Protein 3IS5 (pdb70)

Secondary structure (DSSP, 8-state):
--EESS-HHHHEEEEEEEEE-SS-EEEEEEETTT--EEEEEEEEGGG--S-HHHHHHHHHHHHT---TTBPPEEEEEE-SSEEEEEEPPPS--BHHHHHHHHHHHT-PPPHHHHHHHHHHHHHHHHHHHHTT------SGGGEEESSSSTTPPEEE---------TTGGG--HHHHTT---HHHHHHHHHHHHHHHHHSS-SS--SSHHHHHHHHHHPPPP----PPPHHHHHHHHHHT-S-TTTSPPHHHHHTSGGGG-/-EESS-HHHHEEEEEEEEEETTEEEEEEEETTT--EEEEEEEEGGGB-S-HHHHHHHHHHHHT---TTBPPEEEEEE-SSEEEEEE----S-BHHHHHHHHHHTT----HHHHHHHHHHHHHHHHHHHHTT-------GGGEEESSSSTTPPEEE-----GGGB---SGGG--HHHHTT---THHHHHHHHHHHHHHHHSS-SS--SSHHHHHHHHHHPPP------HHHHHHHHHHT-SSGGGSPPHHHHHTSTHHHH-/-EESS-HHHHEEEEEEEE-----EEEEEETTT--EEEEEEEEGGG--S-HHHHHHHHHHHHH---TTBPPEEEEEE-SSEEEEEE----S-BHHHHHHHHHHTT----HHHHHHHHHHHHHHHHHHHHTT-------GGGEEESSSSTTPPEEE-----GGGT--TTGGGG--GGGGGT---THHHHHHHHHHHHHHHHSS-SS--SSHHHHHHHHHHPPPP------HHHHHHHHHHT-SSTTTS--HHHHHTSGGG-/-EEESS-HHHHEEEEEEEEEETTEEEEEEEETTT--EEEEEEEEGGG--S-HHHHHHHHHHHHT---TTBPPEEEEEE-SSEEEEEEPPPSS-BTHHHHHHHHHSSSPPPHHHHHHHHHHHHHHHHHHHHTT-------GGGEEESSSSTTPPEEE-----TT--HHHHTT---THHHHHHHHHHHHHHHHSS-SS---------HHHHHHHHHHT-S-TTTSPPHHHHTTSGGG-/--S-EEESS-HHHHEEEEEEEEE-SS-EEEEEEETTT--EEEEEEEEGGGBSS-HHHHHHHHHHHHT---TTBPPEEEEEE-SSEEEEEEPPP-S-BHHHHHHHHHHHT----HHHHHHHHHHHHHHHHHHHHTT---S---GGGEEESSSSTT--EEE-----GGGB--TT--GGGGGT---THHHHHHHHHHHHHHHHSS-SS--SSHHHHHHHHH-----HHHHHHHHHHT-SSTTSS--HHHHHTS--/--EEESS-HHHHEEEEEEEEE-SSSEEEEEEETTT--EEEEEEEEGGGBSS-HHHHHHHHHHHHT---TTBPPEEEEEE-SSEEEEEEPPPSS-BHHHHHHHHHHH----HHHHHHHHHHHHHHHHHHHHTT-------GGGEEESSSSTTPPEEE-----TTTB--HHHHTT--HHHHTT---THHHHHHHHHHHHHHHHSS-SS--SSHHHHHHHHHHPPP-HHHHTTTS-HHHHHHHHHHT-SSTTTSPPHHHHTTSHHHHH-

Foldseek 3Di:
DDDDDDDVVVQKPFDDWPAADPQGTKTWIAGPVPRDIWIKDKGFCVLFPDPVVVVVVLVVLLQVLDDPAAWHFDDWDDDPTIIITTTHDAQFAFQVVVLVVCVVVVHADDLVLLLQQLLSLLVSLLRVVVSVAAQQQDDRNQKTFRHDDPNGHIHGHRRDDPSSVVSLLQFALVVVVVDDDSLRVLSSSLQRSVCRQQVDGFFDDDDSVSRSVCLQDNDGDQPDNDDDPQNVVLSCLSSPNDSVRRDHSVVSSPGCSSVD/DDDDDDPCVFKDFDAWPAADPFFGKTFIAGPPPRDIKIKTKGFPVQFDDDPVVVVVLVVLLCVLDAPAAWHFDDWDDDPGIIITITHDAAAAFQVCVLVVCVVVVHADDLLLLLVLLLSVLVSLVRVVVSVAAQQQDDRNQKGFRHNDPNTHIHGHRRDPPVRGNVPSLLLAALVVVVVDDHSLSVLSSSLQRSVCRGPVDGQFDDPDSVRSNVCLQDNGGDPPPDDPQSVVLSCLSSPNDSVSRDHSVVSSVGCSSVPD/DDDDDDVVLQWDFDDWPACDVFTKTFIAGPPPRDIWIKGKAFCVLQQDDCVVVVVLVVLLQVLDAPAAWHFDDWDDDPTIIITITHDAAAAFQVVVLVVQVVVVHADDLLLLLVQLLRVLVSLVRVVVSVAAQQQDDRNQKGFRHNDPNTHIYGHNRDPVVRRDAQVRCLQAALVVVVVDDDNLSVLSSSLQRSVCRGLVDGQAHDPTRVSRNVCLQDPGGDDPNDDDPLSVVLSCLSSPNDSVRRDHSVVSSVGPSSD/DDDDDDDPVVQKDFDDWPDADPFFTKTWIAGPVPRDIWIKTKGFPVPDPDPPVVVVVLVVLLCVQDAPAAWHFDDWDDDPTIIITITHDAAFFFQVCVLVVCLVVPHADDLLLLLVQLLRVLVSLLRVVVSVAAQQDDDRRQKTFRHNDPNTHIYGHRRDVLLFAPCVVVVNDDSLRVLSSSLQRSCCRGPSDGQDPCVGDAVDDPQSVVLSCLSNVNDSVSRDHSVVSSVGPSSD/DPPDDDDDDDPVVQKDFDAWPDQDPFFTKTFIAGPPPRDIWIKTKGFPVFFPDPVVVVVVLVVLLQVQDAPAAWHFDDWDDDDGIIITITHDAAAAFQVCVLVVQVVVPHADDPVLLVVLLLLVLVSLLRVVVSVAAQQDDDRNQKGFRHNDPNTHIHGHRRDDPVRGNALLAALCVVVVDDDNLSVLSSSLQRSCCRGPVDGPQDDDDRVSRSVCLLDHVDDDLSVVLSCLSSPNDSVSRDHSVVSSPRPD/DDDDDPDDVVLQKDFDAWPDADPFGTKTFIFGPVPRDIWIKGKGWCVFFPDDPVVVVVVVVLLCPQDAPAAWHFDDWDDDPTIIITITHDAAQFFQVVVLVVCVVVVHADLVLLLVQLLRVLVSLVRVVVSVAAQLQDDRRQKTFRHNPPNTHIHGHRRDDCNTGPDLRSLLQFALCVVVPPDGNLRVLSSSLQRSL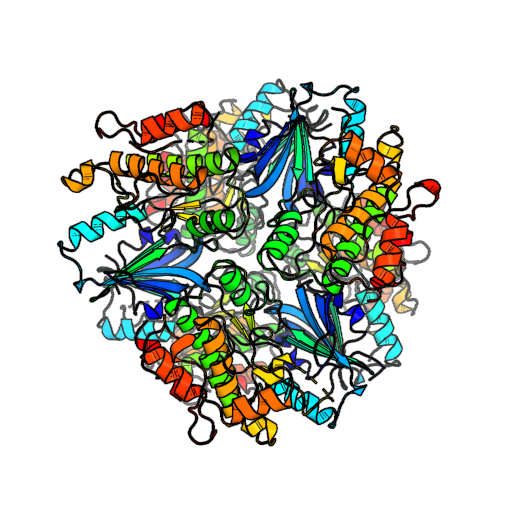CNQQVDGQADDPDSVSRNVCLQDNDGPCVPRVVVDDPQSVVLSCLSSPRDSVSRDHSVVSSVGVSSVPD

Radius of gyration: 37.04 Å; Cα contacts (8 Å, |Δi|>4): 2859; chains: 6; bounding box: 110×99×98 Å

Sequence (1533 aa):
NLYFQGTIDDLFIFKRKLGSGAFGDVHLVEERSSGLERVIKTINKDRSQVPMEQIEAEIEVLKSLDHPNIIKIFEVFEDYHNMYIVMETCEGGELLERIVSAQARGKALSEGYVAELMKQMMNALAYFHSQHVVHKDLKPENILFQQDTSPHHSPIKIIDFGLAELAGTALYMAPEVFKRDVTFKCDIWSAGVVMYFLLTGCLPFTGTSLEEVQQKATYKEPNYAVRPLTPQAVDLLKQMLTKDPERRPSAAQVLHHEWFKQLYFQGTIDDLFIFKRKLGSGAFGDVHLVEERSSGLERVIKTINKDRSQVPMEQIEAEIEVLKSLDHPNIIKIFEVFEDYHNMYIVMETCEGGELLERIVSAQARGKALSEGYVAELMKQMMNALAYFHSQHVVHKDLKPENILFQDTSPHSPIKIIDFGLAELFKAGTALYMAPEVFKRDVTFKCDIWSAGVVMYFLLTGCLPFTGTSLEEVQQKATYKEPNYAPLTPQAVDLLKQMLTKDPERRPSAAQVLHHEWFKQALYFQGTIDDLFIFKRKLGSGFGDVHLVEERSSGLERVIKTINKDRSQVPMEQIEAEIEVLKSLDHPNIIKIFEVFEDYHNMYIVMETCEGGELLERIVSAQARGKALSEGYVAELMKQMMNALAYFHSQHVVHKDLKPENILFQDTSPHSPIKIIDFGLAELFKAAGTALYMAPEVFKRDVTFKCDIWSAGVVMYFLLTGCLPFTGTSLEEVQQKATYKEPNYAVPLTPQAVDLLKQMLTKDPERRPSAAQVLHHEWFKNLYFQGTIDDLFIFKRKLGSGAFGDVHLVEERSSGLERVIKTINKDRSQVPMEQIEAEIEVLKSLDHPNIIKIFEVFEDYHNMYIVMETCEGGELLERIVSAQARGKALSEGYVAELMKQMMNALAYFHSQHVVHHKDLKPENILFQDTSPHSPIKIIDFGALYMAPEVFKRDVTFKCDIWSAGVVMYFLLTGCLPFTGEPNYPLTPQAVDLLKQMLTKDPERRPSAAQVLHHEWFKGRENLYFQGTIDDLFIFKRKLGSGAFGDVHLVEERSSGLERVIKTINKDRSQVPMEQIEAEIEVLKSLDHPNIIKIFEVFEDYHNMYIVMETCEGGELLERIVSAQARGKALSEGYVAELMKQMMNALAYFHSQHVVHKDLKPENILFQDTSPHSPIKIIDFGLAELFKALYMAPEVFKRDVTFKCDIWSAGVVMYFLLTGCLPFTGTSLEEVQQKATYKPLTPQAVDLLKQMLTKDPERRPSAAQVLHHEWENLYFQGTIDDLFIFKRKLGSGAFGDVHLVEERSSGLERVIKTINKDRSQVPMEQIEAEIEVLKSLDHPNIIKIFEVFEDYHNMYIVMETCEGGELLEERIVSAQARGALSEGYVAELMKQMMNALAYFHSQHVVHKDLKPENILFQDTSPHSPIKIIDFGLAELFKAAGTALYMAPEVFKRDVTFKCDIWSAGVVMYFLLTGCLPFTGTSLEEVQQKATYKEPNYAVECRPLTPQAVDLLKQMLTKDPERRPSAAQVLHHEWFKQA

CATH classification: 3.30.200.20 (+1 more: 1.10.510.10)

B-factor: mean 26.73, std 8.3, range [2.0, 94.45]

Solvent-accessible surface area: 66669 Å² total; per-residue (Å²): 104,3,43,7,14,30,64,15,81,70,8,1,39,67,62,12,34,72,33,89,54,83,68,9,54,35,41,8,1,82,13,148,19,35,42,72,77,20,15,0,40,16,5,49,42,112,149,36,130,57,105,61,76,49,8,84,57,66,3,56,61,17,51,65,1,94,26,100,10,2,8,57,16,38,14,13,5,62,44,106,130,27,13,9,11,1,16,37,30,12,70,12,22,72,3,47,103,59,3,50,37,9,86,62,67,54,97,50,19,69,36,41,30,0,9,18,3,2,84,25,3,0,57,0,0,29,60,0,25,76,77,172,15,29,0,78,35,1,28,0,49,12,0,30,18,75,49,46,9,40,19,1,28,2,13,0,19,48,21,14,19,92,25,33,79,46,47,8,36,10,51,0,14,18,32,51,84,91,60,79,49,80,27,4,0,0,0,7,0,0,0,0,0,4,13,5,9,3,18,54,40,6,2,82,26,140,50,106,106,62,2,45,71,60,2,34,171,88,99,7,80,33,89,83,84,134,28,63,110,72,0,24,58,0,0,101,69,1,2,36,53,49,21,159,184,3,15,27,3,55,115,2,38,161,26,111,4,37,78,93,40,40,4,47,20,71,11,82,67,11,1,66,63,87,18,84,67,29,86,47,63,27,7,39,33,33,4,0,51,12,131,31,36,40,77,62,21,18,0,41,16,0,30,39,131,110,30,73,24,95,51,135,87,0,59,56,51,0,76,52,17,49,67,4,107,30,101,12,3,8,89,15,30,6,3,3,38,38,187,129,27,0,13,9,0,18,33,23,11,67,14,14,72,0,50,79,63,5,59,15,11,69,48,88,71,152,62,24,62,38,29,52,0,5,27,1,0,83,26,0,0,56,0,0,30,59,0,27,71,71,171,14,31,0,75,33,0,24,0,55,12,0,33,1,71,51,49,6,59,20,1,30,0,11,0,23,52,20,12,12,74,94,13,8,202,79,41,56,5,38,10,51,1,4,4,31,48,141,88,63,77,49,84,29,5,0,0,1,7,0,0,0,0,0,7,24,0,13,50,38,75,34,16,4,76,31,144,49,79,116,64,2,49,93,73,1,30,170,41,121,9,112,41,128,162,30,54,115,53,0,22,58,0,0,103,70,0,7,38,51,69,22,125,181,3,14,30,2,56,113,3,42,141,20,86,0,31,140,102,68,40,41,4,42,22,65,20,85,83,8,1,65,57,88,18,40,76,31,92,81,46,10,58,32,38,3,0,52,6,135,21,33,40,73,62,17,16,0,30,13,11,50,47,138,53,38,114,22,103,63,82,57,6,51,55,62,2,97,49,15,46,62,5,109,32,99,10,4,10,98,16,37,12,3,2,74,44,115,69,28,17,13,5,0,18,27,15,12,77,11,10,65,0,48,83,54,2,41,46,16,100,49,38,71,66,83,37,73,46,48,53,0,11,15,1,1,67,25,0,0,60,0,0,28,60,0,28,75,75,170,14,31,0,82,55,1,40,0,51,13,0,30,0,42,47,44,3,60,18,1,44,1,26,0,21,60,18,14,18,60,71,41,26,182,101,33,47,86,6,37,18,63,0,3,6,28,61,146,86,68,86,32,81,29,5,1,0,1,8,0,0,0,0,0,9,15,5,9,38,32,70,35,13,4,70,35,102,44,28,114,76,1,45,94,78,2,30,170,41,84,12,93,56,87,107,124,38,64,110,84,0,32,54,0,0,110,71,0,7,43,58,51,19,146,199,3,16,22,4,52,113,1,41,147,17,94,17,25,180,154,2,49,11,44,30,77,13,81,80,10,3,37,65,94,15,72,70,28,78,54,105,113,12,41,38,28,4,0,64,6,143,28,35,45,71,64,17,14,0,45,12,23,60,46,131,59,37,104,79,105,62,78,51,46,40,60,97,13,118,63,25,47,64,3,101,31,101,11,3,10,81,16,44,9,2,4,45,47,92,127,24,4,11,14,0,21,31,21,10,67,22,11,66,3,44,109,56,5,53,66,21,111,67,55,66,78,73,36,74,50,50,45,0,14,23,3,2,78,25,2,1,70,0,0,34,56,0,29,74,79,169,9,33,0,79,62,0,64,0,46,8,0,29,2,64,45,44,3,56,23,0,42,2,16,0,21,57,30,69,114,42,28,71,0,45,12,25,135,82,88,71,69,35,94,35,2,0,0,7,3,0,2,1,0,0,15,20,5,23,60,32,78,53,18,66,127,127,122,24,134,121,182,38,62,114,44,0,49,71,1,5,56,80,0,20,30,112,75,32,86,77,2,24,40,1,61,56,3,47,161,32,75,23,45,126,89,74,182,21,2,44,0,2,15,35,11,77,60,9,2,64,65,84,12,85,70,30,82,49,87,35,10,40,32,33,5,0,53,13,132,27,38,45,74,75,21,14,0,43,9,0,44,34,131,132,31,125,44,93,53,129,88,0,52,59,51,0,106,54,14,53,62,5,111,38,97,9,3,9,84,18,26,10,4,6,17,14,86,62,26,1,13,8,0,20,30,18,12,71,16,11,66,0,48,115,54,4,47,35,12,93,50,91,66,71,84,49,70,58,49,38,0,28,28,1,5,118,29,0,4,48,0,0,29,59,0,30,69,74,168,13,33,0,88,60,0,60,0,50,13,0,32,0,41,51,46,1,63,19,1,38,0,22,0,22,53,19,13,18,70,147,15,4,105,68,68,25,80,1,23,17,31,79,80,93,69,74,33,81,30,5,1,0,2,7,0,0,0,0,0,70,17,5,17,53,24,80,38,31,25,83,37,100,56,72,83,97,6,23,66,35,7,55,85,113,178,38,55,108,90,0,55,71,5,10,150,74,0,32,39,54,53,29,100,75,3,12,29,2,59,111,8,76,166,34,101,60,146,82,0,46,0,21,20,69,17,76,68,9,2,65,64,73,14,80,65,25,82,45,86,45,17,46,29,33,4,0,54,10,136,22,42,44,76,70,20,14,0,20,18,0,70,43,144,32,36,114,39,87,53,154,87,0,36,56,61,0,60,64,17,41,69,3,114,34,100,9,3,10,87,18,26,13,1,2,11,44,190,122,31,0,8,8,0,16,31,16,9,67,9,7,58,1,30,59,52,3,20,51,18,87,48,71,81,72,34,71,35,34,43,0,2,13,2,1,66,25,3,0,64,0,0,32,57,0,29,69,74,170,13,31,0,70,24,1,24,0,46,7,0,30,0,49,56,40,3,62,16,1,46,1,26,0,23,48,17,8,4,68,74,2,2,96,110,86,27,23,8,43,10,51,0,7,13,33,41,116,216,68,70,53,83,28,5,0,0,1,6,0,0,0,0,0,0,13,3,6,23,16,49,31,8,2,72,35,142,58,118,105,62,9,37,69,60,3,17,172,82,110,7,68,21,89,104,43,9,203,117,24,56,106,63,0,23,64,0,0,94,75,0,7,37,57,41,18,149,191,4,14,26,2,56,112,2,47,159,24,108,1,25,85,62,79

Structure (mmCIF, N/CA/C/O backbone):
data_3IS5
#
_entry.id   3IS5
#
_cell.length_a   113.973
_cell.length_b   113.973
_cell.length_c   153.471
_cell.angle_alpha   90.000
_cell.angle_beta   90.000
_cell.angle_gamma   120.000
#
_symmetry.space_group_name_H-M   'P 32'
#
loop_
_entity.id
_entity.type
_entity.pdbx_description
1 polymer 'Calcium-dependent protein kinase'
2 non-polymer 'PHOSPHOAMINOPHOSPHONIC ACID-ADENYLATE ESTER'
3 non-polymer 'CALCIUM ION'
4 non-polymer GLYCEROL
5 non-polymer 'MAGNESIUM ION'
6 water water
#
loop_
_atom_site.group_PDB
_atom_site.id
_atom_site.type_symbol
_atom_site.label_atom_id
_atom_site.label_alt_id
_atom_site.label_comp_id
_atom_site.label_asym_id
_atom_site.label_entity_id
_atom_site.label_seq_id
_atom_site.pdbx_PDB_ins_code
_atom_site.Cartn_x
_atom_site.Cartn_y
_atom_site.Cartn_z
_atom_site.occupancy
_atom_site.B_iso_or_equiv
_atom_site.auth_seq_id
_atom_site.auth_comp_id
_atom_site.auth_asym_id
_atom_site.auth_atom_id
_atom_site.pdbx_PDB_model_num
ATOM 1 N N . ASN A 1 13 ? -4.437 -60.545 31.092 1.00 33.16 124 ASN A N 1
ATOM 2 C CA . ASN A 1 13 ? -4.052 -61.936 30.693 1.00 33.38 124 ASN A CA 1
ATOM 3 C C . ASN A 1 13 ? -2.966 -61.984 29.610 1.00 33.32 124 ASN A C 1
ATOM 4 O O . ASN A 1 13 ? -2.621 -60.961 29.012 1.00 33.34 124 ASN A O 1
ATOM 6 N N . LEU A 1 14 ? -2.433 -63.182 29.373 1.00 33.23 125 LEU A N 1
ATOM 7 C CA . LEU A 1 14 ? -1.381 -63.393 28.383 1.00 33.17 125 LEU A CA 1
ATOM 8 C C . LEU A 1 14 ? -1.880 -63.382 26.945 1.00 33.13 125 LEU A C 1
ATOM 9 O O . LEU A 1 14 ? -2.980 -63.851 26.646 1.00 33.07 125 LEU A O 1
ATOM 14 N N . TYR A 1 15 ? -1.040 -62.853 26.064 1.00 33.10 126 TYR A N 1
ATOM 15 C CA . TYR A 1 15 ? -1.242 -62.947 24.628 1.00 33.08 126 TYR A CA 1
ATOM 16 C C . TYR A 1 15 ? -0.058 -63.695 24.025 1.00 33.08 126 TYR A C 1
ATOM 17 O O . TYR A 1 15 ? 1.058 -63.637 24.550 1.00 33.13 126 TYR A O 1
ATOM 19 N N . PHE A 1 16 ? -0.308 -64.415 22.936 1.00 33.01 127 PHE A N 1
ATOM 20 C CA . PHE A 1 16 ? 0.757 -65.092 22.209 1.00 32.85 127 PHE A CA 1
ATOM 21 C C . PHE A 1 16 ? 1.057 -64.323 20.934 1.00 32.98 127 PHE A C 1
ATOM 22 O O . PHE A 1 16 ? 0.145 -63.826 20.273 1.00 32.93 127 PHE A O 1
ATOM 30 N N . GLN A 1 17 ? 2.338 -64.224 20.595 1.00 33.07 128 GLN A N 1
ATOM 31 C CA . GLN A 1 17 ? 2.750 -63.518 19.388 1.00 33.31 128 GLN A CA 1
ATOM 32 C C . GLN A 1 17 ? 2.645 -64.419 18.158 1.00 33.25 128 GLN A C 1
ATOM 33 O O . GLN A 1 17 ? 3.622 -65.038 17.724 1.00 33.25 128 GLN A O 1
ATOM 39 N N . GLY A 1 18 ? 1.429 -64.486 17.618 1.00 33.23 129 GLY A N 1
ATOM 40 C CA . GLY A 1 18 ? 1.114 -65.285 16.438 1.00 33.14 129 GLY A CA 1
ATOM 41 C C . GLY A 1 18 ? -0.334 -65.726 16.472 1.00 33.08 129 GLY A C 1
ATOM 42 O O . GLY A 1 18 ? -1.177 -65.055 17.068 1.00 33.01 129 GLY A O 1
ATOM 43 N N . THR A 1 19 ? -0.618 -66.859 15.833 1.00 33.15 130 THR A N 1
ATOM 44 C CA . THR A 1 19 ? -1.959 -67.454 15.828 1.00 33.06 130 THR A CA 1
ATOM 45 C C . THR A 1 19 ? -1.893 -68.902 16.304 1.00 33.04 130 THR A C 1
ATOM 46 O O . THR A 1 19 ? -0.804 -69.412 16.594 1.00 33.23 130 THR A O 1
ATOM 50 N N . ILE A 1 20 ? -3.048 -69.565 16.383 1.00 32.85 131 ILE A N 1
ATOM 51 C CA . ILE A 1 20 ? -3.084 -71.001 16.702 1.00 32.70 131 ILE A CA 1
ATOM 52 C C . ILE A 1 20 ? -2.391 -71.845 15.637 1.00 32.48 131 ILE A C 1
ATOM 53 O O . ILE A 1 20 ? -1.960 -72.962 15.913 1.00 32.37 131 ILE A O 1
ATOM 58 N N . ASP A 1 21 ? -2.290 -71.308 14.423 1.00 32.29 132 ASP A N 1
ATOM 59 C CA . ASP A 1 21 ? -1.557 -71.974 13.352 1.00 32.04 132 ASP A CA 1
ATOM 60 C C . ASP A 1 21 ? -0.046 -71.871 13.538 1.00 31.94 132 ASP A C 1
ATOM 61 O O . ASP A 1 21 ? 0.686 -72.802 13.201 1.00 32.09 132 ASP A O 1
ATOM 66 N N . ASP A 1 22 ? 0.416 -70.742 14.075 1.00 31.65 133 ASP A N 1
ATOM 67 C CA . ASP A 1 22 ? 1.824 -70.580 14.434 1.00 31.34 133 ASP A CA 1
ATOM 68 C C . ASP A 1 22 ? 2.164 -71.472 15.618 1.00 31.05 133 ASP A C 1
ATOM 69 O O . ASP A 1 22 ? 3.320 -71.849 15.817 1.00 31.00 133 ASP A O 1
ATOM 74 N N . LEU A 1 23 ? 1.143 -71.808 16.398 1.00 30.76 134 LEU A N 1
ATOM 75 C CA . LEU A 1 23 ? 1.311 -72.627 17.592 1.00 30.40 134 LEU A CA 1
ATOM 76 C C . LEU A 1 23 ? 1.052 -74.113 17.339 1.00 30.01 134 LEU A C 1
ATOM 77 O O . LEU A 1 23 ? 1.702 -74.965 17.940 1.00 30.06 134 LEU A O 1
ATOM 82 N N . PHE A 1 24 ? 0.113 -74.420 16.444 1.00 29.78 135 PHE A N 1
ATOM 83 C CA . PHE A 1 24 ? -0.274 -75.810 16.153 1.00 29.45 135 PHE A CA 1
ATOM 84 C C . PHE A 1 24 ? -0.352 -76.093 14.661 1.00 29.77 135 PHE A C 1
ATOM 85 O O . PHE A 1 24 ? -0.741 -75.224 13.876 1.00 29.86 135 PHE A O 1
ATOM 93 N N . ILE A 1 25 ? 0.018 -77.314 14.281 1.00 30.02 136 ILE A N 1
ATOM 94 C CA . ILE A 1 25 ? -0.186 -77.794 12.920 1.00 30.33 136 ILE A CA 1
ATOM 95 C C . ILE A 1 25 ? -1.416 -78.696 12.913 1.00 30.54 136 ILE A C 1
ATOM 96 O O . ILE A 1 25 ? -1.407 -79.783 13.500 1.00 30.68 136 ILE A O 1
ATOM 98 N N . PHE A 1 26 ? -2.482 -78.224 12.273 1.00 30.78 137 PHE A N 1
ATOM 99 C CA . PHE A 1 26 ? -3.733 -78.976 12.190 1.00 31.05 137 PHE A CA 1
ATOM 100 C C . PHE A 1 26 ? -3.594 -80.123 11.199 1.00 31.32 137 PHE A C 1
ATOM 101 O O . PHE A 1 26 ? -3.449 -79.901 9.997 1.00 31.47 137 PHE A O 1
ATOM 109 N N . LYS A 1 27 ? -3.621 -81.347 11.720 1.00 31.67 138 LYS A N 1
ATOM 110 C CA . LYS A 1 27 ? -3.355 -82.537 10.916 1.00 32.11 138 LYS A CA 1
ATOM 111 C C . LYS A 1 27 ? -4.602 -83.062 10.215 1.00 32.46 138 LYS A C 1
ATOM 112 O O . LYS A 1 27 ? -4.565 -83.356 9.017 1.00 32.66 138 LYS A O 1
ATOM 114 N N . ARG A 1 28 ? -5.700 -83.165 10.961 1.00 32.84 139 ARG A N 1
ATOM 115 C CA . ARG A 1 28 ? -6.898 -83.860 10.499 1.00 33.23 139 ARG A CA 1
ATOM 116 C C . ARG A 1 28 ? -8.111 -83.503 11.348 1.00 33.36 139 ARG A C 1
ATOM 117 O O . ARG A 1 28 ? -8.032 -83.487 12.581 1.00 33.49 139 ARG A O 1
ATOM 125 N N . LYS A 1 29 ? -9.230 -83.227 10.682 1.00 33.49 140 LYS A N 1
ATOM 126 C CA . LYS A 1 29 ? -10.513 -83.030 11.355 1.00 33.65 140 LYS A CA 1
ATOM 127 C C . LYS A 1 29 ? -11.068 -84.372 11.831 1.00 33.73 140 LYS A C 1
ATOM 128 O O . LYS A 1 29 ? -11.210 -85.311 11.043 1.00 33.69 140 LYS A O 1
ATOM 130 N N . LEU A 1 30 ? -11.371 -84.455 13.124 1.00 33.92 141 LEU A N 1
ATOM 131 C CA . LEU A 1 30 ? -11.885 -85.688 13.725 1.00 34.27 141 LEU A CA 1
ATOM 132 C C . LEU A 1 30 ? -13.413 -85.767 13.692 1.00 34.48 141 LEU A C 1
ATOM 133 O O . LEU A 1 30 ? -13.987 -86.856 13.615 1.00 34.38 141 LEU A O 1
ATOM 138 N N . GLY A 1 31 ? -14.056 -84.604 13.755 1.00 34.75 142 GLY A N 1
ATOM 139 C CA . GLY A 1 31 ? -15.510 -84.497 13.697 1.00 35.12 142 GLY A CA 1
ATOM 140 C C . GLY A 1 31 ? -15.942 -83.044 13.708 1.00 35.37 142 GLY A C 1
ATOM 141 O O . GLY A 1 31 ? -15.100 -82.142 13.779 1.00 35.30 142 GLY A O 1
ATOM 142 N N . SER A 1 32 ? -17.253 -82.818 13.633 1.00 35.61 143 SER A N 1
ATOM 143 C CA . SER A 1 32 ? -17.805 -81.462 13.634 1.00 35.94 143 SER A CA 1
ATOM 144 C C . SER A 1 32 ? -19.164 -81.392 14.322 1.00 36.17 143 SER A C 1
ATOM 145 O O . SER A 1 32 ? -20.094 -82.114 13.960 1.00 36.32 143 SER A O 1
ATOM 148 N N . GLY A 1 33 ? -19.264 -80.517 15.320 1.00 36.44 144 GLY A N 1
ATOM 149 C CA . GLY A 1 33 ? -20.511 -80.304 16.049 1.00 36.83 144 GLY A CA 1
ATOM 150 C C . GLY A 1 33 ? -21.181 -78.992 15.687 1.00 37.10 144 GLY A C 1
ATOM 151 O O . GLY A 1 33 ? -20.895 -78.408 14.637 1.00 37.19 144 GLY A O 1
ATOM 152 N N . ALA A 1 34 ? -22.079 -78.535 16.557 1.00 37.25 145 ALA A N 1
ATOM 153 C CA . ALA A 1 34 ? -22.762 -77.257 16.372 1.00 37.36 145 ALA A CA 1
ATOM 154 C C . ALA A 1 34 ? -21.926 -76.085 16.890 1.00 37.45 145 ALA A C 1
ATOM 155 O O . ALA A 1 34 ? -21.977 -74.989 16.326 1.00 37.55 145 ALA A O 1
ATOM 157 N N . PHE A 1 35 ? -21.157 -76.320 17.954 1.00 37.55 146 PHE A N 1
ATOM 158 C CA . PHE A 1 35 ? -20.312 -75.272 18.543 1.00 37.57 146 PHE A CA 1
ATOM 159 C C . PHE A 1 35 ? -19.029 -75.083 17.742 1.00 37.42 146 PHE A C 1
ATOM 160 O O . PHE A 1 35 ? -18.459 -73.994 17.731 1.00 37.42 146 PHE A O 1
ATOM 168 N N . GLY A 1 36 ? -18.575 -76.149 17.089 1.00 37.35 147 GLY A N 1
ATOM 169 C CA . GLY A 1 36 ? -17.357 -76.101 16.284 1.00 37.23 147 GLY A CA 1
ATOM 170 C C . GLY A 1 36 ? -16.817 -77.463 15.894 1.00 37.09 147 GLY A C 1
ATOM 171 O O . GLY A 1 36 ? -17.541 -78.458 15.908 1.00 37.26 147 GLY A O 1
ATOM 172 N N . ASP A 1 37 ? -15.534 -77.501 15.549 1.00 36.92 148 ASP A N 1
ATOM 173 C CA . ASP A 1 37 ? -14.905 -78.708 15.021 1.00 36.75 148 ASP A CA 1
ATOM 174 C C . ASP A 1 37 ? -13.850 -79.283 15.966 1.00 36.43 148 ASP A C 1
ATOM 175 O O . ASP A 1 37 ? -13.331 -78.581 16.836 1.00 36.33 148 ASP A O 1
ATOM 180 N N . VAL A 1 38 ? -13.554 -80.569 15.788 1.00 36.12 149 VAL A N 1
ATOM 181 C CA . VAL A 1 38 ? -12.542 -81.270 16.575 1.00 35.82 149 VAL A CA 1
ATOM 182 C C . VAL A 1 38 ? -11.396 -81.671 15.653 1.00 35.77 149 VAL A C 1
ATOM 183 O O . VAL A 1 38 ? -11.618 -82.290 14.612 1.00 35.79 149 VAL A O 1
ATOM 187 N N . HIS A 1 39 ? -10.174 -81.313 16.034 1.00 35.72 150 HIS A N 1
ATOM 188 C CA . HIS A 1 39 ? -9.005 -81.602 15.207 1.00 35.67 150 HIS A CA 1
ATOM 189 C C . HIS A 1 39 ? -7.910 -82.354 15.943 1.00 35.79 150 HIS A C 1
ATOM 190 O O . HIS A 1 39 ? -7.690 -82.141 17.137 1.00 35.63 150 HIS A O 1
ATOM 197 N N . LEU A 1 40 ? -7.225 -83.231 15.216 1.00 35.90 151 LEU A N 1
ATOM 198 C CA . LEU A 1 40 ? -5.986 -83.809 15.697 1.00 36.01 151 LEU A CA 1
ATOM 199 C C . LEU A 1 40 ? -4.863 -82.869 15.282 1.00 36.09 151 LEU A C 1
ATOM 200 O O . LEU A 1 40 ? -4.697 -82.567 14.099 1.00 36.15 151 LEU A O 1
ATOM 205 N N . VAL A 1 41 ? -4.108 -82.395 16.266 1.00 36.16 152 VAL A N 1
ATOM 206 C CA . VAL A 1 41 ? -3.072 -81.404 16.016 1.00 36.18 152 VAL A CA 1
ATOM 207 C C . VAL A 1 41 ? -1.698 -81.863 16.503 1.00 36.22 152 VAL A C 1
ATOM 208 O O . VAL A 1 41 ? -1.565 -82.885 17.180 1.00 36.15 152 VAL A O 1
ATOM 212 N N . GLU A 1 42 ? -0.685 -81.088 16.136 1.00 36.21 153 GLU A N 1
ATOM 213 C CA . GLU A 1 42 ? 0.677 -81.290 16.587 1.00 36.33 153 GLU A CA 1
ATOM 214 C C . GLU A 1 42 ? 1.178 -79.935 17.069 1.00 36.38 153 GLU A C 1
ATOM 215 O O . GLU A 1 42 ? 1.042 -78.934 16.362 1.00 36.35 153 GLU A O 1
ATOM 221 N N . GLU A 1 43 ? 1.732 -79.899 18.277 1.00 36.51 154 GLU A N 1
ATOM 222 C CA . GLU A 1 43 ? 2.303 -78.671 18.822 1.00 36.80 154 GLU A CA 1
ATOM 223 C C . GLU A 1 43 ? 3.646 -78.394 18.146 1.00 36.87 154 GLU A C 1
ATOM 224 O O . GLU A 1 43 ? 4.515 -79.267 18.103 1.00 36.90 154 GLU A O 1
ATOM 230 N N . ARG A 1 44 ? 3.805 -77.185 17.609 1.00 36.91 155 ARG A N 1
ATOM 231 C CA . ARG A 1 44 ? 5.014 -76.824 16.861 1.00 37.06 155 ARG A CA 1
ATOM 232 C C . ARG A 1 44 ? 6.301 -76.867 17.694 1.00 36.99 155 ARG A C 1
ATOM 233 O O . ARG A 1 44 ? 7.370 -77.189 17.174 1.00 36.96 155 ARG A O 1
ATOM 241 N N . SER A 1 45 ? 6.185 -76.546 18.981 1.00 36.96 156 SER A N 1
ATOM 242 C CA . SER A 1 45 ? 7.341 -76.476 19.879 1.00 36.83 156 SER A CA 1
ATOM 243 C C . SER A 1 45 ? 7.896 -77.850 20.250 1.00 36.70 156 SER A C 1
ATOM 244 O O . SER A 1 45 ? 9.115 -78.043 20.283 1.00 36.86 156 SER A O 1
ATOM 246 N N . SER A 1 46 ? 6.999 -78.796 20.516 1.00 36.45 157 SER A N 1
ATOM 247 C CA . SER A 1 46 ? 7.375 -80.105 21.047 1.00 36.12 157 SER A CA 1
ATOM 248 C C . SER A 1 46 ? 7.272 -81.238 20.025 1.00 35.78 157 SER A C 1
ATOM 249 O O . SER A 1 46 ? 7.930 -82.272 20.167 1.00 35.64 157 SER A O 1
ATOM 251 N N . GLY A 1 47 ? 6.444 -81.040 19.003 1.00 35.42 158 GLY A N 1
ATOM 252 C CA . GLY A 1 47 ? 6.089 -82.115 18.079 1.00 34.92 158 GLY A CA 1
ATOM 253 C C . GLY A 1 47 ? 5.075 -83.053 18.712 1.00 34.53 158 GLY A C 1
ATOM 254 O O . GLY A 1 47 ? 4.748 -84.097 18.152 1.00 34.53 158 GLY A O 1
ATOM 255 N N . LEU A 1 48 ? 4.586 -82.669 19.889 1.00 34.19 159 LEU A N 1
ATOM 256 C CA . LEU A 1 48 ? 3.630 -83.462 20.653 1.00 33.92 159 LEU A CA 1
ATOM 257 C C . LEU A 1 48 ? 2.214 -83.353 20.087 1.00 33.65 159 LEU A C 1
ATOM 258 O O . LEU A 1 48 ? 1.777 -82.274 19.691 1.00 33.48 159 LEU A O 1
ATOM 263 N N . GLU A 1 49 ? 1.511 -84.483 20.049 1.00 33.40 160 GLU A N 1
ATOM 264 C CA . GLU A 1 49 ? 0.141 -84.534 19.546 1.00 33.39 160 GLU A CA 1
ATOM 265 C C . GLU A 1 49 ? -0.866 -84.080 20.594 1.00 33.00 160 GLU A C 1
ATOM 266 O O . GLU A 1 49 ? -0.750 -84.424 21.773 1.00 33.12 160 GLU A O 1
ATOM 272 N N . ARG A 1 50 ? -1.842 -83.297 20.150 1.00 32.43 161 ARG A N 1
ATOM 273 C CA . ARG A 1 50 ? -2.993 -82.930 20.964 1.00 32.12 161 ARG A CA 1
ATOM 274 C C . ARG A 1 50 ? -4.247 -83.019 20.101 1.00 31.84 161 ARG A C 1
ATOM 275 O O . ARG A 1 50 ? -4.171 -83.177 18.879 1.00 31.74 161 ARG A O 1
ATOM 283 N N . VAL A 1 51 ? -5.404 -82.922 20.739 1.00 31.42 162 VAL A N 1
ATOM 284 C CA . VAL A 1 51 ? -6.638 -82.692 20.009 1.00 31.12 162 VAL A CA 1
ATOM 285 C C . VAL A 1 51 ? -7.243 -81.375 20.468 1.00 30.98 162 VAL A C 1
ATOM 286 O O . VAL A 1 51 ? -7.311 -81.091 21.665 1.00 31.00 162 VAL A O 1
ATOM 290 N N . ILE A 1 52 ? -7.643 -80.561 19.500 1.00 30.87 163 ILE A N 1
ATOM 291 C CA . ILE A 1 52 ? -8.245 -79.273 19.790 1.00 30.75 163 ILE A CA 1
ATOM 292 C C . ILE A 1 52 ? -9.733 -79.282 19.458 1.00 30.83 163 ILE A C 1
ATOM 293 O O . ILE A 1 52 ? -10.144 -79.646 18.351 1.00 30.57 163 ILE A O 1
ATOM 298 N N . LYS A 1 53 ? -10.523 -78.909 20.460 1.00 31.08 164 LYS A N 1
ATOM 299 C CA . LYS A 1 53 ? -11.921 -78.576 20.293 1.00 31.23 164 LYS A CA 1
ATOM 300 C C . LYS A 1 53 ? -11.975 -77.084 19.958 1.00 31.41 164 LYS A C 1
ATOM 301 O O . LYS A 1 53 ? -11.590 -76.240 20.776 1.00 31.22 164 LYS A O 1
ATOM 307 N N . THR A 1 54 ? -12.417 -76.763 18.747 1.00 31.70 165 THR A N 1
ATOM 308 C CA . THR A 1 54 ? -12.641 -75.374 18.360 1.00 32.13 165 THR A CA 1
ATOM 309 C C . THR A 1 54 ? -14.071 -74.997 18.735 1.00 32.40 165 THR A C 1
ATOM 310 O O . THR A 1 54 ? -15.010 -75.729 18.428 1.00 32.37 165 THR A O 1
ATOM 314 N N . ILE A 1 55 ? -14.231 -73.867 19.417 1.00 32.79 166 ILE A N 1
ATOM 315 C CA . ILE A 1 55 ? -15.562 -73.365 19.738 1.00 33.22 166 ILE A CA 1
ATOM 316 C C . ILE A 1 55 ? -15.793 -72.035 19.037 1.00 33.61 166 ILE A C 1
ATOM 317 O O . ILE A 1 55 ? -15.133 -71.043 19.339 1.00 33.67 166 ILE A O 1
ATOM 322 N N . ASN A 1 56 ? -16.720 -72.034 18.084 1.00 34.20 167 ASN A N 1
ATOM 323 C CA . ASN A 1 56 ? -17.092 -70.815 17.374 1.00 34.87 167 ASN A CA 1
ATOM 324 C C . ASN A 1 56 ? -17.926 -69.938 18.300 1.00 35.32 167 ASN A C 1
ATOM 325 O O . ASN A 1 56 ? -19.065 -70.275 18.621 1.00 35.29 167 ASN A O 1
ATOM 330 N N . LYS A 1 57 ? -17.342 -68.825 18.741 1.00 36.01 168 LYS A N 1
ATOM 331 C CA . LYS A 1 57 ? -18.001 -67.913 19.680 1.00 36.82 168 LYS A CA 1
ATOM 332 C C . LYS A 1 57 ? -19.285 -67.277 19.123 1.00 37.32 168 LYS A C 1
ATOM 333 O O . LYS A 1 57 ? -20.080 -66.720 19.881 1.00 37.33 168 LYS A O 1
ATOM 335 N N . ASP A 1 58 ? -19.472 -67.369 17.805 1.00 38.06 169 ASP A N 1
ATOM 336 C CA . ASP A 1 58 ? -20.692 -66.911 17.127 1.00 38.74 169 ASP A CA 1
ATOM 337 C C . ASP A 1 58 ? -21.956 -67.562 17.687 1.00 39.12 169 ASP A C 1
ATOM 338 O O . ASP A 1 58 ? -22.990 -66.903 17.825 1.00 38.98 169 ASP A O 1
ATOM 343 N N . ARG A 1 59 ? -21.861 -68.853 18.005 1.00 39.60 170 ARG A N 1
ATOM 344 C CA . ARG A 1 59 ? -23.020 -69.646 18.420 1.00 40.16 170 ARG A CA 1
ATOM 345 C C . ARG A 1 59 ? -23.384 -69.522 19.902 1.00 40.43 170 ARG A C 1
ATOM 346 O O . ARG A 1 59 ? -24.314 -70.181 20.374 1.00 40.50 170 ARG A O 1
ATOM 354 N N . SER A 1 60 ? -22.661 -68.665 20.620 1.00 40.81 171 SER A N 1
ATOM 355 C CA . SER A 1 60 ? -23.000 -68.313 21.996 1.00 41.15 171 SER A CA 1
ATOM 356 C C . SER A 1 60 ? -24.392 -67.694 22.040 1.00 41.30 171 SER A C 1
ATOM 357 O O . SER A 1 60 ? -24.699 -66.788 21.261 1.00 41.39 171 SER A O 1
ATOM 360 N N . GLN A 1 61 ? -25.236 -68.198 22.936 1.00 41.48 172 GLN A N 1
ATOM 361 C CA . GLN A 1 61 ? -26.550 -67.601 23.178 1.00 41.62 172 GLN A CA 1
ATOM 362 C C . GLN A 1 61 ? -26.629 -66.999 24.586 1.00 41.67 172 GLN A C 1
ATOM 363 O O . GLN A 1 61 ? -27.602 -66.323 24.934 1.00 41.77 172 GLN A O 1
ATOM 369 N N . VAL A 1 62 ? -25.586 -67.251 25.376 1.00 41.63 173 VAL A N 1
ATOM 370 C CA . VAL A 1 62 ? -25.413 -66.680 26.711 1.00 41.64 173 VAL A CA 1
ATOM 371 C C . VAL A 1 62 ? -24.205 -65.729 26.644 1.00 41.59 173 VAL A C 1
ATOM 372 O O . VAL A 1 62 ? -23.331 -65.920 25.795 1.00 41.61 173 VAL A O 1
ATOM 376 N N . PRO A 1 63 ? -24.168 -64.684 27.503 1.00 41.55 174 PRO A N 1
ATOM 377 C CA . PRO A 1 63 ? -22.955 -63.878 27.676 1.00 41.49 174 PRO A CA 1
ATOM 378 C C . PRO A 1 63 ? -21.682 -64.723 27.768 1.00 41.34 174 PRO A C 1
ATOM 379 O O . PRO A 1 63 ? -21.655 -65.722 28.491 1.00 41.32 174 PRO A O 1
ATOM 383 N N . MET A 1 64 ? -20.644 -64.310 27.041 1.00 41.23 175 MET A N 1
ATOM 384 C CA . MET A 1 64 ? -19.406 -65.094 26.891 1.00 41.10 175 MET A CA 1
ATOM 385 C C . MET A 1 64 ? -18.563 -65.235 28.170 1.00 40.98 175 MET A C 1
ATOM 386 O O . MET A 1 64 ? -17.565 -65.964 28.180 1.00 41.02 175 MET A O 1
ATOM 388 N N . GLU A 1 65 ? -18.971 -64.546 29.236 1.00 40.78 176 GLU A N 1
ATOM 389 C CA . GLU A 1 65 ? -18.306 -64.640 30.539 1.00 40.49 176 GLU A CA 1
ATOM 390 C C . GLU A 1 65 ? -18.587 -65.976 31.234 1.00 40.30 176 GLU A C 1
ATOM 391 O O . GLU A 1 65 ? -17.697 -66.556 31.863 1.00 40.22 176 GLU A O 1
ATOM 393 N N . GLN A 1 66 ? -19.826 -66.454 31.109 1.00 40.04 177 GLN A N 1
ATOM 394 C CA . GLN A 1 66 ? -20.258 -67.716 31.714 1.00 39.77 177 GLN A CA 1
ATOM 395 C C . GLN A 1 66 ? -19.659 -68.937 31.012 1.00 39.60 177 GLN A C 1
ATOM 396 O O . GLN A 1 66 ? -19.418 -69.968 31.648 1.00 39.57 177 GLN A O 1
ATOM 398 N N . ILE A 1 67 ? -19.428 -68.816 29.704 1.00 39.31 178 ILE A N 1
ATOM 399 C CA . ILE A 1 67 ? -18.802 -69.879 28.915 1.00 39.00 178 ILE A CA 1
ATOM 400 C C . ILE A 1 67 ? -17.328 -70.033 29.304 1.00 38.74 178 ILE A C 1
ATOM 401 O O . ILE A 1 67 ? -16.823 -71.152 29.427 1.00 38.87 178 ILE A O 1
ATOM 406 N N . GLU A 1 68 ? -16.655 -68.905 29.518 1.00 38.30 179 GLU A N 1
ATOM 407 C CA . GLU A 1 68 ? -15.259 -68.898 29.957 1.00 37.91 179 GLU A CA 1
ATOM 408 C C . GLU A 1 68 ? -15.116 -69.484 31.364 1.00 37.52 179 GLU A C 1
ATOM 409 O O . GLU A 1 68 ? -14.117 -70.137 31.672 1.00 37.58 179 GLU A O 1
ATOM 415 N N . ALA A 1 69 ? -16.126 -69.249 32.200 1.00 37.01 180 ALA A N 1
ATOM 416 C CA . ALA A 1 69 ? -16.152 -69.742 33.578 1.00 36.48 180 ALA A CA 1
ATOM 417 C C . ALA A 1 69 ? -16.291 -71.264 33.661 1.00 35.98 180 ALA A C 1
ATOM 418 O O . ALA A 1 69 ? -15.556 -71.908 34.411 1.00 35.99 180 ALA A O 1
ATOM 420 N N . GLU A 1 70 ? -17.231 -71.827 32.898 1.00 35.32 181 GLU A N 1
ATOM 421 C CA . GLU A 1 70 ? -17.438 -73.282 32.851 1.00 34.74 181 GLU A CA 1
ATOM 422 C C . GLU A 1 70 ? -16.223 -74.023 32.295 1.00 34.14 181 GLU A C 1
ATOM 423 O O . GLU A 1 70 ? -15.776 -75.011 32.878 1.00 34.15 181 GLU A O 1
ATOM 429 N N . ILE A 1 71 ? -15.692 -73.530 31.176 1.00 33.40 182 ILE A N 1
ATOM 430 C CA . ILE A 1 71 ? -14.517 -74.121 30.540 1.00 32.66 182 ILE A CA 1
ATOM 431 C C . ILE A 1 71 ? -13.305 -74.087 31.477 1.00 32.10 182 ILE A C 1
ATOM 432 O O . ILE A 1 71 ? -12.525 -75.044 31.522 1.00 31.90 182 ILE A O 1
ATOM 437 N N . GLU A 1 72 ? -13.172 -72.995 32.233 1.00 31.45 183 GLU A N 1
ATOM 438 C CA . GLU A 1 72 ? -12.099 -72.848 33.224 1.00 30.80 183 GLU A CA 1
ATOM 439 C C . GLU A 1 72 ? -12.175 -73.904 34.330 1.00 30.26 183 GLU A C 1
ATOM 440 O O . GLU A 1 72 ? -11.146 -74.437 34.745 1.00 30.24 183 GLU A O 1
ATOM 442 N N . VAL A 1 73 ? -13.387 -74.205 34.796 1.00 29.49 184 VAL A N 1
ATOM 443 C CA . VAL A 1 73 ? -13.584 -75.264 35.793 1.00 28.93 184 VAL A CA 1
ATOM 444 C C . VAL A 1 73 ? -13.248 -76.638 35.193 1.00 28.46 184 VAL A C 1
ATOM 445 O O . VAL A 1 73 ? -12.595 -77.460 35.842 1.00 28.30 184 VAL A O 1
ATOM 449 N N . LEU A 1 74 ? -13.678 -76.864 33.952 1.00 27.88 185 LEU A N 1
ATOM 450 C CA . LEU A 1 74 ? -13.389 -78.109 33.234 1.00 27.55 185 LEU A CA 1
ATOM 451 C C . LEU A 1 74 ? -11.887 -78.377 33.093 1.00 27.42 185 LEU A C 1
ATOM 452 O O . LEU A 1 74 ? -11.451 -79.526 33.186 1.00 27.27 185 LEU A O 1
ATOM 457 N N . LYS A 1 75 ? -11.109 -77.313 32.876 1.00 27.26 186 LYS A N 1
ATOM 458 C CA . LYS A 1 75 ? -9.650 -77.405 32.776 1.00 27.00 186 LYS A CA 1
ATOM 459 C C . LYS A 1 75 ? -9.013 -77.849 34.090 1.00 26.96 186 LYS A C 1
ATOM 460 O O . LYS A 1 75 ? -8.018 -78.575 34.088 1.00 27.10 186 LYS A O 1
ATOM 466 N N . SER A 1 76 ? -9.591 -77.416 35.207 1.00 26.71 187 SER A N 1
ATOM 467 C CA . SER A 1 76 ? -9.054 -77.741 36.525 1.00 26.64 187 SER A CA 1
ATOM 468 C C . SER A 1 76 ? -9.344 -79.183 36.943 1.00 26.49 187 SER A C 1
ATOM 469 O O . SER A 1 76 ? -8.819 -79.655 37.955 1.00 26.78 187 SER A O 1
ATOM 472 N N . LEU A 1 77 ? -10.180 -79.877 36.175 1.00 26.06 188 LEU A N 1
ATOM 473 C CA . LEU A 1 77 ? -10.488 -81.277 36.461 1.00 25.62 188 LEU A CA 1
ATOM 474 C C . LEU A 1 77 ? -9.266 -82.152 36.213 1.00 25.55 188 LEU A C 1
ATOM 475 O O . LEU A 1 77 ? -8.924 -82.459 35.067 1.00 25.63 188 LEU A O 1
ATOM 480 N N . ASP A 1 78 ? -8.600 -82.517 37.302 1.00 25.25 189 ASP A N 1
ATOM 481 C CA . ASP A 1 78 ? -7.430 -83.373 37.253 1.00 25.21 189 ASP A CA 1
ATOM 482 C C . ASP A 1 78 ? -7.733 -84.732 37.888 1.00 24.82 189 ASP A C 1
ATOM 483 O O . ASP A 1 78 ? -7.800 -84.863 39.110 1.00 24.88 189 ASP A O 1
ATOM 488 N N . HIS A 1 79 ? -7.899 -85.738 37.036 1.00 24.28 190 HIS A N 1
ATOM 489 C CA . HIS A 1 79 ? -8.294 -87.081 37.449 1.00 23.68 190 HIS A CA 1
ATOM 490 C C . HIS A 1 79 ? -7.858 -88.036 36.335 1.00 23.39 190 HIS A C 1
ATOM 491 O O . HIS A 1 79 ? -7.884 -87.655 35.164 1.00 23.01 190 HIS A O 1
ATOM 498 N N . PRO A 1 80 ? -7.440 -89.270 36.692 1.00 23.24 191 PRO A N 1
ATOM 499 C CA . PRO A 1 80 ? -6.987 -90.257 35.693 1.00 23.05 191 PRO A CA 1
ATOM 500 C C . PRO A 1 80 ? -8.065 -90.774 34.735 1.00 22.78 191 PRO A C 1
ATOM 501 O O . PRO A 1 80 ? -7.742 -91.481 33.784 1.00 22.93 191 PRO A O 1
ATOM 505 N N . ASN A 1 81 ? -9.326 -90.433 34.978 1.00 22.70 192 ASN A N 1
ATOM 506 C CA . ASN A 1 81 ? -10.424 -90.904 34.124 1.00 22.59 192 ASN A CA 1
ATOM 507 C C . ASN A 1 81 ? -11.225 -89.776 33.478 1.00 22.48 192 ASN A C 1
ATOM 508 O O . ASN A 1 81 ? -12.301 -90.011 32.911 1.00 22.62 192 ASN A O 1
ATOM 513 N N . ILE A 1 82 ? -10.699 -88.557 33.575 1.00 22.16 193 ILE A N 1
ATOM 514 C CA . ILE A 1 82 ? -11.279 -87.394 32.911 1.00 22.29 193 ILE A CA 1
ATOM 515 C C . ILE A 1 82 ? -10.236 -86.840 31.950 1.00 22.28 193 ILE A C 1
ATOM 516 O O . ILE A 1 82 ? -9.072 -86.689 32.327 1.00 22.71 193 ILE A O 1
ATOM 521 N N . ILE A 1 83 ? -10.637 -86.550 30.714 1.00 22.16 194 ILE A N 1
ATOM 522 C CA . ILE A 1 83 ? -9.705 -86.008 29.718 1.00 22.26 194 ILE A CA 1
ATOM 523 C C . ILE A 1 83 ? -8.960 -84.789 30.273 1.00 22.48 194 ILE A C 1
ATOM 524 O O . ILE A 1 83 ? -9.558 -83.924 30.928 1.00 22.42 194 ILE A O 1
ATOM 529 N N . LYS A 1 84 ? -7.654 -84.739 30.032 1.00 22.57 195 LYS A N 1
ATOM 530 C CA . LYS A 1 84 ? -6.836 -83.642 30.537 1.00 22.85 195 LYS A CA 1
ATOM 531 C C . LYS A 1 84 ? -6.857 -82.486 29.545 1.00 22.66 195 LYS A C 1
ATOM 532 O O . LYS A 1 84 ? -6.586 -82.669 28.351 1.00 22.98 195 LYS A O 1
ATOM 538 N N . ILE A 1 85 ? -7.214 -81.305 30.040 1.00 22.13 196 ILE A N 1
ATOM 539 C CA . ILE A 1 85 ? -7.138 -80.088 29.242 1.00 21.64 196 ILE A CA 1
ATOM 540 C C . ILE A 1 85 ? -5.885 -79.340 29.661 1.00 21.66 196 ILE A C 1
ATOM 541 O O . ILE A 1 85 ? -5.725 -78.998 30.829 1.00 21.82 196 ILE A O 1
ATOM 546 N N . PHE A 1 86 ? -4.992 -79.109 28.706 1.00 21.63 197 PHE A N 1
ATOM 547 C CA . PHE A 1 86 ? -3.733 -78.429 28.982 1.00 21.50 197 PHE A CA 1
ATOM 548 C C . PHE A 1 86 ? -3.912 -76.925 29.000 1.00 21.82 197 PHE A C 1
ATOM 549 O O . PHE A 1 86 ? -3.567 -76.279 29.987 1.00 21.76 197 PHE A O 1
ATOM 557 N N . GLU A 1 87 ? -4.453 -76.376 27.910 1.00 22.28 198 GLU A N 1
ATOM 558 C CA . GLU A 1 87 ? -4.606 -74.927 27.753 1.00 22.63 198 GLU A CA 1
ATOM 559 C C . GLU A 1 87 ? -5.867 -74.550 27.006 1.00 22.69 198 GLU A C 1
ATOM 560 O O . GLU A 1 87 ? -6.384 -75.327 26.206 1.00 22.76 198 GLU A O 1
ATOM 566 N N . VAL A 1 88 ? -6.333 -73.329 27.252 1.00 22.82 199 VAL A N 1
ATOM 567 C CA . VAL A 1 88 ? -7.389 -72.728 26.453 1.00 22.98 199 VAL A CA 1
ATOM 568 C C . VAL A 1 88 ? -6.892 -71.421 25.822 1.00 23.24 199 VAL A C 1
ATOM 569 O O . VAL A 1 88 ? -6.486 -70.490 26.529 1.00 23.19 199 VAL A O 1
ATOM 573 N N . PHE A 1 89 ? -6.914 -71.372 24.492 1.00 23.40 200 PHE A N 1
ATOM 574 C CA . PHE A 1 89 ? -6.583 -70.159 23.750 1.00 23.80 200 PHE A CA 1
ATOM 575 C C . PHE A 1 89 ? -7.844 -69.603 23.104 1.00 24.23 200 PHE A C 1
ATOM 576 O O . PHE A 1 89 ? -8.829 -70.328 22.953 1.00 24.44 200 PHE A O 1
ATOM 584 N N . GLU A 1 90 ? -7.831 -68.321 22.739 1.00 24.56 201 GLU A N 1
ATOM 585 C CA . GLU A 1 90 ? -8.943 -67.761 21.971 1.00 25.03 201 GLU A CA 1
ATOM 586 C C . GLU A 1 90 ? -8.588 -66.661 20.978 1.00 25.23 201 GLU A C 1
ATOM 587 O O . GLU A 1 90 ? -7.757 -65.791 21.254 1.00 25.22 201 GLU A O 1
ATOM 593 N N . ASP A 1 91 ? -9.232 -66.739 19.813 1.00 25.53 202 ASP A N 1
ATOM 594 C CA . ASP A 1 91 ? -9.163 -65.726 18.765 1.00 25.77 202 ASP A CA 1
ATOM 595 C C . ASP A 1 91 ? -10.247 -64.687 18.995 1.00 25.87 202 ASP A C 1
ATOM 596 O O . ASP A 1 91 ? -10.908 -64.679 20.037 1.00 25.99 202 ASP A O 1
ATOM 601 N N . TYR A 1 92 ? -10.435 -63.817 18.006 1.00 25.93 203 TYR A N 1
ATOM 602 C CA . TYR A 1 92 ? -11.624 -62.983 17.940 1.00 26.05 203 TYR A CA 1
ATOM 603 C C . TYR A 1 92 ? -12.839 -63.864 17.625 1.00 26.12 203 TYR A C 1
ATOM 604 O O . TYR A 1 92 ? -13.949 -63.588 18.085 1.00 26.15 203 TYR A O 1
ATOM 606 N N . HIS A 1 93 ? -12.613 -64.934 16.861 1.00 26.15 204 HIS A N 1
ATOM 607 C CA . HIS A 1 93 ? -13.688 -65.831 16.427 1.00 26.21 204 HIS A CA 1
ATOM 608 C C . HIS A 1 93 ? -13.919 -67.046 17.326 1.00 26.19 204 HIS A C 1
ATOM 609 O O . HIS A 1 93 ? -15.062 -67.366 17.652 1.00 26.19 204 HIS A O 1
ATOM 616 N N . ASN A 1 94 ? -12.838 -67.719 17.719 1.00 26.21 205 ASN A N 1
ATOM 617 C CA . ASN A 1 94 ? -12.943 -69.036 18.353 1.00 26.07 205 ASN A CA 1
ATOM 618 C C . ASN A 1 94 ? -12.294 -69.157 19.731 1.00 26.06 205 ASN A C 1
ATOM 619 O O . ASN A 1 94 ? -11.430 -68.359 20.089 1.00 26.06 205 ASN A O 1
ATOM 624 N N . MET A 1 95 ? -12.738 -70.156 20.494 1.00 26.05 206 MET A N 1
ATOM 625 C CA . MET A 1 95 ? -12.006 -70.657 21.660 1.00 25.96 206 MET A CA 1
ATOM 626 C C . MET A 1 95 ? -11.355 -71.979 21.287 1.00 25.59 206 MET A C 1
ATOM 627 O O . MET A 1 95 ? -11.931 -72.776 20.545 1.00 25.67 206 MET A O 1
ATOM 632 N N . TYR A 1 96 ? -10.159 -72.213 21.808 1.00 25.21 207 TYR A N 1
ATOM 633 C CA . TYR A 1 96 ? -9.411 -73.420 21.480 1.00 24.86 207 TYR A CA 1
ATOM 634 C C . TYR A 1 96 ? -9.038 -74.184 22.737 1.00 24.75 207 TYR A C 1
ATOM 635 O O . TYR A 1 96 ? -8.145 -73.775 23.483 1.00 24.99 207 TYR A O 1
ATOM 644 N N . ILE A 1 97 ? -9.735 -75.292 22.962 1.00 24.47 208 ILE A N 1
ATOM 645 C CA . ILE A 1 97 ? -9.454 -76.184 24.082 1.00 24.26 208 ILE A CA 1
ATOM 646 C C . ILE A 1 97 ? -8.410 -77.229 23.651 1.00 24.16 208 ILE A C 1
ATOM 647 O O . ILE A 1 97 ? -8.646 -78.009 22.726 1.00 24.32 208 ILE A O 1
ATOM 652 N N . VAL A 1 98 ? -7.256 -77.217 24.317 1.00 23.90 209 VAL A N 1
ATOM 653 C CA . VAL A 1 98 ? -6.129 -78.091 23.982 1.00 23.74 209 VAL A CA 1
ATOM 654 C C . VAL A 1 98 ? -6.096 -79.309 24.918 1.00 23.83 209 VAL A C 1
ATOM 655 O O . VAL A 1 98 ? -5.800 -79.184 26.114 1.00 23.46 209 VAL A O 1
ATOM 659 N N . MET A 1 99 ? -6.397 -80.480 24.351 1.00 24.03 210 MET A N 1
ATOM 660 C CA . MET A 1 99 ? -6.583 -81.729 25.110 1.00 24.15 210 MET A CA 1
ATOM 661 C C . MET A 1 99 ? -5.527 -82.765 24.788 1.00 23.83 210 MET A C 1
ATOM 662 O O . MET A 1 99 ? -4.980 -82.779 23.686 1.00 23.67 210 MET A O 1
ATOM 667 N N . GLU A 1 100 ? -5.282 -83.659 25.744 1.00 23.65 211 GLU A N 1
ATOM 668 C CA . GLU A 1 100 ? -4.521 -84.878 25.482 1.00 23.61 211 GLU A CA 1
ATOM 669 C C . GLU A 1 100 ? -5.295 -85.752 24.491 1.00 23.49 211 GLU A C 1
ATOM 670 O O . GLU A 1 100 ? -6.531 -85.677 24.414 1.00 23.58 211 GLU A O 1
ATOM 676 N N . THR A 1 101 ? -4.565 -86.574 23.747 1.00 23.20 212 THR A N 1
ATOM 677 C CA . THR A 1 101 ? -5.157 -87.459 22.752 1.00 23.36 212 THR A CA 1
ATOM 678 C C . THR A 1 101 ? -5.282 -88.899 23.250 1.00 23.30 212 THR A C 1
ATOM 679 O O . THR A 1 101 ? -4.335 -89.456 23.808 1.00 23.43 212 THR A O 1
ATOM 683 N N . CYS A 1 102 ? -6.462 -89.484 23.052 1.00 23.14 213 CYS A N 1
ATOM 684 C CA . CYS A 1 102 ? -6.701 -90.891 23.367 1.00 23.01 213 CYS A CA 1
ATOM 685 C C . CYS A 1 102 ? -6.585 -91.745 22.109 1.00 23.07 213 CYS A C 1
ATOM 686 O O . CYS A 1 102 ? -7.070 -91.358 21.044 1.00 23.12 213 CYS A O 1
ATOM 689 N N . GLU A 1 103 ? -5.930 -92.899 22.243 1.00 23.17 214 GLU A N 1
ATOM 690 C CA . GLU A 1 103 ? -5.737 -93.853 21.147 1.00 23.19 214 GLU A CA 1
ATOM 691 C C . GLU A 1 103 ? -6.814 -94.939 21.130 1.00 22.96 214 GLU A C 1
ATOM 692 O O . GLU A 1 103 ? -6.823 -95.814 20.266 1.00 23.00 214 GLU A O 1
ATOM 698 N N . GLY A 1 104 ? -7.656 -94.896 22.158 1.00 22.88 215 GLY A N 1
ATOM 699 C CA . GLY A 1 104 ? -9.056 -95.340 22.159 1.00 22.65 215 GLY A CA 1
ATOM 700 C C . GLY A 1 104 ? -9.613 -96.548 21.455 1.00 22.34 215 GLY A C 1
ATOM 701 O O . GLY A 1 104 ? -9.146 -97.658 21.660 1.00 22.78 215 GLY A O 1
ATOM 702 N N . GLY A 1 105 ? -10.682 -96.349 20.686 1.00 22.23 216 GLY A N 1
ATOM 703 C CA . GLY A 1 105 ? -11.398 -95.073 20.606 1.00 21.68 216 GLY A CA 1
ATOM 704 C C . GLY A 1 105 ? -12.548 -95.041 21.594 1.00 21.48 216 GLY A C 1
ATOM 705 O O . GLY A 1 105 ? -12.329 -95.147 22.799 1.00 21.58 216 GLY A O 1
ATOM 706 N N . GLU A 1 106 ? -13.772 -94.908 21.087 1.00 21.33 217 GLU A N 1
ATOM 707 C CA . GLU A 1 106 ? -14.974 -94.809 21.936 1.00 21.19 217 GLU A CA 1
ATOM 708 C C . GLU A 1 106 ? -15.328 -96.131 22.611 1.00 21.01 217 GLU A C 1
ATOM 709 O O . GLU A 1 106 ? -15.043 -97.210 22.079 1.00 20.90 217 GLU A O 1
ATOM 715 N N . LEU A 1 107 ? -15.972 -96.028 23.774 1.00 20.72 218 LEU A N 1
ATOM 716 C CA . LEU A 1 107 ? -16.500 -97.184 24.493 1.00 20.41 218 LEU A CA 1
ATOM 717 C C . LEU A 1 107 ? -17.590 -97.893 23.684 1.00 20.44 218 LEU A C 1
ATOM 718 O O . LEU A 1 107 ? -17.760 -99.110 23.794 1.00 20.12 218 LEU A O 1
ATOM 723 N N . LEU A 1 108 ? -18.309 -97.122 22.868 1.00 20.81 219 LEU A N 1
ATOM 724 C CA . LEU A 1 108 ? -19.355 -97.652 21.983 1.00 21.08 219 LEU A CA 1
ATOM 725 C C . LEU A 1 108 ? -18.859 -98.788 21.089 1.00 21.40 219 LEU A C 1
ATOM 726 O O . LEU A 1 108 ? -19.576 -99.769 20.872 1.00 21.64 219 LEU A O 1
ATOM 731 N N . GLU A 1 109 ? -17.637 -98.647 20.577 1.00 21.74 220 GLU A N 1
ATOM 732 C CA . GLU A 1 109 ? -17.031 -99.663 19.716 1.00 22.02 220 GLU A CA 1
ATOM 733 C C . GLU A 1 109 ? -16.841 -100.997 20.446 1.00 21.81 220 GLU A C 1
ATOM 734 O O . GLU A 1 109 ? -17.062 -102.056 19.854 1.00 21.93 220 GLU A O 1
ATOM 740 N N . ARG A 1 110 ? -16.456 -100.939 21.723 1.00 21.54 221 ARG A N 1
ATOM 741 C CA . ARG A 1 110 ? -16.342 -102.141 22.565 1.00 21.46 221 ARG A CA 1
ATOM 742 C C . ARG A 1 110 ? -17.680 -102.882 22.709 1.00 21.06 221 ARG A C 1
ATOM 743 O O . ARG A 1 110 ? -17.718 -104.118 22.683 1.00 20.88 221 ARG A O 1
ATOM 751 N N . ILE A 1 111 ? -18.766 -102.121 22.852 1.00 20.57 222 ILE A N 1
ATOM 752 C CA . ILE A 1 111 ? -20.110 -102.684 22.927 1.00 20.14 222 ILE A CA 1
ATOM 753 C C . ILE A 1 111 ? -20.522 -103.246 21.569 1.00 20.17 222 ILE A C 1
ATOM 754 O O . ILE A 1 111 ? -20.998 -104.381 21.479 1.00 19.96 222 ILE A O 1
ATOM 759 N N . VAL A 1 112 ? -20.328 -102.449 20.520 1.00 20.28 223 VAL A N 1
ATOM 760 C CA . VAL A 1 112 ? -20.685 -102.850 19.157 1.00 20.42 223 VAL A CA 1
ATOM 761 C C . VAL A 1 112 ? -19.954 -104.137 18.748 1.00 20.52 223 VAL A C 1
ATOM 762 O O . VAL A 1 112 ? -20.575 -105.061 18.219 1.00 20.67 223 VAL A O 1
ATOM 766 N N . SER A 1 113 ? -18.653 -104.201 19.026 1.00 20.65 224 SER A N 1
ATOM 767 C CA . SER A 1 113 ? -17.847 -105.389 18.733 1.00 20.87 224 SER A CA 1
ATOM 768 C C . SER A 1 113 ? -18.307 -106.642 19.471 1.00 21.01 224 SER A C 1
ATOM 769 O O . SER A 1 113 ? -18.140 -107.749 18.967 1.00 21.14 224 SER A O 1
ATOM 772 N N . ALA A 1 114 ? -18.876 -106.465 20.660 1.00 21.25 225 ALA A N 1
ATOM 773 C CA . ALA A 1 114 ? -19.378 -107.582 21.452 1.00 21.50 225 ALA A CA 1
ATOM 774 C C . ALA A 1 114 ? -20.663 -108.162 20.858 1.00 21.79 225 ALA A C 1
ATOM 775 O O . ALA A 1 114 ? -20.885 -109.375 20.916 1.00 21.79 225 ALA A O 1
ATOM 777 N N . GLN A 1 115 ? -21.500 -107.291 20.292 1.00 22.11 226 GLN A N 1
ATOM 778 C CA . GLN A 1 115 ? -22.719 -107.708 19.594 1.00 22.56 226 GLN A CA 1
ATOM 779 C C . GLN A 1 115 ? -22.390 -108.540 18.352 1.00 22.65 226 GLN A C 1
ATOM 780 O O . GLN A 1 115 ? -23.050 -109.548 18.076 1.00 22.65 226 GLN A O 1
ATOM 786 N N . ALA A 1 116 ? -21.365 -108.109 17.617 1.00 22.74 227 ALA A N 1
ATOM 787 C CA . ALA A 1 116 ? -20.916 -108.802 16.410 1.00 22.93 227 ALA A CA 1
ATOM 788 C C . ALA A 1 116 ? -20.340 -110.183 16.722 1.00 22.99 227 ALA A C 1
ATOM 789 O O . ALA A 1 116 ? -20.620 -111.152 16.015 1.00 22.93 227 ALA A O 1
ATOM 791 N N . ARG A 1 117 ? -19.544 -110.259 17.788 1.00 23.11 228 ARG A N 1
ATOM 792 C CA . ARG A 1 117 ? -18.894 -111.501 18.201 1.00 23.26 228 ARG A CA 1
ATOM 793 C C . ARG A 1 117 ? -19.830 -112.396 19.016 1.00 23.23 228 ARG A C 1
ATOM 794 O O . ARG A 1 117 ? -19.519 -113.564 19.269 1.00 23.27 228 ARG A O 1
ATOM 802 N N . GLY A 1 118 ? -20.972 -111.840 19.420 1.00 23.21 229 GLY A N 1
ATOM 803 C CA . GLY A 1 118 ? -21.973 -112.562 20.206 1.00 23.09 229 GLY A CA 1
ATOM 804 C C . GLY A 1 118 ? -21.507 -112.952 21.597 1.00 23.06 229 GLY A C 1
ATOM 805 O O . GLY A 1 118 ? -22.087 -113.845 22.221 1.00 23.12 229 GLY A O 1
ATOM 806 N N . LYS A 1 119 ? -20.462 -112.284 22.084 1.00 22.90 230 LYS A N 1
ATOM 807 C CA . LYS A 1 119 ? -19.878 -112.599 23.387 1.00 22.77 230 LYS A CA 1
ATOM 808 C C . LYS A 1 119 ? -20.106 -111.466 24.384 1.00 22.40 230 LYS A C 1
ATOM 809 O O . LYS A 1 119 ? -19.443 -110.428 24.321 1.00 22.46 230 LYS A O 1
ATOM 815 N N . ALA A 1 120 ? -21.052 -111.689 25.296 1.00 21.96 231 ALA A N 1
ATOM 816 C CA . ALA A 1 120 ? -21.456 -110.710 26.310 1.00 21.45 231 ALA A CA 1
ATOM 817 C C . ALA A 1 120 ? -20.297 -110.248 27.185 1.00 21.05 231 ALA A C 1
ATOM 818 O O . ALA A 1 120 ? -19.463 -111.063 27.595 1.00 21.09 231 ALA A O 1
ATOM 820 N N . LEU A 1 121 ? -20.260 -108.944 27.467 1.00 20.37 232 LEU A N 1
ATOM 821 C CA . LEU A 1 121 ? -19.260 -108.357 28.367 1.00 19.70 232 LEU A CA 1
ATOM 822 C C . LEU A 1 121 ? -19.449 -108.845 29.798 1.00 19.20 232 LEU A C 1
ATOM 823 O O . LEU A 1 121 ? -20.528 -108.693 30.370 1.00 19.28 232 LEU A O 1
ATOM 828 N N . SER A 1 122 ? -18.396 -109.435 30.363 1.00 18.66 233 SER A N 1
ATOM 829 C CA . SER A 1 122 ? -18.415 -109.947 31.735 1.00 18.04 233 SER A CA 1
ATOM 830 C C . SER A 1 122 ? -18.640 -108.830 32.752 1.00 17.73 233 SER A C 1
ATOM 831 O O . SER A 1 122 ? -18.220 -107.686 32.532 1.00 17.68 233 SER A O 1
ATOM 834 N N . GLU A 1 123 ? -19.298 -109.173 33.860 1.00 17.12 234 GLU A N 1
ATOM 835 C CA . GLU A 1 123 ? -19.542 -108.227 34.952 1.00 16.67 234 GLU A CA 1
ATOM 836 C C . GLU A 1 123 ? -18.248 -107.717 35.576 1.00 16.44 234 GLU A C 1
ATOM 837 O O . GLU A 1 123 ? -18.141 -106.536 35.901 1.00 16.22 234 GLU A O 1
ATOM 843 N N . GLY A 1 124 ? -17.276 -108.613 35.733 1.00 16.33 235 GLY A N 1
ATOM 844 C CA . GLY A 1 124 ? -15.955 -108.261 36.252 1.00 16.48 235 GLY A CA 1
ATOM 845 C C . GLY A 1 124 ? -15.301 -107.141 35.462 1.00 16.69 235 GLY A C 1
ATOM 846 O O . GLY A 1 124 ? -14.725 -106.219 36.043 1.00 16.70 235 GLY A O 1
ATOM 847 N N . TYR A 1 125 ? -15.404 -107.220 34.135 1.00 16.82 236 TYR A N 1
ATOM 848 C CA . TYR A 1 125 ? -14.887 -106.187 33.243 1.00 16.99 236 TYR A CA 1
ATOM 849 C C . TYR A 1 125 ? -15.690 -104.879 33.338 1.00 17.42 236 TYR A C 1
ATOM 850 O O . TYR A 1 125 ? -15.105 -103.797 33.400 1.00 17.10 236 TYR A O 1
ATOM 859 N N . VAL A 1 126 ? -17.020 -104.986 33.359 1.00 18.15 237 VAL A N 1
ATOM 860 C CA . VAL A 1 126 ? -17.889 -103.804 33.444 1.00 18.86 237 VAL A CA 1
ATOM 861 C C . VAL A 1 126 ? -17.761 -103.137 34.819 1.00 19.66 237 VAL A C 1
ATOM 862 O O . VAL A 1 126 ? -17.767 -101.904 34.920 1.00 19.94 237 VAL A O 1
ATOM 866 N N . ALA A 1 127 ? -17.607 -103.946 35.865 1.00 20.40 238 ALA A N 1
ATOM 867 C CA . ALA A 1 127 ? -17.337 -103.418 37.203 1.00 21.26 238 ALA A CA 1
ATOM 868 C C . ALA A 1 127 ? -16.162 -102.443 37.186 1.00 21.84 238 ALA A C 1
ATOM 869 O O . ALA A 1 127 ? -16.279 -101.327 37.695 1.00 22.15 238 ALA A O 1
ATOM 871 N N . GLU A 1 128 ? -15.051 -102.852 36.571 1.00 22.35 239 GLU A N 1
ATOM 872 C CA . GLU A 1 128 ? -13.858 -102.005 36.489 1.00 22.96 239 GLU A CA 1
ATOM 873 C C . GLU A 1 128 ? -14.107 -100.689 35.761 1.00 22.95 239 GLU A C 1
ATOM 874 O O . GLU A 1 128 ? -13.721 -99.625 36.259 1.00 23.04 239 GLU A O 1
ATOM 880 N N . LEU A 1 129 ? -14.763 -100.763 34.604 1.00 22.82 240 LEU A N 1
ATOM 881 C CA . LEU A 1 129 ? -15.162 -99.569 33.867 1.00 23.03 240 LEU A CA 1
ATOM 882 C C . LEU A 1 129 ? -16.043 -98.660 34.720 1.00 23.00 240 LEU A C 1
ATOM 883 O O . LEU A 1 129 ? -15.796 -97.457 34.798 1.00 22.88 240 LEU A O 1
ATOM 888 N N . MET A 1 130 ? -17.060 -99.240 35.359 1.00 23.02 241 MET A N 1
ATOM 889 C CA . MET A 1 130 ? -17.986 -98.465 36.185 1.00 23.20 241 MET A CA 1
ATOM 890 C C . MET A 1 130 ? -17.282 -97.861 37.400 1.00 23.29 241 MET A C 1
ATOM 891 O O . MET A 1 130 ? -17.608 -96.753 37.815 1.00 23.24 241 MET A O 1
ATOM 896 N N . LYS A 1 131 ? -16.302 -98.583 37.941 1.00 23.52 242 LYS A N 1
ATOM 897 C CA . LYS A 1 131 ? -15.460 -98.089 39.036 1.00 23.82 242 LYS A CA 1
ATOM 898 C C . LYS A 1 131 ? -14.705 -96.812 38.637 1.00 23.66 242 LYS A C 1
ATOM 899 O O . LYS A 1 131 ? -14.654 -95.859 39.410 1.00 23.72 242 LYS A O 1
ATOM 905 N N . GLN A 1 132 ? -14.143 -96.794 37.427 1.00 23.47 243 GLN A N 1
ATOM 906 C CA . GLN A 1 132 ? -13.422 -95.622 36.909 1.00 23.44 243 GLN A CA 1
ATOM 907 C C . GLN A 1 132 ? -14.379 -94.480 36.580 1.00 23.47 243 GLN A C 1
ATOM 908 O O . GLN A 1 132 ? -14.140 -93.322 36.943 1.00 23.49 243 GLN A O 1
ATOM 914 N N . MET A 1 133 ? -15.467 -94.822 35.898 1.00 23.44 244 MET A N 1
ATOM 915 C CA . MET A 1 133 ? -16.507 -93.866 35.563 1.00 23.48 244 MET A CA 1
ATOM 916 C C . MET A 1 133 ? -17.076 -93.161 36.801 1.00 23.31 244 MET A C 1
ATOM 917 O O . MET A 1 133 ? -17.143 -91.932 36.836 1.00 23.19 244 MET A O 1
ATOM 922 N N . MET A 1 134 ? -17.470 -93.938 37.809 1.00 23.06 245 MET A N 1
ATOM 923 C CA . MET A 1 134 ? -18.090 -93.380 39.010 1.00 22.95 245 MET A CA 1
ATOM 924 C C . MET A 1 134 ? -17.110 -92.580 39.861 1.00 22.96 245 MET A C 1
ATOM 925 O O . MET A 1 134 ? -17.481 -91.561 40.452 1.00 22.84 245 MET A O 1
ATOM 930 N N . ASN A 1 135 ? -15.859 -93.032 39.908 1.00 22.93 246 ASN A N 1
ATOM 931 C CA . ASN A 1 135 ? -14.791 -92.245 40.517 1.00 22.90 246 ASN A CA 1
ATOM 932 C C . ASN A 1 135 ? -14.654 -90.870 39.863 1.00 22.77 246 ASN A C 1
ATOM 933 O O . ASN A 1 135 ? -14.616 -89.852 40.555 1.00 22.80 246 ASN A O 1
ATOM 938 N N . ALA A 1 136 ? -14.605 -90.847 38.532 1.00 22.54 247 ALA A N 1
ATOM 939 C CA . ALA A 1 136 ? -14.545 -89.592 37.784 1.00 22.52 247 ALA A CA 1
ATOM 940 C C . ALA A 1 136 ? -15.732 -88.693 38.125 1.00 22.56 247 ALA A C 1
ATOM 941 O O . ALA A 1 136 ? -15.558 -87.503 38.406 1.00 22.49 247 ALA A O 1
ATOM 943 N N . LEU A 1 137 ? -16.932 -89.276 38.121 1.00 22.69 248 LEU A N 1
ATOM 944 C CA . LEU A 1 137 ? -18.145 -88.549 38.485 1.00 22.78 248 LEU A CA 1
ATOM 945 C C . LEU A 1 137 ? -18.101 -88.024 39.922 1.00 22.98 248 LEU A C 1
ATOM 946 O O . LEU A 1 137 ? -18.438 -86.865 40.167 1.00 23.01 248 LEU A O 1
ATOM 951 N N . ALA A 1 138 ? -17.667 -88.864 40.861 1.00 23.05 249 ALA A N 1
ATOM 952 C CA . ALA A 1 138 ? -17.534 -88.438 42.254 1.00 23.30 249 ALA A CA 1
ATOM 953 C C . ALA A 1 138 ? -16.623 -87.214 42.353 1.00 23.49 249 ALA A C 1
ATOM 954 O O . ALA A 1 138 ? -16.909 -86.273 43.097 1.00 23.56 249 ALA A O 1
ATOM 956 N N . TYR A 1 139 ? -15.549 -87.225 41.568 1.00 23.69 250 TYR A N 1
ATOM 957 C CA . TYR A 1 139 ? -14.593 -86.130 41.546 1.00 23.94 250 TYR A CA 1
ATOM 958 C C . TYR A 1 139 ? -15.163 -84.850 40.929 1.00 24.16 250 TYR A C 1
ATOM 959 O O . TYR A 1 139 ? -15.124 -83.792 41.562 1.00 24.15 250 TYR A O 1
ATOM 968 N N . PHE A 1 140 ? -15.680 -84.922 39.701 1.00 24.30 251 PHE A N 1
ATOM 969 C CA . PHE A 1 140 ? -16.139 -83.686 39.062 1.00 24.42 251 PHE A CA 1
ATOM 970 C C . PHE A 1 140 ? -17.474 -83.144 39.590 1.00 24.70 251 PHE A C 1
ATOM 971 O O . PHE A 1 140 ? -17.747 -81.943 39.461 1.00 24.75 251 PHE A O 1
ATOM 979 N N . HIS A 1 141 ? -18.281 -84.012 40.207 1.00 24.72 252 HIS A N 1
ATOM 980 C CA . HIS A 1 141 ? -19.449 -83.548 40.964 1.00 24.82 252 HIS A CA 1
ATOM 981 C C . HIS A 1 141 ? -18.996 -82.832 42.232 1.00 25.00 252 HIS A C 1
ATOM 982 O O . HIS A 1 141 ? -19.632 -81.877 42.675 1.00 24.94 252 HIS A O 1
ATOM 989 N N . SER A 1 142 ? -17.888 -83.307 42.800 1.00 25.40 253 SER A N 1
ATOM 990 C CA . SER A 1 142 ? -17.252 -82.691 43.968 1.00 25.65 253 SER A CA 1
ATOM 991 C C . SER A 1 142 ? -16.859 -81.246 43.657 1.00 25.76 253 SER A C 1
ATOM 992 O O . SER A 1 142 ? -16.751 -80.410 44.551 1.00 25.77 253 SER A O 1
ATOM 995 N N . GLN A 1 143 ? -16.650 -80.977 42.371 1.00 26.00 254 GLN A N 1
ATOM 996 C CA . GLN A 1 143 ? -16.231 -79.672 41.882 1.00 26.20 254 GLN A CA 1
ATOM 997 C C . GLN A 1 143 ? -17.401 -78.901 41.267 1.00 26.31 254 GLN A C 1
ATOM 998 O O . GLN A 1 143 ? -17.198 -77.888 40.602 1.00 26.56 254 GLN A O 1
ATOM 1004 N N . HIS A 1 144 ? -18.620 -79.392 41.484 1.00 26.40 255 HIS A N 1
ATOM 1005 C CA . HIS A 1 144 ? -19.847 -78.728 41.022 1.00 26.48 255 HIS A CA 1
ATOM 1006 C C . HIS A 1 144 ? -19.980 -78.685 39.496 1.00 26.16 255 HIS A C 1
ATOM 1007 O O . HIS A 1 144 ? -20.500 -77.718 38.929 1.00 26.37 255 HIS A O 1
ATOM 1014 N N . VAL A 1 145 ? -19.511 -79.745 38.845 1.00 25.75 256 VAL A N 1
ATOM 1015 C CA . VAL A 1 145 ? -19.695 -79.923 37.410 1.00 25.16 256 VAL A CA 1
ATOM 1016 C C . VAL A 1 145 ? -20.747 -81.004 37.176 1.00 24.85 256 VAL A C 1
ATOM 1017 O O . VAL A 1 145 ? -20.724 -82.055 37.826 1.00 24.74 256 VAL A O 1
ATOM 1021 N N . VAL A 1 146 ? -21.675 -80.721 36.263 1.00 24.28 257 VAL A N 1
ATOM 1022 C CA . VAL A 1 146 ? -22.609 -81.720 35.755 1.00 23.82 257 VAL A CA 1
ATOM 1023 C C . VAL A 1 146 ? -22.251 -81.945 34.292 1.00 23.73 257 VAL A C 1
ATOM 1024 O O . VAL A 1 146 ? -22.345 -81.029 33.472 1.00 24.03 257 VAL A O 1
ATOM 1028 N N . HIS A 1 147 ? -21.825 -83.156 33.962 1.00 23.60 258 HIS A N 1
ATOM 1029 C CA . HIS A 1 147 ? -21.443 -83.475 32.585 1.00 23.65 258 HIS A CA 1
ATOM 1030 C C . HIS A 1 147 ? -22.615 -83.263 31.617 1.00 23.73 258 HIS A C 1
ATOM 1031 O O . HIS A 1 147 ? -22.458 -82.595 30.593 1.00 23.77 258 HIS A O 1
ATOM 1038 N N . LYS A 1 148 ? -23.776 -83.829 31.953 1.00 23.68 259 LYS A N 1
ATOM 1039 C CA . LYS A 1 148 ? -25.046 -83.603 31.222 1.00 23.98 259 LYS A CA 1
ATOM 1040 C C . LYS A 1 148 ? -25.218 -84.435 29.943 1.00 23.92 259 LYS A C 1
ATOM 1041 O O . LYS A 1 148 ? -26.294 -84.417 29.340 1.00 23.91 259 LYS A O 1
ATOM 1047 N N . ASP A 1 149 ? -24.176 -85.163 29.541 1.00 23.89 260 ASP A N 1
ATOM 1048 C CA . ASP A 1 149 ? -24.185 -85.874 28.259 1.00 23.77 260 ASP A CA 1
ATOM 1049 C C . ASP A 1 149 ? -23.340 -87.161 28.269 1.00 23.56 260 ASP A C 1
ATOM 1050 O O . ASP A 1 149 ? -22.668 -87.482 27.285 1.00 23.66 260 ASP A O 1
ATOM 1055 N N . LEU A 1 150 ? -23.375 -87.896 29.381 1.00 23.32 261 LEU A N 1
ATOM 1056 C CA . LEU A 1 150 ? -22.667 -89.174 29.478 1.00 22.86 261 LEU A CA 1
ATOM 1057 C C . LEU A 1 150 ? -23.303 -90.215 28.570 1.00 22.62 261 LEU A C 1
ATOM 1058 O O . LEU A 1 150 ? -24.525 -90.371 28.555 1.00 22.47 261 LEU A O 1
ATOM 1063 N N . LYS A 1 151 ? -22.453 -90.903 27.810 1.00 22.42 262 LYS A N 1
ATOM 1064 C CA . LYS A 1 151 ? -22.843 -91.981 26.891 1.00 22.17 262 LYS A CA 1
ATOM 1065 C C . LYS A 1 151 ? -21.568 -92.593 26.299 1.00 22.01 262 LYS A C 1
ATOM 1066 O O . LYS A 1 151 ? -20.513 -91.963 26.349 1.00 21.93 262 LYS A O 1
ATOM 1072 N N . PRO A 1 152 ? -21.660 -93.819 25.743 1.00 21.83 263 PRO A N 1
ATOM 1073 C CA . PRO A 1 152 ? -20.496 -94.543 25.224 1.00 21.79 263 PRO A CA 1
ATOM 1074 C C . PRO A 1 152 ? -19.673 -93.818 24.153 1.00 21.63 263 PRO A C 1
ATOM 1075 O O . PRO A 1 152 ? -18.485 -94.102 24.012 1.00 21.71 263 PRO A O 1
ATOM 1079 N N . GLU A 1 153 ? -20.278 -92.899 23.410 1.00 21.36 264 GLU A N 1
ATOM 1080 C CA . GLU A 1 153 ? -19.511 -92.126 22.432 1.00 21.34 264 GLU A CA 1
ATOM 1081 C C . GLU A 1 153 ? -18.671 -91.035 23.106 1.00 21.23 264 GLU A C 1
ATOM 1082 O O . GLU A 1 153 ? -17.683 -90.554 22.535 1.00 21.12 264 GLU A O 1
ATOM 1088 N N . ASN A 1 154 ? -19.050 -90.679 24.333 1.00 20.85 265 ASN A N 1
ATOM 1089 C CA . ASN A 1 154 ? -18.323 -89.682 25.112 1.00 20.65 265 ASN A CA 1
ATOM 1090 C C . ASN A 1 154 ? -17.386 -90.251 26.196 1.00 20.60 265 ASN A C 1
ATOM 1091 O O . ASN A 1 154 ? -17.010 -89.552 27.132 1.00 20.63 265 ASN A O 1
ATOM 1096 N N . ILE A 1 155 ? -17.019 -91.521 26.052 1.00 20.47 266 ILE A N 1
ATOM 1097 C CA . ILE A 1 155 ? -16.025 -92.157 26.901 1.00 20.35 266 ILE A CA 1
ATOM 1098 C C . ILE A 1 155 ? -15.010 -92.852 25.993 1.00 20.47 266 ILE A C 1
ATOM 1099 O O . ILE A 1 155 ? -15.365 -93.707 25.182 1.00 20.54 266 ILE A O 1
ATOM 1104 N N . LEU A 1 156 ? -13.747 -92.467 26.126 1.00 20.59 267 LEU A N 1
ATOM 1105 C CA . LEU A 1 156 ? -12.690 -92.995 25.273 1.00 20.41 267 LEU A CA 1
ATOM 1106 C C . LEU A 1 156 ? -11.737 -93.879 26.064 1.00 20.28 267 LEU A C 1
ATOM 1107 O O . LEU A 1 156 ? -11.564 -93.695 27.270 1.00 20.23 267 LEU A O 1
ATOM 1112 N N . PHE A 1 157 ? -11.124 -94.840 25.380 1.00 20.00 268 PHE A N 1
ATOM 1113 C CA . PHE A 1 157 ? -10.017 -95.584 25.958 1.00 19.81 268 PHE A CA 1
ATOM 1114 C C . PHE A 1 157 ? -8.725 -94.832 25.687 1.00 19.93 268 PHE A C 1
ATOM 1115 O O . PHE A 1 157 ? -8.517 -94.342 24.579 1.00 19.73 268 PHE A O 1
ATOM 1123 N N . GLN A 1 158 ? -7.885 -94.711 26.712 1.00 19.98 269 GLN A N 1
ATOM 1124 C CA A GLN A 1 158 ? -6.559 -94.109 26.611 0.50 20.22 269 GLN A CA 1
ATOM 1125 C CA B GLN A 1 158 ? -6.592 -94.056 26.539 0.50 20.02 269 GLN A CA 1
ATOM 1126 C C . GLN A 1 158 ? -5.742 -94.792 25.500 1.00 20.23 269 GLN A C 1
ATOM 1127 O O . GLN A 1 158 ? -5.171 -94.147 24.621 1.00 20.25 269 GLN A O 1
ATOM 1138 N N . ASP A 1 159 ? -5.687 -96.122 25.563 1.00 20.31 270 ASP A N 1
ATOM 1139 C CA . ASP A 1 159 ? -4.918 -96.910 24.588 1.00 20.57 270 ASP A CA 1
ATOM 1140 C C . ASP A 1 159 ? -5.718 -98.106 24.064 1.00 20.13 270 ASP A C 1
ATOM 1141 O O . ASP A 1 159 ? -6.900 -98.246 24.373 1.00 20.35 270 ASP A O 1
ATOM 1146 N N . THR A 1 160 ? -5.062 -98.957 23.278 1.00 19.79 271 THR A N 1
ATOM 1147 C CA . THR A 1 160 ? -5.716 -100.065 22.568 1.00 19.42 271 THR A CA 1
ATOM 1148 C C . THR A 1 160 ? -5.733 -101.391 23.334 1.00 19.16 271 THR A C 1
ATOM 1149 O O . THR A 1 160 ? -6.312 -102.377 22.860 1.00 19.18 271 THR A O 1
ATOM 1153 N N . SER A 1 161 ? -5.114 -101.413 24.512 1.00 18.77 272 SER A N 1
ATOM 1154 C CA . SER A 1 161 ? -5.031 -102.632 25.315 1.00 18.63 272 SER A CA 1
ATOM 1155 C C . SER A 1 161 ? -6.396 -103.069 25.855 1.00 18.43 272 SER A C 1
ATOM 1156 O O . SER A 1 161 ? -7.259 -102.229 26.101 1.00 18.42 272 SER A O 1
ATOM 1159 N N . PRO A 1 162 ? -6.598 -104.389 26.043 1.00 18.45 273 PRO A N 1
ATOM 1160 C CA . PRO A 1 162 ? -7.875 -104.877 26.584 1.00 18.24 273 PRO A CA 1
ATOM 1161 C C . PRO A 1 162 ? -8.232 -104.190 27.903 1.00 18.23 273 PRO A C 1
ATOM 1162 O O . PRO A 1 162 ? -9.407 -103.982 28.197 1.00 18.53 273 PRO A O 1
ATOM 1166 N N . HIS A 1 163 ? -7.198 -103.830 28.659 1.00 18.11 274 HIS A N 1
ATOM 1167 C CA A HIS A 1 163 ? -7.341 -103.293 30.008 0.50 18.06 274 HIS A CA 1
ATOM 1168 C CA B HIS A 1 163 ? -7.339 -103.294 30.008 0.50 18.07 274 HIS A CA 1
ATOM 1169 C C . HIS A 1 163 ? -7.074 -101.789 30.061 1.00 18.05 274 HIS A C 1
ATOM 1170 O O . HIS A 1 163 ? -6.721 -101.255 31.114 1.00 18.36 274 HIS A O 1
ATOM 1183 N N . SER A 1 164 ? -7.238 -101.108 28.930 1.00 17.98 275 SER A N 1
ATOM 1184 C CA . SER A 1 164 ? -7.024 -99.663 28.865 1.00 17.97 275 SER A CA 1
ATOM 1185 C C . SER A 1 164 ? -7.964 -98.909 29.806 1.00 17.87 275 SER A C 1
ATOM 1186 O O . SER A 1 164 ? -9.134 -99.264 29.912 1.00 18.09 275 SER A O 1
ATOM 1189 N N . PRO A 1 165 ? -7.453 -97.869 30.494 1.00 17.92 276 PRO A N 1
ATOM 1190 C CA . PRO A 1 165 ? -8.319 -97.036 31.325 1.00 17.94 276 PRO A CA 1
ATOM 1191 C C . PRO A 1 165 ? -9.212 -96.183 30.443 1.00 18.21 276 PRO A C 1
ATOM 1192 O O . PRO A 1 165 ? -8.937 -96.045 29.250 1.00 18.40 276 PRO A O 1
ATOM 1196 N N . ILE A 1 166 ? -10.271 -95.627 31.020 1.00 18.60 277 ILE A N 1
ATOM 1197 C CA . ILE A 1 166 ? -11.178 -94.764 30.275 1.00 19.01 277 ILE A CA 1
ATOM 1198 C C . ILE A 1 166 ? -10.958 -93.299 30.600 1.00 19.16 277 ILE A C 1
ATOM 1199 O O . ILE A 1 166 ? -10.388 -92.954 31.634 1.00 19.08 277 ILE A O 1
ATOM 1204 N N . LYS A 1 167 ? -11.423 -92.452 29.688 1.00 19.48 278 LYS A N 1
ATOM 1205 C CA . LYS A 1 167 ? -11.324 -91.002 29.802 1.00 19.65 278 LYS A CA 1
ATOM 1206 C C . LYS A 1 167 ? -12.657 -90.422 29.376 1.00 19.49 278 LYS A C 1
ATOM 1207 O O . LYS A 1 167 ? -13.095 -90.627 28.237 1.00 19.45 278 LYS A O 1
ATOM 1213 N N . ILE A 1 168 ? -13.328 -89.734 30.295 1.00 19.22 279 ILE A N 1
ATOM 1214 C CA . ILE A 1 168 ? -14.604 -89.109 29.963 1.00 19.01 279 ILE A CA 1
ATOM 1215 C C . ILE A 1 168 ? -14.315 -87.823 29.198 1.00 18.95 279 ILE A C 1
ATOM 1216 O O . ILE A 1 168 ? -13.533 -86.986 29.648 1.00 18.76 279 ILE A O 1
ATOM 1221 N N . ILE A 1 169 ? -14.913 -87.692 28.020 1.00 19.10 280 ILE A N 1
ATOM 1222 C CA . ILE A 1 169 ? -14.722 -86.493 27.211 1.00 19.34 280 ILE A CA 1
ATOM 1223 C C . ILE A 1 169 ? -16.032 -85.740 27.042 1.00 19.92 280 ILE A C 1
ATOM 1224 O O . ILE A 1 169 ? -17.076 -86.181 27.522 1.00 19.71 280 ILE A O 1
ATOM 1229 N N . ASP A 1 170 ? -15.955 -84.594 26.366 1.00 20.73 281 ASP A N 1
ATOM 1230 C CA . ASP A 1 170 ? -17.128 -83.890 25.864 1.00 21.59 281 ASP A CA 1
ATOM 1231 C C . ASP A 1 170 ? -18.157 -83.511 26.928 1.00 21.78 281 ASP A C 1
ATOM 1232 O O . ASP A 1 170 ? -19.361 -83.703 26.735 1.00 22.02 281 ASP A O 1
ATOM 1237 N N . PHE A 1 171 ? -17.682 -82.963 28.041 1.00 21.99 282 PHE A N 1
ATOM 1238 C CA . PHE A 1 171 ? -18.568 -82.366 29.036 1.00 22.21 282 PHE A CA 1
ATOM 1239 C C . PHE A 1 171 ? -19.522 -81.398 28.341 1.00 22.46 282 PHE A C 1
ATOM 1240 O O . PHE A 1 171 ? -19.118 -80.654 27.443 1.00 22.28 282 PHE A O 1
ATOM 1248 N N . GLY A 1 172 ? -20.791 -81.443 28.741 1.00 22.66 283 GLY A N 1
ATOM 1249 C CA . GLY A 1 172 ? -21.856 -80.732 28.043 1.00 23.05 283 GLY A CA 1
ATOM 1250 C C . GLY A 1 172 ? -21.778 -79.230 28.167 1.00 23.38 283 GLY A C 1
ATOM 1251 O O . GLY A 1 172 ? -21.447 -78.707 29.226 1.00 23.46 283 GLY A O 1
ATOM 1252 N N . LEU A 1 173 ? -22.071 -78.541 27.068 1.00 23.87 284 LEU A N 1
ATOM 1253 C CA . LEU A 1 173 ? -22.115 -77.080 27.044 1.00 24.37 284 LEU A CA 1
ATOM 1254 C C . LEU A 1 173 ? -23.321 -76.612 26.227 1.00 24.76 284 LEU A C 1
ATOM 1255 O O . LEU A 1 173 ? -23.171 -76.015 25.162 1.00 25.00 284 LEU A O 1
ATOM 1260 N N . ALA A 1 174 ? -24.516 -76.892 26.739 1.00 25.30 285 ALA A N 1
ATOM 1261 C CA . ALA A 1 174 ? -25.774 -76.561 26.056 1.00 25.82 285 ALA A CA 1
ATOM 1262 C C . ALA A 1 174 ? -26.082 -75.056 26.043 1.00 25.99 285 ALA A C 1
ATOM 1263 O O . ALA A 1 174 ? -27.190 -74.643 25.693 1.00 26.04 285 ALA A O 1
ATOM 1265 N N . GLU A 1 175 ? -25.091 -74.251 26.425 1.00 26.24 286 GLU A N 1
ATOM 1266 C CA . GLU A 1 175 ? -25.201 -72.794 26.439 1.00 26.35 286 GLU A CA 1
ATOM 1267 C C . GLU A 1 175 ? -24.774 -72.177 25.099 1.00 26.45 286 GLU A C 1
ATOM 1268 O O . GLU A 1 175 ? -24.396 -71.001 25.034 1.00 26.44 286 GLU A O 1
ATOM 1270 N N . LEU A 1 176 ? -24.837 -72.981 24.038 1.00 26.52 287 LEU A N 1
ATOM 1271 C CA . LEU A 1 176 ? -24.528 -72.530 22.681 1.00 26.55 287 LEU A CA 1
ATOM 1272 C C . LEU A 1 176 ? -25.554 -73.058 21.679 1.00 26.57 287 LEU A C 1
ATOM 1273 O O . LEU A 1 176 ? -26.674 -72.553 21.592 1.00 26.56 287 LEU A O 1
ATOM 1278 N N . ALA A 1 187 ? -33.875 -89.191 19.555 1.00 30.10 298 ALA A N 1
ATOM 1279 C CA . ALA A 1 187 ? -33.016 -90.187 20.199 1.00 30.04 298 ALA A CA 1
ATOM 1280 C C . ALA A 1 187 ? -31.557 -89.707 20.332 1.00 29.89 298 ALA A C 1
ATOM 1281 O O . ALA A 1 187 ? -31.307 -88.534 20.632 1.00 29.99 298 ALA A O 1
ATOM 1283 N N . GLY A 1 188 ? -30.604 -90.616 20.121 1.00 29.60 299 GLY A N 1
ATOM 1284 C CA . GLY A 1 188 ? -29.175 -90.298 20.200 1.00 28.99 299 GLY A CA 1
ATOM 1285 C C . GLY A 1 188 ? -28.716 -90.060 21.626 1.00 28.59 299 GLY A C 1
ATOM 1286 O O . GLY A 1 188 ? -28.425 -91.005 22.363 1.00 28.75 299 GLY A O 1
ATOM 1287 N N . THR A 1 189 ? -28.649 -88.785 22.004 1.00 28.05 300 THR A N 1
ATOM 1288 C CA . THR A 1 189 ? -28.344 -88.371 23.377 1.00 27.14 300 THR A CA 1
ATOM 1289 C C . THR A 1 189 ? -29.557 -88.645 24.273 1.00 26.53 300 THR A C 1
ATOM 1290 O O . THR A 1 189 ? -29.405 -88.984 25.456 1.00 26.52 300 THR A O 1
ATOM 1294 N N . ALA A 1 190 ? -30.754 -88.514 23.690 1.00 25.44 301 ALA A N 1
ATOM 1295 C CA . ALA A 1 190 ? -32.025 -88.723 24.394 1.00 24.25 301 ALA A CA 1
ATOM 1296 C C . ALA A 1 190 ? -32.184 -90.102 25.040 1.00 23.35 301 ALA A C 1
ATOM 1297 O O . ALA A 1 190 ? -32.935 -90.249 26.003 1.00 23.28 301 ALA A O 1
ATOM 1299 N N . LEU A 1 191 ? -31.477 -91.100 24.515 1.00 22.35 302 LEU A N 1
ATOM 1300 C CA . LEU A 1 191 ? -31.517 -92.464 25.052 1.00 21.56 302 LEU A CA 1
ATOM 1301 C C . LEU A 1 191 ? -30.858 -92.588 26.436 1.00 21.13 302 LEU A C 1
ATOM 1302 O O . LEU A 1 191 ? -31.037 -93.590 27.135 1.00 20.91 302 LEU A O 1
ATOM 1307 N N . TYR A 1 192 ? -30.113 -91.555 26.825 1.00 20.64 303 TYR A N 1
ATOM 1308 C CA . TYR A 1 192 ? -29.344 -91.558 28.065 1.00 20.24 303 TYR A CA 1
ATOM 1309 C C . TYR A 1 192 ? -29.843 -90.503 29.038 1.00 20.35 303 TYR A C 1
ATOM 1310 O O . TYR A 1 192 ? -29.270 -90.317 30.113 1.00 20.54 303 TYR A O 1
ATOM 1319 N N . MET A 1 193 ? -30.927 -89.835 28.662 1.00 20.38 304 MET A N 1
ATOM 1320 C CA . MET A 1 193 ? -31.433 -88.687 29.398 1.00 20.53 304 MET A CA 1
ATOM 1321 C C . MET A 1 193 ? -32.322 -89.076 30.574 1.00 20.61 304 MET A C 1
ATOM 1322 O O . MET A 1 193 ? -33.257 -89.867 30.431 1.00 20.73 304 MET A O 1
ATOM 1327 N N . ALA A 1 194 ? -32.008 -88.513 31.738 1.00 20.76 305 ALA A N 1
ATOM 1328 C CA . ALA A 1 194 ? -32.831 -88.644 32.933 1.00 20.85 305 ALA A CA 1
ATOM 1329 C C . ALA A 1 194 ? -34.189 -87.985 32.705 1.00 20.97 305 ALA A C 1
ATOM 1330 O O . ALA A 1 194 ? -34.269 -86.960 32.025 1.00 21.02 305 ALA A O 1
ATOM 1332 N N . PRO A 1 195 ? -35.263 -88.577 33.265 1.00 21.09 306 PRO A N 1
ATOM 1333 C CA . PRO A 1 195 ? -36.622 -88.053 33.104 1.00 21.17 306 PRO A CA 1
ATOM 1334 C C . PRO A 1 195 ? -36.755 -86.580 33.497 1.00 21.35 306 PRO A C 1
ATOM 1335 O O . PRO A 1 195 ? -37.399 -85.810 32.779 1.00 21.55 306 PRO A O 1
ATOM 1339 N N . GLU A 1 196 ? -36.140 -86.195 34.615 1.00 21.37 307 GLU A N 1
ATOM 1340 C CA . GLU A 1 196 ? -36.235 -84.824 35.123 1.00 21.42 307 GLU A CA 1
ATOM 1341 C C . GLU A 1 196 ? -35.487 -83.795 34.261 1.00 21.66 307 GLU A C 1
ATOM 1342 O O . GLU A 1 196 ? -35.701 -82.588 34.411 1.00 21.76 307 GLU A O 1
ATOM 1348 N N . VAL A 1 197 ? -34.616 -84.270 33.369 1.00 21.73 308 VAL A N 1
ATOM 1349 C CA . VAL A 1 197 ? -33.937 -83.386 32.411 1.00 21.98 308 VAL A CA 1
ATOM 1350 C C . VAL A 1 197 ? -34.925 -82.856 31.368 1.00 22.23 308 VAL A C 1
ATOM 1351 O O . VAL A 1 197 ? -34.831 -81.700 30.956 1.00 22.14 308 VAL A O 1
ATOM 1355 N N . PHE A 1 198 ? -35.873 -83.701 30.962 1.00 22.70 309 PHE A N 1
ATOM 1356 C CA . PHE A 1 198 ? -36.935 -83.301 30.033 1.00 23.23 309 PHE A CA 1
ATOM 1357 C C . PHE A 1 198 ? -37.770 -82.148 30.585 1.00 23.47 309 PHE A C 1
ATOM 1358 O O . PHE A 1 198 ? -38.340 -81.371 29.819 1.00 23.52 309 PHE A O 1
ATOM 1366 N N . LYS A 1 199 ? -37.833 -82.046 31.913 1.00 23.84 310 LYS A N 1
ATOM 1367 C CA . LYS A 1 199 ? -38.542 -80.956 32.593 1.00 24.29 310 LYS A CA 1
ATOM 1368 C C . LYS A 1 199 ? -37.596 -79.819 33.001 1.00 24.52 310 LYS A C 1
ATOM 1369 O O . LYS A 1 199 ? -37.941 -78.981 33.840 1.00 24.50 310 LYS A O 1
ATOM 1371 N N . ARG A 1 200 ? -36.407 -79.807 32.395 1.00 24.93 311 ARG A N 1
ATOM 1372 C CA . ARG A 1 200 ? -35.380 -78.776 32.614 1.00 25.14 311 ARG A CA 1
ATOM 1373 C C . ARG A 1 200 ? -34.841 -78.717 34.053 1.00 25.27 311 ARG A C 1
ATOM 1374 O O . ARG A 1 200 ? -34.445 -77.656 34.535 1.00 25.27 311 ARG A O 1
ATOM 1376 N N . ASP A 1 201 ? -34.826 -79.865 34.728 1.00 25.50 312 ASP A N 1
ATOM 1377 C CA . ASP A 1 201 ? -34.210 -79.983 36.048 1.00 25.75 312 ASP A CA 1
ATOM 1378 C C . ASP A 1 201 ? -32.867 -80.705 35.915 1.00 25.61 312 ASP A C 1
ATOM 1379 O O . ASP A 1 201 ? -32.805 -81.934 35.965 1.00 25.79 312 ASP A O 1
ATOM 1384 N N . VAL A 1 202 ? -31.798 -79.934 35.728 1.00 25.49 313 VAL A N 1
ATOM 1385 C CA . VAL A 1 202 ? -30.453 -80.508 35.585 1.00 25.28 313 VAL A CA 1
ATOM 1386 C C . VAL A 1 202 ? -29.652 -80.438 36.891 1.00 24.89 313 VAL A C 1
ATOM 1387 O O . VAL A 1 202 ? -29.324 -79.356 37.381 1.00 24.92 313 VAL A O 1
ATOM 1391 N N . THR A 1 203 ? -29.379 -81.609 37.460 1.00 24.47 314 THR A N 1
ATOM 1392 C CA . THR A 1 203 ? -28.586 -81.738 38.685 1.00 23.94 314 THR A CA 1
ATOM 1393 C C . THR A 1 203 ? -27.584 -82.863 38.477 1.00 23.46 314 THR A C 1
ATOM 1394 O O . THR A 1 203 ? -27.671 -83.589 37.487 1.00 23.52 314 THR A O 1
ATOM 1398 N N . PHE A 1 204 ? -26.645 -83.021 39.409 1.00 22.91 315 PHE A N 1
ATOM 1399 C CA . PHE A 1 204 ? -25.637 -84.085 39.314 1.00 22.30 315 PHE A CA 1
ATOM 1400 C C . PHE A 1 204 ? -26.261 -85.484 39.184 1.00 21.91 315 PHE A C 1
ATOM 1401 O O . PHE A 1 204 ? -25.631 -86.405 38.659 1.00 21.99 315 PHE A O 1
ATOM 1409 N N . LYS A 1 205 ? -27.503 -85.624 39.646 1.00 21.22 316 LYS A N 1
ATOM 1410 C CA . LYS A 1 205 ? -28.230 -86.893 39.591 1.00 20.61 316 LYS A CA 1
ATOM 1411 C C . LYS A 1 205 ? -28.448 -87.404 38.170 1.00 20.25 316 LYS A C 1
ATOM 1412 O O . LYS A 1 205 ? -28.417 -88.616 37.937 1.00 20.31 316 LYS A O 1
ATOM 1418 N N . CYS A 1 206 ? -28.663 -86.484 37.228 1.00 19.43 317 CYS A N 1
ATOM 1419 C CA . CYS A 1 206 ? -28.873 -86.851 35.832 1.00 18.73 317 CYS A CA 1
ATOM 1420 C C . CYS A 1 206 ? -27.660 -87.605 35.263 1.00 18.28 317 CYS A C 1
ATOM 1421 O O . CYS A 1 206 ? -27.816 -88.512 34.437 1.00 18.30 317 CYS A O 1
ATOM 1424 N N . ASP A 1 207 ? -26.463 -87.229 35.717 1.00 17.42 318 ASP A N 1
ATOM 1425 C CA . ASP A 1 207 ? -25.240 -87.955 35.379 1.00 16.70 318 ASP A CA 1
ATOM 1426 C C . ASP A 1 207 ? -25.276 -89.392 35.915 1.00 16.14 318 ASP A C 1
ATOM 1427 O O . ASP A 1 207 ? -24.806 -90.310 35.244 1.00 16.00 318 ASP A O 1
ATOM 1432 N N . ILE A 1 208 ? -25.839 -89.582 37.110 1.00 15.51 319 ILE A N 1
ATOM 1433 C CA . ILE A 1 208 ? -25.971 -90.925 37.707 1.00 15.00 319 ILE A CA 1
ATOM 1434 C C . ILE A 1 208 ? -26.878 -91.811 36.843 1.00 14.76 319 ILE A C 1
ATOM 1435 O O . ILE A 1 208 ? -26.555 -92.978 36.577 1.00 14.54 319 ILE A O 1
ATOM 1440 N N . TRP A 1 209 ? -27.998 -91.234 36.405 1.00 14.33 320 TRP A N 1
ATOM 1441 C CA . TRP A 1 209 ? -28.927 -91.882 35.485 1.00 14.12 320 TRP A CA 1
ATOM 1442 C C . TRP A 1 209 ? -28.226 -92.317 34.202 1.00 13.96 320 TRP A C 1
ATOM 1443 O O . TRP A 1 209 ? -28.265 -93.497 33.836 1.00 14.02 320 TRP A O 1
ATOM 1454 N N . SER A 1 210 ? -27.585 -91.362 33.529 1.00 13.62 321 SER A N 1
ATOM 1455 C CA . SER A 1 210 ? -26.840 -91.634 32.300 1.00 13.28 321 SER A CA 1
ATOM 1456 C C . SER A 1 210 ? -25.848 -92.775 32.485 1.00 12.94 321 SER A C 1
ATOM 1457 O O . SER A 1 210 ? -25.754 -93.664 31.642 1.00 13.08 321 SER A O 1
ATOM 1460 N N . ALA A 1 211 ? -25.123 -92.746 33.598 1.00 12.70 322 ALA A N 1
ATOM 1461 C CA . ALA A 1 211 ? -24.152 -93.791 33.929 1.00 12.52 322 ALA A CA 1
ATOM 1462 C C . ALA A 1 211 ? -24.827 -95.147 34.090 1.00 12.22 322 ALA A C 1
ATOM 1463 O O . ALA A 1 211 ? -24.298 -96.166 33.635 1.00 12.15 322 ALA A O 1
ATOM 1465 N N . GLY A 1 212 ? -25.999 -95.144 34.725 1.00 11.97 323 GLY A N 1
ATOM 1466 C CA . GLY A 1 212 ? -26.828 -96.339 34.852 1.00 11.94 323 GLY A CA 1
ATOM 1467 C C . GLY A 1 212 ? -27.231 -96.914 33.504 1.00 12.01 323 GLY A C 1
ATOM 1468 O O . GLY A 1 212 ? -27.179 -98.132 33.302 1.00 11.95 323 GLY A O 1
ATOM 1469 N N . VAL A 1 213 ? -27.627 -96.036 32.581 1.00 12.02 324 VAL A N 1
ATOM 1470 C CA . VAL A 1 213 ? -27.995 -96.446 31.227 1.00 12.22 324 VAL A CA 1
ATOM 1471 C C . VAL A 1 213 ? -26.782 -97.057 30.531 1.00 12.62 324 VAL A C 1
ATOM 1472 O O . VAL A 1 213 ? -26.900 -98.104 29.889 1.00 12.75 324 VAL A O 1
ATOM 1476 N N . VAL A 1 214 ? -25.621 -96.412 30.678 1.00 12.91 325 VAL A N 1
ATOM 1477 C CA . VAL A 1 214 ? -24.360 -96.957 30.178 1.00 13.29 325 VAL A CA 1
ATOM 1478 C C . VAL A 1 214 ? -24.124 -98.359 30.745 1.00 13.53 325 VAL A C 1
ATOM 1479 O O . VAL A 1 214 ? -23.903 -99.307 29.991 1.00 13.61 325 VAL A O 1
ATOM 1483 N N . MET A 1 215 ? -24.197 -98.487 32.068 1.00 13.90 326 MET A N 1
ATOM 1484 C CA . MET A 1 215 ? -24.044 -99.784 32.721 1.00 14.33 326 MET A CA 1
ATOM 1485 C C . MET A 1 215 ? -24.994 -100.834 32.134 1.00 14.47 326 MET A C 1
ATOM 1486 O O . MET A 1 215 ? -24.552 -101.910 31.732 1.00 14.41 326 MET A O 1
ATOM 1491 N N . TYR A 1 216 ? -26.285 -100.511 32.077 1.00 14.77 327 TYR A N 1
ATOM 1492 C CA . TYR A 1 216 ? -27.284 -101.399 31.477 1.00 15.47 327 TYR A CA 1
ATOM 1493 C C . TYR A 1 216 ? -26.889 -101.815 30.057 1.00 15.68 327 TYR A C 1
ATOM 1494 O O . TYR A 1 216 ? -26.957 -103.000 29.705 1.00 15.76 327 TYR A O 1
ATOM 1503 N N . PHE A 1 217 ? -26.481 -100.832 29.257 1.00 15.72 328 PHE A N 1
ATOM 1504 C CA . PHE A 1 217 ? -26.065 -101.061 27.880 1.00 15.86 328 PHE A CA 1
ATOM 1505 C C . PHE A 1 217 ? -24.853 -101.984 27.842 1.00 16.09 328 PHE A C 1
ATOM 1506 O O . PHE A 1 217 ? -24.842 -102.955 27.089 1.00 16.31 328 PHE A O 1
ATOM 1514 N N . LEU A 1 218 ? -23.845 -101.688 28.663 1.00 16.21 329 LEU A N 1
ATOM 1515 C CA . LEU A 1 218 ? -22.635 -102.514 28.743 1.00 16.19 329 LEU A CA 1
ATOM 1516 C C . LEU A 1 218 ? -22.945 -103.992 28.998 1.00 16.38 329 LEU A C 1
ATOM 1517 O O . LEU A 1 218 ? -22.434 -104.872 28.304 1.00 16.24 329 LEU A O 1
ATOM 1522 N N . LEU A 1 219 ? -23.807 -104.245 29.979 1.00 16.69 330 LEU A N 1
ATOM 1523 C CA . LEU A 1 219 ? -24.089 -105.599 30.443 1.00 17.10 330 LEU A CA 1
ATOM 1524 C C . LEU A 1 219 ? -25.081 -106.394 29.588 1.00 17.46 330 LEU A C 1
ATOM 1525 O O . LEU A 1 219 ? -25.043 -107.624 29.598 1.00 17.54 330 LEU A O 1
ATOM 1530 N N . THR A 1 220 ? -25.964 -105.705 28.863 1.00 17.79 331 THR A N 1
ATOM 1531 C CA . THR A 1 220 ? -27.035 -106.379 28.120 1.00 18.23 331 THR A CA 1
ATOM 1532 C C . THR A 1 220 ? -26.896 -106.296 26.601 1.00 18.31 331 THR A C 1
ATOM 1533 O O . THR A 1 220 ? -27.443 -107.129 25.877 1.00 18.28 331 THR A O 1
ATOM 1537 N N . GLY A 1 221 ? -26.176 -105.285 26.124 1.00 18.48 332 GLY A N 1
ATOM 1538 C CA . GLY A 1 221 ? -26.089 -105.008 24.691 1.00 18.79 332 GLY A CA 1
ATOM 1539 C C . GLY A 1 221 ? -27.359 -104.359 24.169 1.00 19.09 332 GLY A C 1
ATOM 1540 O O . GLY A 1 221 ? -27.568 -104.276 22.960 1.00 19.09 332 GLY A O 1
ATOM 1541 N N . CYS A 1 222 ? -28.211 -103.912 25.090 1.00 19.44 333 CYS A N 1
ATOM 1542 C CA . CYS A 1 222 ? -29.461 -103.229 24.757 1.00 19.89 333 CYS A CA 1
ATOM 1543 C C . CYS A 1 222 ? -29.566 -101.927 25.539 1.00 19.85 333 CYS A C 1
ATOM 1544 O O . CYS A 1 222 ? -29.075 -101.834 26.664 1.00 19.87 333 CYS A O 1
ATOM 1547 N N . LEU A 1 223 ? -30.202 -100.926 24.938 1.00 19.89 334 LEU A N 1
ATOM 1548 C CA . LEU A 1 223 ? -30.611 -99.736 25.668 1.00 20.01 334 LEU A CA 1
ATOM 1549 C C . LEU A 1 223 ? -31.889 -100.068 26.443 1.00 20.23 334 LEU A C 1
ATOM 1550 O O . LEU A 1 223 ? -32.680 -100.897 25.992 1.00 20.43 334 LEU A O 1
ATOM 1555 N N . PRO A 1 224 ? -32.100 -99.434 27.613 1.00 20.45 335 PRO A N 1
ATOM 1556 C CA . PRO A 1 224 ? -33.274 -99.797 28.413 1.00 20.61 335 PRO A CA 1
ATOM 1557 C C . PRO A 1 224 ? -34.590 -99.195 27.904 1.00 20.98 335 PRO A C 1
ATOM 1558 O O . PRO A 1 224 ? -35.657 -99.787 28.105 1.00 20.99 335 PRO A O 1
ATOM 1562 N N . PHE A 1 225 ? -34.506 -98.038 27.249 1.00 21.34 336 PHE A N 1
ATOM 1563 C CA . PHE A 1 225 ? -35.681 -97.289 26.816 1.00 21.73 336 PHE A CA 1
ATOM 1564 C C . PHE A 1 225 ? -35.601 -96.995 25.322 1.00 22.19 336 PHE A C 1
ATOM 1565 O O . PHE A 1 225 ? -34.875 -96.097 24.888 1.00 22.35 336 PHE A O 1
ATOM 1573 N N . THR A 1 226 ? -36.354 -97.765 24.543 1.00 22.81 337 THR A N 1
ATOM 1574 C CA . THR A 1 226 ? -36.238 -97.757 23.085 1.00 23.25 337 THR A CA 1
ATOM 1575 C C . THR A 1 226 ? -37.548 -97.360 22.421 1.00 23.54 337 THR A C 1
ATOM 1576 O O . THR A 1 226 ? -38.617 -97.825 22.816 1.00 23.58 337 THR A O 1
ATOM 1580 N N . GLY A 1 227 ? -37.456 -96.499 21.410 1.00 23.88 338 GLY A N 1
ATOM 1581 C CA . GLY A 1 227 ? -38.632 -96.063 20.665 1.00 24.16 338 GLY A CA 1
ATOM 1582 C C . GLY A 1 227 ? -38.372 -95.541 19.266 1.00 24.41 338 GLY A C 1
ATOM 1583 O O . GLY A 1 227 ? -37.227 -95.468 18.817 1.00 24.34 338 GLY A O 1
ATOM 1584 N N . THR A 1 228 ? -39.452 -95.175 18.579 1.00 24.72 339 THR A N 1
ATOM 1585 C CA . THR A 1 228 ? -39.377 -94.638 17.219 1.00 25.10 339 THR A CA 1
ATOM 1586 C C . THR A 1 228 ? -39.526 -93.113 17.193 1.00 25.27 339 THR A C 1
ATOM 1587 O O . THR A 1 228 ? -39.449 -92.490 16.129 1.00 25.35 339 THR A O 1
ATOM 1591 N N . SER A 1 229 ? -39.735 -92.521 18.369 1.00 25.41 340 SER A N 1
ATOM 1592 C CA . SER A 1 229 ? -39.867 -91.071 18.509 1.00 25.47 340 SER A CA 1
ATOM 1593 C C . SER A 1 229 ? -39.228 -90.575 19.808 1.00 25.45 340 SER A C 1
ATOM 1594 O O . SER A 1 229 ? -39.058 -91.344 20.754 1.00 25.46 340 SER A O 1
ATOM 1596 N N . LEU A 1 230 ? -38.877 -89.289 19.840 1.00 25.53 341 LEU A N 1
ATOM 1597 C CA . LEU A 1 230 ? -38.367 -88.632 21.050 1.00 25.58 341 LEU A CA 1
ATOM 1598 C C . LEU A 1 230 ? -39.392 -88.656 22.187 1.00 25.46 341 LEU A C 1
ATOM 1599 O O . LEU A 1 230 ? -39.025 -88.735 23.364 1.00 25.54 341 LEU A O 1
ATOM 1604 N N . GLU A 1 231 ? -40.671 -88.584 21.826 1.00 25.25 342 GLU A N 1
ATOM 1605 C CA . GLU A 1 231 ? -41.754 -88.663 22.799 1.00 25.03 342 GLU A CA 1
ATOM 1606 C C . GLU A 1 231 ? -41.850 -90.067 23.395 1.00 24.82 342 GLU A C 1
ATOM 1607 O O . GLU A 1 231 ? -41.948 -90.219 24.612 1.00 24.65 342 GLU A O 1
ATOM 1613 N N . GLU A 1 232 ? -41.804 -91.083 22.533 1.00 24.71 343 GLU A N 1
ATOM 1614 C CA . GLU A 1 232 ? -41.901 -92.479 22.958 1.00 24.61 343 GLU A CA 1
ATOM 1615 C C . GLU A 1 232 ? -40.793 -92.832 23.939 1.00 24.72 343 GLU A C 1
ATOM 1616 O O . GLU A 1 232 ? -41.049 -93.469 24.967 1.00 24.71 343 GLU A O 1
ATOM 1622 N N . VAL A 1 233 ? -39.571 -92.405 23.614 1.00 24.62 344 VAL A N 1
ATOM 1623 C CA . VAL A 1 233 ? -38.405 -92.617 24.463 1.00 24.51 344 VAL A CA 1
ATOM 1624 C C . VAL A 1 233 ? -38.565 -91.905 25.809 1.00 24.72 344 VAL A C 1
ATOM 1625 O O . VAL A 1 233 ? -38.359 -92.517 26.860 1.00 24.92 344 VAL A O 1
ATOM 1629 N N . GLN A 1 234 ? -38.938 -90.625 25.773 1.00 24.69 345 GLN A N 1
ATOM 1630 C CA . GLN A 1 234 ? -39.082 -89.826 26.993 1.00 24.85 345 GLN A CA 1
ATOM 1631 C C . GLN A 1 234 ? -40.088 -90.434 27.969 1.00 24.72 345 GLN A C 1
ATOM 1632 O O . GLN A 1 234 ? -39.831 -90.502 29.173 1.00 24.89 345 GLN A O 1
ATOM 1638 N N . GLN A 1 235 ? -41.226 -90.874 27.442 1.00 24.49 346 GLN A N 1
ATOM 1639 C CA . GLN A 1 235 ? -42.295 -91.412 28.278 1.00 24.17 346 GLN A CA 1
ATOM 1640 C C . GLN A 1 235 ? -41.931 -92.775 28.852 1.00 24.17 346 GLN A C 1
ATOM 1641 O O . GLN A 1 235 ? -42.293 -93.086 29.985 1.00 24.30 346 GLN A O 1
ATOM 1647 N N . LYS A 1 236 ? -41.208 -93.577 28.074 1.00 24.10 347 LYS A N 1
ATOM 1648 C CA . LYS A 1 236 ? -40.679 -94.850 28.567 1.00 24.05 347 LYS A CA 1
ATOM 1649 C C . LYS A 1 236 ? -39.648 -94.628 29.679 1.00 23.89 347 LYS A C 1
ATOM 1650 O O . LYS A 1 236 ? -39.688 -95.295 30.710 1.00 23.85 347 LYS A O 1
ATOM 1656 N N . ALA A 1 237 ? -38.744 -93.674 29.472 1.00 23.73 348 ALA A N 1
ATOM 1657 C CA . ALA A 1 237 ? -37.755 -93.313 30.488 1.00 23.68 348 ALA A CA 1
ATOM 1658 C C . ALA A 1 237 ? -38.434 -92.867 31.780 1.00 23.61 348 ALA A C 1
ATOM 1659 O O . ALA A 1 237 ? -37.985 -93.206 32.877 1.00 23.53 348 ALA A O 1
ATOM 1661 N N . THR A 1 238 ? -39.528 -92.123 31.634 1.00 23.64 349 THR A N 1
ATOM 1662 C CA . THR A 1 238 ? -40.266 -91.573 32.769 1.00 23.56 349 THR A CA 1
ATOM 1663 C C . THR A 1 238 ? -41.107 -92.623 33.507 1.00 23.66 349 THR A C 1
ATOM 1664 O O . THR A 1 238 ? -41.185 -92.589 34.736 1.00 23.75 349 THR A O 1
ATOM 1668 N N . TYR A 1 239 ? -41.712 -93.560 32.773 1.00 23.58 350 TYR A N 1
ATOM 1669 C CA . TYR A 1 239 ? -42.669 -94.500 33.380 1.00 23.67 350 TYR A CA 1
ATOM 1670 C C . TYR A 1 239 ? -42.339 -95.988 33.278 1.00 23.86 350 TYR A C 1
ATOM 1671 O O . TYR A 1 239 ? -42.706 -96.762 34.169 1.00 23.71 350 TYR A O 1
ATOM 1680 N N . LYS A 1 240 ? -41.667 -96.393 32.203 1.00 24.24 351 LYS A N 1
ATOM 1681 C CA . LYS A 1 240 ? -41.379 -97.808 31.978 1.00 24.73 351 LYS A CA 1
ATOM 1682 C C . LYS A 1 240 ? -40.266 -98.315 32.884 1.00 25.11 351 LYS A C 1
ATOM 1683 O O . LYS A 1 240 ? -39.280 -97.616 33.129 1.00 24.85 351 LYS A O 1
ATOM 1689 N N . GLU A 1 241 ? -40.442 -99.535 33.385 1.00 25.63 352 GLU A N 1
ATOM 1690 C CA . GLU A 1 241 ? -39.363 -100.247 34.049 1.00 26.15 352 GLU A CA 1
ATOM 1691 C C . GLU A 1 241 ? -38.655 -101.102 32.997 1.00 26.35 352 GLU A C 1
ATOM 1692 O O . GLU A 1 241 ? -39.309 -101.833 32.251 1.00 26.29 352 GLU A O 1
ATOM 1698 N N . PRO A 1 242 ? -37.318 -100.986 32.908 1.00 26.68 353 PRO A N 1
ATOM 1699 C CA . PRO A 1 242 ? -36.569 -101.740 31.902 1.00 26.93 353 PRO A CA 1
ATOM 1700 C C . PRO A 1 242 ? -36.651 -103.255 32.093 1.00 27.30 353 PRO A C 1
ATOM 1701 O O . PRO A 1 242 ? -36.918 -103.732 33.199 1.00 27.26 353 PRO A O 1
ATOM 1705 N N . ASN A 1 243 ? -36.440 -103.992 31.005 1.00 27.76 354 ASN A N 1
ATOM 1706 C CA . ASN A 1 243 ? -36.342 -105.443 31.052 1.00 28.28 354 ASN A CA 1
ATOM 1707 C C . ASN A 1 243 ? -35.003 -105.864 31.658 1.00 28.70 354 ASN A C 1
ATOM 1708 O O . ASN A 1 243 ? -33.936 -105.547 31.122 1.00 28.86 354 ASN A O 1
ATOM 1713 N N . TYR A 1 244 ? -35.059 -106.567 32.783 1.00 29.01 355 TYR A N 1
ATOM 1714 C CA . TYR A 1 244 ? -33.840 -106.974 33.474 1.00 29.41 355 TYR A CA 1
ATOM 1715 C C . TYR A 1 244 ? -33.463 -108.431 33.210 1.00 29.73 355 TYR A C 1
ATOM 1716 O O . TYR A 1 244 ? -32.412 -108.897 33.660 1.00 29.83 355 TYR A O 1
ATOM 1725 N N . ALA A 1 245 ? -34.316 -109.138 32.469 1.00 30.00 356 ALA A N 1
ATOM 1726 C CA . ALA A 1 245 ? -34.064 -110.532 32.109 1.00 30.22 356 ALA A CA 1
ATOM 1727 C C . ALA A 1 245 ? -34.024 -110.733 30.590 1.00 30.37 356 ALA A C 1
ATOM 1728 O O . ALA A 1 245 ? -35.043 -111.031 29.960 1.00 30.45 356 ALA A O 1
ATOM 1730 N N . VAL A 1 246 ? -32.836 -110.567 30.011 1.00 30.52 357 VAL A N 1
ATOM 1731 C CA . VAL A 1 246 ? -32.639 -110.724 28.567 1.00 30.63 357 VAL A CA 1
ATOM 1732 C C . VAL A 1 246 ? -31.840 -111.996 28.276 1.00 30.58 357 VAL A C 1
ATOM 1733 O O . VAL A 1 246 ? -32.069 -112.680 27.275 1.00 30.53 357 VAL A O 1
ATOM 1737 N N . ARG A 1 249 ? -28.721 -112.704 28.402 1.00 35.63 360 ARG A N 1
ATOM 1738 C CA . ARG A 1 249 ? -27.928 -111.747 29.176 1.00 35.65 360 ARG A CA 1
ATOM 1739 C C . ARG A 1 249 ? -28.308 -111.757 30.665 1.00 35.39 360 ARG A C 1
ATOM 1740 O O . ARG A 1 249 ? -28.875 -110.783 31.170 1.00 35.45 360 ARG A O 1
ATOM 1748 N N . PRO A 1 250 ? -27.987 -112.860 31.373 1.00 35.15 361 PRO A N 1
ATOM 1749 C CA . PRO A 1 250 ? -28.372 -112.964 32.780 1.00 34.87 361 PRO A CA 1
ATOM 1750 C C . PRO A 1 250 ? -27.516 -112.076 33.686 1.00 34.53 361 PRO A C 1
ATOM 1751 O O . PRO A 1 250 ? -26.285 -112.156 33.653 1.00 34.56 361 PRO A O 1
ATOM 1755 N N . LEU A 1 251 ? -28.177 -111.229 34.473 1.00 34.04 362 LEU A N 1
ATOM 1756 C CA . LEU A 1 251 ? -27.501 -110.330 35.409 1.00 33.59 362 LEU A CA 1
ATOM 1757 C C . LEU A 1 251 ? -27.567 -110.879 36.835 1.00 33.17 362 LEU A C 1
ATOM 1758 O O . LEU A 1 251 ? -28.552 -111.515 37.215 1.00 33.24 362 LEU A O 1
ATOM 1763 N N . THR A 1 252 ? -26.521 -110.630 37.619 1.00 32.61 363 THR A N 1
ATOM 1764 C CA . THR A 1 252 ? -26.530 -110.970 39.043 1.00 32.19 363 THR A CA 1
ATOM 1765 C C . THR A 1 252 ? -27.505 -110.056 39.788 1.00 32.03 363 THR A C 1
ATOM 1766 O O . THR A 1 252 ? -27.718 -108.911 39.373 1.00 32.01 363 THR A O 1
ATOM 1770 N N . PRO A 1 253 ? -28.101 -110.551 40.892 1.00 31.81 364 PRO A N 1
ATOM 1771 C CA . PRO A 1 253 ? -29.058 -109.740 41.657 1.00 31.60 364 PRO A CA 1
ATOM 1772 C C . PRO A 1 253 ? -28.485 -108.421 42.195 1.00 31.35 364 PRO A C 1
ATOM 1773 O O . PRO A 1 253 ? -29.242 -107.468 42.400 1.00 31.44 364 PRO A O 1
ATOM 1777 N N . GLN A 1 254 ? -27.172 -108.361 42.414 1.00 30.97 365 GLN A N 1
ATOM 1778 C CA . GLN A 1 254 ? -26.535 -107.138 42.916 1.00 30.68 365 GLN A CA 1
ATOM 1779 C C . GLN A 1 254 ? -26.365 -106.090 41.819 1.00 30.25 365 GLN A C 1
ATOM 1780 O O . GLN A 1 254 ? -26.462 -104.886 42.076 1.00 30.05 365 GLN A O 1
ATOM 1786 N N . ALA A 1 255 ? -26.111 -106.559 40.601 1.00 29.82 366 ALA A N 1
ATOM 1787 C CA . ALA A 1 255 ? -26.060 -105.699 39.430 1.00 29.36 366 ALA A CA 1
ATOM 1788 C C . ALA A 1 255 ? -27.444 -105.120 39.154 1.00 29.19 366 ALA A C 1
ATOM 1789 O O . ALA A 1 255 ? -27.589 -103.912 38.941 1.00 29.27 366 ALA A O 1
ATOM 1791 N N . VAL A 1 256 ? -28.455 -105.989 39.170 1.00 28.85 367 VAL A N 1
ATOM 1792 C CA . VAL A 1 256 ? -29.846 -105.581 38.989 1.00 28.60 367 VAL A CA 1
ATOM 1793 C C . VAL A 1 256 ? -30.220 -104.518 40.026 1.00 28.51 367 VAL A C 1
ATOM 1794 O O . VAL A 1 256 ? -30.781 -103.477 39.675 1.00 28.62 367 VAL A O 1
ATOM 1798 N N . ASP A 1 257 ? -29.883 -104.777 41.291 1.00 28.11 368 ASP A N 1
ATOM 1799 C CA . ASP A 1 257 ? -30.147 -103.839 42.380 1.00 27.87 368 ASP A CA 1
ATOM 1800 C C . ASP A 1 257 ? -29.570 -102.451 42.093 1.00 27.73 368 ASP A C 1
ATOM 1801 O O . ASP A 1 257 ? -30.286 -101.448 42.160 1.00 27.89 368 ASP A O 1
ATOM 1806 N N . LEU A 1 258 ? -28.283 -102.404 41.762 1.00 27.42 369 LEU A N 1
ATOM 1807 C CA . LEU A 1 258 ? -27.602 -101.145 41.473 1.00 27.26 369 LEU A CA 1
ATOM 1808 C C . LEU A 1 258 ? -28.224 -100.415 40.283 1.00 27.15 369 LEU A C 1
ATOM 1809 O O . LEU A 1 258 ? -28.417 -99.197 40.333 1.00 27.03 369 LEU A O 1
ATOM 1814 N N . LEU A 1 259 ? -28.540 -101.165 39.227 1.00 26.93 370 LEU A N 1
ATOM 1815 C CA . LEU A 1 259 ? -29.204 -100.604 38.054 1.00 26.76 370 LEU A CA 1
ATOM 1816 C C . LEU A 1 259 ? -30.502 -99.892 38.433 1.00 26.76 370 LEU A C 1
ATOM 1817 O O . LEU A 1 259 ? -30.704 -98.734 38.069 1.00 26.87 370 LEU A O 1
ATOM 1822 N N . LYS A 1 260 ? -31.357 -100.580 39.190 1.00 26.69 371 LYS A N 1
ATOM 1823 C CA . LYS A 1 260 ? -32.619 -100.014 39.675 1.00 26.50 371 LYS A CA 1
ATOM 1824 C C . LYS A 1 260 ? -32.383 -98.740 40.490 1.00 26.43 371 LYS A C 1
ATOM 1825 O O . LYS A 1 260 ? -33.103 -97.756 40.322 1.00 26.57 371 LYS A O 1
ATOM 1831 N N . GLN A 1 261 ? -31.371 -98.766 41.358 1.00 26.23 372 GLN A N 1
ATOM 1832 C CA . GLN A 1 261 ? -30.994 -97.603 42.163 1.00 26.08 372 GLN A CA 1
ATOM 1833 C C . GLN A 1 261 ? -30.564 -96.422 41.285 1.00 26.08 372 GLN A C 1
ATOM 1834 O O . GLN A 1 261 ? -31.064 -95.303 41.445 1.00 26.08 372 GLN A O 1
ATOM 1840 N N . MET A 1 262 ? -29.649 -96.685 40.353 1.00 25.82 373 MET A N 1
ATOM 1841 C CA . MET A 1 262 ? -29.149 -95.665 39.427 1.00 25.63 373 MET A CA 1
ATOM 1842 C C . MET A 1 262 ? -30.225 -95.162 38.463 1.00 25.29 373 MET A C 1
ATOM 1843 O O . MET A 1 262 ? -30.186 -94.008 38.028 1.00 25.10 373 MET A O 1
ATOM 1848 N N . LEU A 1 263 ? -31.173 -96.034 38.126 1.00 24.87 374 LEU A N 1
ATOM 1849 C CA . LEU A 1 263 ? -32.243 -95.682 37.195 1.00 24.68 374 LEU A CA 1
ATOM 1850 C C . LEU A 1 263 ? -33.569 -95.365 37.897 1.00 24.49 374 LEU A C 1
ATOM 1851 O O . LEU A 1 263 ? -34.633 -95.499 37.297 1.00 24.57 374 LEU A O 1
ATOM 1856 N N . THR A 1 264 ? -33.498 -94.949 39.162 1.00 24.29 375 THR A N 1
ATOM 1857 C CA . THR A 1 264 ? -34.683 -94.519 39.909 1.00 24.27 375 THR A CA 1
ATOM 1858 C C . THR A 1 264 ? -35.241 -93.237 39.290 1.00 24.25 375 THR A C 1
ATOM 1859 O O . THR A 1 264 ? -34.501 -92.276 39.073 1.00 24.35 375 THR A O 1
ATOM 1863 N N . LYS A 1 265 ? -36.540 -93.240 39.003 1.00 24.25 376 LYS A N 1
ATOM 1864 C CA . LYS A 1 265 ? -37.214 -92.123 38.327 1.00 24.46 376 LYS A CA 1
ATOM 1865 C C . LYS A 1 265 ? -37.044 -90.784 39.046 1.00 24.68 376 LYS A C 1
ATOM 1866 O O . LYS A 1 265 ? -36.928 -89.741 38.403 1.00 24.57 376 LYS A O 1
ATOM 1872 N N . ASP A 1 266 ? -37.036 -90.830 40.377 1.00 25.18 377 ASP A N 1
ATOM 1873 C CA . ASP A 1 266 ? -36.933 -89.636 41.208 1.00 25.62 377 ASP A CA 1
ATOM 1874 C C . ASP A 1 266 ? -35.467 -89.308 41.484 1.00 26.05 377 ASP A C 1
ATOM 1875 O O . ASP A 1 266 ? -34.766 -90.090 42.136 1.00 26.03 377 ASP A O 1
ATOM 1880 N N . PRO A 1 267 ? -34.995 -88.149 40.983 1.00 26.49 378 PRO A N 1
ATOM 1881 C CA . PRO A 1 267 ? -33.621 -87.711 41.242 1.00 26.77 378 PRO A CA 1
ATOM 1882 C C . PRO A 1 267 ? -33.314 -87.583 42.737 1.00 27.26 378 PRO A C 1
ATOM 1883 O O . PRO A 1 267 ? -32.205 -87.924 43.163 1.00 27.42 378 PRO A O 1
ATOM 1887 N N . GLU A 1 268 ? -34.293 -87.116 43.518 1.00 27.65 379 GLU A N 1
ATOM 1888 C CA . GLU A 1 268 ? -34.114 -86.900 44.960 1.00 28.14 379 GLU A CA 1
ATOM 1889 C C . GLU A 1 268 ? -33.785 -88.207 45.691 1.00 28.25 379 GLU A C 1
ATOM 1890 O O . GLU A 1 268 ? -33.170 -88.185 46.759 1.00 28.40 379 GLU A O 1
ATOM 1896 N N . ARG A 1 269 ? -34.184 -89.336 45.103 1.00 28.28 380 ARG A N 1
ATOM 1897 C CA . ARG A 1 269 ? -33.997 -90.655 45.720 1.00 28.30 380 ARG A CA 1
ATOM 1898 C C . ARG A 1 269 ? -32.956 -91.523 45.011 1.00 28.12 380 ARG A C 1
ATOM 1899 O O . ARG A 1 269 ? -32.577 -92.586 45.509 1.00 28.09 380 ARG A O 1
ATOM 1907 N N . ARG A 1 270 ? -32.513 -91.059 43.844 1.00 27.96 381 ARG A N 1
ATOM 1908 C CA . ARG A 1 270 ? -31.396 -91.648 43.113 1.00 27.73 381 ARG A CA 1
ATOM 1909 C C . ARG A 1 270 ? -30.119 -91.393 43.923 1.00 27.66 381 ARG A C 1
ATOM 1910 O O . ARG A 1 270 ? -29.961 -90.306 44.470 1.00 27.62 381 ARG A O 1
ATOM 1918 N N . PRO A 1 271 ? -29.219 -92.395 44.020 1.00 27.62 382 PRO A N 1
ATOM 1919 C CA . PRO A 1 271 ? -27.988 -92.250 44.814 1.00 27.62 382 PRO A CA 1
ATOM 1920 C C . PRO A 1 271 ? -26.951 -91.308 44.201 1.00 27.61 382 PRO A C 1
ATOM 1921 O O . PRO A 1 271 ? -26.996 -91.033 43.000 1.00 27.66 382 PRO A O 1
ATOM 1925 N N . SER A 1 272 ? -26.030 -90.824 45.033 1.00 27.51 383 SER A N 1
ATOM 1926 C CA . SER A 1 272 ? -24.876 -90.056 44.563 1.00 27.42 383 SER A CA 1
ATOM 1927 C C . SER A 1 272 ? -23.798 -90.996 44.025 1.00 27.44 383 SER A C 1
ATOM 1928 O O . SER A 1 272 ? -23.824 -92.201 44.302 1.00 27.65 383 SER A O 1
ATOM 1931 N N . ALA A 1 273 ? -22.854 -90.442 43.265 1.00 27.19 384 ALA A N 1
ATOM 1932 C CA . ALA A 1 273 ? -21.711 -91.206 42.765 1.00 26.97 384 ALA A CA 1
ATOM 1933 C C . ALA A 1 273 ? -20.936 -91.862 43.910 1.00 26.91 384 ALA A C 1
ATOM 1934 O O . ALA A 1 273 ? -20.631 -93.053 43.851 1.00 26.94 384 ALA A O 1
ATOM 1936 N N . ALA A 1 274 ? -20.644 -91.088 44.955 1.00 26.82 385 ALA A N 1
ATOM 1937 C CA . ALA A 1 274 ? -19.992 -91.611 46.156 1.00 26.98 385 ALA A CA 1
ATOM 1938 C C . ALA A 1 274 ? -20.736 -92.819 46.737 1.00 27.11 385 ALA A C 1
ATOM 1939 O O . ALA A 1 274 ? -20.106 -93.796 47.152 1.00 27.17 385 ALA A O 1
ATOM 1941 N N . GLN A 1 275 ? -22.068 -92.746 46.750 1.00 27.23 386 GLN A N 1
ATOM 1942 C CA . GLN A 1 275 ? -22.911 -93.824 47.265 1.00 27.47 386 GLN A CA 1
ATOM 1943 C C . GLN A 1 275 ? -22.879 -95.057 46.374 1.00 27.68 386 GLN A C 1
ATOM 1944 O O . GLN A 1 275 ? -22.791 -96.180 46.873 1.00 27.81 386 GLN A O 1
ATOM 1950 N N . VAL A 1 276 ? -22.947 -94.840 45.061 1.00 27.89 387 VAL A N 1
ATOM 1951 C CA . VAL A 1 276 ? -22.894 -95.926 44.078 1.00 28.09 387 VAL A CA 1
ATOM 1952 C C . VAL A 1 276 ? -21.612 -96.745 44.244 1.00 28.18 387 VAL A C 1
ATOM 1953 O O . VAL A 1 276 ? -21.650 -97.978 44.235 1.00 28.30 387 VAL A O 1
ATOM 1957 N N . LEU A 1 277 ? -20.491 -96.046 44.411 1.00 28.03 388 LEU A N 1
ATOM 1958 C CA . LEU A 1 277 ? -19.182 -96.662 44.625 1.00 27.87 388 LEU A CA 1
ATOM 1959 C C . LEU A 1 277 ? -19.141 -97.627 45.813 1.00 27.94 388 LEU A C 1
ATOM 1960 O O . LEU A 1 277 ? -18.326 -98.555 45.836 1.00 27.89 388 LEU A O 1
ATOM 1965 N N . HIS A 1 278 ? -20.016 -97.405 46.794 1.00 27.87 389 HIS A N 1
ATOM 1966 C CA . HIS A 1 278 ? -20.036 -98.225 48.006 1.00 27.74 389 HIS A CA 1
ATOM 1967 C C . HIS A 1 278 ? -21.010 -99.396 47.914 1.00 27.67 389 HIS A C 1
ATOM 1968 O O . HIS A 1 278 ? -21.198 -100.125 48.890 1.00 27.61 389 HIS A O 1
ATOM 1975 N N . HIS A 1 279 ? -21.609 -99.578 46.737 1.00 27.58 390 HIS A N 1
ATOM 1976 C CA . HIS A 1 279 ? -22.494 -100.711 46.475 1.00 27.64 390 HIS A CA 1
ATOM 1977 C C . HIS A 1 279 ? -21.740 -102.034 46.586 1.00 27.71 390 HIS A C 1
ATOM 1978 O O . HIS A 1 279 ? -20.522 -102.088 46.380 1.00 27.76 390 HIS A O 1
ATOM 1985 N N . GLU A 1 280 ? -22.478 -103.093 46.906 1.00 27.75 391 GLU A N 1
ATOM 1986 C CA . GLU A 1 280 ? -21.912 -104.424 47.101 1.00 27.89 391 GLU A CA 1
ATOM 1987 C C . GLU A 1 280 ? -21.512 -105.078 45.766 1.00 27.82 391 GLU A C 1
ATOM 1988 O O . GLU A 1 280 ? -20.762 -106.059 45.749 1.00 27.65 391 GLU A O 1
ATOM 1994 N N . TRP A 1 281 ? -22.007 -104.524 44.655 1.00 27.68 392 TRP A N 1
ATOM 1995 C CA . TRP A 1 281 ? -21.676 -105.027 43.318 1.00 27.58 392 TRP A CA 1
ATOM 1996 C C . TRP A 1 281 ? -20.196 -104.847 42.977 1.00 28.04 392 TRP A C 1
ATOM 1997 O O . TRP A 1 281 ? -19.598 -105.710 42.328 1.00 28.18 392 TRP A O 1
ATOM 2008 N N . PHE A 1 282 ? -19.614 -103.736 43.430 1.00 28.51 393 PHE A N 1
ATOM 2009 C CA . PHE A 1 282 ? -18.190 -103.451 43.229 1.00 28.82 393 PHE A CA 1
ATOM 2010 C C . PHE A 1 282 ? -17.272 -104.282 44.129 1.00 29.39 393 PHE A C 1
ATOM 2011 O O . PHE A 1 282 ? -16.064 -104.037 44.185 1.00 29.66 393 PHE A O 1
ATOM 2019 N N . LYS A 1 283 ? -17.848 -105.252 44.837 1.00 30.04 394 LYS A N 1
ATOM 2020 C CA . LYS A 1 283 ? -17.071 -106.235 45.597 1.00 30.60 394 LYS A CA 1
ATOM 2021 C C . LYS A 1 283 ? -16.961 -107.558 44.827 1.00 31.02 394 LYS A C 1
ATOM 2022 O O . LYS A 1 283 ? -16.220 -108.456 45.228 1.00 31.13 394 LYS A O 1
ATOM 2024 N N . GLN A 1 284 ? -17.705 -107.662 43.722 1.00 31.55 395 GLN A N 1
ATOM 2025 C CA . GLN A 1 284 ? -17.595 -108.783 42.776 1.00 31.88 395 GLN A CA 1
ATOM 2026 C C . GLN A 1 284 ? -18.123 -108.395 41.385 1.00 32.11 395 GLN A C 1
ATOM 2027 O O . GLN A 1 284 ? -17.359 -108.024 40.482 1.00 32.10 395 GLN A O 1
ATOM 2029 N N . LEU B 1 14 ? -3.789 -63.618 19.528 1.00 24.15 125 LEU B N 1
ATOM 2030 C CA . LEU B 1 14 ? -4.172 -64.885 20.218 1.00 24.23 125 LEU B CA 1
ATOM 2031 C C . LEU B 1 14 ? -4.013 -64.731 21.729 1.00 24.27 125 LEU B C 1
ATOM 2032 O O . LEU B 1 14 ? -2.949 -64.344 22.208 1.00 24.26 125 LEU B O 1
ATOM 2037 N N . TYR B 1 15 ? -5.070 -65.045 22.471 1.00 24.42 126 TYR B N 1
ATOM 2038 C CA . TYR B 1 15 ? -5.068 -64.891 23.924 1.00 24.52 126 TYR B CA 1
ATOM 2039 C C . TYR B 1 15 ? -5.074 -66.236 24.659 1.00 24.56 126 TYR B C 1
ATOM 2040 O O . TYR B 1 15 ? -5.736 -67.184 24.241 1.00 24.57 126 TYR B O 1
ATOM 2042 N N . PHE B 1 16 ? -4.319 -66.304 25.750 1.00 24.66 127 PHE B N 1
ATOM 2043 C CA . PHE B 1 16 ? -4.286 -67.474 26.622 1.00 24.68 127 PHE B CA 1
ATOM 2044 C C . PHE B 1 16 ? -5.180 -67.205 27.823 1.00 24.71 127 PHE B C 1
ATOM 2045 O O . PHE B 1 16 ? -5.266 -66.068 28.291 1.00 24.70 127 PHE B O 1
ATOM 2053 N N . GLN B 1 17 ? -5.839 -68.250 28.319 1.00 24.87 128 GLN B N 1
ATOM 2054 C CA . GLN B 1 17 ? -6.811 -68.108 29.408 1.00 24.97 128 GLN B CA 1
ATOM 2055 C C . GLN B 1 17 ? -6.222 -67.465 30.668 1.00 25.03 128 GLN B C 1
ATOM 2056 O O . GLN B 1 17 ? -6.622 -66.356 31.046 1.00 25.23 128 GLN B O 1
ATOM 2058 N N . GLY B 1 18 ? -5.273 -68.146 31.304 1.00 24.82 129 GLY B N 1
ATOM 2059 C CA . GLY B 1 18 ? -4.662 -67.643 32.533 1.00 24.74 129 GLY B CA 1
ATOM 2060 C C . GLY B 1 18 ? -3.523 -66.657 32.320 1.00 24.70 129 GLY B C 1
ATOM 2061 O O . GLY B 1 18 ? -3.587 -65.795 31.438 1.00 24.67 129 GLY B O 1
ATOM 2062 N N . THR B 1 19 ? -2.482 -66.790 33.143 1.00 24.57 130 THR B N 1
ATOM 2063 C CA . THR B 1 19 ? -1.299 -65.928 33.083 1.00 24.32 130 THR B CA 1
ATOM 2064 C C . THR B 1 19 ? -0.041 -66.739 32.755 1.00 24.14 130 THR B C 1
ATOM 2065 O O . THR B 1 19 ? -0.117 -67.942 32.505 1.00 24.20 130 THR B O 1
ATOM 2069 N N . ILE B 1 20 ? 1.112 -66.077 32.767 1.00 23.92 131 ILE B N 1
ATOM 2070 C CA . ILE B 1 20 ? 2.382 -66.714 32.423 1.00 23.70 131 ILE B CA 1
ATOM 2071 C C . ILE B 1 20 ? 2.762 -67.826 33.413 1.00 23.56 131 ILE B C 1
ATOM 2072 O O . ILE B 1 20 ? 3.418 -68.804 33.042 1.00 23.59 131 ILE B O 1
ATOM 2077 N N . ASP B 1 21 ? 2.317 -67.681 34.659 1.00 23.36 132 ASP B N 1
ATOM 2078 C CA . ASP B 1 21 ? 2.568 -68.674 35.703 1.00 23.12 132 ASP B CA 1
ATOM 2079 C C . ASP B 1 21 ? 1.638 -69.879 35.601 1.00 22.94 132 ASP B C 1
ATOM 2080 O O . ASP B 1 21 ? 1.855 -70.886 36.273 1.00 23.06 132 ASP B O 1
ATOM 2085 N N . ASP B 1 22 ? 0.605 -69.778 34.768 1.00 22.65 133 ASP B N 1
ATOM 2086 C CA . ASP B 1 22 ? -0.288 -70.912 34.532 1.00 22.40 133 ASP B CA 1
ATOM 2087 C C . ASP B 1 22 ? 0.291 -71.918 33.533 1.00 22.37 133 ASP B C 1
ATOM 2088 O O . ASP B 1 22 ? -0.107 -73.084 33.527 1.00 22.31 133 ASP B O 1
ATOM 2093 N N . LEU B 1 23 ? 1.224 -71.481 32.689 1.00 22.32 134 LEU B N 1
ATOM 2094 C CA . LEU B 1 23 ? 1.853 -72.416 31.753 1.00 22.36 134 LEU B CA 1
ATOM 2095 C C . LEU B 1 23 ? 3.318 -72.751 32.043 1.00 22.03 134 LEU B C 1
ATOM 2096 O O . LEU B 1 23 ? 3.824 -73.777 31.582 1.00 22.07 134 LEU B O 1
ATOM 2101 N N . PHE B 1 24 ? 3.985 -71.909 32.827 1.00 21.62 135 PHE B N 1
ATOM 2102 C CA . PHE B 1 24 ? 5.363 -72.189 33.224 1.00 21.24 135 PHE B CA 1
ATOM 2103 C C . PHE B 1 24 ? 5.568 -72.140 34.732 1.00 21.32 135 PHE B C 1
ATOM 2104 O O . PHE B 1 24 ? 5.053 -71.246 35.410 1.00 21.30 135 PHE B O 1
ATOM 2112 N N . ILE B 1 25 ? 6.315 -73.116 35.246 1.00 21.31 136 ILE B N 1
ATOM 2113 C CA . ILE B 1 25 ? 6.849 -73.051 36.601 1.00 21.48 136 ILE B CA 1
ATOM 2114 C C . ILE B 1 25 ? 8.225 -72.386 36.529 1.00 21.58 136 ILE B C 1
ATOM 2115 O O . ILE B 1 25 ? 9.127 -72.884 35.850 1.00 21.47 136 ILE B O 1
ATOM 2120 N N . PHE B 1 26 ? 8.376 -71.260 37.220 1.00 21.77 137 PHE B N 1
ATOM 2121 C CA . PHE B 1 26 ? 9.659 -70.565 37.288 1.00 22.13 137 PHE B CA 1
ATOM 2122 C C . PHE B 1 26 ? 10.550 -71.200 38.352 1.00 22.30 137 PHE B C 1
ATOM 2123 O O . PHE B 1 26 ? 10.328 -71.023 39.547 1.00 22.28 137 PHE B O 1
ATOM 2131 N N . LYS B 1 27 ? 11.553 -71.950 37.902 1.00 22.79 138 LYS B N 1
ATOM 2132 C CA . LYS B 1 27 ? 12.355 -72.801 38.789 1.00 23.21 138 LYS B CA 1
ATOM 2133 C C . LYS B 1 27 ? 13.500 -72.082 39.490 1.00 23.25 138 LYS B C 1
ATOM 2134 O O . LYS B 1 27 ? 13.656 -72.207 40.705 1.00 23.26 138 LYS B O 1
ATOM 2140 N N . ARG B 1 28 ? 14.287 -71.335 38.716 1.00 23.40 139 ARG B N 1
ATOM 2141 C CA . ARG B 1 28 ? 15.546 -70.748 39.178 1.00 23.50 139 ARG B CA 1
ATOM 2142 C C . ARG B 1 28 ? 15.876 -69.492 38.374 1.00 23.76 139 ARG B C 1
ATOM 2143 O O . ARG B 1 28 ? 15.721 -69.472 37.151 1.00 23.87 139 ARG B O 1
ATOM 2151 N N . LYS B 1 29 ? 16.338 -68.455 39.065 1.00 23.92 140 LYS B N 1
ATOM 2152 C CA . LYS B 1 29 ? 16.804 -67.235 38.418 1.00 24.20 140 LYS B CA 1
ATOM 2153 C C . LYS B 1 29 ? 18.266 -67.406 38.014 1.00 24.28 140 LYS B C 1
ATOM 2154 O O . LYS B 1 29 ? 19.131 -67.628 38.864 1.00 24.29 140 LYS B O 1
ATOM 2160 N N . LEU B 1 30 ? 18.530 -67.309 36.713 1.00 24.39 141 LEU B N 1
ATOM 2161 C CA . LEU B 1 30 ? 19.867 -67.549 36.172 1.00 24.62 141 LEU B CA 1
ATOM 2162 C C . LEU B 1 30 ? 20.679 -66.264 36.088 1.00 25.00 141 LEU B C 1
ATOM 2163 O O . LEU B 1 30 ? 21.908 -66.287 36.179 1.00 24.91 141 LEU B O 1
ATOM 2168 N N . GLY B 1 31 ? 19.981 -65.147 35.912 1.00 25.49 142 GLY B N 1
ATOM 2169 C CA . GLY B 1 31 ? 20.626 -63.846 35.807 1.00 26.10 142 GLY B CA 1
ATOM 2170 C C . GLY B 1 31 ? 19.662 -62.685 35.686 1.00 26.54 142 GLY B C 1
ATOM 2171 O O . GLY B 1 31 ? 18.441 -62.849 35.801 1.00 26.57 142 GLY B O 1
ATOM 2172 N N . SER B 1 32 ? 20.229 -61.508 35.439 1.00 26.99 143 SER B N 1
ATOM 2173 C CA . SER B 1 32 ? 19.490 -60.255 35.449 1.00 27.40 143 SER B CA 1
ATOM 2174 C C . SER B 1 32 ? 20.129 -59.284 34.463 1.00 27.58 143 SER B C 1
ATOM 2175 O O . SER B 1 32 ? 21.358 -59.189 34.381 1.00 27.65 143 SER B O 1
ATOM 2178 N N . GLY B 1 33 ? 19.291 -58.566 33.716 1.00 27.81 144 GLY B N 1
ATOM 2179 C CA . GLY B 1 33 ? 19.768 -57.627 32.703 1.00 27.90 144 GLY B CA 1
ATOM 2180 C C . GLY B 1 33 ? 19.272 -56.205 32.886 1.00 28.07 144 GLY B C 1
ATOM 2181 O O . GLY B 1 33 ? 18.628 -55.878 33.890 1.00 28.15 144 GLY B O 1
ATOM 2182 N N . ALA B 1 34 ? 19.576 -55.363 31.902 1.00 28.09 145 ALA B N 1
ATOM 2183 C CA . ALA B 1 34 ? 19.177 -53.956 31.913 1.00 28.09 145 ALA B CA 1
ATOM 2184 C C . ALA B 1 34 ? 17.675 -53.772 31.694 1.00 28.06 145 ALA B C 1
ATOM 2185 O O . ALA B 1 34 ? 17.094 -52.779 32.135 1.00 28.08 145 ALA B O 1
ATOM 2187 N N . PHE B 1 35 ? 17.055 -54.730 31.010 1.00 28.02 146 PHE B N 1
ATOM 2188 C CA . PHE B 1 35 ? 15.631 -54.650 30.701 1.00 27.94 146 PHE B CA 1
ATOM 2189 C C . PHE B 1 35 ? 14.885 -55.960 30.960 1.00 27.87 146 PHE B C 1
ATOM 2190 O O . PHE B 1 35 ? 13.946 -56.298 30.244 1.00 27.88 146 PHE B O 1
ATOM 2198 N N . GLY B 1 36 ? 15.303 -56.683 31.997 1.00 27.90 147 GLY B N 1
ATOM 2199 C CA . GLY B 1 36 ? 14.602 -57.889 32.431 1.00 27.89 147 GLY B CA 1
ATOM 2200 C C . GLY B 1 36 ? 15.463 -58.940 33.104 1.00 27.96 147 GLY B C 1
ATOM 2201 O O . GLY B 1 36 ? 16.562 -58.646 33.579 1.00 28.02 147 GLY B O 1
ATOM 2202 N N . ASP B 1 37 ? 14.949 -60.169 33.137 1.00 28.04 148 ASP B N 1
ATOM 2203 C CA . ASP B 1 37 ? 15.597 -61.300 33.806 1.00 28.07 148 ASP B CA 1
ATOM 2204 C C . ASP B 1 37 ? 15.676 -62.538 32.910 1.00 27.99 148 ASP B C 1
ATOM 2205 O O . ASP B 1 37 ? 15.064 -62.594 31.842 1.00 27.76 148 ASP B O 1
ATOM 2210 N N . VAL B 1 38 ? 16.431 -63.530 33.374 1.00 28.17 149 VAL B N 1
ATOM 2211 C CA . VAL B 1 38 ? 16.513 -64.846 32.742 1.00 28.26 149 VAL B CA 1
ATOM 2212 C C . VAL B 1 38 ? 16.188 -65.922 33.786 1.00 28.43 149 VAL B C 1
ATOM 2213 O O . VAL B 1 38 ? 16.753 -65.917 34.881 1.00 28.57 149 VAL B O 1
ATOM 2217 N N . HIS B 1 39 ? 15.274 -66.834 33.459 1.00 28.65 150 HIS B N 1
ATOM 2218 C CA . HIS B 1 39 ? 14.936 -67.930 34.370 1.00 28.90 150 HIS B CA 1
ATOM 2219 C C . HIS B 1 39 ? 15.024 -69.301 33.706 1.00 29.11 150 HIS B C 1
ATOM 2220 O O . HIS B 1 39 ? 14.719 -69.443 32.519 1.00 29.14 150 HIS B O 1
ATOM 2227 N N . LEU B 1 40 ? 15.453 -70.301 34.478 1.00 29.37 151 LEU B N 1
ATOM 2228 C CA . LEU B 1 40 ? 15.256 -71.699 34.100 1.00 29.56 151 LEU B CA 1
ATOM 2229 C C . LEU B 1 40 ? 13.841 -72.078 34.494 1.00 29.73 151 LEU B C 1
ATOM 2230 O O . LEU B 1 40 ? 13.402 -71.820 35.619 1.00 29.81 151 LEU B O 1
ATOM 2235 N N . VAL B 1 41 ? 13.137 -72.697 33.557 1.00 29.89 152 VAL B N 1
ATOM 2236 C CA . VAL B 1 41 ? 11.699 -72.855 33.656 1.00 30.10 152 VAL B CA 1
ATOM 2237 C C . VAL B 1 41 ? 11.241 -74.267 33.277 1.00 30.21 152 VAL B C 1
ATOM 2238 O O . VAL B 1 41 ? 11.836 -74.915 32.415 1.00 30.03 152 VAL B O 1
ATOM 2242 N N . GLU B 1 42 ? 10.200 -74.745 33.952 1.00 30.45 153 GLU B N 1
ATOM 2243 C CA . GLU B 1 42 ? 9.529 -75.970 33.540 1.00 30.86 153 GLU B CA 1
ATOM 2244 C C . GLU B 1 42 ? 8.161 -75.643 32.943 1.00 31.00 153 GLU B C 1
ATOM 2245 O O . GLU B 1 42 ? 7.388 -74.869 33.512 1.00 30.97 153 GLU B O 1
ATOM 2251 N N . GLU B 1 43 ? 7.883 -76.232 31.785 1.00 31.26 154 GLU B N 1
ATOM 2252 C CA . GLU B 1 43 ? 6.599 -76.078 31.120 1.00 31.62 154 GLU B CA 1
ATOM 2253 C C . GLU B 1 43 ? 5.588 -76.998 31.795 1.00 31.71 154 GLU B C 1
ATOM 2254 O O . GLU B 1 43 ? 5.844 -78.191 31.961 1.00 31.66 154 GLU B O 1
ATOM 2260 N N . ARG B 1 44 ? 4.443 -76.439 32.182 1.00 31.87 155 ARG B N 1
ATOM 2261 C CA . ARG B 1 44 ? 3.462 -77.160 33.001 1.00 31.91 155 ARG B CA 1
ATOM 2262 C C . ARG B 1 44 ? 2.791 -78.338 32.300 1.00 31.92 155 ARG B C 1
ATOM 2263 O O . ARG B 1 44 ? 2.558 -79.375 32.921 1.00 31.94 155 ARG B O 1
ATOM 2271 N N . SER B 1 45 ? 2.490 -78.178 31.014 1.00 31.94 156 SER B N 1
ATOM 2272 C CA . SER B 1 45 ? 1.814 -79.222 30.242 1.00 31.89 156 SER B CA 1
ATOM 2273 C C . SER B 1 45 ? 2.718 -80.428 29.985 1.00 31.67 156 SER B C 1
ATOM 2274 O O . SER B 1 45 ? 2.317 -81.568 30.210 1.00 31.89 156 SER B O 1
ATOM 2277 N N . SER B 1 46 ? 3.943 -80.162 29.540 1.00 31.52 157 SER B N 1
ATOM 2278 C CA . SER B 1 46 ? 4.873 -81.203 29.092 1.00 31.22 157 SER B CA 1
ATOM 2279 C C . SER B 1 46 ? 5.893 -81.637 30.147 1.00 31.06 157 SER B C 1
ATOM 2280 O O . SER B 1 46 ? 6.412 -82.749 30.089 1.00 31.04 157 SER B O 1
ATOM 2283 N N . GLY B 1 47 ? 6.190 -80.753 31.094 1.00 30.97 158 GLY B N 1
ATOM 2284 C CA . GLY B 1 47 ? 7.240 -80.998 32.080 1.00 30.68 158 GLY B CA 1
ATOM 2285 C C . GLY B 1 47 ? 8.630 -80.731 31.526 1.00 30.54 158 GLY B C 1
ATOM 2286 O O . GLY B 1 47 ? 9.627 -81.008 32.190 1.00 30.53 158 GLY B O 1
ATOM 2287 N N . LEU B 1 48 ? 8.697 -80.188 30.312 1.00 30.33 159 LEU B N 1
ATOM 2288 C CA . LEU B 1 48 ? 9.975 -79.928 29.648 1.00 30.17 159 LEU B CA 1
ATOM 2289 C C . LEU B 1 48 ? 10.642 -78.659 30.169 1.00 29.96 159 LEU B C 1
ATOM 2290 O O . LEU B 1 48 ? 9.979 -77.639 30.384 1.00 29.79 159 LEU B O 1
ATOM 2295 N N . GLU B 1 49 ? 11.956 -78.739 30.382 1.00 29.74 160 GLU B N 1
ATOM 2296 C CA . GLU B 1 49 ? 12.754 -77.579 30.768 1.00 29.42 160 GLU B CA 1
ATOM 2297 C C . GLU B 1 49 ? 12.864 -76.574 29.623 1.00 29.05 160 GLU B C 1
ATOM 2298 O O . GLU B 1 49 ? 13.068 -76.951 28.465 1.00 28.86 160 GLU B O 1
ATOM 2304 N N . ARG B 1 5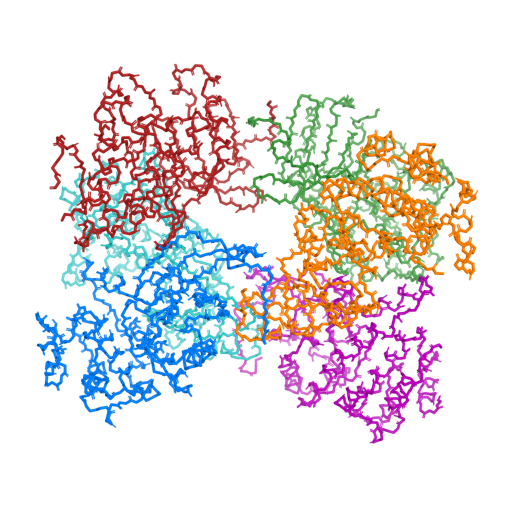0 ? 12.705 -75.298 29.962 1.00 28.63 161 ARG B N 1
ATOM 2305 C CA . ARG B 1 50 ? 12.942 -74.192 29.037 1.00 28.22 161 ARG B CA 1
ATOM 2306 C C . ARG B 1 50 ? 13.662 -73.054 29.758 1.00 27.82 161 ARG B C 1
ATOM 2307 O O . ARG B 1 50 ? 13.806 -73.077 30.976 1.00 27.58 161 ARG B O 1
ATOM 2315 N N . VAL B 1 51 ? 14.124 -72.065 29.003 1.00 27.53 162 VAL B N 1
ATOM 2316 C CA . VAL B 1 51 ? 14.667 -70.851 29.600 1.00 27.33 162 VAL B CA 1
ATOM 2317 C C . VAL B 1 51 ? 13.839 -69.661 29.139 1.00 27.52 162 VAL B C 1
ATOM 2318 O O . VAL B 1 51 ? 13.597 -69.493 27.938 1.00 27.63 162 VAL B O 1
ATOM 2322 N N . ILE B 1 52 ? 13.386 -68.849 30.091 1.00 27.62 163 ILE B N 1
ATOM 2323 C CA . ILE B 1 52 ? 12.599 -67.665 29.752 1.00 27.89 163 ILE B CA 1
ATOM 2324 C C . ILE B 1 52 ? 13.359 -66.361 29.986 1.00 28.32 163 ILE B C 1
ATOM 2325 O O . ILE B 1 52 ? 13.793 -66.068 31.103 1.00 28.39 163 ILE B O 1
ATOM 2330 N N . LYS B 1 53 ? 13.517 -65.593 28.911 1.00 28.86 164 LYS B N 1
ATOM 2331 C CA . LYS B 1 53 ? 14.013 -64.230 29.000 1.00 29.74 164 LYS B CA 1
ATOM 2332 C C . LYS B 1 53 ? 12.830 -63.270 29.135 1.00 30.03 164 LYS B C 1
ATOM 2333 O O . LYS B 1 53 ? 11.996 -63.159 28.227 1.00 30.10 164 LYS B O 1
ATOM 2339 N N . THR B 1 54 ? 12.749 -62.602 30.282 1.00 30.47 165 THR B N 1
ATOM 2340 C CA . THR B 1 54 ? 11.715 -61.602 30.525 1.00 31.07 165 THR B CA 1
ATOM 2341 C C . THR B 1 54 ? 12.209 -60.223 30.092 1.00 31.39 165 THR B C 1
ATOM 2342 O O . THR B 1 54 ? 13.243 -59.756 30.561 1.00 31.66 165 THR B O 1
ATOM 2346 N N . ILE B 1 55 ? 11.475 -59.596 29.176 1.00 31.83 166 ILE B N 1
ATOM 2347 C CA . ILE B 1 55 ? 11.728 -58.211 28.770 1.00 32.09 166 ILE B CA 1
ATOM 2348 C C . ILE B 1 55 ? 10.713 -57.298 29.448 1.00 32.25 166 ILE B C 1
ATOM 2349 O O . ILE B 1 55 ? 9.506 -57.479 29.286 1.00 32.36 166 ILE B O 1
ATOM 2354 N N . ASN B 1 56 ? 11.206 -56.334 30.223 1.00 32.55 167 ASN B N 1
ATOM 2355 C CA . ASN B 1 56 ? 10.344 -55.309 30.809 1.00 32.89 167 ASN B CA 1
ATOM 2356 C C . ASN B 1 56 ? 9.993 -54.266 29.754 1.00 33.06 167 ASN B C 1
ATOM 2357 O O . ASN B 1 56 ? 10.882 -53.625 29.189 1.00 33.17 167 ASN B O 1
ATOM 2362 N N . LYS B 1 57 ? 8.697 -54.110 29.485 1.00 33.27 168 LYS B N 1
ATOM 2363 C CA . LYS B 1 57 ? 8.212 -53.190 28.447 1.00 33.34 168 LYS B CA 1
ATOM 2364 C C . LYS B 1 57 ? 8.421 -51.712 28.770 1.00 33.59 168 LYS B C 1
ATOM 2365 O O . LYS B 1 57 ? 8.637 -50.905 27.864 1.00 33.48 168 LYS B O 1
ATOM 2371 N N . ASP B 1 58 ? 8.348 -51.364 30.055 1.00 33.92 169 ASP B N 1
ATOM 2372 C CA . ASP B 1 58 ? 8.449 -49.969 30.494 1.00 34.24 169 ASP B CA 1
ATOM 2373 C C . ASP B 1 58 ? 9.850 -49.382 30.309 1.00 34.35 169 ASP B C 1
ATOM 2374 O O . ASP B 1 58 ? 10.020 -48.163 30.322 1.00 34.29 169 ASP B O 1
ATOM 2379 N N . ARG B 1 59 ? 10.839 -50.255 30.131 1.00 34.62 170 ARG B N 1
ATOM 2380 C CA . ARG B 1 59 ? 12.219 -49.825 29.914 1.00 34.92 170 ARG B CA 1
ATOM 2381 C C . ARG B 1 59 ? 12.564 -49.659 28.426 1.00 34.89 170 ARG B C 1
ATOM 2382 O O . ARG B 1 59 ? 13.733 -49.538 28.071 1.00 34.97 170 ARG B O 1
ATOM 2390 N N . SER B 1 60 ? 11.546 -49.641 27.568 1.00 34.92 171 SER B N 1
ATOM 2391 C CA . SER B 1 60 ? 11.733 -49.433 26.129 1.00 34.89 171 SER B CA 1
ATOM 2392 C C . SER B 1 60 ? 11.993 -47.966 25.790 1.00 34.91 171 SER B C 1
ATOM 2393 O O . SER B 1 60 ? 11.472 -47.065 26.453 1.00 34.84 171 SER B O 1
ATOM 2395 N N . GLN B 1 61 ? 12.795 -47.742 24.750 1.00 34.94 172 GLN B N 1
ATOM 2396 C CA . GLN B 1 61 ? 13.106 -46.392 24.264 1.00 34.94 172 GLN B CA 1
ATOM 2397 C C . GLN B 1 61 ? 12.521 -46.142 22.871 1.00 34.96 172 GLN B C 1
ATOM 2398 O O . GLN B 1 61 ? 12.207 -45.005 22.514 1.00 34.97 172 GLN B O 1
ATOM 2400 N N . VAL B 1 62 ? 12.392 -47.211 22.090 1.00 34.98 173 VAL B N 1
ATOM 2401 C CA . VAL B 1 62 ? 11.789 -47.155 20.763 1.00 35.00 173 VAL B CA 1
ATOM 2402 C C . VAL B 1 62 ? 10.354 -47.699 20.824 1.00 35.03 173 VAL B C 1
ATOM 2403 O O . VAL B 1 62 ? 10.013 -48.417 21.767 1.00 34.98 173 VAL B O 1
ATOM 2405 N N . PRO B 1 63 ? 9.500 -47.335 19.841 1.00 35.18 174 PRO B N 1
ATOM 2406 C CA . PRO B 1 63 ? 8.136 -47.874 19.754 1.00 35.25 174 PRO B CA 1
ATOM 2407 C C . PRO B 1 63 ? 8.078 -49.395 19.894 1.00 35.31 174 PRO B C 1
ATOM 2408 O O . PRO B 1 63 ? 8.923 -50.108 19.338 1.00 35.42 174 PRO B O 1
ATOM 2412 N N . MET B 1 64 ? 7.074 -49.873 20.627 1.00 35.18 175 MET B N 1
ATOM 2413 C CA . MET B 1 64 ? 6.931 -51.290 20.967 1.00 35.04 175 MET B CA 1
ATOM 2414 C C . MET B 1 64 ? 6.905 -52.212 19.747 1.00 34.72 175 MET B C 1
ATOM 2415 O O . MET B 1 64 ? 7.277 -53.386 19.837 1.00 34.73 175 MET B O 1
ATOM 2420 N N . GLU B 1 65 ? 6.471 -51.662 18.615 1.00 34.24 176 GLU B N 1
ATOM 2421 C CA . GLU B 1 65 ? 6.311 -52.407 17.366 1.00 33.83 176 GLU B CA 1
ATOM 2422 C C . GLU B 1 65 ? 7.653 -52.874 16.805 1.00 33.26 176 GLU B C 1
ATOM 2423 O O . GLU B 1 65 ? 7.756 -53.977 16.259 1.00 33.03 176 GLU B O 1
ATOM 2429 N N . GLN B 1 66 ? 8.667 -52.019 16.947 1.00 32.55 177 GLN B N 1
ATOM 2430 C CA . GLN B 1 66 ? 10.030 -52.293 16.491 1.00 32.03 177 GLN B CA 1
ATOM 2431 C C . GLN B 1 66 ? 10.690 -53.443 17.269 1.00 31.63 177 GLN B C 1
ATOM 2432 O O . GLN B 1 66 ? 11.442 -54.239 16.698 1.00 31.42 177 GLN B O 1
ATOM 2438 N N . ILE B 1 67 ? 10.403 -53.517 18.569 1.00 31.19 178 ILE B N 1
ATOM 2439 C CA . ILE B 1 67 ? 10.900 -54.594 19.425 1.00 30.81 178 ILE B CA 1
ATOM 2440 C C . ILE B 1 67 ? 10.181 -55.902 19.091 1.00 30.60 178 ILE B C 1
ATOM 2441 O O . ILE B 1 67 ? 10.817 -56.952 18.958 1.00 30.44 178 ILE B O 1
ATOM 2446 N N . GLU B 1 68 ? 8.859 -55.818 18.943 1.00 30.35 179 GLU B N 1
ATOM 2447 C CA . GLU B 1 68 ? 8.024 -56.949 18.545 1.00 30.17 179 GLU B CA 1
ATOM 2448 C C . GLU B 1 68 ? 8.574 -57.572 17.260 1.00 29.69 179 GLU B C 1
ATOM 2449 O O . GLU B 1 68 ? 8.699 -58.792 17.158 1.00 29.62 179 GLU B O 1
ATOM 2455 N N . ALA B 1 69 ? 8.930 -56.716 16.301 1.00 29.26 180 ALA B N 1
ATOM 2456 C CA . ALA B 1 69 ? 9.413 -57.138 14.980 1.00 28.77 180 ALA B CA 1
ATOM 2457 C C . ALA B 1 69 ? 10.830 -57.729 14.970 1.00 28.38 180 ALA B C 1
ATOM 2458 O O . ALA B 1 69 ? 11.083 -58.701 14.259 1.00 28.36 180 ALA B O 1
ATOM 2460 N N . GLU B 1 70 ? 11.747 -57.138 15.736 1.00 27.86 181 GLU B N 1
ATOM 2461 C CA . GLU B 1 70 ? 13.118 -57.650 15.823 1.00 27.42 181 GLU B CA 1
ATOM 2462 C C . GLU B 1 70 ? 13.144 -59.015 16.503 1.00 27.18 181 GLU B C 1
ATOM 2463 O O . GLU B 1 70 ? 13.935 -59.886 16.138 1.00 27.21 181 GLU B O 1
ATOM 2469 N N . ILE B 1 71 ? 12.263 -59.189 17.486 1.00 26.64 182 ILE B N 1
ATOM 2470 C CA . ILE B 1 71 ? 12.127 -60.447 18.209 1.00 26.16 182 ILE B CA 1
ATOM 2471 C C . ILE B 1 71 ? 11.508 -61.529 17.316 1.00 25.92 182 ILE B C 1
ATOM 2472 O O . ILE B 1 71 ? 11.893 -62.701 17.393 1.00 25.70 182 ILE B O 1
ATOM 2477 N N . GLU B 1 72 ? 10.584 -61.121 16.447 1.00 25.77 183 GLU B N 1
ATOM 2478 C CA . GLU B 1 72 ? 9.932 -62.043 15.513 1.00 25.65 183 GLU B CA 1
ATOM 2479 C C . GLU B 1 72 ? 10.942 -62.702 14.569 1.00 25.53 183 GLU B C 1
ATOM 2480 O O . GLU B 1 72 ? 10.950 -63.925 14.427 1.00 25.61 183 GLU B O 1
ATOM 2486 N N . VAL B 1 73 ? 11.800 -61.898 13.945 1.00 25.22 184 VAL B N 1
ATOM 2487 C CA . VAL B 1 73 ? 12.826 -62.429 13.037 1.00 25.23 184 VAL B CA 1
ATOM 2488 C C . VAL B 1 73 ? 13.911 -63.242 13.770 1.00 25.07 184 VAL B C 1
ATOM 2489 O O . VAL B 1 73 ? 14.485 -64.174 13.200 1.00 25.07 184 VAL B O 1
ATOM 2493 N N . LEU B 1 74 ? 14.166 -62.907 15.035 1.00 24.88 185 LEU B N 1
ATOM 2494 C CA . LEU B 1 74 ? 15.060 -63.708 15.864 1.00 24.54 185 LEU B CA 1
ATOM 2495 C C . LEU B 1 74 ? 14.486 -65.103 16.070 1.00 24.41 185 LEU B C 1
ATOM 2496 O O . LEU B 1 74 ? 15.213 -66.092 15.994 1.00 24.22 185 LEU B O 1
ATOM 2501 N N . LYS B 1 75 ? 13.177 -65.176 16.313 1.00 24.26 186 LYS B N 1
ATOM 2502 C CA . LYS B 1 75 ? 12.491 -66.460 16.453 1.00 24.10 186 LYS B CA 1
ATOM 2503 C C . LYS B 1 75 ? 12.541 -67.268 15.155 1.00 23.95 186 LYS B C 1
ATOM 2504 O O . LYS B 1 75 ? 12.542 -68.500 15.193 1.00 24.17 186 LYS B O 1
ATOM 2510 N N . SER B 1 76 ? 12.595 -66.585 14.012 1.00 23.60 187 SER B N 1
ATOM 2511 C CA . SER B 1 76 ? 12.668 -67.286 12.727 1.00 23.57 187 SER B CA 1
ATOM 2512 C C . SER B 1 76 ? 14.048 -67.903 12.491 1.00 23.42 187 SER B C 1
ATOM 2513 O O . SER B 1 76 ? 14.218 -68.728 11.596 1.00 23.53 187 SER B O 1
ATOM 2516 N N . LEU B 1 77 ? 15.024 -67.504 13.302 1.00 23.45 188 LEU B N 1
ATOM 2517 C CA . LEU B 1 77 ? 16.381 -68.049 13.202 1.00 23.54 188 LEU B CA 1
ATOM 2518 C C . LEU B 1 77 ? 16.418 -69.528 13.578 1.00 23.38 188 LEU B C 1
ATOM 2519 O O . LEU B 1 77 ? 16.356 -69.889 14.753 1.00 23.30 188 LEU B O 1
ATOM 2524 N N . ASP B 1 78 ? 16.508 -70.371 12.556 1.00 23.42 189 ASP B N 1
ATOM 2525 C CA . ASP B 1 78 ? 16.534 -71.821 12.725 1.00 23.39 189 ASP B CA 1
ATOM 2526 C C . ASP B 1 78 ? 17.863 -72.357 12.203 1.00 22.86 189 ASP B C 1
ATOM 2527 O O . ASP B 1 78 ? 18.053 -72.513 11.000 1.00 22.82 189 ASP B O 1
ATOM 2532 N N . HIS B 1 79 ? 18.777 -72.629 13.127 1.00 22.39 190 HIS B N 1
ATOM 2533 C CA . HIS B 1 79 ? 20.141 -73.021 12.794 1.00 22.01 190 HIS B CA 1
ATOM 2534 C C . HIS B 1 79 ? 20.709 -73.851 13.943 1.00 21.80 190 HIS B C 1
ATOM 2535 O O . HIS B 1 79 ? 20.440 -73.546 15.106 1.00 21.80 190 HIS B O 1
ATOM 2542 N N . PRO B 1 80 ? 21.493 -74.904 13.628 1.00 21.65 191 PRO B N 1
ATOM 2543 C CA . PRO B 1 80 ? 22.063 -75.773 14.668 1.00 21.58 191 PRO B CA 1
ATOM 2544 C C . PRO B 1 80 ? 22.961 -75.052 15.677 1.00 21.61 191 PRO B C 1
ATOM 2545 O O . PRO B 1 80 ? 23.256 -75.601 16.739 1.00 21.78 191 PRO B O 1
ATOM 2549 N N . ASN B 1 81 ? 23.377 -73.834 15.348 1.00 21.62 192 ASN B N 1
ATOM 2550 C CA . ASN B 1 81 ? 24.308 -73.080 16.182 1.00 21.56 192 ASN B CA 1
ATOM 2551 C C . ASN B 1 81 ? 23.759 -71.738 16.645 1.00 21.61 192 ASN B C 1
ATOM 2552 O O . ASN B 1 81 ? 24.513 -70.864 17.091 1.00 21.36 192 ASN B O 1
ATOM 2557 N N . ILE B 1 82 ? 22.442 -71.585 16.530 1.00 21.64 193 ILE B N 1
ATOM 2558 C CA . ILE B 1 82 ? 21.739 -70.435 17.083 1.00 21.74 193 ILE B CA 1
ATOM 2559 C C . ILE B 1 82 ? 20.691 -70.959 18.052 1.00 21.93 193 ILE B C 1
ATOM 2560 O O . ILE B 1 82 ? 20.008 -71.938 17.760 1.00 22.00 193 ILE B O 1
ATOM 2565 N N . ILE B 1 83 ? 20.591 -70.326 19.218 1.00 22.26 194 ILE B N 1
ATOM 2566 C CA . ILE B 1 83 ? 19.595 -70.712 20.216 1.00 22.45 194 ILE B CA 1
ATOM 2567 C C . ILE B 1 83 ? 18.207 -70.738 19.593 1.00 22.66 194 ILE B C 1
ATOM 2568 O O . ILE B 1 83 ? 17.801 -69.778 18.938 1.00 22.54 194 ILE B O 1
ATOM 2573 N N . LYS B 1 84 ? 17.494 -71.844 19.782 1.00 23.10 195 LYS B N 1
ATOM 2574 C CA . LYS B 1 84 ? 16.128 -71.958 19.275 1.00 23.31 195 LYS B CA 1
ATOM 2575 C C . LYS B 1 84 ? 15.151 -71.257 20.216 1.00 23.30 195 LYS B C 1
ATOM 2576 O O . LYS B 1 84 ? 15.108 -71.559 21.411 1.00 23.61 195 LYS B O 1
ATOM 2582 N N . ILE B 1 85 ? 14.394 -70.310 19.664 1.00 23.20 196 ILE B N 1
ATOM 2583 C CA . ILE B 1 85 ? 13.286 -69.659 20.360 1.00 23.11 196 ILE B CA 1
ATOM 2584 C C . ILE B 1 85 ? 11.995 -70.368 19.961 1.00 23.25 196 ILE B C 1
ATOM 2585 O O . ILE B 1 85 ? 11.638 -70.408 18.780 1.00 23.24 196 ILE B O 1
ATOM 2590 N N . PHE B 1 86 ? 11.292 -70.916 20.944 1.00 23.29 197 PHE B N 1
ATOM 2591 C CA . PHE B 1 86 ? 10.069 -71.665 20.670 1.00 23.26 197 PHE B CA 1
ATOM 2592 C C . PHE B 1 86 ? 8.865 -70.765 20.422 1.00 23.45 197 PHE B C 1
ATOM 2593 O O . PHE B 1 86 ? 8.111 -70.976 19.470 1.00 23.35 197 PHE B O 1
ATOM 2601 N N . GLU B 1 87 ? 8.706 -69.753 21.270 1.00 23.72 198 GLU B N 1
ATOM 2602 C CA . GLU B 1 87 ? 7.541 -68.879 21.237 1.00 24.02 198 GLU B CA 1
ATOM 2603 C C . GLU B 1 87 ? 7.792 -67.635 22.075 1.00 24.07 198 GLU B C 1
ATOM 2604 O O . GLU B 1 87 ? 8.652 -67.636 22.959 1.00 24.20 198 GLU B O 1
ATOM 2610 N N . VAL B 1 88 ? 7.036 -66.577 21.797 1.00 24.21 199 VAL B N 1
ATOM 2611 C CA . VAL B 1 88 ? 7.103 -65.360 22.594 1.00 24.43 199 VAL B CA 1
ATOM 2612 C C . VAL B 1 88 ? 5.716 -65.010 23.124 1.00 24.59 199 VAL B C 1
ATOM 2613 O O . VAL B 1 88 ? 4.74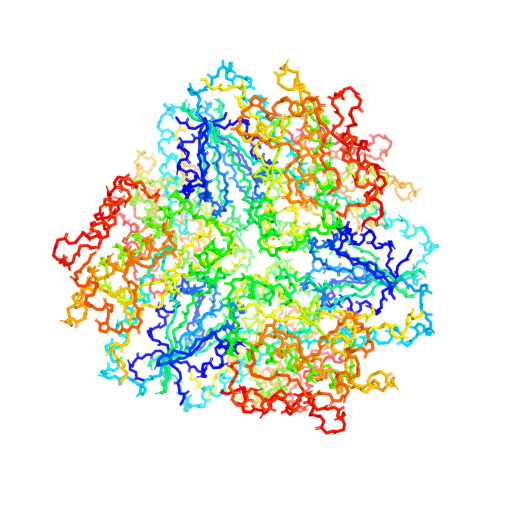9 -64.973 22.367 1.00 24.82 199 VAL B O 1
ATOM 2617 N N . PHE B 1 89 ? 5.627 -64.779 24.430 1.00 24.87 200 PHE B N 1
ATOM 2618 C CA . PHE B 1 89 ? 4.368 -64.400 25.073 1.00 25.20 200 PHE B CA 1
ATOM 2619 C C . PHE B 1 89 ? 4.454 -62.975 25.590 1.00 25.47 200 PHE B C 1
ATOM 2620 O O . PHE B 1 89 ? 5.536 -62.396 25.648 1.00 25.55 200 PHE B O 1
ATOM 2628 N N . GLU B 1 90 ? 3.310 -62.414 25.970 1.00 25.86 201 GLU B N 1
ATOM 2629 C CA . GLU B 1 90 ? 3.238 -61.009 26.344 1.00 26.15 201 GLU B CA 1
ATOM 2630 C C . GLU B 1 90 ? 2.047 -60.722 27.244 1.00 26.33 201 GLU B C 1
ATOM 2631 O O . GLU B 1 90 ? 0.913 -61.065 26.909 1.00 26.28 201 GLU B O 1
ATOM 2637 N N . ASP B 1 91 ? 2.312 -60.112 28.394 1.00 26.74 202 ASP B N 1
ATOM 2638 C CA . ASP B 1 91 ? 1.249 -59.507 29.198 1.00 27.30 202 ASP B CA 1
ATOM 2639 C C . ASP B 1 91 ? 1.340 -57.977 29.122 1.00 27.59 202 ASP B C 1
ATOM 2640 O O . ASP B 1 91 ? 1.912 -57.444 28.171 1.00 27.72 202 ASP B O 1
ATOM 2645 N N . TYR B 1 92 ? 0.774 -57.273 30.101 1.00 28.01 203 TYR B N 1
ATOM 2646 C CA . TYR B 1 92 ? 0.823 -55.811 30.113 1.00 28.31 203 TYR B CA 1
ATOM 2647 C C . TYR B 1 92 ? 2.227 -55.290 30.437 1.00 28.23 203 TYR B C 1
ATOM 2648 O O . TYR B 1 92 ? 2.708 -54.359 29.789 1.00 28.35 203 TYR B O 1
ATOM 2657 N N . HIS B 1 93 ? 2.883 -55.904 31.418 1.00 28.14 204 HIS B N 1
ATOM 2658 C CA . HIS B 1 93 ? 4.202 -55.454 31.868 1.00 28.08 204 HIS B CA 1
ATOM 2659 C C . HIS B 1 93 ? 5.373 -55.996 31.041 1.00 28.01 204 HIS B C 1
ATOM 2660 O O . HIS B 1 93 ? 6.347 -55.279 30.802 1.00 28.05 204 HIS B O 1
ATOM 2667 N N . ASN B 1 94 ? 5.280 -57.253 30.610 1.00 27.92 205 ASN B N 1
ATOM 2668 C CA . ASN B 1 94 ? 6.440 -57.966 30.066 1.00 27.75 205 ASN B CA 1
ATOM 2669 C C . ASN B 1 94 ? 6.224 -58.706 28.748 1.00 27.68 205 ASN B C 1
ATOM 2670 O O . ASN B 1 94 ? 5.094 -59.043 28.379 1.00 27.77 205 ASN B O 1
ATOM 2675 N N . MET B 1 95 ? 7.334 -58.942 28.050 1.00 27.45 206 MET B N 1
ATOM 2676 C CA . MET B 1 95 ? 7.410 -59.923 26.972 1.00 27.18 206 MET B CA 1
ATOM 2677 C C . MET B 1 95 ? 8.196 -61.122 27.481 1.00 26.72 206 MET B C 1
ATOM 2678 O O . MET B 1 95 ? 9.126 -60.966 28.275 1.00 26.76 206 MET B O 1
ATOM 2683 N N . TYR B 1 96 ? 7.824 -62.314 27.027 1.00 26.27 207 TYR B N 1
ATOM 2684 C CA . TYR B 1 96 ? 8.457 -63.549 27.490 1.00 25.67 207 TYR B CA 1
ATOM 2685 C C . TYR B 1 96 ? 8.980 -64.385 26.335 1.00 25.48 207 TYR B C 1
ATOM 2686 O O . TYR B 1 96 ? 8.214 -65.053 25.641 1.00 25.47 207 TYR B O 1
ATOM 2695 N N . ILE B 1 97 ? 10.293 -64.336 26.137 1.00 25.21 208 ILE B N 1
ATOM 2696 C CA . ILE B 1 97 ? 10.950 -65.130 25.108 1.00 24.96 208 ILE B CA 1
ATOM 2697 C C . ILE B 1 97 ? 11.238 -66.517 25.672 1.00 24.74 208 ILE B C 1
ATOM 2698 O O . ILE B 1 97 ? 11.986 -66.649 26.642 1.00 24.63 208 ILE B O 1
ATOM 2703 N N . VAL B 1 98 ? 10.636 -67.538 25.061 1.00 24.55 209 VAL B N 1
ATOM 2704 C CA . VAL B 1 98 ? 10.791 -68.929 25.514 1.00 24.30 209 VAL B CA 1
ATOM 2705 C C . VAL B 1 98 ? 11.789 -69.704 24.643 1.00 24.20 209 VAL B C 1
ATOM 2706 O O . VAL B 1 98 ? 11.554 -69.931 23.455 1.00 24.23 209 VAL B O 1
ATOM 2710 N N . MET B 1 99 ? 12.895 -70.106 25.264 1.00 24.28 210 MET B N 1
ATOM 2711 C CA . MET B 1 99 ? 14.047 -70.698 24.579 1.00 24.22 210 MET B CA 1
ATOM 2712 C C . MET B 1 99 ? 14.290 -72.143 24.962 1.00 24.00 210 MET B C 1
ATOM 2713 O O . MET B 1 99 ? 13.868 -72.590 26.026 1.00 23.84 210 MET B O 1
ATOM 2718 N N . GLU B 1 100 ? 15.034 -72.847 24.112 1.00 24.03 211 GLU B N 1
ATOM 2719 C CA . GLU B 1 100 ? 15.605 -74.138 24.477 1.00 24.01 211 GLU B CA 1
ATOM 2720 C C . GLU B 1 100 ? 16.702 -73.923 25.522 1.00 24.14 211 GLU B C 1
ATOM 2721 O O . GLU B 1 100 ? 17.280 -72.834 25.619 1.00 23.82 211 GLU B O 1
ATOM 2727 N N . THR B 1 101 ? 16.971 -74.967 26.298 1.00 24.30 212 THR B N 1
ATOM 2728 C CA . THR B 1 101 ? 17.966 -74.921 27.359 1.00 24.49 212 THR B CA 1
ATOM 2729 C C . THR B 1 101 ? 19.296 -75.445 26.832 1.00 24.83 212 THR B C 1
ATOM 2730 O O . THR B 1 101 ? 19.333 -76.426 26.089 1.00 25.10 212 THR B O 1
ATOM 2734 N N . CYS B 1 102 ? 20.383 -74.777 27.203 1.00 24.99 213 CYS B N 1
ATOM 2735 C CA . CYS B 1 102 ? 21.720 -75.318 26.997 1.00 25.25 213 CYS B CA 1
ATOM 2736 C C . CYS B 1 102 ? 22.262 -75.806 28.332 1.00 25.05 213 CYS B C 1
ATOM 2737 O O . CYS B 1 102 ? 21.975 -75.217 29.375 1.00 25.10 213 CYS B O 1
ATOM 2740 N N . GLU B 1 103 ? 23.034 -76.888 28.302 1.00 24.97 214 GLU B N 1
ATOM 2741 C CA . GLU B 1 103 ? 23.528 -77.516 29.532 1.00 24.99 214 GLU B CA 1
ATOM 2742 C C . GLU B 1 103 ? 25.026 -77.380 29.771 1.00 24.62 214 GLU B C 1
ATOM 2743 O O . GLU B 1 103 ? 25.512 -77.731 30.847 1.00 24.79 214 GLU B O 1
ATOM 2749 N N . GLY B 1 104 ? 25.750 -76.877 28.777 1.00 24.13 215 GLY B N 1
ATOM 2750 C CA . GLY B 1 104 ? 27.205 -76.914 28.799 1.00 23.89 215 GLY B CA 1
ATOM 2751 C C . GLY B 1 104 ? 27.936 -75.727 29.391 1.00 23.71 215 GLY B C 1
ATOM 2752 O O . GLY B 1 104 ? 29.167 -75.752 29.493 1.00 23.56 215 GLY B O 1
ATOM 2753 N N . GLY B 1 105 ? 27.187 -74.697 29.780 1.00 23.66 216 GLY B N 1
ATOM 2754 C CA . GLY B 1 105 ? 27.762 -73.467 30.310 1.00 23.66 216 GLY B CA 1
ATOM 2755 C C . GLY B 1 105 ? 28.257 -72.542 29.215 1.00 23.94 216 GLY B C 1
ATOM 2756 O O . GLY B 1 105 ? 28.112 -72.840 28.027 1.00 23.98 216 GLY B O 1
ATOM 2757 N N . GLU B 1 106 ? 28.847 -71.420 29.621 1.00 24.26 217 GLU B N 1
ATOM 2758 C CA . GLU B 1 106 ? 29.354 -70.408 28.688 1.00 24.41 217 GLU B CA 1
ATOM 2759 C C . GLU B 1 106 ? 30.700 -70.808 28.095 1.00 24.34 217 GLU B C 1
ATOM 2760 O O . GLU B 1 106 ? 31.460 -71.559 28.711 1.00 24.56 217 GLU B O 1
ATOM 2766 N N . LEU B 1 107 ? 30.993 -70.293 26.904 1.00 24.21 218 LEU B N 1
ATOM 2767 C CA . LEU B 1 107 ? 32.278 -70.530 26.250 1.00 24.09 218 LEU B CA 1
ATOM 2768 C C . LEU B 1 107 ? 33.439 -69.917 27.029 1.00 24.15 218 LEU B C 1
ATOM 2769 O O . LEU B 1 107 ? 34.551 -70.445 26.997 1.00 24.14 218 LEU B O 1
ATOM 2774 N N . LEU B 1 108 ? 33.171 -68.809 27.725 1.00 24.42 219 LEU B N 1
ATOM 2775 C CA . LEU B 1 108 ? 34.165 -68.138 28.566 1.00 24.45 219 LEU B CA 1
ATOM 2776 C C . LEU B 1 108 ? 34.784 -69.107 29.563 1.00 24.76 219 LEU B C 1
ATOM 2777 O O . LEU B 1 108 ? 35.991 -69.059 29.801 1.00 24.84 219 LEU B O 1
ATOM 2782 N N . GLU B 1 109 ? 33.948 -69.984 30.124 1.00 25.03 220 GLU B N 1
ATOM 2783 C CA . GLU B 1 109 ? 34.381 -71.011 31.077 1.00 25.39 220 GLU B CA 1
ATOM 2784 C C . GLU B 1 109 ? 35.460 -71.929 30.492 1.00 25.36 220 GLU B C 1
ATOM 2785 O O . GLU B 1 109 ? 36.407 -72.288 31.184 1.00 25.48 220 GLU B O 1
ATOM 2791 N N . ARG B 1 110 ? 35.321 -72.287 29.219 1.00 25.42 221 ARG B N 1
ATOM 2792 C CA . ARG B 1 110 ? 36.319 -73.106 28.531 1.00 25.64 221 ARG B CA 1
ATOM 2793 C C . ARG B 1 110 ? 37.661 -72.367 28.416 1.00 25.73 221 ARG B C 1
ATOM 2794 O O . ARG B 1 110 ? 38.726 -72.976 28.534 1.00 25.82 221 ARG B O 1
ATOM 2802 N N . ILE B 1 111 ? 37.597 -71.051 28.207 1.00 25.79 222 ILE B N 1
ATOM 2803 C CA . ILE B 1 111 ? 38.788 -70.197 28.124 1.00 25.75 222 ILE B CA 1
ATOM 2804 C C . ILE B 1 111 ? 39.416 -69.943 29.508 1.00 25.92 222 ILE B C 1
ATOM 2805 O O . ILE B 1 111 ? 40.638 -70.019 29.664 1.00 25.97 222 ILE B O 1
ATOM 2810 N N . VAL B 1 112 ? 38.578 -69.645 30.500 1.00 26.10 223 VAL B N 1
ATOM 2811 C CA . VAL B 1 112 ? 39.031 -69.419 31.879 1.00 26.28 223 VAL B CA 1
ATOM 2812 C C . VAL B 1 112 ? 39.685 -70.682 32.449 1.00 26.49 223 VAL B C 1
ATOM 2813 O O . VAL B 1 112 ? 40.709 -70.609 33.133 1.00 26.46 223 VAL B O 1
ATOM 2817 N N . SER B 1 113 ? 39.093 -71.830 32.138 1.00 26.78 224 SER B N 1
ATOM 2818 C CA . SER B 1 113 ? 39.598 -73.128 32.571 1.00 27.24 224 SER B CA 1
ATOM 2819 C C . SER B 1 113 ? 40.978 -73.439 31.986 1.00 27.60 224 SER B C 1
ATOM 2820 O O . SER B 1 113 ? 41.829 -74.014 32.669 1.00 27.78 224 SER B O 1
ATOM 2823 N N . ALA B 1 114 ? 41.194 -73.052 30.730 1.00 28.08 225 ALA B N 1
ATOM 2824 C CA . ALA B 1 114 ? 42.467 -73.296 30.045 1.00 28.53 225 ALA B CA 1
ATOM 2825 C C . ALA B 1 114 ? 43.607 -72.458 30.627 1.00 28.85 225 ALA B C 1
ATOM 2826 O O . ALA B 1 114 ? 44.719 -72.961 30.809 1.00 29.07 225 ALA B O 1
ATOM 2828 N N . GLN B 1 115 ? 43.320 -71.190 30.922 1.00 29.15 226 GLN B N 1
ATOM 2829 C CA . GLN B 1 115 ? 44.287 -70.292 31.559 1.00 29.43 226 GLN B CA 1
ATOM 2830 C C . GLN B 1 115 ? 44.679 -70.779 32.953 1.00 29.61 226 GLN B C 1
ATOM 2831 O O . GLN B 1 115 ? 45.810 -70.569 33.395 1.00 29.69 226 GLN B O 1
ATOM 2833 N N . ALA B 1 116 ? 43.736 -71.429 33.633 1.00 29.86 227 ALA B N 1
ATOM 2834 C CA . ALA B 1 116 ? 43.962 -71.998 34.960 1.00 30.12 227 ALA B CA 1
ATOM 2835 C C . ALA B 1 116 ? 44.898 -73.208 34.911 1.00 30.36 227 ALA B C 1
ATOM 2836 O O . ALA B 1 116 ? 45.668 -73.441 35.845 1.00 30.33 227 ALA B O 1
ATOM 2838 N N . ARG B 1 117 ? 44.825 -73.971 33.821 1.00 30.65 228 ARG B N 1
ATOM 2839 C CA . ARG B 1 117 ? 45.695 -75.132 33.621 1.00 30.93 228 ARG B CA 1
ATOM 2840 C C . ARG B 1 117 ? 47.009 -74.750 32.933 1.00 31.06 228 ARG B C 1
ATOM 2841 O O . ARG B 1 117 ? 47.847 -75.615 32.663 1.00 31.16 228 ARG B O 1
ATOM 2849 N N . GLY B 1 118 ? 47.178 -73.459 32.641 1.00 31.15 229 GLY B N 1
ATOM 2850 C CA . GLY B 1 118 ? 48.377 -72.950 31.964 1.00 31.17 229 GLY B CA 1
ATOM 2851 C C . GLY B 1 118 ? 48.531 -73.412 30.522 1.00 31.19 229 GLY B C 1
ATOM 2852 O O . GLY B 1 118 ? 49.404 -72.932 29.794 1.00 31.15 229 GLY B O 1
ATOM 2853 N N . LYS B 1 119 ? 47.676 -74.349 30.118 1.00 31.18 230 LYS B N 1
ATOM 2854 C CA . LYS B 1 119 ? 47.699 -74.932 28.783 1.00 31.13 230 LYS B CA 1
ATOM 2855 C C . LYS B 1 119 ? 46.990 -74.001 27.795 1.00 31.03 230 LYS B C 1
ATOM 2856 O O . LYS B 1 119 ? 46.441 -72.966 28.188 1.00 31.00 230 LYS B O 1
ATOM 2862 N N . ALA B 1 120 ? 47.015 -74.365 26.514 1.00 30.90 231 ALA B N 1
ATOM 2863 C CA . ALA B 1 120 ? 46.382 -73.573 25.461 1.00 30.79 231 ALA B CA 1
ATOM 2864 C C . ALA B 1 120 ? 45.370 -74.396 24.662 1.00 30.67 231 ALA B C 1
ATOM 2865 O O . ALA B 1 120 ? 45.590 -75.585 24.406 1.00 30.61 231 ALA B O 1
ATOM 2867 N N . LEU B 1 121 ? 44.264 -73.760 24.281 1.00 30.43 232 LEU B N 1
ATOM 2868 C CA . LEU B 1 121 ? 43.282 -74.379 23.394 1.00 30.36 232 LEU B CA 1
ATOM 2869 C C . LEU B 1 121 ? 43.909 -74.562 22.018 1.00 30.25 232 LEU B C 1
ATOM 2870 O O . LEU B 1 121 ? 44.394 -73.597 21.422 1.00 30.33 232 LEU B O 1
ATOM 2875 N N . SER B 1 122 ? 43.907 -75.798 21.524 1.00 30.05 233 SER B N 1
ATOM 2876 C CA . SER B 1 122 ? 44.520 -76.118 20.233 1.00 29.90 233 SER B CA 1
ATOM 2877 C C . SER B 1 122 ? 43.841 -75.374 19.083 1.00 29.91 233 SER B C 1
ATOM 2878 O O . SER B 1 122 ? 42.672 -74.989 19.182 1.00 30.01 233 SER B O 1
ATOM 2881 N N . GLU B 1 123 ? 44.576 -75.171 17.994 1.00 29.79 234 GLU B N 1
ATOM 2882 C CA . GLU B 1 123 ? 44.013 -74.525 16.814 1.00 29.64 234 GLU B CA 1
ATOM 2883 C C . GLU B 1 123 ? 42.912 -75.366 16.176 1.00 29.48 234 GLU B C 1
ATOM 2884 O O . GLU B 1 123 ? 41.921 -74.819 15.688 1.00 29.70 234 GLU B O 1
ATOM 2890 N N . GLY B 1 124 ? 43.092 -76.688 16.197 1.00 29.08 235 GLY B N 1
ATOM 2891 C CA . GLY B 1 124 ? 42.101 -77.631 15.679 1.00 28.58 235 GLY B CA 1
ATOM 2892 C C . GLY B 1 124 ? 40.763 -77.546 16.394 1.00 28.27 235 GLY B C 1
ATOM 2893 O O . GLY B 1 124 ? 39.705 -77.616 15.760 1.00 28.29 235 GLY B O 1
ATOM 2894 N N . TYR B 1 125 ? 40.808 -77.386 17.715 1.00 27.89 236 TYR B N 1
ATOM 2895 C CA . TYR B 1 125 ? 39.591 -77.230 18.506 1.00 27.51 236 TYR B CA 1
ATOM 2896 C C . TYR B 1 125 ? 38.928 -75.874 18.248 1.00 27.25 236 TYR B C 1
ATOM 2897 O O . TYR B 1 125 ? 37.700 -75.793 18.138 1.00 27.15 236 TYR B O 1
ATOM 2906 N N . VAL B 1 126 ? 39.741 -74.823 18.143 1.00 26.86 237 VAL B N 1
ATOM 2907 C CA . VAL B 1 126 ? 39.236 -73.471 17.873 1.00 26.64 237 VAL B CA 1
ATOM 2908 C C . VAL B 1 126 ? 38.689 -73.334 16.444 1.00 26.58 237 VAL B C 1
ATOM 2909 O O . VAL B 1 126 ? 37.674 -72.668 16.233 1.00 26.55 237 VAL B O 1
ATOM 2913 N N . ALA B 1 127 ? 39.345 -73.976 15.478 1.00 26.47 238 ALA B N 1
ATOM 2914 C CA . ALA B 1 127 ? 38.861 -73.981 14.091 1.00 26.50 238 ALA B CA 1
ATOM 2915 C C . ALA B 1 127 ? 37.417 -74.486 13.970 1.00 26.58 238 ALA B C 1
ATOM 2916 O O . ALA B 1 127 ? 36.583 -73.833 13.338 1.00 26.42 238 ALA B O 1
ATOM 2918 N N . GLU B 1 128 ? 37.137 -75.636 14.591 1.00 26.71 239 GLU B N 1
ATOM 2919 C CA . GLU B 1 128 ? 35.799 -76.233 14.601 1.00 26.95 239 GLU B CA 1
ATOM 2920 C C . GLU B 1 128 ? 34.783 -75.303 15.248 1.00 26.81 239 GLU B C 1
ATOM 2921 O O . GLU B 1 128 ? 33.700 -75.081 14.710 1.00 26.94 239 GLU B O 1
ATOM 2927 N N . LEU B 1 129 ? 35.151 -74.769 16.404 1.00 26.73 240 LEU B N 1
ATOM 2928 C CA . LEU B 1 129 ? 34.349 -73.792 17.122 1.00 26.89 240 LEU B CA 1
ATOM 2929 C C . LEU B 1 129 ? 34.043 -72.582 16.217 1.00 26.73 240 LEU B C 1
ATOM 2930 O O . LEU B 1 129 ? 32.883 -72.170 16.084 1.00 26.65 240 LEU B O 1
ATOM 2935 N N . MET B 1 130 ? 35.084 -72.038 15.584 1.00 26.36 241 MET B N 1
ATOM 2936 C CA . MET B 1 130 ? 34.938 -70.898 14.678 1.00 26.05 241 MET B CA 1
ATOM 2937 C C . MET B 1 130 ? 34.119 -71.237 13.437 1.00 26.11 241 MET B C 1
ATOM 2938 O O . MET B 1 130 ? 33.395 -70.386 12.920 1.00 26.14 241 MET B O 1
ATOM 2943 N N . LYS B 1 131 ? 34.228 -72.478 12.969 1.00 26.15 242 LYS B N 1
ATOM 2944 C CA . LYS B 1 131 ? 33.442 -72.937 11.826 1.00 26.33 242 LYS B CA 1
ATOM 2945 C C . LYS B 1 131 ? 31.945 -72.839 12.126 1.00 26.13 242 LYS B C 1
ATOM 2946 O O . LYS B 1 131 ? 31.179 -72.290 11.330 1.00 25.95 242 LYS B O 1
ATOM 2952 N N . GLN B 1 132 ? 31.551 -73.356 13.289 1.00 26.00 243 GLN B N 1
ATOM 2953 C CA . GLN B 1 132 ? 30.159 -73.342 13.733 1.00 25.91 243 GLN B CA 1
ATOM 2954 C C . GLN B 1 132 ? 29.647 -71.919 13.898 1.00 25.80 243 GLN B C 1
ATOM 2955 O O . GLN B 1 132 ? 28.534 -71.596 13.486 1.00 25.94 243 GLN B O 1
ATOM 2961 N N . MET B 1 133 ? 30.481 -71.076 14.496 1.00 25.57 244 MET B N 1
ATOM 2962 C CA . MET B 1 133 ? 30.142 -69.691 14.772 1.00 25.33 244 MET B CA 1
ATOM 2963 C C . MET B 1 133 ? 29.931 -68.879 13.498 1.00 25.15 244 MET B C 1
ATOM 2964 O O . MET B 1 133 ? 28.895 -68.225 13.338 1.00 25.35 244 MET B O 1
ATOM 2969 N N . MET B 1 134 ? 30.913 -68.922 12.598 1.00 24.64 245 MET B N 1
ATOM 2970 C CA . MET B 1 134 ? 30.829 -68.195 11.332 1.00 23.90 245 MET B CA 1
ATOM 2971 C C . MET B 1 134 ? 29.682 -68.704 10.456 1.00 23.97 245 MET B C 1
ATOM 2972 O O . MET B 1 134 ? 29.070 -67.924 9.720 1.00 24.05 245 MET B O 1
ATOM 2977 N N . ASN B 1 135 ? 29.388 -70.004 10.541 1.00 23.77 246 ASN B N 1
ATOM 2978 C CA . ASN B 1 135 ? 28.234 -70.573 9.841 1.00 23.66 246 ASN B CA 1
ATOM 2979 C C . ASN B 1 135 ? 26.933 -69.962 10.332 1.00 23.40 246 ASN B C 1
ATOM 2980 O O . ASN B 1 135 ? 26.040 -69.669 9.531 1.00 23.41 246 ASN B O 1
ATOM 2985 N N . ALA B 1 136 ? 26.841 -69.770 11.648 1.00 23.03 247 ALA B N 1
ATOM 2986 C CA . ALA B 1 136 ? 25.679 -69.137 12.267 1.00 22.87 247 ALA B CA 1
ATOM 2987 C C . ALA B 1 136 ? 25.584 -67.673 11.847 1.00 22.75 247 ALA B C 1
ATOM 2988 O O . ALA B 1 136 ? 24.494 -67.158 11.603 1.00 22.90 247 ALA B O 1
ATOM 2990 N N . LEU B 1 137 ? 26.738 -67.018 11.751 1.00 22.49 248 LEU B N 1
ATOM 2991 C CA . LEU B 1 137 ? 26.815 -65.627 11.331 1.00 22.06 248 LEU B CA 1
ATOM 2992 C C . LEU B 1 137 ? 26.388 -65.460 9.877 1.00 22.01 248 LEU B C 1
ATOM 2993 O O . LEU B 1 137 ? 25.613 -64.560 9.555 1.00 21.90 248 LEU B O 1
ATOM 2998 N N . ALA B 1 138 ? 26.883 -66.336 9.007 1.00 21.93 249 ALA B N 1
ATOM 2999 C CA . ALA B 1 138 ? 26.484 -66.326 7.605 1.00 21.99 249 ALA B CA 1
ATOM 3000 C C . ALA B 1 138 ? 24.967 -66.461 7.493 1.00 21.95 249 ALA B C 1
ATOM 3001 O O . ALA B 1 138 ? 24.323 -65.709 6.761 1.00 21.91 249 ALA B O 1
ATOM 3003 N N . TYR B 1 139 ? 24.403 -67.394 8.255 1.00 22.11 250 TYR B N 1
ATOM 3004 C CA . TYR B 1 139 ? 22.966 -67.638 8.233 1.00 22.44 250 TYR B CA 1
ATOM 3005 C C . TYR B 1 139 ? 22.156 -66.425 8.681 1.00 22.45 250 TYR B C 1
ATOM 3006 O O . TYR B 1 139 ? 21.322 -65.933 7.916 1.00 22.65 250 TYR B O 1
ATOM 3015 N N . PHE B 1 140 ? 22.396 -65.933 9.898 1.00 22.36 251 PHE B N 1
ATOM 3016 C CA . PHE B 1 140 ? 21.582 -64.821 10.398 1.00 22.30 251 PHE B CA 1
ATOM 3017 C C . PHE B 1 140 ? 21.856 -63.467 9.727 1.00 22.34 251 PHE B C 1
ATOM 3018 O O . PHE B 1 140 ? 20.997 -62.587 9.739 1.00 22.09 251 PHE B O 1
ATOM 3026 N N . HIS B 1 141 ? 23.031 -63.321 9.117 1.00 22.51 252 HIS B N 1
ATOM 3027 C CA . HIS B 1 141 ? 23.327 -62.126 8.332 1.00 22.66 252 HIS B CA 1
ATOM 3028 C C . HIS B 1 141 ? 22.513 -62.118 7.044 1.00 23.02 252 HIS B C 1
ATOM 3029 O O . HIS B 1 141 ? 22.047 -61.057 6.603 1.00 23.13 252 HIS B O 1
ATOM 3036 N N . SER B 1 142 ? 22.330 -63.301 6.455 1.00 23.15 253 SER B N 1
ATOM 3037 C CA . SER B 1 142 ? 21.490 -63.442 5.271 1.00 23.26 253 SER B CA 1
ATOM 3038 C C . SER B 1 142 ? 20.022 -63.172 5.615 1.00 23.50 253 SER B C 1
ATOM 3039 O O . SER B 1 142 ? 19.236 -62.798 4.743 1.00 23.79 253 SER B O 1
ATOM 3042 N N . GLN B 1 143 ? 19.670 -63.346 6.889 1.00 23.68 254 GLN B N 1
ATOM 3043 C CA . GLN B 1 143 ? 18.329 -63.025 7.395 1.00 23.91 254 GLN B CA 1
ATOM 3044 C C . GLN B 1 143 ? 18.251 -61.591 7.935 1.00 24.04 254 GLN B C 1
ATOM 3045 O O . GLN B 1 143 ? 17.323 -61.252 8.676 1.00 23.90 254 GLN B O 1
ATOM 3051 N N . HIS B 1 144 ? 19.238 -60.770 7.563 1.00 24.26 255 HIS B N 1
ATOM 3052 C CA . HIS B 1 144 ? 19.313 -59.338 7.908 1.00 24.48 255 HIS B CA 1
ATOM 3053 C C . HIS B 1 144 ? 19.320 -59.045 9.416 1.00 24.33 255 HIS B C 1
ATOM 3054 O O . HIS B 1 144 ? 18.740 -58.051 9.873 1.00 24.60 255 HIS B O 1
ATOM 3061 N N . VAL B 1 145 ? 19.985 -59.912 10.173 1.00 23.87 256 VAL B N 1
ATOM 3062 C CA . VAL B 1 145 ? 20.149 -59.730 11.610 1.00 23.46 256 VAL B CA 1
ATOM 3063 C C . VAL B 1 145 ? 21.607 -59.406 11.917 1.00 23.42 256 VAL B C 1
ATOM 3064 O O . VAL B 1 145 ? 22.515 -60.119 11.472 1.00 23.47 256 VAL B O 1
ATOM 3068 N N . VAL B 1 146 ? 21.823 -58.319 12.657 1.00 23.11 257 VAL B N 1
ATOM 3069 C CA . VAL B 1 146 ? 23.125 -58.027 13.256 1.00 22.61 257 VAL B CA 1
ATOM 3070 C C . VAL B 1 146 ? 23.018 -58.332 14.751 1.00 22.45 257 VAL B C 1
ATOM 3071 O O . VAL B 1 146 ? 22.148 -57.784 15.436 1.00 22.52 257 VAL B O 1
ATOM 3075 N N . HIS B 1 147 ? 23.885 -59.214 15.246 1.00 22.22 258 HIS B N 1
ATOM 3076 C CA . HIS B 1 147 ? 23.875 -59.612 16.661 1.00 22.05 258 HIS B CA 1
ATOM 3077 C C . HIS B 1 147 ? 24.274 -58.462 17.586 1.00 21.98 258 HIS B C 1
ATOM 3078 O O . HIS B 1 147 ? 23.597 -58.208 18.586 1.00 21.59 258 HIS B O 1
ATOM 3085 N N . LYS B 1 148 ? 25.376 -57.786 17.245 1.00 21.98 259 LYS B N 1
ATOM 3086 C CA . LYS B 1 148 ? 25.828 -56.555 17.920 1.00 22.09 259 LYS B CA 1
ATOM 3087 C C . LYS B 1 148 ? 26.517 -56.755 19.279 1.00 22.13 259 LYS B C 1
ATOM 3088 O O . LYS B 1 148 ? 27.022 -55.793 19.864 1.00 22.08 259 LYS B O 1
ATOM 3094 N N . ASP B 1 149 ? 26.545 -57.992 19.775 1.00 22.18 260 ASP B N 1
ATOM 3095 C CA . ASP B 1 149 ? 27.033 -58.263 21.132 1.00 22.23 260 ASP B CA 1
ATOM 3096 C C . ASP B 1 149 ? 27.652 -59.664 21.294 1.00 22.04 260 ASP B C 1
ATOM 3097 O O . ASP B 1 149 ? 27.534 -60.295 22.349 1.00 21.85 260 ASP B O 1
ATOM 3102 N N . LEU B 1 150 ? 28.307 -60.140 20.239 1.00 21.90 261 LEU B N 1
ATOM 3103 C CA . LEU B 1 150 ? 29.058 -61.389 20.283 1.00 22.12 261 LEU B CA 1
ATOM 3104 C C . LEU B 1 150 ? 30.188 -61.319 21.307 1.00 22.42 261 LEU B C 1
ATOM 3105 O O . LEU B 1 150 ? 30.921 -60.329 21.375 1.00 22.22 261 LEU B O 1
ATOM 3110 N N . LYS B 1 151 ? 30.299 -62.380 22.105 1.00 22.88 262 LYS B N 1
ATOM 3111 C CA . LYS B 1 151 ? 31.327 -62.540 23.133 1.00 23.12 262 LYS B CA 1
ATOM 3112 C C . LYS B 1 151 ? 31.127 -63.917 23.780 1.00 23.42 262 LYS B C 1
ATOM 3113 O O . LYS B 1 151 ? 30.022 -64.473 23.705 1.00 23.42 262 LYS B O 1
ATOM 3119 N N . PRO B 1 152 ? 32.183 -64.470 24.420 1.00 23.45 263 PRO B N 1
ATOM 3120 C CA . PRO B 1 152 ? 32.164 -65.839 24.963 1.00 23.49 263 PRO B CA 1
ATOM 3121 C C . PRO B 1 152 ? 31.079 -66.119 26.014 1.00 23.69 263 PRO B C 1
ATOM 3122 O O . PRO B 1 152 ? 30.738 -67.284 26.240 1.00 23.76 263 PRO B O 1
ATOM 3126 N N . GLU B 1 153 ? 30.546 -65.080 26.654 1.00 23.61 264 GLU B N 1
ATOM 3127 C CA . GLU B 1 153 ? 29.438 -65.283 27.592 1.00 23.90 264 GLU B CA 1
ATOM 3128 C C . GLU B 1 153 ? 28.084 -65.331 26.884 1.00 23.90 264 GLU B C 1
ATOM 3129 O O . GLU B 1 153 ? 27.087 -65.774 27.458 1.00 23.89 264 GLU B O 1
ATOM 3135 N N . ASN B 1 154 ? 28.071 -64.909 25.621 1.00 23.89 265 ASN B N 1
ATOM 3136 C CA . ASN B 1 154 ? 26.894 -65.029 24.770 1.00 23.65 265 ASN B CA 1
ATOM 3137 C C . ASN B 1 154 ? 27.003 -66.205 23.789 1.00 23.76 265 ASN B C 1
ATOM 3138 O O . ASN B 1 154 ? 26.307 -66.248 22.776 1.00 23.82 265 ASN B O 1
ATOM 3143 N N . ILE B 1 155 ? 27.884 -67.153 24.104 1.00 23.88 266 ILE B N 1
ATOM 3144 C CA . ILE B 1 155 ? 28.001 -68.413 23.365 1.00 23.87 266 ILE B CA 1
ATOM 3145 C C . ILE B 1 155 ? 27.974 -69.577 24.364 1.00 24.19 266 ILE B C 1
ATOM 3146 O O . ILE B 1 155 ? 28.867 -69.701 25.213 1.00 24.13 266 ILE B O 1
ATOM 3151 N N . LEU B 1 156 ? 26.949 -70.420 24.261 1.00 24.47 267 LEU B N 1
ATOM 3152 C CA . LEU B 1 156 ? 26.766 -71.544 25.182 1.00 24.81 267 LEU B CA 1
ATOM 3153 C C . LEU B 1 156 ? 27.047 -72.885 24.513 1.00 25.07 267 LEU B C 1
ATOM 3154 O O . LEU B 1 156 ? 26.949 -73.006 23.296 1.00 25.29 267 LEU B O 1
ATOM 3159 N N . PHE B 1 157 ? 27.399 -73.886 25.314 1.00 25.37 268 PHE B N 1
ATOM 3160 C CA . PHE B 1 157 ? 27.511 -75.258 24.829 1.00 25.56 268 PHE B CA 1
ATOM 3161 C C . PHE B 1 157 ? 26.193 -75.979 25.045 1.00 25.82 268 PHE B C 1
ATOM 3162 O O . PHE B 1 157 ? 25.561 -75.812 26.090 1.00 25.95 268 PHE B O 1
ATOM 3170 N N . GLN B 1 158 ? 25.775 -76.770 24.058 1.00 26.04 269 GLN B N 1
ATOM 3171 C CA . GLN B 1 158 ? 24.534 -77.532 24.154 1.00 26.30 269 GLN B CA 1
ATOM 3172 C C . GLN B 1 158 ? 24.612 -78.498 25.339 1.00 26.16 269 GLN B C 1
ATOM 3173 O O . GLN B 1 158 ? 23.726 -78.511 26.196 1.00 25.86 269 GLN B O 1
ATOM 3179 N N . ASP B 1 159 ? 25.689 -79.279 25.393 1.00 26.04 270 ASP B N 1
ATOM 3180 C CA . ASP B 1 159 ? 25.902 -80.235 26.479 1.00 26.20 270 ASP B CA 1
ATOM 3181 C C . ASP B 1 159 ? 27.301 -80.097 27.094 1.00 25.89 270 ASP B C 1
ATOM 3182 O O . ASP B 1 159 ? 28.086 -79.242 26.681 1.00 25.93 270 ASP B O 1
ATOM 3187 N N . THR B 1 160 ? 27.600 -80.937 28.079 1.00 25.56 271 THR B N 1
ATOM 3188 C CA . THR B 1 160 ? 28.857 -80.859 28.830 1.00 25.33 271 THR B CA 1
ATOM 3189 C C . THR B 1 160 ? 29.964 -81.760 28.258 1.00 24.79 271 THR B C 1
ATOM 3190 O O . THR B 1 160 ? 31.046 -81.858 28.838 1.00 24.62 271 THR B O 1
ATOM 3194 N N . SER B 1 161 ? 29.692 -82.419 27.133 1.00 24.25 272 SER B N 1
ATOM 3195 C CA . SER B 1 161 ? 30.688 -83.269 26.488 1.00 23.86 272 SER B CA 1
ATOM 3196 C C . SER B 1 161 ? 31.760 -82.404 25.817 1.00 23.63 272 SER B C 1
ATOM 3197 O O . SER B 1 161 ? 31.477 -81.263 25.429 1.00 23.57 272 SER B O 1
ATOM 3200 N N . PRO B 1 162 ? 32.992 -82.937 25.678 1.00 23.37 273 PRO B N 1
ATOM 3201 C CA . PRO B 1 162 ? 34.090 -82.143 25.120 1.00 23.27 273 PRO B CA 1
ATOM 3202 C C . PRO B 1 162 ? 33.779 -81.608 23.723 1.00 23.16 273 PRO B C 1
ATOM 3203 O O . PRO B 1 162 ? 34.179 -80.492 23.386 1.00 23.37 273 PRO B O 1
ATOM 3207 N N . HIS B 1 163 ? 33.054 -82.398 22.937 1.00 22.93 274 HIS B N 1
ATOM 3208 C CA . HIS B 1 163 ? 32.776 -82.085 21.538 1.00 22.85 274 HIS B CA 1
ATOM 3209 C C . HIS B 1 163 ? 31.402 -81.424 21.313 1.00 22.70 274 HIS B C 1
ATOM 3210 O O . HIS B 1 163 ? 30.896 -81.406 20.189 1.00 22.59 274 HIS B O 1
ATOM 3217 N N . SER B 1 164 ? 30.811 -80.886 22.378 1.00 22.55 275 SER B N 1
ATOM 3218 C CA . SER B 1 164 ? 29.494 -80.253 22.311 1.00 22.51 275 SER B CA 1
ATOM 3219 C C . SER B 1 164 ? 29.421 -79.131 21.277 1.00 22.52 275 SER B C 1
ATOM 3220 O O . SER B 1 164 ? 30.353 -78.330 21.157 1.00 22.87 275 SER B O 1
ATOM 3223 N N . PRO B 1 165 ? 28.312 -79.073 20.520 1.00 22.49 276 PRO B N 1
ATOM 3224 C CA . PRO B 1 165 ? 28.088 -77.945 19.616 1.00 22.35 276 PRO B CA 1
ATOM 3225 C C . PRO B 1 165 ? 27.884 -76.663 20.415 1.00 22.29 276 PRO B C 1
ATOM 3226 O O . PRO B 1 165 ? 27.585 -76.727 21.614 1.00 22.46 276 PRO B O 1
ATOM 3230 N N . ILE B 1 166 ? 28.046 -75.517 19.759 1.00 22.14 277 ILE B N 1
ATOM 3231 C CA . ILE B 1 166 ? 27.781 -74.229 20.390 1.00 22.10 277 ILE B CA 1
ATOM 3232 C C . ILE B 1 166 ? 26.448 -73.647 19.938 1.00 22.23 277 ILE B C 1
ATOM 3233 O O . ILE B 1 166 ? 25.989 -73.916 18.827 1.00 22.30 277 ILE B O 1
ATOM 3238 N N . LYS B 1 167 ? 25.831 -72.863 20.819 1.00 22.26 278 LYS B N 1
ATOM 3239 C CA . LYS B 1 167 ? 24.634 -72.103 20.495 1.00 22.47 278 LYS B CA 1
ATOM 3240 C C . LYS B 1 167 ? 24.872 -70.648 20.883 1.00 22.50 278 LYS B C 1
ATOM 3241 O O . LYS B 1 167 ? 25.181 -70.355 22.040 1.00 22.37 278 LYS B O 1
ATOM 3247 N N . ILE B 1 168 ? 24.733 -69.742 19.917 1.00 22.51 279 ILE B N 1
ATOM 3248 C CA . ILE B 1 168 ? 24.802 -68.311 20.200 1.00 22.69 279 ILE B CA 1
ATOM 3249 C C . ILE B 1 168 ? 23.482 -67.844 20.805 1.00 22.83 279 ILE B C 1
ATOM 3250 O O . ILE B 1 168 ? 22.400 -68.177 20.314 1.00 23.07 279 ILE B O 1
ATOM 3255 N N . ILE B 1 169 ? 23.584 -67.073 21.878 1.00 22.98 280 ILE B N 1
ATOM 3256 C CA . ILE B 1 169 ? 22.418 -66.549 22.576 1.00 23.10 280 ILE B CA 1
ATOM 3257 C C . ILE B 1 169 ? 22.519 -65.036 22.673 1.00 23.42 280 ILE B C 1
ATOM 3258 O O . ILE B 1 169 ? 23.526 -64.446 22.271 1.00 23.44 280 ILE B O 1
ATOM 3263 N N . ASP B 1 170 ? 21.472 -64.415 23.208 1.00 23.96 281 ASP B N 1
ATOM 3264 C CA . ASP B 1 170 ? 21.525 -63.013 23.633 1.00 24.66 281 ASP B CA 1
ATOM 3265 C C . ASP B 1 170 ? 21.809 -62.030 22.504 1.00 24.45 281 ASP B C 1
ATOM 3266 O O . ASP B 1 170 ? 22.663 -61.148 22.634 1.00 24.53 281 ASP B O 1
ATOM 3271 N N . PHE B 1 171 ? 21.095 -62.196 21.396 1.00 24.40 282 PHE B N 1
ATOM 3272 C CA . PHE B 1 171 ? 21.165 -61.248 20.298 1.00 24.23 282 PHE B CA 1
ATOM 3273 C C . PHE B 1 171 ? 20.846 -59.871 20.860 1.00 24.38 282 PHE B C 1
ATOM 3274 O O . PHE B 1 171 ? 19.886 -59.708 21.620 1.00 24.35 282 PHE B O 1
ATOM 3282 N N . GLY B 1 172 ? 21.699 -58.904 20.533 1.00 24.55 283 GLY B N 1
ATOM 3283 C CA . GLY B 1 172 ? 21.630 -57.572 21.119 1.00 24.92 283 GLY B CA 1
ATOM 3284 C C . GLY B 1 172 ? 20.383 -56.802 20.740 1.00 25.24 283 GLY B C 1
ATOM 3285 O O . GLY B 1 172 ? 19.963 -56.805 19.583 1.00 25.18 283 GLY B O 1
ATOM 3286 N N . LEU B 1 173 ? 19.790 -56.154 21.735 1.00 25.65 284 LEU B N 1
ATOM 3287 C CA . LEU B 1 173 ? 18.628 -55.294 21.544 1.00 26.12 284 LEU B CA 1
ATOM 3288 C C . LEU B 1 173 ? 18.801 -54.008 22.361 1.00 26.57 284 LEU B C 1
ATOM 3289 O O . LEU B 1 173 ? 17.900 -53.164 22.406 1.00 26.77 284 LEU B O 1
ATOM 3294 N N . ALA B 1 174 ? 19.972 -53.870 22.987 1.00 26.92 285 ALA B N 1
ATOM 3295 C CA . ALA B 1 174 ? 20.250 -52.821 23.981 1.00 27.36 285 ALA B CA 1
ATOM 3296 C C . ALA B 1 174 ? 19.840 -51.404 23.568 1.00 27.53 285 ALA B C 1
ATOM 3297 O O . ALA B 1 174 ? 19.353 -50.636 24.398 1.00 27.61 285 ALA B O 1
ATOM 3299 N N . GLU B 1 175 ? 20.024 -51.075 22.291 1.00 27.89 286 GLU B N 1
ATOM 3300 C CA . GLU B 1 175 ? 19.685 -49.745 21.767 1.00 28.30 286 GLU B CA 1
ATOM 3301 C C . GLU B 1 175 ? 18.181 -49.529 21.542 1.00 28.48 286 GLU B C 1
ATOM 3302 O O . GLU B 1 175 ? 17.762 -48.455 21.102 1.00 28.67 286 GLU B O 1
ATOM 3304 N N . LEU B 1 176 ? 17.377 -50.543 21.851 1.00 28.62 287 LEU B N 1
ATOM 3305 C CA . LEU B 1 176 ? 15.920 -50.429 21.789 1.00 28.85 287 LEU B CA 1
ATOM 3306 C C . LEU B 1 176 ? 15.337 -50.120 23.175 1.00 28.95 287 LEU B C 1
ATOM 3307 O O . LEU B 1 176 ? 14.119 -50.006 23.335 1.00 28.89 287 LEU B O 1
ATOM 3312 N N . PHE B 1 177 ? 16.216 -49.980 24.168 1.00 29.13 288 PHE B N 1
ATOM 3313 C CA . PHE B 1 177 ? 15.807 -49.857 25.568 1.00 29.31 288 PHE B CA 1
ATOM 3314 C C . PHE B 1 177 ? 16.538 -48.731 26.310 1.00 29.66 288 PHE B C 1
ATOM 3315 O O . PHE B 1 177 ? 17.249 -47.938 25.697 1.00 29.82 288 PHE B O 1
ATOM 3323 N N . LYS B 1 178 ? 16.357 -48.693 27.633 1.00 30.04 289 LYS B N 1
ATOM 3324 C CA . LYS B 1 178 ? 16.824 -47.618 28.519 1.00 30.33 289 LYS B CA 1
ATOM 3325 C C . LYS B 1 178 ? 15.930 -46.386 28.443 1.00 30.29 289 LYS B C 1
ATOM 3326 O O . LYS B 1 178 ? 15.105 -46.155 29.327 1.00 30.22 289 LYS B O 1
ATOM 3332 N N . ALA B 1 187 ? 34.868 -50.535 30.378 1.00 30.07 298 ALA B N 1
ATOM 3333 C CA . ALA B 1 187 ? 33.696 -51.309 29.970 1.00 30.21 298 ALA B CA 1
ATOM 3334 C C . ALA B 1 187 ? 34.077 -52.658 29.339 1.00 30.12 298 ALA B C 1
ATOM 3335 O O . ALA B 1 187 ? 35.191 -52.817 28.827 1.00 30.22 298 ALA B O 1
ATOM 3337 N N . GLY B 1 188 ? 33.139 -53.610 29.369 1.00 29.80 299 GLY B N 1
ATOM 3338 C CA . GLY B 1 188 ? 33.413 -55.010 29.021 1.00 29.43 299 GLY B CA 1
ATOM 3339 C C . GLY B 1 188 ? 32.753 -55.562 27.765 1.00 29.22 299 GLY B C 1
ATOM 3340 O O . GLY B 1 188 ? 33.220 -56.560 27.198 1.00 29.23 299 GLY B O 1
ATOM 3341 N N . THR B 1 189 ? 31.647 -54.943 27.348 1.00 28.82 300 THR B N 1
ATOM 3342 C CA . THR B 1 189 ? 31.063 -55.203 26.028 1.00 28.05 300 THR B CA 1
ATOM 3343 C C . THR B 1 189 ? 31.908 -54.434 25.009 1.00 27.21 300 THR B C 1
ATOM 3344 O O . THR B 1 189 ? 32.086 -54.881 23.867 1.00 27.05 300 THR B O 1
ATOM 3348 N N . ALA B 1 190 ? 32.456 -53.302 25.460 1.00 26.09 301 ALA B N 1
ATOM 3349 C CA . ALA B 1 190 ? 33.406 -52.495 24.687 1.00 25.11 301 ALA B CA 1
ATOM 3350 C C . ALA B 1 190 ? 34.663 -53.258 24.246 1.00 24.33 301 ALA B C 1
ATOM 3351 O O . ALA B 1 190 ? 35.306 -52.875 23.273 1.00 24.13 301 ALA B O 1
ATOM 3353 N N . LEU B 1 191 ? 34.997 -54.331 24.964 1.00 23.47 302 LEU B N 1
ATOM 3354 C CA . LEU B 1 191 ? 36.141 -55.192 24.641 1.00 22.59 302 LEU B CA 1
ATOM 3355 C C . LEU B 1 191 ? 35.989 -55.953 23.322 1.00 22.10 302 LEU B C 1
ATOM 3356 O O . LEU B 1 191 ? 36.976 -56.431 22.763 1.00 22.13 302 LEU B O 1
ATOM 3361 N N . TYR B 1 192 ? 34.753 -56.063 22.837 1.00 21.44 303 TYR B N 1
ATOM 3362 C CA . TYR B 1 192 ? 34.451 -56.788 21.600 1.00 20.67 303 TYR B CA 1
ATOM 3363 C C . TYR B 1 192 ? 33.847 -55.860 20.544 1.00 20.38 303 TYR B C 1
ATOM 3364 O O . TYR B 1 192 ? 33.427 -56.306 19.472 1.00 20.36 303 TYR B O 1
ATOM 3373 N N . MET B 1 193 ? 33.824 -54.567 20.850 1.00 20.07 304 MET B N 1
ATOM 3374 C CA . MET B 1 193 ? 33.155 -53.570 20.014 1.00 19.81 304 MET B CA 1
ATOM 3375 C C . MET B 1 193 ? 34.028 -53.086 18.861 1.00 19.46 304 MET B C 1
ATOM 3376 O O . MET B 1 193 ? 35.133 -52.576 19.073 1.00 19.27 304 MET B O 1
ATOM 3381 N N . ALA B 1 194 ? 33.515 -53.256 17.643 1.00 19.24 305 ALA B N 1
ATOM 3382 C CA . ALA B 1 194 ? 34.165 -52.753 16.431 1.00 18.98 305 ALA B CA 1
ATOM 3383 C C . ALA B 1 194 ? 34.334 -51.229 16.468 1.00 18.82 305 ALA B C 1
ATOM 3384 O O . ALA B 1 194 ? 33.472 -50.524 16.998 1.00 18.66 305 ALA B O 1
ATOM 3386 N N . PRO B 1 195 ? 35.446 -50.717 15.900 1.00 18.72 306 PRO B N 1
ATOM 3387 C CA . PRO B 1 195 ? 35.754 -49.287 15.921 1.00 18.68 306 PRO B CA 1
ATOM 3388 C C . PRO B 1 195 ? 34.617 -48.396 15.410 1.00 18.73 306 PRO B C 1
ATOM 3389 O O . PRO B 1 195 ? 34.355 -47.345 15.992 1.00 18.73 306 PRO B O 1
ATOM 3393 N N . GLU B 1 196 ? 33.941 -48.828 14.348 1.00 18.89 307 GLU B N 1
ATOM 3394 C CA . GLU B 1 196 ? 32.870 -48.043 13.736 1.00 19.01 307 GLU B CA 1
ATOM 3395 C C . GLU B 1 196 ? 31.584 -47.990 14.574 1.00 19.08 307 GLU B C 1
ATOM 3396 O O . GLU B 1 196 ? 30.783 -47.065 14.418 1.00 18.96 307 GLU B O 1
ATOM 3402 N N . VAL B 1 197 ? 31.399 -48.977 15.455 1.00 19.21 308 VAL B N 1
ATOM 3403 C CA . VAL B 1 197 ? 30.234 -49.030 16.350 1.00 19.37 308 VAL B CA 1
ATOM 3404 C C . VAL B 1 197 ? 30.285 -47.864 17.337 1.00 19.61 308 VAL B C 1
ATOM 3405 O O . VAL B 1 197 ? 29.247 -47.309 17.712 1.00 19.46 308 VAL B O 1
ATOM 3409 N N . PHE B 1 198 ? 31.502 -47.494 17.734 1.00 20.03 309 PHE B N 1
ATOM 3410 C CA . PHE B 1 198 ? 31.738 -46.317 18.572 1.00 20.45 309 PHE B CA 1
ATOM 3411 C C . PHE B 1 198 ? 31.265 -45.029 17.897 1.00 20.63 309 PHE B C 1
ATOM 3412 O O . PHE B 1 198 ? 30.804 -44.104 18.568 1.00 20.53 309 PHE B O 1
ATOM 3420 N N . LYS B 1 199 ? 31.377 -44.986 16.570 1.00 20.94 310 LYS B N 1
ATOM 3421 C CA . LYS B 1 199 ? 30.912 -43.847 15.778 1.00 21.40 310 LYS B CA 1
ATOM 3422 C C . LYS B 1 199 ? 29.470 -44.057 15.290 1.00 21.51 310 LYS B C 1
ATOM 3423 O O . LYS B 1 199 ? 29.026 -43.406 14.338 1.00 21.41 310 LYS B O 1
ATOM 3429 N N . ARG B 1 200 ? 28.760 -44.981 15.946 1.00 21.66 311 ARG B N 1
ATOM 3430 C CA . ARG B 1 200 ? 27.334 -45.268 15.703 1.00 21.71 311 ARG B CA 1
ATOM 3431 C C . ARG B 1 200 ? 27.006 -45.918 14.344 1.00 21.68 311 ARG B C 1
ATOM 3432 O O . ARG B 1 200 ? 25.854 -45.907 13.904 1.00 21.72 311 ARG B O 1
ATOM 3434 N N . ASP B 1 201 ? 28.016 -46.488 13.692 1.00 21.69 312 ASP B N 1
ATOM 3435 C CA . ASP B 1 201 ? 27.826 -47.196 12.426 1.00 21.74 312 ASP B CA 1
ATOM 3436 C C . ASP B 1 201 ? 27.721 -48.699 12.678 1.00 21.39 312 ASP B C 1
ATOM 3437 O O . ASP B 1 201 ? 28.735 -49.384 12.824 1.00 21.52 312 ASP B O 1
ATOM 3442 N N . VAL B 1 202 ? 26.492 -49.206 12.740 1.00 20.89 313 VAL B N 1
ATOM 3443 C CA . VAL B 1 202 ? 26.267 -50.614 13.077 1.00 20.39 313 VAL B CA 1
ATOM 3444 C C . VAL B 1 202 ? 25.798 -51.442 11.877 1.00 19.75 313 VAL B C 1
ATOM 3445 O O . VAL B 1 202 ? 24.679 -51.281 11.391 1.00 19.71 313 VAL B O 1
ATOM 3449 N N . THR B 1 203 ? 26.683 -52.310 11.395 1.00 19.04 314 THR B N 1
ATOM 3450 C CA . THR B 1 203 ? 26.381 -53.211 10.280 1.00 18.43 314 THR B CA 1
ATOM 3451 C C . THR B 1 203 ? 26.772 -54.634 10.662 1.00 18.02 314 THR B C 1
ATOM 3452 O O . THR B 1 203 ? 27.336 -54.853 11.736 1.00 17.95 314 THR B O 1
ATOM 3456 N N . PHE B 1 204 ? 26.488 -55.590 9.777 1.00 17.43 315 PHE B N 1
ATOM 3457 C CA . PHE B 1 204 ? 26.879 -56.988 9.982 1.00 16.86 315 PHE B CA 1
ATOM 3458 C C . PHE B 1 204 ? 28.393 -57.168 10.165 1.00 16.42 315 PHE B C 1
ATOM 3459 O O . PHE B 1 204 ? 28.838 -58.134 10.782 1.00 16.39 315 PHE B O 1
ATOM 3467 N N . LYS B 1 205 ? 29.170 -56.216 9.651 1.00 15.97 316 LYS B N 1
ATOM 3468 C CA . LYS B 1 205 ? 30.631 -56.237 9.766 1.00 15.37 316 LYS B CA 1
ATOM 3469 C C . LYS B 1 205 ? 31.144 -56.243 11.214 1.00 15.26 316 LYS B C 1
ATOM 3470 O O . LYS B 1 205 ? 32.171 -56.859 11.507 1.00 15.36 316 LYS B O 1
ATOM 3476 N N . CYS B 1 206 ? 30.424 -55.580 12.117 1.00 14.90 317 CYS B N 1
ATOM 3477 C CA . CYS B 1 206 ? 30.851 -55.492 13.511 1.00 14.48 317 CYS B CA 1
ATOM 3478 C C . CYS B 1 206 ? 30.827 -56.852 14.200 1.00 14.62 317 CYS B C 1
ATOM 3479 O O . CYS B 1 206 ? 31.614 -57.100 15.124 1.00 14.77 317 CYS B O 1
ATOM 3482 N N . ASP B 1 207 ? 29.928 -57.726 13.740 1.00 14.27 318 ASP B N 1
ATOM 3483 C CA . ASP B 1 207 ? 29.885 -59.118 14.185 1.00 13.90 318 ASP B CA 1
ATOM 3484 C C . ASP B 1 207 ? 31.164 -59.862 13.813 1.00 13.73 318 ASP B C 1
ATOM 3485 O O . ASP B 1 207 ? 31.648 -60.689 14.585 1.00 13.73 318 ASP B O 1
ATOM 3490 N N . ILE B 1 208 ? 31.700 -59.562 12.629 1.00 13.62 319 ILE B N 1
ATOM 3491 C CA . ILE B 1 208 ? 32.929 -60.194 12.141 1.00 13.45 319 ILE B CA 1
ATOM 3492 C C . ILE B 1 208 ? 34.095 -59.817 13.056 1.00 13.43 319 ILE B C 1
ATOM 3493 O O . ILE B 1 208 ? 34.875 -60.680 13.479 1.00 13.17 319 ILE B O 1
ATOM 3498 N N . TRP B 1 209 ? 34.172 -58.526 13.378 1.00 13.46 320 TRP B N 1
ATOM 3499 C CA . TRP B 1 209 ? 35.138 -57.995 14.337 1.00 13.43 320 TRP B CA 1
ATOM 3500 C C . TRP B 1 209 ? 35.052 -58.719 15.678 1.00 13.66 320 TRP B C 1
ATOM 3501 O O . TRP B 1 209 ? 36.066 -59.211 16.193 1.00 13.70 320 TRP B O 1
ATOM 3512 N N . SER B 1 210 ? 33.842 -58.774 16.239 1.00 13.59 321 SER B N 1
ATOM 3513 C CA . SER B 1 210 ? 33.609 -59.419 17.527 1.00 13.30 321 SER B CA 1
ATOM 3514 C C . SER B 1 210 ? 33.975 -60.891 17.453 1.00 13.19 321 SER B C 1
ATOM 3515 O O . SER B 1 210 ? 34.574 -61.430 18.386 1.00 13.22 321 SER B O 1
ATOM 3518 N N . ALA B 1 211 ? 33.635 -61.535 16.337 1.00 12.93 322 ALA B N 1
ATOM 3519 C CA . ALA B 1 211 ? 34.014 -62.935 16.127 1.00 12.72 322 ALA B CA 1
ATOM 3520 C C . ALA B 1 211 ? 35.537 -63.052 16.117 1.00 12.56 322 ALA B C 1
ATOM 3521 O O . ALA B 1 211 ? 36.098 -63.987 16.691 1.00 12.60 322 ALA B O 1
ATOM 3523 N N . GLY B 1 212 ? 36.195 -62.079 15.486 1.00 12.39 323 GLY B N 1
ATOM 3524 C CA . GLY B 1 212 ? 37.654 -61.991 15.495 1.00 12.28 323 GLY B CA 1
ATOM 3525 C C . GLY B 1 212 ? 38.244 -61.849 16.889 1.00 12.20 323 GLY B C 1
ATOM 3526 O O . GLY B 1 212 ? 39.243 -62.497 17.205 1.00 12.31 323 GLY B O 1
ATOM 3527 N N . VAL B 1 213 ? 37.623 -61.013 17.721 1.00 12.25 324 VAL B N 1
ATOM 3528 C CA . VAL B 1 213 ? 38.061 -60.809 19.112 1.00 12.36 324 VAL B CA 1
ATOM 3529 C C . VAL B 1 213 ? 37.920 -62.093 19.931 1.00 12.95 324 VAL B C 1
ATOM 3530 O O . VAL B 1 213 ? 38.794 -62.412 20.746 1.00 13.01 324 VAL B O 1
ATOM 3534 N N . VAL B 1 214 ? 36.823 -62.821 19.709 1.00 13.32 325 VAL B N 1
ATOM 3535 C CA . VAL B 1 214 ? 36.610 -64.106 20.366 1.00 13.95 325 VAL B CA 1
ATOM 3536 C C . VAL B 1 214 ? 37.693 -65.101 19.938 1.00 14.61 325 VAL B C 1
ATOM 3537 O O . VAL B 1 214 ? 38.286 -65.777 20.784 1.00 14.65 325 VAL B O 1
ATOM 3541 N N . MET B 1 215 ? 37.955 -65.179 18.632 1.00 15.27 326 MET B N 1
ATOM 3542 C CA . MET B 1 215 ? 39.012 -66.058 18.118 1.00 15.82 326 MET B CA 1
ATOM 3543 C C . MET B 1 215 ? 40.365 -65.714 18.724 1.00 15.93 326 MET B C 1
ATOM 3544 O O . MET B 1 215 ? 41.135 -66.604 19.070 1.00 16.12 326 MET B O 1
ATOM 3549 N N . TYR B 1 216 ? 40.645 -64.419 18.842 1.00 16.15 327 TYR B N 1
ATOM 3550 C CA . TYR B 1 216 ? 41.869 -63.945 19.468 1.00 16.43 327 TYR B CA 1
ATOM 3551 C C . TYR B 1 216 ? 41.928 -64.436 20.915 1.00 16.48 327 TYR B C 1
ATOM 3552 O O . TYR B 1 216 ? 42.948 -64.979 21.355 1.00 16.45 327 TYR B O 1
ATOM 3561 N N . PHE B 1 217 ? 40.819 -64.253 21.634 1.00 16.51 328 PHE B N 1
ATOM 3562 C CA . PHE B 1 217 ? 40.691 -64.689 23.022 1.00 16.56 328 PHE B CA 1
ATOM 3563 C C . PHE B 1 217 ? 40.895 -66.200 23.154 1.00 16.52 328 PHE B C 1
ATOM 3564 O O . PHE B 1 217 ? 41.660 -66.647 24.008 1.00 16.48 328 PHE B O 1
ATOM 3572 N N . LEU B 1 218 ? 40.229 -66.968 22.290 1.00 16.56 329 LEU B N 1
ATOM 3573 C CA . LEU B 1 218 ? 40.326 -68.428 22.288 1.00 16.71 329 LEU B CA 1
ATOM 3574 C C . LEU B 1 218 ? 41.743 -68.931 22.019 1.00 16.99 329 LEU B C 1
ATOM 3575 O O . LEU B 1 218 ? 42.183 -69.906 22.624 1.00 17.02 329 LEU B O 1
ATOM 3580 N N . LEU B 1 219 ? 42.456 -68.259 21.118 1.00 17.23 330 LEU B N 1
ATOM 3581 C CA . LEU B 1 219 ? 43.770 -68.730 20.684 1.00 17.43 330 LEU B CA 1
ATOM 3582 C C . LEU B 1 219 ? 44.934 -68.340 21.599 1.00 17.64 330 LEU B C 1
ATOM 3583 O O . LEU B 1 219 ? 45.870 -69.124 21.778 1.00 17.53 330 LEU B O 1
ATOM 3588 N N . THR B 1 220 ? 44.864 -67.147 22.184 1.00 18.04 331 THR B N 1
ATOM 3589 C CA . THR B 1 220 ? 45.975 -66.604 22.972 1.00 18.40 331 THR B CA 1
ATOM 3590 C C . THR B 1 220 ? 45.744 -66.606 24.485 1.00 18.77 331 THR B C 1
ATOM 3591 O O . THR B 1 220 ? 46.702 -66.606 25.257 1.00 18.84 331 THR B O 1
ATOM 3595 N N . GLY B 1 221 ? 44.479 -66.590 24.901 1.00 19.22 332 GLY B N 1
ATOM 3596 C CA . GLY B 1 221 ? 44.133 -66.440 26.311 1.00 19.61 332 GLY B CA 1
ATOM 3597 C C . GLY B 1 221 ? 44.155 -64.985 26.745 1.00 20.15 332 GLY B C 1
ATOM 3598 O O . GLY B 1 221 ? 44.029 -64.683 27.933 1.00 20.41 332 GLY B O 1
ATOM 3599 N N . CYS B 1 222 ? 44.324 -64.086 25.778 1.00 20.54 333 CYS B N 1
ATOM 3600 C CA . CYS B 1 222 ? 44.319 -62.643 26.019 1.00 20.96 333 CYS B CA 1
ATOM 3601 C C . CYS B 1 222 ? 43.257 -61.985 25.159 1.00 20.90 333 CYS B C 1
ATOM 3602 O O . CYS B 1 222 ? 42.855 -62.532 24.138 1.00 20.86 333 CYS B O 1
ATOM 3605 N N . LEU B 1 223 ? 42.817 -60.804 25.575 1.00 21.07 334 LEU B N 1
ATOM 3606 C CA . LEU B 1 223 ? 41.973 -59.969 24.739 1.00 21.21 334 LEU B CA 1
ATOM 3607 C C . LEU B 1 223 ? 42.874 -59.016 23.959 1.00 21.39 334 LEU B C 1
ATOM 3608 O O . LEU B 1 223 ? 43.875 -58.540 24.498 1.00 21.68 334 LEU B O 1
ATOM 3613 N N . PRO B 1 224 ? 42.532 -58.735 22.688 1.00 21.48 335 PRO B N 1
ATOM 3614 C CA . PRO B 1 224 ? 43.456 -57.947 21.865 1.00 21.64 335 PRO B CA 1
ATOM 3615 C C . PRO B 1 224 ? 43.656 -56.512 22.359 1.00 21.81 335 PRO B C 1
ATOM 3616 O O . PRO B 1 224 ? 44.753 -55.975 22.229 1.00 22.01 335 PRO B O 1
ATOM 3620 N N . PHE B 1 225 ? 42.613 -55.913 22.930 1.00 22.10 336 PHE B N 1
ATOM 3621 C CA . PHE B 1 225 ? 42.672 -54.533 23.425 1.00 22.47 336 PHE B CA 1
ATOM 3622 C C . PHE B 1 225 ? 42.165 -54.444 24.860 1.00 22.73 336 PHE B C 1
ATOM 3623 O O . PHE B 1 225 ? 40.971 -54.602 25.119 1.00 22.90 336 PHE B O 1
ATOM 3631 N N . THR B 1 226 ? 43.081 -54.197 25.788 1.00 22.99 337 THR B N 1
ATOM 3632 C CA . THR B 1 226 ? 42.734 -54.059 27.196 1.00 23.31 337 THR B CA 1
ATOM 3633 C C . THR B 1 226 ? 42.856 -52.601 27.623 1.00 23.80 337 THR B C 1
ATOM 3634 O O . THR B 1 226 ? 43.723 -51.868 27.138 1.00 23.84 337 THR B O 1
ATOM 3638 N N . GLY B 1 227 ? 41.994 -52.183 28.541 1.00 24.18 338 GLY B N 1
ATOM 3639 C CA . GLY B 1 227 ? 42.027 -50.812 29.020 1.00 24.41 338 GLY B CA 1
ATOM 3640 C C . GLY B 1 227 ? 41.501 -50.649 30.423 1.00 24.59 338 GLY B C 1
ATOM 3641 O O . GLY B 1 227 ? 40.544 -51.315 30.819 1.00 24.53 338 GLY B O 1
ATOM 3642 N N . THR B 1 228 ? 42.128 -49.747 31.173 1.00 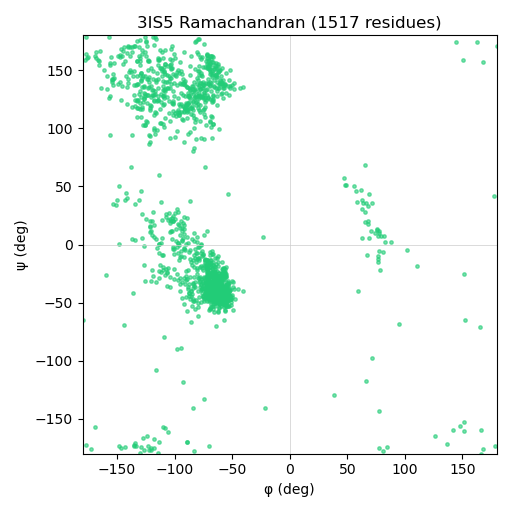24.80 339 THR B N 1
ATOM 3643 C CA . THR B 1 228 ? 41.673 -49.427 32.521 1.00 25.07 339 THR B CA 1
ATOM 3644 C C . THR B 1 228 ? 40.364 -48.618 32.493 1.00 25.12 339 THR B C 1
ATOM 3645 O O . THR B 1 228 ? 39.686 -48.489 33.516 1.00 25.18 339 THR B O 1
ATOM 3649 N N . SER B 1 229 ? 40.013 -48.101 31.311 1.00 25.06 340 SER B N 1
ATOM 3650 C CA . SER B 1 229 ? 38.774 -47.343 31.098 1.00 24.97 340 SER B CA 1
ATOM 3651 C C . SER B 1 229 ? 38.219 -47.568 29.692 1.00 24.97 340 SER B C 1
ATOM 3652 O O . SER B 1 229 ? 38.911 -48.113 28.826 1.00 24.92 340 SER B O 1
ATOM 3655 N N . LEU B 1 230 ? 36.976 -47.132 29.473 1.00 24.97 341 LEU B N 1
ATOM 3656 C CA . LEU B 1 230 ? 36.321 -47.219 28.159 1.00 24.93 341 LEU B CA 1
ATOM 3657 C C . LEU B 1 230 ? 37.095 -46.481 27.064 1.00 24.59 341 LEU B C 1
ATOM 3658 O O . LEU B 1 230 ? 37.262 -46.999 25.954 1.00 24.62 341 LEU B O 1
ATOM 3663 N N . GLU B 1 231 ? 37.563 -45.277 27.385 1.00 24.05 342 GLU B N 1
ATOM 3664 C CA . GLU B 1 231 ? 38.314 -44.456 26.437 1.00 23.67 342 GLU B CA 1
ATOM 3665 C C . GLU B 1 231 ? 39.563 -45.158 25.907 1.00 23.28 342 GLU B C 1
ATOM 3666 O O . GLU B 1 231 ? 39.851 -45.073 24.718 1.00 23.24 342 GLU B O 1
ATOM 3672 N N . GLU B 1 232 ? 40.291 -45.849 26.783 1.00 23.05 343 GLU B N 1
ATOM 3673 C CA . GLU B 1 232 ? 41.517 -46.563 26.391 1.00 22.81 343 GLU B CA 1
ATOM 3674 C C . GLU B 1 232 ? 41.244 -47.718 25.428 1.00 22.69 343 GLU B C 1
ATOM 3675 O O . GLU B 1 232 ? 41.970 -47.887 24.441 1.00 22.46 343 GLU B O 1
ATOM 3681 N N . VAL B 1 233 ? 40.207 -48.503 25.734 1.00 22.56 344 VAL B N 1
ATOM 3682 C CA . VAL B 1 233 ? 39.781 -49.633 24.906 1.00 22.40 344 VAL B CA 1
ATOM 3683 C C . VAL B 1 233 ? 39.370 -49.160 23.506 1.00 22.50 344 VAL B C 1
ATOM 3684 O O . VAL B 1 233 ? 39.793 -49.740 22.503 1.00 22.37 344 VAL B O 1
ATOM 3688 N N . GLN B 1 234 ? 38.567 -48.098 23.450 1.00 22.66 345 GLN B N 1
ATOM 3689 C CA . GLN B 1 234 ? 38.132 -47.507 22.181 1.00 23.05 345 GLN B CA 1
ATOM 3690 C C . GLN B 1 234 ? 39.316 -47.056 21.313 1.00 22.99 345 GLN B C 1
ATOM 3691 O O . GLN B 1 234 ? 39.392 -47.420 20.135 1.00 23.22 345 GLN B O 1
ATOM 3697 N N . GLN B 1 235 ? 40.231 -46.280 21.894 1.00 22.61 346 GLN B N 1
ATOM 3698 C CA . GLN B 1 235 ? 41.383 -45.762 21.149 1.00 22.48 346 GLN B CA 1
ATOM 3699 C C . GLN B 1 235 ? 42.319 -46.872 20.675 1.00 22.36 346 GLN B C 1
ATOM 3700 O O . GLN B 1 235 ? 42.822 -46.823 19.547 1.00 22.41 346 GLN B O 1
ATOM 3706 N N . LYS B 1 236 ? 42.564 -47.856 21.538 1.00 22.27 347 LYS B N 1
ATOM 3707 C CA . LYS B 1 236 ? 43.382 -49.013 21.170 1.00 22.36 347 LYS B CA 1
ATOM 3708 C C . LYS B 1 236 ? 42.752 -49.766 19.998 1.00 22.36 347 LYS B C 1
ATOM 3709 O O . LYS B 1 236 ? 43.425 -50.051 19.005 1.00 22.47 347 LYS B O 1
ATOM 3715 N N . ALA B 1 237 ? 41.459 -50.067 20.115 1.00 22.12 348 ALA B N 1
ATOM 3716 C CA . ALA B 1 237 ? 40.737 -50.783 19.066 1.00 22.17 348 ALA B CA 1
ATOM 3717 C C . ALA B 1 237 ? 40.718 -50.001 17.755 1.00 22.11 348 ALA B C 1
ATOM 3718 O O . ALA B 1 237 ? 40.756 -50.593 16.676 1.00 22.19 348 ALA B O 1
ATOM 3720 N N . THR B 1 238 ? 40.658 -48.675 17.856 1.00 22.02 349 THR B N 1
ATOM 3721 C CA . THR B 1 238 ? 40.556 -47.822 16.674 1.00 21.95 349 THR B CA 1
ATOM 3722 C C . THR B 1 238 ? 41.890 -47.693 15.933 1.00 21.88 349 THR B C 1
ATOM 3723 O O . THR B 1 238 ? 41.920 -47.760 14.706 1.00 21.68 349 THR B O 1
ATOM 3727 N N . TYR B 1 239 ? 42.983 -47.543 16.678 1.00 22.14 350 TYR B N 1
ATOM 3728 C CA . TYR B 1 239 ? 44.270 -47.159 16.079 1.00 22.63 350 TYR B CA 1
ATOM 3729 C C . TYR B 1 239 ? 45.427 -48.143 16.259 1.00 22.99 350 TYR B C 1
ATOM 3730 O O . TYR B 1 239 ? 46.388 -48.101 15.486 1.00 23.05 350 TYR B O 1
ATOM 3739 N N . LYS B 1 240 ? 45.346 -49.010 17.268 1.00 23.36 351 LYS B N 1
ATOM 3740 C CA . LYS B 1 240 ? 46.477 -49.870 17.617 1.00 23.90 351 LYS B CA 1
ATOM 3741 C C . LYS B 1 240 ? 46.307 -51.310 17.149 1.00 24.39 351 LYS B C 1
ATOM 3742 O O . LYS B 1 240 ? 45.203 -51.862 17.171 1.00 24.39 351 LYS B O 1
ATOM 3744 N N . GLU B 1 241 ? 47.417 -51.905 16.724 1.00 24.97 352 GLU B N 1
ATOM 3745 C CA . GLU B 1 241 ? 47.449 -53.306 16.322 1.00 25.64 352 GLU B CA 1
ATOM 3746 C C . GLU B 1 241 ? 47.606 -54.204 17.553 1.00 25.94 352 GLU B C 1
ATOM 3747 O O . GLU B 1 241 ? 48.353 -53.862 18.475 1.00 25.85 352 GLU B O 1
ATOM 3753 N N . PRO B 1 242 ? 46.893 -55.351 17.578 1.00 26.24 353 PRO B N 1
ATOM 3754 C CA . PRO B 1 242 ? 47.072 -56.316 18.663 1.00 26.50 353 PRO B CA 1
ATOM 3755 C C . PRO B 1 242 ? 48.480 -56.892 18.662 1.00 26.82 353 PRO B C 1
ATOM 3756 O O . PRO B 1 242 ? 49.122 -56.964 17.615 1.00 26.87 353 PRO B O 1
ATOM 3760 N N . ASN B 1 243 ? 48.953 -57.290 19.837 1.00 27.31 354 ASN B N 1
ATOM 3761 C CA . ASN B 1 243 ? 50.189 -58.047 19.954 1.00 27.85 354 ASN B CA 1
ATOM 3762 C C . ASN B 1 243 ? 49.994 -59.451 19.381 1.00 28.13 354 ASN B C 1
ATOM 3763 O O . ASN B 1 243 ? 49.338 -60.296 19.999 1.00 28.41 354 ASN B O 1
ATOM 3768 N N . TYR B 1 244 ? 50.555 -59.697 18.200 1.00 28.27 355 TYR B N 1
ATOM 3769 C CA . TYR B 1 244 ? 50.396 -61.000 17.548 1.00 28.41 355 TYR B CA 1
ATOM 3770 C C . TYR B 1 244 ? 51.450 -62.038 17.973 1.00 28.63 355 TYR B C 1
ATOM 3771 O O . TYR B 1 244 ? 51.356 -63.212 17.603 1.00 28.84 355 TYR B O 1
ATOM 3780 N N . ALA B 1 245 ? 52.432 -61.603 18.763 1.00 28.80 356 ALA B N 1
ATOM 3781 C CA . ALA B 1 245 ? 53.492 -62.485 19.271 1.00 28.86 356 ALA B CA 1
ATOM 3782 C C . ALA B 1 245 ? 53.535 -62.516 20.801 1.00 28.83 356 ALA B C 1
ATOM 3783 O O . ALA B 1 245 ? 52.901 -63.361 21.438 1.00 28.81 356 ALA B O 1
ATOM 3785 N N . PRO B 1 250 ? 52.075 -68.193 20.081 1.00 33.34 361 PRO B N 1
ATOM 3786 C CA . PRO B 1 250 ? 52.548 -69.254 19.197 1.00 33.31 361 PRO B CA 1
ATOM 3787 C C . PRO B 1 250 ? 51.472 -69.686 18.190 1.00 33.23 361 PRO B C 1
ATOM 3788 O O . PRO B 1 250 ? 51.068 -70.854 18.162 1.00 33.25 361 PRO B O 1
ATOM 3792 N N . LEU B 1 251 ? 51.029 -68.735 17.370 1.00 33.05 362 LEU B N 1
ATOM 3793 C CA . LEU B 1 251 ? 49.985 -68.963 16.370 1.00 32.84 362 LEU B CA 1
ATOM 3794 C C . LEU B 1 251 ? 50.594 -69.222 14.999 1.00 32.57 362 LEU B C 1
ATOM 3795 O O . LEU B 1 251 ? 51.653 -68.681 14.674 1.00 32.67 362 LEU B O 1
ATOM 3800 N N . THR B 1 252 ? 49.919 -70.040 14.194 1.00 32.19 363 THR B N 1
ATOM 3801 C CA . THR B 1 252 ? 50.333 -70.278 12.809 1.00 31.85 363 THR B CA 1
ATOM 3802 C C . THR B 1 252 ? 50.123 -69.020 11.957 1.00 31.71 363 THR B C 1
ATOM 3803 O O . THR B 1 252 ? 49.184 -68.258 12.205 1.00 31.66 363 THR B O 1
ATOM 3807 N N . PRO B 1 253 ? 51.001 -68.790 10.958 1.00 31.56 364 PRO B N 1
ATOM 3808 C CA . PRO B 1 253 ? 50.839 -67.658 10.036 1.00 31.40 364 PRO B CA 1
ATOM 3809 C C . PRO B 1 253 ? 49.402 -67.467 9.521 1.00 31.25 364 PRO B C 1
ATOM 3810 O O . PRO B 1 253 ? 48.936 -66.330 9.387 1.00 31.25 364 PRO B O 1
ATOM 3814 N N . GLN B 1 254 ? 48.707 -68.569 9.251 1.00 31.03 365 GLN B N 1
ATOM 3815 C CA . GLN B 1 254 ? 47.370 -68.504 8.673 1.00 30.82 365 GLN B CA 1
ATOM 3816 C C . GLN B 1 254 ? 46.309 -68.055 9.683 1.00 30.56 365 GLN B C 1
ATOM 3817 O O . GLN B 1 254 ? 45.322 -67.414 9.307 1.00 30.49 365 GLN B O 1
ATOM 3823 N N . ALA B 1 255 ? 46.521 -68.385 10.956 1.00 30.13 366 ALA B N 1
ATOM 3824 C CA . ALA B 1 255 ? 45.668 -67.890 12.032 1.00 29.84 366 ALA B CA 1
ATOM 3825 C C . ALA B 1 255 ? 45.800 -66.375 12.161 1.00 29.72 366 ALA B C 1
ATOM 3826 O O . ALA B 1 255 ? 44.797 -65.662 12.188 1.00 29.76 366 ALA B O 1
ATOM 3828 N N . VAL B 1 256 ? 47.043 -65.896 12.224 1.00 29.62 367 VAL B N 1
ATOM 3829 C CA . VAL B 1 256 ? 47.345 -64.461 12.262 1.00 29.59 367 VAL B CA 1
ATOM 3830 C C . VAL B 1 256 ? 46.765 -63.730 11.042 1.00 29.66 367 VAL B C 1
ATOM 3831 O O . VAL B 1 256 ? 46.216 -62.633 11.175 1.00 29.79 367 VAL B O 1
ATOM 3835 N N . ASP B 1 257 ? 46.871 -64.348 9.867 1.00 29.60 368 ASP B N 1
ATOM 3836 C CA . ASP B 1 257 ? 46.293 -63.786 8.648 1.00 29.63 368 ASP B CA 1
ATOM 3837 C C . ASP B 1 257 ? 44.780 -63.586 8.751 1.00 29.53 368 ASP B C 1
ATOM 3838 O O . ASP B 1 257 ? 44.266 -62.541 8.349 1.00 29.64 368 ASP B O 1
ATOM 3843 N N . LEU B 1 258 ? 44.074 -64.587 9.279 1.00 29.33 369 LEU B N 1
ATOM 3844 C CA . LEU B 1 258 ? 42.624 -64.495 9.457 1.00 29.14 369 LEU B CA 1
ATOM 3845 C C . LEU B 1 258 ? 42.256 -63.459 10.525 1.00 29.29 369 LEU B C 1
ATOM 3846 O O . LEU B 1 258 ? 41.325 -62.668 10.340 1.00 29.33 369 LEU B O 1
ATOM 3851 N N . LEU B 1 259 ? 42.996 -63.459 11.630 1.00 29.36 370 LEU B N 1
ATOM 3852 C CA . LEU B 1 259 ? 42.788 -62.472 12.686 1.00 29.39 370 LEU B CA 1
ATOM 3853 C C . LEU B 1 259 ? 42.949 -61.050 12.150 1.00 29.56 370 LEU B C 1
ATOM 3854 O O . LEU B 1 259 ? 42.065 -60.215 12.342 1.00 29.74 370 LEU B O 1
ATOM 3859 N N . LYS B 1 260 ? 44.057 -60.795 11.451 1.00 29.61 371 LYS B N 1
ATOM 3860 C CA . LYS B 1 260 ? 44.323 -59.487 10.839 1.00 29.51 371 LYS B CA 1
ATOM 3861 C C . LYS B 1 260 ? 43.190 -59.025 9.929 1.00 29.50 371 LYS B C 1
ATOM 3862 O O . LYS B 1 260 ? 42.818 -57.850 9.946 1.00 29.71 371 LYS B O 1
ATOM 3868 N N . GLN B 1 261 ? 42.650 -59.955 9.142 1.00 29.36 372 GLN B N 1
ATOM 3869 C CA . GLN B 1 261 ? 41.520 -59.676 8.258 1.00 29.07 372 GLN B CA 1
ATOM 3870 C C . GLN B 1 261 ? 40.250 -59.352 9.057 1.00 28.92 372 GLN B C 1
ATOM 3871 O O . GLN B 1 261 ? 39.626 -58.309 8.840 1.00 29.00 372 GLN B O 1
ATOM 3877 N N . MET B 1 262 ? 39.881 -60.239 9.983 1.00 28.43 373 MET B N 1
ATOM 3878 C CA . MET B 1 262 ? 38.689 -60.052 10.811 1.00 28.23 373 MET B CA 1
ATOM 3879 C C . MET B 1 262 ? 38.783 -58.805 11.693 1.00 28.09 373 MET B C 1
ATOM 3880 O O . MET B 1 262 ? 37.762 -58.208 12.052 1.00 28.11 373 MET B O 1
ATOM 3885 N N . LEU B 1 263 ? 40.010 -58.416 12.031 1.00 27.66 374 LEU B N 1
ATOM 3886 C CA . LEU B 1 263 ? 40.241 -57.246 12.870 1.00 27.19 374 LEU B CA 1
ATOM 3887 C C . LEU B 1 263 ? 40.715 -56.025 12.083 1.00 26.77 374 LEU B C 1
ATOM 3888 O O . LEU B 1 263 ? 41.281 -55.099 12.661 1.00 26.73 374 LEU B O 1
ATOM 3893 N N . THR B 1 264 ? 40.466 -56.029 10.772 1.00 26.38 375 THR B N 1
ATOM 3894 C CA . THR B 1 264 ? 40.685 -54.857 9.917 1.00 26.15 375 THR B CA 1
ATOM 3895 C C . THR B 1 264 ? 39.856 -53.679 10.432 1.00 25.97 375 THR B C 1
ATOM 3896 O O . THR B 1 264 ? 38.644 -53.808 10.620 1.00 26.13 375 THR B O 1
ATOM 3900 N N . LYS B 1 265 ? 40.519 -52.546 10.667 1.00 25.77 376 LYS B N 1
ATOM 3901 C CA . LYS B 1 265 ? 39.874 -51.347 11.218 1.00 25.57 376 LYS B CA 1
ATOM 3902 C C . LYS B 1 265 ? 38.692 -50.874 10.370 1.00 25.46 376 LYS B C 1
ATOM 3903 O O . LYS B 1 265 ? 37.626 -50.563 10.902 1.00 25.32 376 LYS B O 1
ATOM 3909 N N . ASP B 1 266 ? 38.896 -50.812 9.056 1.00 25.45 377 ASP B N 1
ATOM 3910 C CA . ASP B 1 266 ? 37.854 -50.397 8.121 1.00 25.37 377 ASP B CA 1
ATOM 3911 C C . ASP B 1 266 ? 36.873 -51.550 7.887 1.00 25.41 377 ASP B C 1
ATOM 3912 O O . ASP B 1 266 ? 37.253 -52.584 7.325 1.00 25.21 377 ASP B O 1
ATOM 3917 N N . PRO B 1 267 ? 35.608 -51.376 8.320 1.00 25.49 378 PRO B N 1
ATOM 3918 C CA . PRO B 1 267 ? 34.570 -52.379 8.086 1.00 25.67 378 PRO B CA 1
ATOM 3919 C C . PRO B 1 267 ? 34.417 -52.712 6.601 1.00 25.97 378 PRO B C 1
ATOM 3920 O O . PRO B 1 267 ? 34.178 -53.867 6.254 1.00 25.91 378 PRO B O 1
ATOM 3924 N N . GLU B 1 268 ? 34.574 -51.704 5.743 1.00 26.42 379 GLU B N 1
ATOM 3925 C CA . GLU B 1 268 ? 34.475 -51.872 4.291 1.00 26.86 379 GLU B CA 1
ATOM 3926 C C . GLU B 1 268 ? 35.412 -52.956 3.768 1.00 26.87 379 GLU B C 1
ATOM 3927 O O . GLU B 1 268 ? 35.053 -53.706 2.859 1.00 26.94 379 GLU B O 1
ATOM 3933 N N . ARG B 1 269 ? 36.603 -53.031 4.359 1.00 26.87 380 ARG B N 1
ATOM 3934 C CA . ARG B 1 269 ? 37.649 -53.954 3.924 1.00 26.91 380 ARG B CA 1
ATOM 3935 C C . ARG B 1 269 ? 37.681 -55.239 4.753 1.00 26.64 380 ARG B C 1
ATOM 3936 O O . ARG B 1 269 ? 38.407 -56.180 4.428 1.00 26.68 380 ARG B O 1
ATOM 3944 N N . ARG B 1 270 ? 36.883 -55.266 5.819 1.00 26.27 381 ARG B N 1
ATOM 3945 C CA . ARG B 1 270 ? 36.699 -56.447 6.655 1.00 25.88 381 ARG B CA 1
ATOM 3946 C C . ARG B 1 270 ? 35.854 -57.470 5.887 1.00 25.73 381 ARG B C 1
ATOM 3947 O O . ARG B 1 270 ? 34.834 -57.102 5.308 1.00 25.57 381 ARG B O 1
ATOM 3955 N N . PRO B 1 271 ? 36.278 -58.751 5.870 1.00 25.68 382 PRO B N 1
ATOM 3956 C CA . PRO B 1 271 ? 35.554 -59.779 5.112 1.00 25.83 382 PRO B CA 1
ATOM 3957 C C . PRO B 1 271 ? 34.184 -60.125 5.716 1.00 26.11 382 PRO B C 1
ATOM 3958 O O . PRO B 1 271 ? 33.973 -59.933 6.918 1.00 26.11 382 PRO B O 1
ATOM 3962 N N . SER B 1 272 ? 33.267 -60.626 4.887 1.00 26.10 383 SER B N 1
ATOM 3963 C CA . SER B 1 272 ? 31.981 -61.130 5.379 1.00 26.33 383 SER B CA 1
ATOM 3964 C C . SER B 1 272 ? 32.189 -62.483 6.063 1.00 26.59 383 SER B C 1
ATOM 3965 O O . SER B 1 272 ? 33.291 -63.039 6.015 1.00 26.77 383 SER B O 1
ATOM 3968 N N . ALA B 1 273 ? 31.140 -63.001 6.700 1.00 26.61 384 ALA B N 1
ATOM 3969 C CA . ALA B 1 273 ? 31.201 -64.314 7.344 1.00 26.82 384 ALA B CA 1
ATOM 3970 C C . ALA B 1 273 ? 31.409 -65.426 6.317 1.00 26.91 384 ALA B C 1
ATOM 3971 O O . ALA B 1 273 ? 32.226 -66.323 6.526 1.00 27.09 384 ALA B O 1
ATOM 3973 N N . ALA B 1 274 ? 30.679 -65.349 5.206 1.00 26.85 385 ALA B N 1
ATOM 3974 C CA . ALA B 1 274 ? 30.846 -66.292 4.103 1.00 26.99 385 ALA B CA 1
ATOM 3975 C C . ALA B 1 274 ? 32.275 -66.275 3.548 1.00 26.95 385 ALA B C 1
ATOM 3976 O O . ALA B 1 274 ? 32.835 -67.328 3.233 1.00 27.11 385 ALA B O 1
ATOM 3978 N N . GLN B 1 275 ? 32.865 -65.086 3.442 1.00 26.71 386 GLN B N 1
ATOM 3979 C CA . GLN B 1 275 ? 34.247 -64.974 2.984 1.00 26.59 386 GLN B CA 1
ATOM 3980 C C . GLN B 1 275 ? 35.197 -65.673 3.950 1.00 26.36 386 GLN B C 1
ATOM 3981 O O . GLN B 1 275 ? 36.047 -66.460 3.533 1.00 26.33 386 GLN B O 1
ATOM 3987 N N . VAL B 1 276 ? 35.011 -65.406 5.238 1.00 26.09 387 VAL B N 1
ATOM 3988 C CA . VAL B 1 276 ? 35.848 -65.967 6.294 1.00 25.84 387 VAL B CA 1
ATOM 3989 C C . VAL B 1 276 ? 35.877 -67.502 6.277 1.00 25.77 387 VAL B C 1
ATOM 3990 O O . VAL B 1 276 ? 36.937 -68.100 6.461 1.00 25.60 387 VAL B O 1
ATOM 3994 N N . LEU B 1 277 ? 34.720 -68.126 6.034 1.00 25.63 388 LEU B N 1
ATOM 3995 C CA . LEU B 1 277 ? 34.617 -69.587 5.910 1.00 25.32 388 LEU B CA 1
ATOM 3996 C C . LEU B 1 277 ? 35.560 -70.176 4.855 1.00 25.15 388 LEU B C 1
ATOM 3997 O O . LEU B 1 277 ? 35.977 -71.329 4.969 1.00 24.98 388 LEU B O 1
ATOM 4002 N N . HIS B 1 278 ? 35.891 -69.387 3.835 1.00 25.11 389 HIS B N 1
ATOM 4003 C CA . HIS B 1 278 ? 36.732 -69.873 2.738 1.00 25.17 389 HIS B CA 1
ATOM 4004 C C . HIS B 1 278 ? 38.231 -69.813 3.035 1.00 25.29 389 HIS B C 1
ATOM 4005 O O . HIS B 1 278 ? 39.034 -70.359 2.278 1.00 25.20 389 HIS B O 1
ATOM 4012 N N . HIS B 1 279 ? 38.593 -69.172 4.148 1.00 25.63 390 HIS B N 1
ATOM 4013 C CA . HIS B 1 279 ? 39.990 -69.001 4.554 1.00 26.04 390 HIS B CA 1
ATOM 4014 C C . HIS B 1 279 ? 40.758 -70.321 4.661 1.00 26.41 390 HIS B C 1
ATOM 4015 O O . HIS B 1 279 ? 40.191 -71.364 5.015 1.00 26.56 390 HIS B O 1
ATOM 4022 N N . GLU B 1 280 ? 42.054 -70.250 4.361 1.00 26.70 391 GLU B N 1
ATOM 4023 C CA . GLU B 1 280 ? 42.962 -71.399 4.404 1.00 27.15 391 GLU B CA 1
ATOM 4024 C C . GLU B 1 280 ? 43.097 -72.026 5.804 1.00 27.16 391 GLU B C 1
ATOM 4025 O O . GLU B 1 280 ? 43.309 -73.233 5.922 1.00 27.11 391 GLU B O 1
ATOM 4031 N N . TRP B 1 281 ? 42.968 -71.208 6.849 1.00 27.47 392 TRP B N 1
ATOM 4032 C CA . TRP B 1 281 ? 43.104 -71.673 8.241 1.00 27.88 392 TRP B CA 1
ATOM 4033 C C . TRP B 1 281 ? 42.137 -72.805 8.607 1.00 28.22 392 TRP B C 1
ATOM 4034 O O . TRP B 1 281 ? 42.498 -73.708 9.366 1.00 28.11 392 TRP B O 1
ATOM 4045 N N . PHE B 1 282 ? 40.922 -72.747 8.056 1.00 28.68 393 PHE B N 1
ATOM 4046 C CA . PHE B 1 282 ? 39.904 -73.775 8.271 1.00 29.18 393 PHE B CA 1
ATOM 4047 C C . PHE B 1 282 ? 40.201 -75.061 7.502 1.00 30.00 393 PHE B C 1
ATOM 4048 O O . PHE B 1 282 ? 39.637 -76.114 7.812 1.00 30.16 393 PHE B O 1
ATOM 4056 N N . LYS B 1 283 ? 41.077 -74.970 6.503 1.00 30.91 394 LYS B N 1
ATOM 4057 C CA . LYS B 1 283 ? 41.409 -76.112 5.649 1.00 31.89 394 LYS B CA 1
ATOM 4058 C C . LYS B 1 283 ? 42.493 -77.019 6.236 1.00 32.57 394 LYS B C 1
ATOM 4059 O O . LYS B 1 283 ? 42.459 -78.240 6.033 1.00 32.68 394 LYS B O 1
ATOM 4065 N N . GLN B 1 284 ? 43.443 -76.424 6.959 1.00 33.27 395 GLN B N 1
ATOM 4066 C CA . GLN B 1 284 ? 44.613 -77.159 7.468 1.00 33.96 395 GLN B CA 1
ATOM 4067 C C . GLN B 1 284 ? 44.450 -77.772 8.867 1.00 34.09 395 GLN B C 1
ATOM 4068 O O . GLN B 1 284 ? 44.991 -78.847 9.142 1.00 34.12 395 GLN B O 1
ATOM 4074 N N . ALA B 1 285 ? 43.706 -77.090 9.736 1.00 34.37 396 ALA B N 1
ATOM 4075 C CA . ALA B 1 285 ? 43.541 -77.511 11.129 1.00 34.46 396 ALA B CA 1
ATOM 4076 C C . ALA B 1 285 ? 42.659 -78.752 11.255 1.00 34.56 396 ALA B C 1
ATOM 4077 O O . ALA B 1 285 ? 42.988 -79.689 11.987 1.00 34.62 396 ALA B O 1
ATOM 4079 N N . LEU C 1 14 ? 28.208 -107.997 1.260 1.00 37.89 125 LEU C N 1
ATOM 4080 C CA . LEU C 1 14 ? 27.010 -107.111 1.282 1.00 37.85 125 LEU C CA 1
ATOM 4081 C C . LEU C 1 14 ? 27.360 -105.683 0.877 1.00 37.90 125 LEU C C 1
ATOM 4082 O O . LEU C 1 14 ? 28.109 -104.993 1.572 1.00 37.79 125 LEU C O 1
ATOM 4087 N N . TYR C 1 15 ? 26.810 -105.254 -0.256 1.00 37.98 126 TYR C N 1
ATOM 4088 C CA . TYR C 1 15 ? 26.993 -103.891 -0.747 1.00 38.02 126 TYR C CA 1
ATOM 4089 C C . TYR C 1 15 ? 25.791 -103.013 -0.390 1.00 38.00 126 TYR C C 1
ATOM 4090 O O . TYR C 1 15 ? 24.652 -103.476 -0.376 1.00 37.95 126 TYR C O 1
ATOM 4092 N N . PHE C 1 16 ? 26.067 -101.748 -0.097 1.00 38.06 127 PHE C N 1
ATOM 4093 C CA . PHE C 1 16 ? 25.042 -100.756 0.202 1.00 38.15 127 PHE C CA 1
ATOM 4094 C C . PHE C 1 16 ? 24.891 -99.809 -0.983 1.00 38.24 127 PHE C C 1
ATOM 4095 O O . PHE C 1 16 ? 25.889 -99.348 -1.545 1.00 38.26 127 PHE C O 1
ATOM 4103 N N . GLN C 1 17 ? 23.648 -99.523 -1.363 1.00 38.29 128 GLN C N 1
ATOM 4104 C CA . GLN C 1 17 ? 23.385 -98.606 -2.471 1.00 38.41 128 GLN C CA 1
ATOM 4105 C C . GLN C 1 17 ? 23.641 -97.156 -2.050 1.00 38.46 128 GLN C C 1
ATOM 4106 O O . GLN C 1 17 ? 22.747 -96.476 -1.536 1.00 38.42 128 GLN C O 1
ATOM 4108 N N . GLY C 1 18 ? 24.880 -96.707 -2.263 1.00 38.51 129 GLY C N 1
ATOM 4109 C CA . GLY C 1 18 ? 25.304 -95.335 -1.957 1.00 38.51 129 GLY C CA 1
ATOM 4110 C C . GLY C 1 18 ? 26.713 -95.243 -1.390 1.00 38.48 129 GLY C C 1
ATOM 4111 O O . GLY C 1 18 ? 27.522 -96.156 -1.567 1.00 38.50 129 GLY C O 1
ATOM 4112 N N . THR C 1 19 ? 27.004 -94.130 -0.715 1.00 38.42 130 THR C N 1
ATOM 4113 C CA . THR C 1 19 ? 28.296 -93.914 -0.049 1.00 38.42 130 THR C CA 1
ATOM 4114 C C . THR C 1 19 ? 28.073 -93.588 1.427 1.00 38.40 130 THR C C 1
ATOM 4115 O O . THR C 1 19 ? 26.926 -93.429 1.857 1.00 38.48 130 THR C O 1
ATOM 4119 N N . ILE C 1 20 ? 29.159 -93.478 2.196 1.00 38.23 131 ILE C N 1
ATOM 4120 C CA . ILE C 1 20 ? 29.066 -93.162 3.629 1.00 38.13 131 ILE C CA 1
ATOM 4121 C C . ILE C 1 20 ? 28.282 -91.887 3.911 1.00 38.05 131 ILE C C 1
ATOM 4122 O O . ILE C 1 20 ? 27.592 -91.793 4.931 1.00 38.07 131 ILE C O 1
ATOM 4127 N N . ASP C 1 21 ? 28.396 -90.915 3.006 1.00 37.78 132 ASP C N 1
ATOM 4128 C CA . ASP C 1 21 ? 27.683 -89.640 3.119 1.00 37.62 132 ASP C CA 1
ATOM 4129 C C . ASP C 1 21 ? 26.162 -89.808 3.098 1.00 37.39 132 ASP C C 1
ATOM 4130 O O . ASP C 1 21 ? 25.438 -89.003 3.685 1.00 37.33 132 ASP C O 1
ATOM 4135 N N . ASP C 1 22 ? 25.687 -90.849 2.416 1.00 37.13 133 ASP C N 1
ATOM 4136 C CA . ASP C 1 22 ? 24.259 -91.167 2.375 1.00 36.93 133 ASP C CA 1
ATOM 4137 C C . ASP C 1 22 ? 23.827 -91.917 3.631 1.00 36.76 133 ASP C C 1
ATOM 4138 O O . ASP C 1 22 ? 22.642 -91.960 3.966 1.00 36.85 133 ASP C O 1
ATOM 4143 N N . LEU C 1 23 ? 24.800 -92.507 4.318 1.00 36.52 134 LEU C N 1
ATOM 4144 C CA . LEU C 1 23 ? 24.547 -93.267 5.535 1.00 36.33 134 LEU C CA 1
ATOM 4145 C C . LEU C 1 23 ? 24.750 -92.392 6.774 1.00 36.13 134 LEU C C 1
ATOM 4146 O O . LEU C 1 23 ? 23.981 -92.467 7.730 1.00 36.03 134 LEU C O 1
ATOM 4151 N N . PHE C 1 24 ? 25.780 -91.549 6.736 1.00 35.99 135 PHE C N 1
ATOM 4152 C CA . PHE C 1 24 ? 26.133 -90.702 7.873 1.00 35.75 135 PHE C CA 1
ATOM 4153 C C . PHE C 1 24 ? 26.270 -89.234 7.478 1.00 35.84 135 PHE C C 1
ATOM 4154 O O . PHE C 1 24 ? 26.730 -88.917 6.382 1.00 35.84 135 PHE C O 1
ATOM 4162 N N . ILE C 1 25 ? 25.851 -88.350 8.378 1.00 36.00 136 ILE C N 1
ATOM 4163 C CA . ILE C 1 25 ? 26.202 -86.939 8.299 1.00 36.24 136 ILE C CA 1
ATOM 4164 C C . ILE C 1 25 ? 27.478 -86.764 9.114 1.00 36.46 136 ILE C C 1
ATOM 4165 O O . ILE C 1 25 ? 27.477 -86.959 10.336 1.00 36.60 136 ILE C O 1
ATOM 4170 N N . PHE C 1 26 ? 28.568 -86.418 8.440 1.00 36.63 137 PHE C N 1
ATOM 4171 C CA . PHE C 1 26 ? 29.822 -86.132 9.122 1.00 36.81 137 PHE C CA 1
ATOM 4172 C C . PHE C 1 26 ? 29.756 -84.733 9.721 1.00 37.11 137 PHE C C 1
ATOM 4173 O O . PHE C 1 26 ? 29.806 -83.736 9.001 1.00 37.14 137 PHE C O 1
ATOM 4181 N N . LYS C 1 27 ? 29.617 -84.671 11.044 1.00 37.49 138 LYS C N 1
ATOM 4182 C CA . LYS C 1 27 ? 29.370 -83.402 11.730 1.00 37.90 138 LYS C CA 1
ATOM 4183 C C . LYS C 1 27 ? 30.632 -82.602 12.036 1.00 38.08 138 LYS C C 1
ATOM 4184 O O . LYS C 1 27 ? 30.668 -81.397 11.790 1.00 38.09 138 LYS C O 1
ATOM 4190 N N . ARG C 1 28 ? 31.657 -83.263 12.574 1.00 38.45 139 ARG C N 1
ATOM 4191 C CA . ARG C 1 28 ? 32.931 -82.593 12.863 1.00 38.73 139 ARG C CA 1
ATOM 4192 C C . ARG C 1 28 ? 34.108 -83.554 13.050 1.00 38.84 139 ARG C C 1
ATOM 4193 O O . ARG C 1 28 ? 33.934 -84.695 13.499 1.00 38.90 139 ARG C O 1
ATOM 4201 N N . LYS C 1 29 ? 35.299 -83.064 12.705 1.00 38.80 140 LYS C N 1
ATOM 4202 C CA . LYS C 1 29 ? 36.549 -83.787 12.904 1.00 38.76 140 LYS C CA 1
ATOM 4203 C C . LYS C 1 29 ? 37.003 -83.668 14.354 1.00 38.79 140 LYS C C 1
ATOM 4204 O O . LYS C 1 29 ? 37.205 -82.564 14.865 1.00 38.85 140 LYS C O 1
ATOM 4206 N N . LEU C 1 30 ? 37.149 -84.814 15.009 1.00 38.72 141 LEU C N 1
ATOM 4207 C CA . LEU C 1 30 ? 37.643 -84.873 16.378 1.00 38.67 141 LEU C CA 1
ATOM 4208 C C . LEU C 1 30 ? 39.167 -84.943 16.395 1.00 38.82 141 LEU C C 1
ATOM 4209 O O . LEU C 1 30 ? 39.804 -84.397 17.297 1.00 38.73 141 LEU C O 1
ATOM 4214 N N . GLY C 1 31 ? 39.737 -85.609 15.389 1.00 39.01 142 GLY C N 1
ATOM 4215 C CA . GLY C 1 31 ? 41.192 -85.723 15.228 1.00 39.14 142 GLY C CA 1
ATOM 4216 C C . GLY C 1 31 ? 41.626 -86.370 13.921 1.00 39.20 142 GLY C C 1
ATOM 4217 O O . GLY C 1 31 ? 40.796 -86.671 13.054 1.00 39.22 142 GLY C O 1
ATOM 4218 N N . SER C 1 32 ? 42.935 -86.571 13.781 1.00 39.26 143 SER C N 1
ATOM 4219 C CA . SER C 1 32 ? 43.527 -87.216 12.603 1.00 39.37 143 SER C CA 1
ATOM 4220 C C . SER C 1 32 ? 44.885 -87.836 12.932 1.00 39.49 143 SER C C 1
ATOM 4221 O O . SER C 1 32 ? 45.553 -87.415 13.880 1.00 39.50 143 SER C O 1
ATOM 4224 N N . GLY C 1 33 ? 45.283 -88.835 12.143 1.00 39.61 144 GLY C N 1
ATOM 4225 C CA . GLY C 1 33 ? 46.553 -89.535 12.346 1.00 39.70 144 GLY C CA 1
ATOM 4226 C C . GLY C 1 33 ? 47.523 -89.359 11.192 1.00 39.72 144 GLY C C 1
ATOM 4227 O O . GLY C 1 33 ? 47.271 -89.823 10.078 1.00 39.75 144 GLY C O 1
ATOM 4228 N N . PHE C 1 35 ? 46.450 -94.500 10.039 1.00 43.21 146 PHE C N 1
ATOM 4229 C CA . PHE C 1 35 ? 46.352 -93.117 9.580 1.00 43.15 146 PHE C CA 1
ATOM 4230 C C . PHE C 1 35 ? 44.966 -92.796 9.000 1.00 43.07 146 PHE C C 1
ATOM 4231 O O . PHE C 1 35 ? 44.462 -93.518 8.135 1.00 42.89 146 PHE C O 1
ATOM 4233 N N . GLY C 1 36 ? 44.365 -91.712 9.489 1.00 43.01 147 GLY C N 1
ATOM 4234 C CA . GLY C 1 36 ? 43.046 -91.270 9.040 1.00 43.01 147 GLY C CA 1
ATOM 4235 C C . GLY C 1 36 ? 42.262 -90.526 10.109 1.00 43.01 147 GLY C C 1
ATOM 4236 O O . GLY C 1 36 ? 42.527 -90.675 11.304 1.00 43.19 147 GLY C O 1
ATOM 4237 N N . ASP C 1 37 ? 41.284 -89.734 9.675 1.00 42.85 148 ASP C N 1
ATOM 4238 C CA . ASP C 1 37 ? 40.534 -88.852 10.571 1.00 42.70 148 ASP C CA 1
ATOM 4239 C C . ASP C 1 37 ? 39.563 -89.585 11.505 1.00 42.41 148 ASP C C 1
ATOM 4240 O O . ASP C 1 37 ? 39.187 -90.734 11.262 1.00 42.29 148 ASP C O 1
ATOM 4245 N N . VAL C 1 38 ? 39.176 -88.898 12.578 1.00 42.01 149 VAL C N 1
ATOM 4246 C CA . VAL C 1 38 ? 38.131 -89.345 13.493 1.00 41.57 149 VAL C CA 1
ATOM 4247 C C . VAL C 1 38 ? 37.012 -88.296 13.473 1.00 41.47 149 VAL C C 1
ATOM 4248 O O . VAL C 1 38 ? 37.277 -87.101 13.637 1.00 41.44 149 VAL C O 1
ATOM 4252 N N . HIS C 1 39 ? 35.772 -88.744 13.269 1.00 41.20 150 HIS C N 1
ATOM 4253 C CA . HIS C 1 39 ? 34.632 -87.836 13.133 1.00 41.05 150 HIS C CA 1
ATOM 4254 C C . HIS C 1 39 ? 33.468 -88.140 14.073 1.00 40.86 150 HIS C C 1
ATOM 4255 O O . HIS C 1 39 ? 33.074 -89.296 14.230 1.00 40.86 150 HIS C O 1
ATOM 4262 N N . LEU C 1 40 ? 32.915 -87.092 14.681 1.00 40.64 151 LEU C N 1
ATOM 4263 C CA . LEU C 1 40 ? 31.591 -87.179 15.288 1.00 40.41 151 LEU C CA 1
ATOM 4264 C C . LEU C 1 40 ? 30.567 -87.243 14.156 1.00 40.35 151 LEU C C 1
ATOM 4265 O O . LEU C 1 40 ? 30.634 -86.473 13.198 1.00 40.24 151 LEU C O 1
ATOM 4270 N N . VAL C 1 41 ? 29.621 -88.165 14.280 1.00 40.44 152 VAL C N 1
ATOM 4271 C CA . VAL C 1 41 ? 28.749 -88.536 13.171 1.00 40.49 152 VAL C CA 1
ATOM 4272 C C . VAL C 1 41 ? 27.294 -88.715 13.612 1.00 40.67 152 VAL C C 1
ATOM 4273 O O . VAL C 1 41 ? 27.024 -89.094 14.754 1.00 40.54 152 VAL C O 1
ATOM 4277 N N . GLU C 1 42 ? 26.366 -88.415 12.706 1.00 40.85 153 GLU C N 1
ATOM 4278 C CA . GLU C 1 42 ? 24.963 -88.753 12.906 1.00 41.04 153 GLU C CA 1
ATOM 4279 C C . GLU C 1 42 ? 24.523 -89.726 11.819 1.00 41.27 153 GLU C C 1
ATOM 4280 O O . GLU C 1 42 ? 24.746 -89.484 10.631 1.00 41.32 153 GLU C O 1
ATOM 4286 N N . GLU C 1 43 ? 23.909 -90.828 12.236 1.00 41.50 154 GLU C N 1
ATOM 4287 C CA . GLU C 1 43 ? 23.356 -91.813 11.310 1.00 41.80 154 GLU C CA 1
ATOM 4288 C C . GLU C 1 43 ? 22.043 -91.280 10.736 1.00 41.77 154 GLU C C 1
ATOM 4289 O O . GLU C 1 43 ? 21.150 -90.891 11.487 1.00 41.73 154 GLU C O 1
ATOM 4295 N N . ARG C 1 44 ? 21.932 -91.258 9.409 1.00 41.83 155 ARG C N 1
ATOM 4296 C CA . ARG C 1 44 ? 20.771 -90.651 8.746 1.00 41.94 155 ARG C CA 1
ATOM 4297 C C . ARG C 1 44 ? 19.437 -91.352 9.016 1.00 41.96 155 ARG C C 1
ATOM 4298 O O . ARG C 1 44 ? 18.400 -90.693 9.094 1.00 42.04 155 ARG C O 1
ATOM 4306 N N . SER C 1 45 ? 19.467 -92.674 9.170 1.00 42.02 156 SER C N 1
ATOM 4307 C CA . SER C 1 45 ? 18.240 -93.458 9.338 1.00 42.09 156 SER C CA 1
ATOM 4308 C C . SER C 1 45 ? 17.629 -93.330 10.738 1.00 41.97 156 SER C C 1
ATOM 4309 O O . SER C 1 45 ? 16.419 -93.141 10.875 1.00 42.09 156 SER C O 1
ATOM 4312 N N . SER C 1 46 ? 18.470 -93.429 11.765 1.00 41.78 157 SER C N 1
ATOM 4313 C CA . SER C 1 46 ? 18.012 -93.409 13.153 1.00 41.44 157 SER C CA 1
ATOM 4314 C C . SER C 1 46 ? 18.210 -92.055 13.823 1.00 41.21 157 SER C C 1
ATOM 4315 O O . SER C 1 46 ? 17.560 -91.754 14.824 1.00 41.25 157 SER C O 1
ATOM 4318 N N . GLY C 1 47 ? 19.114 -91.247 13.274 1.00 40.94 158 GLY C N 1
ATOM 4319 C CA . GLY C 1 47 ? 19.463 -89.960 13.870 1.00 40.61 158 GLY C CA 1
ATOM 4320 C C . GLY C 1 47 ? 20.348 -90.133 15.091 1.00 40.36 158 GLY C C 1
ATOM 4321 O O . GLY C 1 47 ? 20.534 -89.197 15.870 1.00 40.24 158 GLY C O 1
ATOM 4322 N N . LEU C 1 48 ? 20.886 -91.339 15.256 1.00 40.13 159 LEU C N 1
ATOM 4323 C CA . LEU C 1 48 ? 21.743 -91.658 16.388 1.00 39.91 159 LEU C CA 1
ATOM 4324 C C . LEU C 1 48 ? 23.172 -91.193 16.139 1.00 39.79 159 LEU C C 1
ATOM 4325 O O . LEU C 1 48 ? 23.738 -91.409 15.059 1.00 39.65 159 LEU C O 1
ATOM 4330 N N . GLU C 1 49 ? 23.733 -90.545 17.153 1.00 39.45 160 GLU C N 1
ATOM 4331 C CA . GLU C 1 49 ? 25.109 -90.088 17.139 1.00 39.34 160 GLU C CA 1
ATOM 4332 C C . GLU C 1 49 ? 26.061 -91.282 17.205 1.00 38.85 160 GLU C C 1
ATOM 4333 O O . GLU C 1 49 ? 25.831 -92.227 17.967 1.00 38.80 160 GLU C O 1
ATOM 4339 N N . ARG C 1 50 ? 27.115 -91.235 16.394 1.00 38.23 161 ARG C N 1
ATOM 4340 C CA . ARG C 1 50 ? 28.190 -92.226 16.427 1.00 37.86 161 ARG C CA 1
ATOM 4341 C C . ARG C 1 50 ? 29.549 -91.550 16.241 1.00 37.52 161 ARG C C 1
ATOM 4342 O O . ARG C 1 50 ? 29.621 -90.360 15.921 1.00 37.34 161 ARG C O 1
ATOM 4350 N N . VAL C 1 51 ? 30.622 -92.309 16.442 1.00 37.09 162 VAL C N 1
ATOM 4351 C CA . VAL C 1 51 ? 31.960 -91.853 16.072 1.00 36.87 162 VAL C CA 1
ATOM 4352 C C . VAL C 1 51 ? 32.549 -92.761 14.986 1.00 36.80 162 VAL C C 1
ATOM 4353 O O . VAL C 1 51 ? 32.489 -93.985 15.094 1.00 36.66 162 VAL C O 1
ATOM 4357 N N . ILE C 1 52 ? 33.096 -92.156 13.933 1.00 36.78 163 ILE C N 1
ATOM 4358 C CA . ILE C 1 52 ? 33.732 -92.918 12.860 1.00 36.77 163 ILE C CA 1
ATOM 4359 C C . ILE C 1 52 ? 35.234 -92.647 12.769 1.00 36.99 163 ILE C C 1
ATOM 4360 O O . ILE C 1 52 ? 35.664 -91.503 12.633 1.00 36.81 163 ILE C O 1
ATOM 4365 N N . LYS C 1 53 ? 36.014 -93.720 12.866 1.00 37.39 164 LYS C N 1
ATOM 4366 C CA . LYS C 1 53 ? 37.444 -93.687 12.599 1.00 37.84 164 LYS C CA 1
ATOM 4367 C C . LYS C 1 53 ? 37.675 -94.131 11.156 1.00 38.07 164 LYS C C 1
ATOM 4368 O O . LYS C 1 53 ? 37.409 -95.282 10.799 1.00 37.97 164 LYS C O 1
ATOM 4374 N N . THR C 1 54 ? 38.160 -93.205 10.333 1.00 38.56 165 THR C N 1
ATOM 4375 C CA . THR C 1 54 ? 38.478 -93.485 8.933 1.00 38.99 165 THR C CA 1
ATOM 4376 C C . THR C 1 54 ? 39.914 -93.998 8.790 1.00 39.26 165 THR C C 1
ATOM 4377 O O . THR C 1 54 ? 40.867 -93.328 9.190 1.00 39.24 165 THR C O 1
ATOM 4381 N N . ILE C 1 55 ? 40.048 -95.197 8.231 1.00 39.63 166 ILE C N 1
ATOM 4382 C CA . ILE C 1 55 ? 41.348 -95.808 7.972 1.00 39.98 166 ILE C CA 1
ATOM 4383 C C . ILE C 1 55 ? 41.678 -95.707 6.485 1.00 40.33 166 ILE C C 1
ATOM 4384 O O . ILE C 1 55 ? 41.092 -96.420 5.668 1.00 40.31 166 ILE C O 1
ATOM 4389 N N . ASN C 1 56 ? 42.611 -94.821 6.138 1.00 40.86 167 ASN C N 1
ATOM 4390 C CA . ASN C 1 56 ? 43.096 -94.710 4.759 1.00 41.31 167 ASN C CA 1
ATOM 4391 C C . ASN C 1 56 ? 43.895 -95.954 4.387 1.00 41.48 167 ASN C C 1
ATOM 4392 O O . ASN C 1 56 ? 44.982 -96.182 4.916 1.00 41.45 167 ASN C O 1
ATOM 4397 N N . LYS C 1 57 ? 43.340 -96.765 3.488 1.00 41.95 168 LYS C N 1
ATOM 4398 C CA . LYS C 1 57 ? 43.981 -98.012 3.058 1.00 42.30 168 LYS C CA 1
ATOM 4399 C C . LYS C 1 57 ? 45.270 -97.772 2.265 1.00 42.57 168 LYS C C 1
ATOM 4400 O O . LYS C 1 57 ? 46.005 -98.718 1.970 1.00 42.58 168 LYS C O 1
ATOM 4402 N N . ASP C 1 58 ? 45.527 -96.505 1.930 1.00 42.96 169 ASP C N 1
ATOM 4403 C CA . ASP C 1 58 ? 46.781 -96.066 1.305 1.00 43.32 169 ASP C CA 1
ATOM 4404 C C . ASP C 1 58 ? 48.006 -96.558 2.065 1.00 43.46 169 ASP C C 1
ATOM 4405 O O . ASP C 1 58 ? 48.903 -97.172 1.485 1.00 43.55 169 ASP C O 1
ATOM 4410 N N . ARG C 1 59 ? 48.021 -96.290 3.369 1.00 43.63 170 ARG C N 1
ATOM 4411 C CA . ARG C 1 59 ? 49.198 -96.509 4.207 1.00 43.81 170 ARG C CA 1
ATOM 4412 C C . ARG C 1 59 ? 49.389 -97.967 4.642 1.00 43.94 170 ARG C C 1
ATOM 4413 O O . ARG C 1 59 ? 50.279 -98.266 5.442 1.00 43.96 170 ARG C O 1
ATOM 4416 N N . SER C 1 60 ? 48.565 -98.867 4.106 1.00 44.09 171 SER C N 1
ATOM 4417 C CA . SER C 1 60 ? 48.623 -100.290 4.449 1.00 44.26 171 SER C CA 1
ATOM 4418 C C . SER C 1 60 ? 49.910 -100.953 3.955 1.00 44.44 171 SER C C 1
ATOM 4419 O O . SER C 1 60 ? 49.975 -101.434 2.821 1.00 44.50 171 SER C O 1
ATOM 4421 N N . GLN C 1 61 ? 50.930 -100.970 4.813 1.00 44.69 172 GLN C N 1
ATOM 4422 C CA . GLN C 1 61 ? 52.214 -101.602 4.486 1.00 44.87 172 GLN C CA 1
ATOM 4423 C C . GLN C 1 61 ? 52.210 -103.110 4.775 1.00 44.96 172 GLN C C 1
ATOM 4424 O O . GLN C 1 61 ? 53.235 -103.785 4.649 1.00 44.98 172 GLN C O 1
ATOM 4430 N N . VAL C 1 62 ? 51.044 -103.613 5.171 1.00 45.07 173 VAL C N 1
ATOM 4431 C CA . VAL C 1 62 ? 50.782 -105.041 5.300 1.00 45.18 173 VAL C CA 1
ATOM 4432 C C . VAL C 1 62 ? 49.475 -105.331 4.559 1.00 45.27 173 VAL C C 1
ATOM 4433 O O . VAL C 1 62 ? 48.581 -104.481 4.552 1.00 45.31 173 VAL C O 1
ATOM 4435 N N . PRO C 1 63 ? 49.358 -106.518 3.923 1.00 45.37 174 PRO C N 1
ATOM 4436 C CA . PRO C 1 63 ? 48.161 -106.867 3.142 1.00 45.41 174 PRO C CA 1
ATOM 4437 C C . PRO C 1 63 ? 46.860 -106.697 3.925 1.00 45.46 174 PRO C C 1
ATOM 4438 O O . PRO C 1 63 ? 46.809 -107.011 5.117 1.00 45.50 174 PRO C O 1
ATOM 4442 N N . MET C 1 64 ? 45.822 -106.211 3.243 1.00 45.36 175 MET C N 1
ATOM 4443 C CA . MET C 1 64 ? 44.547 -105.863 3.875 1.00 45.28 175 MET C CA 1
ATOM 4444 C C . MET C 1 64 ? 43.827 -107.047 4.529 1.00 45.19 175 MET C C 1
ATOM 4445 O O . MET C 1 64 ? 42.944 -106.852 5.367 1.00 45.19 175 MET C O 1
ATOM 4447 N N . GLU C 1 65 ? 44.212 -108.264 4.144 1.00 45.01 176 GLU C N 1
ATOM 4448 C CA . GLU C 1 65 ? 43.637 -109.493 4.696 1.00 44.81 176 GLU C CA 1
ATOM 4449 C C . GLU C 1 65 ? 43.903 -109.642 6.197 1.00 44.61 176 GLU C C 1
ATOM 4450 O O . GLU C 1 65 ? 43.018 -110.060 6.947 1.00 44.64 176 GLU C O 1
ATOM 4452 N N . GLN C 1 66 ? 45.119 -109.292 6.621 1.00 44.28 177 GLN C N 1
ATOM 4453 C CA . GLN C 1 66 ? 45.512 -109.346 8.033 1.00 43.97 177 GLN C CA 1
ATOM 4454 C C . GLN C 1 66 ? 44.964 -108.160 8.835 1.00 43.74 177 GLN C C 1
ATOM 4455 O O . GLN C 1 66 ? 44.891 -108.215 10.065 1.00 43.72 177 GLN C O 1
ATOM 4457 N N . ILE C 1 67 ? 44.586 -107.095 8.128 1.00 43.39 178 ILE C N 1
ATOM 4458 C CA . ILE C 1 67 ? 43.994 -105.903 8.739 1.00 43.05 178 ILE C CA 1
ATOM 4459 C C . ILE C 1 67 ? 42.474 -106.056 8.864 1.00 42.75 178 ILE C C 1
ATOM 4460 O O . ILE C 1 67 ? 41.890 -105.697 9.892 1.00 42.75 178 ILE C O 1
ATOM 4465 N N . GLU C 1 68 ? 41.845 -106.598 7.820 1.00 42.31 179 GLU C N 1
ATOM 4466 C CA . GLU C 1 68 ? 40.408 -106.883 7.831 1.00 41.81 179 GLU C CA 1
ATOM 4467 C C . GLU C 1 68 ? 40.060 -107.857 8.953 1.00 41.43 179 GLU C C 1
ATOM 4468 O O . GLU C 1 68 ? 39.021 -107.720 9.603 1.00 41.28 179 GLU C O 1
ATOM 4470 N N . ALA C 1 69 ? 40.947 -108.828 9.173 1.00 40.89 180 ALA C N 1
ATOM 4471 C CA . ALA C 1 69 ? 40.799 -109.809 10.243 1.00 40.32 180 ALA C CA 1
ATOM 4472 C C . ALA C 1 69 ? 41.027 -109.196 11.622 1.00 39.92 180 ALA C C 1
ATOM 4473 O O . ALA C 1 69 ? 40.251 -109.451 12.543 1.00 39.87 180 ALA C O 1
ATOM 4475 N N . GLU C 1 70 ? 42.082 -108.391 11.759 1.00 39.34 181 GLU C N 1
ATOM 4476 C CA . GLU C 1 70 ? 42.429 -107.788 13.052 1.00 38.79 181 GLU C CA 1
ATOM 4477 C C . GLU C 1 70 ? 41.342 -106.823 13.551 1.00 38.23 181 GLU C C 1
ATOM 4478 O O . GLU C 1 70 ? 41.059 -106.771 14.749 1.00 38.13 181 GLU C O 1
ATOM 4484 N N . ILE C 1 71 ? 40.731 -106.083 12.625 1.00 37.56 182 ILE C N 1
ATOM 4485 C CA . ILE C 1 71 ? 39.595 -105.211 12.939 1.00 36.94 182 ILE C CA 1
ATOM 4486 C C . ILE C 1 71 ? 38.341 -106.042 13.233 1.00 36.57 182 ILE C C 1
ATOM 4487 O O . ILE C 1 71 ? 37.566 -105.713 14.138 1.00 36.69 182 ILE C O 1
ATOM 4492 N N . GLU C 1 72 ? 38.155 -107.119 12.469 1.00 35.93 183 GLU C N 1
ATOM 4493 C CA . GLU C 1 72 ? 37.054 -108.062 12.683 1.00 35.23 183 GLU C CA 1
ATOM 4494 C C . GLU C 1 72 ? 37.000 -108.537 14.136 1.00 34.61 183 GLU C C 1
ATOM 4495 O O . GLU C 1 72 ? 35.926 -108.595 14.731 1.00 34.60 183 GLU C O 1
ATOM 4501 N N . VAL C 1 73 ? 38.161 -108.851 14.705 1.00 33.95 184 VAL C N 1
ATOM 4502 C CA . VAL C 1 73 ? 38.228 -109.309 16.095 1.00 33.28 184 VAL C CA 1
ATOM 4503 C C . VAL C 1 73 ? 38.046 -108.190 17.133 1.00 32.76 184 VAL C C 1
ATOM 4504 O O . VAL C 1 73 ? 37.493 -108.427 18.211 1.00 32.54 184 VAL C O 1
ATOM 4508 N N . LEU C 1 74 ? 38.476 -106.973 16.796 1.00 32.15 185 LEU C N 1
ATOM 4509 C CA . LEU C 1 74 ? 38.260 -105.810 17.673 1.00 31.77 185 LEU C CA 1
ATOM 4510 C C . LEU C 1 74 ? 36.774 -105.477 17.793 1.00 31.50 185 LEU C C 1
ATOM 4511 O O . LEU C 1 74 ? 36.319 -104.995 18.830 1.00 31.46 185 LEU C O 1
ATOM 4516 N N . LYS C 1 75 ? 36.039 -105.736 16.715 1.00 31.16 186 LYS C N 1
ATOM 4517 C CA . LYS C 1 75 ? 34.593 -105.564 16.658 1.00 30.83 186 LYS C CA 1
ATOM 4518 C C . LYS C 1 75 ? 33.885 -106.559 17.576 1.00 30.53 186 LYS C C 1
ATOM 4519 O O . LYS C 1 75 ? 32.881 -106.225 18.203 1.00 30.41 186 LYS C O 1
ATOM 4525 N N . SER C 1 76 ? 34.426 -107.774 17.658 1.00 30.30 187 SER C N 1
ATOM 4526 C CA . SER C 1 76 ? 33.852 -108.844 18.481 1.00 30.10 187 SER C CA 1
ATOM 4527 C C . SER C 1 76 ? 34.011 -108.588 19.982 1.00 29.82 187 SER C C 1
ATOM 4528 O O . SER C 1 76 ? 33.342 -109.226 20.802 1.00 29.85 187 SER C O 1
ATOM 4531 N N . LEU C 1 77 ? 34.908 -107.666 20.327 1.00 29.57 188 LEU C N 1
ATOM 4532 C CA . LEU C 1 77 ? 35.148 -107.267 21.711 1.00 29.16 188 LEU C CA 1
ATOM 4533 C C . LEU C 1 77 ? 33.892 -106.670 22.335 1.00 29.02 188 LEU C C 1
ATOM 4534 O O . LEU C 1 77 ? 33.556 -105.504 22.108 1.00 28.92 188 LEU C O 1
ATOM 4539 N N . ASP C 1 78 ? 33.198 -107.507 23.100 1.00 28.80 189 ASP C N 1
ATOM 4540 C CA . ASP C 1 78 ? 32.009 -107.120 23.830 1.00 28.50 189 ASP C CA 1
ATOM 4541 C C . ASP C 1 78 ? 32.345 -107.081 25.318 1.00 28.18 189 ASP C C 1
ATOM 4542 O O . ASP C 1 78 ? 32.421 -108.127 25.972 1.00 28.27 189 ASP C O 1
ATOM 4547 N N . HIS C 1 79 ? 32.555 -105.872 25.839 1.00 27.48 190 HIS C N 1
ATOM 4548 C CA . HIS C 1 79 ? 32.898 -105.667 27.245 1.00 27.04 190 HIS C CA 1
ATOM 4549 C C . HIS C 1 79 ? 32.457 -104.264 27.686 1.00 26.91 190 HIS C C 1
ATOM 4550 O O . HIS C 1 79 ? 32.562 -103.312 26.909 1.00 26.76 190 HIS C O 1
ATOM 4557 N N . PRO C 1 80 ? 31.956 -104.128 28.933 1.00 26.79 191 PRO C N 1
ATOM 4558 C CA . PRO C 1 80 ? 31.485 -102.817 29.403 1.00 26.54 191 PRO C CA 1
ATOM 4559 C C . PRO C 1 80 ? 32.564 -101.735 29.488 1.00 26.37 191 PRO C C 1
ATOM 4560 O O . PRO C 1 80 ? 32.234 -100.559 29.662 1.00 26.56 191 PRO C O 1
ATOM 4564 N N . ASN C 1 81 ? 33.831 -102.119 29.372 1.00 26.06 192 ASN C N 1
ATOM 4565 C CA . ASN C 1 81 ? 34.929 -101.151 29.435 1.00 25.87 192 ASN C CA 1
ATOM 4566 C C . ASN C 1 81 ? 35.798 -101.140 28.175 1.00 26.04 192 ASN C C 1
ATOM 4567 O O . ASN C 1 81 ? 36.915 -100.612 28.172 1.00 26.36 192 ASN C O 1
ATOM 4572 N N . ILE C 1 82 ? 35.282 -101.738 27.108 1.00 25.88 193 ILE C N 1
ATOM 4573 C CA . ILE C 1 82 ? 35.897 -101.609 25.803 1.00 25.78 193 ILE C CA 1
ATOM 4574 C C . ILE C 1 82 ? 34.900 -100.878 24.919 1.00 26.00 193 ILE C C 1
ATOM 4575 O O . ILE C 1 82 ? 33.696 -101.093 25.034 1.00 26.27 193 ILE C O 1
ATOM 4580 N N . ILE C 1 83 ? 35.409 -100.000 24.059 1.00 26.09 194 ILE C N 1
ATOM 4581 C CA . ILE C 1 83 ? 34.580 -99.260 23.125 1.00 26.07 194 ILE C CA 1
ATOM 4582 C C . ILE C 1 83 ? 33.815 -100.228 22.234 1.00 26.22 194 ILE C C 1
ATOM 4583 O O . ILE C 1 83 ? 34.359 -101.248 21.801 1.00 26.06 194 ILE C O 1
ATOM 4588 N N . LYS C 1 84 ? 32.541 -99.922 22.004 1.00 26.57 195 LYS C N 1
ATOM 4589 C CA . LYS C 1 84 ? 31.692 -100.736 21.143 1.00 26.92 195 LYS C CA 1
ATOM 4590 C C . LYS C 1 84 ? 31.812 -100.260 19.697 1.00 27.15 195 LYS C C 1
ATOM 4591 O O . LYS C 1 84 ? 31.551 -99.090 19.385 1.00 27.21 195 LYS C O 1
ATOM 4597 N N . ILE C 1 85 ? 32.236 -101.176 18.831 1.00 27.23 196 ILE C N 1
ATOM 4598 C CA . ILE C 1 85 ? 32.201 -100.976 17.389 1.00 27.23 196 ILE C CA 1
ATOM 4599 C C . ILE C 1 85 ? 30.928 -101.651 16.884 1.00 27.25 196 ILE C C 1
ATOM 4600 O O . ILE C 1 85 ? 30.685 -102.823 17.170 1.00 27.30 196 ILE C O 1
ATOM 4605 N N . PHE C 1 86 ? 30.110 -100.900 16.154 1.00 27.39 197 PHE C N 1
ATOM 4606 C CA . PHE C 1 86 ? 28.859 -101.428 15.620 1.00 27.59 197 PHE C CA 1
ATOM 4607 C C . PHE C 1 86 ? 29.064 -102.065 14.249 1.00 27.82 197 PHE C C 1
ATOM 4608 O O . PHE C 1 86 ? 28.748 -103.235 14.037 1.00 27.60 197 PHE C O 1
ATOM 4616 N N . GLU C 1 87 ? 29.594 -101.274 13.321 1.00 28.31 198 GLU C N 1
ATOM 4617 C CA . GLU C 1 87 ? 29.700 -101.664 11.923 1.00 28.71 198 GLU C CA 1
ATOM 4618 C C . GLU C 1 87 ? 31.041 -101.197 11.376 1.00 28.83 198 GLU C C 1
ATOM 4619 O O . GLU C 1 87 ? 31.565 -100.175 11.814 1.00 28.90 198 GLU C O 1
ATOM 4625 N N . VAL C 1 88 ? 31.594 -101.954 10.430 1.00 29.07 199 VAL C N 1
ATOM 4626 C CA . VAL C 1 88 ? 32.776 -101.525 9.676 1.00 29.29 199 VAL C CA 1
ATOM 4627 C C . VAL C 1 88 ? 32.444 -101.479 8.181 1.00 29.51 199 VAL C C 1
ATOM 4628 O O . VAL C 1 88 ? 32.076 -102.494 7.583 1.00 29.59 199 VAL C O 1
ATOM 4632 N N . PHE C 1 89 ? 32.560 -100.290 7.594 1.00 29.74 200 PHE C N 1
ATOM 4633 C CA . PHE C 1 89 ? 32.265 -100.088 6.177 1.00 29.99 200 PHE C CA 1
ATOM 4634 C C . PHE C 1 89 ? 33.527 -99.824 5.356 1.00 30.23 200 PHE C C 1
ATOM 4635 O O . PHE C 1 89 ? 34.514 -99.302 5.871 1.00 30.25 200 PHE C O 1
ATOM 4643 N N . GLU C 1 90 ? 33.481 -100.181 4.074 1.00 30.53 201 GLU C N 1
ATOM 4644 C CA . GLU C 1 90 ? 34.644 -100.074 3.201 1.00 30.84 201 GLU C CA 1
ATOM 4645 C C . GLU C 1 90 ? 34.267 -99.610 1.796 1.00 30.95 201 GLU C C 1
ATOM 4646 O O . GLU C 1 90 ? 33.288 -100.084 1.216 1.00 31.01 201 GLU C O 1
ATOM 4652 N N . ASP C 1 91 ? 35.043 -98.668 1.267 1.00 31.10 202 ASP C N 1
ATOM 4653 C CA . ASP C 1 91 ? 35.012 -98.346 -0.157 1.00 31.17 202 ASP C CA 1
ATOM 4654 C C . ASP C 1 91 ? 36.383 -98.633 -0.773 1.00 31.32 202 ASP C C 1
ATOM 4655 O O . ASP C 1 91 ? 37.224 -99.280 -0.144 1.00 31.20 202 ASP C O 1
ATOM 4660 N N . TYR C 1 92 ? 36.602 -98.157 -1.998 1.00 31.60 203 TYR C N 1
ATOM 4661 C CA . TYR C 1 92 ? 37.854 -98.401 -2.716 1.00 31.81 203 TYR C CA 1
ATOM 4662 C C . TYR C 1 92 ? 39.076 -97.827 -1.995 1.00 31.89 203 TYR C C 1
ATOM 4663 O O . TYR C 1 92 ? 40.124 -98.472 -1.940 1.00 31.98 203 TYR C O 1
ATOM 4665 N N . HIS C 1 93 ? 38.927 -96.630 -1.429 1.00 31.98 204 HIS C N 1
ATOM 4666 C CA . HIS C 1 93 ? 40.049 -95.907 -0.829 1.00 32.06 204 HIS C CA 1
ATOM 4667 C C . HIS C 1 93 ? 40.282 -96.191 0.661 1.00 32.16 204 HIS C C 1
ATOM 4668 O O . HIS C 1 93 ? 41.426 -96.391 1.079 1.00 32.21 204 HIS C O 1
ATOM 4670 N N . ASN C 1 94 ? 39.214 -96.207 1.458 1.00 32.15 205 ASN C N 1
ATOM 4671 C CA . ASN C 1 94 ? 39.362 -96.304 2.915 1.00 32.17 205 ASN C CA 1
ATOM 4672 C C . ASN C 1 94 ? 38.262 -97.060 3.673 1.00 32.09 205 ASN C C 1
ATOM 4673 O O . ASN C 1 94 ? 37.177 -97.296 3.139 1.00 32.17 205 ASN C O 1
ATOM 4678 N N . MET C 1 95 ? 38.571 -97.449 4.913 1.00 31.96 206 MET C N 1
ATOM 4679 C CA . MET C 1 95 ? 37.637 -98.167 5.796 1.00 31.73 206 MET C CA 1
ATOM 4680 C C . MET C 1 95 ? 37.036 -97.240 6.850 1.00 31.34 206 MET C C 1
ATOM 4681 O O . MET C 1 95 ? 37.665 -96.258 7.258 1.00 31.34 206 MET C O 1
ATOM 4686 N N . TYR C 1 96 ? 35.828 -97.569 7.303 1.00 30.86 207 TYR C N 1
ATOM 4687 C CA . TYR C 1 96 ? 35.114 -96.749 8.282 1.00 30.22 207 TYR C CA 1
ATOM 4688 C C . TYR C 1 96 ? 34.637 -97.556 9.483 1.00 29.84 207 TYR C C 1
ATOM 4689 O O . TYR C 1 96 ? 33.644 -98.281 9.397 1.00 29.76 207 TYR C O 1
ATOM 4698 N N . ILE C 1 97 ? 35.353 -97.419 10.597 1.00 29.36 208 ILE C N 1
ATOM 4699 C CA . ILE C 1 97 ? 34.994 -98.073 11.857 1.00 28.81 208 ILE C CA 1
ATOM 4700 C C . ILE C 1 97 ? 33.947 -97.225 12.579 1.00 28.40 208 ILE C C 1
ATOM 4701 O O . ILE C 1 97 ? 34.255 -96.139 13.080 1.00 28.46 208 ILE C O 1
ATOM 4706 N N . VAL C 1 98 ? 32.713 -97.722 12.618 1.00 27.78 209 VAL C N 1
ATOM 4707 C CA . VAL C 1 98 ? 31.608 -97.009 13.255 1.00 27.18 209 VAL C CA 1
ATOM 4708 C C . VAL C 1 98 ? 31.488 -97.456 14.708 1.00 26.91 209 VAL C C 1
ATOM 4709 O O . VAL C 1 98 ? 31.264 -98.639 14.987 1.00 26.80 209 VAL C O 1
ATOM 4713 N N . MET C 1 99 ? 31.646 -96.504 15.626 1.00 26.55 210 MET C N 1
ATOM 4714 C CA . MET C 1 99 ? 31.640 -96.805 17.058 1.00 26.15 210 MET C CA 1
ATOM 4715 C C . MET C 1 99 ? 30.676 -95.938 17.877 1.00 25.76 210 MET C C 1
ATOM 4716 O O . MET C 1 99 ? 30.206 -94.896 17.409 1.00 25.61 210 MET C O 1
ATOM 4721 N N . GLU C 1 100 ? 30.384 -96.390 19.096 1.00 25.29 211 GLU C N 1
ATOM 4722 C CA . GLU C 1 100 ? 29.579 -95.628 20.052 1.00 24.93 211 GLU C CA 1
ATOM 4723 C C . GLU C 1 100 ? 30.311 -94.351 20.466 1.00 24.55 211 GLU C C 1
ATOM 4724 O O . GLU C 1 100 ? 31.543 -94.282 20.411 1.00 24.44 211 GLU C O 1
ATOM 4730 N N . THR C 1 101 ? 29.543 -93.349 20.880 1.00 24.10 212 THR C N 1
ATOM 4731 C CA . THR C 1 101 ? 30.098 -92.074 21.311 1.00 23.67 212 THR C CA 1
ATOM 4732 C C . THR C 1 101 ? 30.339 -92.066 22.822 1.00 23.18 212 THR C C 1
ATOM 4733 O O . THR C 1 101 ? 29.517 -92.563 23.591 1.00 23.30 212 THR C O 1
ATOM 4737 N N . CYS C 1 102 ? 31.476 -91.518 23.238 1.00 22.42 213 CYS C N 1
ATOM 4738 C CA . CYS C 1 102 ? 31.736 -91.271 24.653 1.00 21.82 213 CYS C CA 1
ATOM 4739 C C . CYS C 1 102 ? 31.640 -89.784 24.914 1.00 21.38 213 CYS C C 1
ATOM 4740 O O . CYS C 1 102 ? 32.091 -88.974 24.101 1.00 21.40 213 CYS C O 1
ATOM 4743 N N . GLU C 1 103 ? 31.046 -89.424 26.046 1.00 20.85 214 GLU C N 1
ATOM 4744 C CA . GLU C 1 103 ? 30.715 -88.028 26.303 1.00 20.49 214 GLU C CA 1
ATOM 4745 C C . GLU C 1 103 ? 31.476 -87.429 27.473 1.00 19.89 214 GLU C C 1
ATOM 4746 O O . GLU C 1 103 ? 31.338 -86.243 27.751 1.00 19.85 214 GLU C O 1
ATOM 4752 N N . GLY C 1 104 ? 32.289 -88.241 28.142 1.00 19.27 215 GLY C N 1
ATOM 4753 C CA . GLY C 1 104 ? 32.955 -87.807 29.364 1.00 18.62 215 GLY C CA 1
ATOM 4754 C C . GLY C 1 104 ? 34.413 -87.426 29.251 1.00 18.27 215 GLY C C 1
ATOM 4755 O O . GLY C 1 104 ? 35.055 -87.144 30.263 1.00 18.26 215 GLY C O 1
ATOM 4756 N N . GLY C 1 105 ? 34.938 -87.430 28.027 1.00 18.10 216 GLY C N 1
ATOM 4757 C CA . GLY C 1 105 ? 36.325 -87.038 27.766 1.00 17.71 216 GLY C CA 1
ATOM 4758 C C . GLY C 1 105 ? 37.361 -88.090 28.122 1.00 17.59 216 GLY C C 1
ATOM 4759 O O . GLY C 1 105 ? 37.020 -89.208 28.525 1.00 17.68 216 GLY C O 1
ATOM 4760 N N . GLU C 1 106 ? 38.631 -87.715 27.988 1.00 17.30 217 GLU C N 1
ATOM 4761 C CA . GLU C 1 106 ? 39.760 -88.618 28.215 1.00 16.92 217 GLU C CA 1
ATOM 4762 C C . GLU C 1 106 ? 40.103 -88.722 29.685 1.00 16.26 217 GLU C C 1
ATOM 4763 O O . GLU C 1 106 ? 39.886 -87.777 30.435 1.00 16.60 217 GLU C O 1
ATOM 4769 N N . LEU C 1 107 ? 40.646 -89.868 30.089 1.00 15.50 218 LEU C N 1
ATOM 4770 C CA . LEU C 1 107 ? 41.131 -90.072 31.455 1.00 14.65 218 LEU C CA 1
ATOM 4771 C C . LEU C 1 107 ? 42.195 -89.036 31.831 1.00 14.40 218 LEU C C 1
ATOM 4772 O O . LEU C 1 107 ? 42.334 -88.674 33.005 1.00 14.26 218 LEU C O 1
ATOM 4777 N N . LEU C 1 108 ? 42.934 -88.563 30.826 1.00 13.96 219 LEU C N 1
ATOM 4778 C CA . LEU C 1 108 ? 43.950 -87.530 31.008 1.00 13.68 219 LEU C CA 1
ATOM 4779 C C . LEU C 1 108 ? 43.390 -86.275 31.677 1.00 13.62 219 LEU C C 1
ATOM 4780 O O . LEU C 1 108 ? 44.021 -85.724 32.575 1.00 13.56 219 LEU C O 1
ATOM 4785 N N . GLU C 1 109 ? 42.205 -85.843 31.252 1.00 13.56 220 GLU C N 1
ATOM 4786 C CA . GLU C 1 109 ? 41.565 -84.661 31.829 1.00 13.75 220 GLU C CA 1
ATOM 4787 C C . GLU C 1 109 ? 41.344 -84.753 33.341 1.00 13.67 220 GLU C C 1
ATOM 4788 O O . GLU C 1 109 ? 41.509 -83.755 34.048 1.00 13.85 220 GLU C O 1
ATOM 4794 N N . ARG C 1 110 ? 40.989 -85.941 33.831 1.00 13.42 221 ARG C N 1
ATOM 4795 C CA . ARG C 1 110 ? 40.814 -86.164 35.270 1.00 13.33 221 ARG C CA 1
ATOM 4796 C C . ARG C 1 110 ? 42.134 -86.112 36.040 1.00 13.27 221 ARG C C 1
ATOM 4797 O O . ARG C 1 110 ? 42.168 -85.655 37.183 1.00 13.15 221 ARG C O 1
ATOM 4805 N N . ILE C 1 111 ? 43.212 -86.575 35.407 1.00 13.35 222 ILE C N 1
ATOM 4806 C CA . ILE C 1 111 ? 44.554 -86.511 35.995 1.00 13.33 222 ILE C CA 1
ATOM 4807 C C . ILE C 1 111 ? 45.074 -85.074 35.989 1.00 13.47 222 ILE C C 1
ATOM 4808 O O . ILE C 1 111 ? 45.612 -84.602 36.987 1.00 13.46 222 ILE C O 1
ATOM 4813 N N . VAL C 1 112 ? 44.899 -84.385 34.865 1.00 13.64 223 VAL C N 1
ATOM 4814 C CA . VAL C 1 112 ? 45.333 -82.997 34.735 1.00 13.99 223 VAL C CA 1
ATOM 4815 C C . VAL C 1 112 ? 44.561 -82.073 35.687 1.00 14.35 223 VAL C C 1
ATOM 4816 O O . VAL C 1 112 ? 45.153 -81.193 36.310 1.00 14.40 223 VAL C O 1
ATOM 4820 N N . SER C 1 113 ? 43.252 -82.291 35.813 1.00 14.83 224 SER C N 1
ATOM 4821 C CA . SER C 1 113 ? 42.423 -81.495 36.722 1.00 15.26 224 SER C CA 1
ATOM 4822 C C . SER C 1 113 ? 42.779 -81.737 38.187 1.00 15.61 224 SER C C 1
ATOM 4823 O O . SER C 1 113 ? 42.535 -80.881 39.034 1.00 15.78 224 SER C O 1
ATOM 4826 N N . ALA C 1 114 ? 43.361 -82.900 38.475 1.00 16.03 225 ALA C N 1
ATOM 4827 C CA . ALA C 1 114 ? 43.775 -83.248 39.833 1.00 16.55 225 ALA C CA 1
ATOM 4828 C C . ALA C 1 114 ? 45.001 -82.452 40.284 1.00 16.90 225 ALA C C 1
ATOM 4829 O O . ALA C 1 114 ? 45.010 -81.885 41.380 1.00 16.98 225 ALA C O 1
ATOM 4831 N N . GLN C 1 115 ? 46.026 -82.407 39.437 1.00 17.38 226 GLN C N 1
ATOM 4832 C CA . GLN C 1 115 ? 47.241 -81.642 39.734 1.00 17.98 226 GLN C CA 1
ATOM 4833 C C . GLN C 1 115 ? 47.003 -80.129 39.701 1.00 18.26 226 GLN C C 1
ATOM 4834 O O . GLN C 1 115 ? 47.596 -79.386 40.493 1.00 18.19 226 GLN C O 1
ATOM 4840 N N . ALA C 1 116 ? 46.129 -79.686 38.797 1.00 18.51 227 ALA C N 1
ATOM 4841 C CA . ALA C 1 116 ? 45.754 -78.273 38.699 1.00 18.82 227 ALA C CA 1
ATOM 4842 C C . ALA C 1 116 ? 44.956 -77.788 39.915 1.00 19.00 227 ALA C C 1
ATOM 4843 O O . ALA C 1 116 ? 45.154 -76.665 40.381 1.00 18.98 227 ALA C O 1
ATOM 4845 N N . ARG C 1 117 ? 44.062 -78.637 40.421 1.00 19.31 228 ARG C N 1
ATOM 4846 C CA . ARG C 1 117 ? 43.274 -78.315 41.617 1.00 19.60 228 ARG C CA 1
ATOM 4847 C C . ARG C 1 117 ? 44.100 -78.452 42.900 1.00 19.80 228 ARG C C 1
ATOM 4848 O O . ARG C 1 117 ? 43.625 -78.122 43.991 1.00 19.74 228 ARG C O 1
ATOM 4850 N N . GLY C 1 118 ? 45.333 -78.937 42.755 1.00 20.10 229 GLY C N 1
ATOM 4851 C CA . GLY C 1 118 ? 46.269 -79.074 43.871 1.00 20.45 229 GLY C CA 1
ATOM 4852 C C . GLY C 1 118 ? 45.883 -80.181 44.831 1.00 20.70 229 GLY C C 1
ATOM 4853 O O . GLY C 1 118 ? 46.075 -80.061 46.044 1.00 20.75 229 GLY C O 1
ATOM 4854 N N . LYS C 1 119 ? 45.336 -81.261 44.280 1.00 20.89 230 LYS C N 1
ATOM 4855 C CA . LYS C 1 119 ? 44.871 -82.390 45.074 1.00 21.04 230 LYS C CA 1
ATOM 4856 C C . LYS C 1 119 ? 45.315 -83.714 44.458 1.00 21.10 230 LYS C C 1
ATOM 4857 O O . LYS C 1 119 ? 46.095 -83.738 43.501 1.00 21.08 230 LYS C O 1
ATOM 4859 N N . ALA C 1 120 ? 44.816 -84.811 45.018 1.00 21.09 231 ALA C N 1
ATOM 4860 C CA . ALA C 1 120 ? 45.163 -86.144 44.557 1.00 21.12 231 ALA C CA 1
ATOM 4861 C C . ALA C 1 120 ? 43.908 -86.939 44.216 1.00 21.18 231 ALA C C 1
ATOM 4862 O O . ALA C 1 120 ? 42.798 -86.578 44.623 1.00 21.20 231 ALA C O 1
ATOM 4864 N N . LEU C 1 121 ? 44.093 -88.011 43.452 1.00 21.17 232 LEU C N 1
ATOM 4865 C CA . LEU C 1 121 ? 43.042 -88.997 43.250 1.00 21.15 232 LEU C CA 1
ATOM 4866 C C . LEU C 1 121 ? 43.140 -90.052 44.342 1.00 21.11 232 LEU C C 1
ATOM 4867 O O . LEU C 1 121 ? 44.238 -90.517 44.673 1.00 21.22 232 LEU C O 1
ATOM 4872 N N . SER C 1 122 ? 41.988 -90.405 44.909 1.00 20.92 233 SER C N 1
ATOM 4873 C CA . SER C 1 122 ? 41.897 -91.404 45.972 1.00 20.72 233 SER C CA 1
ATOM 4874 C C . SER C 1 122 ? 42.369 -92.762 45.484 1.00 20.54 233 SER C C 1
ATOM 4875 O O . SER C 1 122 ? 42.201 -93.090 44.309 1.00 20.60 233 SER C O 1
ATOM 4878 N N . GLU C 1 123 ? 42.953 -93.546 46.389 1.00 20.30 234 GLU C N 1
ATOM 4879 C CA . GLU C 1 123 ? 43.305 -94.932 46.088 1.00 20.09 234 GLU C CA 1
ATOM 4880 C C . GLU C 1 123 ? 42.058 -95.758 45.796 1.00 19.93 234 GLU C C 1
ATOM 4881 O O . GLU C 1 123 ? 42.095 -96.663 44.969 1.00 19.90 234 GLU C O 1
ATOM 4887 N N . GLY C 1 124 ? 40.960 -95.428 46.473 1.00 19.84 235 GLY C N 1
ATOM 4888 C CA . GLY C 1 124 ? 39.690 -96.123 46.296 1.00 19.95 235 GLY C CA 1
ATOM 4889 C C . GLY C 1 124 ? 39.109 -95.917 44.911 1.00 20.08 235 GLY C C 1
ATOM 4890 O O . GLY C 1 124 ? 38.707 -96.877 44.247 1.00 19.95 235 GLY C O 1
ATOM 4891 N N . TYR C 1 125 ? 39.074 -94.659 44.481 1.00 20.25 236 TYR C N 1
ATOM 4892 C CA . TYR C 1 125 ? 38.575 -94.303 43.160 1.00 20.62 236 TYR C CA 1
ATOM 4893 C C . TYR C 1 125 ? 39.471 -94.879 42.063 1.00 20.85 236 TYR C C 1
ATOM 4894 O O . TYR C 1 125 ? 38.975 -95.381 41.049 1.00 20.59 236 TYR C O 1
ATOM 4903 N N . VAL C 1 126 ? 40.784 -94.798 42.270 1.00 21.26 237 VAL C N 1
ATOM 4904 C CA . VAL C 1 126 ? 41.745 -95.312 41.300 1.00 21.89 237 VAL C CA 1
ATOM 4905 C C . VAL C 1 126 ? 41.702 -96.837 41.234 1.00 22.58 237 VAL C C 1
ATOM 4906 O O . VAL C 1 126 ? 41.769 -97.412 40.146 1.00 22.87 237 VAL C O 1
ATOM 4910 N N . ALA C 1 127 ? 41.567 -97.486 42.388 1.00 23.30 238 ALA C N 1
ATOM 4911 C CA . ALA C 1 127 ? 41.423 -98.939 42.429 1.00 24.20 238 ALA C CA 1
ATOM 4912 C C . ALA C 1 127 ? 40.242 -99.382 41.578 1.00 24.77 238 ALA C C 1
ATOM 4913 O O . ALA C 1 127 ? 40.355 -100.316 40.784 1.00 25.28 238 ALA C O 1
ATOM 4915 N N . GLU C 1 128 ? 39.120 -98.689 41.738 1.00 25.28 239 GLU C N 1
ATOM 4916 C CA . GLU C 1 128 ? 37.895 -98.994 41.015 1.00 26.00 239 GLU C CA 1
ATOM 4917 C C . GLU C 1 128 ? 38.077 -98.801 39.514 1.00 26.14 239 GLU C C 1
ATOM 4918 O O . GLU C 1 128 ? 37.572 -99.582 38.710 1.00 26.29 239 GLU C O 1
ATOM 4924 N N . LEU C 1 129 ? 38.813 -97.759 39.149 1.00 26.42 240 LEU C N 1
ATOM 4925 C CA . LEU C 1 129 ? 39.127 -97.475 37.759 1.00 26.67 240 LEU C CA 1
ATOM 4926 C C . LEU C 1 129 ? 40.072 -98.538 37.186 1.00 26.91 240 LEU C C 1
ATOM 4927 O O . LEU C 1 129 ? 39.910 -98.975 36.042 1.00 26.95 240 LEU C O 1
ATOM 4932 N N . MET C 1 130 ? 41.049 -98.957 37.987 1.00 27.05 241 MET C N 1
ATOM 4933 C CA . MET C 1 130 ? 41.989 -99.998 37.572 1.00 27.34 241 MET C CA 1
ATOM 4934 C C . MET C 1 130 ? 41.294 -101.349 37.477 1.00 27.70 241 MET C C 1
ATOM 4935 O O . MET C 1 130 ? 41.687 -102.199 36.678 1.00 27.90 241 MET C O 1
ATOM 4940 N N . LYS C 1 131 ? 40.260 -101.531 38.296 1.00 27.98 242 LYS C N 1
ATOM 4941 C CA . LYS C 1 131 ? 39.450 -102.747 38.292 1.00 28.20 242 LYS C CA 1
ATOM 4942 C C . LYS C 1 131 ? 38.772 -102.932 36.936 1.00 28.06 242 LYS C C 1
ATOM 4943 O O . LYS C 1 131 ? 38.818 -104.016 36.354 1.00 28.07 242 LYS C O 1
ATOM 4949 N N . GLN C 1 132 ? 38.155 -101.863 36.438 1.00 28.01 243 GLN C N 1
ATOM 4950 C CA . GLN C 1 132 ? 37.511 -101.864 35.124 1.00 28.03 243 GLN C CA 1
ATOM 4951 C C . GLN C 1 132 ? 38.538 -102.079 34.017 1.00 28.12 243 GLN C C 1
ATOM 4952 O O . GLN C 1 132 ? 38.320 -102.874 33.099 1.00 28.11 243 GLN C O 1
ATOM 4958 N N . MET C 1 133 ? 39.664 -101.377 34.127 1.00 28.15 244 MET C N 1
ATOM 4959 C CA . MET C 1 133 ? 40.722 -101.432 33.128 1.00 28.28 244 MET C CA 1
ATOM 4960 C C . MET C 1 133 ? 41.316 -102.832 32.978 1.00 28.16 244 MET C C 1
ATOM 4961 O O . MET C 1 133 ? 41.425 -103.350 31.865 1.00 28.26 244 MET C O 1
ATOM 4966 N N . MET C 1 134 ? 41.691 -103.443 34.098 1.00 27.90 245 MET C N 1
ATOM 4967 C CA . MET C 1 134 ? 42.318 -104.760 34.067 1.00 27.64 245 MET C CA 1
ATOM 4968 C C . MET C 1 134 ? 41.338 -105.861 33.667 1.00 27.51 245 MET C C 1
ATOM 4969 O O . MET C 1 134 ? 41.738 -106.848 33.041 1.00 27.49 245 MET C O 1
ATOM 4974 N N . ASN C 1 135 ? 40.064 -105.686 34.019 1.00 27.15 246 ASN C N 1
ATOM 4975 C CA . ASN C 1 135 ? 39.008 -106.581 33.547 1.00 26.91 246 ASN C CA 1
ATOM 4976 C C . ASN C 1 135 ? 38.895 -106.545 32.028 1.00 26.70 246 ASN C C 1
ATOM 4977 O O . ASN C 1 135 ? 38.733 -107.586 31.388 1.00 26.82 246 ASN C O 1
ATOM 4982 N N . ALA C 1 136 ? 38.989 -105.346 31.459 1.00 26.37 247 ALA C N 1
ATOM 4983 C CA . ALA C 1 136 ? 38.980 -105.190 30.010 1.00 26.19 247 ALA C CA 1
ATOM 4984 C C . ALA C 1 136 ? 40.188 -105.899 29.393 1.00 26.06 247 ALA C C 1
ATOM 4985 O O . ALA C 1 136 ? 40.043 -106.665 28.432 1.00 26.07 247 ALA C O 1
ATOM 4987 N N . LEU C 1 137 ? 41.366 -105.661 29.975 1.00 25.68 248 LEU C N 1
ATOM 4988 C CA . LEU C 1 137 ? 42.611 -106.267 29.518 1.00 25.19 248 LEU C CA 1
ATOM 4989 C C . LEU C 1 137 ? 42.566 -107.786 29.607 1.00 25.27 248 LEU C C 1
ATOM 4990 O O . LEU C 1 137 ? 43.023 -108.472 28.695 1.00 25.34 248 LEU C O 1
ATOM 4995 N N . ALA C 1 138 ? 42.003 -108.305 30.696 1.00 25.16 249 ALA C N 1
ATOM 4996 C CA . ALA C 1 138 ? 41.821 -109.746 30.855 1.00 25.07 249 ALA C CA 1
ATOM 4997 C C . ALA C 1 138 ? 40.961 -110.307 29.727 1.00 25.01 249 ALA C C 1
ATOM 4998 O O . ALA C 1 138 ? 41.254 -111.378 29.188 1.00 24.91 249 ALA C O 1
ATOM 5000 N N . TYR C 1 139 ? 39.918 -109.562 29.365 1.00 24.93 250 TYR C N 1
ATOM 5001 C CA . TYR C 1 139 ? 38.977 -109.990 28.340 1.00 25.03 250 TYR C CA 1
ATOM 5002 C C . TYR C 1 139 ? 39.577 -110.015 26.935 1.00 25.11 250 TYR C C 1
ATOM 5003 O O . TYR C 1 139 ? 39.504 -111.042 26.255 1.00 25.08 250 TYR C O 1
ATOM 5012 N N . PHE C 1 140 ? 40.152 -108.898 26.488 1.00 25.17 251 PHE C N 1
ATOM 5013 C CA . PHE C 1 140 ? 40.694 -108.872 25.127 1.00 25.22 251 PHE C CA 1
ATOM 5014 C C . PHE C 1 140 ? 41.994 -109.677 24.962 1.00 25.41 251 PHE C C 1
ATOM 5015 O O . PHE C 1 140 ? 42.340 -110.075 23.848 1.00 25.42 251 PHE C O 1
ATOM 5023 N N . HIS C 1 141 ? 42.688 -109.928 26.071 1.00 25.64 252 HIS C N 1
ATOM 5024 C CA . HIS C 1 141 ? 43.846 -110.823 26.056 1.00 25.91 252 HIS C CA 1
ATOM 5025 C C . HIS C 1 141 ? 43.407 -112.271 25.850 1.00 26.04 252 HIS C C 1
ATOM 5026 O O . HIS C 1 141 ? 44.125 -113.048 25.229 1.00 26.21 252 HIS C O 1
ATOM 5033 N N . SER C 1 142 ? 42.231 -112.619 26.372 1.00 26.29 253 SER C N 1
ATOM 5034 C CA . SER C 1 142 ? 41.588 -113.905 26.096 1.00 26.62 253 SER C CA 1
ATOM 5035 C C . SER C 1 142 ? 41.266 -114.036 24.617 1.00 26.89 253 SER C C 1
ATOM 5036 O O . SER C 1 142 ? 41.383 -115.118 24.039 1.00 27.00 253 SER C O 1
ATOM 5039 N N . GLN C 1 143 ? 40.863 -112.921 24.013 1.00 27.22 254 GLN C N 1
ATOM 5040 C CA . GLN C 1 143 ? 40.553 -112.873 22.591 1.00 27.46 254 GLN C CA 1
ATOM 5041 C C . GLN C 1 143 ? 41.821 -112.683 21.757 1.00 27.65 254 GLN C C 1
ATOM 5042 O O . GLN C 1 143 ? 41.749 -112.435 20.549 1.00 27.78 254 GLN C O 1
ATOM 5048 N N . HIS C 1 144 ? 42.974 -112.807 22.420 1.00 27.79 255 HIS C N 1
ATOM 5049 C CA . HIS C 1 144 ? 44.302 -112.766 21.785 1.00 27.88 255 HIS C CA 1
ATOM 5050 C C . HIS C 1 144 ? 44.624 -111.421 21.126 1.00 27.68 255 HIS C C 1
ATOM 5051 O O . HIS C 1 144 ? 45.281 -111.368 20.084 1.00 27.62 255 HIS C O 1
ATOM 5058 N N . VAL C 1 145 ? 44.153 -110.345 21.751 1.00 27.57 256 VAL C N 1
ATOM 5059 C CA . VAL C 1 145 ? 44.421 -108.984 21.295 1.00 27.48 256 VAL C CA 1
ATOM 5060 C C . VAL C 1 145 ? 45.481 -108.357 22.189 1.00 27.40 256 VAL C C 1
ATOM 5061 O O . VAL C 1 145 ? 45.470 -108.546 23.405 1.00 27.54 256 VAL C O 1
ATOM 5065 N N . VAL C 1 146 ? 46.409 -107.635 21.572 1.00 27.23 257 VAL C N 1
ATOM 5066 C CA . VAL C 1 146 ? 47.322 -106.770 22.303 1.00 26.97 257 VAL C CA 1
ATOM 5067 C C . VAL C 1 146 ? 47.006 -105.333 21.898 1.00 26.84 257 VAL C C 1
ATOM 5068 O O . VAL C 1 146 ? 47.013 -105.002 20.704 1.00 26.88 257 VAL C O 1
ATOM 5072 N N . HIS C 1 147 ? 46.716 -104.492 22.888 1.00 26.39 258 HIS C N 1
ATOM 5073 C CA . HIS C 1 147 ? 46.368 -103.099 22.625 1.00 26.11 258 HIS C CA 1
ATOM 5074 C C . HIS C 1 147 ? 47.548 -102.279 22.098 1.00 25.92 258 HIS C C 1
ATOM 5075 O O . HIS C 1 147 ? 47.394 -101.516 21.144 1.00 26.06 258 HIS C O 1
ATOM 5082 N N . LYS C 1 148 ? 48.711 -102.422 22.731 1.00 25.48 259 LYS C N 1
ATOM 5083 C CA . LYS C 1 148 ? 49.964 -101.841 22.226 1.00 25.23 259 LYS C CA 1
ATOM 5084 C C . LYS C 1 148 ? 50.131 -100.330 22.443 1.00 24.93 259 LYS C C 1
ATOM 5085 O O . LYS C 1 148 ? 51.228 -99.807 22.250 1.00 24.87 259 LYS C O 1
ATOM 5091 N N . ASP C 1 149 ? 49.058 -99.636 22.823 1.00 24.62 260 ASP C N 1
ATOM 5092 C CA . ASP C 1 149 ? 49.102 -98.180 23.003 1.00 24.46 260 ASP C CA 1
ATOM 5093 C C . ASP C 1 149 ? 48.150 -97.688 24.111 1.00 24.30 260 ASP C C 1
ATOM 5094 O O . ASP C 1 149 ? 47.359 -96.759 23.910 1.00 24.00 260 ASP C O 1
ATOM 5099 N N . LEU C 1 150 ? 48.234 -98.315 25.283 1.00 24.20 261 LEU C N 1
ATOM 5100 C CA . LEU C 1 150 ? 47.418 -97.923 26.428 1.00 24.15 261 LEU C CA 1
ATOM 5101 C C . LEU C 1 150 ? 47.997 -96.683 27.094 1.00 24.15 261 LEU C C 1
ATOM 5102 O O . LEU C 1 150 ? 49.206 -96.598 27.307 1.00 24.03 261 LEU C O 1
ATOM 5107 N N . LYS C 1 151 ? 47.119 -95.732 27.419 1.00 24.31 262 LYS C N 1
ATOM 5108 C CA . LYS C 1 151 ? 47.486 -94.438 28.002 1.00 24.36 262 LYS C CA 1
ATOM 5109 C C . LYS C 1 151 ? 46.211 -93.643 28.322 1.00 24.52 262 LYS C C 1
ATOM 5110 O O . LYS C 1 151 ? 45.150 -93.932 27.761 1.00 24.80 262 LYS C O 1
ATOM 5116 N N . PRO C 1 152 ? 46.306 -92.633 29.213 1.00 24.45 263 PRO C N 1
ATOM 5117 C CA . PRO C 1 152 ? 45.150 -91.841 29.639 1.00 24.26 263 PRO C CA 1
ATOM 5118 C C . PRO C 1 152 ? 44.329 -91.234 28.499 1.00 24.34 263 PRO C C 1
ATOM 5119 O O . PRO C 1 152 ? 43.103 -91.175 28.597 1.00 24.38 263 PRO C O 1
ATOM 5123 N N . GLU C 1 153 ? 44.984 -90.786 27.431 1.00 24.31 264 GLU C N 1
ATOM 5124 C CA . GLU C 1 153 ? 44.254 -90.211 26.299 1.00 24.37 264 GLU C CA 1
ATOM 5125 C C . GLU C 1 153 ? 43.523 -91.259 25.442 1.00 24.26 264 GLU C C 1
ATOM 5126 O O . GLU C 1 153 ? 42.663 -90.906 24.629 1.00 24.47 264 GLU C O 1
ATOM 5132 N N . ASN C 1 154 ? 43.845 -92.536 25.647 1.00 23.87 265 ASN C N 1
ATOM 5133 C CA . ASN C 1 154 ? 43.158 -93.632 24.965 1.00 23.80 265 ASN C CA 1
ATOM 5134 C C . ASN C 1 154 ? 42.162 -94.356 25.872 1.00 23.88 265 ASN C C 1
ATOM 5135 O O . ASN C 1 154 ? 41.657 -95.431 25.535 1.00 23.93 265 ASN C O 1
ATOM 5140 N N . ILE C 1 155 ? 41.885 -93.753 27.023 1.00 23.79 266 ILE C N 1
ATOM 5141 C CA . ILE C 1 155 ? 40.867 -94.248 27.934 1.00 23.69 266 ILE C CA 1
ATOM 5142 C C . ILE C 1 155 ? 39.838 -93.143 28.128 1.00 23.82 266 ILE C C 1
ATOM 5143 O O . ILE C 1 155 ? 40.173 -92.065 28.625 1.00 23.91 266 ILE C O 1
ATOM 5148 N N . LEU C 1 156 ? 38.592 -93.411 27.730 1.00 23.85 267 LEU C N 1
ATOM 5149 C CA . LEU C 1 156 ? 37.514 -92.414 27.817 1.00 23.77 267 LEU C CA 1
ATOM 5150 C C . LEU C 1 156 ? 36.446 -92.737 28.861 1.00 23.60 267 LEU C C 1
ATOM 5151 O O . LEU C 1 156 ? 36.156 -93.903 29.128 1.00 23.48 267 LEU C O 1
ATOM 5156 N N . PHE C 1 157 ? 35.861 -91.685 29.432 1.00 23.45 268 PHE C N 1
ATOM 5157 C CA . PHE C 1 157 ? 34.647 -91.802 30.235 1.00 23.41 268 PHE C CA 1
ATOM 5158 C C . PHE C 1 157 ? 33.422 -91.772 29.334 1.00 23.35 268 PHE C C 1
ATOM 5159 O O . PHE C 1 157 ? 33.348 -90.959 28.413 1.00 23.38 268 PHE C O 1
ATOM 5167 N N . GLN C 1 158 ? 32.470 -92.659 29.601 1.00 23.50 269 GLN C N 1
ATOM 5168 C CA . GLN C 1 158 ? 31.219 -92.708 28.841 1.00 23.89 269 GLN C CA 1
ATOM 5169 C C . GLN C 1 158 ? 30.388 -91.435 29.043 1.00 24.01 269 GLN C C 1
ATOM 5170 O O . GLN C 1 158 ? 29.830 -90.896 28.083 1.00 23.96 269 GLN C O 1
ATOM 5176 N N . ASP C 1 159 ? 30.321 -90.954 30.285 1.00 24.21 270 ASP C N 1
ATOM 5177 C CA . ASP C 1 159 ? 29.633 -89.696 30.592 1.00 24.57 270 ASP C CA 1
ATOM 5178 C C . ASP C 1 159 ? 30.436 -88.808 31.546 1.00 24.52 270 ASP C C 1
ATOM 5179 O O . ASP C 1 159 ? 31.576 -89.124 31.886 1.00 24.51 270 ASP C O 1
ATOM 5184 N N . THR C 1 160 ? 29.822 -87.711 31.982 1.00 24.56 271 THR C N 1
ATOM 5185 C CA . THR C 1 160 ? 30.510 -86.678 32.757 1.00 24.61 271 THR C CA 1
ATOM 5186 C C . THR C 1 160 ? 30.331 -86.783 34.268 1.00 24.50 271 THR C C 1
ATOM 5187 O O . THR C 1 160 ? 30.844 -85.942 35.008 1.00 24.63 271 THR C O 1
ATOM 5191 N N . SER C 1 161 ? 29.609 -87.807 34.720 1.00 24.34 272 SER C N 1
ATOM 5192 C CA . SER C 1 161 ? 29.410 -88.054 36.149 1.00 24.25 272 SER C CA 1
ATOM 5193 C C . SER C 1 161 ? 30.715 -88.503 36.808 1.00 24.28 272 SER C C 1
ATOM 5194 O O . SER C 1 161 ? 31.536 -89.145 36.157 1.00 24.35 272 SER C O 1
ATOM 5197 N N . PRO C 1 162 ? 30.909 -88.181 38.106 1.00 24.36 273 PRO C N 1
ATOM 5198 C CA . PRO C 1 162 ? 32.137 -88.580 38.812 1.00 24.23 273 PRO C CA 1
ATOM 5199 C C . PRO C 1 162 ? 32.410 -90.076 38.699 1.00 24.17 273 PRO C C 1
ATOM 5200 O O . PRO C 1 162 ? 33.550 -90.483 38.512 1.00 24.56 273 PRO C O 1
ATOM 5204 N N . HIS C 1 163 ? 31.353 -90.874 38.798 1.00 24.25 274 HIS C N 1
ATOM 5205 C CA . HIS C 1 163 ? 31.438 -92.332 38.799 1.00 24.20 274 HIS C CA 1
ATOM 5206 C C . HIS C 1 163 ? 31.304 -92.943 37.400 1.00 24.05 274 HIS C C 1
ATOM 5207 O O . HIS C 1 163 ? 30.930 -94.109 37.261 1.00 23.98 274 HIS C O 1
ATOM 5214 N N . SER C 1 164 ? 31.608 -92.167 36.364 1.00 24.08 275 SER C N 1
ATOM 5215 C CA . SER C 1 164 ? 31.485 -92.663 34.996 1.00 24.07 275 SER C CA 1
ATOM 5216 C C . SER C 1 164 ? 32.343 -93.906 34.777 1.00 24.13 275 SER C C 1
ATOM 5217 O O . SER C 1 164 ? 33.501 -93.948 35.204 1.00 24.16 275 SER C O 1
ATOM 5220 N N . PRO C 1 165 ? 31.771 -94.936 34.131 1.00 24.30 276 PRO C N 1
ATOM 5221 C CA . PRO C 1 165 ? 32.603 -96.084 33.776 1.00 24.37 276 PRO C CA 1
ATOM 5222 C C . PRO C 1 165 ? 33.620 -95.721 32.703 1.00 24.60 276 PRO C C 1
ATOM 5223 O O . PRO C 1 165 ? 33.479 -94.706 32.014 1.00 24.68 276 PRO C O 1
ATOM 5227 N N . ILE C 1 166 ? 34.636 -96.564 32.579 1.00 25.08 277 ILE C N 1
ATOM 5228 C CA . ILE C 1 166 ? 35.774 -96.345 31.699 1.00 25.27 277 ILE C CA 1
ATOM 5229 C C . ILE C 1 166 ? 35.574 -97.088 30.382 1.00 25.17 277 ILE C C 1
ATOM 5230 O O . ILE C 1 166 ? 34.894 -98.112 30.350 1.00 25.26 277 ILE C O 1
ATOM 5235 N N . LYS C 1 167 ? 36.135 -96.556 29.296 1.00 24.95 278 LYS C N 1
ATOM 5236 C CA . LYS C 1 167 ? 36.126 -97.249 28.008 1.00 24.56 278 LYS C CA 1
ATOM 5237 C C . LYS C 1 167 ? 37.421 -97.085 27.223 1.00 24.57 278 LYS C C 1
ATOM 5238 O O . LYS C 1 167 ? 37.837 -95.966 26.911 1.00 24.68 278 LYS C O 1
ATOM 5244 N N . ILE C 1 168 ? 38.056 -98.211 26.915 1.00 24.39 279 ILE C N 1
ATOM 5245 C CA . ILE C 1 168 ? 39.333 -98.216 26.215 1.00 24.28 279 ILE C CA 1
ATOM 5246 C C . ILE C 1 168 ? 39.121 -98.064 24.713 1.00 24.52 279 ILE C C 1
ATOM 5247 O O . ILE C 1 168 ? 38.357 -98.821 24.108 1.00 24.77 279 ILE C O 1
ATOM 5252 N N . ILE C 1 169 ? 39.794 -97.081 24.120 1.00 24.68 280 ILE C N 1
ATOM 5253 C CA . ILE C 1 169 ? 39.691 -96.823 22.683 1.00 24.92 280 ILE C CA 1
ATOM 5254 C C . ILE C 1 169 ? 41.042 -96.945 21.981 1.00 25.55 280 ILE C C 1
ATOM 5255 O O . ILE C 1 169 ? 42.044 -97.323 22.595 1.00 25.52 280 ILE C O 1
ATOM 5260 N N . ASP C 1 170 ? 41.052 -96.622 20.689 1.00 26.25 281 ASP C N 1
ATOM 5261 C CA . ASP C 1 170 ? 42.284 -96.479 19.914 1.00 27.15 281 ASP C CA 1
ATOM 5262 C C . ASP C 1 170 ? 43.255 -97.649 20.077 1.00 27.43 281 ASP C C 1
ATOM 5263 O O . ASP C 1 170 ? 44.434 -97.452 20.379 1.00 27.66 281 ASP C O 1
ATOM 5268 N N . PHE C 1 171 ? 42.748 -98.864 19.882 1.00 27.90 282 PHE C N 1
ATOM 5269 C CA . PHE C 1 171 ? 43.591 -100.058 19.845 1.00 28.37 282 PHE C CA 1
ATOM 5270 C C . PHE C 1 171 ? 44.646 -99.904 18.750 1.00 29.00 282 PHE C C 1
ATOM 5271 O O . PHE C 1 171 ? 44.349 -99.433 17.648 1.00 28.68 282 PHE C O 1
ATOM 5279 N N . GLY C 1 172 ? 45.877 -100.288 19.078 1.00 29.89 283 GLY C N 1
ATOM 5280 C CA . GLY C 1 172 ? 47.033 -100.014 18.237 1.00 31.11 283 GLY C CA 1
ATOM 5281 C C . GLY C 1 172 ? 47.099 -100.851 16.982 1.00 32.04 283 GLY C C 1
ATOM 5282 O O . GLY C 1 172 ? 47.066 -102.081 17.043 1.00 32.13 283 GLY C O 1
ATOM 5283 N N . LEU C 1 173 ? 47.186 -100.166 15.844 1.00 33.00 284 LEU C N 1
ATOM 5284 C CA . LEU C 1 173 ? 47.352 -100.805 14.541 1.00 34.10 284 LEU C CA 1
ATOM 5285 C C . LEU C 1 173 ? 48.543 -100.189 13.794 1.00 34.94 284 LEU C C 1
ATOM 5286 O O . LEU C 1 173 ? 48.812 -100.539 12.638 1.00 35.08 284 LEU C O 1
ATOM 5291 N N . ALA C 1 174 ? 49.260 -99.295 14.479 1.00 35.94 285 ALA C N 1
ATOM 5292 C CA . ALA C 1 174 ? 50.313 -98.461 13.881 1.00 36.88 285 ALA C CA 1
ATOM 5293 C C . ALA C 1 174 ? 51.431 -99.232 13.172 1.00 37.60 285 ALA C C 1
ATOM 5294 O O . ALA C 1 174 ? 51.887 -98.821 12.096 1.00 37.61 285 ALA C O 1
ATOM 5296 N N . GLU C 1 175 ? 51.860 -100.344 13.771 1.00 38.46 286 GLU C N 1
ATOM 5297 C CA . GLU C 1 175 ? 52.927 -101.181 13.210 1.00 39.31 286 GLU C CA 1
ATOM 5298 C C . GLU C 1 175 ? 52.619 -101.633 11.781 1.00 39.89 286 GLU C C 1
ATOM 5299 O O . GLU C 1 175 ? 53.524 -102.012 11.032 1.00 39.88 286 GLU C O 1
ATOM 5301 N N . LEU C 1 176 ? 51.341 -101.572 11.411 1.00 40.59 287 LEU C N 1
ATOM 5302 C CA . LEU C 1 176 ? 50.886 -101.993 10.089 1.00 41.27 287 LEU C CA 1
ATOM 5303 C C . LEU C 1 176 ? 50.692 -100.811 9.123 1.00 41.64 287 LEU C C 1
ATOM 5304 O O . LEU C 1 176 ? 50.098 -100.973 8.053 1.00 41.66 287 LEU C O 1
ATOM 5309 N N . PHE C 1 177 ? 51.202 -99.635 9.499 1.00 42.13 288 PHE C N 1
ATOM 5310 C CA . PHE C 1 177 ? 51.057 -98.418 8.684 1.00 42.57 288 PHE C CA 1
ATOM 5311 C C . PHE C 1 177 ? 52.344 -97.586 8.522 1.00 42.83 288 PHE C C 1
ATOM 5312 O O . PHE C 1 177 ? 52.321 -96.513 7.906 1.00 42.83 288 PHE C O 1
ATOM 5320 N N . LYS C 1 178 ? 53.457 -98.087 9.055 1.00 43.11 289 LYS C N 1
ATOM 5321 C CA . LYS C 1 178 ? 54.709 -97.324 9.111 1.00 43.38 289 LYS C CA 1
ATOM 5322 C C . LYS C 1 178 ? 55.244 -96.948 7.730 1.00 43.46 289 LYS C C 1
ATOM 5323 O O . LYS C 1 178 ? 55.342 -95.767 7.393 1.00 43.56 289 LYS C O 1
ATOM 5329 N N . ALA C 1 186 ? 57.915 -88.303 19.283 1.00 40.99 297 ALA C N 1
ATOM 5330 C CA . ALA C 1 186 ? 59.007 -89.204 19.643 1.00 40.90 297 ALA C CA 1
ATOM 5331 C C . ALA C 1 186 ? 59.147 -89.363 21.163 1.00 40.76 297 ALA C C 1
ATOM 5332 O O . ALA C 1 186 ? 58.856 -90.432 21.706 1.00 40.75 297 ALA C O 1
ATOM 5334 N N . ALA C 1 187 ? 59.584 -88.298 21.837 1.00 40.48 298 ALA C N 1
ATOM 5335 C CA . ALA C 1 187 ? 59.816 -88.315 23.286 1.00 40.11 298 ALA C CA 1
ATOM 5336 C C . ALA C 1 187 ? 58.549 -88.648 24.077 1.00 39.86 298 ALA C C 1
ATOM 5337 O O . ALA C 1 187 ? 58.587 -89.448 25.018 1.00 39.83 298 ALA C O 1
ATOM 5339 N N . GLY C 1 188 ? 57.433 -88.039 23.676 1.00 39.46 299 GLY C N 1
ATOM 5340 C CA . GLY C 1 188 ? 56.142 -88.257 24.320 1.00 38.71 299 GLY C CA 1
ATOM 5341 C C . GLY C 1 188 ? 55.533 -89.618 24.035 1.00 38.22 299 GLY C C 1
ATOM 5342 O O . GLY C 1 188 ? 54.742 -90.126 24.835 1.00 38.34 299 GLY C O 1
ATOM 5343 N N . THR C 1 189 ? 55.902 -90.210 22.899 1.00 37.61 300 THR C N 1
ATOM 5344 C CA . THR C 1 189 ? 55.338 -91.497 22.471 1.00 37.06 300 THR C CA 1
ATOM 5345 C C . THR C 1 189 ? 55.779 -92.685 23.347 1.00 36.45 300 THR C C 1
ATOM 5346 O O . THR C 1 189 ? 54.988 -93.600 23.612 1.00 36.57 300 THR C O 1
ATOM 5350 N N . ALA C 1 190 ? 57.023 -92.649 23.818 1.00 35.43 301 ALA C N 1
ATOM 5351 C CA . ALA C 1 190 ? 57.614 -93.771 24.555 1.00 34.53 301 ALA C CA 1
ATOM 5352 C C . ALA C 1 190 ? 57.261 -93.835 26.049 1.00 33.80 301 ALA C C 1
ATOM 5353 O O . ALA C 1 190 ? 57.631 -94.791 26.734 1.00 33.67 301 ALA C O 1
ATOM 5355 N N . LEU C 1 191 ? 56.536 -92.832 26.540 1.00 32.95 302 LEU C N 1
ATOM 5356 C CA . LEU C 1 191 ? 56.236 -92.685 27.971 1.00 32.12 302 LEU C CA 1
ATOM 5357 C C . LEU C 1 191 ? 55.501 -93.859 28.618 1.00 31.66 302 LEU C C 1
ATOM 5358 O O . LEU C 1 191 ? 55.562 -94.039 29.834 1.00 31.62 302 LEU C O 1
ATOM 5363 N N . TYR C 1 192 ? 54.815 -94.655 27.805 1.00 31.26 303 TYR C N 1
ATOM 5364 C CA . TYR C 1 192 ? 53.994 -95.763 28.299 1.00 30.84 303 TYR C CA 1
ATOM 5365 C C . TYR C 1 192 ? 54.477 -97.100 27.745 1.00 30.77 303 TYR C C 1
ATOM 5366 O O . TYR C 1 192 ? 53.841 -98.139 27.935 1.00 30.70 303 TYR C O 1
ATOM 5375 N N . MET C 1 193 ? 55.625 -97.056 27.080 1.00 30.65 304 MET C N 1
ATOM 5376 C CA . MET C 1 193 ? 56.155 -98.193 26.356 1.00 30.70 304 MET C CA 1
ATOM 5377 C C . MET C 1 193 ? 57.006 -99.074 27.265 1.00 30.60 304 MET C C 1
ATOM 5378 O O . MET C 1 193 ? 57.912 -98.592 27.948 1.00 30.80 304 MET C O 1
ATOM 5383 N N . ALA C 1 194 ? 56.698 -100.366 27.271 1.00 30.53 305 ALA C N 1
ATOM 5384 C CA . ALA C 1 194 ? 57.488 -101.362 27.988 1.00 30.50 305 ALA C CA 1
ATOM 5385 C C . ALA C 1 194 ? 58.898 -101.476 27.394 1.00 30.51 305 ALA C C 1
ATOM 5386 O O . ALA C 1 194 ? 59.069 -101.329 26.183 1.00 30.58 305 ALA C O 1
ATOM 5388 N N . PRO C 1 195 ? 59.915 -101.736 28.243 1.00 30.50 306 PRO C N 1
ATOM 5389 C CA . PRO C 1 195 ? 61.301 -101.787 27.768 1.00 30.50 306 PRO C CA 1
ATOM 5390 C C . PRO C 1 195 ? 61.522 -102.776 26.621 1.00 30.56 306 PRO C C 1
ATOM 5391 O O . PRO C 1 195 ? 62.280 -102.476 25.695 1.00 30.65 306 PRO C O 1
ATOM 5395 N N . GLU C 1 196 ? 60.853 -103.927 26.679 1.00 30.60 307 GLU C N 1
ATOM 5396 C CA . GLU C 1 196 ? 60.991 -104.965 25.656 1.00 30.71 307 GLU C CA 1
ATOM 5397 C C . GLU C 1 196 ? 60.432 -104.547 24.290 1.00 30.94 307 GLU C C 1
ATOM 5398 O O . GLU C 1 196 ? 60.861 -105.073 23.261 1.00 30.91 307 GLU C O 1
ATOM 5404 N N . VAL C 1 197 ? 59.490 -103.600 24.289 1.00 31.28 308 VAL C N 1
ATOM 5405 C CA . VAL C 1 197 ? 58.877 -103.095 23.052 1.00 31.58 308 VAL C CA 1
ATOM 5406 C C . VAL C 1 197 ? 59.904 -102.373 22.177 1.00 31.89 308 VAL C C 1
ATOM 5407 O O . VAL C 1 197 ? 59.845 -102.459 20.947 1.00 31.94 308 VAL C O 1
ATOM 5411 N N . PHE C 1 198 ? 60.846 -101.678 22.816 1.00 32.24 309 PHE C N 1
ATOM 5412 C CA . PHE C 1 198 ? 61.932 -100.991 22.106 1.00 32.52 309 PHE C CA 1
ATOM 5413 C C . PHE C 1 198 ? 62.773 -101.957 21.271 1.00 32.80 309 PHE C C 1
ATOM 5414 O O . PHE C 1 198 ? 63.366 -101.559 20.265 1.00 32.79 309 PHE C O 1
ATOM 5422 N N . LYS C 1 199 ? 62.809 -103.221 21.694 1.00 33.17 310 LYS C N 1
ATOM 5423 C CA . LYS C 1 199 ? 63.493 -104.291 20.960 1.00 33.58 310 LYS C CA 1
ATOM 5424 C C . LYS C 1 199 ? 62.530 -105.036 20.025 1.00 33.57 310 LYS C C 1
ATOM 5425 O O . LYS C 1 199 ? 62.846 -106.126 19.538 1.00 33.60 310 LYS C O 1
ATOM 5431 N N . ARG C 1 200 ? 61.357 -104.439 19.793 1.00 33.60 311 ARG C N 1
ATOM 5432 C CA . ARG C 1 200 ? 60.324 -104.970 18.885 1.00 33.55 311 ARG C CA 1
ATOM 5433 C C . ARG C 1 200 ? 59.664 -106.270 19.366 1.00 33.44 311 ARG C C 1
ATOM 5434 O O . ARG C 1 200 ? 59.072 -107.006 18.572 1.00 33.41 311 ARG C O 1
ATOM 5436 N N . ASP C 1 201 ? 59.765 -106.541 20.666 1.00 33.41 312 ASP C N 1
ATOM 5437 C CA . ASP C 1 201 ? 59.109 -107.697 21.275 1.00 33.52 312 ASP C CA 1
ATOM 5438 C C . ASP C 1 201 ? 57.725 -107.291 21.780 1.00 33.37 312 ASP C C 1
ATOM 5439 O O . ASP C 1 201 ? 57.568 -106.879 22.934 1.00 33.54 312 ASP C O 1
ATOM 5444 N N . VAL C 1 202 ? 56.731 -107.391 20.901 1.00 33.08 313 VAL C N 1
ATOM 5445 C CA . VAL C 1 202 ? 55.360 -107.003 21.236 1.00 32.81 313 VAL C CA 1
ATOM 5446 C C . VAL C 1 202 ? 54.520 -108.185 21.728 1.00 32.49 313 VAL C C 1
ATOM 5447 O O . VAL C 1 202 ? 54.143 -109.074 20.960 1.00 32.33 313 VAL C O 1
ATOM 5451 N N . THR C 1 203 ? 54.250 -108.177 23.029 1.00 32.16 314 THR C N 1
ATOM 5452 C CA . THR C 1 203 ? 53.451 -109.205 23.689 1.00 31.88 314 THR C CA 1
ATOM 5453 C C . THR C 1 203 ? 52.372 -108.549 24.558 1.00 31.54 314 THR C C 1
ATOM 5454 O O . THR C 1 203 ? 52.474 -107.364 24.886 1.00 31.49 314 THR C O 1
ATOM 5458 N N . PHE C 1 204 ? 51.348 -109.314 24.935 1.00 31.13 315 PHE C N 1
ATOM 5459 C CA . PHE C 1 204 ? 50.259 -108.794 25.780 1.00 30.63 315 PHE C CA 1
ATOM 5460 C C . PHE C 1 204 ? 50.765 -108.215 27.104 1.00 30.20 315 PHE C C 1
ATOM 5461 O O . PHE C 1 204 ? 50.087 -107.412 27.744 1.00 30.30 315 PHE C O 1
ATOM 5469 N N . LYS C 1 205 ? 51.972 -108.613 27.491 1.00 29.64 316 LYS C N 1
ATOM 5470 C CA . LYS C 1 205 ? 52.584 -108.170 28.738 1.00 29.06 316 LYS C CA 1
ATOM 5471 C C . LYS C 1 205 ? 52.979 -106.693 28.721 1.00 28.69 316 LYS C C 1
ATOM 5472 O O . LYS C 1 205 ? 53.171 -106.084 29.779 1.00 28.72 316 LYS C O 1
ATOM 5478 N N . CYS C 1 206 ? 53.094 -106.120 27.524 1.00 28.07 317 CYS C N 1
ATOM 5479 C CA . CYS C 1 206 ? 53.352 -104.689 27.389 1.00 27.47 317 CYS C CA 1
ATOM 5480 C C . CYS C 1 206 ? 52.124 -103.870 27.796 1.00 27.26 317 CYS C C 1
ATOM 5481 O O . CYS C 1 206 ? 52.267 -102.749 28.284 1.00 27.15 317 CYS C O 1
ATOM 5484 N N . ASP C 1 207 ? 50.931 -104.442 27.594 1.00 26.92 318 ASP C N 1
ATOM 5485 C CA . ASP C 1 207 ? 49.671 -103.847 28.062 1.00 26.63 318 ASP C CA 1
ATOM 5486 C C . ASP C 1 207 ? 49.643 -103.711 29.583 1.00 26.37 318 ASP C C 1
ATOM 5487 O O . ASP C 1 207 ? 49.159 -102.708 30.108 1.00 26.43 318 ASP C O 1
ATOM 5492 N N . ILE C 1 208 ? 50.156 -104.729 30.274 1.00 26.01 319 ILE C N 1
ATOM 5493 C CA . ILE C 1 208 ? 50.263 -104.730 31.732 1.00 25.86 319 ILE C CA 1
ATOM 5494 C C . ILE C 1 208 ? 51.194 -103.611 32.217 1.00 25.88 319 ILE C C 1
ATOM 5495 O O . ILE C 1 208 ? 50.865 -102.894 33.174 1.00 25.93 319 ILE C O 1
ATOM 5500 N N . TRP C 1 209 ? 52.341 -103.468 31.548 1.00 25.42 320 TRP C N 1
ATOM 5501 C CA . TRP C 1 209 ? 53.282 -102.383 31.819 1.00 25.20 320 TRP C CA 1
ATOM 5502 C C . TRP C 1 209 ? 52.590 -101.033 31.674 1.00 25.22 320 TRP C C 1
ATOM 5503 O O . TRP C 1 209 ? 52.570 -100.238 32.611 1.00 25.17 320 TRP C O 1
ATOM 5514 N N . SER C 1 210 ? 52.014 -100.790 30.499 1.00 25.33 321 SER C N 1
ATOM 5515 C CA . SER C 1 210 ? 51.320 -99.538 30.204 1.00 25.49 321 SER C CA 1
ATOM 5516 C C . SER C 1 210 ? 50.193 -99.247 31.199 1.00 25.63 321 SER C C 1
ATOM 5517 O O . SER C 1 210 ? 50.000 -98.096 31.610 1.00 25.69 321 SER C O 1
ATOM 5520 N N . ALA C 1 211 ? 49.458 -100.291 31.585 1.00 25.46 322 ALA C N 1
ATOM 5521 C CA . ALA C 1 211 ? 48.429 -100.168 32.615 1.00 25.37 322 ALA C CA 1
ATOM 5522 C C . ALA C 1 211 ? 49.033 -99.693 33.936 1.00 25.23 322 ALA C C 1
ATOM 5523 O O . ALA C 1 211 ? 48.475 -98.818 34.603 1.00 25.05 322 ALA C O 1
ATOM 5525 N N . GLY C 1 212 ? 50.183 -100.271 34.287 1.00 25.12 323 GLY C N 1
ATOM 5526 C CA . GLY C 1 212 ? 50.915 -99.922 35.501 1.00 25.00 323 GLY C CA 1
ATOM 5527 C C . GLY C 1 212 ? 51.439 -98.500 35.499 1.00 25.05 323 GLY C C 1
ATOM 5528 O O . GLY C 1 212 ? 51.487 -97.855 36.547 1.00 25.23 323 GLY C O 1
ATOM 5529 N N . VAL C 1 213 ? 51.831 -98.004 34.327 1.00 25.01 324 VAL C N 1
ATOM 5530 C CA . VAL C 1 213 ? 52.267 -96.613 34.204 1.00 25.08 324 VAL C CA 1
ATOM 5531 C C . VAL C 1 213 ? 51.073 -95.676 34.409 1.00 25.12 324 VAL C C 1
ATOM 5532 O O . VAL C 1 213 ? 51.188 -94.669 35.111 1.00 25.27 324 VAL C O 1
ATOM 5536 N N . VAL C 1 214 ? 49.931 -96.026 33.814 1.00 25.02 325 VAL C N 1
ATOM 5537 C CA . VAL C 1 214 ? 48.673 -95.308 34.044 1.00 24.85 325 VAL C CA 1
ATOM 5538 C C . VAL C 1 214 ? 48.375 -95.252 35.539 1.00 25.01 325 VAL C C 1
ATOM 5539 O O . VAL C 1 214 ? 48.067 -94.184 36.074 1.00 25.22 325 VAL C O 1
ATOM 5543 N N . MET C 1 215 ? 48.482 -96.403 36.203 1.00 25.06 326 MET C N 1
ATOM 5544 C CA . MET C 1 215 ? 48.208 -96.520 37.632 1.00 25.04 326 MET C CA 1
ATOM 5545 C C . MET C 1 215 ? 49.109 -95.595 38.459 1.00 25.02 326 MET C C 1
ATOM 5546 O O . MET C 1 215 ? 48.625 -94.867 39.335 1.00 25.03 326 MET C O 1
ATOM 5551 N N . TYR C 1 216 ? 50.409 -95.629 38.165 1.00 24.79 327 TYR C N 1
ATOM 5552 C CA . TYR C 1 216 ? 51.402 -94.774 38.819 1.00 24.76 327 TYR C CA 1
ATOM 5553 C C . TYR C 1 216 ? 51.034 -93.303 38.633 1.00 24.58 327 TYR C C 1
ATOM 5554 O O . TYR C 1 216 ? 51.076 -92.510 39.584 1.00 24.40 327 TYR C O 1
ATOM 5563 N N . PHE C 1 217 ? 50.663 -92.966 37.399 1.00 24.31 328 PHE C N 1
ATOM 5564 C CA . PHE C 1 217 ? 50.281 -91.612 37.007 1.00 24.23 328 PHE C CA 1
ATOM 5565 C C . PHE C 1 217 ? 49.025 -91.140 37.746 1.00 24.28 328 PHE C C 1
ATOM 5566 O O . PHE C 1 217 ? 48.963 -89.991 38.194 1.00 24.66 328 PHE C O 1
ATOM 5574 N N . LEU C 1 218 ? 48.042 -92.029 37.884 1.00 23.97 329 LEU C N 1
ATOM 5575 C CA . LEU C 1 218 ? 46.800 -91.727 38.599 1.00 23.80 329 LEU C CA 1
ATOM 5576 C C . LEU C 1 218 ? 47.054 -91.452 40.076 1.00 23.93 329 LEU C C 1
ATOM 5577 O O . LEU C 1 218 ? 46.453 -90.545 40.660 1.00 23.96 329 LEU C O 1
ATOM 5582 N N . LEU C 1 219 ? 47.960 -92.233 40.664 1.00 23.94 330 LEU C N 1
ATOM 5583 C CA . LEU C 1 219 ? 48.176 -92.232 42.112 1.00 23.75 330 LEU C CA 1
ATOM 5584 C C . LEU C 1 219 ? 49.158 -91.175 42.606 1.00 23.66 330 LEU C C 1
ATOM 5585 O O . LEU C 1 219 ? 49.046 -90.709 43.742 1.00 23.58 330 LEU C O 1
ATOM 5590 N N . THR C 1 220 ? 50.109 -90.793 41.756 1.00 23.58 331 THR C N 1
ATOM 5591 C CA . THR C 1 220 ? 51.147 -89.834 42.152 1.00 23.37 331 THR C CA 1
ATOM 5592 C C . THR C 1 220 ? 50.990 -88.459 41.504 1.00 23.37 331 THR C C 1
ATOM 5593 O O . THR C 1 220 ? 51.450 -87.455 42.053 1.00 23.37 331 THR C O 1
ATOM 5597 N N . GLY C 1 221 ? 50.357 -88.421 40.334 1.00 23.33 332 GLY C N 1
ATOM 5598 C CA . GLY C 1 221 ? 50.308 -87.205 39.525 1.00 23.35 332 GLY C CA 1
ATOM 5599 C C . GLY C 1 221 ? 51.555 -87.023 38.670 1.00 23.42 332 GLY C C 1
ATOM 5600 O O . GLY C 1 221 ? 51.682 -86.024 37.960 1.00 23.48 332 GLY C O 1
ATOM 5601 N N . CYS C 1 222 ? 52.470 -87.992 38.741 1.00 23.37 333 CYS C N 1
ATOM 5602 C CA . CYS C 1 222 ? 53.723 -87.970 37.985 1.00 23.40 333 CYS C CA 1
ATOM 5603 C C . CYS C 1 222 ? 53.843 -89.208 37.110 1.00 23.37 333 CYS C C 1
ATOM 5604 O O . CYS C 1 222 ? 53.223 -90.231 37.389 1.00 23.42 333 CYS C O 1
ATOM 5607 N N . LEU C 1 223 ? 54.658 -89.114 36.064 1.00 23.42 334 LEU C N 1
ATOM 5608 C CA . LEU C 1 223 ? 55.007 -90.275 35.247 1.00 23.33 334 LEU C CA 1
ATOM 5609 C C . LEU C 1 223 ? 56.303 -90.897 35.772 1.00 23.58 334 LEU C C 1
ATOM 5610 O O . LEU C 1 223 ? 57.230 -90.174 36.136 1.00 23.72 334 LEU C O 1
ATOM 5615 N N . PRO C 1 224 ? 56.371 -92.241 35.815 1.00 23.78 335 PRO C N 1
ATOM 5616 C CA . PRO C 1 224 ? 57.499 -92.941 36.438 1.00 23.98 335 PRO C CA 1
ATOM 5617 C C . PRO C 1 224 ? 58.847 -92.741 35.734 1.00 24.24 335 PRO C C 1
ATOM 5618 O O . PRO C 1 224 ? 59.897 -92.836 36.375 1.00 24.53 335 PRO C O 1
ATOM 5622 N N . PHE C 1 225 ? 58.815 -92.471 34.434 1.00 24.41 336 PHE C N 1
ATOM 5623 C CA . PHE C 1 225 ? 60.033 -92.303 33.654 1.00 24.46 336 PHE C CA 1
ATOM 5624 C C . PHE C 1 225 ? 59.894 -91.102 32.718 1.00 24.69 336 PHE C C 1
ATOM 5625 O O . PHE C 1 225 ? 59.362 -91.223 31.613 1.00 24.88 336 PHE C O 1
ATOM 5633 N N . THR C 1 226 ? 60.365 -89.943 33.169 1.00 24.85 337 THR C N 1
ATOM 5634 C CA . THR C 1 226 ? 60.251 -88.705 32.392 1.00 25.08 337 THR C CA 1
ATOM 5635 C C . THR C 1 226 ? 61.581 -88.337 31.746 1.00 25.15 337 THR C C 1
ATOM 5636 O O . THR C 1 226 ? 62.641 -88.728 32.238 1.00 25.27 337 THR C O 1
ATOM 5640 N N . GLY C 1 227 ? 61.518 -87.574 30.656 1.00 25.17 338 GLY C N 1
ATOM 5641 C CA . GLY C 1 227 ? 62.724 -87.119 29.973 1.00 25.23 338 GLY C CA 1
ATOM 5642 C C . GLY C 1 227 ? 62.549 -86.044 28.913 1.00 25.21 338 GLY C C 1
ATOM 5643 O O . GLY C 1 227 ? 61.438 -85.771 28.458 1.00 25.12 338 GLY C O 1
ATOM 5644 N N . THR C 1 228 ? 63.673 -85.444 28.523 1.00 25.22 339 THR C N 1
ATOM 5645 C CA . THR C 1 228 ? 63.717 -84.416 27.484 1.00 25.15 339 THR C CA 1
ATOM 5646 C C . THR C 1 228 ? 63.800 -85.029 26.083 1.00 25.11 339 THR C C 1
ATOM 5647 O O . THR C 1 228 ? 63.524 -84.356 25.086 1.00 25.07 339 THR C O 1
ATOM 5649 N N . SER C 1 229 ? 64.177 -86.306 26.021 1.00 24.99 340 SER C N 1
ATOM 5650 C CA . SER C 1 229 ? 64.355 -87.019 24.756 1.00 24.94 340 SER C CA 1
ATOM 5651 C C . SER C 1 229 ? 63.761 -88.424 24.816 1.00 24.90 340 SER C C 1
ATOM 5652 O O . SER C 1 229 ? 63.458 -88.930 25.897 1.00 24.86 340 SER C O 1
ATOM 5654 N N . LEU C 1 230 ? 63.600 -89.045 23.646 1.00 24.95 341 LEU C N 1
ATOM 5655 C CA . LEU C 1 230 ? 63.160 -90.438 23.539 1.00 24.91 341 LEU C CA 1
ATOM 5656 C C . LEU C 1 230 ? 64.144 -91.398 24.214 1.00 24.93 341 LEU C C 1
ATOM 5657 O O . LEU C 1 230 ? 63.733 -92.307 24.943 1.00 24.89 341 LEU C O 1
ATOM 5659 N N . GLU C 1 231 ? 65.439 -91.179 23.975 1.00 24.78 342 GLU C N 1
ATOM 5660 C CA . GLU C 1 231 ? 66.490 -92.035 24.524 1.00 24.62 342 GLU C CA 1
ATOM 5661 C C . GLU C 1 231 ? 66.531 -91.990 26.050 1.00 24.40 342 GLU C C 1
ATOM 5662 O O . GLU C 1 231 ? 66.675 -93.032 26.698 1.00 24.17 342 GLU C O 1
ATOM 5668 N N . GLU C 1 232 ? 66.398 -90.788 26.616 1.00 24.13 343 GLU C N 1
ATOM 5669 C CA . GLU C 1 232 ? 66.389 -90.624 28.070 1.00 23.86 343 GLU C CA 1
ATOM 5670 C C . GLU C 1 232 ? 65.280 -91.459 28.683 1.00 23.76 343 GLU C C 1
ATOM 5671 O O . GLU C 1 232 ? 65.522 -92.207 29.634 1.00 23.79 343 GLU C O 1
ATOM 5677 N N . VAL C 1 233 ? 64.076 -91.337 28.122 1.00 23.38 344 VAL C N 1
ATOM 5678 C CA . VAL C 1 233 ? 62.922 -92.096 28.587 1.00 23.18 344 VAL C CA 1
ATOM 5679 C C . VAL C 1 233 ? 63.198 -93.601 28.549 1.00 23.13 344 VAL C C 1
ATOM 5680 O O . VAL C 1 233 ? 63.019 -94.284 29.559 1.00 23.11 344 VAL C O 1
ATOM 5684 N N . GLN C 1 234 ? 63.652 -94.109 27.403 1.00 23.02 345 GLN C N 1
ATOM 5685 C CA . GLN C 1 234 ? 63.820 -95.557 27.239 1.00 23.01 345 GLN C CA 1
ATOM 5686 C C . GLN C 1 234 ? 64.955 -96.158 28.059 1.00 22.88 345 GLN C C 1
ATOM 5687 O O . GLN C 1 234 ? 64.827 -97.276 28.549 1.00 22.91 345 GLN C O 1
ATOM 5693 N N . GLN C 1 235 ? 66.050 -95.417 28.219 1.00 22.67 346 GLN C N 1
ATOM 5694 C CA . GLN C 1 235 ? 67.153 -95.883 29.054 1.00 22.49 346 GLN C CA 1
ATOM 5695 C C . GLN C 1 235 ? 66.757 -95.839 30.524 1.00 22.55 346 GLN C C 1
ATOM 5696 O O . GLN C 1 235 ? 67.119 -96.730 31.299 1.00 22.71 346 GLN C O 1
ATOM 5702 N N . LYS C 1 236 ? 66.005 -94.806 30.894 1.00 22.57 347 LYS C N 1
ATOM 5703 C CA . LYS C 1 236 ? 65.477 -94.665 32.248 1.00 22.86 347 LYS C CA 1
ATOM 5704 C C . LYS C 1 236 ? 64.498 -95.803 32.574 1.00 22.89 347 LYS C C 1
ATOM 5705 O O . LYS C 1 236 ? 64.588 -96.422 33.637 1.00 23.04 347 LYS C O 1
ATOM 5711 N N . ALA C 1 237 ? 63.574 -96.077 31.653 1.00 22.79 348 ALA C N 1
ATOM 5712 C CA . ALA C 1 237 ? 62.576 -97.133 31.843 1.00 22.98 348 ALA C CA 1
ATOM 5713 C C . ALA C 1 237 ? 63.194 -98.531 31.832 1.00 23.04 348 ALA C C 1
ATOM 5714 O O . ALA C 1 237 ? 62.656 -99.459 32.439 1.00 22.83 348 ALA C O 1
ATOM 5716 N N . THR C 1 238 ? 64.324 -98.671 31.141 1.00 23.29 349 THR C N 1
ATOM 5717 C CA . THR C 1 238 ? 65.013 -99.953 31.041 1.00 23.39 349 THR C CA 1
ATOM 5718 C C . THR C 1 238 ? 65.783 -100.293 32.317 1.00 23.50 349 THR C C 1
ATOM 5719 O O . THR C 1 238 ? 65.773 -101.447 32.753 1.00 23.61 349 THR C O 1
ATOM 5723 N N . TYR C 1 239 ? 66.419 -99.294 32.928 1.00 23.57 350 TYR C N 1
ATOM 5724 C CA . TYR C 1 239 ? 67.376 -99.560 34.010 1.00 23.84 350 TYR C CA 1
ATOM 5725 C C . TYR C 1 239 ? 67.059 -98.977 35.391 1.00 23.85 350 TYR C C 1
ATOM 5726 O O . TYR C 1 239 ? 67.499 -99.523 36.407 1.00 24.02 350 TYR C O 1
ATOM 5735 N N . LYS C 1 240 ? 66.314 -97.875 35.431 1.00 23.79 351 LYS C N 1
ATOM 5736 C CA . LYS C 1 240 ? 66.021 -97.199 36.694 1.00 23.78 351 LYS C CA 1
ATOM 5737 C C . LYS C 1 240 ? 64.683 -97.616 37.296 1.00 23.79 351 LYS C C 1
ATOM 5738 O O . LYS C 1 240 ? 63.691 -97.784 36.581 1.00 23.79 351 LYS C O 1
ATOM 5740 N N . GLU C 1 241 ? 64.674 -97.793 38.614 1.00 23.84 352 GLU C N 1
ATOM 5741 C CA . GLU C 1 241 ? 63.437 -97.970 39.364 1.00 23.91 352 GLU C CA 1
ATOM 5742 C C . GLU C 1 241 ? 62.794 -96.594 39.543 1.00 23.98 352 GLU C C 1
ATOM 5743 O O . GLU C 1 241 ? 63.500 -95.610 39.781 1.00 23.90 352 GLU C O 1
ATOM 5745 N N . PRO C 1 242 ? 61.458 -96.510 39.404 1.00 24.16 353 PRO C N 1
ATOM 5746 C CA . PRO C 1 242 ? 60.794 -95.213 39.551 1.00 24.30 353 PRO C CA 1
ATOM 5747 C C . PRO C 1 242 ? 60.802 -94.708 40.993 1.00 24.52 353 PRO C C 1
ATOM 5748 O O . PRO C 1 242 ? 60.830 -95.508 41.929 1.00 24.58 353 PRO C O 1
ATOM 5752 N N . ASN C 1 243 ? 60.789 -93.389 41.156 1.00 24.72 354 ASN C N 1
ATOM 5753 C CA . ASN C 1 243 ? 60.649 -92.768 42.464 1.00 24.99 354 ASN C CA 1
ATOM 5754 C C . ASN C 1 243 ? 59.289 -93.120 43.067 1.00 25.23 354 ASN C C 1
ATOM 5755 O O . ASN C 1 243 ? 58.263 -93.017 42.394 1.00 25.40 354 ASN C O 1
ATOM 5760 N N . TYR C 1 244 ? 59.279 -93.543 44.326 1.00 25.45 355 TYR C N 1
ATOM 5761 C CA . TYR C 1 244 ? 58.020 -93.826 45.019 1.00 25.68 355 TYR C CA 1
ATOM 5762 C C . TYR C 1 244 ? 57.721 -92.806 46.120 1.00 25.79 355 TYR C C 1
ATOM 5763 O O . TYR C 1 244 ? 56.563 -92.623 46.512 1.00 25.79 355 TYR C O 1
ATOM 5772 N N . ALA C 1 245 ? 58.771 -92.136 46.593 1.00 25.91 356 ALA C N 1
ATOM 5773 C CA . ALA C 1 245 ? 58.674 -91.177 47.692 1.00 26.00 356 ALA C CA 1
ATOM 5774 C C . ALA C 1 245 ? 57.808 -89.952 47.372 1.00 26.09 356 ALA C C 1
ATOM 5775 O O . ALA C 1 245 ? 56.706 -89.821 47.908 1.00 26.20 356 ALA C O 1
ATOM 5777 N N . VAL C 1 246 ? 58.303 -89.078 46.493 1.00 26.15 357 VAL C N 1
ATOM 5778 C CA . VAL C 1 246 ? 57.671 -87.781 46.205 1.00 26.15 357 VAL C CA 1
ATOM 5779 C C . VAL C 1 246 ? 56.197 -87.884 45.806 1.00 26.18 357 VAL C C 1
ATOM 5780 O O . VAL C 1 246 ? 55.330 -87.274 46.438 1.00 26.14 357 VAL C O 1
ATOM 5782 N N . PRO C 1 250 ? 53.199 -90.705 48.134 1.00 19.79 361 PRO C N 1
ATOM 5783 C CA . PRO C 1 250 ? 52.521 -90.897 49.413 1.00 19.80 361 PRO C CA 1
ATOM 5784 C C . PRO C 1 250 ? 51.580 -92.109 49.395 1.00 19.82 361 PRO C C 1
ATOM 5785 O O . PRO C 1 250 ? 50.474 -92.045 49.944 1.00 19.79 361 PRO C O 1
ATOM 5789 N N . LEU C 1 251 ? 52.034 -93.205 48.787 1.00 19.75 362 LEU C N 1
ATOM 5790 C CA . LEU C 1 251 ? 51.185 -94.377 48.557 1.00 19.71 362 LEU C CA 1
ATOM 5791 C C . LEU C 1 251 ? 51.289 -95.470 49.618 1.00 19.72 362 LEU C C 1
ATOM 5792 O O . LEU C 1 251 ? 52.294 -95.574 50.325 1.00 19.77 362 LEU C O 1
ATOM 5797 N N . THR C 1 252 ? 50.234 -96.280 49.708 1.00 19.67 363 THR C N 1
ATOM 5798 C CA . THR C 1 252 ? 50.173 -97.426 50.618 1.00 19.64 363 THR C CA 1
ATOM 5799 C C . THR C 1 252 ? 51.114 -98.551 50.162 1.00 19.72 363 THR C C 1
ATOM 5800 O O . THR C 1 252 ? 51.490 -98.601 48.987 1.00 19.77 363 THR C O 1
ATOM 5804 N N . PRO C 1 253 ? 51.504 -99.454 51.088 1.00 19.73 364 PRO C N 1
ATOM 5805 C CA . PRO C 1 253 ? 52.443 -100.522 50.725 1.00 19.70 364 PRO C CA 1
ATOM 5806 C C . PRO C 1 253 ? 51.898 -101.476 49.659 1.00 19.63 364 PRO C C 1
ATOM 5807 O O . PRO C 1 253 ? 52.621 -101.819 48.722 1.00 19.70 364 PRO C O 1
ATOM 5811 N N . GLN C 1 254 ? 50.639 -101.886 49.795 1.00 19.58 365 GLN C N 1
ATOM 5812 C CA . GLN C 1 254 ? 50.025 -102.811 48.840 1.00 19.66 365 GLN C CA 1
ATOM 5813 C C . GLN C 1 254 ? 49.908 -102.200 47.441 1.00 19.59 365 GLN C C 1
ATOM 5814 O O . GLN C 1 254 ? 49.942 -102.920 46.442 1.00 19.56 365 GLN C O 1
ATOM 5820 N N . ALA C 1 255 ? 49.773 -100.874 47.384 1.00 19.54 366 ALA C N 1
ATOM 5821 C CA . ALA C 1 255 ? 49.743 -100.133 46.122 1.00 19.48 366 ALA C CA 1
ATOM 5822 C C . ALA C 1 255 ? 51.103 -100.163 45.428 1.00 19.51 366 ALA C C 1
ATOM 5823 O O . ALA C 1 255 ? 51.188 -100.381 44.214 1.00 19.45 366 ALA C O 1
ATOM 5825 N N . VAL C 1 256 ? 52.155 -99.940 46.213 1.00 19.45 367 VAL C N 1
ATOM 5826 C CA . VAL C 1 256 ? 53.529 -99.959 45.728 1.00 19.44 367 VAL C CA 1
ATOM 5827 C C . VAL C 1 256 ? 53.905 -101.364 45.251 1.00 19.47 367 VAL C C 1
ATOM 5828 O O . VAL C 1 256 ? 54.528 -101.519 44.198 1.00 19.53 367 VAL C O 1
ATOM 5832 N N . ASP C 1 257 ? 53.507 -102.379 46.019 1.00 19.42 368 ASP C N 1
ATOM 5833 C CA . ASP C 1 257 ? 53.794 -103.778 45.684 1.00 19.45 368 ASP C CA 1
ATOM 5834 C C . ASP C 1 257 ? 53.272 -104.147 44.295 1.00 19.47 368 ASP C C 1
ATOM 5835 O O . ASP C 1 257 ? 54.003 -104.732 43.488 1.00 19.48 368 ASP C O 1
ATOM 5840 N N . LEU C 1 258 ? 52.014 -103.793 44.029 1.00 19.40 369 LEU C N 1
ATOM 5841 C CA . LEU C 1 258 ? 51.383 -104.061 42.742 1.00 19.36 369 LEU C CA 1
ATOM 5842 C C . LEU C 1 258 ? 52.051 -103.270 41.624 1.00 19.47 369 LEU C C 1
ATOM 5843 O O . LEU C 1 258 ? 52.245 -103.796 40.529 1.00 19.71 369 LEU C O 1
ATOM 5848 N N . LEU C 1 259 ? 52.411 -102.016 41.904 1.00 19.44 370 LEU C N 1
ATOM 5849 C CA . LEU C 1 259 ? 53.139 -101.196 40.935 1.00 19.26 370 LEU C CA 1
ATOM 5850 C C . LEU C 1 259 ? 54.483 -101.827 40.577 1.00 19.24 370 LEU C C 1
ATOM 5851 O O . LEU C 1 259 ? 54.803 -101.978 39.400 1.00 19.23 370 LEU C O 1
ATOM 5856 N N . LYS C 1 260 ? 55.250 -102.212 41.595 1.00 19.28 371 LYS C N 1
ATOM 5857 C CA . LYS C 1 260 ? 56.539 -102.883 41.397 1.00 19.29 371 LYS C CA 1
ATOM 5858 C C . LYS C 1 260 ? 56.397 -104.182 40.602 1.00 19.14 371 LYS C C 1
ATOM 5859 O O . LYS C 1 260 ? 57.318 -104.573 39.883 1.00 19.09 371 LYS C O 1
ATOM 5865 N N . GLN C 1 261 ? 55.239 -104.832 40.726 1.00 18.91 372 GLN C N 1
ATOM 5866 C CA . GLN C 1 261 ? 54.942 -106.041 39.960 1.00 18.58 372 GLN C CA 1
ATOM 5867 C C . GLN C 1 261 ? 54.636 -105.725 38.499 1.00 18.43 372 GLN C C 1
ATOM 5868 O O . GLN C 1 261 ? 55.201 -106.345 37.597 1.00 18.36 372 GLN C O 1
ATOM 5874 N N . MET C 1 262 ? 53.755 -104.752 38.275 1.00 18.30 373 MET C N 1
ATOM 5875 C CA . MET C 1 262 ? 53.330 -104.369 36.926 1.00 18.26 373 MET C CA 1
ATOM 5876 C C . MET C 1 262 ? 54.438 -103.685 36.132 1.00 18.39 373 MET C C 1
ATOM 5877 O O . MET C 1 262 ? 54.402 -103.661 34.900 1.00 18.32 373 MET C O 1
ATOM 5882 N N . LEU C 1 263 ? 55.414 -103.125 36.843 1.00 18.52 374 LEU C N 1
ATOM 5883 C CA . LEU C 1 263 ? 56.506 -102.389 36.212 1.00 18.70 374 LEU C CA 1
ATOM 5884 C C . LEU C 1 263 ? 57.824 -103.161 36.250 1.00 18.76 374 LEU C C 1
ATOM 5885 O O . LEU C 1 263 ? 58.903 -102.568 36.181 1.00 18.68 374 LEU C O 1
ATOM 5890 N N . THR C 1 264 ? 57.728 -104.484 36.360 1.00 19.04 375 THR C N 1
ATOM 5891 C CA . THR C 1 264 ? 58.902 -105.345 36.287 1.00 19.43 375 THR C CA 1
ATOM 5892 C C . THR C 1 264 ? 59.460 -105.252 34.869 1.00 19.68 375 THR C C 1
ATOM 5893 O O . THR C 1 264 ? 58.731 -105.461 33.894 1.00 19.76 375 THR C O 1
ATOM 5897 N N . LYS C 1 265 ? 60.744 -104.911 34.770 1.00 19.85 376 LYS C N 1
ATOM 5898 C CA . LYS C 1 265 ? 61.398 -104.655 33.488 1.00 20.16 376 LYS C CA 1
ATOM 5899 C C . LYS C 1 265 ? 61.359 -105.882 32.587 1.00 20.31 376 LYS C C 1
ATOM 5900 O O . LYS C 1 265 ? 61.283 -105.761 31.365 1.00 20.39 376 LYS C O 1
ATOM 5906 N N . ASP C 1 266 ? 61.413 -107.058 33.206 1.00 20.50 377 ASP C N 1
ATOM 5907 C CA . ASP C 1 266 ? 61.417 -108.327 32.494 1.00 20.63 377 ASP C CA 1
ATOM 5908 C C . ASP C 1 266 ? 59.989 -108.824 32.258 1.00 20.57 377 ASP C C 1
ATOM 5909 O O . ASP C 1 266 ? 59.285 -109.153 33.215 1.00 20.52 377 ASP C O 1
ATOM 5914 N N . PRO C 1 267 ? 59.561 -108.887 30.980 1.00 20.57 378 PRO C N 1
ATOM 5915 C CA . PRO C 1 267 ? 58.194 -109.284 30.614 1.00 20.60 378 PRO C CA 1
ATOM 5916 C C . PRO C 1 267 ? 57.806 -110.687 31.089 1.00 20.74 378 PRO C C 1
ATOM 5917 O O . PRO C 1 267 ? 56.644 -110.920 31.417 1.00 20.78 378 PRO C O 1
ATOM 5921 N N . GLU C 1 268 ? 58.776 -111.599 31.135 1.00 20.86 379 GLU C N 1
ATOM 5922 C CA . GLU C 1 268 ? 58.545 -112.987 31.542 1.00 20.92 379 GLU C CA 1
ATOM 5923 C C . GLU C 1 268 ? 57.999 -113.074 32.966 1.00 20.89 379 GLU C C 1
ATOM 5924 O O . GLU C 1 268 ? 57.151 -113.917 33.256 1.00 20.92 379 GLU C O 1
ATOM 5930 N N . ARG C 1 269 ? 58.488 -112.200 33.843 1.00 20.88 380 ARG C N 1
ATOM 5931 C CA . ARG C 1 269 ? 58.115 -112.217 35.262 1.00 20.89 380 ARG C CA 1
ATOM 5932 C C . ARG C 1 269 ? 56.986 -111.246 35.616 1.00 20.81 380 ARG C C 1
ATOM 5933 O O . ARG C 1 269 ? 56.410 -111.322 36.703 1.00 20.86 380 ARG C O 1
ATOM 5941 N N . ARG C 1 270 ? 56.677 -110.338 34.694 1.00 20.67 381 ARG C N 1
ATOM 5942 C CA . ARG C 1 270 ? 55.531 -109.446 34.828 1.00 20.65 381 ARG C CA 1
ATOM 5943 C C . ARG C 1 270 ? 54.246 -110.286 34.850 1.00 20.75 381 ARG C C 1
ATOM 5944 O O . ARG C 1 270 ? 54.150 -111.269 34.118 1.00 20.84 381 ARG C O 1
ATOM 5952 N N . PRO C 1 271 ? 53.270 -109.926 35.708 1.00 20.74 382 PRO C N 1
ATOM 5953 C CA . PRO C 1 271 ? 52.056 -110.742 35.786 1.00 20.85 382 PRO C CA 1
ATOM 5954 C C . PRO C 1 271 ? 51.077 -110.500 34.637 1.00 21.02 382 PRO C C 1
ATOM 5955 O O . PRO C 1 271 ? 51.155 -109.480 33.948 1.00 21.04 382 PRO C O 1
ATOM 5959 N N . SER C 1 272 ? 50.165 -111.447 34.440 1.00 21.15 383 SER C N 1
ATOM 5960 C CA . SER C 1 272 ? 49.095 -111.305 33.462 1.00 21.16 383 SER C CA 1
ATOM 5961 C C . SER C 1 272 ? 47.985 -110.436 34.049 1.00 21.29 383 SER C C 1
ATOM 5962 O O . SER C 1 272 ? 48.057 -110.031 35.214 1.00 21.24 383 SER C O 1
ATOM 5965 N N . ALA C 1 273 ? 46.963 -110.155 33.246 1.00 21.36 384 ALA C N 1
ATOM 5966 C CA . ALA C 1 273 ? 45.839 -109.333 33.690 1.00 21.55 384 ALA C CA 1
ATOM 5967 C C . ALA C 1 273 ? 45.030 -110.007 34.798 1.00 21.74 384 ALA C C 1
ATOM 5968 O O . ALA C 1 273 ? 44.576 -109.338 35.731 1.00 21.65 384 ALA C O 1
ATOM 5970 N N . ALA C 1 274 ? 44.868 -111.326 34.697 1.00 22.00 385 ALA C N 1
ATOM 5971 C CA . ALA C 1 274 ? 44.109 -112.098 35.685 1.00 22.33 385 ALA C CA 1
ATOM 5972 C C . ALA C 1 274 ? 44.769 -112.098 37.064 1.00 22.60 385 ALA C C 1
ATOM 5973 O O . ALA C 1 274 ? 44.084 -112.054 38.085 1.00 22.56 385 ALA C O 1
ATOM 5975 N N . GLN C 1 275 ? 46.099 -112.134 37.083 1.00 23.09 386 GLN C N 1
ATOM 5976 C CA . GLN C 1 275 ? 46.864 -112.173 38.331 1.00 23.61 386 GLN C CA 1
ATOM 5977 C C . GLN C 1 275 ? 46.936 -110.816 39.018 1.00 23.75 386 GLN C C 1
ATOM 5978 O O . GLN C 1 275 ? 47.036 -110.741 40.245 1.00 23.82 386 GLN C O 1
ATOM 5984 N N . VAL C 1 276 ? 46.892 -109.751 38.219 1.00 23.95 387 VAL C N 1
ATOM 5985 C CA . VAL C 1 276 ? 46.827 -108.383 38.732 1.00 24.10 387 VAL C CA 1
ATOM 5986 C C . VAL C 1 276 ? 45.528 -108.192 39.512 1.00 24.28 387 VAL C C 1
ATOM 5987 O O . VAL C 1 276 ? 45.538 -107.647 40.616 1.00 24.39 387 VAL C O 1
ATOM 5991 N N . LEU C 1 277 ? 44.425 -108.666 38.934 1.00 24.52 388 LEU C N 1
ATOM 5992 C CA . LEU C 1 277 ? 43.099 -108.645 39.560 1.00 24.63 388 LEU C CA 1
ATOM 5993 C C . LEU C 1 277 ? 43.039 -109.349 40.919 1.00 24.86 388 LEU C C 1
ATOM 5994 O O . LEU C 1 277 ? 42.218 -108.992 41.769 1.00 24.82 388 LEU C O 1
ATOM 5999 N N . HIS C 1 278 ? 43.908 -110.342 41.115 1.00 25.08 389 HIS C N 1
ATOM 6000 C CA . HIS C 1 278 ? 43.948 -111.115 42.359 1.00 25.36 389 HIS C CA 1
ATOM 6001 C C . HIS C 1 278 ? 44.865 -110.521 43.431 1.00 25.49 389 HIS C C 1
ATOM 6002 O O . HIS C 1 278 ? 45.070 -111.131 44.485 1.00 25.43 389 HIS C O 1
ATOM 6009 N N . HIS C 1 279 ? 45.403 -109.332 43.161 1.00 25.64 390 HIS C N 1
ATOM 6010 C CA . HIS C 1 279 ? 46.268 -108.637 44.112 1.00 25.78 390 HIS C CA 1
ATOM 6011 C C . HIS C 1 279 ? 45.477 -108.109 45.311 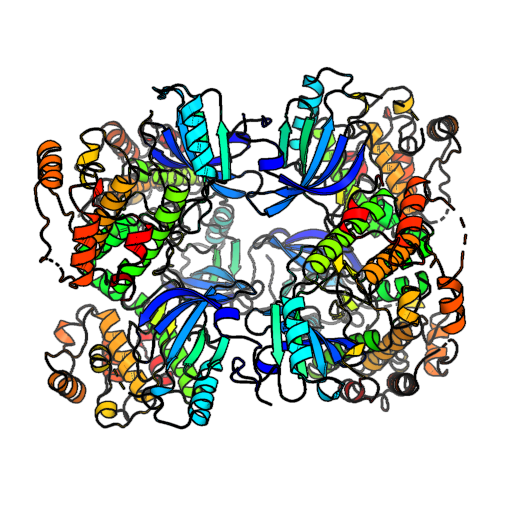1.00 25.82 390 HIS C C 1
ATOM 6012 O O . HIS C 1 279 ? 44.280 -107.825 45.205 1.00 25.88 390 HIS C O 1
ATOM 6019 N N . GLU C 1 280 ? 46.165 -107.989 46.446 1.00 25.88 391 GLU C N 1
ATOM 6020 C CA . GLU C 1 280 ? 45.595 -107.497 47.706 1.00 25.92 391 GLU C CA 1
ATOM 6021 C C . GLU C 1 280 ? 45.039 -106.068 47.603 1.00 25.95 391 GLU C C 1
ATOM 6022 O O . GLU C 1 280 ? 44.072 -105.723 48.286 1.00 25.91 391 GLU C O 1
ATOM 6028 N N . TRP C 1 281 ? 45.643 -105.255 46.737 1.00 25.97 392 TRP C N 1
ATOM 6029 C CA . TRP C 1 281 ? 45.289 -103.840 46.601 1.00 26.00 392 TRP C CA 1
ATOM 6030 C C . TRP C 1 281 ? 43.825 -103.588 46.213 1.00 26.28 392 TRP C C 1
ATOM 6031 O O . TRP C 1 281 ? 43.273 -102.526 46.519 1.00 26.32 392 TRP C O 1
ATOM 6042 N N . PHE C 1 282 ? 43.200 -104.562 45.554 1.00 26.50 393 PHE C N 1
ATOM 6043 C CA . PHE C 1 282 ? 41.783 -104.463 45.204 1.00 26.73 393 PHE C CA 1
ATOM 6044 C C . PHE C 1 282 ? 40.896 -104.969 46.345 1.00 27.09 393 PHE C C 1
ATOM 6045 O O . PHE C 1 282 ? 39.860 -105.602 46.111 1.00 27.25 393 PHE C O 1
ATOM 6053 N N . LYS C 1 283 ? 41.310 -104.687 47.581 1.00 27.38 394 LYS C N 1
ATOM 6054 C CA . LYS C 1 283 ? 40.588 -105.130 48.778 1.00 27.57 394 LYS C CA 1
ATOM 6055 C C . LYS C 1 283 ? 40.667 -104.109 49.914 1.00 27.65 394 LYS C C 1
ATOM 6056 O O . LYS C 1 283 ? 41.307 -103.063 49.787 1.00 27.72 394 LYS C O 1
ATOM 6062 N N . ASN D 1 13 ? 29.148 -97.193 -4.758 1.00 39.29 124 ASN D N 1
ATOM 6063 C CA . ASN D 1 13 ? 28.862 -98.425 -3.959 1.00 39.23 124 ASN D CA 1
ATOM 6064 C C . ASN D 1 13 ? 29.783 -98.581 -2.746 1.00 39.11 124 ASN D C 1
ATOM 6065 O O . ASN D 1 13 ? 30.972 -98.250 -2.805 1.00 39.16 124 ASN D O 1
ATOM 6070 N N . LEU D 1 14 ? 29.213 -99.078 -1.650 1.00 38.89 125 LEU D N 1
ATOM 6071 C CA . LEU D 1 14 ? 29.915 -99.210 -0.376 1.00 38.62 125 LEU D CA 1
ATOM 6072 C C . LEU D 1 14 ? 29.803 -100.641 0.144 1.00 38.48 125 LEU D C 1
ATOM 6073 O O . LEU D 1 14 ? 28.712 -101.206 0.192 1.00 38.35 125 LEU D O 1
ATOM 6078 N N . TYR D 1 15 ? 30.936 -101.222 0.526 1.00 38.35 126 TYR D N 1
ATOM 6079 C CA . TYR D 1 15 ? 30.963 -102.577 1.070 1.00 38.22 126 TYR D CA 1
ATOM 6080 C C . TYR D 1 15 ? 30.844 -102.578 2.594 1.00 38.12 126 TYR D C 1
ATOM 6081 O O . TYR D 1 15 ? 31.416 -101.729 3.277 1.00 38.07 126 TYR D O 1
ATOM 6083 N N . PHE D 1 16 ? 30.084 -103.537 3.112 1.00 38.03 127 PHE D N 1
ATOM 6084 C CA . PHE D 1 16 ? 29.965 -103.760 4.548 1.00 37.95 127 PHE D CA 1
ATOM 6085 C C . PHE D 1 16 ? 30.710 -105.046 4.900 1.00 37.91 127 PHE D C 1
ATOM 6086 O O . PHE D 1 16 ? 30.653 -106.023 4.151 1.00 37.88 127 PHE D O 1
ATOM 6094 N N . GLN D 1 17 ? 31.421 -105.036 6.026 1.00 37.86 128 GLN D N 1
ATOM 6095 C CA . GLN D 1 17 ? 32.124 -106.231 6.492 1.00 37.91 128 GLN D CA 1
ATOM 6096 C C . GLN D 1 17 ? 31.157 -107.173 7.217 1.00 37.85 128 GLN D C 1
ATOM 6097 O O . GLN D 1 17 ? 30.947 -107.062 8.430 1.00 37.91 128 GLN D O 1
ATOM 6099 N N . GLY D 1 18 ? 30.565 -108.091 6.454 1.00 37.71 129 GLY D N 1
ATOM 6100 C CA . GLY D 1 18 ? 29.571 -109.027 6.975 1.00 37.59 129 GLY D CA 1
ATOM 6101 C C . GLY D 1 18 ? 28.380 -109.193 6.046 1.00 37.51 129 GLY D C 1
ATOM 6102 O O . GLY D 1 18 ? 28.395 -108.699 4.916 1.00 37.52 129 GLY D O 1
ATOM 6103 N N . THR D 1 19 ? 27.347 -109.886 6.526 1.00 37.39 130 THR D N 1
ATOM 6104 C CA . THR D 1 19 ? 26.167 -110.201 5.711 1.00 37.30 130 THR D CA 1
ATOM 6105 C C . THR D 1 19 ? 24.904 -109.508 6.220 1.00 37.18 130 THR D C 1
ATOM 6106 O O . THR D 1 19 ? 24.950 -108.774 7.205 1.00 37.11 130 THR D O 1
ATOM 6110 N N . ILE D 1 20 ? 23.782 -109.752 5.542 1.00 37.13 131 ILE D N 1
ATOM 6111 C CA . ILE D 1 20 ? 22.489 -109.168 5.911 1.00 37.02 131 ILE D CA 1
ATOM 6112 C C . ILE D 1 20 ? 22.045 -109.622 7.306 1.00 37.12 131 ILE D C 1
ATOM 6113 O O . ILE D 1 20 ? 21.325 -108.905 8.007 1.00 37.15 131 ILE D O 1
ATOM 6118 N N . ASP D 1 21 ? 22.500 -110.809 7.700 1.00 37.11 132 ASP D N 1
ATOM 6119 C CA . ASP D 1 21 ? 22.204 -111.368 9.011 1.00 37.03 132 ASP D CA 1
ATOM 6120 C C . ASP D 1 21 ? 23.125 -110.798 10.089 1.00 37.06 132 ASP D C 1
ATOM 6121 O O . ASP D 1 21 ? 22.853 -110.942 11.281 1.00 37.16 132 ASP D O 1
ATOM 6126 N N . ASP D 1 22 ? 24.210 -110.151 9.665 1.00 36.99 133 ASP D N 1
ATOM 6127 C CA . ASP D 1 22 ? 25.104 -109.452 10.589 1.00 36.94 133 ASP D CA 1
ATOM 6128 C C . ASP D 1 22 ? 24.592 -108.048 10.914 1.00 36.91 133 ASP D C 1
ATOM 6129 O O . ASP D 1 22 ? 24.993 -107.453 11.915 1.00 37.02 133 ASP D O 1
ATOM 6134 N N . LEU D 1 23 ? 23.702 -107.529 10.070 1.00 36.76 134 LEU D N 1
ATOM 6135 C CA . LEU D 1 23 ? 23.092 -106.222 10.301 1.00 36.59 134 LEU D CA 1
ATOM 6136 C C . LEU D 1 23 ? 21.684 -106.325 10.878 1.00 36.53 134 LEU D C 1
ATOM 6137 O O . LEU D 1 23 ? 21.246 -105.437 11.617 1.00 36.56 134 LEU D O 1
ATOM 6142 N N . PHE D 1 24 ? 20.980 -107.403 10.537 1.00 36.30 135 PHE D N 1
ATOM 6143 C CA . PHE D 1 24 ? 19.576 -107.556 10.912 1.00 36.03 135 PHE D CA 1
ATOM 6144 C C . PHE D 1 24 ? 19.241 -108.921 11.503 1.00 36.10 135 PHE D C 1
ATOM 6145 O O . PHE D 1 24 ? 19.708 -109.955 11.020 1.00 36.11 135 PHE D O 1
ATOM 6153 N N . ILE D 1 25 ? 18.432 -108.904 12.560 1.00 36.19 136 ILE D N 1
ATOM 6154 C CA . ILE D 1 25 ? 17.772 -110.104 13.059 1.00 36.28 136 ILE D CA 1
ATOM 6155 C C . ILE D 1 25 ? 16.415 -110.210 12.372 1.00 36.27 136 ILE D C 1
ATOM 6156 O O . ILE D 1 25 ? 15.567 -109.321 12.507 1.00 36.19 136 ILE D O 1
ATOM 6158 N N . PHE D 1 26 ? 16.234 -111.282 11.603 1.00 36.29 137 PHE D N 1
ATOM 6159 C CA . PHE D 1 26 ? 14.976 -111.543 10.912 1.00 36.28 137 PHE D CA 1
ATOM 6160 C C . PHE D 1 26 ? 14.015 -112.231 11.868 1.00 36.37 137 PHE D C 1
ATOM 6161 O O . PHE D 1 26 ? 14.228 -113.382 12.256 1.00 36.28 137 PHE D O 1
ATOM 6169 N N . LYS D 1 27 ? 12.964 -111.515 12.252 1.00 36.65 138 LYS D N 1
ATOM 6170 C CA . LYS D 1 27 ? 12.042 -112.004 13.273 1.00 37.05 138 LYS D CA 1
ATOM 6171 C C . LYS D 1 27 ? 10.950 -112.905 12.704 1.00 37.36 138 LYS D C 1
ATOM 6172 O O . LYS D 1 27 ? 10.921 -114.100 13.013 1.00 37.61 138 LYS D O 1
ATOM 6178 N N . ARG D 1 28 ? 10.058 -112.350 11.885 1.00 37.50 139 ARG D N 1
ATOM 6179 C CA . ARG D 1 28 ? 8.968 -113.141 11.310 1.00 37.68 139 ARG D CA 1
ATOM 6180 C C . ARG D 1 28 ? 8.631 -112.769 9.869 1.00 37.76 139 ARG D C 1
ATOM 6181 O O . ARG D 1 28 ? 8.714 -111.603 9.482 1.00 37.85 139 ARG D O 1
ATOM 6189 N N . LYS D 1 29 ? 8.250 -113.782 9.092 1.00 37.82 140 LYS D N 1
ATOM 6190 C CA . LYS D 1 29 ? 7.849 -113.612 7.706 1.00 37.80 140 LYS D CA 1
ATOM 6191 C C . LYS D 1 29 ? 6.420 -113.089 7.653 1.00 37.66 140 LYS D C 1
ATOM 6192 O O . LYS D 1 29 ? 5.481 -113.764 8.080 1.00 37.56 140 LYS D O 1
ATOM 6198 N N . LEU D 1 30 ? 6.268 -111.877 7.135 1.00 37.60 141 LEU D N 1
ATOM 6199 C CA . LEU D 1 30 ? 4.960 -111.255 6.996 1.00 37.68 141 LEU D CA 1
ATOM 6200 C C . LEU D 1 30 ? 4.256 -111.720 5.725 1.00 37.89 141 LEU D C 1
ATOM 6201 O O . LEU D 1 30 ? 3.024 -111.746 5.665 1.00 37.80 141 LEU D O 1
ATOM 6206 N N . GLY D 1 31 ? 5.043 -112.082 4.714 1.00 38.14 142 GLY D N 1
ATOM 6207 C CA . GLY D 1 31 ? 4.498 -112.580 3.457 1.00 38.49 142 GLY D CA 1
ATOM 6208 C C . GLY D 1 31 ? 5.538 -112.939 2.415 1.00 38.68 142 GLY D C 1
ATOM 6209 O O . GLY D 1 31 ? 6.725 -112.654 2.579 1.00 38.60 142 GLY D O 1
ATOM 6210 N N . SER D 1 32 ? 5.071 -113.573 1.341 1.00 38.96 143 SER D N 1
ATOM 6211 C CA . SER D 1 32 ? 5.914 -113.962 0.217 1.00 39.11 143 SER D CA 1
ATOM 6212 C C . SER D 1 32 ? 5.246 -113.533 -1.080 1.00 39.16 143 SER D C 1
ATOM 6213 O O . SER D 1 32 ? 4.146 -113.987 -1.400 1.00 39.20 143 SER D O 1
ATOM 6216 N N . GLY D 1 33 ? 5.911 -112.645 -1.813 1.00 39.29 144 GLY D N 1
ATOM 6217 C CA . GLY D 1 33 ? 5.426 -112.191 -3.115 1.00 39.43 144 GLY D CA 1
ATOM 6218 C C . GLY D 1 33 ? 5.921 -113.070 -4.251 1.00 39.55 144 GLY D C 1
ATOM 6219 O O . GLY D 1 33 ? 6.496 -114.140 -4.018 1.00 39.67 144 GLY D O 1
ATOM 6220 N N . ALA D 1 34 ? 5.696 -112.618 -5.483 1.00 39.48 145 ALA D N 1
ATOM 6221 C CA . ALA D 1 34 ? 6.170 -113.332 -6.669 1.00 39.38 145 ALA D CA 1
ATOM 6222 C C . ALA D 1 34 ? 7.691 -113.235 -6.823 1.00 39.27 145 ALA D C 1
ATOM 6223 O O . ALA D 1 34 ? 8.316 -114.123 -7.411 1.00 39.33 145 ALA D O 1
ATOM 6225 N N . PHE D 1 35 ? 8.277 -112.164 -6.287 1.00 39.03 146 PHE D N 1
ATOM 6226 C CA . PHE D 1 35 ? 9.722 -111.942 -6.399 1.00 38.86 146 PHE D CA 1
ATOM 6227 C C . PHE D 1 35 ? 10.430 -111.589 -5.082 1.00 38.41 146 PHE D C 1
ATOM 6228 O O . PHE D 1 35 ? 11.347 -110.767 -5.064 1.00 38.37 146 PHE D O 1
ATOM 6236 N N . GLY D 1 36 ? 10.012 -112.231 -3.991 1.00 37.96 147 GLY D N 1
ATOM 6237 C CA . GLY D 1 36 ? 10.695 -112.093 -2.704 1.00 37.37 147 GLY D CA 1
ATOM 6238 C C . GLY D 1 36 ? 9.813 -112.103 -1.470 1.00 36.95 147 GLY D C 1
ATOM 6239 O O . GLY D 1 36 ? 8.586 -112.115 -1.571 1.00 37.02 147 GLY D O 1
ATOM 6240 N N . ASP D 1 37 ? 10.451 -112.093 -0.300 1.00 36.52 148 ASP D N 1
ATOM 6241 C CA . ASP D 1 37 ? 9.751 -112.135 0.987 1.00 35.97 148 ASP D CA 1
ATOM 6242 C C . ASP D 1 37 ? 9.641 -110.758 1.632 1.00 35.48 148 ASP D C 1
ATOM 6243 O O . ASP D 1 37 ? 10.349 -109.821 1.252 1.00 35.48 148 ASP D O 1
ATOM 6248 N N . VAL D 1 38 ? 8.749 -110.654 2.615 1.00 34.81 149 VAL D N 1
ATOM 6249 C CA . VAL D 1 38 ? 8.621 -109.466 3.452 1.00 34.26 149 VAL D CA 1
ATOM 6250 C C . VAL D 1 38 ? 8.782 -109.906 4.909 1.00 34.11 149 VAL D C 1
ATOM 6251 O O . VAL D 1 38 ? 8.027 -110.754 5.392 1.00 34.09 149 VAL D O 1
ATOM 6255 N N . HIS D 1 39 ? 9.766 -109.340 5.605 1.00 33.75 150 HIS D N 1
ATOM 6256 C CA . HIS D 1 39 ? 10.054 -109.762 6.978 1.00 33.61 150 HIS D CA 1
ATOM 6257 C C . HIS D 1 39 ? 9.988 -108.646 8.000 1.00 33.43 150 HIS D C 1
ATOM 6258 O O . HIS D 1 39 ? 10.371 -107.512 7.720 1.00 33.33 150 HIS D O 1
ATOM 6265 N N . LEU D 1 40 ? 9.512 -108.985 9.194 1.00 33.23 151 LEU D N 1
ATOM 6266 C CA . LEU D 1 40 ? 9.705 -108.131 10.355 1.00 33.21 151 LEU D CA 1
ATOM 6267 C C . LEU D 1 40 ? 11.137 -108.338 10.848 1.00 33.18 151 LEU D C 1
ATOM 6268 O O . LEU D 1 40 ? 11.572 -109.468 11.073 1.00 33.00 151 LEU D O 1
ATOM 6273 N N . VAL D 1 41 ? 11.876 -107.248 10.991 1.00 33.32 152 VAL D N 1
ATOM 6274 C CA . VAL D 1 41 ? 13.275 -107.352 11.375 1.00 33.65 152 VAL D CA 1
ATOM 6275 C C . VAL D 1 41 ? 13.650 -106.435 12.536 1.00 33.96 152 VAL D C 1
ATOM 6276 O O . VAL D 1 41 ? 12.945 -105.468 12.849 1.00 33.73 152 VAL D O 1
ATOM 6280 N N . GLU D 1 42 ? 14.766 -106.774 13.172 1.00 34.45 153 GLU D N 1
ATOM 6281 C CA . GLU D 1 42 ? 15.387 -105.928 14.175 1.00 34.93 153 GLU D CA 1
ATOM 6282 C C . GLU D 1 42 ? 16.799 -105.596 13.721 1.00 35.06 153 GLU D C 1
ATOM 6283 O O . GLU D 1 42 ? 17.578 -106.490 13.390 1.00 35.15 153 GLU D O 1
ATOM 6289 N N . GLU D 1 43 ? 17.106 -104.304 13.686 1.00 35.30 154 GLU D N 1
ATOM 6290 C CA . GLU D 1 43 ? 18.454 -103.817 13.428 1.00 35.34 154 GLU D CA 1
ATOM 6291 C C . GLU D 1 43 ? 19.289 -104.081 14.680 1.00 35.48 154 GLU D C 1
ATOM 6292 O O . GLU D 1 43 ? 18.929 -103.635 15.771 1.00 35.51 154 GLU D O 1
ATOM 6298 N N . ARG D 1 44 ? 20.387 -104.820 14.527 1.00 35.71 155 ARG D N 1
ATOM 6299 C CA . ARG D 1 44 ? 21.211 -105.238 15.678 1.00 36.05 155 ARG D CA 1
ATOM 6300 C C . ARG D 1 44 ? 21.934 -104.075 16.371 1.00 35.92 155 ARG D C 1
ATOM 6301 O O . ARG D 1 44 ? 22.135 -104.097 17.587 1.00 35.80 155 ARG D O 1
ATOM 6309 N N . SER D 1 45 ? 22.320 -103.068 15.589 1.00 35.86 156 SER D N 1
ATOM 6310 C CA . SER D 1 45 ? 23.040 -101.904 16.102 1.00 35.83 156 SER D CA 1
ATOM 6311 C C . SER D 1 45 ? 22.204 -101.083 17.086 1.00 35.78 156 SER D C 1
ATOM 6312 O O . SER D 1 45 ? 22.678 -100.720 18.164 1.00 35.74 156 SER D O 1
ATOM 6314 N N . SER D 1 46 ? 20.958 -100.810 16.712 1.00 35.73 157 SER D N 1
ATOM 6315 C CA . SER D 1 46 ? 20.100 -99.908 17.476 1.00 35.56 157 SER D CA 1
ATOM 6316 C C . SER D 1 46 ? 19.013 -100.623 18.268 1.00 35.43 157 SER D C 1
ATOM 6317 O O . SER D 1 46 ? 18.468 -100.064 19.217 1.00 35.60 157 SER D O 1
ATOM 6320 N N . GLY D 1 47 ? 18.700 -101.855 17.877 1.00 35.31 158 GLY D N 1
ATOM 6321 C CA . GLY D 1 47 ? 17.553 -102.569 18.441 1.00 35.04 158 GLY D CA 1
ATOM 6322 C C . GLY D 1 47 ? 16.243 -102.078 17.847 1.00 34.77 158 GLY D C 1
ATOM 6323 O O . GLY D 1 47 ? 15.168 -102.430 18.325 1.00 34.73 158 GLY D O 1
ATOM 6324 N N . LEU D 1 48 ? 16.337 -101.266 16.796 1.00 34.59 159 LEU D N 1
ATOM 6325 C CA . LEU D 1 48 ? 15.159 -100.694 16.155 1.00 34.34 159 LEU D CA 1
ATOM 6326 C C . LEU D 1 48 ? 14.478 -101.676 15.203 1.00 34.22 159 LEU D C 1
ATOM 6327 O O . LEU D 1 48 ? 15.129 -102.472 14.518 1.00 33.95 159 LEU D O 1
ATOM 6332 N N . GLU D 1 49 ? 13.153 -101.600 15.183 1.00 34.07 160 GLU D N 1
ATOM 6333 C CA . GLU D 1 49 ? 12.327 -102.475 14.376 1.00 33.96 160 GLU D CA 1
ATOM 6334 C C . GLU D 1 49 ? 12.151 -101.892 12.975 1.00 33.83 160 GLU D C 1
ATOM 6335 O O . GLU D 1 49 ? 11.797 -100.719 12.809 1.00 33.75 160 GLU D O 1
ATOM 6341 N N . ARG D 1 50 ? 12.436 -102.716 11.973 1.00 33.64 161 ARG D N 1
ATOM 6342 C CA . ARG D 1 50 ? 12.230 -102.354 10.576 1.00 33.64 161 ARG D CA 1
ATOM 6343 C C . ARG D 1 50 ? 11.523 -103.508 9.883 1.00 33.58 161 ARG D C 1
ATOM 6344 O O . ARG D 1 50 ? 11.290 -104.556 10.489 1.00 33.66 161 ARG D O 1
ATOM 6352 N N . VAL D 1 51 ? 11.168 -103.305 8.620 1.00 33.41 162 VAL D N 1
ATOM 6353 C CA . VAL D 1 51 ? 10.691 -104.394 7.776 1.00 33.41 162 VAL D CA 1
ATOM 6354 C C . VAL D 1 51 ? 11.475 -104.431 6.470 1.00 33.46 162 VAL D C 1
ATOM 6355 O O . VAL D 1 51 ? 11.748 -103.389 5.865 1.00 33.59 162 VAL D O 1
ATOM 6359 N N . ILE D 1 52 ? 11.866 -105.631 6.062 1.00 33.58 163 ILE D N 1
ATOM 6360 C CA . ILE D 1 52 ? 12.673 -105.789 4.862 1.00 33.77 163 ILE D CA 1
ATOM 6361 C C . ILE D 1 52 ? 11.915 -106.531 3.767 1.00 34.10 163 ILE D C 1
ATOM 6362 O O . ILE D 1 52 ? 11.400 -107.630 3.981 1.00 34.22 163 ILE D O 1
ATOM 6367 N N . LYS D 1 53 ? 11.832 -105.897 2.602 1.00 34.53 164 LYS D N 1
ATOM 6368 C CA . LYS D 1 53 ? 11.360 -106.549 1.395 1.00 35.00 164 LYS D CA 1
ATOM 6369 C C . LYS D 1 53 ? 12.581 -107.098 0.665 1.00 35.27 164 LYS D C 1
ATOM 6370 O O . LYS D 1 53 ? 13.383 -106.342 0.111 1.00 35.23 164 LYS D O 1
ATOM 6376 N N . THR D 1 54 ? 12.732 -108.419 0.711 1.00 35.68 165 THR D N 1
ATOM 6377 C CA . THR D 1 54 ? 13.796 -109.108 -0.002 1.00 36.00 165 THR D CA 1
ATOM 6378 C C . THR D 1 54 ? 13.365 -109.283 -1.449 1.00 36.44 165 THR D C 1
ATOM 6379 O O . THR D 1 54 ? 12.270 -109.780 -1.721 1.00 36.54 165 THR D O 1
ATOM 6383 N N . ILE D 1 55 ? 14.217 -108.847 -2.371 1.00 36.89 166 ILE D N 1
ATOM 6384 C CA . ILE D 1 55 ? 13.969 -109.037 -3.792 1.00 37.30 166 ILE D CA 1
ATOM 6385 C C . ILE D 1 55 ? 14.951 -110.057 -4.354 1.00 37.66 166 ILE D C 1
ATOM 6386 O O . ILE D 1 55 ? 16.166 -109.865 -4.280 1.00 37.65 166 ILE D O 1
ATOM 6391 N N . ASN D 1 56 ? 14.409 -111.146 -4.896 1.00 38.16 167 ASN D N 1
ATOM 6392 C CA . ASN D 1 56 ? 15.201 -112.176 -5.567 1.00 38.67 167 ASN D CA 1
ATOM 6393 C C . ASN D 1 56 ? 15.647 -111.711 -6.953 1.00 38.92 167 ASN D C 1
ATOM 6394 O O . ASN D 1 56 ? 14.813 -111.477 -7.832 1.00 38.87 167 ASN D O 1
ATOM 6399 N N . LYS D 1 57 ? 16.961 -111.574 -7.135 1.00 39.31 168 LYS D N 1
ATOM 6400 C CA . LYS D 1 57 ? 17.542 -111.109 -8.401 1.00 39.72 168 LYS D CA 1
ATOM 6401 C C . LYS D 1 57 ? 17.305 -112.073 -9.563 1.00 40.10 168 LYS D C 1
ATOM 6402 O O . LYS D 1 57 ? 17.318 -111.662 -10.724 1.00 40.15 168 LYS D O 1
ATOM 6408 N N . ASP D 1 58 ? 17.100 -113.351 -9.243 1.00 40.61 169 ASP D N 1
ATOM 6409 C CA . ASP D 1 58 ? 16.756 -114.374 -10.233 1.00 41.06 169 ASP D CA 1
ATOM 6410 C C . ASP D 1 58 ? 15.527 -113.983 -11.047 1.00 41.31 169 ASP D C 1
ATOM 6411 O O . ASP D 1 58 ? 15.505 -114.149 -12.266 1.00 41.31 169 ASP D O 1
ATOM 6416 N N . ARG D 1 59 ? 14.515 -113.454 -10.361 1.00 41.68 170 ARG D N 1
ATOM 6417 C CA . ARG D 1 59 ? 13.224 -113.136 -10.970 1.00 42.05 170 ARG D CA 1
ATOM 6418 C C . ARG D 1 59 ? 13.229 -111.856 -11.815 1.00 42.36 170 ARG D C 1
ATOM 6419 O O . ARG D 1 59 ? 12.203 -111.494 -12.396 1.00 42.39 170 ARG D O 1
ATOM 6421 N N . SER D 1 60 ? 14.377 -111.183 -11.885 1.00 42.80 171 SER D N 1
ATOM 6422 C CA . SER D 1 60 ? 14.522 -109.958 -12.680 1.00 43.22 171 SER D CA 1
ATOM 6423 C C . SER D 1 60 ? 14.468 -110.250 -14.176 1.00 43.53 171 SER D C 1
ATOM 6424 O O . SER D 1 60 ? 15.236 -111.072 -14.682 1.00 43.57 171 SER D O 1
ATOM 6426 N N . GLN D 1 61 ? 13.555 -109.572 -14.871 1.00 44.06 172 GLN D N 1
ATOM 6427 C CA . GLN D 1 61 ? 13.393 -109.726 -16.326 1.00 44.27 172 GLN D CA 1
ATOM 6428 C C . GLN D 1 61 ? 14.042 -108.566 -17.089 1.00 44.11 172 GLN D C 1
ATOM 6429 O O . GLN D 1 61 ? 14.062 -108.555 -18.326 1.00 44.64 172 GLN D O 1
ATOM 6431 N N . VAL D 1 62 ? 14.565 -107.595 -16.343 1.00 43.32 173 VAL D N 1
ATOM 6432 C CA . VAL D 1 62 ? 15.214 -106.411 -16.904 1.00 42.50 173 VAL D CA 1
ATOM 6433 C C . VAL D 1 62 ? 16.581 -106.246 -16.230 1.00 41.86 173 VAL D C 1
ATOM 6434 O O . VAL D 1 62 ? 16.701 -106.500 -15.028 1.00 41.88 173 VAL D O 1
ATOM 6438 N N . PRO D 1 63 ? 17.620 -105.850 -16.999 1.00 41.15 174 PRO D N 1
ATOM 6439 C CA . PRO D 1 63 ? 18.933 -105.520 -16.441 1.00 40.56 174 PRO D CA 1
ATOM 6440 C C . PRO D 1 63 ? 18.860 -104.730 -15.130 1.00 39.92 174 PRO D C 1
ATOM 6441 O O . PRO D 1 63 ? 18.070 -103.788 -15.014 1.00 39.92 174 PRO D O 1
ATOM 6445 N N . MET D 1 64 ? 19.689 -105.126 -14.163 1.00 39.09 175 MET D N 1
ATOM 6446 C CA . MET D 1 64 ? 19.687 -104.572 -12.800 1.00 38.22 175 MET D CA 1
ATOM 6447 C C . MET D 1 64 ? 19.694 -103.050 -12.700 1.00 37.57 175 MET D C 1
ATOM 6448 O O . MET D 1 64 ? 19.120 -102.492 -11.765 1.00 37.51 175 MET D O 1
ATOM 6453 N N . GLU D 1 65 ? 20.340 -102.390 -13.660 1.00 36.74 176 GLU D N 1
ATOM 6454 C CA . GLU D 1 65 ? 20.445 -100.928 -13.687 1.00 35.91 176 GLU D CA 1
ATOM 6455 C C . GLU D 1 65 ? 19.084 -100.227 -13.617 1.00 35.29 176 GLU D C 1
ATOM 6456 O O . GLU D 1 65 ? 18.920 -99.253 -12.879 1.00 35.21 176 GLU D O 1
ATOM 6458 N N . GLN D 1 66 ? 18.117 -100.736 -14.380 1.00 34.48 177 GLN D N 1
ATOM 6459 C CA . GLN D 1 66 ? 16.777 -100.151 -14.447 1.00 33.68 177 GLN D CA 1
ATOM 6460 C C . GLN D 1 66 ? 16.004 -100.343 -13.146 1.00 33.10 177 GLN D C 1
ATOM 6461 O O . GLN D 1 66 ? 15.308 -99.433 -12.692 1.00 33.08 177 GLN D O 1
ATOM 6463 N N . ILE D 1 67 ? 16.136 -101.529 -12.554 1.00 32.30 178 ILE D N 1
ATOM 6464 C CA . ILE D 1 67 ? 15.476 -101.856 -11.289 1.00 31.48 178 ILE D CA 1
ATOM 6465 C C . ILE D 1 67 ? 16.136 -101.129 -10.109 1.00 30.94 178 ILE D C 1
ATOM 6466 O O . ILE D 1 67 ? 15.459 -100.751 -9.149 1.00 30.90 178 ILE D O 1
ATOM 6471 N N . GLU D 1 68 ? 17.449 -100.920 -10.199 1.00 30.22 179 GLU D N 1
ATOM 6472 C CA . GLU D 1 68 ? 18.194 -100.179 -9.179 1.00 29.55 179 GLU D CA 1
ATOM 6473 C C . GLU D 1 68 ? 17.826 -98.695 -9.168 1.00 29.10 179 GLU D C 1
ATOM 6474 O O . GLU D 1 68 ? 17.635 -98.109 -8.100 1.00 29.03 179 GLU D O 1
ATOM 6476 N N . ALA D 1 69 ? 17.725 -98.101 -10.357 1.00 28.53 180 ALA D N 1
ATOM 6477 C CA . ALA D 1 69 ? 17.371 -96.687 -10.507 1.00 27.97 180 ALA D CA 1
ATOM 6478 C C . ALA D 1 69 ? 15.927 -96.402 -10.087 1.00 27.58 180 ALA D C 1
ATOM 6479 O O . ALA D 1 69 ? 15.627 -95.328 -9.562 1.00 27.46 180 ALA D O 1
ATOM 6481 N N . GLU D 1 70 ? 15.046 -97.372 -10.325 1.00 27.13 181 GLU D N 1
ATOM 6482 C CA . GLU D 1 70 ? 13.637 -97.275 -9.947 1.00 26.74 181 GLU D CA 1
ATOM 6483 C C . GLU D 1 70 ? 13.476 -97.239 -8.424 1.00 26.52 181 GLU D C 1
ATOM 6484 O O . GLU D 1 70 ? 12.610 -96.534 -7.900 1.00 26.47 181 GLU D O 1
ATOM 6490 N N . ILE D 1 71 ? 14.319 -98.001 -7.728 1.00 26.22 182 ILE D N 1
ATOM 6491 C CA . ILE D 1 71 ? 14.283 -98.099 -6.269 1.00 25.99 182 ILE D CA 1
ATOM 6492 C C . ILE D 1 71 ? 14.870 -96.861 -5.587 1.00 25.97 182 ILE D C 1
ATOM 6493 O O . ILE D 1 71 ? 14.288 -96.346 -4.630 1.00 25.99 182 ILE D O 1
ATOM 6498 N N . GLU D 1 72 ? 16.009 -96.386 -6.090 1.00 25.98 183 GLU D N 1
ATOM 6499 C CA . GLU D 1 72 ? 16.701 -95.220 -5.532 1.00 26.02 183 GLU D CA 1
ATOM 6500 C C . GLU D 1 72 ? 15.798 -93.986 -5.491 1.00 26.10 183 GLU D C 1
ATOM 6501 O O . GLU D 1 72 ? 15.867 -93.185 -4.555 1.00 26.02 183 GLU D O 1
ATOM 6507 N N . VAL D 1 73 ? 14.955 -93.850 -6.511 1.00 26.29 184 VAL D N 1
ATOM 6508 C CA . VAL D 1 73 ? 13.987 -92.756 -6.599 1.00 26.59 184 VAL D CA 1
ATOM 6509 C C . VAL D 1 73 ? 12.866 -92.938 -5.570 1.00 26.82 184 VAL D C 1
ATOM 6510 O O . VAL D 1 73 ? 12.457 -91.971 -4.920 1.00 26.96 184 VAL D O 1
ATOM 6514 N N . LEU D 1 74 ? 12.387 -94.174 -5.417 1.00 26.89 185 LEU D N 1
ATOM 6515 C CA . LEU D 1 74 ? 11.415 -94.497 -4.371 1.00 27.07 185 LEU D CA 1
ATOM 6516 C C . LEU D 1 74 ? 11.983 -94.206 -2.981 1.00 27.15 185 LEU D C 1
ATOM 6517 O O . LEU D 1 74 ? 11.283 -93.651 -2.135 1.00 27.47 185 LEU D O 1
ATOM 6522 N N . LYS D 1 75 ? 13.248 -94.566 -2.755 1.00 27.08 186 LYS D N 1
ATOM 6523 C CA . LYS D 1 75 ? 13.937 -94.248 -1.495 1.00 26.95 186 LYS D CA 1
ATOM 6524 C C . LYS D 1 75 ? 13.845 -92.751 -1.185 1.00 26.95 186 LYS D C 1
ATOM 6525 O O . LYS D 1 75 ? 13.768 -92.351 -0.027 1.00 26.98 186 LYS D O 1
ATOM 6531 N N . SER D 1 76 ? 13.835 -91.939 -2.238 1.00 27.17 187 SER D N 1
ATOM 6532 C CA . SER D 1 76 ? 13.776 -90.484 -2.121 1.00 27.42 187 SER D CA 1
ATOM 6533 C C . SER D 1 76 ? 12.388 -89.939 -1.758 1.00 27.58 187 SER D C 1
ATOM 6534 O O . SER D 1 76 ? 12.244 -88.747 -1.466 1.00 27.71 187 SER D O 1
ATOM 6537 N N . LEU D 1 77 ? 11.372 -90.797 -1.784 1.00 27.78 188 LEU D N 1
ATOM 6538 C CA . LEU D 1 77 ? 10.016 -90.366 -1.439 1.00 28.01 188 LEU D CA 1
ATOM 6539 C C . LEU D 1 77 ? 9.910 -90.053 0.050 1.00 28.10 188 LEU D C 1
ATOM 6540 O O . LEU D 1 77 ? 9.904 -90.955 0.892 1.00 28.37 188 LEU D O 1
ATOM 6545 N N . ASP D 1 78 ? 9.857 -88.758 0.352 1.00 28.16 189 ASP D N 1
ATOM 6546 C CA . ASP D 1 78 ? 9.777 -88.254 1.716 1.00 28.27 189 ASP D CA 1
ATOM 6547 C C . ASP D 1 78 ? 8.464 -87.498 1.890 1.00 28.29 189 ASP D C 1
ATOM 6548 O O . ASP D 1 78 ? 8.363 -86.312 1.567 1.00 28.40 189 ASP D O 1
ATOM 6553 N N . HIS D 1 79 ? 7.463 -88.209 2.397 1.00 28.30 190 HIS D N 1
ATOM 6554 C CA . HIS D 1 79 ? 6.108 -87.699 2.552 1.00 28.23 190 HIS D CA 1
ATOM 6555 C C . HIS D 1 79 ? 5.445 -88.475 3.690 1.00 28.33 190 HIS D C 1
ATOM 6556 O O . HIS D 1 79 ? 5.643 -89.688 3.803 1.00 28.36 190 HIS D O 1
ATOM 6563 N N . PRO D 1 80 ? 4.660 -87.785 4.541 1.00 28.42 191 PRO D N 1
ATOM 6564 C CA . PRO D 1 80 ? 4.038 -88.426 5.712 1.00 28.52 191 PRO D CA 1
ATOM 6565 C C . PRO D 1 80 ? 3.045 -89.556 5.402 1.00 28.59 191 PRO D C 1
ATOM 6566 O O . PRO D 1 80 ? 2.619 -90.264 6.317 1.00 28.69 191 PRO D O 1
ATOM 6570 N N . ASN D 1 81 ? 2.678 -89.720 4.137 1.00 28.69 192 ASN D N 1
ATOM 6571 C CA . ASN D 1 81 ? 1.701 -90.732 3.748 1.00 28.88 192 ASN D CA 1
ATOM 6572 C C . ASN D 1 81 ? 2.271 -91.726 2.744 1.00 29.00 192 ASN D C 1
ATOM 6573 O O . ASN D 1 81 ? 1.540 -92.522 2.151 1.00 29.12 192 ASN D O 1
ATOM 6578 N N . ILE D 1 82 ? 3.586 -91.665 2.564 1.00 29.11 193 ILE D N 1
ATOM 6579 C CA . ILE D 1 82 ? 4.314 -92.671 1.805 1.00 29.31 193 ILE D CA 1
ATOM 6580 C C . ILE D 1 82 ? 5.248 -93.402 2.765 1.00 29.52 193 ILE D C 1
ATOM 6581 O O . ILE D 1 82 ? 5.814 -92.791 3.675 1.00 29.47 193 ILE D O 1
ATOM 6586 N N . ILE D 1 83 ? 5.391 -94.712 2.573 1.00 29.81 194 ILE D N 1
ATOM 6587 C CA . ILE D 1 83 ? 6.307 -95.506 3.383 1.00 30.18 194 ILE D CA 1
ATOM 6588 C C . ILE D 1 83 ? 7.731 -94.940 3.310 1.00 30.58 194 ILE D C 1
ATOM 6589 O O . ILE D 1 83 ? 8.190 -94.520 2.247 1.00 30.59 194 ILE D O 1
ATOM 6594 N N . LYS D 1 84 ? 8.411 -94.888 4.450 1.00 31.08 195 LYS D N 1
ATOM 6595 C CA . LYS D 1 84 ? 9.791 -94.424 4.461 1.00 31.82 195 LYS D CA 1
ATOM 6596 C C . LYS D 1 84 ? 10.738 -95.585 4.171 1.00 32.03 195 LYS D C 1
ATOM 6597 O O . LYS D 1 84 ? 10.783 -96.564 4.922 1.00 32.29 195 LYS D O 1
ATOM 6603 N N . ILE D 1 85 ? 11.467 -95.481 3.063 1.00 32.15 196 ILE D N 1
ATOM 6604 C CA . ILE D 1 85 ? 12.541 -96.421 2.766 1.00 32.23 196 ILE D CA 1
ATOM 6605 C C . ILE D 1 85 ? 13.812 -95.835 3.364 1.00 32.23 196 ILE D C 1
ATOM 6606 O O . ILE D 1 85 ? 14.255 -94.757 2.963 1.00 32.33 196 ILE D O 1
ATOM 6611 N N . PHE D 1 86 ? 14.381 -96.539 4.338 1.00 32.21 197 PHE D N 1
ATOM 6612 C CA . PHE D 1 86 ? 15.563 -96.056 5.044 1.00 32.11 197 PHE D CA 1
ATOM 6613 C C . PHE D 1 86 ? 16.837 -96.283 4.246 1.00 32.16 197 PHE D C 1
ATOM 6614 O O . PHE D 1 86 ? 17.623 -95.359 4.068 1.00 32.29 197 PHE D O 1
ATOM 6622 N N . GLU D 1 87 ? 17.033 -97.515 3.775 1.00 32.13 198 GLU D N 1
ATOM 6623 C CA . GLU D 1 87 ? 18.271 -97.924 3.103 1.00 31.96 198 GLU D CA 1
ATOM 6624 C C . GLU D 1 87 ? 17.985 -99.108 2.183 1.00 31.84 198 GLU D C 1
ATOM 6625 O O . GLU D 1 87 ? 16.964 -99.780 2.341 1.00 31.77 198 GLU D O 1
ATOM 6631 N N . VAL D 1 88 ? 18.889 -99.360 1.233 1.00 31.72 199 VAL D N 1
ATOM 6632 C CA . VAL D 1 88 ? 18.818 -100.542 0.364 1.00 31.68 199 VAL D CA 1
ATOM 6633 C C . VAL D 1 88 ? 20.176 -101.260 0.267 1.00 31.86 199 VAL D C 1
ATOM 6634 O O . VAL D 1 88 ? 21.187 -100.649 -0.102 1.00 31.69 199 VAL D O 1
ATOM 6638 N N . PHE D 1 89 ? 20.180 -102.555 0.595 1.00 32.07 200 PHE D N 1
ATOM 6639 C CA . PHE D 1 89 ? 21.390 -103.387 0.560 1.00 32.33 200 PHE D CA 1
ATOM 6640 C C . PHE D 1 89 ? 21.311 -104.500 -0.491 1.00 32.62 200 PHE D C 1
ATOM 6641 O O . PHE D 1 89 ? 20.217 -104.890 -0.903 1.00 32.57 200 PHE D O 1
ATOM 6649 N N . GLU D 1 90 ? 22.474 -105.014 -0.898 1.00 32.94 201 GLU D N 1
ATOM 6650 C CA . GLU D 1 90 ? 22.571 -106.034 -1.947 1.00 33.35 201 GLU D CA 1
ATOM 6651 C C . GLU D 1 90 ? 23.613 -107.112 -1.666 1.00 33.53 201 GLU D C 1
ATOM 6652 O O . GLU D 1 90 ? 24.713 -106.813 -1.200 1.00 33.64 201 GLU D O 1
ATOM 6658 N N . ASP D 1 91 ? 23.266 -108.359 -1.977 1.00 33.79 202 ASP D N 1
ATOM 6659 C CA . ASP D 1 91 ? 24.262 -109.426 -2.133 1.00 34.10 202 ASP D CA 1
ATOM 6660 C C . ASP D 1 91 ? 24.139 -110.072 -3.521 1.00 34.20 202 ASP D C 1
ATOM 6661 O O . ASP D 1 91 ? 23.494 -109.508 -4.411 1.00 34.29 202 ASP D O 1
ATOM 6666 N N . TYR D 1 92 ? 24.753 -111.240 -3.708 1.00 34.24 203 TYR D N 1
ATOM 6667 C CA . TYR D 1 92 ? 24.753 -111.916 -5.011 1.00 34.31 203 TYR D CA 1
ATOM 6668 C C . TYR D 1 92 ? 23.357 -112.355 -5.468 1.00 34.33 203 TYR D C 1
ATOM 6669 O O . TYR D 1 92 ? 23.077 -112.401 -6.669 1.00 34.30 203 TYR D O 1
ATOM 6671 N N . HIS D 1 93 ? 22.491 -112.665 -4.504 1.00 34.33 204 HIS D N 1
ATOM 6672 C CA . HIS D 1 93 ? 21.175 -113.239 -4.784 1.00 34.32 204 HIS D CA 1
ATOM 6673 C C . HIS D 1 93 ? 20.034 -112.245 -4.636 1.00 34.12 204 HIS D C 1
ATOM 6674 O O . HIS D 1 93 ? 19.067 -112.289 -5.398 1.00 34.14 204 HIS D O 1
ATOM 6681 N N . ASN D 1 94 ? 20.144 -111.357 -3.651 1.00 33.94 205 ASN D N 1
ATOM 6682 C CA . ASN D 1 94 ? 19.017 -110.516 -3.255 1.00 33.67 205 ASN D CA 1
ATOM 6683 C C . ASN D 1 94 ? 19.323 -109.026 -3.161 1.00 33.47 205 ASN D C 1
ATOM 6684 O O . ASN D 1 94 ? 20.480 -108.620 -3.023 1.00 33.42 205 ASN D O 1
ATOM 6689 N N . MET D 1 95 ? 18.264 -108.226 -3.254 1.00 33.21 206 MET D N 1
ATOM 6690 C CA . MET D 1 95 ? 18.270 -106.844 -2.792 1.00 33.11 206 MET D CA 1
ATOM 6691 C C . MET D 1 95 ? 17.454 -106.796 -1.497 1.00 32.70 206 MET D C 1
ATOM 6692 O O . MET D 1 95 ? 16.584 -107.637 -1.274 1.00 32.53 206 MET D O 1
ATOM 6697 N N . TYR D 1 96 ? 17.747 -105.824 -0.641 1.00 32.35 207 TYR D N 1
ATOM 6698 C CA . TYR D 1 96 ? 17.061 -105.705 0.638 1.00 31.93 207 TYR D CA 1
ATOM 6699 C C . TYR D 1 96 ? 16.603 -104.275 0.879 1.00 31.87 207 TYR D C 1
ATOM 6700 O O . TYR D 1 96 ? 17.421 -103.380 1.099 1.00 31.93 207 TYR D O 1
ATOM 6709 N N . ILE D 1 97 ? 15.292 -104.068 0.825 1.00 31.68 208 ILE D N 1
ATOM 6710 C CA . ILE D 1 97 ? 14.713 -102.749 1.064 1.00 31.45 208 ILE D CA 1
ATOM 6711 C C . ILE D 1 97 ? 14.294 -102.628 2.530 1.00 31.45 208 ILE D C 1
ATOM 6712 O O . ILE D 1 97 ? 13.383 -103.325 2.989 1.00 31.43 208 ILE D O 1
ATOM 6717 N N . VAL D 1 98 ? 14.973 -101.742 3.252 1.00 31.26 209 VAL D N 1
ATOM 6718 C CA . VAL D 1 98 ? 14.736 -101.550 4.675 1.00 31.26 209 VAL D CA 1
ATOM 6719 C C . VAL D 1 98 ? 13.792 -100.374 4.873 1.00 31.36 209 VAL D C 1
ATOM 6720 O O . VAL D 1 98 ? 14.150 -99.232 4.596 1.00 31.49 209 VAL D O 1
ATOM 6724 N N . MET D 1 99 ? 12.586 -100.661 5.355 1.00 31.54 210 MET D N 1
ATOM 6725 C CA . MET D 1 99 ? 11.569 -99.629 5.532 1.00 31.69 210 MET D CA 1
ATOM 6726 C C . MET D 1 99 ? 11.003 -99.578 6.955 1.00 31.82 210 MET D C 1
ATOM 6727 O O . MET D 1 99 ? 11.206 -100.500 7.754 1.00 31.85 210 MET D O 1
ATOM 6732 N N . GLU D 1 100 ? 10.299 -98.488 7.259 1.00 31.87 211 GLU D N 1
ATOM 6733 C CA . GLU D 1 100 ? 9.657 -98.306 8.559 1.00 31.97 211 GLU D CA 1
ATOM 6734 C C . GLU D 1 100 ? 8.519 -99.316 8.772 1.00 32.20 211 GLU D C 1
ATOM 6735 O O . GLU D 1 100 ? 7.943 -99.849 7.814 1.00 32.15 211 GLU D O 1
ATOM 6741 N N . THR D 1 101 ? 8.195 -99.567 10.033 1.00 32.35 212 THR D N 1
ATOM 6742 C CA . THR D 1 101 ? 7.145 -100.509 10.374 1.00 32.57 212 THR D CA 1
ATOM 6743 C C . THR D 1 101 ? 5.823 -99.783 10.564 1.00 32.69 212 THR D C 1
ATOM 6744 O O . THR D 1 101 ? 5.751 -98.788 11.283 1.00 32.95 212 THR D O 1
ATOM 6748 N N . CYS D 1 102 ? 4.782 -100.286 9.910 1.00 32.76 213 CYS D N 1
ATOM 6749 C CA . CYS D 1 102 ? 3.418 -99.863 10.197 1.00 32.85 213 CYS D CA 1
ATOM 6750 C C . CYS D 1 102 ? 2.734 -100.893 11.077 1.00 32.77 213 CYS D C 1
ATOM 6751 O O . CYS D 1 102 ? 2.887 -102.100 10.868 1.00 32.58 213 CYS D O 1
ATOM 6754 N N . GLU D 1 103 ? 1.979 -100.407 12.057 1.00 32.86 214 GLU D N 1
ATOM 6755 C CA . GLU D 1 103 ? 1.331 -101.263 13.044 1.00 33.05 214 GLU D CA 1
ATOM 6756 C C . GLU D 1 103 ? -0.199 -101.305 12.906 1.00 32.86 214 GLU D C 1
ATOM 6757 O O . GLU D 1 103 ? -0.896 -101.714 13.833 1.00 32.90 214 GLU D O 1
ATOM 6763 N N . GLY D 1 104 ? -0.693 -100.947 11.719 1.00 32.83 215 GLY D N 1
ATOM 6764 C CA . GLY D 1 104 ? -2.107 -100.622 11.475 1.00 32.41 215 GLY D CA 1
ATOM 6765 C C . GLY D 1 104 ? -3.187 -101.675 11.292 1.00 32.18 215 GLY D C 1
ATOM 6766 O O . GLY D 1 104 ? -4.241 -101.557 11.911 1.00 32.59 215 GLY D O 1
ATOM 6767 N N . GLY D 1 105 ? -3.033 -102.631 10.377 1.00 31.94 216 GLY D N 1
ATOM 6768 C CA . GLY D 1 105 ? -2.147 -102.554 9.232 1.00 31.64 216 GLY D CA 1
ATOM 6769 C C . GLY D 1 105 ? -2.946 -102.132 8.006 1.00 31.34 216 GLY D C 1
ATOM 6770 O O . GLY D 1 105 ? -3.102 -100.940 7.747 1.00 31.19 216 GLY D O 1
ATOM 6771 N N . GLU D 1 106 ? -3.479 -103.106 7.270 1.00 31.29 217 GLU D N 1
ATOM 6772 C CA . GLU D 1 106 ? -4.099 -102.850 5.954 1.00 31.37 217 GLU D CA 1
ATOM 6773 C C . GLU D 1 106 ? -5.429 -102.101 6.016 1.00 31.22 217 GLU D C 1
ATOM 6774 O O . GLU D 1 106 ? -6.272 -102.394 6.865 1.00 31.10 217 GLU D O 1
ATOM 6780 N N . LEU D 1 107 ? -5.609 -101.146 5.101 1.00 31.34 218 LEU D N 1
ATOM 6781 C CA . LEU D 1 107 ? -6.870 -100.402 4.961 1.00 31.44 218 LEU D CA 1
ATOM 6782 C C . LEU D 1 107 ? -8.053 -101.324 4.651 1.00 31.75 218 LEU D C 1
ATOM 6783 O O . LEU D 1 107 ? -9.172 -101.070 5.094 1.00 31.80 218 LEU D O 1
ATOM 6788 N N . LEU D 1 108 ? -7.793 -102.391 3.896 1.00 32.10 219 LEU D N 1
ATOM 6789 C CA . LEU D 1 108 ? -8.791 -103.421 3.611 1.00 32.61 219 LEU D CA 1
ATOM 6790 C C . LEU D 1 108 ? -9.522 -103.869 4.876 1.00 33.01 219 LEU D C 1
ATOM 6791 O O . LEU D 1 108 ? -10.755 -103.954 4.886 1.00 33.19 219 LEU D O 1
ATOM 6796 N N . GLU D 1 109 ? -8.757 -104.134 5.936 1.00 33.43 220 GLU D N 1
ATOM 6797 C CA . GLU D 1 109 ? -9.302 -104.576 7.220 1.00 33.77 220 GLU D CA 1
ATOM 6798 C C . GLU D 1 109 ? -10.308 -103.605 7.836 1.00 34.08 220 GLU D C 1
ATOM 6799 O O . GLU D 1 109 ? -11.101 -103.998 8.685 1.00 34.30 220 GLU D O 1
ATOM 6805 N N . ARG D 1 110 ? -10.276 -102.346 7.403 1.00 34.43 221 ARG D N 1
ATOM 6806 C CA . ARG D 1 110 ? -11.241 -101.347 7.855 1.00 34.80 221 ARG D CA 1
ATOM 6807 C C . ARG D 1 110 ? -12.565 -101.490 7.106 1.00 34.88 221 ARG D C 1
ATOM 6808 O O . ARG D 1 110 ? -13.635 -101.351 7.702 1.00 34.96 221 ARG D O 1
ATOM 6816 N N . ILE D 1 111 ? -12.481 -101.762 5.802 1.00 34.88 222 ILE D N 1
ATOM 6817 C CA . ILE D 1 111 ? -13.659 -102.000 4.963 1.00 34.78 222 ILE D CA 1
ATOM 6818 C C . ILE D 1 111 ? -14.362 -103.284 5.393 1.00 34.71 222 ILE D C 1
ATOM 6819 O O . ILE D 1 111 ? -15.537 -103.257 5.754 1.00 34.83 222 ILE D O 1
ATOM 6824 N N . VAL D 1 112 ? -13.626 -104.393 5.366 1.00 34.68 223 VAL D N 1
ATOM 6825 C CA . VAL D 1 112 ? -14.122 -105.702 5.801 1.00 34.76 223 VAL D CA 1
ATOM 6826 C C . VAL D 1 112 ? -14.772 -105.630 7.193 1.00 34.89 223 VAL D C 1
ATOM 6827 O O . VAL D 1 112 ? -15.717 -106.369 7.486 1.00 34.91 223 VAL D O 1
ATOM 6831 N N . SER D 1 113 ? -14.273 -104.724 8.031 1.00 35.05 224 SER D N 1
ATOM 6832 C CA . SER D 1 113 ? -14.793 -104.536 9.383 1.00 35.26 224 SER D CA 1
ATOM 6833 C C . SER D 1 113 ? -16.202 -103.941 9.369 1.00 35.41 224 SER D C 1
ATOM 6834 O O . SER D 1 113 ? -17.122 -104.507 9.962 1.00 35.40 224 SER D O 1
ATOM 6837 N N . ALA D 1 114 ? -16.361 -102.810 8.683 1.00 35.68 225 ALA D N 1
ATOM 6838 C CA . ALA D 1 114 ? -17.658 -102.146 8.546 1.00 36.03 225 ALA D CA 1
ATOM 6839 C C . ALA D 1 114 ? -18.633 -102.990 7.726 1.00 36.29 225 ALA D C 1
ATOM 6840 O O . ALA D 1 114 ? -19.841 -102.980 7.979 1.00 36.39 225 ALA D O 1
ATOM 6842 N N . GLN D 1 115 ? -18.090 -103.717 6.752 1.00 36.56 226 GLN D N 1
ATOM 6843 C CA . GLN D 1 115 ? -18.841 -104.673 5.933 1.00 36.85 226 GLN D CA 1
ATOM 6844 C C . GLN D 1 115 ? -19.614 -105.692 6.783 1.00 36.96 226 GLN D C 1
ATOM 6845 O O . GLN D 1 115 ? -20.792 -105.958 6.529 1.00 36.99 226 GLN D O 1
ATOM 6851 N N . ALA D 1 116 ? -18.943 -106.246 7.792 1.00 37.09 227 ALA D N 1
ATOM 6852 C CA . ALA D 1 116 ? -19.545 -107.229 8.690 1.00 37.17 227 ALA D CA 1
ATOM 6853 C C . ALA D 1 116 ? -20.370 -106.581 9.803 1.00 37.26 227 ALA D C 1
ATOM 6854 O O . ALA D 1 116 ? -21.367 -107.151 10.254 1.00 37.25 227 ALA D O 1
ATOM 6856 N N . ARG D 1 117 ? -19.954 -105.390 10.234 1.00 37.38 228 ARG D N 1
ATOM 6857 C CA . ARG D 1 117 ? -20.605 -104.679 11.339 1.00 37.47 228 ARG D CA 1
ATOM 6858 C C . ARG D 1 117 ? -21.880 -103.933 10.923 1.00 37.56 228 ARG D C 1
ATOM 6859 O O . ARG D 1 117 ? -22.501 -103.252 11.745 1.00 37.56 228 ARG D O 1
ATOM 6861 N N . GLY D 1 118 ? -22.260 -104.060 9.653 1.00 37.65 229 GLY D N 1
ATOM 6862 C CA . GLY D 1 118 ? -23.514 -103.494 9.151 1.00 37.76 229 GLY D CA 1
ATOM 6863 C C . GLY D 1 118 ? -23.383 -102.121 8.518 1.00 37.83 229 GLY D C 1
ATOM 6864 O O . GLY D 1 118 ? -23.547 -101.972 7.305 1.00 37.80 229 GLY D O 1
ATOM 6865 N N . LYS D 1 119 ? -23.089 -101.120 9.348 1.00 37.89 230 LYS D N 1
ATOM 6866 C CA . LYS D 1 119 ? -22.989 -99.724 8.910 1.00 37.89 230 LYS D CA 1
ATOM 6867 C C . LYS D 1 119 ? -21.784 -99.473 8.002 1.00 37.85 230 LYS D C 1
ATOM 6868 O O . LYS D 1 119 ? -20.828 -100.249 7.998 1.00 37.88 230 LYS D O 1
ATOM 6870 N N . ALA D 1 120 ? -21.846 -98.385 7.236 1.00 37.81 231 ALA D N 1
ATOM 6871 C CA . ALA D 1 120 ? -20.773 -98.010 6.312 1.00 37.71 231 ALA D CA 1
ATOM 6872 C C . ALA D 1 120 ? -19.913 -96.874 6.869 1.00 37.57 231 ALA D C 1
ATOM 6873 O O . ALA D 1 120 ? -20.257 -96.265 7.886 1.00 37.47 231 ALA D O 1
ATOM 6875 N N . LEU D 1 121 ? -18.800 -96.597 6.191 1.00 37.42 232 LEU D N 1
ATOM 6876 C CA . LEU D 1 121 ? -17.845 -95.576 6.628 1.00 37.25 232 LEU D CA 1
ATOM 6877 C C . LEU D 1 121 ? -18.334 -94.154 6.368 1.00 37.19 232 LEU D C 1
ATOM 6878 O O . LEU D 1 121 ? -18.898 -93.866 5.310 1.00 37.16 232 LEU D O 1
ATOM 6883 N N . SER D 1 122 ? -18.106 -93.275 7.344 1.00 37.13 233 SER D N 1
ATOM 6884 C CA . SER D 1 122 ? -18.484 -91.863 7.249 1.00 37.02 233 SER D CA 1
ATOM 6885 C C . SER D 1 122 ? -17.837 -91.184 6.052 1.00 36.94 233 SER D C 1
ATOM 6886 O O . SER D 1 122 ? -16.682 -91.455 5.720 1.00 36.98 233 SER D O 1
ATOM 6889 N N . GLU D 1 123 ? -18.593 -90.300 5.411 1.00 36.82 234 GLU D N 1
ATOM 6890 C CA . GLU D 1 123 ? -18.097 -89.534 4.277 1.00 36.69 234 GLU D CA 1
ATOM 6891 C C . GLU D 1 123 ? -16.983 -88.590 4.724 1.00 36.51 234 GLU D C 1
ATOM 6892 O O . GLU D 1 123 ? -16.019 -88.368 3.990 1.00 36.53 234 GLU D O 1
ATOM 6898 N N . GLY D 1 124 ? -17.121 -88.055 5.937 1.00 36.31 235 GLY D N 1
ATOM 6899 C CA . GLY D 1 124 ? -16.098 -87.210 6.555 1.00 35.99 235 GLY D CA 1
ATOM 6900 C C . GLY D 1 124 ? -14.818 -87.958 6.899 1.00 35.73 235 GLY D C 1
ATOM 6901 O O . GLY D 1 124 ? -13.721 -87.403 6.790 1.00 35.71 235 GLY D O 1
ATOM 6902 N N . TYR D 1 125 ? -14.958 -89.215 7.319 1.00 35.40 236 TYR D N 1
ATOM 6903 C CA . TYR D 1 125 ? -13.803 -90.058 7.620 1.00 35.03 236 TYR D CA 1
ATOM 6904 C C . TYR D 1 125 ? -13.041 -90.442 6.355 1.00 34.87 236 TYR D C 1
ATOM 6905 O O . TYR D 1 125 ? -11.807 -90.405 6.332 1.00 34.95 236 TYR D O 1
ATOM 6914 N N . VAL D 1 126 ? -13.781 -90.816 5.313 1.00 34.58 237 VAL D N 1
ATOM 6915 C CA . VAL D 1 126 ? -13.177 -91.228 4.045 1.00 34.31 237 VAL D CA 1
ATOM 6916 C C . VAL D 1 126 ? -12.539 -90.036 3.329 1.00 34.18 237 VAL D C 1
ATOM 6917 O O . VAL D 1 126 ? -11.504 -90.182 2.674 1.00 34.12 237 VAL D O 1
ATOM 6921 N N . ALA D 1 127 ? -13.151 -88.862 3.475 1.00 34.09 238 ALA D N 1
ATOM 6922 C CA . ALA D 1 127 ? -12.619 -87.625 2.901 1.00 34.00 238 ALA D CA 1
ATOM 6923 C C . ALA D 1 127 ? -11.216 -87.326 3.418 1.00 33.91 238 ALA D C 1
ATOM 6924 O O . ALA D 1 127 ? -10.341 -86.917 2.652 1.00 33.74 238 ALA D O 1
ATOM 6926 N N . GLU D 1 128 ? -11.009 -87.542 4.716 1.00 33.88 239 GLU D N 1
ATOM 6927 C CA . GLU D 1 128 ? -9.702 -87.330 5.327 1.00 33.98 239 GLU D CA 1
ATOM 6928 C C . GLU D 1 128 ? -8.670 -88.335 4.815 1.00 33.92 239 GLU D C 1
ATOM 6929 O O . GLU D 1 128 ? -7.509 -87.977 4.616 1.00 33.89 239 GLU D O 1
ATOM 6935 N N . LEU D 1 129 ? -9.099 -89.580 4.591 1.00 33.85 240 LEU D N 1
ATOM 6936 C CA . LEU D 1 129 ? -8.201 -90.632 4.101 1.00 33.89 240 LEU D CA 1
ATOM 6937 C C . LEU D 1 129 ? -7.835 -90.432 2.639 1.00 33.79 240 LEU D C 1
ATOM 6938 O O . LEU D 1 129 ? -6.689 -90.658 2.239 1.00 33.74 240 LEU D O 1
ATOM 6943 N N . MET D 1 130 ? -8.817 -90.006 1.850 1.00 33.69 241 MET D N 1
ATOM 6944 C CA . MET D 1 130 ? -8.587 -89.652 0.456 1.00 33.56 241 MET D CA 1
ATOM 6945 C C . MET D 1 130 ? -7.676 -88.431 0.334 1.00 33.45 241 MET D C 1
ATOM 6946 O O . MET D 1 130 ? -6.806 -88.392 -0.536 1.00 33.48 241 MET D O 1
ATOM 6951 N N . LYS D 1 131 ? -7.869 -87.449 1.214 1.00 33.30 242 LYS D N 1
ATOM 6952 C CA . LYS D 1 131 ? -7.025 -86.254 1.240 1.00 33.26 242 LYS D CA 1
ATOM 6953 C C . LYS D 1 131 ? -5.549 -86.627 1.414 1.00 33.11 242 LYS D C 1
ATOM 6954 O O . LYS D 1 131 ? -4.689 -86.125 0.687 1.00 33.04 242 LYS D O 1
ATOM 6960 N N . GLN D 1 132 ? -5.273 -87.523 2.360 1.00 32.81 243 GLN D N 1
ATOM 6961 C CA . GLN D 1 132 ? -3.914 -88.007 2.606 1.00 32.64 243 GLN D CA 1
ATOM 6962 C C . GLN D 1 132 ? -3.364 -88.787 1.411 1.00 32.41 243 GLN D C 1
ATOM 6963 O O . GLN D 1 132 ? -2.217 -88.589 0.999 1.00 32.20 243 GLN D O 1
ATOM 6969 N N . MET D 1 133 ? -4.199 -89.662 0.858 1.00 32.20 244 MET D N 1
ATOM 6970 C CA . MET D 1 133 ? -3.844 -90.455 -0.313 1.00 32.05 244 MET D CA 1
ATOM 6971 C C . MET D 1 133 ? -3.504 -89.582 -1.528 1.00 31.85 244 MET D C 1
ATOM 6972 O O . MET D 1 133 ? -2.492 -89.809 -2.194 1.00 31.79 244 MET D O 1
ATOM 6977 N N . MET D 1 134 ? -4.345 -88.587 -1.806 1.00 31.52 245 MET D N 1
ATOM 6978 C CA . MET D 1 134 ? -4.135 -87.700 -2.950 1.00 31.22 245 MET D CA 1
ATOM 6979 C C . MET D 1 134 ? -2.918 -86.791 -2.768 1.00 30.99 245 MET D C 1
ATOM 6980 O O . MET D 1 134 ? -2.158 -86.576 -3.717 1.00 31.01 245 MET D O 1
ATOM 6985 N N . ASN D 1 135 ? -2.738 -86.262 -1.557 1.00 30.63 246 ASN D N 1
ATOM 6986 C CA . ASN D 1 135 ? -1.544 -85.479 -1.230 1.00 30.37 246 ASN D CA 1
ATOM 6987 C C . ASN D 1 135 ? -0.279 -86.290 -1.486 1.00 30.20 246 ASN D C 1
ATOM 6988 O O . ASN D 1 135 ? 0.699 -85.772 -2.029 1.00 30.27 246 ASN D O 1
ATOM 6993 N N . ALA D 1 136 ? -0.322 -87.565 -1.106 1.00 29.98 247 ALA D N 1
ATOM 6994 C CA . ALA D 1 136 ? 0.761 -88.503 -1.379 1.00 29.73 247 ALA D CA 1
ATOM 6995 C C . ALA D 1 136 ? 0.936 -88.728 -2.884 1.00 29.56 247 ALA D C 1
ATOM 6996 O O . ALA D 1 136 ? 2.060 -88.689 -3.392 1.00 29.61 247 ALA D O 1
ATOM 6998 N N . LEU D 1 137 ? -0.176 -88.945 -3.587 1.00 29.36 248 LEU D N 1
ATOM 6999 C CA . LEU D 1 137 ? -0.163 -89.154 -5.040 1.00 29.19 248 LEU D CA 1
ATOM 7000 C C . LEU D 1 137 ? 0.417 -87.968 -5.804 1.00 29.08 248 LEU D C 1
ATOM 7001 O O . LEU D 1 137 ? 1.298 -88.143 -6.650 1.00 29.12 248 LEU D O 1
ATOM 7006 N N . ALA D 1 138 ? -0.068 -86.766 -5.492 1.00 28.89 249 ALA D N 1
ATOM 7007 C CA . ALA D 1 138 ? 0.437 -85.535 -6.108 1.00 28.72 249 ALA D CA 1
ATOM 7008 C C . ALA D 1 138 ? 1.940 -85.366 -5.884 1.00 28.59 249 ALA D C 1
ATOM 7009 O O . ALA D 1 138 ? 2.653 -84.891 -6.773 1.00 28.62 249 ALA D O 1
ATOM 7011 N N . TYR D 1 139 ? 2.413 -85.768 -4.705 1.00 28.47 250 TYR D N 1
ATOM 7012 C CA . TYR D 1 139 ? 3.836 -85.693 -4.376 1.00 28.45 250 TYR D CA 1
ATOM 7013 C C . TYR D 1 139 ? 4.701 -86.632 -5.217 1.00 28.48 250 TYR D C 1
ATOM 7014 O O . TYR D 1 139 ? 5.649 -86.172 -5.856 1.00 28.49 250 TYR D O 1
ATOM 7023 N N . PHE D 1 140 ? 4.395 -87.932 -5.218 1.00 28.47 251 PHE D N 1
ATOM 7024 C CA . PHE D 1 140 ? 5.232 -88.871 -5.981 1.00 28.47 251 PHE D CA 1
ATOM 7025 C C . PHE D 1 140 ? 5.082 -88.755 -7.501 1.00 28.46 251 PHE D C 1
ATOM 7026 O O . PHE D 1 140 ? 5.970 -89.180 -8.240 1.00 28.56 251 PHE D O 1
ATOM 7034 N N . HIS D 1 141 ? 3.977 -88.168 -7.957 1.00 28.48 252 HIS D N 1
ATOM 7035 C CA . HIS D 1 141 ? 3.809 -87.870 -9.379 1.00 28.52 252 HIS D CA 1
ATOM 7036 C C . HIS D 1 141 ? 4.781 -86.783 -9.814 1.00 28.66 252 HIS D C 1
ATOM 7037 O O . HIS D 1 141 ? 5.381 -86.881 -10.882 1.00 28.70 252 HIS D O 1
ATOM 7044 N N . SER D 1 142 ? 4.937 -85.759 -8.974 1.00 28.87 253 SER D N 1
ATOM 7045 C CA . SER D 1 142 ? 5.861 -84.655 -9.241 1.00 29.04 253 SER D CA 1
ATOM 7046 C C . SER D 1 142 ? 7.317 -85.121 -9.212 1.00 29.17 253 SER D C 1
ATOM 7047 O O . SER D 1 142 ? 8.198 -84.470 -9.778 1.00 29.21 253 SER D O 1
ATOM 7050 N N . GLN D 1 143 ? 7.560 -86.250 -8.551 1.00 29.32 254 GLN D N 1
ATOM 7051 C CA . GLN D 1 143 ? 8.878 -86.875 -8.550 1.00 29.57 254 GLN D CA 1
ATOM 7052 C C . GLN D 1 143 ? 9.004 -87.907 -9.676 1.00 29.64 254 GLN D C 1
ATOM 7053 O O . GLN D 1 143 ? 9.982 -88.659 -9.737 1.00 29.71 254 GLN D O 1
ATOM 7059 N N . HIS D 1 144 ? 8.006 -87.922 -10.561 1.00 29.69 255 HIS D N 1
ATOM 7060 C CA . HIS D 1 144 ? 8.004 -88.731 -11.789 1.00 29.73 255 HIS D CA 1
ATOM 7061 C C . HIS D 1 144 ? 7.896 -90.235 -11.520 1.00 29.67 255 HIS D C 1
ATOM 7062 O O . HIS D 1 144 ? 8.586 -91.046 -12.145 1.00 29.72 255 HIS D O 1
ATOM 7069 N N . VAL D 1 145 ? 7.012 -90.595 -10.592 1.00 29.58 256 VAL D N 1
ATOM 7070 C CA . VAL D 1 145 ? 6.776 -91.990 -10.226 1.00 29.46 256 VAL D CA 1
ATOM 7071 C C . VAL D 1 145 ? 5.303 -92.357 -10.400 1.00 29.49 256 VAL D C 1
ATOM 7072 O O . VAL D 1 145 ? 4.413 -91.599 -10.007 1.00 29.44 256 VAL D O 1
ATOM 7076 N N . VAL D 1 146 ? 5.060 -93.517 -11.006 1.00 29.48 257 VAL D N 1
ATOM 7077 C CA . VAL D 1 146 ? 3.724 -94.100 -11.073 1.00 29.45 257 VAL D CA 1
ATOM 7078 C C . VAL D 1 146 ? 3.710 -95.335 -10.172 1.00 29.44 257 VAL D C 1
ATOM 7079 O O . VAL D 1 146 ? 4.633 -96.156 -10.233 1.00 29.43 257 VAL D O 1
ATOM 7083 N N . HIS D 1 147 ? 2.674 -95.455 -9.340 1.00 29.40 258 HIS D N 1
ATOM 7084 C CA A HIS D 1 147 ? 2.562 -96.566 -8.397 0.50 29.42 258 HIS D CA 1
ATOM 7085 C CA B HIS D 1 147 ? 2.562 -96.568 -8.395 0.50 29.42 258 HIS D CA 1
ATOM 7086 C C . HIS D 1 147 ? 2.170 -97.869 -9.092 1.00 29.42 258 HIS D C 1
ATOM 7087 O O . HIS D 1 147 ? 2.746 -98.922 -8.809 1.00 29.30 258 HIS D O 1
ATOM 7100 N N . LYS D 1 148 ? 1.185 -97.785 -9.991 1.00 29.58 259 LYS D N 1
ATOM 7101 C CA . LYS D 1 148 ? 0.691 -98.919 -10.806 1.00 29.77 259 LYS D CA 1
ATOM 7102 C C . LYS D 1 148 ? -0.247 -99.905 -10.108 1.00 29.85 259 LYS D C 1
ATOM 7103 O O . LYS D 1 148 ? -1.004 -100.611 -10.779 1.00 30.03 259 LYS D O 1
ATOM 7109 N N . ASP D 1 149 ? -0.205 -99.959 -8.779 1.00 29.97 260 ASP D N 1
ATOM 7110 C CA . ASP D 1 149 ? -0.851 -101.048 -8.044 1.00 29.96 260 ASP D CA 1
ATOM 7111 C C . ASP D 1 149 ? -1.511 -100.606 -6.732 1.00 29.81 260 ASP D C 1
ATOM 7112 O O . ASP D 1 149 ? -1.373 -101.265 -5.699 1.00 29.73 260 ASP D O 1
ATOM 7117 N N . LEU D 1 150 ? -2.234 -99.491 -6.782 1.00 29.72 261 LEU D N 1
ATOM 7118 C CA . LEU D 1 150 ? -2.958 -98.996 -5.614 1.00 29.55 261 LEU D CA 1
ATOM 7119 C C . LEU D 1 150 ? -4.208 -99.827 -5.347 1.00 29.63 261 LEU D C 1
ATOM 7120 O O . LEU D 1 150 ? -5.002 -100.089 -6.255 1.00 29.58 261 LEU D O 1
ATOM 7125 N N . LYS D 1 151 ? -4.351 -100.247 -4.093 1.00 29.79 262 LYS D N 1
ATOM 7126 C CA . LYS D 1 151 ? -5.496 -101.025 -3.609 1.00 29.98 262 LYS D CA 1
ATOM 7127 C C . LYS D 1 151 ? -5.482 -101.008 -2.074 1.00 30.07 262 LYS D C 1
ATOM 7128 O O . LYS D 1 151 ? -4.433 -100.759 -1.476 1.00 30.18 262 LYS D O 1
ATOM 7134 N N . PRO D 1 152 ? -6.639 -101.259 -1.425 1.00 30.14 263 PRO D N 1
ATOM 7135 C CA . PRO D 1 152 ? -6.698 -101.127 0.036 1.00 30.17 263 PRO D CA 1
ATOM 7136 C C . PRO D 1 152 ? -5.665 -101.964 0.797 1.00 30.32 263 PRO D C 1
ATOM 7137 O O . PRO D 1 152 ? -5.296 -101.610 1.922 1.00 30.15 263 PRO D O 1
ATOM 7141 N N . GLU D 1 153 ? -5.203 -103.056 0.190 1.00 30.45 264 GLU D N 1
ATOM 7142 C CA . GLU D 1 153 ? -4.186 -103.905 0.819 1.00 30.68 264 GLU D CA 1
ATOM 7143 C C . GLU D 1 153 ? -2.767 -103.353 0.666 1.00 30.56 264 GLU D C 1
ATOM 7144 O O . GLU D 1 153 ? -1.838 -103.820 1.332 1.00 30.57 264 GLU D O 1
ATOM 7150 N N . ASN D 1 154 ? -2.613 -102.355 -0.202 1.00 30.52 265 ASN D N 1
ATOM 7151 C CA . ASN D 1 154 ? -1.338 -101.656 -0.383 1.00 30.49 265 ASN D CA 1
ATOM 7152 C C . ASN D 1 154 ? -1.318 -100.271 0.271 1.00 30.33 265 ASN D C 1
ATOM 7153 O O . ASN D 1 154 ? -0.481 -99.424 -0.053 1.00 30.39 265 ASN D O 1
ATOM 7158 N N . ILE D 1 155 ? -2.256 -100.062 1.193 1.00 30.02 266 ILE D N 1
ATOM 7159 C CA . ILE D 1 155 ? -2.317 -98.858 2.012 1.00 29.78 266 ILE D CA 1
ATOM 7160 C C . ILE D 1 155 ? -2.417 -99.295 3.474 1.00 29.65 266 ILE D C 1
ATOM 7161 O O . ILE D 1 155 ? -3.374 -99.974 3.868 1.00 29.59 266 ILE D O 1
ATOM 7166 N N . LEU D 1 156 ? -1.419 -98.910 4.268 1.00 29.23 267 LEU D N 1
ATOM 7167 C CA . LEU D 1 156 ? -1.355 -99.315 5.663 1.00 28.78 267 LEU D CA 1
ATOM 7168 C C . LEU D 1 156 ? -1.621 -98.160 6.609 1.00 28.57 267 LEU D C 1
ATOM 7169 O O . LEU D 1 156 ? -1.317 -97.008 6.300 1.00 28.56 267 LEU D O 1
ATOM 7174 N N . PHE D 1 157 ? -2.199 -98.478 7.765 1.00 28.22 268 PHE D N 1
ATOM 7175 C CA . PHE D 1 157 ? -2.286 -97.523 8.859 1.00 27.72 268 PHE D CA 1
ATOM 7176 C C . PHE D 1 157 ? -0.984 -97.556 9.641 1.00 27.63 268 PHE D C 1
ATOM 7177 O O . PHE D 1 157 ? -0.441 -98.628 9.913 1.00 27.27 268 PHE D O 1
ATOM 7185 N N . GLN D 1 158 ? -0.481 -96.374 9.986 1.00 27.66 269 GLN D N 1
ATOM 7186 C CA . GLN D 1 158 ? 0.780 -96.256 10.703 1.00 27.96 269 GLN D CA 1
ATOM 7187 C C . GLN D 1 158 ? 0.674 -96.847 12.113 1.00 27.81 269 GLN D C 1
ATOM 7188 O O . GLN D 1 158 ? 1.625 -97.443 12.619 1.00 27.82 269 GLN D O 1
ATOM 7194 N N . ASP D 1 159 ? -0.487 -96.684 12.740 1.00 27.72 270 ASP D N 1
ATOM 7195 C CA . ASP D 1 159 ? -0.736 -97.293 14.047 1.00 27.59 270 ASP D CA 1
ATOM 7196 C C . ASP D 1 159 ? -2.171 -97.794 14.210 1.00 27.27 270 ASP D C 1
ATOM 7197 O O . ASP D 1 159 ? -2.965 -97.766 13.269 1.00 27.30 270 ASP D O 1
ATOM 7202 N N . THR D 1 160 ? -2.481 -98.245 15.421 1.00 27.04 271 THR D N 1
ATOM 7203 C CA . THR D 1 160 ? -3.739 -98.916 15.745 1.00 26.57 271 THR D CA 1
ATOM 7204 C C . THR D 1 160 ? -4.807 -97.922 16.189 1.00 26.49 271 THR D C 1
ATOM 7205 O O . THR D 1 160 ? -5.939 -98.300 16.518 1.00 26.33 271 THR D O 1
ATOM 7209 N N . SER D 1 161 ? -4.422 -96.650 16.202 1.00 26.43 272 SER D N 1
ATOM 7210 C CA . SER D 1 161 ? -5.288 -95.550 16.603 1.00 26.42 272 SER D CA 1
ATOM 7211 C C . SER D 1 161 ? -6.420 -95.365 15.592 1.00 26.29 272 SER D C 1
ATOM 7212 O O . SER D 1 161 ? -6.215 -95.571 14.397 1.00 26.57 272 SER D O 1
ATOM 7215 N N . PRO D 1 162 ? -7.625 -94.998 16.067 1.00 26.21 273 PRO D N 1
ATOM 7216 C CA . PRO D 1 162 ? -8.752 -94.821 15.144 1.00 25.99 273 PRO D CA 1
ATOM 7217 C C . PRO D 1 162 ? -8.505 -93.690 14.152 1.00 25.82 273 PRO D C 1
ATOM 7218 O O . PRO D 1 162 ? -9.046 -93.704 13.047 1.00 26.05 273 PRO D O 1
ATOM 7222 N N . HIS D 1 163 ? -7.686 -92.724 14.550 1.00 25.45 274 HIS D N 1
ATOM 7223 C CA . HIS D 1 163 ? -7.403 -91.557 13.726 1.00 25.17 274 HIS D CA 1
ATOM 7224 C C . HIS D 1 163 ? -6.010 -91.637 13.091 1.00 25.20 274 HIS D C 1
ATOM 7225 O O . HIS D 1 163 ? -5.389 -90.609 12.797 1.00 25.24 274 HIS D O 1
ATOM 7232 N N . SER D 1 164 ? -5.528 -92.863 12.884 1.00 25.02 275 SER D N 1
ATOM 7233 C CA . SER D 1 164 ? -4.185 -93.102 12.365 1.00 24.83 275 SER D CA 1
ATOM 7234 C C . SER D 1 164 ? -4.019 -92.602 10.936 1.00 24.83 275 SER D C 1
ATOM 7235 O O . SER D 1 164 ? -4.938 -92.730 10.125 1.00 24.72 275 SER D O 1
ATOM 7238 N N . PRO D 1 165 ? -2.841 -92.033 10.625 1.00 24.79 276 PRO D N 1
ATOM 7239 C CA . PRO D 1 165 ? -2.552 -91.704 9.239 1.00 24.93 276 PRO D CA 1
ATOM 7240 C C . PRO D 1 165 ? -2.398 -92.977 8.421 1.00 25.14 276 PRO D C 1
ATOM 7241 O O . PRO D 1 165 ? -2.210 -94.064 8.987 1.00 25.19 276 PRO D O 1
ATOM 7245 N N . ILE D 1 166 ? -2.492 -92.835 7.102 1.00 25.34 277 ILE D N 1
ATOM 7246 C CA . ILE D 1 166 ? -2.257 -93.937 6.183 1.00 25.53 277 ILE D CA 1
ATOM 7247 C C . ILE D 1 166 ? -0.891 -93.796 5.533 1.00 25.64 277 ILE D C 1
ATOM 7248 O O . ILE D 1 166 ? -0.368 -92.688 5.391 1.00 25.72 277 ILE D O 1
ATOM 7253 N N . LYS D 1 167 ? -0.310 -94.927 5.151 1.00 25.73 278 LYS D N 1
ATOM 7254 C CA . LYS D 1 167 ? 0.965 -94.939 4.447 1.00 25.67 278 LYS D CA 1
ATOM 7255 C C . LYS D 1 167 ? 0.885 -95.901 3.280 1.00 25.71 278 LYS D C 1
ATOM 7256 O O . LYS D 1 167 ? 0.538 -97.074 3.444 1.00 25.68 278 LYS D O 1
ATOM 7262 N N . ILE D 1 168 ? 1.186 -95.383 2.094 1.00 25.73 279 ILE D N 1
ATOM 7263 C CA . ILE D 1 168 ? 1.112 -96.164 0.867 1.00 25.64 279 ILE D CA 1
ATOM 7264 C C . ILE D 1 168 ? 2.359 -97.029 0.745 1.00 25.67 279 ILE D C 1
ATOM 7265 O O . ILE D 1 168 ? 3.477 -96.530 0.875 1.00 25.81 279 ILE D O 1
ATOM 7270 N N . ILE D 1 169 ? 2.153 -98.328 0.531 1.00 25.79 280 ILE D N 1
ATOM 7271 C CA . ILE D 1 169 ? 3.254 -99.292 0.407 1.00 25.83 280 ILE D CA 1
ATOM 7272 C C . ILE D 1 169 ? 3.231 -100.001 -0.946 1.00 26.05 280 ILE D C 1
ATOM 7273 O O . ILE D 1 169 ? 2.397 -99.690 -1.800 1.00 26.00 280 ILE D O 1
ATOM 7278 N N . ASP D 1 170 ? 4.161 -100.943 -1.125 1.00 26.23 281 ASP D N 1
ATOM 7279 C CA . ASP D 1 170 ? 4.222 -101.809 -2.305 1.00 26.37 281 ASP D CA 1
ATOM 7280 C C . ASP D 1 170 ? 4.073 -101.059 -3.628 1.00 25.99 281 ASP D C 1
ATOM 7281 O O . ASP D 1 170 ? 3.170 -101.348 -4.415 1.00 25.86 281 ASP D O 1
ATOM 7286 N N . PHE D 1 171 ? 4.956 -100.091 -3.857 1.00 25.81 282 PHE D N 1
ATOM 7287 C CA . PHE D 1 171 ? 5.062 -99.434 -5.163 1.00 25.46 282 PHE D CA 1
ATOM 7288 C C . PHE D 1 171 ? 5.485 -100.470 -6.190 1.00 25.33 282 PHE D C 1
ATOM 7289 O O . PHE D 1 171 ? 6.536 -101.096 -6.042 1.00 25.35 282 PHE D O 1
ATOM 7297 N N . GLY D 1 172 ? 4.649 -100.668 -7.207 1.00 25.29 283 GLY D N 1
ATOM 7298 C CA . GLY D 1 172 ? 4.932 -101.624 -8.279 1.00 25.19 283 GLY D CA 1
ATOM 7299 C C . GLY D 1 172 ? 5.995 -101.131 -9.247 1.00 25.07 283 GLY D C 1
ATOM 7300 O O . GLY D 1 172 ? 7.057 -101.741 -9.378 1.00 24.99 283 GLY D O 1
ATOM 7301 N N . ALA D 1 190 ? -6.424 -106.953 -10.931 1.00 30.96 301 ALA D N 1
ATOM 7302 C CA . ALA D 1 190 ? -7.115 -106.540 -12.149 1.00 31.05 301 ALA D CA 1
ATOM 7303 C C . ALA D 1 190 ? -8.359 -105.700 -11.853 1.00 31.09 301 ALA D C 1
ATOM 7304 O O . ALA D 1 190 ? -8.871 -105.005 -12.734 1.00 31.06 301 ALA D O 1
ATOM 7306 N N . LEU D 1 191 ? -8.829 -105.764 -10.608 1.00 31.13 302 LEU D N 1
ATOM 7307 C CA . LEU D 1 191 ? -10.030 -105.045 -10.178 1.00 31.11 302 LEU D CA 1
ATOM 7308 C C . LEU D 1 191 ? -9.813 -103.534 -10.029 1.00 31.09 302 LEU D C 1
ATOM 7309 O O . LEU D 1 191 ? -10.777 -102.762 -10.015 1.00 31.23 302 LEU D O 1
ATOM 7311 N N . TYR D 1 192 ? -8.550 -103.120 -9.928 1.00 30.92 303 TYR D N 1
ATOM 7312 C CA . TYR D 1 192 ? -8.198 -101.712 -9.709 1.00 30.80 303 TYR D CA 1
ATOM 7313 C C . TYR D 1 192 ? -7.503 -101.104 -10.930 1.00 31.05 303 TYR D C 1
ATOM 7314 O O . TYR D 1 192 ? -7.123 -99.928 -10.929 1.00 31.07 303 TYR D O 1
ATOM 7323 N N . MET D 1 193 ? -7.366 -101.916 -11.973 1.00 31.24 304 MET D N 1
ATOM 7324 C CA . MET D 1 193 ? -6.668 -101.527 -13.190 1.00 31.41 304 MET D CA 1
ATOM 7325 C C . MET D 1 193 ? -7.520 -100.621 -14.078 1.00 31.47 304 MET D C 1
ATOM 7326 O O . MET D 1 193 ? -8.702 -100.890 -14.312 1.00 31.38 304 MET D O 1
ATOM 7331 N N . ALA D 1 194 ? -6.898 -99.547 -14.560 1.00 31.56 305 ALA D N 1
ATOM 7332 C CA . ALA D 1 194 ? -7.512 -98.626 -15.512 1.00 31.63 305 ALA D CA 1
ATOM 7333 C C . ALA D 1 194 ? -7.601 -99.284 -16.890 1.00 31.70 305 ALA D C 1
ATOM 7334 O O . ALA D 1 194 ? -6.847 -100.221 -17.168 1.00 31.77 305 ALA D O 1
ATOM 7336 N N . PRO D 1 195 ? -8.518 -98.800 -17.759 1.00 31.69 306 PRO D N 1
ATOM 7337 C CA . PRO D 1 195 ? -8.705 -99.399 -19.088 1.00 31.75 306 PRO D CA 1
ATOM 7338 C C . PRO D 1 195 ? -7.479 -99.236 -19.983 1.00 31.77 306 PRO D C 1
ATOM 7339 O O . PRO D 1 195 ? -7.215 -100.087 -20.834 1.00 31.72 306 PRO D O 1
ATOM 7343 N N . GLU D 1 196 ? -6.744 -98.148 -19.768 1.00 31.86 307 GLU D N 1
ATOM 7344 C CA . GLU D 1 196 ? -5.547 -97.809 -20.535 1.00 31.98 307 GLU D CA 1
ATOM 7345 C C . GLU D 1 196 ? -4.444 -98.850 -20.341 1.00 32.05 307 GLU D C 1
ATOM 7346 O O . GLU D 1 196 ? -3.723 -99.186 -21.286 1.00 31.98 307 GLU D O 1
ATOM 7352 N N . VAL D 1 197 ? -4.329 -99.351 -19.109 1.00 32.16 308 VAL D N 1
ATOM 7353 C CA . VAL D 1 197 ? -3.254 -100.265 -18.699 1.00 32.28 308 VAL D CA 1
ATOM 7354 C C . VAL D 1 197 ? -3.326 -101.617 -19.417 1.00 32.37 308 VAL D C 1
ATOM 7355 O O . VAL D 1 197 ? -2.296 -102.256 -19.647 1.00 32.42 308 VAL D O 1
ATOM 7359 N N . PHE D 1 198 ? -4.538 -102.039 -19.776 1.00 32.45 309 PHE D N 1
ATOM 7360 C CA . PHE D 1 198 ? -4.732 -103.260 -20.564 1.00 32.53 309 PHE D CA 1
ATOM 7361 C C . PHE D 1 198 ? -4.128 -103.124 -21.964 1.00 32.48 309 PHE D C 1
ATOM 7362 O O . PHE D 1 198 ? -3.704 -104.114 -22.564 1.00 32.46 309 PHE D O 1
ATOM 7370 N N . LYS D 1 199 ? -4.092 -101.890 -22.467 1.00 32.43 310 LYS D N 1
ATOM 7371 C CA . LYS D 1 199 ? -3.476 -101.578 -23.757 1.00 32.39 310 LYS D CA 1
ATOM 7372 C C . LYS D 1 199 ? -2.022 -101.120 -23.586 1.00 32.37 310 LYS D C 1
ATOM 7373 O O . LYS D 1 199 ? -1.456 -100.475 -24.474 1.00 32.32 310 LYS D O 1
ATOM 7375 N N . ARG D 1 200 ? -1.436 -101.460 -22.434 1.00 32.31 311 ARG D N 1
ATOM 7376 C CA . ARG D 1 200 ? -0.035 -101.154 -22.092 1.00 32.29 311 ARG D CA 1
ATOM 7377 C C . ARG D 1 200 ? 0.265 -99.665 -21.854 1.00 32.22 311 ARG D C 1
ATOM 7378 O O . ARG D 1 200 ? 1.422 -99.288 -21.641 1.00 32.23 311 ARG D O 1
ATOM 7380 N N . ASP D 1 201 ? -0.774 -98.831 -21.874 1.00 32.13 312 ASP D N 1
ATOM 7381 C CA . ASP D 1 201 ? -0.621 -97.390 -21.669 1.00 32.04 312 ASP D CA 1
ATOM 7382 C C . ASP D 1 201 ? -0.582 -97.037 -20.182 1.00 31.91 312 ASP D C 1
ATOM 7383 O O . ASP D 1 201 ? -1.585 -96.606 -19.605 1.00 31.99 312 ASP D O 1
ATOM 7388 N N . VAL D 1 202 ? 0.586 -97.227 -19.570 1.00 31.75 313 VAL D N 1
ATOM 7389 C CA . VAL D 1 202 ? 0.791 -96.942 -18.147 1.00 31.43 313 VAL D CA 1
ATOM 7390 C C . VAL D 1 202 ? 1.306 -95.513 -17.964 1.00 31.30 313 VAL D C 1
ATOM 7391 O O . VAL D 1 202 ? 2.378 -95.160 -18.459 1.00 31.28 313 VAL D O 1
ATOM 7395 N N . THR D 1 203 ? 0.531 -94.700 -17.253 1.00 31.13 314 THR D N 1
ATOM 7396 C CA . THR D 1 203 ? 0.840 -93.281 -17.077 1.00 31.01 314 THR D CA 1
ATOM 7397 C C . THR D 1 203 ? 0.446 -92.807 -15.674 1.00 30.87 314 THR D C 1
ATOM 7398 O O . THR D 1 203 ? -0.226 -93.533 -14.940 1.00 30.91 314 THR D O 1
ATOM 7402 N N . PHE D 1 204 ? 0.861 -91.595 -15.303 1.00 30.62 315 PHE D N 1
ATOM 7403 C CA . PHE D 1 204 ? 0.533 -91.041 -13.979 1.00 30.30 315 PHE D CA 1
ATOM 7404 C C . PHE D 1 204 ? -0.973 -90.987 -13.687 1.00 29.90 315 PHE D C 1
ATOM 7405 O O . PHE D 1 204 ? -1.377 -90.940 -12.525 1.00 29.99 315 PHE D O 1
ATOM 7413 N N . LYS D 1 205 ? -1.789 -91.011 -14.742 1.00 29.44 316 LYS D N 1
ATOM 7414 C CA . LYS D 1 205 ? -3.253 -91.014 -14.617 1.00 28.97 316 LYS D CA 1
ATOM 7415 C C . LYS D 1 205 ? -3.779 -92.352 -14.096 1.00 28.59 316 LYS D C 1
ATOM 7416 O O . LYS D 1 205 ? -4.868 -92.417 -13.524 1.00 28.51 316 LYS D O 1
ATOM 7422 N N . CYS D 1 206 ? -2.999 -93.412 -14.302 1.00 28.09 317 CYS D N 1
ATOM 7423 C CA . CYS D 1 206 ? -3.372 -94.764 -13.885 1.00 27.76 317 CYS D CA 1
ATOM 7424 C C . CYS D 1 206 ? -3.697 -94.872 -12.392 1.00 27.19 317 CYS D C 1
ATOM 7425 O O . CYS D 1 206 ? -4.629 -95.581 -12.002 1.00 27.15 317 CYS D O 1
ATOM 7428 N N . ASP D 1 207 ? -2.922 -94.167 -11.572 1.00 26.51 318 ASP D N 1
ATOM 7429 C CA . ASP D 1 207 ? -3.104 -94.170 -10.122 1.00 25.98 318 ASP D CA 1
ATOM 7430 C C . ASP D 1 207 ? -4.415 -93.505 -9.698 1.00 25.65 318 ASP D C 1
ATOM 7431 O O . ASP D 1 207 ? -5.053 -93.937 -8.734 1.00 25.68 318 ASP D O 1
ATOM 7436 N N . ILE D 1 208 ? -4.804 -92.458 -10.426 1.00 25.11 319 ILE D N 1
ATOM 7437 C CA . ILE D 1 208 ? -6.023 -91.701 -10.144 1.00 24.56 319 ILE D CA 1
ATOM 7438 C C . ILE D 1 208 ? -7.244 -92.612 -10.254 1.00 24.26 319 ILE D C 1
ATOM 7439 O O . ILE D 1 208 ? -8.109 -92.609 -9.373 1.00 24.14 319 ILE D O 1
ATOM 7444 N N . TRP D 1 209 ? -7.292 -93.396 -11.332 1.00 23.86 320 TRP D N 1
ATOM 7445 C CA . TRP D 1 209 ? -8.330 -94.404 -11.522 1.00 23.57 320 TRP D CA 1
ATOM 7446 C C . TRP D 1 209 ? -8.363 -95.353 -10.330 1.00 23.27 320 TRP D C 1
ATOM 7447 O O . TRP D 1 209 ? -9.418 -95.556 -9.725 1.00 23.36 320 TRP D O 1
ATOM 7458 N N . SER D 1 210 ? -7.203 -95.920 -9.997 1.00 22.67 321 SER D N 1
ATOM 7459 C CA . SER D 1 210 ? -7.093 -96.885 -8.909 1.00 22.16 321 SER D CA 1
ATOM 7460 C C . SER D 1 210 ? -7.575 -96.302 -7.584 1.00 21.74 321 SER D C 1
ATOM 7461 O O . SER D 1 210 ? -8.299 -96.963 -6.839 1.00 21.72 321 SER D O 1
ATOM 7464 N N . ALA D 1 211 ? -7.186 -95.056 -7.318 1.00 21.20 322 ALA D N 1
ATOM 7465 C CA . ALA D 1 211 ? -7.623 -94.322 -6.133 1.00 20.71 322 ALA D CA 1
ATOM 7466 C C . ALA D 1 211 ? -9.125 -94.053 -6.159 1.00 20.38 322 ALA D C 1
ATOM 7467 O O . ALA D 1 211 ? -9.779 -94.074 -5.115 1.00 20.42 322 ALA D O 1
ATOM 7469 N N . GLY D 1 212 ? -9.660 -93.801 -7.353 1.00 20.00 323 GLY D N 1
ATOM 7470 C CA . GLY D 1 212 ? -11.102 -93.629 -7.547 1.00 19.58 323 GLY D CA 1
ATOM 7471 C C . GLY D 1 212 ? -11.872 -94.902 -7.244 1.00 19.29 323 GLY D C 1
ATOM 7472 O O . GLY D 1 212 ? -12.981 -94.857 -6.706 1.00 19.11 323 GLY D O 1
ATOM 7473 N N . VAL D 1 213 ? -11.272 -96.039 -7.591 1.00 19.12 324 VAL D N 1
ATOM 7474 C CA . VAL D 1 213 ? -11.829 -97.353 -7.275 1.00 19.08 324 VAL D CA 1
ATOM 7475 C C . VAL D 1 213 ? -11.778 -97.619 -5.759 1.00 19.06 324 VAL D C 1
ATOM 7476 O O . VAL D 1 213 ? -12.727 -98.171 -5.188 1.00 19.08 324 VAL D O 1
ATOM 7480 N N . VAL D 1 214 ? -10.675 -97.215 -5.125 1.00 18.77 325 VAL D N 1
ATOM 7481 C CA . VAL D 1 214 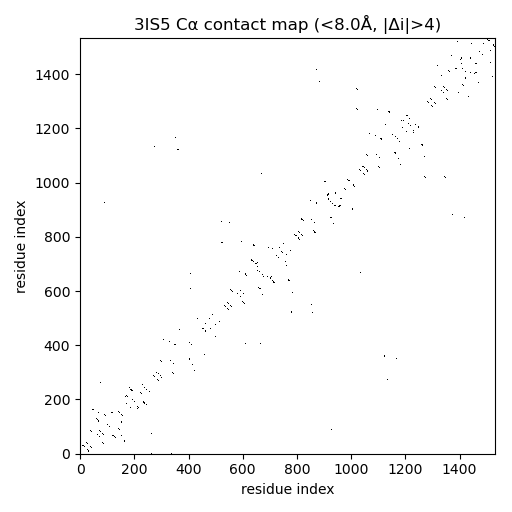? -10.519 -97.310 -3.671 1.00 18.60 325 VAL D CA 1
ATOM 7482 C C . VAL D 1 214 ? -11.590 -96.468 -2.970 1.00 18.53 325 VAL D C 1
ATOM 7483 O O . VAL D 1 214 ? -12.236 -96.935 -2.026 1.00 18.41 325 VAL D O 1
ATOM 7487 N N . MET D 1 215 ? -11.781 -95.240 -3.454 1.00 18.42 326 MET D N 1
ATOM 7488 C CA . MET D 1 215 ? -12.789 -94.325 -2.911 1.00 18.28 326 MET D CA 1
ATOM 7489 C C . MET D 1 215 ? -14.204 -94.885 -3.043 1.00 18.30 326 MET D C 1
ATOM 7490 O O . MET D 1 215 ? -15.036 -94.684 -2.161 1.00 18.40 326 MET D O 1
ATOM 7495 N N . TYR D 1 216 ? -14.467 -95.585 -4.142 1.00 18.34 327 TYR D N 1
ATOM 7496 C CA . TYR D 1 216 ? -15.764 -96.220 -4.365 1.00 18.52 327 TYR D CA 1
ATOM 7497 C C . TYR D 1 216 ? -15.993 -97.340 -3.353 1.00 18.52 327 TYR D C 1
ATOM 7498 O O . TYR D 1 216 ? -17.061 -97.431 -2.737 1.00 18.47 327 TYR D O 1
ATOM 7507 N N . PHE D 1 217 ? -14.973 -98.178 -3.189 1.00 18.53 328 PHE D N 1
ATOM 7508 C CA . PHE D 1 217 ? -15.002 -99.298 -2.260 1.00 18.58 328 PHE D CA 1
ATOM 7509 C C . PHE D 1 217 ? -15.216 -98.815 -0.821 1.00 18.68 328 PHE D C 1
ATOM 7510 O O . PHE D 1 217 ? -16.031 -99.384 -0.087 1.00 18.74 328 PHE D O 1
ATOM 7518 N N . LEU D 1 218 ? -14.508 -97.753 -0.437 1.00 18.71 329 LEU D N 1
ATOM 7519 C CA . LEU D 1 218 ? -14.602 -97.196 0.917 1.00 18.72 329 LEU D CA 1
ATOM 7520 C C . LEU D 1 218 ? -15.982 -96.623 1.255 1.00 18.82 329 LEU D C 1
ATOM 7521 O O . LEU D 1 218 ? -16.438 -96.738 2.394 1.00 18.84 329 LEU D O 1
ATOM 7526 N N . LEU D 1 219 ? -16.642 -96.013 0.271 1.00 18.90 330 LEU D N 1
ATOM 7527 C CA . LEU D 1 219 ? -17.936 -95.367 0.503 1.00 19.07 330 LEU D CA 1
ATOM 7528 C C . LEU D 1 219 ? -19.148 -96.284 0.350 1.00 19.17 330 LEU D C 1
ATOM 7529 O O . LEU D 1 219 ? -20.108 -96.168 1.114 1.00 19.18 330 LEU D O 1
ATOM 7534 N N . THR D 1 220 ? -19.111 -97.182 -0.633 1.00 19.33 331 THR D N 1
ATOM 7535 C CA . THR D 1 220 ? -20.277 -98.016 -0.954 1.00 19.49 331 THR D CA 1
ATOM 7536 C C . THR D 1 220 ? -20.272 -99.371 -0.247 1.00 19.58 331 THR D C 1
ATOM 7537 O O . THR D 1 220 ? -21.332 -99.910 0.081 1.00 19.59 331 THR D O 1
ATOM 7541 N N . GLY D 1 221 ? -19.080 -99.917 -0.022 1.00 19.67 332 GLY D N 1
ATOM 7542 C CA . GLY D 1 221 ? -18.937 -101.221 0.615 1.00 19.88 332 GLY D CA 1
ATOM 7543 C C . GLY D 1 221 ? -18.635 -102.341 -0.364 1.00 20.07 332 GLY D C 1
ATOM 7544 O O . GLY D 1 221 ? -18.414 -103.481 0.044 1.00 20.06 332 GLY D O 1
ATOM 7545 N N . CYS D 1 222 ? -18.629 -102.017 -1.655 1.00 20.31 333 CYS D N 1
ATOM 7546 C CA . CYS D 1 222 ? -18.299 -102.986 -2.704 1.00 20.71 333 CYS D CA 1
ATOM 7547 C C . CYS D 1 222 ? -17.557 -102.347 -3.884 1.00 20.83 333 CYS D C 1
ATOM 7548 O O . CYS D 1 222 ? -17.567 -101.126 -4.049 1.00 20.88 333 CYS D O 1
ATOM 7551 N N . LEU D 1 223 ? -16.903 -103.184 -4.688 1.00 20.97 334 LEU D N 1
ATOM 7552 C CA . LEU D 1 223 ? -16.135 -102.731 -5.851 1.00 21.06 334 LEU D CA 1
ATOM 7553 C C . LEU D 1 223 ? -17.032 -102.250 -7.002 1.00 21.12 334 LEU D C 1
ATOM 7554 O O . LEU D 1 223 ? -18.163 -102.722 -7.137 1.00 21.13 334 LEU D O 1
ATOM 7559 N N . PRO D 1 224 ? -16.532 -101.309 -7.833 1.00 21.19 335 PRO D N 1
ATOM 7560 C CA . PRO D 1 224 ? -17.363 -100.727 -8.894 1.00 21.23 335 PRO D CA 1
ATOM 7561 C C . PRO D 1 224 ? -17.536 -101.623 -10.120 1.00 21.32 335 PRO D C 1
ATOM 7562 O O . PRO D 1 224 ? -18.614 -101.642 -10.715 1.00 21.37 335 PRO D O 1
ATOM 7566 N N . PHE D 1 225 ? -16.484 -102.350 -10.488 1.00 21.47 336 PHE D N 1
ATOM 7567 C CA . PHE D 1 225 ? -16.511 -103.209 -11.667 1.00 21.63 336 PHE D CA 1
ATOM 7568 C C . PHE D 1 225 ? -16.213 -104.658 -11.287 1.00 21.69 336 PHE D C 1
ATOM 7569 O O . PHE D 1 225 ? -15.054 -105.073 -11.217 1.00 21.62 336 PHE D O 1
ATOM 7577 N N . THR D 1 226 ? -17.281 -105.415 -11.042 1.00 21.85 337 THR D N 1
ATOM 7578 C CA . THR D 1 226 ? -17.182 -106.784 -10.540 1.00 21.92 337 THR D CA 1
ATOM 7579 C C . THR D 1 226 ? -17.610 -107.828 -11.576 1.00 21.92 337 THR D C 1
ATOM 7580 O O . THR D 1 226 ? -18.521 -107.591 -12.375 1.00 21.86 337 THR D O 1
ATOM 7584 N N . GLY D 1 227 ? -16.938 -108.978 -11.547 1.00 21.95 338 GLY D N 1
ATOM 7585 C CA . GLY D 1 227 ? -17.216 -110.080 -12.467 1.00 21.97 338 GLY D CA 1
ATOM 7586 C C . GLY D 1 227 ? -16.108 -111.117 -12.486 1.00 21.94 338 GLY D C 1
ATOM 7587 O O . GLY D 1 227 ? -15.520 -111.433 -11.451 1.00 21.87 338 GLY D O 1
ATOM 7588 N N . GLU D 1 241 ? -21.147 -96.573 -16.189 1.00 50.80 352 GLU D N 1
ATOM 7589 C CA . GLU D 1 241 ? -21.016 -98.029 -16.139 1.00 50.87 352 GLU D CA 1
ATOM 7590 C C . GLU D 1 241 ? -21.198 -98.635 -14.734 1.00 50.89 352 GLU D C 1
ATOM 7591 O O . GLU D 1 241 ? -21.822 -99.692 -14.607 1.00 50.87 352 GLU D O 1
ATOM 7593 N N . PRO D 1 242 ? -20.654 -97.982 -13.679 1.00 50.88 353 PRO D N 1
ATOM 7594 C CA . PRO D 1 242 ? -20.897 -98.528 -12.340 1.00 50.90 353 PRO D CA 1
ATOM 7595 C C . PRO D 1 242 ? -22.205 -98.033 -11.715 1.00 50.90 353 PRO D C 1
ATOM 7596 O O . PRO D 1 242 ? -22.609 -96.889 -11.940 1.00 50.86 353 PRO D O 1
ATOM 7600 N N . ASN D 1 243 ? -22.852 -98.899 -10.937 1.00 50.93 354 ASN D N 1
ATOM 7601 C CA . ASN D 1 243 ? -24.118 -98.579 -10.279 1.00 50.97 354 ASN D CA 1
ATOM 7602 C C . ASN D 1 243 ? -23.906 -97.781 -8.996 1.00 51.03 354 ASN D C 1
ATOM 7603 O O . ASN D 1 243 ? -23.118 -98.177 -8.138 1.00 51.09 354 ASN D O 1
ATOM 7608 N N . TYR D 1 244 ? -24.616 -96.663 -8.868 1.00 51.09 355 TYR D N 1
ATOM 7609 C CA . TYR D 1 244 ? -24.495 -95.805 -7.689 1.00 51.13 355 TYR D CA 1
ATOM 7610 C C . TYR D 1 244 ? -25.736 -95.880 -6.800 1.00 51.15 355 TYR D C 1
ATOM 7611 O O . TYR D 1 244 ? -26.867 -95.767 -7.277 1.00 51.11 355 TYR D O 1
ATOM 7620 N N . PRO D 1 250 ? -27.315 -93.764 -0.218 1.00 43.22 361 PRO D N 1
ATOM 7621 C CA . PRO D 1 250 ? -26.355 -93.497 -1.286 1.00 43.18 361 PRO D CA 1
ATOM 7622 C C . PRO D 1 250 ? -25.373 -92.384 -0.913 1.00 43.14 361 PRO D C 1
ATOM 7623 O O . PRO D 1 250 ? -25.378 -91.911 0.226 1.00 43.14 361 PRO D O 1
ATOM 7627 N N . LEU D 1 251 ? -24.542 -91.982 -1.872 1.00 43.07 362 LEU D N 1
ATOM 7628 C CA . LEU D 1 251 ? -23.561 -90.917 -1.668 1.00 42.99 362 LEU D CA 1
ATOM 7629 C C . LEU D 1 251 ? -24.164 -89.533 -1.917 1.00 42.92 362 LEU D C 1
ATOM 7630 O O . LEU D 1 251 ? -25.219 -89.409 -2.545 1.00 42.90 362 LEU D O 1
ATOM 7632 N N . THR D 1 252 ? -23.490 -88.500 -1.415 1.00 42.81 363 THR D N 1
ATOM 7633 C CA . THR D 1 252 ? -23.891 -87.113 -1.651 1.00 42.67 363 THR D CA 1
ATOM 7634 C C . THR D 1 252 ? -23.611 -86.730 -3.107 1.00 42.61 363 THR D C 1
ATOM 7635 O O . THR D 1 252 ? -22.740 -87.329 -3.741 1.00 42.61 363 THR D O 1
ATOM 7639 N N . PRO D 1 253 ? -24.355 -85.742 -3.647 1.00 42.52 364 PRO D N 1
ATOM 7640 C CA . PRO D 1 253 ? -24.114 -85.281 -5.018 1.00 42.45 364 PRO D CA 1
ATOM 7641 C C . PRO D 1 253 ? -22.661 -84.866 -5.276 1.00 42.34 364 PRO D C 1
ATOM 7642 O O . PRO D 1 253 ? -22.098 -85.213 -6.316 1.00 42.37 364 PRO D O 1
ATOM 7646 N N . GLN D 1 254 ? -22.063 -84.142 -4.332 1.00 42.16 365 GLN D N 1
ATOM 7647 C CA . GLN D 1 254 ? -20.695 -83.644 -4.485 1.00 42.04 365 GLN D CA 1
ATOM 7648 C C . GLN D 1 254 ? -19.648 -84.767 -4.494 1.00 41.93 365 GLN D C 1
ATOM 7649 O O . GLN D 1 254 ? -18.533 -84.579 -4.982 1.00 41.87 365 GLN D O 1
ATOM 7651 N N . ALA D 1 255 ? -20.022 -85.929 -3.962 1.00 41.80 366 ALA D N 1
ATOM 7652 C CA . ALA D 1 255 ? -19.138 -87.095 -3.901 1.00 41.59 366 ALA D CA 1
ATOM 7653 C C . ALA D 1 255 ? -19.207 -87.944 -5.164 1.00 41.43 366 ALA D C 1
ATOM 7654 O O . ALA D 1 255 ? -18.181 -88.417 -5.657 1.00 41.36 366 ALA D O 1
ATOM 7656 N N . VAL D 1 256 ? -20.422 -88.143 -5.672 1.00 41.33 367 VAL D N 1
ATOM 7657 C CA . VAL D 1 256 ? -20.643 -88.944 -6.875 1.00 41.21 367 VAL D CA 1
ATOM 7658 C C . VAL D 1 256 ? -20.041 -88.253 -8.105 1.00 41.06 367 VAL D C 1
ATOM 7659 O O . VAL D 1 256 ? -19.640 -88.915 -9.065 1.00 41.09 367 VAL D O 1
ATOM 7663 N N . ASP D 1 257 ? -19.962 -86.923 -8.041 1.00 40.86 368 ASP D N 1
ATOM 7664 C CA . ASP D 1 257 ? -19.315 -86.106 -9.065 1.00 40.66 368 ASP D CA 1
ATOM 7665 C C . ASP D 1 257 ? -17.814 -86.410 -9.167 1.00 40.60 368 ASP D C 1
ATOM 7666 O O . ASP D 1 257 ? -17.264 -86.461 -10.270 1.00 40.69 368 ASP D O 1
ATOM 7671 N N . LEU D 1 258 ? -17.162 -86.612 -8.022 1.00 40.46 369 LEU D N 1
ATOM 7672 C CA . LEU D 1 258 ? -15.725 -86.893 -7.988 1.00 40.26 369 LEU D CA 1
ATOM 7673 C C . LEU D 1 258 ? -15.401 -88.289 -8.524 1.00 40.20 369 LEU D C 1
ATOM 7674 O O . LEU D 1 258 ? -14.430 -88.463 -9.261 1.00 40.13 369 LEU D O 1
ATOM 7679 N N . LEU D 1 259 ? -16.224 -89.270 -8.156 1.00 40.15 370 LEU D N 1
ATOM 7680 C CA . LEU D 1 259 ? -16.044 -90.651 -8.609 1.00 40.11 370 LEU D CA 1
ATOM 7681 C C . LEU D 1 259 ? -16.169 -90.779 -10.129 1.00 40.19 370 LEU D C 1
ATOM 7682 O O . LEU D 1 259 ? -15.462 -91.577 -10.747 1.00 40.20 370 LEU D O 1
ATOM 7687 N N . LYS D 1 260 ? -17.064 -89.989 -10.720 1.00 40.21 371 LYS D N 1
ATOM 7688 C CA . LYS D 1 260 ? -17.213 -89.934 -12.174 1.00 40.25 371 LYS D CA 1
ATOM 7689 C C . LYS D 1 260 ? -15.995 -89.278 -12.827 1.00 40.24 371 LYS D C 1
ATOM 7690 O O . LYS D 1 260 ? -15.552 -89.707 -13.895 1.00 40.27 371 LYS D O 1
ATOM 7692 N N . GLN D 1 261 ? -15.462 -88.246 -12.174 1.00 40.25 372 GLN D N 1
ATOM 7693 C CA . GLN D 1 261 ? -14.256 -87.558 -12.637 1.00 40.29 372 GLN D CA 1
ATOM 7694 C C . GLN D 1 261 ? -13.019 -88.453 -12.559 1.00 40.22 372 GLN D C 1
ATOM 7695 O O . GLN D 1 261 ? -12.282 -88.585 -13.539 1.00 40.21 372 GLN D O 1
ATOM 7701 N N . MET D 1 262 ? -12.805 -89.062 -11.393 1.00 40.09 373 MET D N 1
ATOM 7702 C CA . MET D 1 262 ? -11.649 -89.929 -11.153 1.00 39.96 373 MET D CA 1
ATOM 7703 C C . MET D 1 262 ? -11.704 -91.214 -11.978 1.00 39.91 373 MET D C 1
ATOM 7704 O O . MET D 1 262 ? -10.677 -91.678 -12.482 1.00 39.77 373 MET D O 1
ATOM 7709 N N . LEU D 1 263 ? -12.904 -91.778 -12.112 1.00 39.92 374 LEU D N 1
ATOM 7710 C CA . LEU D 1 263 ? -13.112 -92.988 -12.907 1.00 39.98 374 LEU D CA 1
ATOM 7711 C C . LEU D 1 263 ? -13.630 -92.690 -14.323 1.00 39.96 374 LEU D C 1
ATOM 7712 O O . LEU D 1 263 ? -14.363 -93.495 -14.906 1.00 39.94 374 LEU D O 1
ATOM 7714 N N . THR D 1 264 ? -13.245 -91.534 -14.867 1.00 40.00 375 THR D N 1
ATOM 7715 C CA . THR D 1 264 ? -13.535 -91.192 -16.260 1.00 40.08 375 THR D CA 1
ATOM 7716 C C . THR D 1 264 ? -12.680 -92.068 -17.170 1.00 40.10 375 THR D C 1
ATOM 7717 O O . THR D 1 264 ? -11.456 -92.115 -17.028 1.00 40.10 375 THR D O 1
ATOM 7719 N N . LYS D 1 265 ? -13.341 -92.754 -18.100 1.00 40.11 376 LYS D N 1
ATOM 7720 C CA . LYS D 1 265 ? -12.737 -93.849 -18.870 1.00 40.10 376 LYS D CA 1
ATOM 7721 C C . LYS D 1 265 ? -11.581 -93.437 -19.792 1.00 40.15 376 LYS D C 1
ATOM 7722 O O . LYS D 1 265 ? -10.712 -94.257 -20.106 1.00 40.03 376 LYS D O 1
ATOM 7728 N N . ASP D 1 266 ? -11.572 -92.174 -20.215 1.00 40.26 377 ASP D N 1
ATOM 7729 C CA . ASP D 1 266 ? -10.478 -91.641 -21.024 1.00 40.38 377 ASP D CA 1
ATOM 7730 C C . ASP D 1 266 ? -9.377 -91.052 -20.143 1.00 40.45 377 ASP D C 1
ATOM 7731 O O . ASP D 1 266 ? -9.630 -90.114 -19.383 1.00 40.44 377 ASP D O 1
ATOM 7736 N N . PRO D 1 267 ? -8.150 -91.601 -20.248 1.00 40.54 378 PRO D N 1
ATOM 7737 C CA . PRO D 1 267 ? -6.979 -91.157 -19.482 1.00 40.61 378 PRO D CA 1
ATOM 7738 C C . PRO D 1 267 ? -6.623 -89.683 -19.680 1.00 40.68 378 PRO D C 1
ATOM 7739 O O . PRO D 1 267 ? -6.193 -89.026 -18.731 1.00 40.64 378 PRO D O 1
ATOM 7743 N N . GLU D 1 268 ? -6.801 -89.179 -20.899 1.00 40.84 379 GLU D N 1
ATOM 7744 C CA . GLU D 1 268 ? -6.467 -87.793 -21.236 1.00 41.02 379 GLU D CA 1
ATOM 7745 C C . GLU D 1 268 ? -7.381 -86.780 -20.543 1.00 41.11 379 GLU D C 1
ATOM 7746 O O . GLU D 1 268 ? -6.933 -85.699 -20.154 1.00 41.12 379 GLU D O 1
ATOM 7748 N N . ARG D 1 269 ? -8.655 -87.137 -20.394 1.00 41.23 380 ARG D N 1
ATOM 7749 C CA . ARG D 1 269 ? -9.642 -86.260 -19.764 1.00 41.32 380 ARG D CA 1
ATOM 7750 C C . ARG D 1 269 ? -9.661 -86.407 -18.240 1.00 41.36 380 ARG D C 1
ATOM 7751 O O . ARG D 1 269 ? -10.213 -85.558 -17.536 1.00 41.41 380 ARG D O 1
ATOM 7753 N N . ARG D 1 270 ? -9.051 -87.484 -17.744 1.00 41.42 381 ARG D N 1
ATOM 7754 C CA . ARG D 1 270 ? -8.951 -87.755 -16.308 1.00 41.44 381 ARG D CA 1
ATOM 7755 C C . ARG D 1 270 ? -8.117 -86.673 -15.611 1.00 41.34 381 ARG D C 1
ATOM 7756 O O . ARG D 1 270 ? -7.055 -86.299 -16.114 1.00 41.35 381 ARG D O 1
ATOM 7764 N N . PRO D 1 271 ? -8.596 -86.162 -14.457 1.00 41.22 382 PRO D N 1
ATOM 7765 C CA . PRO D 1 271 ? -7.866 -85.094 -13.771 1.00 41.12 382 PRO D CA 1
ATOM 7766 C C . PRO D 1 271 ? -6.627 -85.600 -13.037 1.00 41.08 382 PRO D C 1
ATOM 7767 O O . PRO D 1 271 ? -6.579 -86.762 -12.627 1.00 41.07 382 PRO D O 1
ATOM 7771 N N . SER D 1 272 ? -5.635 -84.727 -12.885 1.00 41.05 383 SER D N 1
ATOM 7772 C CA . SER D 1 272 ? -4.443 -85.039 -12.102 1.00 40.92 383 SER D CA 1
ATOM 7773 C C . SER D 1 272 ? -4.779 -84.963 -10.617 1.00 40.88 383 SER D C 1
ATOM 7774 O O . SER D 1 272 ? -5.778 -84.345 -10.235 1.00 40.82 383 SER D O 1
ATOM 7777 N N . ALA D 1 273 ? -3.938 -85.585 -9.791 1.00 40.80 384 ALA D N 1
ATOM 7778 C CA . ALA D 1 273 ? -4.115 -85.589 -8.336 1.00 40.72 384 ALA D CA 1
ATOM 7779 C C . ALA D 1 273 ? -4.187 -84.179 -7.747 1.00 40.64 384 ALA D C 1
ATOM 7780 O O . ALA D 1 273 ? -4.985 -83.921 -6.842 1.00 40.61 384 ALA D O 1
ATOM 7782 N N . ALA D 1 274 ? -3.360 -83.275 -8.273 1.00 40.55 385 ALA D N 1
ATOM 7783 C CA . ALA D 1 274 ? -3.341 -81.875 -7.841 1.00 40.62 385 ALA D CA 1
ATOM 7784 C C . ALA D 1 274 ? -4.699 -81.179 -8.002 1.00 40.60 385 ALA D C 1
ATOM 7785 O O . ALA D 1 274 ? -5.117 -80.417 -7.125 1.00 40.55 385 ALA D O 1
ATOM 7787 N N . GLN D 1 275 ? -5.378 -81.448 -9.116 1.00 40.57 386 GLN D N 1
ATOM 7788 C CA . GLN D 1 275 ? -6.695 -80.866 -9.390 1.00 40.59 386 GLN D CA 1
ATOM 7789 C C . GLN D 1 275 ? -7.809 -81.585 -8.628 1.00 40.55 386 GLN D C 1
ATOM 7790 O O . GLN D 1 275 ? -8.807 -80.966 -8.250 1.00 40.56 386 GLN D O 1
ATOM 7792 N N . VAL D 1 276 ? -7.632 -82.888 -8.410 1.00 40.49 387 VAL D N 1
ATOM 7793 C CA . VAL D 1 276 ? -8.566 -83.692 -7.613 1.00 40.47 387 VAL D CA 1
ATOM 7794 C C . VAL D 1 276 ? -8.694 -83.125 -6.195 1.00 40.47 387 VAL D C 1
ATOM 7795 O O . VAL D 1 276 ? -9.796 -83.045 -5.649 1.00 40.47 387 VAL D O 1
ATOM 7799 N N . LEU D 1 277 ? -7.566 -82.712 -5.619 1.00 40.46 388 LEU D N 1
ATOM 7800 C CA . LEU D 1 277 ? -7.537 -82.130 -4.274 1.00 40.54 388 LEU D CA 1
ATOM 7801 C C . LEU D 1 277 ? -8.190 -80.743 -4.183 1.00 40.58 388 LEU D C 1
ATOM 7802 O O . LEU D 1 277 ? -8.374 -80.215 -3.083 1.00 40.63 388 LEU D O 1
ATOM 7804 N N . HIS D 1 278 ? -8.534 -80.158 -5.332 1.00 40.53 389 HIS D N 1
ATOM 7805 C CA . HIS D 1 278 ? -9.227 -78.866 -5.373 1.00 40.56 389 HIS D CA 1
ATOM 7806 C C . HIS D 1 278 ? -10.752 -79.011 -5.383 1.00 40.42 389 HIS D C 1
ATOM 7807 O O . HIS D 1 278 ? -11.472 -78.011 -5.330 1.00 40.36 389 HIS D O 1
ATOM 7814 N N . HIS D 1 279 ? -11.230 -80.255 -5.445 1.00 40.26 390 HIS D N 1
ATOM 7815 C CA . HIS D 1 279 ? -12.664 -80.557 -5.494 1.00 40.12 390 HIS D CA 1
ATOM 7816 C C . HIS D 1 279 ? -13.405 -80.062 -4.248 1.00 40.03 390 HIS D C 1
ATOM 7817 O O . HIS D 1 279 ? -12.838 -80.023 -3.154 1.00 40.10 390 HIS D O 1
ATOM 7824 N N . GLU D 1 280 ? -14.673 -79.695 -4.430 1.00 39.89 391 GLU D N 1
ATOM 7825 C CA . GLU D 1 280 ? -15.513 -79.153 -3.354 1.00 39.76 391 GLU D CA 1
ATOM 7826 C C . GLU D 1 280 ? -15.927 -80.180 -2.291 1.00 39.65 391 GLU D C 1
ATOM 7827 O O . GLU D 1 280 ? -16.335 -79.803 -1.189 1.00 39.63 391 GLU D O 1
ATOM 7829 N N . TRP D 1 281 ? -15.818 -81.467 -2.625 1.00 39.47 392 TRP D N 1
ATOM 7830 C CA . TRP D 1 281 ? -16.172 -82.558 -1.709 1.00 39.33 392 TRP D CA 1
ATOM 7831 C C . TRP D 1 281 ? -15.272 -82.608 -0.465 1.00 39.34 392 TRP D C 1
ATOM 7832 O O . TRP D 1 281 ? -15.671 -83.130 0.581 1.00 39.38 392 TRP D O 1
ATOM 7843 N N . PHE D 1 282 ? -14.065 -82.058 -0.586 1.00 39.23 393 PHE D N 1
ATOM 7844 C CA . PHE D 1 282 ? -13.152 -81.925 0.548 1.00 39.09 393 PHE D CA 1
ATOM 7845 C C . PHE D 1 282 ? -13.511 -80.724 1.432 1.00 39.06 393 PHE D C 1
ATOM 7846 O O . PHE D 1 282 ? -12.998 -80.588 2.545 1.00 39.03 393 PHE D O 1
ATOM 7854 N N . LYS D 1 283 ? -14.398 -79.865 0.930 1.00 39.06 394 LYS D N 1
ATOM 7855 C CA . LYS D 1 283 ? -14.837 -78.672 1.653 1.00 39.07 394 LYS D CA 1
ATOM 7856 C C . LYS D 1 283 ? -16.353 -78.656 1.827 1.00 39.06 394 LYS D C 1
ATOM 7857 O O . LYS D 1 283 ? -16.894 -79.316 2.714 1.00 39.09 394 LYS D O 1
ATOM 7859 N N . GLY E 1 10 ? 13.715 -110.689 59.599 1.00 26.73 121 GLY E N 1
ATOM 7860 C CA . GLY E 1 10 ? 12.294 -111.119 59.731 1.00 26.67 121 GLY E CA 1
ATOM 7861 C C . GLY E 1 10 ? 11.573 -110.377 60.841 1.00 26.64 121 GLY E C 1
ATOM 7862 O O . GLY E 1 10 ? 11.571 -110.819 61.998 1.00 26.78 121 GLY E O 1
ATOM 7863 N N . ARG E 1 11 ? 10.971 -109.241 60.488 1.00 26.30 122 ARG E N 1
ATOM 7864 C CA . ARG E 1 11 ? 10.183 -108.438 61.432 1.00 25.89 122 ARG E CA 1
ATOM 7865 C C . ARG E 1 11 ? 8.804 -108.109 60.836 1.00 25.45 122 ARG E C 1
ATOM 7866 O O . ARG E 1 11 ? 8.328 -106.969 60.905 1.00 25.43 122 ARG E O 1
ATOM 7868 N N . GLU E 1 12 ? 8.177 -109.140 60.265 1.00 24.82 123 GLU E N 1
ATOM 7869 C CA . GLU E 1 12 ? 6.903 -109.048 59.529 1.00 23.98 123 GLU E CA 1
ATOM 7870 C C . GLU E 1 12 ? 6.989 -108.224 58.241 1.00 23.21 123 GLU E C 1
ATOM 7871 O O . GLU E 1 12 ? 5.998 -107.643 57.787 1.00 23.38 123 GLU E O 1
ATOM 7877 N N . ASN E 1 13 ? 8.183 -108.197 57.655 1.00 22.07 124 ASN E N 1
ATOM 7878 C CA . ASN E 1 13 ? 8.422 -107.531 56.386 1.00 20.91 124 ASN E CA 1
ATOM 7879 C C . ASN E 1 13 ? 8.022 -108.402 55.197 1.00 20.22 124 ASN E C 1
ATOM 7880 O O . ASN E 1 13 ? 7.662 -109.570 55.368 1.00 20.07 124 ASN E O 1
ATOM 7885 N N . LEU E 1 14 ? 8.092 -107.827 53.995 1.00 19.14 125 LEU E N 1
ATOM 7886 C CA . LEU E 1 14 ? 7.732 -108.541 52.775 1.00 18.03 125 LEU E CA 1
ATOM 7887 C C . LEU E 1 14 ? 8.878 -109.430 52.291 1.00 17.66 125 LEU E C 1
ATOM 7888 O O . LEU E 1 14 ? 9.991 -108.961 52.047 1.00 17.60 125 LEU E O 1
ATOM 7893 N N . TYR E 1 15 ? 8.591 -110.718 52.162 1.00 16.94 126 TYR E N 1
ATOM 7894 C CA . TYR E 1 15 ? 9.583 -111.697 51.740 1.00 16.40 126 TYR E CA 1
ATOM 7895 C C . TYR E 1 15 ? 9.848 -111.616 50.229 1.00 16.08 126 TYR E C 1
ATOM 7896 O O . TYR E 1 15 ? 8.920 -111.505 49.433 1.00 16.09 126 TYR E O 1
ATOM 7905 N N . PHE E 1 16 ? 11.122 -111.648 49.851 1.00 15.59 127 PHE E N 1
ATOM 7906 C CA . PHE E 1 16 ? 11.519 -111.711 48.450 1.00 15.15 127 PHE E CA 1
ATOM 7907 C C . PHE E 1 16 ? 12.117 -113.085 48.156 1.00 15.19 127 PHE E C 1
ATOM 7908 O O . PHE E 1 16 ? 12.895 -113.607 48.946 1.00 15.31 127 PHE E O 1
ATOM 7916 N N . GLN E 1 17 ? 11.748 -113.671 47.024 1.00 15.25 128 GLN E N 1
ATOM 7917 C CA . GLN E 1 17 ? 12.293 -114.964 46.635 1.00 15.51 128 GLN E CA 1
ATOM 7918 C C . GLN E 1 17 ? 13.643 -114.726 45.967 1.00 15.56 128 GLN E C 1
ATOM 7919 O O . GLN E 1 17 ? 13.698 -114.331 44.806 1.00 15.56 128 GLN E O 1
ATOM 7925 N N . GLY E 1 18 ? 14.722 -114.936 46.718 1.00 15.79 129 GLY E N 1
ATOM 7926 C CA . GLY E 1 18 ? 16.083 -114.679 46.230 1.00 16.48 129 GLY E CA 1
ATOM 7927 C C . GLY E 1 18 ? 16.905 -113.762 47.128 1.00 17.01 129 GLY E C 1
ATOM 7928 O O . GLY E 1 18 ? 16.544 -113.525 48.285 1.00 16.95 129 GLY E O 1
ATOM 7929 N N . THR E 1 19 ? 18.012 -113.244 46.594 1.00 17.44 130 THR E N 1
ATOM 7930 C CA . THR E 1 19 ? 18.932 -112.386 47.364 1.00 17.99 130 THR E CA 1
ATOM 7931 C C . THR E 1 19 ? 19.026 -110.960 46.798 1.00 18.41 130 THR E C 1
ATOM 7932 O O . THR E 1 19 ? 18.403 -110.643 45.781 1.00 18.60 130 THR E O 1
ATOM 7936 N N . ILE E 1 20 ? 19.818 -110.107 47.447 1.00 18.92 131 ILE E N 1
ATOM 7937 C CA . ILE E 1 20 ? 20.069 -108.748 46.943 1.00 19.32 131 ILE E CA 1
ATOM 7938 C C . ILE E 1 20 ? 20.752 -108.766 45.561 1.00 19.68 131 ILE E C 1
ATOM 7939 O O . ILE E 1 20 ? 20.543 -107.865 44.746 1.00 19.84 131 ILE E O 1
ATOM 7944 N N . ASP E 1 21 ? 21.530 -109.816 45.296 1.00 20.00 132 ASP E N 1
ATOM 7945 C CA . ASP E 1 21 ? 22.175 -110.012 43.990 1.00 20.38 132 ASP E CA 1
ATOM 7946 C C . ASP E 1 21 ? 21.192 -110.383 42.866 1.00 20.46 132 ASP E C 1
ATOM 7947 O O . ASP E 1 21 ? 21.499 -110.206 41.681 1.00 20.44 132 ASP E O 1
ATOM 7952 N N . ASP E 1 22 ? 20.021 -110.902 43.236 1.00 20.44 133 ASP E N 1
ATOM 7953 C CA . ASP E 1 22 ? 18.981 -111.230 42.254 1.00 20.25 133 ASP E CA 1
ATOM 7954 C C . ASP E 1 22 ? 18.243 -109.976 41.832 1.00 20.22 133 ASP E C 1
ATOM 7955 O O . ASP E 1 22 ? 17.731 -109.883 40.717 1.00 20.39 133 ASP E O 1
ATOM 7960 N N . LEU E 1 23 ? 18.200 -109.012 42.743 1.00 20.14 134 LEU E N 1
ATOM 7961 C CA . LEU E 1 23 ? 17.567 -107.726 42.501 1.00 19.83 134 LEU E CA 1
ATOM 7962 C C . LEU E 1 23 ? 18.510 -106.737 41.834 1.00 19.55 134 LEU E C 1
ATOM 7963 O O . LEU E 1 23 ? 18.095 -105.987 40.949 1.00 19.81 134 LEU E O 1
ATOM 7968 N N . PHE E 1 24 ? 19.774 -106.731 42.258 1.00 19.11 135 PHE E N 1
ATOM 7969 C CA . PHE E 1 24 ? 20.712 -105.688 41.841 1.00 18.70 135 PHE E CA 1
ATOM 7970 C C . PHE E 1 24 ? 22.053 -106.207 41.351 1.00 19.08 135 PHE E C 1
ATOM 7971 O O . PHE E 1 24 ? 22.633 -107.129 41.929 1.00 19.10 135 PHE E O 1
ATOM 7979 N N . ILE E 1 25 ? 22.534 -105.599 40.274 1.00 19.62 136 ILE E N 1
ATOM 7980 C CA . ILE E 1 25 ? 23.912 -105.769 39.853 1.00 20.28 136 ILE E CA 1
ATOM 7981 C C . ILE E 1 25 ? 24.742 -104.687 40.544 1.00 20.72 136 ILE E C 1
ATOM 7982 O O . ILE E 1 25 ? 24.531 -103.494 40.318 1.00 20.80 136 ILE E O 1
ATOM 7987 N N . PHE E 1 26 ? 25.668 -105.108 41.399 1.00 21.18 137 PHE E N 1
ATOM 7988 C CA . PHE E 1 26 ? 26.583 -104.176 42.052 1.00 21.61 137 PHE E CA 1
ATOM 7989 C C . PHE E 1 26 ? 27.735 -103.850 41.106 1.00 21.83 137 PHE E C 1
ATOM 7990 O O . PHE E 1 26 ? 28.601 -104.688 40.837 1.00 21.80 137 PHE E O 1
ATOM 7998 N N . LYS E 1 27 ? 27.714 -102.624 40.591 1.00 22.21 138 LYS E N 1
ATOM 7999 C CA . LYS E 1 27 ? 28.608 -102.207 39.515 1.00 22.53 138 LYS E CA 1
ATOM 8000 C C . LYS E 1 27 ? 29.904 -101.581 40.011 1.00 22.56 138 LYS E C 1
ATOM 8001 O O . LYS E 1 27 ? 30.988 -101.972 39.578 1.00 22.77 138 LYS E O 1
ATOM 8007 N N . ARG E 1 28 ? 29.788 -100.605 40.907 1.00 22.57 139 ARG E N 1
ATOM 8008 C CA . ARG E 1 28 ? 30.931 -99.810 41.332 1.00 22.64 139 ARG E CA 1
ATOM 8009 C C . ARG E 1 28 ? 30.810 -99.409 42.798 1.00 22.79 139 ARG E C 1
ATOM 8010 O O . ARG E 1 28 ? 29.741 -99.003 43.247 1.00 22.61 139 ARG E O 1
ATOM 8018 N N . LYS E 1 29 ? 31.917 -99.526 43.531 1.00 22.93 140 LYS E N 1
ATOM 8019 C CA . LYS E 1 29 ? 31.996 -99.057 44.910 1.00 23.01 140 LYS E CA 1
ATOM 8020 C C . LYS E 1 29 ? 32.357 -97.571 44.915 1.00 23.03 140 LYS E C 1
ATOM 8021 O O . LYS E 1 29 ? 33.423 -97.184 44.436 1.00 22.98 140 LYS E O 1
ATOM 8027 N N . LEU E 1 30 ? 31.461 -96.743 45.445 1.00 23.06 141 LEU E N 1
ATOM 8028 C CA . LEU E 1 30 ? 31.659 -95.293 45.448 1.00 22.98 141 LEU E CA 1
ATOM 8029 C C . LEU E 1 30 ? 32.383 -94.820 46.705 1.00 23.27 141 LEU E C 1
ATOM 8030 O O . LEU E 1 30 ? 33.058 -93.791 46.686 1.00 23.33 141 LEU E O 1
ATOM 8035 N N . GLY E 1 31 ? 32.238 -95.574 47.792 1.00 23.56 142 GLY E N 1
ATOM 8036 C CA . GLY E 1 31 ? 32.886 -95.243 49.057 1.00 23.95 142 GLY E CA 1
ATOM 8037 C C . GLY E 1 31 ? 32.660 -96.259 50.160 1.00 24.18 142 GLY E C 1
ATOM 8038 O O . GLY E 1 31 ? 31.771 -97.110 50.067 1.00 23.99 142 GLY E O 1
ATOM 8039 N N . SER E 1 32 ? 33.485 -96.166 51.200 1.00 24.44 143 SER E N 1
ATOM 8040 C CA . SER E 1 32 ? 33.367 -97.015 52.381 1.00 24.71 143 SER E CA 1
ATOM 8041 C C . SER E 1 32 ? 33.075 -96.141 53.595 1.00 24.86 143 SER E C 1
ATOM 8042 O O . SER E 1 32 ? 33.923 -95.363 54.031 1.00 24.87 143 SER E O 1
ATOM 8044 N N . GLY E 1 33 ? 31.860 -96.265 54.122 1.00 25.14 144 GLY E N 1
ATOM 8045 C CA . GLY E 1 33 ? 31.421 -95.473 55.268 1.00 25.13 144 GLY E CA 1
ATOM 8046 C C . GLY E 1 33 ? 31.851 -96.053 56.599 1.00 25.07 144 GLY E C 1
ATOM 8047 O O . GLY E 1 33 ? 32.538 -97.077 56.652 1.00 25.19 144 GLY E O 1
ATOM 8048 N N . ALA E 1 34 ? 31.431 -95.397 57.677 1.00 24.97 145 ALA E N 1
ATOM 8049 C CA . ALA E 1 34 ? 31.798 -95.807 59.033 1.00 24.71 145 ALA E CA 1
ATOM 8050 C C . ALA E 1 34 ? 31.097 -97.097 59.466 1.00 24.43 145 ALA E C 1
ATOM 8051 O O . ALA E 1 34 ? 31.515 -97.739 60.435 1.00 24.55 145 ALA E O 1
ATOM 8053 N N . PHE E 1 35 ? 30.041 -97.467 58.744 1.00 23.92 146 PHE E N 1
ATOM 8054 C CA . PHE E 1 35 ? 29.265 -98.674 59.042 1.00 23.46 146 PHE E CA 1
ATOM 8055 C C . PHE E 1 35 ? 28.551 -99.253 57.809 1.00 22.92 146 PHE E C 1
ATOM 8056 O O . PHE E 1 35 ? 27.449 -99.795 57.915 1.00 22.64 146 PHE E O 1
ATOM 8064 N N . GLY E 1 36 ? 29.197 -99.145 56.650 1.00 22.41 147 GLY E N 1
ATOM 8065 C CA . GLY E 1 36 ? 28.687 -99.739 55.418 1.00 21.95 147 GLY E CA 1
ATOM 8066 C C . GLY E 1 36 ? 29.315 -99.169 54.160 1.00 21.67 147 GLY E C 1
ATOM 8067 O O . GLY E 1 36 ? 30.095 -98.225 54.222 1.00 21.91 147 GLY E O 1
ATOM 8068 N N . ASP E 1 37 ? 28.977 -99.750 53.014 1.00 21.33 148 ASP E N 1
ATOM 8069 C CA . ASP E 1 37 ? 29.500 -99.288 51.727 1.00 21.02 148 ASP E CA 1
ATOM 8070 C C . ASP E 1 37 ? 28.454 -98.480 50.953 1.00 20.50 148 ASP E C 1
ATOM 8071 O O . ASP E 1 37 ? 27.279 -98.456 51.316 1.00 20.31 148 ASP E O 1
ATOM 8076 N N . VAL E 1 38 ? 28.901 -97.812 49.893 1.00 20.06 149 VAL E N 1
ATOM 8077 C CA . VAL E 1 38 ? 28.015 -97.127 48.958 1.00 19.64 149 VAL E CA 1
ATOM 8078 C C . VAL E 1 38 ? 28.345 -97.616 47.548 1.00 19.63 149 VAL E C 1
ATOM 8079 O O . VAL E 1 38 ? 29.500 -97.565 47.124 1.00 19.43 149 VAL E O 1
ATOM 8083 N N . HIS E 1 39 ? 27.332 -98.113 46.836 1.00 19.56 150 HIS E N 1
ATOM 8084 C CA . HIS E 1 39 ? 27.543 -98.688 45.514 1.00 19.62 150 HIS E CA 1
ATOM 8085 C C . HIS E 1 39 ? 26.717 -98.035 44.421 1.00 19.80 150 HIS E C 1
ATOM 8086 O O . HIS E 1 39 ? 25.560 -97.663 44.642 1.00 20.03 150 HIS E O 1
ATOM 8093 N N . LEU E 1 40 ? 27.322 -97.906 43.241 1.00 19.75 151 LEU E N 1
ATOM 8094 C CA . LEU E 1 40 ? 26.574 -97.672 42.016 1.00 19.77 151 LEU E CA 1
ATOM 8095 C C . LEU E 1 40 ? 25.999 -99.009 41.579 1.00 19.91 151 LEU E C 1
ATOM 8096 O O . LEU E 1 40 ? 26.706 -100.019 41.489 1.00 19.83 151 LEU E O 1
ATOM 8101 N N . VAL E 1 41 ? 24.708 -99.001 41.301 1.00 20.16 152 VAL E N 1
ATOM 8102 C CA . VAL E 1 41 ? 23.953 -100.228 41.185 1.00 20.43 152 VAL E CA 1
ATOM 8103 C C . VAL E 1 41 ? 23.049 -100.197 39.956 1.00 20.71 152 VAL E C 1
ATOM 8104 O O . VAL E 1 41 ? 22.604 -99.129 39.530 1.00 20.77 152 VAL E O 1
ATOM 8108 N N . GLU E 1 42 ? 22.815 -101.368 39.374 1.00 21.09 153 GLU E N 1
ATOM 8109 C CA . GLU E 1 42 ? 21.832 -101.516 38.310 1.00 21.58 153 GLU E CA 1
ATOM 8110 C C . GLU E 1 42 ? 20.733 -102.467 38.765 1.00 21.73 153 GLU E C 1
ATOM 8111 O O . GLU E 1 42 ? 21.005 -103.599 39.164 1.00 21.76 153 GLU E O 1
ATOM 8117 N N . GLU E 1 43 ? 19.496 -101.989 38.715 1.00 22.11 154 GLU E N 1
ATOM 8118 C CA . GLU E 1 43 ? 18.333 -102.818 38.991 1.00 22.65 154 GLU E CA 1
ATOM 8119 C C . GLU E 1 43 ? 18.095 -103.735 37.792 1.00 22.67 154 GLU E C 1
ATOM 8120 O O . GLU E 1 43 ? 17.833 -103.257 36.689 1.00 22.76 154 GLU E O 1
ATOM 8126 N N . ARG E 1 44 ? 18.202 -105.045 38.010 1.00 22.78 155 ARG E N 1
ATOM 8127 C CA . ARG E 1 44 ? 18.052 -106.041 36.936 1.00 23.12 155 ARG E CA 1
ATOM 8128 C C . ARG E 1 44 ? 16.754 -105.943 36.111 1.00 23.21 155 ARG E C 1
ATOM 8129 O O . ARG E 1 44 ? 16.778 -106.106 34.889 1.00 23.20 155 ARG E O 1
ATOM 8137 N N . SER E 1 45 ? 15.631 -105.687 36.781 1.00 23.30 156 SER E N 1
ATOM 8138 C CA . SER E 1 45 ? 14.319 -105.721 36.132 1.00 23.59 156 SER E CA 1
ATOM 8139 C C . SER E 1 45 ? 14.101 -104.574 35.140 1.00 23.63 156 SER E C 1
ATOM 8140 O O . SER E 1 45 ? 13.604 -104.788 34.036 1.00 23.62 156 SER E O 1
ATOM 8143 N N . SER E 1 46 ? 14.481 -103.367 35.546 1.00 23.67 157 SER E N 1
ATOM 8144 C CA . SER E 1 46 ? 14.293 -102.167 34.736 1.00 23.66 157 SER E CA 1
ATOM 8145 C C . SER E 1 46 ? 15.538 -101.817 33.931 1.00 23.76 157 SER E C 1
ATOM 8146 O O . SER E 1 46 ? 15.447 -101.211 32.859 1.00 23.83 157 SER E O 1
ATOM 8149 N N . GLY E 1 47 ? 16.701 -102.194 34.456 1.00 23.75 158 GLY E N 1
ATOM 8150 C CA . GLY E 1 47 ? 17.976 -101.748 33.904 1.00 23.63 158 GLY E CA 1
ATOM 8151 C C . GLY E 1 47 ? 18.257 -100.316 34.325 1.00 23.53 158 GLY E C 1
ATOM 8152 O O . GLY E 1 47 ? 19.158 -99.670 33.790 1.00 23.45 158 GLY E O 1
ATOM 8153 N N . LEU E 1 48 ? 17.471 -99.818 35.279 1.00 23.42 159 LEU E N 1
ATOM 8154 C CA . LEU E 1 48 ? 17.648 -98.465 35.789 1.00 23.32 159 LEU E CA 1
ATOM 8155 C C . LEU E 1 48 ? 18.795 -98.423 36.790 1.00 23.18 159 LEU E C 1
ATOM 8156 O O . LEU E 1 48 ? 19.068 -99.399 37.495 1.00 22.91 159 LEU E O 1
ATOM 8161 N N . GLU E 1 49 ? 19.459 -97.274 36.829 1.00 23.10 160 GLU E N 1
ATOM 8162 C CA . GLU E 1 49 ? 20.600 -97.053 37.689 1.00 23.12 160 GLU E CA 1
ATOM 8163 C C . GLU E 1 49 ? 20.135 -96.490 39.021 1.00 22.78 160 GLU E C 1
ATOM 8164 O O . GLU E 1 49 ? 19.258 -95.624 39.071 1.00 22.76 160 GLU E O 1
ATOM 8170 N N . ARG E 1 50 ? 20.722 -97.001 40.096 1.00 22.37 161 ARG E N 1
ATOM 8171 C CA . ARG E 1 50 ? 20.438 -96.538 41.447 1.00 21.93 161 ARG E CA 1
ATOM 8172 C C . ARG E 1 50 ? 21.723 -96.497 42.264 1.00 21.55 161 ARG E C 1
ATOM 8173 O O . ARG E 1 50 ? 22.759 -96.995 41.828 1.00 21.42 161 ARG E O 1
ATOM 8181 N N . VAL E 1 51 ? 21.651 -95.893 43.444 1.00 21.39 162 VAL E N 1
ATOM 8182 C CA . VAL E 1 51 ? 22.751 -95.941 44.399 1.00 21.30 162 VAL E CA 1
ATOM 8183 C C . VAL E 1 51 ? 22.272 -96.644 45.661 1.00 21.38 162 VAL E C 1
ATOM 8184 O O . VAL E 1 51 ? 21.223 -96.306 46.203 1.00 21.69 162 VAL E O 1
ATOM 8188 N N . ILE E 1 52 ? 23.030 -97.637 46.110 1.00 21.57 163 ILE E N 1
ATOM 8189 C CA . ILE E 1 52 ? 22.712 -98.342 47.350 1.00 21.71 163 ILE E CA 1
ATOM 8190 C C . ILE E 1 52 ? 23.708 -98.036 48.474 1.00 21.98 163 ILE E C 1
ATOM 8191 O O . ILE E 1 52 ? 24.925 -98.146 48.305 1.00 21.78 163 ILE E O 1
ATOM 8196 N N . LYS E 1 53 ? 23.158 -97.630 49.613 1.00 22.56 164 LYS E N 1
ATOM 8197 C CA . LYS E 1 53 ? 23.898 -97.524 50.858 1.00 23.17 164 LYS E CA 1
ATOM 8198 C C . LYS E 1 53 ? 23.660 -98.815 51.644 1.00 23.38 164 LYS E C 1
ATOM 8199 O O . LYS E 1 53 ? 22.539 -99.083 52.081 1.00 23.43 164 LYS E O 1
ATOM 8205 N N . THR E 1 54 ? 24.704 -99.624 51.789 1.00 23.91 165 THR E N 1
ATOM 8206 C CA . THR E 1 54 ? 24.651 -100.810 52.644 1.00 24.47 165 THR E CA 1
ATOM 8207 C C . THR E 1 54 ? 24.930 -100.398 54.085 1.00 24.89 165 THR E C 1
ATOM 8208 O O . THR E 1 54 ? 25.860 -99.632 54.350 1.00 25.24 165 THR E O 1
ATOM 8212 N N . ILE E 1 55 ? 24.108 -100.887 55.005 1.00 25.19 166 ILE E N 1
ATOM 8213 C CA . ILE E 1 55 ? 24.316 -10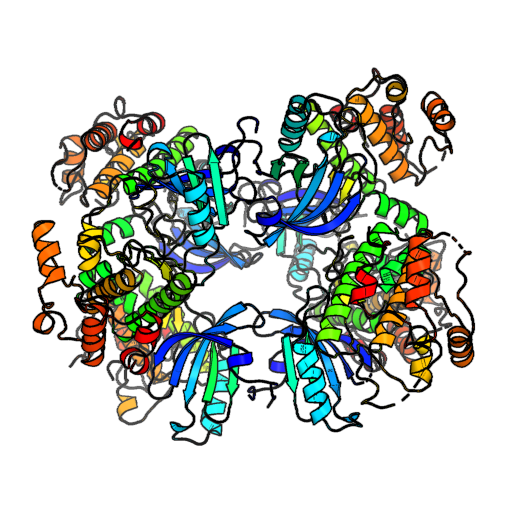0.645 56.419 1.00 25.69 166 ILE E CA 1
ATOM 8214 C C . ILE E 1 55 ? 24.537 -101.976 57.108 1.00 26.10 166 ILE E C 1
ATOM 8215 O O . ILE E 1 55 ? 23.709 -102.878 57.007 1.00 26.64 166 ILE E O 1
ATOM 8220 N N . ASN E 1 56 ? 25.667 -102.097 57.794 1.00 26.41 167 ASN E N 1
ATOM 8221 C CA . ASN E 1 56 ? 26.001 -103.316 58.512 1.00 26.47 167 ASN E CA 1
ATOM 8222 C C . ASN E 1 56 ? 25.343 -103.296 59.884 1.00 26.74 167 ASN E C 1
ATOM 8223 O O . ASN E 1 56 ? 25.647 -102.444 60.722 1.00 26.64 167 ASN E O 1
ATOM 8228 N N . LYS E 1 57 ? 24.431 -104.239 60.096 1.00 26.91 168 LYS E N 1
ATOM 8229 C CA . LYS E 1 57 ? 23.616 -104.275 61.304 1.00 27.01 168 LYS E CA 1
ATOM 8230 C C . LYS E 1 57 ? 24.407 -104.638 62.564 1.00 27.15 168 LYS E C 1
ATOM 8231 O O . LYS E 1 57 ? 24.037 -104.225 63.666 1.00 27.13 168 LYS E O 1
ATOM 8237 N N . ASP E 1 58 ? 25.502 -105.384 62.398 1.00 27.28 169 ASP E N 1
ATOM 8238 C CA . ASP E 1 58 ? 26.367 -105.755 63.529 1.00 27.46 169 ASP E CA 1
ATOM 8239 C C . ASP E 1 58 ? 27.132 -104.558 64.110 1.00 27.52 169 ASP E C 1
ATOM 8240 O O . ASP E 1 58 ? 27.803 -104.673 65.141 1.00 27.39 169 ASP E O 1
ATOM 8245 N N . ARG E 1 59 ? 27.012 -103.413 63.442 1.00 27.65 170 ARG E N 1
ATOM 8246 C CA . ARG E 1 59 ? 27.665 -102.179 63.870 1.00 27.96 170 ARG E CA 1
ATOM 8247 C C . ARG E 1 59 ? 26.764 -101.275 64.721 1.00 27.78 170 ARG E C 1
ATOM 8248 O O . ARG E 1 59 ? 27.240 -100.314 65.328 1.00 27.53 170 ARG E O 1
ATOM 8256 N N . SER E 1 60 ? 25.473 -101.603 64.776 1.00 27.81 171 SER E N 1
ATOM 8257 C CA . SER E 1 60 ? 24.497 -100.823 65.540 1.00 27.86 171 SER E CA 1
ATOM 8258 C C . SER E 1 60 ? 24.711 -100.909 67.053 1.00 27.83 171 SER E C 1
ATOM 8259 O O . SER E 1 60 ? 25.121 -101.950 67.577 1.00 27.81 171 SER E O 1
ATOM 8262 N N . GLN E 1 61 ? 24.421 -99.802 67.738 1.00 27.71 172 GLN E N 1
ATOM 8263 C CA . GLN E 1 61 ? 24.534 -99.699 69.194 1.00 27.44 172 GLN E CA 1
ATOM 8264 C C . GLN E 1 61 ? 23.156 -99.401 69.806 1.00 27.24 172 GLN E C 1
ATOM 8265 O O . GLN E 1 61 ? 23.046 -98.801 70.879 1.00 27.21 172 GLN E O 1
ATOM 8271 N N . VAL E 1 62 ? 22.114 -99.848 69.106 1.00 26.99 173 VAL E N 1
ATOM 8272 C CA . VAL E 1 62 ? 20.715 -99.555 69.424 1.00 26.73 173 VAL E CA 1
ATOM 8273 C C . VAL E 1 62 ? 19.863 -100.683 68.815 1.00 26.56 173 VAL E C 1
ATOM 8274 O O . VAL E 1 62 ? 20.302 -101.321 67.854 1.00 26.59 173 VAL E O 1
ATOM 8278 N N . PRO E 1 63 ? 18.662 -100.954 69.379 1.00 26.39 174 PRO E N 1
ATOM 8279 C CA . PRO E 1 63 ? 17.769 -101.954 68.775 1.00 26.27 174 PRO E CA 1
ATOM 8280 C C . PRO E 1 63 ? 17.388 -101.623 67.330 1.00 26.14 174 PRO E C 1
ATOM 8281 O O . PRO E 1 63 ? 17.104 -100.467 67.011 1.00 26.17 174 PRO E O 1
ATOM 8285 N N . MET E 1 64 ? 17.373 -102.646 66.479 1.00 25.93 175 MET E N 1
ATOM 8286 C CA . MET E 1 64 ? 17.184 -102.487 65.032 1.00 25.73 175 MET E CA 1
ATOM 8287 C C . MET E 1 64 ? 15.878 -101.796 64.627 1.00 25.51 175 MET E C 1
ATOM 8288 O O . MET E 1 64 ? 15.770 -101.262 63.517 1.00 25.55 175 MET E O 1
ATOM 8293 N N . GLU E 1 65 ? 14.901 -101.814 65.532 1.00 25.13 176 GLU E N 1
ATOM 8294 C CA . GLU E 1 65 ? 13.619 -101.146 65.325 1.00 24.66 176 GLU E CA 1
ATOM 8295 C C . GLU E 1 65 ? 13.794 -99.644 65.132 1.00 24.35 176 GLU E C 1
ATOM 8296 O O . GLU E 1 65 ? 13.242 -99.077 64.186 1.00 24.42 176 GLU E O 1
ATOM 8302 N N . GLN E 1 66 ? 14.565 -99.011 66.020 1.00 23.86 177 GLN E N 1
ATOM 8303 C CA . GLN E 1 66 ? 14.798 -97.564 65.960 1.00 23.51 177 GLN E CA 1
ATOM 8304 C C . GLN E 1 66 ? 15.487 -97.169 64.655 1.00 23.08 177 GLN E C 1
ATOM 8305 O O . GLN E 1 66 ? 15.159 -96.141 64.061 1.00 23.12 177 GLN E O 1
ATOM 8311 N N . ILE E 1 67 ? 16.428 -98.002 64.218 1.00 22.54 178 ILE E N 1
ATOM 8312 C CA . ILE E 1 67 ? 17.115 -97.812 62.945 1.00 21.98 178 ILE E CA 1
ATOM 8313 C C . ILE E 1 67 ? 16.116 -97.871 61.784 1.00 21.51 178 ILE E C 1
ATOM 8314 O O . ILE E 1 67 ? 16.086 -96.964 60.950 1.00 21.44 178 ILE E O 1
ATOM 8319 N N . GLU E 1 68 ? 15.287 -98.918 61.749 1.00 20.89 179 GLU E N 1
ATOM 8320 C CA . GLU E 1 68 ? 14.289 -99.059 60.683 1.00 20.34 179 GLU E CA 1
ATOM 8321 C C . GLU E 1 68 ? 13.279 -97.907 60.690 1.00 19.92 179 GLU E C 1
ATOM 8322 O O . GLU E 1 68 ? 12.912 -97.399 59.629 1.00 19.87 179 GLU E O 1
ATOM 8328 N N . ALA E 1 69 ? 12.844 -97.506 61.885 1.00 19.31 180 ALA E N 1
ATOM 8329 C CA . ALA E 1 69 ? 11.880 -96.417 62.053 1.00 18.68 180 ALA E CA 1
ATOM 8330 C C . ALA E 1 69 ? 12.441 -95.060 61.625 1.00 18.24 180 ALA E C 1
ATOM 8331 O O . ALA E 1 69 ? 11.714 -94.226 61.086 1.00 18.06 180 ALA E O 1
ATOM 8333 N N . GLU E 1 70 ? 13.732 -94.850 61.869 1.00 17.76 181 GLU E N 1
ATOM 8334 C CA . GLU E 1 70 ? 14.404 -93.610 61.493 1.00 17.37 181 GLU E CA 1
ATOM 8335 C C . GLU E 1 70 ? 14.625 -93.522 59.979 1.00 16.96 181 GLU E C 1
ATOM 8336 O O . GLU E 1 70 ? 14.465 -92.454 59.384 1.00 16.82 181 GLU E O 1
ATOM 8342 N N . ILE E 1 71 ? 14.981 -94.651 59.369 1.00 16.55 182 ILE E N 1
ATOM 8343 C CA . ILE E 1 71 ? 15.140 -94.750 57.916 1.00 16.28 182 ILE E CA 1
ATOM 8344 C C . ILE E 1 71 ? 13.785 -94.618 57.207 1.00 16.37 182 ILE E C 1
ATOM 8345 O O . ILE E 1 71 ? 13.699 -94.053 56.112 1.00 16.16 182 ILE E O 1
ATOM 8350 N N . GLU E 1 72 ? 12.740 -95.134 57.854 1.00 16.50 183 GLU E N 1
ATOM 8351 C CA . GLU E 1 72 ? 11.362 -95.021 57.384 1.00 16.73 183 GLU E CA 1
ATOM 8352 C C . GLU E 1 72 ? 10.956 -93.570 57.126 1.00 16.77 183 GLU E C 1
ATOM 8353 O O . GLU E 1 72 ? 10.427 -93.264 56.057 1.00 16.55 183 GLU E O 1
ATOM 8359 N N . VAL E 1 73 ? 11.207 -92.678 58.087 1.00 17.00 184 VAL E N 1
ATOM 8360 C CA . VAL E 1 73 ? 10.860 -91.269 57.881 1.00 17.47 184 VAL E CA 1
ATOM 8361 C C . VAL E 1 73 ? 11.798 -90.579 56.891 1.00 17.81 184 VAL E C 1
ATOM 8362 O O . VAL E 1 73 ? 11.363 -89.698 56.138 1.00 18.04 184 VAL E O 1
ATOM 8366 N N . LEU E 1 74 ? 13.062 -91.004 56.860 1.00 17.91 185 LEU E N 1
ATOM 8367 C CA . LEU E 1 74 ? 13.997 -90.510 55.849 1.00 18.11 185 LEU E CA 1
ATOM 8368 C C . LEU E 1 74 ? 13.491 -90.864 54.455 1.00 18.18 185 LEU E C 1
ATOM 8369 O O . LEU E 1 74 ? 13.538 -90.039 53.552 1.00 17.97 185 LEU E O 1
ATOM 8374 N N . LYS E 1 75 ? 12.998 -92.092 54.304 1.00 18.46 186 LYS E N 1
ATOM 8375 C CA . LYS E 1 75 ? 12.378 -92.553 53.062 1.00 18.61 186 LYS E CA 1
ATOM 8376 C C . LYS E 1 75 ? 11.128 -91.744 52.718 1.00 18.59 186 LYS E C 1
ATOM 8377 O O . LYS E 1 75 ? 10.777 -91.616 51.551 1.00 18.78 186 LYS E O 1
ATOM 8383 N N . SER E 1 76 ? 10.462 -91.193 53.727 1.00 18.67 187 SER E N 1
ATOM 8384 C CA . SER E 1 76 ? 9.239 -90.420 53.485 1.00 18.59 187 SER E CA 1
ATOM 8385 C C . SER E 1 76 ? 9.542 -88.987 53.028 1.00 18.69 187 SER E C 1
ATOM 8386 O O . SER E 1 76 ? 8.625 -88.243 52.649 1.00 18.80 187 SER E O 1
ATOM 8389 N N . LEU E 1 77 ? 10.820 -88.606 53.062 1.00 18.46 188 LEU E N 1
ATOM 8390 C CA . LEU E 1 77 ? 11.230 -87.269 52.640 1.00 18.26 188 LEU E CA 1
ATOM 8391 C C . LEU E 1 77 ? 11.145 -87.112 51.122 1.00 18.34 188 LEU E C 1
ATOM 8392 O O . LEU E 1 77 ? 12.002 -87.599 50.379 1.00 18.23 188 LEU E O 1
ATOM 8397 N N . ASP E 1 78 ? 10.089 -86.429 50.685 1.00 18.40 189 ASP E N 1
ATOM 8398 C CA . ASP E 1 78 ? 9.799 -86.202 49.277 1.00 18.53 189 ASP E CA 1
ATOM 8399 C C . ASP E 1 78 ? 9.888 -84.703 49.001 1.00 18.55 189 ASP E C 1
ATOM 8400 O O . ASP E 1 78 ? 8.939 -83.960 49.262 1.00 18.43 189 ASP E O 1
ATOM 8405 N N . HIS E 1 79 ? 11.036 -84.275 48.475 1.00 18.51 190 HIS E N 1
ATOM 8406 C CA . HIS E 1 79 ? 11.331 -82.858 48.233 1.00 18.51 190 HIS E CA 1
ATOM 8407 C C . HIS E 1 79 ? 12.349 -82.743 47.091 1.00 18.53 190 HIS E C 1
ATOM 8408 O O . HIS E 1 79 ? 13.200 -83.625 46.944 1.00 18.55 190 HIS E O 1
ATOM 8415 N N . PRO E 1 80 ? 12.265 -81.668 46.273 1.00 18.54 191 PRO E N 1
ATOM 8416 C CA . PRO E 1 80 ? 13.152 -81.533 45.104 1.00 18.48 191 PRO E CA 1
ATOM 8417 C C . PRO E 1 80 ? 14.639 -81.405 45.432 1.00 18.44 191 PRO E C 1
ATOM 8418 O O . PRO E 1 80 ? 15.482 -81.584 44.547 1.00 18.47 191 PRO E O 1
ATOM 8422 N N . ASN E 1 81 ? 14.954 -81.091 46.683 1.00 18.42 192 ASN E N 1
ATOM 8423 C CA . ASN E 1 81 ? 16.343 -80.904 47.096 1.00 18.45 192 ASN E CA 1
ATOM 8424 C C . ASN E 1 81 ? 16.787 -81.843 48.215 1.00 18.60 192 ASN E C 1
ATOM 8425 O O . ASN E 1 81 ? 17.763 -81.568 48.917 1.00 18.59 192 ASN E O 1
ATOM 8430 N N . ILE E 1 82 ? 16.058 -82.946 48.371 1.00 18.65 193 ILE E N 1
ATOM 8431 C CA . ILE E 1 82 ? 16.481 -84.055 49.219 1.00 18.97 193 ILE E CA 1
ATOM 8432 C C . ILE E 1 82 ? 16.617 -85.291 48.331 1.00 19.12 193 ILE E C 1
ATOM 8433 O O . ILE E 1 82 ? 15.825 -85.481 47.409 1.00 19.44 193 ILE E O 1
ATOM 8438 N N . ILE E 1 83 ? 17.624 -86.116 48.606 1.00 19.25 194 ILE E N 1
ATOM 8439 C CA . ILE E 1 83 ? 17.819 -87.377 47.889 1.00 19.41 194 ILE E CA 1
ATOM 8440 C C . ILE E 1 83 ? 16.597 -88.284 48.035 1.00 19.59 194 ILE E C 1
ATOM 8441 O O . ILE E 1 83 ? 16.097 -88.494 49.142 1.00 19.85 194 ILE E O 1
ATOM 8446 N N . LYS E 1 84 ? 16.111 -88.802 46.913 1.00 19.53 195 LYS E N 1
ATOM 8447 C CA . LYS E 1 84 ? 14.959 -89.689 46.935 1.00 19.82 195 LYS E CA 1
ATOM 8448 C C . LYS E 1 84 ? 15.387 -91.116 47.247 1.00 19.59 195 LYS E C 1
ATOM 8449 O O . LYS E 1 84 ? 16.256 -91.675 46.576 1.00 19.56 195 LYS E O 1
ATOM 8455 N N . ILE E 1 85 ? 14.759 -91.684 48.270 1.00 19.35 196 ILE E N 1
ATOM 8456 C CA . ILE E 1 85 ? 14.907 -93.089 48.628 1.00 18.87 196 ILE E CA 1
ATOM 8457 C C . ILE E 1 85 ? 13.684 -93.838 48.107 1.00 18.66 196 ILE E C 1
ATOM 8458 O O . ILE E 1 85 ? 12.557 -93.494 48.436 1.00 18.53 196 ILE E O 1
ATOM 8463 N N . PHE E 1 86 ? 13.916 -94.861 47.295 1.00 18.59 197 PHE E N 1
ATOM 8464 C CA . PHE E 1 86 ? 12.829 -95.621 46.691 1.00 18.56 197 PHE E CA 1
ATOM 8465 C C . PHE E 1 86 ? 12.322 -96.709 47.626 1.00 18.54 197 PHE E C 1
ATOM 8466 O O . PHE E 1 86 ? 11.132 -96.794 47.897 1.00 18.54 197 PHE E O 1
ATOM 8474 N N . GLU E 1 87 ? 13.244 -97.535 48.113 1.00 18.80 198 GLU E N 1
ATOM 8475 C CA . GLU E 1 87 ? 12.927 -98.739 48.884 1.00 18.60 198 GLU E CA 1
ATOM 8476 C C . GLU E 1 87 ? 14.055 -99.004 49.879 1.00 18.39 198 GLU E C 1
ATOM 8477 O O . GLU E 1 87 ? 15.170 -98.484 49.725 1.00 18.36 198 GLU E O 1
ATOM 8483 N N . VAL E 1 88 ? 13.765 -99.818 50.893 1.00 17.99 199 VAL E N 1
ATOM 8484 C CA . VAL E 1 88 ? 14.803 -100.351 51.773 1.00 17.52 199 VAL E CA 1
ATOM 8485 C C . VAL E 1 88 ? 14.643 -101.861 51.883 1.00 17.72 199 VAL E C 1
ATOM 8486 O O . VAL E 1 88 ? 13.560 -102.364 52.184 1.00 17.73 199 VAL E O 1
ATOM 8490 N N . PHE E 1 89 ? 15.725 -102.581 51.616 1.00 17.96 200 PHE E N 1
ATOM 8491 C CA . PHE E 1 89 ? 15.729 -104.034 51.735 1.00 18.09 200 PHE E CA 1
ATOM 8492 C C . PHE E 1 89 ? 16.606 -104.420 52.908 1.00 18.33 200 PHE E C 1
ATOM 8493 O O . PHE E 1 89 ? 17.366 -103.593 53.404 1.00 18.00 200 PHE E O 1
ATOM 8501 N N . GLU E 1 90 ? 16.489 -105.669 53.350 1.00 18.90 201 GLU E N 1
ATOM 8502 C CA . GLU E 1 90 ? 17.205 -106.144 54.532 1.00 19.46 201 GLU E CA 1
ATOM 8503 C C . GLU E 1 90 ? 17.394 -107.659 54.511 1.00 19.65 201 GLU E C 1
ATOM 8504 O O . GLU E 1 90 ? 16.427 -108.407 54.317 1.00 19.74 201 GLU E O 1
ATOM 8510 N N . ASP E 1 91 ? 18.637 -108.102 54.699 1.00 19.77 202 ASP E N 1
ATOM 8511 C CA . ASP E 1 91 ? 18.906 -109.510 55.006 1.00 19.84 202 ASP E CA 1
ATOM 8512 C C . ASP E 1 91 ? 19.391 -109.694 56.451 1.00 20.01 202 ASP E C 1
ATOM 8513 O O . ASP E 1 91 ? 19.102 -108.862 57.311 1.00 20.02 202 ASP E O 1
ATOM 8518 N N . TYR E 1 92 ? 20.104 -110.786 56.716 1.00 20.40 203 TYR E N 1
ATOM 8519 C CA . TYR E 1 92 ? 20.537 -111.118 58.074 1.00 20.60 203 TYR E CA 1
ATOM 8520 C C . TYR E 1 92 ? 21.647 -110.200 58.573 1.00 20.63 203 TYR E C 1
ATOM 8521 O O . TYR E 1 92 ? 21.680 -109.850 59.751 1.00 20.80 203 TYR E O 1
ATOM 8523 N N . HIS E 1 93 ? 22.543 -109.810 57.670 1.00 20.67 204 HIS E N 1
ATOM 8524 C CA . HIS E 1 93 ? 23.691 -108.979 58.018 1.00 20.82 204 HIS E CA 1
ATOM 8525 C C . HIS E 1 93 ? 23.477 -107.486 57.749 1.00 20.91 204 HIS E C 1
ATOM 8526 O O . HIS E 1 93 ? 24.033 -106.645 58.456 1.00 20.98 204 HIS E O 1
ATOM 8528 N N . ASN E 1 94 ? 22.664 -107.164 56.741 1.00 21.01 205 ASN E N 1
ATOM 8529 C CA . ASN E 1 94 ? 22.605 -105.806 56.191 1.00 20.89 205 ASN E CA 1
ATOM 8530 C C . ASN E 1 94 ? 21.212 -105.217 55.980 1.00 20.89 205 ASN E C 1
ATOM 8531 O O . ASN E 1 94 ? 20.223 -105.944 55.863 1.00 20.93 205 ASN E O 1
ATOM 8536 N N . MET E 1 95 ? 21.162 -103.888 55.931 1.00 20.68 206 MET E N 1
ATOM 8537 C CA . MET E 1 95 ? 20.064 -103.153 55.299 1.00 20.59 206 MET E CA 1
ATOM 8538 C C . MET E 1 95 ? 20.582 -102.511 54.009 1.00 20.28 206 MET E C 1
ATOM 8539 O O . MET E 1 95 ? 21.751 -102.142 53.917 1.00 20.53 206 MET E O 1
ATOM 8544 N N . TYR E 1 96 ? 19.720 -102.375 53.014 1.00 20.02 207 TYR E N 1
ATOM 8545 C CA . TYR E 1 96 ? 20.120 -101.770 51.751 1.00 19.83 207 TYR E CA 1
ATOM 8546 C C . TYR E 1 96 ? 19.203 -100.607 51.415 1.00 19.97 207 TYR E C 1
ATOM 8547 O O . TYR E 1 96 ? 18.048 -100.817 51.047 1.00 20.08 207 TYR E O 1
ATOM 8556 N N . ILE E 1 97 ? 19.718 -99.386 51.557 1.00 20.13 208 ILE E N 1
ATOM 8557 C CA . ILE E 1 97 ? 18.963 -98.182 51.221 1.00 20.28 208 ILE E CA 1
ATOM 8558 C C . ILE E 1 97 ? 19.129 -97.873 49.736 1.00 20.40 208 ILE E C 1
ATOM 8559 O O . ILE E 1 97 ? 20.217 -97.508 49.285 1.00 20.16 208 ILE E O 1
ATOM 8564 N N . VAL E 1 98 ? 18.035 -98.017 48.992 1.00 20.50 209 VAL E N 1
ATOM 8565 C CA . VAL E 1 98 ? 18.039 -97.837 47.547 1.00 20.65 209 VAL E CA 1
ATOM 8566 C C . VAL E 1 98 ? 17.575 -96.424 47.211 1.00 21.00 209 VAL E C 1
ATOM 8567 O O . VAL E 1 98 ? 16.423 -96.047 47.473 1.00 21.14 209 VAL E O 1
ATOM 8571 N N . MET E 1 99 ? 18.480 -95.643 46.630 1.00 21.18 210 MET E N 1
ATOM 8572 C CA . MET E 1 99 ? 18.198 -94.243 46.345 1.00 21.32 210 MET E CA 1
ATOM 8573 C C . MET E 1 99 ? 18.490 -93.865 44.888 1.00 21.26 210 MET E C 1
ATOM 8574 O O . MET E 1 99 ? 19.121 -94.629 44.150 1.00 21.26 210 MET E O 1
ATOM 8579 N N . GLU E 1 100 ? 18.016 -92.690 44.478 1.00 21.28 211 GLU E N 1
ATOM 8580 C CA . GLU E 1 100 ? 18.273 -92.183 43.131 1.00 21.33 211 GLU E CA 1
ATOM 8581 C C . GLU E 1 100 ? 19.750 -91.840 42.947 1.00 21.36 211 GLU E C 1
ATOM 8582 O O . GLU E 1 100 ? 20.478 -91.608 43.917 1.00 21.43 211 GLU E O 1
ATOM 8588 N N . THR E 1 101 ? 20.183 -91.825 41.694 1.00 21.49 212 THR E N 1
ATOM 8589 C CA . THR E 1 101 ? 21.550 -91.473 41.353 1.00 21.77 212 THR E CA 1
ATOM 8590 C C . THR E 1 101 ? 21.666 -89.971 41.079 1.00 21.90 212 THR E C 1
ATOM 8591 O O . THR E 1 101 ? 20.894 -89.410 40.298 1.00 22.17 212 THR E O 1
ATOM 8595 N N . CYS E 1 102 ? 22.615 -89.324 41.749 1.00 21.98 213 CYS E N 1
ATOM 8596 C CA . CYS E 1 102 ? 23.046 -87.983 41.362 1.00 22.19 213 CYS E CA 1
ATOM 8597 C C . CYS E 1 102 ? 24.263 -88.073 40.448 1.00 22.13 213 CYS E C 1
ATOM 8598 O O . CYS E 1 102 ? 25.066 -89.005 40.555 1.00 22.03 213 CYS E O 1
ATOM 8601 N N . GLU E 1 103 ? 24.405 -87.108 39.547 1.00 22.37 214 GLU E N 1
ATOM 8602 C CA . GLU E 1 103 ? 25.444 -87.194 38.520 1.00 22.82 214 GLU E CA 1
ATOM 8603 C C . GLU E 1 103 ? 26.367 -85.985 38.432 1.00 22.68 214 GLU E C 1
ATOM 8604 O O . GLU E 1 103 ? 27.301 -85.976 37.627 1.00 22.73 214 GLU E O 1
ATOM 8610 N N . GLY E 1 104 ? 26.120 -84.981 39.268 1.00 22.60 215 GLY E N 1
ATOM 8611 C CA . GLY E 1 104 ? 26.847 -83.717 39.180 1.00 22.54 215 GLY E CA 1
ATOM 8612 C C . GLY E 1 104 ? 28.013 -83.544 40.131 1.00 22.52 215 GLY E C 1
ATOM 8613 O O . GLY E 1 104 ? 28.706 -82.523 40.083 1.00 22.57 215 GLY E O 1
ATOM 8614 N N . GLY E 1 105 ? 28.232 -84.536 40.991 1.00 22.39 216 GLY E N 1
ATOM 8615 C CA . GLY E 1 105 ? 29.298 -84.478 41.980 1.00 22.47 216 GLY E CA 1
ATOM 8616 C C . GLY E 1 105 ? 28.889 -83.743 43.238 1.00 22.81 216 GLY E C 1
ATOM 8617 O O . GLY E 1 105 ? 27.726 -83.365 43.404 1.00 22.81 216 GLY E O 1
ATOM 8618 N N . GLU E 1 106 ? 29.853 -83.545 44.130 1.00 23.10 217 GLU E N 1
ATOM 8619 C CA . GLU E 1 106 ? 29.601 -82.894 45.415 1.00 23.40 217 GLU E CA 1
ATOM 8620 C C . GLU E 1 106 ? 29.710 -81.387 45.274 1.00 23.56 217 GLU E C 1
ATOM 8621 O O . GLU E 1 106 ? 30.419 -80.894 44.394 1.00 23.56 217 GLU E O 1
ATOM 8627 N N . LEU E 1 107 ? 29.002 -80.664 46.141 1.00 23.81 218 LEU E N 1
ATOM 8628 C CA . LEU E 1 107 ? 29.082 -79.207 46.194 1.00 24.15 218 LEU E CA 1
ATOM 8629 C C . LEU E 1 107 ? 30.508 -78.743 46.480 1.00 24.36 218 LEU E C 1
ATOM 8630 O O . LEU E 1 107 ? 30.924 -77.682 46.006 1.00 24.35 218 LEU E O 1
ATOM 8635 N N . LEU E 1 108 ? 31.248 -79.550 47.243 1.00 24.52 219 LEU E N 1
ATOM 8636 C CA . LEU E 1 108 ? 32.655 -79.282 47.537 1.00 24.78 219 LEU E CA 1
ATOM 8637 C C . LEU E 1 108 ? 33.478 -79.068 46.266 1.00 24.84 219 LEU E C 1
ATOM 8638 O O . LEU E 1 108 ? 34.415 -78.266 46.265 1.00 25.12 219 LEU E O 1
ATOM 8643 N N . GLU E 1 109 ? 33.117 -79.771 45.195 1.00 24.82 220 GLU E N 1
ATOM 8644 C CA . GLU E 1 109 ? 33.841 -79.681 43.929 1.00 24.86 220 GLU E CA 1
ATOM 8645 C C . GLU E 1 109 ? 33.838 -78.257 43.377 1.00 24.87 220 GLU E C 1
ATOM 8646 O O . GLU E 1 109 ? 34.886 -77.744 42.994 1.00 24.95 220 GLU E O 1
ATOM 8652 N N . ARG E 1 110 ? 32.670 -77.617 43.367 1.00 24.92 221 ARG E N 1
ATOM 8653 C CA . ARG E 1 110 ? 32.529 -76.260 42.826 1.00 25.12 221 ARG E CA 1
ATOM 8654 C C . ARG E 1 110 ? 33.282 -75.215 43.649 1.00 25.10 221 ARG E C 1
ATOM 8655 O O . ARG E 1 110 ? 33.700 -74.186 43.113 1.00 25.11 221 ARG E O 1
ATOM 8663 N N . ILE E 1 111 ? 33.452 -75.480 44.944 1.00 25.08 222 ILE E N 1
ATOM 8664 C CA . ILE E 1 111 ? 34.211 -74.584 45.818 1.00 25.09 222 ILE E CA 1
ATOM 8665 C C . ILE E 1 111 ? 35.720 -74.751 45.592 1.00 25.09 222 ILE E C 1
ATOM 8666 O O . ILE E 1 111 ? 36.435 -73.764 45.397 1.00 25.06 222 ILE E O 1
ATOM 8671 N N . VAL E 1 112 ? 36.185 -76.000 45.613 1.00 25.05 223 VAL E N 1
ATOM 8672 C CA . VAL E 1 112 ? 37.588 -76.331 45.346 1.00 25.11 223 VAL E CA 1
ATOM 8673 C C . VAL E 1 112 ? 38.014 -75.865 43.947 1.00 25.23 223 VAL E C 1
ATOM 8674 O O . VAL E 1 112 ? 39.132 -75.381 43.758 1.00 25.26 223 VAL E O 1
ATOM 8678 N N . SER E 1 113 ? 37.104 -76.000 42.984 1.00 25.38 224 SER E N 1
ATOM 8679 C CA . SER E 1 113 ? 37.352 -75.616 41.596 1.00 25.52 224 SER E CA 1
ATOM 8680 C C . SER E 1 113 ? 37.448 -74.099 41.412 1.00 25.70 224 SER E C 1
ATOM 8681 O O . SER E 1 113 ? 38.194 -73.621 40.553 1.00 25.77 224 SER E O 1
ATOM 8684 N N . ALA E 1 114 ? 36.698 -73.354 42.224 1.00 25.88 225 ALA E N 1
ATOM 8685 C CA . ALA E 1 114 ? 36.679 -71.891 42.153 1.00 26.07 225 ALA E CA 1
ATOM 8686 C C . ALA E 1 114 ? 37.948 -71.258 42.726 1.00 26.26 225 ALA E C 1
ATOM 8687 O O . ALA E 1 114 ? 38.539 -70.373 42.101 1.00 26.29 225 ALA E O 1
ATOM 8689 N N . GLN E 1 115 ? 38.362 -71.716 43.908 1.00 26.47 226 GLN E N 1
ATOM 8690 C CA . GLN E 1 115 ? 39.569 -71.204 44.568 1.00 26.70 226 GLN E CA 1
ATOM 8691 C C . GLN E 1 115 ? 40.857 -71.559 43.812 1.00 26.88 226 GLN E C 1
ATOM 8692 O O . GLN E 1 115 ? 41.863 -70.857 43.926 1.00 26.82 226 GLN E O 1
ATOM 8698 N N . ALA E 1 116 ? 40.808 -72.642 43.039 1.00 27.12 227 ALA E N 1
ATOM 8699 C CA . ALA E 1 116 ? 41.924 -73.056 42.193 1.00 27.32 227 ALA E CA 1
ATOM 8700 C C . ALA E 1 116 ? 42.036 -72.183 40.943 1.00 27.49 227 ALA E C 1
ATOM 8701 O O . ALA E 1 116 ? 43.142 -71.857 40.509 1.00 27.53 227 ALA E O 1
ATOM 8703 N N . ARG E 1 117 ? 40.891 -71.815 40.370 1.00 27.71 228 ARG E N 1
ATOM 8704 C CA . ARG E 1 117 ? 40.851 -70.928 39.206 1.00 27.89 228 ARG E CA 1
ATOM 8705 C C . ARG E 1 117 ? 41.183 -69.484 39.583 1.00 27.95 228 ARG E C 1
ATOM 8706 O O . ARG E 1 117 ? 41.688 -68.723 38.755 1.00 28.02 228 ARG E O 1
ATOM 8714 N N . GLY E 1 118 ? 40.892 -69.114 40.830 1.00 28.00 229 GLY E N 1
ATOM 8715 C CA . GLY E 1 118 ? 41.221 -67.784 41.346 1.00 28.05 229 GLY E CA 1
ATOM 8716 C C . GLY E 1 118 ? 40.033 -66.869 41.596 1.00 28.10 229 GLY E C 1
ATOM 8717 O O . GLY E 1 118 ? 40.150 -65.884 42.330 1.00 28.11 229 GLY E O 1
ATOM 8718 N N . LYS E 1 119 ? 38.894 -67.189 40.984 1.00 28.07 230 LYS E N 1
ATOM 8719 C CA . LYS E 1 119 ? 37.682 -66.377 41.106 1.00 27.97 230 LYS E CA 1
ATOM 8720 C C . LYS E 1 119 ? 36.793 -66.852 42.252 1.00 27.94 230 LYS E C 1
ATOM 8721 O O . LYS E 1 119 ? 36.982 -67.951 42.781 1.00 28.02 230 LYS E O 1
ATOM 8723 N N . ALA E 1 120 ? 35.829 -66.014 42.631 1.00 27.84 231 ALA E N 1
ATOM 8724 C CA . ALA E 1 120 ? 34.841 -66.362 43.654 1.00 27.58 231 ALA E CA 1
ATOM 8725 C C . ALA E 1 120 ? 33.436 -66.423 43.058 1.00 27.42 231 ALA E C 1
ATOM 8726 O O . ALA E 1 120 ? 33.115 -65.682 42.123 1.00 27.34 231 ALA E O 1
ATOM 8728 N N . LEU E 1 121 ? 32.609 -67.309 43.612 1.00 27.22 232 LEU E N 1
ATOM 8729 C CA . LEU E 1 121 ? 31.240 -67.529 43.138 1.00 26.98 232 LEU E CA 1
ATOM 8730 C C . LEU E 1 121 ? 30.327 -66.332 43.403 1.00 26.84 232 LEU E C 1
ATOM 8731 O O . LEU E 1 121 ? 30.486 -65.627 44.403 1.00 26.84 232 LEU E O 1
ATOM 8736 N N . SER E 1 122 ? 29.368 -66.123 42.502 1.00 26.65 233 SER E N 1
ATOM 8737 C CA . SER E 1 122 ? 28.418 -65.012 42.591 1.00 26.47 233 SER E CA 1
ATOM 8738 C C . SER E 1 122 ? 27.610 -65.041 43.883 1.00 26.38 233 SER E C 1
ATOM 8739 O O . SER E 1 122 ? 27.381 -66.105 44.463 1.00 26.28 233 SER E O 1
ATOM 8742 N N . GLU E 1 123 ? 27.193 -63.858 44.328 1.00 26.33 234 GLU E N 1
ATOM 8743 C CA . GLU E 1 123 ? 26.212 -63.727 45.396 1.00 26.19 234 GLU E CA 1
ATOM 8744 C C . GLU E 1 123 ? 24.921 -64.377 44.908 1.00 26.05 234 GLU E C 1
ATOM 8745 O O . GLU E 1 123 ? 24.338 -65.220 45.595 1.00 26.05 234 GLU E O 1
ATOM 8751 N N . GLY E 1 124 ? 24.504 -63.983 43.703 1.00 25.87 235 GLY E N 1
ATOM 8752 C CA . GLY E 1 124 ? 23.304 -64.502 43.052 1.00 25.65 235 GLY E CA 1
ATOM 8753 C C . GLY E 1 124 ? 23.259 -66.017 42.976 1.00 25.50 235 GLY E C 1
ATOM 8754 O O . GLY E 1 124 ? 22.219 -66.625 43.242 1.00 25.43 235 GLY E O 1
ATOM 8755 N N . TYR E 1 125 ? 24.392 -66.622 42.622 1.00 25.30 236 TYR E N 1
ATOM 8756 C CA . TYR E 1 125 ? 24.501 -68.076 42.527 1.00 25.11 236 TYR E CA 1
ATOM 8757 C C . TYR E 1 125 ? 24.398 -68.760 43.890 1.00 25.03 236 TYR E C 1
ATOM 8758 O O . TYR E 1 125 ? 23.677 -69.746 44.034 1.00 24.95 236 TYR E O 1
ATOM 8767 N N . VAL E 1 126 ? 25.120 -68.234 44.878 1.00 24.98 237 VAL E N 1
ATOM 8768 C CA . VAL E 1 126 ? 25.139 -68.809 46.224 1.00 24.86 237 VAL E CA 1
ATOM 8769 C C . VAL E 1 126 ? 23.784 -68.649 46.912 1.00 24.92 237 VAL E C 1
ATOM 8770 O O . VAL E 1 126 ? 23.363 -69.528 47.660 1.00 24.87 237 VAL E O 1
ATOM 8774 N N . ALA E 1 127 ? 23.106 -67.536 46.643 1.00 25.07 238 ALA E N 1
ATOM 8775 C CA . ALA E 1 127 ? 21.775 -67.280 47.197 1.00 25.21 238 ALA E CA 1
ATOM 8776 C C . ALA E 1 127 ? 20.757 -68.316 46.731 1.00 25.31 238 ALA E C 1
ATOM 8777 O O . ALA E 1 127 ? 20.016 -68.878 47.543 1.00 25.10 238 ALA E O 1
ATOM 8779 N N . GLU E 1 128 ? 20.740 -68.565 45.422 1.00 25.52 239 GLU E N 1
ATOM 8780 C CA . GLU E 1 128 ? 19.812 -69.510 44.807 1.00 25.83 239 GLU E CA 1
ATOM 8781 C C . GLU E 1 128 ? 20.069 -70.932 45.305 1.00 25.78 239 GLU E C 1
ATOM 8782 O O . GLU E 1 128 ? 19.130 -71.706 45.529 1.00 25.79 239 GLU E O 1
ATOM 8788 N N . LEU E 1 129 ? 21.347 -71.254 45.489 1.00 25.69 240 LEU E N 1
ATOM 8789 C CA . LEU E 1 129 ? 21.771 -72.531 46.043 1.00 25.63 240 LEU E CA 1
ATOM 8790 C C . LEU E 1 129 ? 21.359 -72.637 47.512 1.00 25.63 240 LEU E C 1
ATOM 8791 O O . LEU E 1 129 ? 20.910 -73.689 47.964 1.00 25.89 240 LEU E O 1
ATOM 8796 N N . MET E 1 130 ? 21.502 -71.537 48.246 1.00 25.55 241 MET E N 1
ATOM 8797 C CA . MET E 1 130 ? 21.143 -71.488 49.660 1.00 25.37 241 MET E CA 1
ATOM 8798 C C . MET E 1 130 ? 19.626 -71.533 49.852 1.00 25.34 241 MET E C 1
ATOM 8799 O O . MET E 1 130 ? 19.139 -72.023 50.868 1.00 25.35 241 MET E O 1
ATOM 8804 N N . LYS E 1 131 ? 18.894 -71.017 48.867 1.00 25.31 242 LYS E N 1
ATOM 8805 C CA . LYS E 1 131 ? 17.433 -71.057 48.856 1.00 25.19 242 LYS E CA 1
ATOM 8806 C C . LYS E 1 131 ? 16.925 -72.497 48.728 1.00 25.01 242 LYS E C 1
ATOM 8807 O O . LYS E 1 131 ? 16.011 -72.901 49.447 1.00 24.73 242 LYS E O 1
ATOM 8813 N N . GLN E 1 132 ? 17.523 -73.264 47.816 1.00 24.80 243 GLN E N 1
ATOM 8814 C CA . GLN E 1 132 ? 17.186 -74.677 47.651 1.00 24.75 243 GLN E CA 1
ATOM 8815 C C . GLN E 1 132 ? 17.475 -75.462 48.926 1.00 24.80 243 GLN E C 1
ATOM 8816 O O . GLN E 1 132 ? 16.684 -76.319 49.341 1.00 24.79 243 GLN E O 1
ATOM 8822 N N . MET E 1 133 ? 18.616 -75.155 49.537 1.00 24.69 244 MET E N 1
ATOM 8823 C CA . MET E 1 133 ? 19.072 -75.839 50.734 1.00 24.53 244 MET E CA 1
ATOM 8824 C C . MET E 1 133 ? 18.157 -75.545 51.913 1.00 24.06 244 MET E C 1
ATOM 8825 O O . MET E 1 133 ? 17.716 -76.463 52.612 1.00 24.19 244 MET E O 1
ATOM 8830 N N . MET E 1 134 ? 17.868 -74.265 52.119 1.00 23.33 245 MET E N 1
ATOM 8831 C CA . MET E 1 134 ? 17.056 -73.837 53.248 1.00 22.63 245 MET E CA 1
ATOM 8832 C C . MET E 1 134 ? 15.603 -74.263 53.099 1.00 22.49 245 MET E C 1
ATOM 8833 O O . MET E 1 134 ? 14.907 -74.458 54.099 1.00 22.68 245 MET E O 1
ATOM 8838 N N . ASN E 1 135 ? 15.154 -74.420 51.856 1.00 22.12 246 ASN E N 1
ATOM 8839 C CA . ASN E 1 135 ? 13.836 -74.983 51.578 1.00 21.76 246 ASN E CA 1
ATOM 8840 C C . ASN E 1 135 ? 13.758 -76.454 51.958 1.00 21.64 246 ASN E C 1
ATOM 8841 O O . ASN E 1 135 ? 12.735 -76.914 52.468 1.00 21.67 246 ASN E O 1
ATOM 8846 N N . ALA E 1 136 ? 14.847 -77.179 51.721 1.00 21.54 247 ALA E N 1
ATOM 8847 C CA . ALA E 1 136 ? 14.930 -78.596 52.068 1.00 21.60 247 ALA E CA 1
ATOM 8848 C C . ALA E 1 136 ? 14.934 -78.813 53.580 1.00 21.62 247 ALA E C 1
ATOM 8849 O O . ALA E 1 136 ? 14.275 -79.721 54.079 1.00 21.41 247 ALA E O 1
ATOM 8851 N N . LEU E 1 137 ? 15.676 -77.967 54.294 1.00 22.03 248 LEU E N 1
ATOM 8852 C CA . LEU E 1 137 ? 15.743 -78.015 55.751 1.00 22.32 248 LEU E CA 1
ATOM 8853 C C . LEU E 1 137 ? 14.381 -77.721 56.377 1.00 22.67 248 LEU E C 1
ATOM 8854 O O . LEU E 1 137 ? 13.901 -78.483 57.216 1.00 22.66 248 LEU E O 1
ATOM 8859 N N . ALA E 1 138 ? 13.759 -76.624 55.949 1.00 23.13 249 ALA E N 1
ATOM 8860 C CA . ALA E 1 138 ? 12.437 -76.234 56.441 1.00 23.63 249 ALA E CA 1
ATOM 8861 C C . ALA E 1 138 ? 11.448 -77.378 56.281 1.00 23.97 249 ALA E C 1
ATOM 8862 O O . ALA E 1 138 ? 10.570 -77.572 57.128 1.00 24.03 249 ALA E O 1
ATOM 8864 N N . TYR E 1 139 ? 11.611 -78.137 55.197 1.00 24.27 250 TYR E N 1
ATOM 8865 C CA . TYR E 1 139 ? 10.758 -79.279 54.927 1.00 24.56 250 TYR E CA 1
ATOM 8866 C C . TYR E 1 139 ? 11.041 -80.408 55.908 1.00 25.03 250 TYR E C 1
ATOM 8867 O O . TYR E 1 139 ? 10.128 -80.862 56.611 1.00 25.32 250 TYR E O 1
ATOM 8876 N N . PHE E 1 140 ? 12.292 -80.859 55.975 1.00 25.40 251 PHE E N 1
ATOM 8877 C CA . PHE E 1 140 ? 12.589 -81.993 56.850 1.00 25.73 251 PHE E CA 1
ATOM 8878 C C . PHE E 1 140 ? 12.603 -81.679 58.353 1.00 26.12 251 PHE E C 1
ATOM 8879 O O . PHE E 1 140 ? 12.580 -82.583 59.186 1.00 26.21 251 PHE E O 1
ATOM 8887 N N . HIS E 1 141 ? 12.594 -80.391 58.690 1.00 26.47 252 HIS E N 1
ATOM 8888 C CA . HIS E 1 141 ? 12.388 -79.984 60.074 1.00 26.96 252 HIS E CA 1
ATOM 8889 C C . HIS E 1 141 ? 10.918 -80.103 60.477 1.00 27.15 252 HIS E C 1
ATOM 8890 O O . HIS E 1 141 ? 10.613 -80.495 61.605 1.00 26.91 252 HIS E O 1
ATOM 8897 N N . SER E 1 142 ? 10.016 -79.782 59.548 1.00 27.48 253 SER E N 1
ATOM 8898 C CA . SER E 1 142 ? 8.579 -79.944 59.780 1.00 27.88 253 SER E CA 1
ATOM 8899 C C . SER E 1 142 ? 8.213 -81.426 59.864 1.00 28.09 253 SER E C 1
ATOM 8900 O O . SER E 1 142 ? 7.113 -81.780 60.289 1.00 28.16 253 SER E O 1
ATOM 8903 N N . GLN E 1 143 ? 9.150 -82.281 59.457 1.00 28.30 254 GLN E N 1
ATOM 8904 C CA . GLN E 1 143 ? 8.985 -83.730 59.534 1.00 28.44 254 GLN E CA 1
ATOM 8905 C C . GLN E 1 143 ? 9.789 -84.311 60.698 1.00 28.55 254 GLN E C 1
ATOM 8906 O O . GLN E 1 143 ? 9.936 -85.532 60.816 1.00 28.70 254 GLN E O 1
ATOM 8912 N N . HIS E 1 144 ? 10.295 -83.420 61.551 1.00 28.61 255 HIS E N 1
ATOM 8913 C CA . HIS E 1 144 ? 11.003 -83.776 62.788 1.00 28.66 255 HIS E CA 1
ATOM 8914 C C . HIS E 1 144 ? 12.287 -84.571 62.528 1.00 28.70 255 HIS E C 1
ATOM 8915 O O . HIS E 1 144 ? 12.630 -85.500 63.268 1.00 28.46 255 HIS E O 1
ATOM 8922 N N . VAL E 1 145 ? 12.988 -84.184 61.465 1.00 28.75 256 VAL E N 1
ATOM 8923 C CA . VAL E 1 145 ? 14.270 -84.775 61.115 1.00 28.98 256 VAL E CA 1
ATOM 8924 C C . VAL E 1 145 ? 15.377 -83.750 61.313 1.00 29.06 256 VAL E C 1
ATOM 8925 O O . VAL E 1 145 ? 15.279 -82.616 60.836 1.00 29.29 256 VAL E O 1
ATOM 8929 N N . VAL E 1 146 ? 16.419 -84.152 62.033 1.00 29.08 257 VAL E N 1
ATOM 8930 C CA . VAL E 1 146 ? 17.643 -83.366 62.140 1.00 29.02 257 VAL E CA 1
ATOM 8931 C C . VAL E 1 146 ? 18.690 -84.075 61.296 1.00 29.02 257 VAL E C 1
ATOM 8932 O O . VAL E 1 146 ? 18.914 -85.275 61.467 1.00 29.38 257 VAL E O 1
ATOM 8936 N N . HIS E 1 147 ? 19.319 -83.344 60.380 1.00 28.95 258 HIS E N 1
ATOM 8937 C CA . HIS E 1 147 ? 20.342 -83.926 59.509 1.00 28.70 258 HIS E CA 1
ATOM 8938 C C . HIS E 1 147 ? 21.628 -84.270 60.265 1.00 28.75 258 HIS E C 1
ATOM 8939 O O . HIS E 1 147 ? 22.188 -85.350 60.069 1.00 28.63 258 HIS E O 1
ATOM 8946 N N . LYS E 1 148 ? 22.097 -83.338 61.099 1.00 28.63 259 LYS E N 1
ATOM 8947 C CA . LYS E 1 148 ? 23.252 -83.554 61.991 1.00 28.69 259 LYS E CA 1
ATOM 8948 C C . LYS E 1 148 ? 24.633 -83.502 61.323 1.00 28.71 259 LYS E C 1
ATOM 8949 O O . LYS E 1 148 ? 25.647 -83.383 62.016 1.00 28.81 259 LYS E O 1
ATOM 8955 N N . ASP E 1 149 ? 24.678 -83.580 59.994 1.00 28.52 260 ASP E N 1
ATOM 8956 C CA . ASP E 1 149 ? 25.952 -83.662 59.276 1.00 28.42 260 ASP E CA 1
ATOM 8957 C C . ASP E 1 149 ? 25.954 -82.892 57.945 1.00 28.30 260 ASP E C 1
ATOM 8958 O O . ASP E 1 149 ? 26.529 -83.344 56.949 1.00 28.14 260 ASP E O 1
ATOM 8963 N N . LEU E 1 150 ? 25.307 -81.730 57.937 1.00 28.17 261 LEU E N 1
ATOM 8964 C CA . LEU E 1 150 ? 25.291 -80.860 56.770 1.00 28.24 261 LEU E CA 1
ATOM 8965 C C . LEU E 1 150 ? 26.696 -80.364 56.429 1.00 28.21 261 LEU E C 1
ATOM 8966 O O . LEU E 1 150 ? 27.407 -79.851 57.298 1.00 28.16 261 LEU E O 1
ATOM 8971 N N . LYS E 1 151 ? 27.090 -80.556 55.168 1.00 28.14 262 LYS E N 1
ATOM 8972 C CA . LYS E 1 151 ? 28.384 -80.100 54.635 1.00 28.13 262 LYS E CA 1
ATOM 8973 C C . LYS E 1 151 ? 28.439 -80.229 53.101 1.00 27.81 262 LYS E C 1
ATOM 8974 O O . LYS E 1 151 ? 27.617 -80.935 52.515 1.00 27.91 262 LYS E O 1
ATOM 8980 N N . PRO E 1 152 ? 29.393 -79.530 52.449 1.00 27.54 263 PRO E N 1
ATOM 8981 C CA . PRO E 1 152 ? 29.543 -79.528 50.989 1.00 27.24 263 PRO E CA 1
ATOM 8982 C C . PRO E 1 152 ? 29.668 -80.903 50.332 1.00 27.17 263 PRO E C 1
ATOM 8983 O O . PRO E 1 152 ? 29.194 -81.072 49.204 1.00 27.26 263 PRO E O 1
ATOM 8987 N N . GLU E 1 153 ? 30.291 -81.870 51.013 1.00 26.85 264 GLU E N 1
ATOM 8988 C CA . GLU E 1 153 ? 30.387 -83.240 50.475 1.00 26.58 264 GLU E CA 1
ATOM 8989 C C . GLU E 1 153 ? 29.101 -84.048 50.646 1.00 26.32 264 GLU E C 1
ATOM 8990 O O . GLU E 1 153 ? 28.946 -85.103 50.030 1.00 26.26 264 GLU E O 1
ATOM 8996 N N . ASN E 1 154 ? 28.185 -83.551 51.474 1.00 26.07 265 ASN E N 1
ATOM 8997 C CA . ASN E 1 154 ? 26.884 -84.189 51.656 1.00 25.73 265 ASN E CA 1
ATOM 8998 C C . ASN E 1 154 ? 25.744 -83.465 50.930 1.00 25.59 265 ASN E C 1
ATOM 8999 O O . ASN E 1 154 ? 24.560 -83.624 51.265 1.00 25.27 265 ASN E O 1
ATOM 9004 N N . ILE E 1 155 ? 26.126 -82.686 49.918 1.00 25.27 266 ILE E N 1
ATOM 9005 C CA . ILE E 1 155 ? 25.192 -82.004 49.032 1.00 25.02 266 ILE E CA 1
ATOM 9006 C C . ILE E 1 155 ? 25.664 -82.246 47.604 1.00 25.10 266 ILE E C 1
ATOM 9007 O O . ILE E 1 155 ? 26.765 -81.837 47.230 1.00 25.37 266 ILE E O 1
ATOM 9012 N N . LEU E 1 156 ? 24.834 -82.911 46.808 1.00 24.97 267 LEU E N 1
ATOM 9013 C CA . LEU E 1 156 ? 25.205 -83.254 45.440 1.00 24.86 267 LEU E CA 1
ATOM 9014 C C . LEU E 1 156 ? 24.442 -82.426 44.413 1.00 24.99 267 LEU E C 1
ATOM 9015 O O . LEU E 1 156 ? 23.357 -81.924 44.697 1.00 25.48 267 LEU E O 1
ATOM 9020 N N . PHE E 1 157 ? 25.015 -82.278 43.224 1.00 24.99 268 PHE E N 1
ATOM 9021 C CA . PHE E 1 157 ? 24.264 -81.758 42.086 1.00 25.25 268 PHE E CA 1
ATOM 9022 C C . PHE E 1 157 ? 23.602 -82.909 41.347 1.00 25.41 268 PHE E C 1
ATOM 9023 O O . PHE E 1 157 ? 24.227 -83.948 41.116 1.00 25.30 268 PHE E O 1
ATOM 9031 N N . GLN E 1 158 ? 22.334 -82.726 40.988 1.00 25.68 269 GLN E N 1
ATOM 9032 C CA . GLN E 1 158 ? 21.591 -83.764 40.284 1.00 26.04 269 GLN E CA 1
ATOM 9033 C C . GLN E 1 158 ? 22.272 -84.086 38.956 1.00 25.92 269 GLN E C 1
ATOM 9034 O O . GLN E 1 158 ? 22.537 -85.248 38.647 1.00 25.95 269 GLN E O 1
ATOM 9040 N N . ASP E 1 159 ? 22.569 -83.047 38.185 1.00 25.76 270 ASP E N 1
ATOM 9041 C CA . ASP E 1 159 ? 23.279 -83.221 36.928 1.00 25.76 270 ASP E CA 1
ATOM 9042 C C . ASP E 1 159 ? 24.478 -82.276 36.842 1.00 25.36 270 ASP E C 1
ATOM 9043 O O . ASP E 1 159 ? 24.795 -81.562 37.795 1.00 25.24 270 ASP E O 1
ATOM 9048 N N . THR E 1 160 ? 25.126 -82.270 35.687 1.00 25.01 271 THR E N 1
ATOM 9049 C CA . THR E 1 160 ? 26.418 -81.621 35.524 1.00 24.76 271 THR E CA 1
ATOM 9050 C C . THR E 1 160 ? 26.295 -80.225 34.883 1.00 24.30 271 THR E C 1
ATOM 9051 O O . THR E 1 160 ? 27.298 -79.547 34.638 1.00 23.75 271 THR E O 1
ATOM 9055 N N . SER E 1 161 ? 25.050 -79.812 34.637 1.00 23.97 272 SER E N 1
ATOM 9056 C CA . SER E 1 161 ? 24.732 -78.478 34.136 1.00 23.53 272 SER E CA 1
ATOM 9057 C C . SER E 1 161 ? 25.131 -77.407 35.152 1.00 23.28 272 SER E C 1
ATOM 9058 O O . SER E 1 161 ? 25.033 -77.635 36.354 1.00 22.99 272 SER E O 1
ATOM 9060 N N . PRO E 1 162 ? 25.575 -76.230 34.671 1.00 23.27 273 PRO E N 1
ATOM 9061 C CA . PRO E 1 162 ? 25.949 -75.136 35.580 1.00 23.19 273 PRO E CA 1
ATOM 9062 C C . PRO E 1 162 ? 24.809 -74.673 36.498 1.00 23.21 273 PRO E C 1
ATOM 9063 O O . PRO E 1 162 ? 25.069 -74.138 37.576 1.00 23.44 273 PRO E O 1
ATOM 9067 N N . HIS E 1 163 ? 23.566 -74.893 36.077 1.00 22.99 274 HIS E N 1
ATOM 9068 C CA . HIS E 1 163 ? 22.391 -74.448 36.822 1.00 23.02 274 HIS E CA 1
ATOM 9069 C C . HIS E 1 163 ? 21.669 -75.611 37.532 1.00 23.12 274 HIS E C 1
ATOM 9070 O O . HIS E 1 163 ? 20.489 -75.503 37.883 1.00 23.00 274 HIS E O 1
ATOM 9077 N N . SER E 1 164 ? 22.385 -76.711 37.744 1.00 23.23 275 SER E N 1
ATOM 9078 C CA . SER E 1 164 ? 21.816 -77.927 38.321 1.00 23.38 275 SER E CA 1
ATOM 9079 C C . SER E 1 164 ? 21.236 -77.705 39.715 1.00 23.46 275 SER E C 1
ATOM 9080 O O . SER E 1 164 ? 21.813 -76.969 40.521 1.00 23.69 275 SER E O 1
ATOM 9083 N N . PRO E 1 165 ? 20.088 -78.340 40.007 1.00 23.46 276 PRO E N 1
ATOM 9084 C CA . PRO E 1 165 ? 19.606 -78.291 41.383 1.00 23.45 276 PRO E CA 1
ATOM 9085 C C . PRO E 1 165 ? 20.485 -79.161 42.281 1.00 23.62 276 PRO E C 1
ATOM 9086 O O . PRO E 1 165 ? 21.246 -79.995 41.783 1.00 23.56 276 PRO E O 1
ATOM 9090 N N . ILE E 1 166 ? 20.389 -78.950 43.588 1.00 23.90 277 ILE E N 1
ATOM 9091 C CA . ILE E 1 166 ? 21.128 -79.753 44.554 1.00 24.09 277 ILE E CA 1
ATOM 9092 C C . ILE E 1 166 ? 20.217 -80.763 45.246 1.00 24.36 277 ILE E C 1
ATOM 9093 O O . ILE E 1 166 ? 19.004 -80.559 45.337 1.00 24.61 277 ILE E O 1
ATOM 9098 N N . LYS E 1 167 ? 20.812 -81.857 45.713 1.00 24.29 278 LYS E N 1
ATOM 9099 C CA . LYS E 1 167 ? 20.119 -82.835 46.536 1.00 24.01 278 LYS E CA 1
ATOM 9100 C C . LYS E 1 167 ? 20.940 -83.035 47.806 1.00 24.30 278 LYS E C 1
ATOM 9101 O O . LYS E 1 167 ? 22.143 -83.325 47.743 1.00 24.21 278 LYS E O 1
ATOM 9107 N N . ILE E 1 168 ? 20.302 -82.865 48.958 1.00 24.27 279 ILE E N 1
ATOM 9108 C CA . ILE E 1 168 ? 20.950 -83.197 50.221 1.00 24.30 279 ILE E CA 1
ATOM 9109 C C . ILE E 1 168 ? 20.987 -84.716 50.392 1.00 24.59 279 ILE E C 1
ATOM 9110 O O . ILE E 1 168 ? 19.973 -85.391 50.231 1.00 24.38 279 ILE E O 1
ATOM 9115 N N . ILE E 1 169 ? 22.174 -85.243 50.684 1.00 25.23 280 ILE E N 1
ATOM 9116 C CA . ILE E 1 169 ? 22.358 -86.673 50.938 1.00 25.73 280 ILE E CA 1
ATOM 9117 C C . ILE E 1 169 ? 22.883 -86.912 52.347 1.00 26.50 280 ILE E C 1
ATOM 9118 O O . ILE E 1 169 ? 23.110 -85.973 53.109 1.00 26.44 280 ILE E O 1
ATOM 9123 N N . ASP E 1 170 ? 23.062 -88.186 52.683 1.00 27.74 281 ASP E N 1
ATOM 9124 C CA . ASP E 1 170 ? 23.807 -88.603 53.870 1.00 28.73 281 ASP E CA 1
ATOM 9125 C C . ASP E 1 170 ? 23.333 -88.023 55.199 1.00 29.20 281 ASP E C 1
ATOM 9126 O O . ASP E 1 170 ? 24.131 -87.503 55.981 1.00 29.32 281 ASP E O 1
ATOM 9131 N N . PHE E 1 171 ? 22.029 -88.123 55.447 1.00 30.07 282 PHE E N 1
ATOM 9132 C CA . PHE E 1 171 ? 21.460 -87.737 56.737 1.00 30.82 282 PHE E CA 1
ATOM 9133 C C . PHE E 1 171 ? 22.136 -88.533 57.844 1.00 32.01 282 PHE E C 1
ATOM 9134 O O . PHE E 1 171 ? 22.341 -89.745 57.710 1.00 32.10 282 PHE E O 1
ATOM 9142 N N . GLY E 1 172 ? 22.505 -87.833 58.915 1.00 33.42 283 GLY E N 1
ATOM 9143 C CA . GLY E 1 172 ? 23.272 -88.403 60.018 1.00 35.48 283 GLY E CA 1
ATOM 9144 C C . GLY E 1 172 ? 22.606 -89.555 60.740 1.00 37.17 283 GLY E C 1
ATOM 9145 O O . GLY E 1 172 ? 21.411 -89.525 61.023 1.00 37.13 283 GLY E O 1
ATOM 9146 N N . LEU E 1 173 ? 23.411 -90.565 61.041 1.00 39.21 284 LEU E N 1
ATOM 9147 C CA . LEU E 1 173 ? 22.970 -91.809 61.668 1.00 41.24 284 LEU E CA 1
ATOM 9148 C C . LEU E 1 173 ? 24.098 -92.368 62.547 1.00 42.66 284 LEU E C 1
ATOM 9149 O O . LEU E 1 173 ? 23.950 -93.428 63.162 1.00 43.14 284 LEU E O 1
ATOM 9154 N N . ALA E 1 174 ? 25.224 -91.647 62.596 1.00 44.32 285 ALA E N 1
ATOM 9155 C CA . ALA E 1 174 ? 26.447 -92.088 63.296 1.00 45.53 285 ALA E CA 1
ATOM 9156 C C . ALA E 1 174 ? 26.215 -92.522 64.746 1.00 46.47 285 ALA E C 1
ATOM 9157 O O . ALA E 1 174 ? 26.806 -93.506 65.207 1.00 46.99 285 ALA E O 1
ATOM 9159 N N . GLU E 1 175 ? 25.350 -91.792 65.449 1.00 47.26 286 GLU E N 1
ATOM 9160 C CA . GLU E 1 175 ? 25.046 -92.056 66.854 1.00 47.90 286 GLU E CA 1
ATOM 9161 C C . GLU E 1 175 ? 24.430 -93.433 67.090 1.00 47.62 286 GLU E C 1
ATOM 9162 O O . GLU E 1 175 ? 24.619 -94.019 68.158 1.00 48.18 286 GLU E O 1
ATOM 9168 N N . LEU E 1 176 ? 23.698 -93.946 66.105 1.00 47.00 287 LEU E N 1
ATOM 9169 C CA . LEU E 1 176 ? 23.055 -95.254 66.226 1.00 46.35 287 LEU E CA 1
ATOM 9170 C C . LEU E 1 176 ? 24.051 -96.407 66.086 1.00 45.96 287 LEU E C 1
ATOM 9171 O O . LEU E 1 176 ? 23.705 -97.565 66.320 1.00 45.88 287 LEU E O 1
ATOM 9176 N N . PHE E 1 177 ? 25.288 -96.079 65.718 1.00 45.52 288 PHE E N 1
ATOM 9177 C CA . PHE E 1 177 ? 26.312 -97.086 65.449 1.00 45.14 288 PHE E CA 1
ATOM 9178 C C . PHE E 1 177 ? 27.607 -96.845 66.234 1.00 45.09 288 PHE E C 1
ATOM 9179 O O . PHE E 1 177 ? 27.633 -96.043 67.171 1.00 45.04 288 PHE E O 1
ATOM 9187 N N . LYS E 1 178 ? 28.669 -97.549 65.835 1.00 45.00 289 LYS E N 1
ATOM 9188 C CA . LYS E 1 178 ? 29.973 -97.541 66.511 1.00 44.92 289 LYS E CA 1
ATOM 9189 C C . LYS E 1 178 ? 29.889 -98.154 67.905 1.00 44.88 289 LYS E C 1
ATOM 9190 O O . LYS E 1 178 ? 29.504 -99.314 68.056 1.00 44.81 289 LYS E O 1
ATOM 9192 N N . ALA E 1 190 ? 34.062 -81.659 62.510 1.00 5.33 301 ALA E N 1
ATOM 9193 C CA . ALA E 1 190 ? 34.124 -80.613 63.527 1.00 5.38 301 ALA E CA 1
ATOM 9194 C C . ALA E 1 190 ? 33.994 -79.204 62.935 1.00 5.44 301 ALA E C 1
ATOM 9195 O O . ALA E 1 190 ? 33.542 -78.277 63.613 1.00 5.35 301 ALA E O 1
ATOM 9197 N N . LEU E 1 191 ? 34.386 -79.056 61.670 1.00 5.47 302 LEU E N 1
ATOM 9198 C CA . LEU E 1 191 ? 34.348 -77.767 60.973 1.00 5.56 302 LEU E CA 1
ATOM 9199 C C . LEU E 1 191 ? 32.936 -77.201 60.824 1.00 5.63 302 LEU E C 1
ATOM 9200 O O . LEU E 1 191 ? 32.750 -75.983 60.783 1.00 5.67 302 LEU E O 1
ATOM 9205 N N . TYR E 1 192 ? 31.949 -78.091 60.756 1.00 5.72 303 TYR E N 1
ATOM 9206 C CA . TYR E 1 192 ? 30.560 -77.701 60.528 1.00 5.80 303 TYR E CA 1
ATOM 9207 C C . TYR E 1 192 ? 29.700 -77.927 61.767 1.00 6.41 303 TYR E C 1
ATOM 9208 O O . TYR E 1 192 ? 28.485 -77.739 61.730 1.00 6.48 303 TYR E O 1
ATOM 9217 N N . MET E 1 193 ? 30.347 -78.315 62.865 1.00 7.24 304 MET E N 1
ATOM 9218 C CA . MET E 1 193 ? 29.668 -78.573 64.134 1.00 8.00 304 MET E CA 1
ATOM 9219 C C . MET E 1 193 ? 29.269 -77.308 64.886 1.00 8.28 304 MET E C 1
ATOM 9220 O O . MET E 1 193 ? 30.098 -76.427 65.130 1.00 8.40 304 MET E O 1
ATOM 9225 N N . ALA E 1 194 ? 27.992 -77.240 65.256 1.00 8.67 305 ALA E N 1
ATOM 9226 C CA . ALA E 1 194 ? 27.472 -76.195 66.134 1.00 9.00 305 ALA E CA 1
ATOM 9227 C C . ALA E 1 194 ? 28.095 -76.322 67.527 1.00 9.28 305 ALA E C 1
ATOM 9228 O O . ALA E 1 194 ? 28.456 -77.428 67.938 1.00 9.24 305 ALA E O 1
ATOM 9230 N N . PRO E 1 195 ? 28.229 -75.191 68.253 1.00 9.59 306 PRO E N 1
ATOM 9231 C CA . PRO E 1 195 ? 28.874 -75.175 69.571 1.00 9.91 306 PRO E CA 1
ATOM 9232 C C . PRO E 1 195 ? 28.216 -76.108 70.587 1.00 10.20 306 PRO E C 1
ATOM 9233 O O . PRO E 1 195 ? 28.918 -76.753 71.370 1.00 10.25 306 PRO E O 1
ATOM 9237 N N . GLU E 1 196 ? 26.886 -76.183 70.560 1.00 10.48 307 GLU E N 1
ATOM 9238 C CA . GLU E 1 196 ? 26.133 -77.025 71.493 1.00 10.82 307 GLU E CA 1
ATOM 9239 C C . GLU E 1 196 ? 26.250 -78.525 71.196 1.00 11.15 307 GLU E C 1
ATOM 9240 O O . GLU E 1 196 ? 25.952 -79.357 72.058 1.00 11.24 307 GLU E O 1
ATOM 9246 N N . VAL E 1 197 ? 26.689 -78.862 69.984 1.00 11.49 308 VAL E N 1
ATOM 9247 C CA . VAL E 1 197 ? 26.876 -80.258 69.577 1.00 11.80 308 VAL E CA 1
ATOM 9248 C C . VAL E 1 197 ? 28.056 -80.893 70.324 1.00 12.06 308 VAL E C 1
ATOM 9249 O O . VAL E 1 197 ? 28.027 -82.083 70.646 1.00 12.14 308 VAL E O 1
ATOM 9253 N N . PHE E 1 198 ? 29.078 -80.088 70.614 1.00 12.38 309 PHE E N 1
ATOM 9254 C CA . PHE E 1 198 ? 30.221 -80.535 71.419 1.00 12.70 309 PHE E CA 1
ATOM 9255 C C . PHE E 1 198 ? 29.832 -80.870 72.861 1.00 12.80 309 PHE E C 1
ATOM 9256 O O . PHE E 1 198 ? 30.550 -81.596 73.550 1.00 12.75 309 PHE E O 1
ATOM 9264 N N . LYS E 1 199 ? 28.697 -80.331 73.305 1.00 13.04 310 LYS E N 1
ATOM 9265 C CA . LYS E 1 199 ? 28.168 -80.596 74.642 1.00 13.29 310 LYS E CA 1
ATOM 9266 C C . LYS E 1 199 ? 26.871 -81.413 74.590 1.00 13.39 310 LYS E C 1
ATOM 9267 O O . LYS E 1 199 ? 25.952 -81.186 75.382 1.00 13.44 310 LYS E O 1
ATOM 9269 N N . ARG E 1 200 ? 26.811 -82.352 73.643 1.00 13.55 311 ARG E N 1
ATOM 9270 C CA . ARG E 1 200 ? 25.721 -83.341 73.519 1.00 13.65 311 ARG E CA 1
ATOM 9271 C C . ARG E 1 200 ? 24.311 -82.786 73.240 1.00 13.67 311 ARG E C 1
ATOM 9272 O O . ARG E 1 200 ? 23.339 -83.546 73.211 1.00 13.61 311 ARG E O 1
ATOM 9274 N N . ASP E 1 201 ? 24.203 -81.476 73.027 1.00 13.73 312 ASP E N 1
ATOM 9275 C CA . ASP E 1 201 ? 22.917 -80.850 72.724 1.00 13.76 312 ASP E CA 1
ATOM 9276 C C . ASP E 1 201 ? 22.646 -80.910 71.218 1.00 13.81 312 ASP E C 1
ATOM 9277 O O . ASP E 1 201 ? 23.130 -80.070 70.453 1.00 13.79 312 ASP E O 1
ATOM 9282 N N . VAL E 1 202 ? 21.878 -81.919 70.805 1.00 13.83 313 VAL E N 1
ATOM 9283 C CA . VAL E 1 202 ? 21.562 -82.142 69.390 1.00 13.79 313 VAL E CA 1
ATOM 9284 C C . VAL E 1 202 ? 20.130 -81.711 69.071 1.00 13.79 313 VAL E C 1
ATOM 9285 O O . VAL E 1 202 ? 19.164 -82.317 69.533 1.00 13.71 313 VAL E O 1
ATOM 9289 N N . THR E 1 203 ? 20.016 -80.659 68.269 1.00 13.92 314 THR E N 1
ATOM 9290 C CA . THR E 1 203 ? 18.733 -80.056 67.934 1.00 14.11 314 THR E CA 1
ATOM 9291 C C . THR E 1 203 ? 18.712 -79.627 66.465 1.00 14.31 314 THR E C 1
ATOM 9292 O O . THR E 1 203 ? 19.762 -79.546 65.827 1.00 14.20 314 THR E O 1
ATOM 9296 N N . PHE E 1 204 ? 17.519 -79.355 65.937 1.00 14.68 315 PHE E N 1
ATOM 9297 C CA . PHE E 1 204 ? 17.353 -78.922 64.543 1.00 15.11 315 PHE E CA 1
ATOM 9298 C C . PHE E 1 204 ? 18.089 -77.618 64.217 1.00 15.30 315 PHE E C 1
ATOM 9299 O O . PHE E 1 204 ? 18.451 -77.382 63.061 1.00 15.48 315 PHE E O 1
ATOM 9307 N N . LYS E 1 205 ? 18.315 -76.787 65.236 1.00 15.33 316 LYS E N 1
ATOM 9308 C CA . LYS E 1 205 ? 19.091 -75.551 65.080 1.00 15.55 316 LYS E CA 1
ATOM 9309 C C . LYS E 1 205 ? 20.532 -75.809 64.635 1.00 15.62 316 LYS E C 1
ATOM 9310 O O . LYS E 1 205 ? 21.160 -74.935 64.039 1.00 15.80 316 LYS E O 1
ATOM 9316 N N . CYS E 1 206 ? 21.057 -77.000 64.928 1.00 15.59 317 CYS E N 1
ATOM 9317 C CA . CYS E 1 206 ? 22.433 -77.335 64.563 1.00 15.62 317 CYS E CA 1
ATOM 9318 C C . CYS E 1 206 ? 22.606 -77.476 63.045 1.00 15.78 317 CYS E C 1
ATOM 9319 O O . CYS E 1 206 ? 23.704 -77.274 62.518 1.00 15.85 317 CYS E O 1
ATOM 9322 N N . ASP E 1 207 ? 21.518 -77.823 62.355 1.00 15.76 318 ASP E N 1
ATOM 9323 C CA . ASP E 1 207 ? 21.495 -77.847 60.896 1.00 15.60 318 ASP E CA 1
ATOM 9324 C C . ASP E 1 207 ? 21.603 -76.418 60.354 1.00 15.75 318 ASP E C 1
ATOM 9325 O O . ASP E 1 207 ? 22.237 -76.185 59.320 1.00 15.92 318 ASP E O 1
ATOM 9330 N N . ILE E 1 208 ? 20.989 -75.473 61.068 1.00 15.65 319 ILE E N 1
ATOM 9331 C CA . ILE E 1 208 ? 21.023 -74.053 60.713 1.00 15.54 319 ILE E CA 1
ATOM 9332 C C . ILE E 1 208 ? 22.450 -73.515 60.792 1.00 15.64 319 ILE E C 1
ATOM 9333 O O . ILE E 1 208 ? 22.898 -72.783 59.902 1.00 15.73 319 ILE E O 1
ATOM 9338 N N . TRP E 1 209 ? 23.155 -73.879 61.862 1.00 15.62 320 TRP E N 1
ATOM 9339 C CA . TRP E 1 209 ? 24.557 -73.506 62.030 1.00 15.66 320 TRP E CA 1
ATOM 9340 C C . TRP E 1 209 ? 25.396 -74.050 60.876 1.00 15.68 320 TRP E C 1
ATOM 9341 O O . TRP E 1 209 ? 26.129 -73.299 60.226 1.00 15.56 320 TRP E O 1
ATOM 9352 N N . SER E 1 210 ? 25.277 -75.358 60.642 1.00 15.66 321 SER E N 1
ATOM 9353 C CA . SER E 1 210 ? 25.997 -76.047 59.576 1.00 15.67 321 SER E CA 1
ATOM 9354 C C . SER E 1 210 ? 25.752 -75.394 58.221 1.00 15.80 321 SER E C 1
ATOM 9355 O O . SER E 1 210 ? 26.697 -75.125 57.481 1.00 15.85 321 SER E O 1
ATOM 9358 N N . ALA E 1 211 ? 24.484 -75.126 57.917 1.00 15.87 322 ALA E N 1
ATOM 9359 C CA . ALA E 1 211 ? 24.108 -74.427 56.695 1.00 16.08 322 ALA E CA 1
ATOM 9360 C C . ALA E 1 211 ? 24.818 -73.072 56.580 1.00 16.38 322 ALA E C 1
ATOM 9361 O O . ALA E 1 211 ? 25.273 -72.694 55.499 1.00 16.43 322 ALA E O 1
ATOM 9363 N N . GLY E 1 212 ? 24.918 -72.358 57.701 1.00 16.69 323 GLY E N 1
ATOM 9364 C CA . GLY E 1 212 ? 25.649 -71.092 57.767 1.00 17.19 323 GLY E CA 1
ATOM 9365 C C . GLY E 1 212 ? 27.139 -71.226 57.498 1.00 17.52 323 GLY E C 1
ATOM 9366 O O . GLY E 1 212 ? 27.737 -70.356 56.863 1.00 17.58 323 GLY E O 1
ATOM 9367 N N . VAL E 1 213 ? 27.737 -72.316 57.983 1.00 17.87 324 VAL E N 1
ATOM 9368 C CA . VAL E 1 213 ? 29.156 -72.609 57.744 1.00 18.14 324 VAL E CA 1
ATOM 9369 C C . VAL E 1 213 ? 29.406 -72.870 56.255 1.00 18.50 324 VAL E C 1
ATOM 9370 O O . VAL E 1 213 ? 30.386 -72.371 55.689 1.00 18.47 324 VAL E O 1
ATOM 9374 N N . VAL E 1 214 ? 28.509 -73.640 55.632 1.00 18.82 325 VAL E N 1
ATOM 9375 C CA . VAL E 1 214 ? 28.573 -73.932 54.195 1.00 19.22 325 VAL E CA 1
ATOM 9376 C C . VAL E 1 214 ? 28.443 -72.652 53.360 1.00 19.69 325 VAL E C 1
ATOM 9377 O O . VAL E 1 214 ? 29.148 -72.482 52.364 1.00 19.74 325 VAL E O 1
ATOM 9381 N N . MET E 1 215 ? 27.545 -71.760 53.781 1.00 20.19 326 MET E N 1
ATOM 9382 C CA . MET E 1 215 ? 27.319 -70.483 53.107 1.00 20.62 326 MET E CA 1
ATOM 9383 C C . MET E 1 215 ? 28.555 -69.590 53.169 1.00 20.98 326 MET E C 1
ATOM 9384 O O . MET E 1 215 ? 28.970 -69.030 52.149 1.00 21.04 326 MET E O 1
ATOM 9389 N N . TYR E 1 216 ? 29.134 -69.467 54.366 1.00 21.36 327 TYR E N 1
ATOM 9390 C CA . TYR E 1 216 ? 30.376 -68.719 54.574 1.00 21.83 327 TYR E CA 1
ATOM 9391 C C . TYR E 1 216 ? 31.468 -69.253 53.653 1.00 22.18 327 TYR E C 1
ATOM 9392 O O . TYR E 1 216 ? 32.189 -68.481 53.020 1.00 22.27 327 TYR E O 1
ATOM 9401 N N . PHE E 1 217 ? 31.564 -70.580 53.587 1.00 22.51 328 PHE E N 1
ATOM 9402 C CA . PHE E 1 217 ? 32.522 -71.282 52.742 1.00 22.84 328 PHE E CA 1
ATOM 9403 C C . PHE E 1 217 ? 32.249 -71.008 51.262 1.00 23.41 328 PHE E C 1
ATOM 9404 O O . PHE E 1 217 ? 33.182 -70.772 50.491 1.00 23.60 328 PHE E O 1
ATOM 9412 N N . LEU E 1 218 ? 30.973 -71.024 50.876 1.00 24.09 329 LEU E N 1
ATOM 9413 C CA . LEU E 1 218 ? 30.563 -70.723 49.501 1.00 24.70 329 LEU E CA 1
ATOM 9414 C C . LEU E 1 218 ? 30.891 -69.296 49.075 1.00 25.08 329 LEU E C 1
ATOM 9415 O O . LEU E 1 218 ? 31.243 -69.055 47.920 1.00 25.20 329 LEU E O 1
ATOM 9420 N N . LEU E 1 219 ? 30.779 -68.360 50.012 1.00 25.52 330 LEU E N 1
ATOM 9421 C CA . LEU E 1 219 ? 30.940 -66.940 49.705 1.00 25.96 330 LEU E CA 1
ATOM 9422 C C . LEU E 1 219 ? 32.375 -66.431 49.829 1.00 26.24 330 LEU E C 1
ATOM 9423 O O . LEU E 1 219 ? 32.726 -65.419 49.221 1.00 26.26 330 LEU E O 1
ATOM 9428 N N . THR E 1 220 ? 33.200 -67.127 50.608 1.00 26.62 331 THR E N 1
ATOM 9429 C CA . THR E 1 220 ? 34.559 -66.655 50.888 1.00 26.89 331 THR E CA 1
ATOM 9430 C C . THR E 1 220 ? 35.656 -67.579 50.358 1.00 27.27 331 THR E C 1
ATOM 9431 O O . THR E 1 220 ? 36.728 -67.112 49.977 1.00 27.26 331 THR E O 1
ATOM 9435 N N . GLY E 1 221 ? 35.388 -68.882 50.341 1.00 27.79 332 GLY E N 1
ATOM 9436 C CA . GLY E 1 221 ? 36.396 -69.874 49.962 1.00 28.39 332 GLY E CA 1
ATOM 9437 C C . GLY E 1 221 ? 37.230 -70.321 51.150 1.00 28.92 332 GLY E C 1
ATOM 9438 O O . GLY E 1 221 ? 38.158 -71.117 51.004 1.00 28.93 332 GLY E O 1
ATOM 9439 N N . CYS E 1 222 ? 36.898 -69.791 52.326 1.00 29.46 333 CYS E N 1
ATOM 9440 C CA . CYS E 1 222 ? 37.544 -70.163 53.580 1.00 29.97 333 CYS E CA 1
ATOM 9441 C C . CYS E 1 222 ? 36.494 -70.709 54.539 1.00 30.19 333 CYS E C 1
ATOM 9442 O O . CYS E 1 222 ? 35.320 -70.336 54.462 1.00 30.24 333 CYS E O 1
ATOM 9445 N N . LEU E 1 223 ? 36.918 -71.594 55.437 1.00 30.49 334 LEU E N 1
ATOM 9446 C CA . LEU E 1 223 ? 36.058 -72.058 56.521 1.00 30.78 334 LEU E CA 1
ATOM 9447 C C . LEU E 1 223 ? 36.172 -71.098 57.706 1.00 31.07 334 LEU E C 1
ATOM 9448 O O . LEU E 1 223 ? 37.282 -70.723 58.090 1.00 30.99 334 LEU E O 1
ATOM 9453 N N . PRO E 1 224 ? 35.023 -70.693 58.283 1.00 31.40 335 PRO E N 1
ATOM 9454 C CA . PRO E 1 224 ? 34.973 -69.626 59.293 1.00 31.59 335 PRO E CA 1
ATOM 9455 C C . PRO E 1 224 ? 35.778 -69.927 60.558 1.00 31.91 335 PRO E C 1
ATOM 9456 O O . PRO E 1 224 ? 36.380 -69.018 61.138 1.00 31.97 335 PRO E O 1
ATOM 9460 N N . PHE E 1 225 ? 35.783 -71.191 60.970 1.00 32.24 336 PHE E N 1
ATOM 9461 C CA . PHE E 1 225 ? 36.525 -71.626 62.143 1.00 32.58 336 PHE E CA 1
ATOM 9462 C C . PHE E 1 225 ? 37.506 -72.719 61.730 1.00 32.88 336 PHE E C 1
ATOM 9463 O O . PHE E 1 225 ? 37.196 -73.911 61.805 1.00 32.95 336 PHE E O 1
ATOM 9471 N N . THR E 1 226 ? 38.685 -72.292 61.280 1.00 33.25 337 THR E N 1
ATOM 9472 C CA . THR E 1 226 ? 39.697 -73.198 60.741 1.00 33.64 337 THR E CA 1
ATOM 9473 C C . THR E 1 226 ? 40.798 -73.505 61.752 1.00 33.94 337 THR E C 1
ATOM 9474 O O . THR E 1 226 ? 41.400 -72.595 62.326 1.00 33.98 337 THR E O 1
ATOM 9476 N N . GLY E 1 227 ? 41.045 -74.797 61.960 1.00 34.30 338 GLY E N 1
ATOM 9477 C CA . GLY E 1 227 ? 42.102 -75.270 62.854 1.00 34.74 338 GLY E CA 1
ATOM 9478 C C . GLY E 1 227 ? 42.695 -76.590 62.388 1.00 35.07 338 GLY E C 1
ATOM 9479 O O . GLY E 1 227 ? 42.366 -77.078 61.305 1.00 35.19 338 GLY E O 1
ATOM 9480 N N . THR E 1 228 ? 43.570 -77.167 63.208 1.00 35.40 339 THR E N 1
ATOM 9481 C CA . THR E 1 228 ? 44.228 -78.438 62.888 1.00 35.71 339 THR E CA 1
ATOM 9482 C C . THR E 1 228 ? 44.086 -79.465 64.019 1.00 35.92 339 THR E C 1
ATOM 9483 O O . THR E 1 228 ? 44.917 -80.368 64.162 1.00 35.90 339 THR E O 1
ATOM 9485 N N . SER E 1 229 ? 43.024 -79.314 64.811 1.00 36.15 340 SER E N 1
ATOM 9486 C CA . SER E 1 229 ? 42.725 -80.199 65.939 1.00 36.38 340 SER E CA 1
ATOM 9487 C C . SER E 1 229 ? 41.288 -79.983 66.399 1.00 36.56 340 SER E C 1
ATOM 9488 O O . SER E 1 229 ? 40.723 -78.904 66.200 1.00 36.62 340 SER E O 1
ATOM 9490 N N . LEU E 1 230 ? 40.701 -81.010 67.012 1.00 36.76 341 LEU E N 1
ATOM 9491 C CA . LEU E 1 230 ? 39.319 -80.944 67.493 1.00 36.94 341 LEU E CA 1
ATOM 9492 C C . LEU E 1 230 ? 39.149 -79.890 68.588 1.00 37.05 341 LEU E C 1
ATOM 9493 O O . LEU E 1 230 ? 38.251 -79.052 68.510 1.00 37.01 341 LEU E O 1
ATOM 9495 N N . GLU E 1 231 ? 40.026 -79.931 69.590 1.00 37.24 342 GLU E N 1
ATOM 9496 C CA . GLU E 1 231 ? 40.019 -78.963 70.691 1.00 37.44 342 GLU E CA 1
ATOM 9497 C C . GLU E 1 231 ? 40.326 -77.542 70.213 1.00 37.56 342 GLU E C 1
ATOM 9498 O O . GLU E 1 231 ? 39.870 -76.566 70.813 1.00 37.59 342 GLU E O 1
ATOM 9500 N N . GLU E 1 232 ? 41.096 -77.443 69.130 1.00 37.69 343 GLU E N 1
ATOM 9501 C CA . GLU E 1 232 ? 41.448 -76.164 68.514 1.00 37.80 343 GLU E CA 1
ATOM 9502 C C . GLU E 1 232 ? 40.240 -75.510 67.839 1.00 37.86 343 GLU E C 1
ATOM 9503 O O . GLU E 1 232 ? 40.029 -74.300 67.968 1.00 37.86 343 GLU E O 1
ATOM 9509 N N . VAL E 1 233 ? 39.453 -76.316 67.126 1.00 37.92 344 VAL E N 1
ATOM 9510 C CA . VAL E 1 233 ? 38.280 -75.827 66.404 1.00 37.97 344 VAL E CA 1
ATOM 9511 C C . VAL E 1 233 ? 37.055 -75.680 67.307 1.00 38.02 344 VAL E C 1
ATOM 9512 O O . VAL E 1 233 ? 36.267 -74.749 67.134 1.00 37.94 344 VAL E O 1
ATOM 9514 N N . GLN E 1 234 ? 36.906 -76.599 68.264 1.00 38.16 345 GLN E N 1
ATOM 9515 C CA . GLN E 1 234 ? 35.782 -76.591 69.211 1.00 38.30 345 GLN E CA 1
ATOM 9516 C C . GLN E 1 234 ? 35.735 -75.322 70.062 1.00 38.38 345 GLN E C 1
ATOM 9517 O O . GLN E 1 234 ? 34.657 -74.777 70.308 1.00 38.40 345 GLN E O 1
ATOM 9519 N N . GLN E 1 235 ? 36.905 -74.867 70.508 1.00 38.45 346 GLN E N 1
ATOM 9520 C CA . GLN E 1 235 ? 37.015 -73.649 71.309 1.00 38.57 346 GLN E CA 1
ATOM 9521 C C . GLN E 1 235 ? 36.784 -72.395 70.465 1.00 38.63 346 GLN E C 1
ATOM 9522 O O . GLN E 1 235 ? 36.122 -71.455 70.913 1.00 38.61 346 GLN E O 1
ATOM 9524 N N . LYS E 1 236 ? 37.330 -72.394 69.248 1.00 38.66 347 LYS E N 1
ATOM 9525 C CA . LYS E 1 236 ? 37.196 -71.266 68.324 1.00 38.66 347 LYS E CA 1
ATOM 9526 C C . LYS E 1 236 ? 35.773 -71.131 67.779 1.00 38.72 347 LYS E C 1
ATOM 9527 O O . LYS E 1 236 ? 35.303 -70.021 67.529 1.00 38.72 347 LYS E O 1
ATOM 9529 N N . ALA E 1 237 ? 35.092 -72.261 67.597 1.00 38.75 348 ALA E N 1
ATOM 9530 C CA . ALA E 1 237 ? 33.690 -72.253 67.184 1.00 38.76 348 ALA E CA 1
ATOM 9531 C C . ALA E 1 237 ? 32.786 -71.792 68.327 1.00 38.78 348 ALA E C 1
ATOM 9532 O O . ALA E 1 237 ? 31.746 -71.170 68.091 1.00 38.85 348 ALA E O 1
ATOM 9534 N N . THR E 1 238 ? 33.194 -72.098 69.558 1.00 38.68 349 THR E N 1
ATOM 9535 C CA . THR E 1 238 ? 32.452 -71.704 70.754 1.00 38.61 349 THR E CA 1
ATOM 9536 C C . THR E 1 238 ? 32.531 -70.202 71.026 1.00 38.53 349 THR E C 1
ATOM 9537 O O . THR E 1 238 ? 31.590 -69.626 71.573 1.00 38.52 349 THR E O 1
ATOM 9539 N N . TYR E 1 239 ? 33.647 -69.579 70.643 1.00 38.50 350 TYR E N 1
ATOM 9540 C CA . TYR E 1 239 ? 33.851 -68.136 70.832 1.00 38.46 350 TYR E CA 1
ATOM 9541 C C . TYR E 1 239 ? 34.875 -67.526 69.859 1.00 38.42 350 TYR E C 1
ATOM 9542 O O . TYR E 1 239 ? 36.081 -67.547 70.121 1.00 38.43 350 TYR E O 1
ATOM 9544 N N . LYS E 1 240 ? 34.380 -66.994 68.739 1.00 38.37 351 LYS E N 1
ATOM 9545 C CA . LYS E 1 240 ? 35.192 -66.248 67.763 1.00 38.31 351 LYS E CA 1
ATOM 9546 C C . LYS E 1 240 ? 34.305 -65.549 66.731 1.00 38.26 351 LYS E C 1
ATOM 9547 O O . LYS E 1 240 ? 34.776 -65.096 65.684 1.00 38.14 351 LYS E O 1
ATOM 9549 N N . PRO E 1 250 ? 34.980 -59.352 51.107 1.00 41.82 361 PRO E N 1
ATOM 9550 C CA . PRO E 1 250 ? 34.309 -58.728 49.967 1.00 41.77 361 PRO E CA 1
ATOM 9551 C C . PRO E 1 250 ? 32.795 -58.979 49.936 1.00 41.72 361 PRO E C 1
ATOM 9552 O O . PRO E 1 250 ? 32.132 -58.599 48.969 1.00 41.71 361 PRO E O 1
ATOM 9556 N N . LEU E 1 251 ? 32.261 -59.604 50.986 1.00 41.68 362 LEU E N 1
ATOM 9557 C CA . LEU E 1 251 ? 30.829 -59.912 51.068 1.00 41.64 362 LEU E CA 1
ATOM 9558 C C . LEU E 1 251 ? 29.997 -58.680 51.429 1.00 41.56 362 LEU E C 1
ATOM 9559 O O . LEU E 1 251 ? 30.447 -57.817 52.189 1.00 41.60 362 LEU E O 1
ATOM 9561 N N . THR E 1 252 ? 28.786 -58.608 50.878 1.00 41.40 363 THR E N 1
ATOM 9562 C CA . THR E 1 252 ? 27.882 -57.476 51.106 1.00 41.19 363 THR E CA 1
ATOM 9563 C C . THR E 1 252 ? 27.343 -57.466 52.542 1.00 41.10 363 THR E C 1
ATOM 9564 O O . THR E 1 252 ? 27.284 -58.517 53.181 1.00 41.00 363 THR E O 1
ATOM 9568 N N . PRO E 1 253 ? 26.962 -56.274 53.055 1.00 41.04 364 PRO E N 1
ATOM 9569 C CA . PRO E 1 253 ? 26.425 -56.116 54.414 1.00 40.95 364 PRO E CA 1
ATOM 9570 C C . PRO E 1 253 ? 25.293 -57.084 54.787 1.00 40.83 364 PRO E C 1
ATOM 9571 O O . PRO E 1 253 ? 25.414 -57.810 55.779 1.00 40.77 364 PRO E O 1
ATOM 9575 N N . GLN E 1 254 ? 24.217 -57.101 54.002 1.00 40.65 365 GLN E N 1
ATOM 9576 C CA . GLN E 1 254 ? 23.051 -57.940 54.314 1.00 40.52 365 GLN E CA 1
ATOM 9577 C C . GLN E 1 254 ? 23.321 -59.447 54.172 1.00 40.29 365 GLN E C 1
ATOM 9578 O O . GLN E 1 254 ? 22.556 -60.272 54.677 1.00 40.25 365 GLN E O 1
ATOM 9584 N N . ALA E 1 255 ? 24.416 -59.793 53.495 1.00 40.06 366 ALA E N 1
ATOM 9585 C CA . ALA E 1 255 ? 24.902 -61.170 53.451 1.00 39.78 366 ALA E CA 1
ATOM 9586 C C . ALA E 1 255 ? 25.534 -61.549 54.789 1.00 39.64 366 ALA E C 1
ATOM 9587 O O . ALA E 1 255 ? 25.264 -62.624 55.325 1.00 39.68 366 ALA E O 1
ATOM 9589 N N . VAL E 1 256 ? 26.367 -60.654 55.321 1.00 39.48 367 VAL E N 1
ATOM 9590 C CA . VAL E 1 256 ? 26.993 -60.827 56.636 1.00 39.25 367 VAL E CA 1
ATOM 9591 C C . VAL E 1 256 ? 25.931 -60.870 57.741 1.00 39.12 367 VAL E C 1
ATOM 9592 O O . VAL E 1 256 ? 26.062 -61.625 58.706 1.00 39.12 367 VAL E O 1
ATOM 9596 N N . ASP E 1 257 ? 24.877 -60.071 57.574 1.00 38.95 368 ASP E N 1
ATOM 9597 C CA . ASP E 1 257 ? 23.750 -60.025 58.510 1.00 38.79 368 ASP E CA 1
ATOM 9598 C C . ASP E 1 257 ? 23.094 -61.394 58.693 1.00 38.64 368 ASP E C 1
ATOM 9599 O O . ASP E 1 257 ? 22.797 -61.796 59.820 1.00 38.69 368 ASP E O 1
ATOM 9604 N N . LEU E 1 258 ? 22.875 -62.103 57.586 1.00 38.36 369 LEU E N 1
ATOM 9605 C CA . LEU E 1 258 ? 22.293 -63.446 57.627 1.00 38.04 369 LEU E CA 1
ATOM 9606 C C . LEU E 1 258 ? 23.280 -64.475 58.188 1.00 37.80 369 LEU E C 1
ATOM 9607 O O . LEU E 1 258 ? 22.899 -65.326 58.996 1.00 37.67 369 LEU E O 1
ATOM 9612 N N . LEU E 1 259 ? 24.538 -64.386 57.755 1.00 37.44 370 LEU E N 1
ATOM 9613 C CA . LEU E 1 259 ? 25.608 -65.244 58.267 1.00 37.13 370 LEU E CA 1
ATOM 9614 C C . LEU E 1 259 ? 25.730 -65.146 59.785 1.00 36.99 370 LEU E C 1
ATOM 9615 O O . LEU E 1 259 ? 25.836 -66.165 60.467 1.00 36.88 370 LEU E O 1
ATOM 9620 N N . LYS E 1 260 ? 25.705 -63.915 60.300 1.00 36.85 371 LYS E N 1
ATOM 9621 C CA . LYS E 1 260 ? 25.795 -63.661 61.739 1.00 36.72 371 LYS E CA 1
ATOM 9622 C C . LYS E 1 260 ? 24.612 -64.250 62.504 1.00 36.63 371 LYS E C 1
ATOM 9623 O O . LYS E 1 260 ? 24.782 -64.761 63.613 1.00 36.60 371 LYS E O 1
ATOM 9629 N N . GLN E 1 261 ? 23.425 -64.184 61.903 1.00 36.54 372 GLN E N 1
ATOM 9630 C CA . GLN E 1 261 ? 22.226 -64.789 62.482 1.00 36.50 372 GLN E CA 1
ATOM 9631 C C . GLN E 1 261 ? 22.332 -66.314 62.547 1.00 36.38 372 GLN E C 1
ATOM 9632 O O . GLN E 1 261 ? 22.074 -66.913 63.588 1.00 36.40 372 GLN E O 1
ATOM 9638 N N . MET E 1 262 ? 22.727 -66.930 61.435 1.00 36.27 373 MET E N 1
ATOM 9639 C CA . MET E 1 262 ? 22.828 -68.388 61.342 1.00 36.24 373 MET E CA 1
ATOM 9640 C C . MET E 1 262 ? 23.942 -68.949 62.216 1.00 36.20 373 MET E C 1
ATOM 9641 O O . MET E 1 262 ? 23.836 -70.065 62.727 1.00 36.25 373 MET E O 1
ATOM 9646 N N . LEU E 1 263 ? 25.004 -68.165 62.378 1.00 36.17 374 LEU E N 1
ATOM 9647 C CA . LEU E 1 263 ? 26.163 -68.570 63.169 1.00 36.07 374 LEU E CA 1
ATOM 9648 C C . LEU E 1 263 ? 26.114 -68.027 64.598 1.00 35.92 374 LEU E C 1
ATOM 9649 O O . LEU E 1 263 ? 27.156 -67.819 65.226 1.00 35.81 374 LEU E O 1
ATOM 9654 N N . THR E 1 264 ? 24.903 -67.801 65.102 1.00 35.84 375 THR E N 1
ATOM 9655 C CA . THR E 1 264 ? 24.704 -67.383 66.487 1.00 35.73 375 THR E CA 1
ATOM 9656 C C . THR E 1 264 ? 25.024 -68.558 67.408 1.00 35.63 375 THR E C 1
ATOM 9657 O O . THR E 1 264 ? 24.497 -69.662 67.230 1.00 35.65 375 THR E O 1
ATOM 9661 N N . LYS E 1 265 ? 25.901 -68.303 68.378 1.00 35.49 376 LYS E N 1
ATOM 9662 C CA . LYS E 1 265 ? 26.454 -69.336 69.256 1.00 35.35 376 LYS E CA 1
ATOM 9663 C C . LYS E 1 265 ? 25.396 -70.078 70.072 1.00 35.24 376 LYS E C 1
ATOM 9664 O O . LYS E 1 265 ? 25.493 -71.291 70.258 1.00 35.13 376 LYS E O 1
ATOM 9666 N N . ASP E 1 266 ? 24.396 -69.345 70.555 1.00 35.23 377 ASP E N 1
ATOM 9667 C CA . ASP E 1 266 ? 23.304 -69.932 71.326 1.00 35.19 377 ASP E CA 1
ATOM 9668 C C . ASP E 1 266 ? 22.155 -70.333 70.401 1.00 35.16 377 ASP E C 1
ATOM 9669 O O . ASP E 1 266 ? 21.556 -69.474 69.747 1.00 35.10 377 ASP E O 1
ATOM 9671 N N . PRO E 1 267 ? 21.847 -71.644 70.344 1.00 35.18 378 PRO E N 1
ATOM 9672 C CA . PRO E 1 267 ? 20.808 -72.203 69.471 1.00 35.13 378 PRO E CA 1
ATOM 9673 C C . PRO E 1 267 ? 19.423 -71.603 69.711 1.00 35.07 378 PRO E C 1
ATOM 9674 O O . PRO E 1 267 ? 18.588 -71.602 68.804 1.00 35.09 378 PRO E O 1
ATOM 9678 N N . GLU E 1 268 ? 19.191 -71.105 70.924 1.00 35.06 379 GLU E N 1
ATOM 9679 C CA . GLU E 1 268 ? 17.926 -70.466 71.284 1.00 34.96 379 GLU E CA 1
ATOM 9680 C C . GLU E 1 268 ? 17.680 -69.183 70.483 1.00 34.91 379 GLU E C 1
ATOM 9681 O O . GLU E 1 268 ? 16.554 -68.924 70.053 1.00 34.93 379 GLU E O 1
ATOM 9683 N N . ARG E 1 269 ? 18.737 -68.398 70.275 1.00 34.85 380 ARG E N 1
ATOM 9684 C CA . ARG E 1 269 ? 18.649 -67.136 69.531 1.00 34.77 380 ARG E CA 1
ATOM 9685 C C . ARG E 1 269 ? 18.974 -67.299 68.039 1.00 34.74 380 ARG E C 1
ATOM 9686 O O . ARG E 1 269 ? 19.008 -66.318 67.287 1.00 34.77 380 ARG E O 1
ATOM 9688 N N . ARG E 1 270 ? 19.213 -68.544 67.627 1.00 34.57 381 ARG E N 1
ATOM 9689 C CA . ARG E 1 270 ? 19.459 -68.889 66.230 1.00 34.44 381 ARG E CA 1
ATOM 9690 C C . ARG E 1 270 ? 18.119 -69.061 65.507 1.00 34.39 381 ARG E C 1
ATOM 9691 O O . ARG E 1 270 ? 17.219 -69.716 66.036 1.00 34.37 381 ARG E O 1
ATOM 9699 N N . PRO E 1 271 ? 17.976 -68.468 64.301 1.00 34.34 382 PRO E N 1
ATOM 9700 C CA . PRO E 1 271 ? 16.712 -68.561 63.559 1.00 34.25 382 PRO E CA 1
ATOM 9701 C C . PRO E 1 271 ? 16.431 -69.960 62.998 1.00 34.19 382 PRO E C 1
ATOM 9702 O O . PRO E 1 271 ? 17.353 -70.764 62.831 1.00 34.13 382 PRO E O 1
ATOM 9706 N N . SER E 1 272 ? 15.158 -70.234 62.723 1.00 34.09 383 SER E N 1
ATOM 9707 C CA . SER E 1 272 ? 14.742 -71.467 62.064 1.00 34.05 383 SER E CA 1
ATOM 9708 C C . SER E 1 272 ? 14.995 -71.356 60.563 1.00 34.08 383 SER E C 1
ATOM 9709 O O . SER E 1 272 ? 15.416 -70.306 60.075 1.00 34.16 383 SER E O 1
ATOM 9712 N N . ALA E 1 273 ? 14.729 -72.435 59.832 1.00 34.06 384 ALA E N 1
ATOM 9713 C CA . ALA E 1 273 ? 14.912 -72.445 58.383 1.00 34.10 384 ALA E CA 1
ATOM 9714 C C . ALA E 1 273 ? 13.906 -71.536 57.676 1.00 34.11 384 ALA E C 1
ATOM 9715 O O . ALA E 1 273 ? 14.276 -70.765 56.787 1.00 34.14 384 ALA E O 1
ATOM 9717 N N . ALA E 1 274 ? 12.643 -71.626 58.084 1.00 34.18 385 ALA E N 1
ATOM 9718 C CA . ALA E 1 274 ? 11.584 -70.761 57.563 1.00 34.32 385 ALA E CA 1
ATOM 9719 C C . ALA E 1 274 ? 11.873 -69.283 57.833 1.00 34.44 385 ALA E C 1
ATOM 9720 O O . ALA E 1 274 ? 11.490 -68.421 57.042 1.00 34.45 385 ALA E O 1
ATOM 9722 N N . GLN E 1 275 ? 12.550 -69.004 58.948 1.00 34.63 386 GLN E N 1
ATOM 9723 C CA . GLN E 1 275 ? 12.960 -67.645 59.294 1.00 34.86 386 GLN E CA 1
ATOM 9724 C C . GLN E 1 275 ? 14.094 -67.152 58.402 1.00 35.04 386 GLN E C 1
ATOM 9725 O O . GLN E 1 275 ? 14.049 -66.025 57.909 1.00 35.13 386 GLN E O 1
ATOM 9731 N N . VAL E 1 276 ? 15.100 -68.001 58.197 1.00 35.37 387 VAL E N 1
ATOM 9732 C CA . VAL E 1 276 ? 16.223 -67.695 57.302 1.00 35.66 387 VAL E CA 1
ATOM 9733 C C . VAL E 1 276 ? 15.732 -67.369 55.886 1.00 35.84 387 VAL E C 1
ATOM 9734 O O . VAL E 1 276 ? 16.221 -66.427 55.259 1.00 35.95 387 VAL E O 1
ATOM 9738 N N . LEU E 1 277 ? 14.756 -68.140 55.404 1.00 36.00 388 LEU E N 1
ATOM 9739 C CA . LEU E 1 277 ? 14.109 -67.889 54.111 1.00 36.08 388 LEU E CA 1
ATOM 9740 C C . LEU E 1 277 ? 13.541 -66.479 53.970 1.00 36.04 388 LEU E C 1
ATOM 9741 O O . LEU E 1 277 ? 13.554 -65.907 52.882 1.00 36.00 388 LEU E O 1
ATOM 9746 N N . HIS E 1 278 ? 13.035 -65.931 55.072 1.00 36.15 389 HIS E N 1
ATOM 9747 C CA . HIS E 1 278 ? 12.405 -64.611 55.065 1.00 36.17 389 HIS E CA 1
ATOM 9748 C C . HIS E 1 278 ? 13.404 -63.452 55.093 1.00 36.04 389 HIS E C 1
ATOM 9749 O O . HIS E 1 278 ? 13.006 -62.287 55.044 1.00 36.09 389 HIS E O 1
ATOM 9756 N N . HIS E 1 279 ? 14.695 -63.774 55.159 1.00 35.92 390 HIS E N 1
ATOM 9757 C CA . HIS E 1 279 ? 15.749 -62.763 55.176 1.00 35.82 390 HIS E CA 1
ATOM 9758 C C . HIS E 1 279 ? 15.813 -62.010 53.847 1.00 35.72 390 HIS E C 1
ATOM 9759 O O . HIS E 1 279 ? 15.539 -62.581 52.787 1.00 35.57 390 HIS E O 1
ATOM 9766 N N . GLU E 1 280 ? 16.179 -60.730 53.920 1.00 35.66 391 GLU E N 1
ATOM 9767 C CA . GLU E 1 280 ? 16.163 -59.823 52.765 1.00 35.64 391 GLU E CA 1
ATOM 9768 C C . GLU E 1 280 ? 17.157 -60.200 51.660 1.00 35.60 391 GLU E C 1
ATOM 9769 O O . GLU E 1 280 ? 16.966 -59.829 50.496 1.00 35.49 391 GLU E O 1
ATOM 9771 N N . TRP E 1 281 ? 18.202 -60.938 52.036 1.00 35.51 392 TRP E N 1
ATOM 9772 C CA . TRP E 1 281 ? 19.273 -61.348 51.124 1.00 35.40 392 TRP E CA 1
ATOM 9773 C C . TRP E 1 281 ? 18.772 -62.235 49.982 1.00 35.44 392 TRP E C 1
ATOM 9774 O O . TRP E 1 281 ? 17.844 -63.028 50.152 1.00 35.40 392 TRP E O 1
ATOM 9785 N N . GLU F 1 12 ? 20.310 -116.091 54.648 1.00 27.61 123 GLU F N 1
ATOM 9786 C CA . GLU F 1 12 ? 20.398 -114.989 53.641 1.00 27.54 123 GLU F CA 1
ATOM 9787 C C . GLU F 1 12 ? 19.068 -114.765 52.911 1.00 26.97 123 GLU F C 1
ATOM 9788 O O . GLU F 1 12 ? 19.036 -114.568 51.693 1.00 27.04 123 GLU F O 1
ATOM 9794 N N . ASN F 1 13 ? 17.971 -114.802 53.663 1.00 26.16 124 ASN F N 1
ATOM 9795 C CA . ASN F 1 13 ? 16.678 -114.383 53.139 1.00 25.31 124 ASN F CA 1
ATOM 9796 C C . ASN F 1 13 ? 16.640 -112.869 53.039 1.00 24.36 124 ASN F C 1
ATOM 9797 O O . ASN F 1 13 ? 17.086 -112.175 53.952 1.00 24.60 124 ASN F O 1
ATOM 9802 N N . LEU F 1 14 ? 16.109 -112.360 51.935 1.00 23.15 125 LEU F N 1
ATOM 9803 C CA . LEU F 1 14 ? 15.962 -110.922 51.761 1.00 22.01 125 LEU F CA 1
ATOM 9804 C C . LEU F 1 14 ? 14.512 -110.469 51.955 1.00 21.45 125 LEU F C 1
ATOM 9805 O O . LEU F 1 14 ? 13.577 -111.089 51.443 1.00 20.94 125 LEU F O 1
ATOM 9810 N N . TYR F 1 15 ? 14.347 -109.381 52.702 1.00 20.89 126 TYR F N 1
ATOM 9811 C CA . TYR F 1 15 ? 13.038 -108.792 52.960 1.00 20.58 126 TYR F CA 1
ATOM 9812 C C . TYR F 1 15 ? 12.977 -107.338 52.503 1.00 20.27 126 TYR F C 1
ATOM 9813 O O . TYR F 1 15 ? 13.936 -106.582 52.680 1.00 20.57 126 TYR F O 1
ATOM 9822 N N . PHE F 1 16 ? 11.847 -106.953 51.921 1.00 19.68 127 PHE F N 1
ATOM 9823 C CA . PHE F 1 16 ? 11.549 -105.550 51.679 1.00 19.21 127 PHE F CA 1
ATOM 9824 C C . PHE F 1 16 ? 10.889 -104.972 52.919 1.00 19.42 127 PHE F C 1
ATOM 9825 O O . PHE F 1 16 ? 9.973 -105.585 53.480 1.00 19.54 127 PHE F O 1
ATOM 9833 N N . GLN F 1 17 ? 11.339 -103.792 53.342 1.00 19.46 128 GLN F N 1
ATOM 9834 C CA . GLN F 1 17 ? 10.757 -103.138 54.511 1.00 19.66 128 GLN F CA 1
ATOM 9835 C C . GLN F 1 17 ? 9.415 -102.494 54.190 1.00 19.84 128 GLN F C 1
ATOM 9836 O O . GLN F 1 17 ? 9.351 -101.346 53.769 1.00 19.73 128 GLN F O 1
ATOM 9842 N N . GLY F 1 18 ? 8.346 -103.259 54.394 1.00 20.44 129 GLY F N 1
ATOM 9843 C CA . GLY F 1 18 ? 6.980 -102.783 54.175 1.00 21.17 129 GLY F CA 1
ATOM 9844 C C . GLY F 1 18 ? 6.067 -103.898 53.709 1.00 21.76 129 GLY F C 1
ATOM 9845 O O . GLY F 1 18 ? 6.336 -105.070 53.971 1.00 22.06 129 GLY F O 1
ATOM 9846 N N . THR F 1 19 ? 4.986 -103.535 53.019 1.00 22.19 130 THR F N 1
ATOM 9847 C CA . THR F 1 19 ? 4.036 -104.513 52.471 1.00 22.44 130 THR F CA 1
ATOM 9848 C C . THR F 1 19 ? 4.008 -104.396 50.942 1.00 22.90 130 THR F C 1
ATOM 9849 O O . THR F 1 19 ? 4.612 -103.461 50.390 1.00 22.95 130 THR F O 1
ATOM 9853 N N . ILE F 1 20 ? 3.317 -105.323 50.257 1.00 22.99 131 ILE F N 1
ATOM 9854 C CA . ILE F 1 20 ? 3.129 -105.204 48.801 1.00 23.15 131 ILE F CA 1
ATOM 9855 C C . ILE F 1 20 ? 2.494 -103.875 48.448 1.00 23.42 131 ILE F C 1
ATOM 9856 O O . ILE F 1 20 ? 2.805 -103.307 47.406 1.00 23.81 131 ILE F O 1
ATOM 9861 N N . ASP F 1 21 ? 1.602 -103.400 49.318 1.00 23.48 132 ASP F N 1
ATOM 9862 C CA . ASP F 1 21 ? 0.909 -102.132 49.126 1.00 23.63 132 ASP F CA 1
ATOM 9863 C C . ASP F 1 21 ? 1.848 -100.933 49.198 1.00 23.40 132 ASP F C 1
ATOM 9864 O O . ASP F 1 21 ? 1.604 -99.922 48.541 1.00 23.73 132 ASP F O 1
ATOM 9869 N N . ASP F 1 22 ? 2.912 -101.039 49.996 1.00 22.88 133 ASP F N 1
ATOM 9870 C CA . ASP F 1 22 ? 3.959 -100.017 50.009 1.00 22.29 133 ASP F CA 1
ATOM 9871 C C . ASP F 1 22 ? 4.761 -100.077 48.721 1.00 21.95 133 ASP F C 1
ATOM 9872 O O . ASP F 1 22 ? 5.300 -99.073 48.266 1.00 21.99 133 ASP F O 1
ATOM 9877 N N . LEU F 1 23 ? 4.828 -101.265 48.130 1.00 21.56 134 LEU F N 1
ATOM 9878 C CA . LEU F 1 23 ? 5.615 -101.479 46.925 1.00 21.10 134 LEU F CA 1
ATOM 9879 C C . LEU F 1 23 ? 4.824 -101.207 45.640 1.00 20.74 134 LEU F C 1
ATOM 9880 O O . LEU F 1 23 ? 5.375 -100.674 44.670 1.00 20.81 134 LEU F O 1
ATOM 9885 N N . PHE F 1 24 ? 3.539 -101.561 45.646 1.00 20.14 135 PHE F N 1
ATOM 9886 C CA . PHE F 1 24 ? 2.702 -101.519 44.445 1.00 19.66 135 PHE F CA 1
ATOM 9887 C C . PHE F 1 24 ? 1.347 -100.899 44.710 1.00 19.71 135 PHE F C 1
ATOM 9888 O O . PHE F 1 24 ? 0.710 -101.201 45.727 1.00 19.78 135 PHE F O 1
ATOM 9896 N N . ILE F 1 25 ? 0.912 -100.043 43.785 1.00 19.44 136 ILE F N 1
ATOM 9897 C CA . ILE F 1 25 ? -0.476 -99.596 43.733 1.00 19.39 136 ILE F CA 1
ATOM 9898 C C . ILE F 1 25 ? -1.241 -100.616 42.894 1.00 19.40 136 ILE F C 1
ATOM 9899 O O . ILE F 1 25 ? -0.830 -100.936 41.781 1.00 19.57 136 ILE F O 1
ATOM 9904 N N . PHE F 1 26 ? -2.330 -101.145 43.439 1.00 19.43 137 PHE F N 1
ATOM 9905 C CA . PHE F 1 26 ? -3.198 -102.057 42.691 1.00 19.58 137 PHE F CA 1
ATOM 9906 C C . PHE F 1 26 ? -4.259 -101.257 41.945 1.00 19.75 137 PHE F C 1
ATOM 9907 O O . PHE F 1 26 ? -5.170 -100.687 42.548 1.00 19.69 137 PHE F O 1
ATOM 9915 N N . LYS F 1 27 ? -4.115 -101.203 40.625 1.00 20.16 138 LYS F N 1
ATOM 9916 C CA . LYS F 1 27 ? -4.921 -100.307 39.797 1.00 20.50 138 LYS F CA 1
ATOM 9917 C C . LYS F 1 27 ? -6.247 -100.915 39.349 1.00 20.82 138 LYS F C 1
ATOM 9918 O O . LYS F 1 27 ? -7.287 -100.253 39.412 1.00 20.71 138 LYS F O 1
ATOM 9924 N N . ARG F 1 28 ? -6.202 -102.170 38.902 1.00 21.00 139 ARG F N 1
ATOM 9925 C CA . ARG F 1 28 ? -7.330 -102.790 38.221 1.00 21.36 139 ARG F CA 1
ATOM 9926 C C . ARG F 1 28 ? -7.213 -104.305 38.299 1.00 21.53 139 ARG F C 1
ATOM 9927 O O . ARG F 1 28 ? -6.142 -104.863 38.054 1.00 21.52 139 ARG F O 1
ATOM 9935 N N . LYS F 1 29 ? -8.319 -104.964 38.642 1.00 21.70 140 LYS F N 1
ATOM 9936 C CA . LYS F 1 29 ? -8.383 -106.416 38.600 1.00 21.83 140 LYS F CA 1
ATOM 9937 C C . LYS F 1 29 ? -8.621 -106.885 37.167 1.00 21.86 140 LYS F C 1
ATOM 9938 O O . LYS F 1 29 ? -9.650 -106.581 36.561 1.00 21.66 140 LYS F O 1
ATOM 9944 N N . LEU F 1 30 ? -7.654 -107.624 36.634 1.00 22.07 141 LEU F N 1
ATOM 9945 C CA . LEU F 1 30 ? -7.760 -108.196 35.297 1.00 22.29 141 LEU F CA 1
ATOM 9946 C C . LEU F 1 30 ? -8.666 -109.423 35.280 1.00 22.69 141 LEU F C 1
ATOM 9947 O O . LEU F 1 30 ? -9.387 -109.652 34.310 1.00 22.69 141 LEU F O 1
ATOM 9952 N N . GLY F 1 31 ? -8.631 -110.202 36.359 1.00 23.29 142 GLY F N 1
ATOM 9953 C CA . GLY F 1 31 ? -9.459 -111.394 36.478 1.00 24.18 142 GLY F CA 1
ATOM 9954 C C . GLY F 1 31 ? -9.099 -112.314 37.630 1.00 24.85 142 GLY F C 1
ATOM 9955 O O . GLY F 1 31 ? -8.224 -112.001 38.436 1.00 24.79 142 GLY F O 1
ATOM 9956 N N . SER F 1 32 ? -9.792 -113.450 37.694 1.00 25.60 143 SER F N 1
ATOM 9957 C CA . SER F 1 32 ? -9.637 -114.436 38.766 1.00 26.22 143 SER F CA 1
ATOM 9958 C C . SER F 1 32 ? -9.263 -115.791 38.177 1.00 26.40 143 SER F C 1
ATOM 9959 O O . SER F 1 32 ? -10.135 -116.563 37.775 1.00 26.37 143 SER F O 1
ATOM 9962 N N . GLY F 1 33 ? -7.960 -116.068 38.131 1.00 26.68 144 GLY F N 1
ATOM 9963 C CA . GLY F 1 33 ? -7.433 -117.293 37.516 1.00 26.70 144 GLY F CA 1
ATOM 9964 C C . GLY F 1 33 ? -7.722 -118.580 38.276 1.00 26.65 144 GLY F C 1
ATOM 9965 O O . GLY F 1 33 ? -8.461 -118.583 39.270 1.00 26.74 144 GLY F O 1
ATOM 9966 N N . ALA F 1 34 ? -7.128 -119.677 37.803 1.00 26.35 145 ALA F N 1
ATOM 9967 C CA . ALA F 1 34 ? -7.285 -120.993 38.427 1.00 25.96 145 ALA F CA 1
ATOM 9968 C C . ALA F 1 34 ? -6.555 -121.122 39.771 1.00 25.73 145 ALA F C 1
ATOM 9969 O O . ALA F 1 34 ? -6.804 -122.070 40.520 1.00 25.52 145 ALA F O 1
ATOM 9971 N N . PHE F 1 35 ? -5.670 -120.168 40.075 1.00 25.38 146 PHE F N 1
ATOM 9972 C CA . PHE F 1 35 ? -4.871 -120.206 41.307 1.00 25.03 146 PHE F CA 1
ATOM 9973 C C . PHE F 1 35 ? -4.977 -118.928 42.150 1.00 24.67 146 PHE F C 1
ATOM 9974 O O . PHE F 1 35 ? -4.647 -118.923 43.342 1.00 24.54 146 PHE F O 1
ATOM 9982 N N . GLY F 1 36 ? -5.451 -117.850 41.530 1.00 24.20 147 GLY F N 1
ATOM 9983 C CA . GLY F 1 36 ? -5.656 -116.589 42.233 1.00 23.47 147 GLY F CA 1
ATOM 9984 C C . GLY F 1 36 ? -5.866 -115.426 41.288 1.00 22.94 147 GLY F C 1
ATOM 9985 O O . GLY F 1 36 ? -5.850 -115.602 40.068 1.00 23.09 147 GLY F O 1
ATOM 9986 N N . ASP F 1 37 ? -6.058 -114.237 41.859 1.00 22.14 148 ASP F N 1
ATOM 9987 C CA . ASP F 1 37 ? -6.351 -113.025 41.094 1.00 21.42 148 ASP F CA 1
ATOM 9988 C C . ASP F 1 37 ? -5.176 -112.531 40.254 1.00 20.77 148 ASP F C 1
ATOM 9989 O O . ASP F 1 37 ? -4.030 -112.915 40.486 1.00 20.57 148 ASP F O 1
ATOM 9994 N N . VAL F 1 38 ? -5.485 -111.680 39.275 1.00 20.25 149 VAL F N 1
ATOM 9995 C CA . VAL F 1 38 ? -4.486 -111.006 38.445 1.00 19.91 149 VAL F CA 1
ATOM 9996 C C . VAL F 1 38 ? -4.817 -109.518 38.421 1.00 19.74 149 VAL F C 1
ATOM 9997 O O . VAL F 1 38 ? -5.967 -109.142 38.196 1.00 19.73 149 VAL F O 1
ATOM 10001 N N . HIS F 1 39 ? -3.815 -108.673 38.654 1.00 19.52 150 HIS F N 1
ATOM 10002 C CA . HIS F 1 39 ? -4.041 -107.231 38.742 1.00 19.42 150 HIS F CA 1
ATOM 10003 C C . HIS F 1 39 ? -3.091 -106.429 37.863 1.00 19.49 150 HIS F C 1
ATOM 10004 O O . HIS F 1 39 ? -1.906 -106.758 37.756 1.00 19.17 150 HIS F O 1
ATOM 10011 N N . LEU F 1 40 ? -3.619 -105.369 37.248 1.00 19.32 151 LEU F N 1
ATOM 10012 C CA . LEU F 1 40 ? -2.772 -104.339 36.668 1.00 19.26 151 LEU F CA 1
ATOM 10013 C C . LEU F 1 40 ? -2.233 -103.509 37.816 1.00 19.57 151 LEU F C 1
ATOM 10014 O O . LEU F 1 40 ? -2.965 -103.123 38.730 1.00 19.49 151 LEU F O 1
ATOM 10019 N N . VAL F 1 41 ? -0.941 -103.235 37.751 1.00 20.16 152 VAL F N 1
ATOM 10020 C CA . VAL F 1 41 ? -0.194 -102.775 38.899 1.00 20.60 152 VAL F CA 1
ATOM 10021 C C . VAL F 1 41 ? 0.771 -101.673 38.484 1.00 21.13 152 VAL F C 1
ATOM 10022 O O . VAL F 1 41 ? 1.233 -101.628 37.340 1.00 20.85 152 VAL F O 1
ATOM 10026 N N . GLU F 1 42 ? 1.041 -100.769 39.417 1.00 21.81 153 GLU F N 1
ATOM 10027 C CA . GLU F 1 42 ? 2.063 -99.758 39.229 1.00 22.70 153 GLU F CA 1
ATOM 10028 C C . GLU F 1 42 ? 3.040 -99.813 40.398 1.00 23.12 153 GLU F C 1
ATOM 10029 O O . GLU F 1 42 ? 2.628 -99.797 41.562 1.00 23.32 153 GLU F O 1
ATOM 10035 N N . GLU F 1 43 ? 4.329 -99.904 40.083 1.00 23.68 154 GLU F N 1
ATOM 10036 C CA . GLU F 1 43 ? 5.381 -99.776 41.090 1.00 24.26 154 GLU F CA 1
ATOM 10037 C C . GLU F 1 43 ? 5.423 -98.355 41.624 1.00 24.37 154 GLU F C 1
ATOM 10038 O O . GLU F 1 43 ? 5.603 -97.421 40.854 1.00 24.57 154 GLU F O 1
ATOM 10044 N N . ARG F 1 44 ? 5.269 -98.189 42.935 1.00 24.75 155 ARG F N 1
ATOM 10045 C CA . ARG F 1 44 ? 5.317 -96.858 43.549 1.00 25.23 155 ARG F CA 1
ATOM 10046 C C . ARG F 1 44 ? 6.614 -96.098 43.268 1.00 25.26 155 ARG F C 1
ATOM 10047 O O . ARG F 1 44 ? 6.628 -94.871 43.317 1.00 25.49 155 ARG F O 1
ATOM 10055 N N . SER F 1 45 ? 7.685 -96.825 42.956 1.00 25.24 156 SER F N 1
ATOM 10056 C CA . SER F 1 45 ? 9.011 -96.229 42.770 1.00 25.31 156 SER F CA 1
ATOM 10057 C C . SER F 1 45 ? 9.287 -95.664 41.371 1.00 25.07 156 SER F C 1
ATOM 10058 O O . SER F 1 45 ? 9.859 -94.579 41.246 1.00 24.98 156 SER F O 1
ATOM 10061 N N . SER F 1 46 ? 8.881 -96.399 40.336 1.00 24.85 157 SER F N 1
ATOM 10062 C CA . SER F 1 46 ? 9.380 -96.168 38.970 1.00 24.64 157 SER F CA 1
ATOM 10063 C C . SER F 1 46 ? 8.676 -95.093 38.085 1.00 24.41 157 SER F C 1
ATOM 10064 O O . SER F 1 46 ? 9.370 -94.352 37.391 1.00 24.52 157 SER F O 1
ATOM 10066 N N . GLY F 1 47 ? 7.342 -95.020 38.038 1.00 24.19 158 GLY F N 1
ATOM 10067 C CA . GLY F 1 47 ? 6.418 -96.038 38.522 1.00 23.91 158 GLY F CA 1
ATOM 10068 C C . GLY F 1 47 ? 5.946 -96.843 37.324 1.00 23.67 158 GLY F C 1
ATOM 10069 O O . GLY F 1 47 ? 4.980 -96.468 36.651 1.00 23.31 158 GLY F O 1
ATOM 10070 N N . LEU F 1 48 ? 6.654 -97.938 37.045 1.00 23.29 159 LEU F N 1
ATOM 10071 C CA . LEU F 1 48 ? 6.387 -98.741 35.856 1.00 22.92 159 LEU F CA 1
ATOM 10072 C C . LEU F 1 48 ? 5.178 -99.638 36.068 1.00 22.50 159 LEU F C 1
ATOM 10073 O O . LEU F 1 48 ? 4.930 -100.114 37.181 1.00 22.39 159 LEU F O 1
ATOM 10078 N N . GLU F 1 49 ? 4.423 -99.845 34.994 1.00 22.00 160 GLU F N 1
ATOM 10079 C CA . GLU F 1 49 ? 3.320 -100.791 34.999 1.00 21.61 160 GLU F CA 1
ATOM 10080 C C . GLU F 1 49 ? 3.831 -102.224 35.051 1.00 20.76 160 GLU F C 1
ATOM 10081 O O . GLU F 1 49 ? 4.851 -102.555 34.437 1.00 20.79 160 GLU F O 1
ATOM 10087 N N . ARG F 1 50 ? 3.110 -103.054 35.799 1.00 19.55 161 ARG F N 1
ATOM 10088 C CA . ARG F 1 50 ? 3.344 -104.488 35.873 1.00 18.58 161 ARG F CA 1
ATOM 10089 C C . ARG F 1 50 ? 1.994 -105.187 36.029 1.00 17.85 161 ARG F C 1
ATOM 10090 O O . ARG F 1 50 ? 0.983 -104.542 36.307 1.00 17.36 161 ARG F O 1
ATOM 10098 N N . VAL F 1 51 ? 1.962 -106.502 35.844 1.00 17.36 162 VAL F N 1
ATOM 10099 C CA . VAL F 1 51 ? 0.826 -107.268 36.351 1.00 17.02 162 VAL F CA 1
ATOM 10100 C C . VAL F 1 51 ? 1.304 -108.239 37.419 1.00 16.81 162 VAL F C 1
ATOM 10101 O O . VAL F 1 51 ? 2.387 -108.815 37.311 1.00 17.01 162 VAL F O 1
ATOM 10105 N N . ILE F 1 52 ? 0.503 -108.374 38.469 1.00 16.56 163 ILE F N 1
ATOM 10106 C CA . ILE F 1 52 ? 0.804 -109.283 39.563 1.00 16.43 163 ILE F CA 1
ATOM 10107 C C . ILE F 1 52 ? -0.235 -110.394 39.615 1.00 16.49 163 ILE F C 1
ATOM 10108 O O . ILE F 1 52 ? -1.436 -110.143 39.498 1.00 16.46 163 ILE F O 1
ATOM 10113 N N . LYS F 1 53 ? 0.236 -111.624 39.774 1.00 16.73 164 LYS F N 1
ATOM 10114 C CA . LYS F 1 53 ? -0.647 -112.729 40.089 1.00 17.03 164 LYS F CA 1
ATOM 10115 C C . LYS F 1 53 ? -0.553 -113.035 41.581 1.00 17.33 164 LYS F C 1
ATOM 10116 O O . LYS F 1 53 ? 0.534 -113.313 42.101 1.00 17.39 164 LYS F O 1
ATOM 10122 N N . THR F 1 54 ? -1.694 -112.967 42.264 1.00 17.63 165 THR F N 1
ATOM 10123 C CA . THR F 1 54 ? -1.763 -113.272 43.687 1.00 17.87 165 THR F CA 1
ATOM 10124 C C . THR F 1 54 ? -2.255 -114.698 43.873 1.00 18.11 165 THR F C 1
ATOM 10125 O O . THR F 1 54 ? -3.399 -115.019 43.543 1.00 18.25 165 THR F O 1
ATOM 10129 N N . ILE F 1 55 ? -1.385 -115.550 44.401 1.00 18.31 166 ILE F N 1
ATOM 10130 C CA . ILE F 1 55 ? -1.771 -116.910 44.765 1.00 18.55 166 ILE F CA 1
ATOM 10131 C C . ILE F 1 55 ? -1.792 -117.047 46.287 1.00 18.74 166 ILE F C 1
ATOM 10132 O O . ILE F 1 55 ? -0.826 -116.681 46.966 1.00 18.61 166 ILE F O 1
ATOM 10137 N N . ASN F 1 56 ? -2.903 -117.554 46.817 1.00 19.02 167 ASN F N 1
ATOM 10138 C CA . ASN F 1 56 ? -3.035 -117.770 48.254 1.00 19.45 167 ASN F CA 1
ATOM 10139 C C . ASN F 1 56 ? -2.295 -119.033 48.665 1.00 19.46 167 ASN F C 1
ATOM 10140 O O . ASN F 1 56 ? -2.507 -120.103 48.094 1.00 19.15 167 ASN F O 1
ATOM 10145 N N . LYS F 1 57 ? -1.430 -118.900 49.664 1.00 19.83 168 LYS F N 1
ATOM 10146 C CA . LYS F 1 57 ? -0.647 -120.032 50.165 1.00 20.27 168 LYS F CA 1
ATOM 10147 C C . LYS F 1 57 ? -1.500 -121.082 50.892 1.00 20.32 168 LYS F C 1
ATOM 10148 O O . LYS F 1 57 ? -1.067 -122.211 51.050 1.00 20.34 168 LYS F O 1
ATOM 10154 N N . ASP F 1 58 ? -2.706 -120.692 51.312 1.00 20.83 169 ASP F N 1
ATOM 10155 C CA . ASP F 1 58 ? -3.774 -121.609 51.756 1.00 21.21 169 ASP F CA 1
ATOM 10156 C C . ASP F 1 58 ? -3.875 -122.859 50.898 1.00 21.07 169 ASP F C 1
ATOM 10157 O O . ASP F 1 58 ? -4.111 -123.955 51.405 1.00 21.00 169 ASP F O 1
ATOM 10162 N N . ARG F 1 59 ? -3.713 -122.667 49.589 1.00 20.96 170 ARG F N 1
ATOM 10163 C CA . ARG F 1 59 ? -3.981 -123.702 48.600 1.00 20.83 170 ARG F CA 1
ATOM 10164 C C . ARG F 1 59 ? -2.791 -124.626 48.346 1.00 20.58 170 ARG F C 1
ATOM 10165 O O . ARG F 1 59 ? -2.918 -125.596 47.605 1.00 20.83 170 ARG F O 1
ATOM 10167 N N . SER F 1 60 ? -1.652 -124.328 48.969 1.00 20.30 171 SER F N 1
ATOM 10168 C CA . SER F 1 60 ? -0.423 -125.117 48.818 1.00 20.13 171 SER F CA 1
ATOM 10169 C C . SER F 1 60 ? -0.644 -126.608 49.077 1.00 20.06 171 SER F C 1
ATOM 10170 O O . SER F 1 60 ? -1.305 -126.978 50.044 1.00 20.00 171 SER F O 1
ATOM 10172 N N . GLN F 1 61 ? -0.096 -127.451 48.203 1.00 20.12 172 GLN F N 1
ATOM 10173 C CA . GLN F 1 61 ? -0.210 -128.915 48.331 1.00 20.20 172 GLN F CA 1
ATOM 10174 C C . GLN F 1 61 ? 1.149 -129.555 48.605 1.00 19.92 172 GLN F C 1
ATOM 10175 O O . GLN F 1 61 ? 1.267 -130.767 48.772 1.00 19.92 172 GLN F O 1
ATOM 10181 N N . VAL F 1 62 ? 2.162 -128.706 48.694 1.00 19.81 173 VAL F N 1
ATOM 10182 C CA . VAL F 1 62 ? 3.553 -129.111 48.745 1.00 19.54 173 VAL F CA 1
ATOM 10183 C C . VAL F 1 62 ? 4.263 -128.073 49.630 1.00 19.56 173 VAL F C 1
ATOM 10184 O O . VAL F 1 62 ? 3.702 -127.001 49.863 1.00 19.46 173 VAL F O 1
ATOM 10188 N N . PRO F 1 63 ? 5.466 -128.392 50.167 1.00 19.59 174 PRO F N 1
ATOM 10189 C CA . PRO F 1 63 ? 6.131 -127.406 51.030 1.00 19.61 174 PRO F CA 1
ATOM 10190 C C . PRO F 1 63 ? 6.471 -126.129 50.274 1.00 20.13 174 PRO F C 1
ATOM 10191 O O . PRO F 1 63 ? 6.817 -126.189 49.083 1.00 20.22 174 PRO F O 1
ATOM 10195 N N . MET F 1 64 ? 6.370 -124.988 50.956 1.00 20.46 175 MET F N 1
ATOM 10196 C CA . MET F 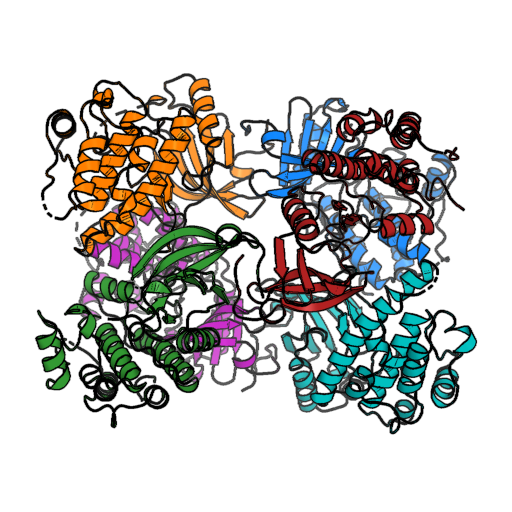1 64 ? 6.621 -123.688 50.328 1.00 20.88 175 MET F CA 1
ATOM 10197 C C . MET F 1 64 ? 8.041 -123.551 49.788 1.00 21.20 175 MET F C 1
ATOM 10198 O O . MET F 1 64 ? 8.258 -122.857 48.795 1.00 21.38 175 MET F O 1
ATOM 10203 N N . GLU F 1 65 ? 8.994 -124.227 50.426 1.00 21.51 176 GLU F N 1
ATOM 10204 C CA . GLU F 1 65 ? 10.366 -124.290 49.927 1.00 22.01 176 GLU F CA 1
ATOM 10205 C C . GLU F 1 65 ? 10.396 -124.856 48.504 1.00 22.05 176 GLU F C 1
ATOM 10206 O O . GLU F 1 65 ? 11.165 -124.387 47.654 1.00 22.25 176 GLU F O 1
ATOM 10212 N N . GLN F 1 66 ? 9.545 -125.851 48.254 1.00 21.88 177 GLN F N 1
ATOM 10213 C CA . GLN F 1 66 ? 9.493 -126.535 46.964 1.00 21.71 177 GLN F CA 1
ATOM 10214 C C . GLN F 1 66 ? 8.803 -125.682 45.904 1.00 21.56 177 GLN F C 1
ATOM 10215 O O . GLN F 1 66 ? 9.158 -125.747 44.729 1.00 21.56 177 GLN F O 1
ATOM 10221 N N . ILE F 1 67 ? 7.818 -124.892 46.329 1.00 21.41 178 ILE F N 1
ATOM 10222 C CA . ILE F 1 67 ? 7.090 -124.001 45.427 1.00 21.14 178 ILE F CA 1
ATOM 10223 C C . ILE F 1 67 ? 8.001 -122.872 44.950 1.00 21.17 178 ILE F C 1
ATOM 10224 O O . ILE F 1 67 ? 8.062 -122.583 43.752 1.00 21.07 178 ILE F O 1
ATOM 10229 N N . GLU F 1 68 ? 8.719 -122.256 45.890 1.00 21.08 179 GLU F N 1
ATOM 10230 C CA . GLU F 1 68 ? 9.748 -121.275 45.562 1.00 20.96 179 GLU F CA 1
ATOM 10231 C C . GLU F 1 68 ? 10.733 -121.817 44.521 1.00 20.93 179 GLU F C 1
ATOM 10232 O O . GLU F 1 68 ? 11.048 -121.131 43.551 1.00 21.16 179 GLU F O 1
ATOM 10238 N N . ALA F 1 69 ? 11.211 -123.043 44.725 1.00 20.68 180 ALA F N 1
ATOM 10239 C CA . ALA F 1 69 ? 12.140 -123.664 43.783 1.00 20.53 180 ALA F CA 1
ATOM 10240 C C . ALA F 1 69 ? 11.542 -123.757 42.380 1.00 20.52 180 ALA F C 1
ATOM 10241 O O . ALA F 1 69 ? 12.197 -123.389 41.404 1.00 20.44 180 ALA F O 1
ATOM 10243 N N . GLU F 1 70 ? 10.298 -124.231 42.288 1.00 20.51 181 GLU F N 1
ATOM 10244 C CA . GLU F 1 70 ? 9.620 -124.385 40.999 1.00 20.64 181 GLU F CA 1
ATOM 10245 C C . GLU F 1 70 ? 9.244 -123.036 40.361 1.00 20.20 181 GLU F C 1
ATOM 10246 O O . GLU F 1 70 ? 9.266 -122.899 39.133 1.00 20.32 181 GLU F O 1
ATOM 10252 N N . ILE F 1 71 ? 8.915 -122.044 41.185 1.00 19.57 182 ILE F N 1
ATOM 10253 C CA . ILE F 1 71 ? 8.656 -120.702 40.665 1.00 19.29 182 ILE F CA 1
ATOM 10254 C C . ILE F 1 71 ? 9.956 -120.037 40.188 1.00 19.37 182 ILE F C 1
ATOM 10255 O O . ILE F 1 71 ? 9.948 -119.340 39.165 1.00 19.76 182 ILE F O 1
ATOM 10260 N N . GLU F 1 72 ? 11.058 -120.263 40.909 1.00 19.04 183 GLU F N 1
ATOM 10261 C CA . GLU F 1 72 ? 12.379 -119.768 40.494 1.00 19.31 183 GLU F CA 1
ATOM 10262 C C . GLU F 1 72 ? 12.771 -120.258 39.096 1.00 18.97 183 GLU F C 1
ATOM 10263 O O . GLU F 1 72 ? 13.348 -119.505 38.310 1.00 18.95 183 GLU F O 1
ATOM 10269 N N . VAL F 1 73 ? 12.454 -121.517 38.794 1.00 18.66 184 VAL F N 1
ATOM 10270 C CA . VAL F 1 73 ? 12.721 -122.075 37.466 1.00 18.43 184 VAL F CA 1
ATOM 10271 C C . VAL F 1 73 ? 11.917 -121.323 36.388 1.00 18.43 184 VAL F C 1
ATOM 10272 O O . VAL F 1 73 ? 12.443 -121.054 35.304 1.00 18.36 184 VAL F O 1
ATOM 10276 N N . LEU F 1 74 ? 10.670 -120.959 36.707 1.00 18.36 185 LEU F N 1
ATOM 10277 C CA . LEU F 1 74 ? 9.811 -120.218 35.771 1.00 18.15 185 LEU F CA 1
ATOM 10278 C C . LEU F 1 74 ? 10.321 -118.799 35.576 1.00 18.34 185 LEU F C 1
ATOM 10279 O O . LEU F 1 74 ? 10.301 -118.274 34.458 1.00 18.48 185 LEU F O 1
ATOM 10284 N N . LYS F 1 75 ? 10.797 -118.192 36.663 1.00 18.27 186 LYS F N 1
ATOM 10285 C CA . LYS F 1 75 ? 11.420 -116.868 36.602 1.00 17.84 186 LYS F CA 1
ATOM 10286 C C . LYS F 1 75 ? 12.661 -116.877 35.714 1.00 17.94 186 LYS F C 1
ATOM 10287 O O . LYS F 1 75 ? 12.930 -115.913 35.002 1.00 18.40 186 LYS F O 1
ATOM 10293 N N . SER F 1 76 ? 13.414 -117.970 35.753 1.00 18.09 187 SER F N 1
ATOM 10294 C CA . SER F 1 76 ? 14.649 -118.083 34.964 1.00 18.19 187 SER F CA 1
ATOM 10295 C C . SER F 1 76 ? 14.391 -118.237 33.461 1.00 18.27 187 SER F C 1
ATOM 10296 O O . SER F 1 76 ? 15.318 -118.130 32.667 1.00 18.58 187 SER F O 1
ATOM 10299 N N . LEU F 1 77 ? 13.145 -118.517 33.080 1.00 18.37 188 LEU F N 1
ATOM 10300 C CA . LEU F 1 77 ? 12.782 -118.655 31.667 1.00 18.29 188 LEU F CA 1
ATOM 10301 C C . LEU F 1 77 ? 12.887 -117.321 30.933 1.00 18.22 188 LEU F C 1
ATOM 10302 O O . LEU F 1 77 ? 12.078 -116.422 31.146 1.00 18.01 188 LEU F O 1
ATOM 10307 N N . ASP F 1 78 ? 13.890 -117.222 30.063 1.00 18.48 189 ASP F N 1
ATOM 10308 C CA . ASP F 1 78 ? 14.194 -116.008 29.299 1.00 18.45 189 ASP F CA 1
ATOM 10309 C C . ASP F 1 78 ? 14.056 -116.283 27.796 1.00 17.96 189 ASP F C 1
ATOM 10310 O O . ASP F 1 78 ? 14.963 -116.820 27.174 1.00 17.91 189 ASP F O 1
ATOM 10315 N N . HIS F 1 79 ? 12.911 -115.913 27.226 1.00 17.74 190 HIS F N 1
ATOM 10316 C CA . HIS F 1 79 ? 12.593 -116.200 25.820 1.00 17.40 190 HIS F CA 1
ATOM 10317 C C . HIS F 1 79 ? 11.612 -115.150 25.280 1.00 17.23 190 HIS F C 1
ATOM 10318 O O . HIS F 1 79 ? 10.728 -114.703 26.006 1.00 17.23 190 HIS F O 1
ATOM 10325 N N . PRO F 1 80 ? 11.766 -114.739 24.008 1.00 17.25 191 PRO F N 1
ATOM 10326 C CA . PRO F 1 80 ? 10.884 -113.666 23.508 1.00 17.15 191 PRO F CA 1
ATOM 10327 C C . PRO F 1 80 ? 9.394 -114.024 23.440 1.00 17.19 191 PRO F C 1
ATOM 10328 O O . PRO F 1 80 ? 8.565 -113.131 23.260 1.00 17.35 191 PRO F O 1
ATOM 10332 N N . ASN F 1 81 ? 9.054 -115.301 23.595 1.00 17.12 192 ASN F N 1
ATOM 10333 C CA . ASN F 1 81 ? 7.651 -115.725 23.561 1.00 17.10 192 ASN F CA 1
ATOM 10334 C C . ASN F 1 81 ? 7.202 -116.379 24.862 1.00 17.38 192 ASN F C 1
ATOM 10335 O O . ASN F 1 81 ? 6.214 -117.120 24.898 1.00 17.49 192 ASN F O 1
ATOM 10340 N N . ILE F 1 82 ? 7.939 -116.107 25.933 1.00 17.29 193 ILE F N 1
ATOM 10341 C CA . ILE F 1 82 ? 7.540 -116.567 27.246 1.00 17.57 193 ILE F CA 1
ATOM 10342 C C . ILE F 1 82 ? 7.421 -115.351 28.154 1.00 17.72 193 ILE F C 1
ATOM 10343 O O . ILE F 1 82 ? 8.347 -114.547 28.224 1.00 18.26 193 ILE F O 1
ATOM 10348 N N . ILE F 1 83 ? 6.282 -115.213 28.834 1.00 17.67 194 ILE F N 1
ATOM 10349 C CA . ILE F 1 83 ? 6.074 -114.096 29.756 1.00 17.46 194 ILE F CA 1
ATOM 10350 C C . ILE F 1 83 ? 7.275 -113.936 30.688 1.00 17.56 194 ILE F C 1
ATOM 10351 O O . ILE F 1 83 ? 7.792 -114.915 31.231 1.00 17.35 194 ILE F O 1
ATOM 10356 N N . LYS F 1 84 ? 7.728 -112.699 30.841 1.00 17.72 195 LYS F N 1
ATOM 10357 C CA . LYS F 1 84 ? 8.841 -112.402 31.729 1.00 18.07 195 LYS F CA 1
ATOM 10358 C C . LYS F 1 84 ? 8.351 -112.106 33.148 1.00 17.69 195 LYS F C 1
ATOM 10359 O O . LYS F 1 84 ? 7.558 -111.191 33.361 1.00 17.96 195 LYS F O 1
ATOM 10365 N N . ILE F 1 85 ? 8.818 -112.905 34.101 1.00 17.10 196 ILE F N 1
ATOM 10366 C CA . ILE F 1 85 ? 8.587 -112.672 35.520 1.00 16.59 196 ILE F CA 1
ATOM 10367 C C . ILE F 1 85 ? 9.778 -111.898 36.086 1.00 16.38 196 ILE F C 1
ATOM 10368 O O . ILE F 1 85 ? 10.908 -112.371 36.020 1.00 16.54 196 ILE F O 1
ATOM 10373 N N . PHE F 1 86 ? 9.532 -110.712 36.634 1.00 16.09 197 PHE F N 1
ATOM 10374 C CA . PHE F 1 86 ? 10.622 -109.890 37.169 1.00 15.83 197 PHE F CA 1
ATOM 10375 C C . PHE F 1 86 ? 11.060 -110.300 38.573 1.00 15.75 197 PHE F C 1
ATOM 10376 O O . PHE F 1 86 ? 12.248 -110.428 38.835 1.00 15.63 197 PHE F O 1
ATOM 10384 N N . GLU F 1 87 ? 10.090 -110.495 39.466 1.00 15.98 198 GLU F N 1
ATOM 10385 C CA . GLU F 1 87 ? 10.332 -110.696 40.899 1.00 15.83 198 GLU F CA 1
ATOM 10386 C C . GLU F 1 87 ? 9.188 -111.516 41.476 1.00 15.67 198 GLU F C 1
ATOM 10387 O O . GLU F 1 87 ? 8.084 -111.508 40.924 1.00 15.99 198 GLU F O 1
ATOM 10393 N N . VAL F 1 88 ? 9.437 -112.203 42.591 1.00 15.19 199 VAL F N 1
ATOM 10394 C CA . VAL F 1 88 ? 8.363 -112.830 43.358 1.00 14.82 199 VAL F CA 1
ATOM 10395 C C . VAL F 1 88 ? 8.476 -112.496 44.845 1.00 15.22 199 VAL F C 1
ATOM 10396 O O . VAL F 1 88 ? 9.518 -112.722 45.472 1.00 14.96 199 VAL F O 1
ATOM 10400 N N . PHE F 1 89 ? 7.396 -111.939 45.392 1.00 15.47 200 PHE F N 1
ATOM 10401 C CA . PHE F 1 89 ? 7.322 -111.593 46.804 1.00 15.75 200 PHE F CA 1
ATOM 10402 C C . PHE F 1 89 ? 6.289 -112.438 47.529 1.00 16.32 200 PHE F C 1
ATOM 10403 O O . PHE F 1 89 ? 5.385 -113.007 46.908 1.00 16.37 200 PHE F O 1
ATOM 10411 N N . GLU F 1 90 ? 6.425 -112.508 48.851 1.00 16.83 201 GLU F N 1
ATOM 10412 C CA . GLU F 1 90 ? 5.439 -113.172 49.695 1.00 17.16 201 GLU F CA 1
ATOM 10413 C C . GLU F 1 90 ? 5.184 -112.426 50.993 1.00 17.43 201 GLU F C 1
ATOM 10414 O O . GLU F 1 90 ? 6.108 -111.880 51.610 1.00 17.56 201 GLU F O 1
ATOM 10420 N N . ASP F 1 91 ? 3.927 -112.417 51.418 1.00 17.68 202 ASP F N 1
ATOM 10421 C CA . ASP F 1 91 ? 3.629 -112.113 52.813 1.00 17.98 202 ASP F CA 1
ATOM 10422 C C . ASP F 1 91 ? 3.060 -113.368 53.460 1.00 18.38 202 ASP F C 1
ATOM 10423 O O . ASP F 1 91 ? 3.103 -114.437 52.852 1.00 18.33 202 ASP F O 1
ATOM 10428 N N . TYR F 1 92 ? 2.536 -113.246 54.679 1.00 19.10 203 TYR F N 1
ATOM 10429 C CA . TYR F 1 92 ? 2.036 -114.400 55.429 1.00 19.80 203 TYR F CA 1
ATOM 10430 C C . TYR F 1 92 ? 1.075 -115.272 54.615 1.00 19.88 203 TYR F C 1
ATOM 10431 O O . TYR F 1 92 ? 1.187 -116.497 54.640 1.00 20.39 203 TYR F O 1
ATOM 10440 N N . HIS F 1 93 ? 0.159 -114.648 53.877 1.00 19.81 204 HIS F N 1
ATOM 10441 C CA . HIS F 1 93 ? -0.920 -115.382 53.212 1.00 19.69 204 HIS F CA 1
ATOM 10442 C C . HIS F 1 93 ? -0.753 -115.576 51.706 1.00 19.44 204 HIS F C 1
ATOM 10443 O O . HIS F 1 93 ? -1.264 -116.551 51.143 1.00 19.36 204 HIS F O 1
ATOM 10450 N N . ASN F 1 94 ? -0.051 -114.651 51.057 1.00 19.05 205 ASN F N 1
ATOM 10451 C CA . ASN F 1 94 ? -0.004 -114.624 49.599 1.00 18.83 205 ASN F CA 1
ATOM 10452 C C . ASN F 1 94 ? 1.385 -114.704 49.005 1.00 18.68 205 ASN F C 1
ATOM 10453 O O . ASN F 1 94 ? 2.358 -114.248 49.605 1.00 18.78 205 ASN F O 1
ATOM 10458 N N . MET F 1 95 ? 1.450 -115.286 47.811 1.00 18.34 206 MET F N 1
ATOM 10459 C CA . MET F 1 95 ? 2.614 -115.193 46.945 1.00 17.97 206 MET F CA 1
ATOM 10460 C C . MET F 1 95 ? 2.252 -114.282 45.785 1.00 17.57 206 MET F C 1
ATOM 10461 O O . MET F 1 95 ? 1.175 -114.411 45.195 1.00 17.57 206 MET F O 1
ATOM 10466 N N . TYR F 1 96 ? 3.147 -113.350 45.475 1.00 17.15 207 TYR F N 1
ATOM 10467 C CA . TYR F 1 96 ? 2.905 -112.354 44.435 1.00 16.50 207 TYR F CA 1
ATOM 10468 C C . TYR F 1 96 ? 3.921 -112.515 43.321 1.00 16.48 207 TYR F C 1
ATOM 10469 O O . TYR F 1 96 ? 5.121 -112.313 43.528 1.00 16.41 207 TYR F O 1
ATOM 10478 N N . ILE F 1 97 ? 3.436 -112.897 42.145 1.00 16.49 208 ILE F N 1
ATOM 10479 C CA . ILE F 1 97 ? 4.286 -113.033 40.965 1.00 16.59 208 ILE F CA 1
ATOM 10480 C C . ILE F 1 97 ? 4.195 -111.756 40.132 1.00 16.76 208 ILE F C 1
ATOM 10481 O O . ILE F 1 97 ? 3.146 -111.449 39.561 1.00 16.65 208 ILE F O 1
ATOM 10486 N N . VAL F 1 98 ? 5.300 -111.017 40.089 1.00 16.89 209 VAL F N 1
ATOM 10487 C CA . VAL F 1 98 ? 5.370 -109.737 39.386 1.00 17.04 209 VAL F CA 1
ATOM 10488 C C . VAL F 1 98 ? 5.926 -109.982 37.981 1.00 17.48 209 VAL F C 1
ATOM 10489 O O . VAL F 1 98 ? 7.057 -110.458 37.822 1.00 17.83 209 VAL F O 1
ATOM 10493 N N . MET F 1 99 ? 5.129 -109.658 36.970 1.00 17.73 210 MET F N 1
ATOM 10494 C CA . MET F 1 99 ? 5.495 -109.934 35.587 1.00 18.31 210 MET F CA 1
ATOM 10495 C C . MET F 1 99 ? 5.225 -108.745 34.655 1.00 18.37 210 MET F C 1
ATOM 10496 O O . MET F 1 99 ? 4.601 -107.753 35.051 1.00 18.04 210 MET F O 1
ATOM 10501 N N . GLU F 1 100 ? 5.700 -108.849 33.418 1.00 18.75 211 GLU F N 1
ATOM 10502 C CA . GLU F 1 100 ? 5.505 -107.782 32.433 1.00 19.30 211 GLU F CA 1
ATOM 10503 C C . GLU F 1 100 ? 4.049 -107.730 31.972 1.00 19.52 211 GLU F C 1
ATOM 10504 O O . GLU F 1 100 ? 3.333 -108.731 32.028 1.00 19.83 211 GLU F O 1
ATOM 10510 N N . THR F 1 101 ? 3.632 -106.559 31.512 1.00 19.72 212 THR F N 1
ATOM 10511 C CA . THR F 1 101 ? 2.291 -106.335 30.995 1.00 19.85 212 THR F CA 1
ATOM 10512 C C . THR F 1 101 ? 2.243 -106.639 29.501 1.00 19.92 212 THR F C 1
ATOM 10513 O O . THR F 1 101 ? 3.057 -106.122 28.750 1.00 20.27 212 THR F O 1
ATOM 10517 N N . CYS F 1 102 ? 1.298 -107.473 29.074 1.00 20.17 213 CYS F N 1
ATOM 10518 C CA . CYS F 1 102 ? 0.982 -107.616 27.642 1.00 20.44 213 CYS F CA 1
ATOM 10519 C C . CYS F 1 102 ? -0.213 -106.744 27.264 1.00 20.64 213 CYS F C 1
ATOM 10520 O O . CYS F 1 102 ? -1.119 -106.546 28.074 1.00 20.61 213 CYS F O 1
ATOM 10523 N N . GLU F 1 103 ? -0.217 -106.236 26.032 1.00 21.18 214 GLU F N 1
ATOM 10524 C CA . GLU F 1 103 ? -1.269 -105.316 25.568 1.00 21.88 214 GLU F CA 1
ATOM 10525 C C . GLU F 1 103 ? -2.110 -105.816 24.396 1.00 21.87 214 GLU F C 1
ATOM 10526 O O . GLU F 1 103 ? -2.819 -105.027 23.779 1.00 21.98 214 GLU F O 1
ATOM 10532 N N . GLY F 1 104 ? -2.069 -107.125 24.137 1.00 22.04 215 GLY F N 1
ATOM 10533 C CA . GLY F 1 104 ? -2.565 -107.726 22.890 1.00 21.73 215 GLY F CA 1
ATOM 10534 C C . GLY F 1 104 ? -4.008 -108.132 22.621 1.00 21.54 215 GLY F C 1
ATOM 10535 O O . GLY F 1 104 ? -4.431 -108.046 21.468 1.00 22.05 215 GLY F O 1
ATOM 10536 N N . GLY F 1 105 ? -4.748 -108.708 23.570 1.00 21.37 216 GLY F N 1
ATOM 10537 C CA . GLY F 1 105 ? -4.251 -109.518 24.661 1.00 20.98 216 GLY F CA 1
ATOM 10538 C C . GLY F 1 105 ? -4.321 -110.992 24.263 1.00 20.77 216 GLY F C 1
ATOM 10539 O O . GLY F 1 105 ? -3.365 -111.517 23.687 1.00 20.89 216 GLY F O 1
ATOM 10540 N N . GLU F 1 106 ? -5.449 -111.653 24.535 1.00 20.34 217 GLU F N 1
ATOM 10541 C CA . GLU F 1 106 ? -5.566 -113.126 24.364 1.00 20.41 217 GLU F CA 1
ATOM 10542 C C . GLU F 1 106 ? -5.638 -113.637 22.921 1.00 20.04 217 GLU F C 1
ATOM 10543 O O . GLU F 1 106 ? -6.334 -113.058 22.085 1.00 19.97 217 GLU F O 1
ATOM 10549 N N . LEU F 1 107 ? -4.938 -114.742 22.653 1.00 19.74 218 LEU F N 1
ATOM 10550 C CA . LEU F 1 107 ? -4.964 -115.384 21.336 1.00 19.68 218 LEU F CA 1
ATOM 10551 C C . LEU F 1 107 ? -6.389 -115.783 20.939 1.00 19.84 218 LEU F C 1
ATOM 10552 O O . LEU F 1 107 ? -6.769 -115.668 19.772 1.00 19.28 218 LEU F O 1
ATOM 10557 N N . LEU F 1 108 ? -7.161 -116.244 21.924 1.00 20.10 219 LEU F N 1
ATOM 10558 C CA . LEU F 1 108 ? -8.568 -116.587 21.738 1.00 20.45 219 LEU F CA 1
ATOM 10559 C C . LEU F 1 108 ? -9.363 -115.479 21.044 1.00 20.95 219 LEU F C 1
ATOM 10560 O O . LEU F 1 108 ? -10.128 -115.762 20.125 1.00 21.02 219 LEU F O 1
ATOM 10565 N N . GLU F 1 109 ? -9.170 -114.231 21.479 1.00 21.42 220 GLU F N 1
ATOM 10566 C CA A GLU F 1 109 ? -9.871 -113.072 20.912 0.50 21.72 220 GLU F CA 1
ATOM 10567 C CA B GLU F 1 109 ? -9.900 -113.100 20.900 0.50 21.75 220 GLU F CA 1
ATOM 10568 C C . GLU F 1 109 ? -9.735 -112.995 19.386 1.00 21.93 220 GLU F C 1
ATOM 10569 O O . GLU F 1 109 ? -10.679 -112.619 18.687 1.00 22.25 220 GLU F O 1
ATOM 10580 N N . ARG F 1 110 ? -8.558 -113.356 18.879 1.00 22.15 221 ARG F N 1
ATOM 10581 C CA . ARG F 1 110 ? -8.303 -113.351 17.441 1.00 22.63 221 ARG F CA 1
ATOM 10582 C C . ARG F 1 110 ? -9.008 -114.495 16.705 1.00 22.76 221 ARG F C 1
ATOM 10583 O O . ARG F 1 110 ? -9.465 -114.320 15.571 1.00 22.87 221 ARG F O 1
ATOM 10591 N N . ILE F 1 111 ? -9.098 -115.657 17.352 1.00 22.79 222 ILE F N 1
ATOM 10592 C CA . ILE F 1 111 ? -9.875 -116.787 16.835 1.00 22.73 222 ILE F CA 1
ATOM 10593 C C . ILE F 1 111 ? -11.367 -116.439 16.743 1.00 23.04 222 ILE F C 1
ATOM 10594 O O . ILE F 1 111 ? -12.003 -116.651 15.701 1.00 22.98 222 ILE F O 1
ATOM 10599 N N . VAL F 1 112 ? -11.908 -115.900 17.837 1.00 23.26 223 VAL F N 1
ATOM 10600 C CA . VAL F 1 112 ? -13.319 -115.515 17.922 1.00 23.60 223 VAL F CA 1
ATOM 10601 C C . VAL F 1 112 ? -13.680 -114.446 16.883 1.00 24.07 223 VAL F C 1
ATOM 10602 O O . VAL F 1 112 ? -14.729 -114.535 16.245 1.00 24.13 223 VAL F O 1
ATOM 10606 N N . SER F 1 113 ? -12.799 -113.463 16.703 1.00 24.68 224 SER F N 1
ATOM 10607 C CA . SER F 1 113 ? -12.981 -112.425 15.683 1.00 25.32 224 SER F CA 1
ATOM 10608 C C . SER F 1 113 ? -13.033 -112.988 14.268 1.00 25.82 224 SER F C 1
ATOM 10609 O O . SER F 1 113 ? -13.806 -112.504 13.436 1.00 26.13 224 SER F O 1
ATOM 10612 N N . ALA F 1 114 ? -12.209 -113.998 13.995 1.00 26.28 225 ALA F N 1
ATOM 10613 C CA . ALA F 1 114 ? -12.231 -114.675 12.699 1.00 26.82 225 ALA F CA 1
ATOM 10614 C C . ALA F 1 114 ? -13.529 -115.467 12.505 1.00 27.33 225 ALA F C 1
ATOM 10615 O O . ALA F 1 114 ? -14.079 -115.489 11.408 1.00 27.46 225 ALA F O 1
ATOM 10617 N N . GLN F 1 115 ? -14.021 -116.094 13.577 1.00 28.17 226 GLN F N 1
ATOM 10618 C CA . GLN F 1 115 ? -15.315 -116.799 13.563 1.00 28.98 226 GLN F CA 1
ATOM 10619 C C . GLN F 1 115 ? -16.481 -115.854 13.287 1.00 29.51 226 GLN F C 1
ATOM 10620 O O . GLN F 1 115 ? -17.488 -116.259 12.701 1.00 29.56 226 GLN F O 1
ATOM 10626 N N . ALA F 1 116 ? -16.347 -114.602 13.721 1.00 30.09 227 ALA F N 1
ATOM 10627 C CA . ALA F 1 116 ? -17.355 -113.578 13.450 1.00 30.71 227 ALA F CA 1
ATOM 10628 C C . ALA F 1 116 ? -17.283 -113.069 12.009 1.00 31.10 227 ALA F C 1
ATOM 10629 O O . ALA F 1 116 ? -18.316 -112.810 11.390 1.00 31.27 227 ALA F O 1
ATOM 10631 N N . ARG F 1 117 ? -16.068 -112.930 11.480 1.00 31.56 228 ARG F N 1
ATOM 10632 C CA . ARG F 1 117 ? -15.868 -112.427 10.117 1.00 32.11 228 ARG F CA 1
ATOM 10633 C C . ARG F 1 117 ? -16.153 -113.483 9.040 1.00 32.45 228 ARG F C 1
ATOM 10634 O O . ARG F 1 117 ? -16.163 -113.173 7.846 1.00 32.67 228 ARG F O 1
ATOM 10636 N N . GLY F 1 118 ? -16.389 -114.723 9.468 1.00 32.77 229 GLY F N 1
ATOM 10637 C CA . GLY F 1 118 ? -16.745 -115.809 8.555 1.00 33.06 229 GLY F CA 1
ATOM 10638 C C . GLY F 1 118 ? -16.320 -117.172 9.067 1.00 33.22 229 GLY F C 1
ATOM 10639 O O . GLY F 1 118 ? -15.310 -117.724 8.625 1.00 33.55 229 GLY F O 1
ATOM 10640 N N . ALA F 1 120 ? -10.398 -119.947 10.222 1.00 21.89 231 ALA F N 1
ATOM 10641 C CA . ALA F 1 120 ? -10.467 -118.862 9.240 1.00 21.97 231 ALA F CA 1
ATOM 10642 C C . ALA F 1 120 ? -9.161 -118.060 9.135 1.00 21.67 231 ALA F C 1
ATOM 10643 O O . ALA F 1 120 ? -8.886 -117.457 8.091 1.00 21.99 231 ALA F O 1
ATOM 10645 N N . LEU F 1 121 ? -8.364 -118.049 10.205 1.00 20.99 232 LEU F N 1
ATOM 10646 C CA . LEU F 1 121 ? -7.020 -117.458 10.156 1.00 20.44 232 LEU F CA 1
ATOM 10647 C C . LEU F 1 121 ? -6.176 -118.226 9.149 1.00 20.05 232 LEU F C 1
ATOM 10648 O O . LEU F 1 121 ? -6.186 -119.457 9.149 1.00 20.26 232 LEU F O 1
ATOM 10653 N N . SER F 1 122 ? -5.449 -117.504 8.301 1.00 19.46 233 SER F N 1
ATOM 10654 C CA . SER F 1 122 ? -4.740 -118.117 7.179 1.00 19.01 233 SER F CA 1
ATOM 10655 C C . SER F 1 122 ? -3.598 -119.017 7.634 1.00 18.84 233 SER F C 1
ATOM 10656 O O . SER F 1 122 ? -3.018 -118.811 8.701 1.00 19.06 233 SER F O 1
ATOM 10659 N N . GLU F 1 123 ? -3.283 -120.012 6.811 1.00 18.62 234 GLU F N 1
ATOM 10660 C CA . GLU F 1 123 ? -2.243 -120.986 7.122 1.00 18.33 234 GLU F CA 1
ATOM 10661 C C . GLU F 1 123 ? -0.870 -120.331 7.291 1.00 18.36 234 GLU F C 1
ATOM 10662 O O . GLU F 1 123 ? -0.105 -120.712 8.182 1.00 18.70 234 GLU F O 1
ATOM 10668 N N . GLY F 1 124 ? -0.577 -119.340 6.448 1.00 18.05 235 GLY F N 1
ATOM 10669 C CA . GLY F 1 124 ? 0.662 -118.573 6.530 1.00 17.72 235 GLY F CA 1
ATOM 10670 C C . GLY F 1 124 ? 0.804 -117.838 7.849 1.00 17.88 235 GLY F C 1
ATOM 10671 O O . GLY F 1 124 ? 1.857 -117.905 8.493 1.00 18.17 235 GLY F O 1
ATOM 10672 N N . TYR F 1 125 ? -0.255 -117.145 8.264 1.00 17.60 236 TYR F N 1
ATOM 10673 C CA . TYR F 1 125 ? -0.240 -116.439 9.541 1.00 17.46 236 TYR F CA 1
ATOM 10674 C C . TYR F 1 125 ? -0.123 -117.394 10.743 1.00 17.47 236 TYR F C 1
ATOM 10675 O O . TYR F 1 125 ? 0.629 -117.135 11.681 1.00 16.98 236 TYR F O 1
ATOM 10684 N N . VAL F 1 126 ? -0.860 -118.500 10.709 1.00 17.53 237 VAL F N 1
ATOM 10685 C CA . VAL F 1 126 ? -0.817 -119.464 11.812 1.00 17.57 237 VAL F CA 1
ATOM 10686 C C . VAL F 1 126 ? 0.514 -120.222 11.858 1.00 17.86 237 VAL F C 1
ATOM 10687 O O . VAL F 1 126 ? 0.975 -120.606 12.933 1.00 18.21 237 VAL F O 1
ATOM 10691 N N . ALA F 1 127 ? 1.135 -120.412 10.698 1.00 18.06 238 ALA F N 1
ATOM 10692 C CA . ALA F 1 127 ? 2.478 -120.985 10.622 1.00 18.44 238 ALA F CA 1
ATOM 10693 C C . ALA F 1 127 ? 3.493 -120.190 11.447 1.00 18.73 238 ALA F C 1
ATOM 10694 O O . ALA F 1 127 ? 4.343 -120.777 12.118 1.00 18.88 238 ALA F O 1
ATOM 10696 N N . GLU F 1 128 ? 3.392 -118.861 11.405 1.00 18.95 239 GLU F N 1
ATOM 10697 C CA . GLU F 1 128 ? 4.311 -117.995 12.143 1.00 19.36 239 GLU F CA 1
ATOM 10698 C C . GLU F 1 128 ? 4.070 -118.015 13.657 1.00 19.50 239 GLU F C 1
ATOM 10699 O O . GLU F 1 128 ? 5.033 -117.952 14.423 1.00 19.58 239 GLU F O 1
ATOM 10705 N N . LEU F 1 129 ? 2.806 -118.101 14.086 1.00 19.58 240 LEU F N 1
ATOM 10706 C CA . LEU F 1 129 ? 2.487 -118.214 15.512 1.00 19.95 240 LEU F CA 1
ATOM 10707 C C . LEU F 1 129 ? 3.007 -119.532 16.075 1.00 19.91 240 LEU F C 1
ATOM 10708 O O . LEU F 1 129 ? 3.625 -119.559 17.144 1.00 20.02 240 LEU F O 1
ATOM 10713 N N . MET F 1 130 ? 2.751 -120.618 15.346 1.00 19.57 241 MET F N 1
ATOM 10714 C CA . MET F 1 130 ? 3.172 -121.946 15.769 1.00 19.40 241 MET F CA 1
ATOM 10715 C C . MET F 1 130 ? 4.691 -122.043 15.851 1.00 19.61 241 MET F C 1
ATOM 10716 O O . MET F 1 130 ? 5.227 -122.728 16.719 1.00 19.43 241 MET F O 1
ATOM 10721 N N . LYS F 1 131 ? 5.375 -121.344 14.948 1.00 19.86 242 LYS F N 1
ATOM 10722 C CA . LYS F 1 131 ? 6.828 -121.249 14.991 1.00 20.30 242 LYS F CA 1
ATOM 10723 C C . LYS F 1 131 ? 7.262 -120.677 16.341 1.00 19.98 242 LYS F C 1
ATOM 10724 O O . LYS F 1 131 ? 8.061 -121.285 17.049 1.00 19.87 242 LYS F O 1
ATOM 10730 N N . GLN F 1 132 ? 6.703 -119.523 16.699 1.00 19.73 243 GLN F N 1
ATOM 10731 C CA . GLN F 1 132 ? 7.014 -118.863 17.964 1.00 19.61 243 GLN F CA 1
ATOM 10732 C C . GLN F 1 132 ? 6.636 -119.736 19.151 1.00 19.70 243 GLN F C 1
ATOM 10733 O O . GLN F 1 132 ? 7.387 -119.839 20.125 1.00 19.64 243 GLN F O 1
ATOM 10739 N N . MET F 1 133 ? 5.476 -120.376 19.053 1.00 19.67 244 MET F N 1
ATOM 10740 C CA . MET F 1 133 ? 4.990 -121.255 20.104 1.00 19.69 244 MET F CA 1
ATOM 10741 C C . MET F 1 133 ? 5.928 -122.438 20.360 1.00 19.51 244 MET F C 1
ATOM 10742 O O . MET F 1 133 ? 6.361 -122.646 21.495 1.00 19.62 244 MET F O 1
ATOM 10747 N N . MET F 1 134 ? 6.245 -123.189 19.306 1.00 19.29 245 MET F N 1
ATOM 10748 C CA . MET F 1 134 ? 7.093 -124.385 19.405 1.00 19.12 245 MET F CA 1
ATOM 10749 C C . MET F 1 134 ? 8.536 -124.067 19.784 1.00 19.09 245 MET F C 1
ATOM 10750 O O . MET F 1 134 ? 9.181 -124.856 20.475 1.00 19.19 245 MET F O 1
ATOM 10755 N N . ASN F 1 135 ? 9.041 -122.924 19.322 1.00 18.97 246 ASN F N 1
ATOM 10756 C CA . ASN F 1 135 ? 10.342 -122.423 19.765 1.00 18.81 246 ASN F CA 1
ATOM 10757 C C . ASN F 1 135 ? 10.358 -122.262 21.277 1.00 18.59 246 ASN F C 1
ATOM 10758 O O . ASN F 1 135 ? 11.249 -122.782 21.952 1.00 18.80 246 ASN F O 1
ATOM 10763 N N . ALA F 1 136 ? 9.350 -121.560 21.793 1.00 18.22 247 ALA F N 1
ATOM 10764 C CA . ALA F 1 136 ? 9.181 -121.342 23.224 1.00 18.00 247 ALA F CA 1
ATOM 10765 C C . ALA F 1 136 ? 9.112 -122.651 23.992 1.00 17.93 247 ALA F C 1
ATOM 10766 O O . ALA F 1 136 ? 9.755 -122.798 25.040 1.00 17.83 247 ALA F O 1
ATOM 10768 N N . LEU F 1 137 ? 8.340 -123.599 23.458 1.00 17.80 248 LEU F N 1
ATOM 10769 C CA . LEU F 1 137 ? 8.214 -124.927 24.057 1.00 17.42 248 LEU F CA 1
ATOM 10770 C C . LEU F 1 137 ? 9.540 -125.687 24.029 1.00 17.39 248 LEU F C 1
ATOM 10771 O O . LEU F 1 137 ? 9.930 -126.282 25.028 1.00 17.49 248 LEU F O 1
ATOM 10776 N N . ALA F 1 138 ? 10.243 -125.653 22.900 1.00 17.22 249 ALA F N 1
ATOM 10777 C CA . ALA F 1 138 ? 11.547 -126.313 22.808 1.00 17.17 249 ALA F CA 1
ATOM 10778 C C . ALA F 1 138 ? 12.471 -125.765 23.884 1.00 17.11 249 ALA F C 1
ATOM 10779 O O . ALA F 1 138 ? 13.164 -126.521 24.558 1.00 17.22 249 ALA F O 1
ATOM 10781 N N . TYR F 1 139 ? 12.444 -124.447 24.061 1.00 17.16 250 TYR F N 1
ATOM 10782 C CA . TYR F 1 139 ? 13.252 -123.791 25.077 1.00 16.99 250 TYR F CA 1
ATOM 10783 C C . TYR F 1 139 ? 12.891 -124.223 26.501 1.00 17.17 250 TYR F C 1
ATOM 10784 O O . TYR F 1 139 ? 13.766 -124.717 27.228 1.00 17.33 250 TYR F O 1
ATOM 10793 N N . PHE F 1 140 ? 11.628 -124.052 26.907 1.00 17.03 251 PHE F N 1
ATOM 10794 C CA . PHE F 1 140 ? 11.264 -124.405 28.288 1.00 17.09 251 PHE F CA 1
ATOM 10795 C C . PHE F 1 140 ? 11.211 -125.888 28.599 1.00 17.35 251 PHE F C 1
ATOM 10796 O O . PHE F 1 140 ? 11.324 -126.276 29.760 1.00 17.71 251 PHE F O 1
ATOM 10804 N N . HIS F 1 141 ? 11.077 -126.724 27.571 1.00 17.25 252 HIS F N 1
ATOM 10805 C CA . HIS F 1 141 ? 11.244 -128.160 27.758 1.00 17.25 252 HIS F CA 1
ATOM 10806 C C . HIS F 1 141 ? 12.709 -128.501 28.013 1.00 17.50 252 HIS F C 1
ATOM 10807 O O . HIS F 1 141 ? 13.007 -129.435 28.759 1.00 17.43 252 HIS F O 1
ATOM 10814 N N . SER F 1 142 ? 13.614 -127.733 27.404 1.00 17.69 253 SER F N 1
ATOM 10815 C CA . SER F 1 142 ? 15.050 -127.917 27.613 1.00 18.06 253 SER F CA 1
ATOM 10816 C C . SER F 1 142 ? 15.468 -127.442 29.004 1.00 18.16 253 SER F C 1
ATOM 10817 O O . SER F 1 142 ? 16.522 -127.837 29.504 1.00 18.27 253 SER F O 1
ATOM 10820 N N . GLN F 1 143 ? 14.635 -126.604 29.622 1.00 18.32 254 GLN F N 1
ATOM 10821 C CA . GLN F 1 143 ? 14.832 -126.200 31.017 1.00 18.40 254 GLN F CA 1
ATOM 10822 C C . GLN F 1 143 ? 14.043 -127.090 31.977 1.00 18.51 254 GLN F C 1
ATOM 10823 O O . GLN F 1 143 ? 13.919 -126.767 33.157 1.00 18.46 254 GLN F O 1
ATOM 10829 N N . HIS F 1 144 ? 13.518 -128.204 31.460 1.00 18.70 255 HIS F N 1
ATOM 10830 C CA . HIS F 1 144 ? 12.796 -129.217 32.252 1.00 19.07 255 HIS F CA 1
ATOM 10831 C C . HIS F 1 144 ? 11.446 -128.726 32.802 1.00 19.11 255 HIS F C 1
ATOM 10832 O O . HIS F 1 144 ? 11.005 -129.134 33.886 1.00 18.94 255 HIS F O 1
ATOM 10839 N N . VAL F 1 145 ? 10.795 -127.856 32.036 1.00 19.06 256 VAL F N 1
ATOM 10840 C CA . VAL F 1 145 ? 9.498 -127.320 32.414 1.00 19.21 256 VAL F CA 1
ATOM 10841 C C . VAL F 1 145 ? 8.412 -127.892 31.515 1.00 19.21 256 VAL F C 1
ATOM 10842 O O . VAL F 1 145 ? 8.563 -127.947 30.295 1.00 19.46 256 VAL F O 1
ATOM 10846 N N . VAL F 1 146 ? 7.327 -128.336 32.141 1.00 19.02 257 VAL F N 1
ATOM 10847 C CA . VAL F 1 146 ? 6.127 -128.748 31.442 1.00 18.51 257 VAL F CA 1
ATOM 10848 C C . VAL F 1 146 ? 5.055 -127.720 31.775 1.00 18.41 257 VAL F C 1
ATOM 10849 O O . VAL F 1 146 ? 4.754 -127.504 32.954 1.00 18.11 257 VAL F O 1
ATOM 10853 N N . HIS F 1 147 ? 4.491 -127.084 30.743 1.00 18.27 258 HIS F N 1
ATOM 10854 C CA . HIS F 1 147 ? 3.483 -126.038 30.930 1.00 18.03 258 HIS F CA 1
ATOM 10855 C C . HIS F 1 147 ? 2.183 -126.605 31.476 1.00 18.01 258 HIS F C 1
ATOM 10856 O O . HIS F 1 147 ? 1.652 -126.092 32.465 1.00 17.89 258 HIS F O 1
ATOM 10863 N N . LYS F 1 148 ? 1.670 -127.650 30.818 1.00 18.03 259 LYS F N 1
ATOM 10864 C CA . LYS F 1 148 ? 0.481 -128.405 31.277 1.00 17.91 259 LYS F CA 1
ATOM 10865 C C . LYS F 1 148 ? -0.875 -127.727 31.046 1.00 17.76 259 LYS F C 1
ATOM 10866 O O . LYS F 1 148 ? -1.910 -128.351 31.238 1.00 17.78 259 LYS F O 1
ATOM 10872 N N . ASP F 1 149 ? -0.886 -126.459 30.646 1.00 17.79 260 ASP F N 1
ATOM 10873 C CA . ASP F 1 149 ? -2.153 -125.740 30.507 1.00 17.62 260 ASP F CA 1
ATOM 10874 C C . ASP F 1 149 ? -2.185 -124.803 29.287 1.00 17.57 260 ASP F C 1
ATOM 10875 O O . ASP F 1 149 ? -2.708 -123.685 29.354 1.00 17.34 260 ASP F O 1
ATOM 10880 N N . LEU F 1 150 ? -1.623 -125.272 28.174 1.00 17.48 261 LEU F N 1
ATOM 10881 C CA . LEU F 1 150 ? -1.590 -124.491 26.945 1.00 17.44 261 LEU F CA 1
ATOM 10882 C C . LEU F 1 150 ? -2.974 -124.408 26.318 1.00 17.48 261 LEU F C 1
ATOM 10883 O O . LEU F 1 150 ? -3.651 -125.427 26.133 1.00 17.30 261 LEU F O 1
ATOM 10888 N N . LYS F 1 151 ? -3.386 -123.178 26.016 1.00 17.53 262 LYS F N 1
ATOM 10889 C CA . LYS F 1 151 ? -4.672 -122.886 25.384 1.00 17.62 262 LYS F CA 1
ATOM 10890 C C . LYS F 1 151 ? -4.685 -121.423 24.927 1.00 17.39 262 LYS F C 1
ATOM 10891 O O . LYS F 1 151 ? -3.888 -120.630 25.411 1.00 17.46 262 LYS F O 1
ATOM 10897 N N . PRO F 1 152 ? -5.582 -121.059 23.991 1.00 17.37 263 PRO F N 1
ATOM 10898 C CA . PRO F 1 152 ? -5.573 -119.697 23.458 1.00 17.28 263 PRO F CA 1
ATOM 10899 C C . PRO F 1 152 ? -5.778 -118.610 24.513 1.00 17.42 263 PRO F C 1
ATOM 10900 O O . PRO F 1 152 ? -5.326 -117.477 24.315 1.00 17.35 263 PRO F O 1
ATOM 10904 N N . GLU F 1 153 ? -6.446 -118.934 25.620 1.00 17.43 264 GLU F N 1
ATOM 10905 C CA . GLU F 1 153 ? -6.622 -117.934 26.682 1.00 17.49 264 GLU F CA 1
ATOM 10906 C C . GLU F 1 153 ? -5.349 -117.746 27.517 1.00 17.40 264 GLU F C 1
ATOM 10907 O O . GLU F 1 153 ? -5.180 -116.719 28.176 1.00 17.33 264 GLU F O 1
ATOM 10913 N N . ASN F 1 154 ? -4.449 -118.728 27.432 1.00 17.19 265 ASN F N 1
ATOM 10914 C CA . ASN F 1 154 ? -3.137 -118.684 28.076 1.00 17.02 265 ASN F CA 1
ATOM 10915 C C . ASN F 1 154 ? -1.993 -118.295 27.126 1.00 17.15 265 ASN F C 1
ATOM 10916 O O . ASN F 1 154 ? -0.815 -118.593 27.381 1.00 17.05 265 ASN F O 1
ATOM 10921 N N . ILE F 1 155 ? -2.343 -117.626 26.031 1.00 17.06 266 ILE F N 1
ATOM 10922 C CA . ILE F 1 155 ? -1.346 -117.080 25.109 1.00 16.93 266 ILE F CA 1
ATOM 10923 C C . ILE F 1 155 ? -1.726 -115.643 24.799 1.00 16.92 266 ILE F C 1
ATOM 10924 O O . ILE F 1 155 ? -2.832 -115.368 24.334 1.00 16.84 266 ILE F O 1
ATOM 10929 N N . LEU F 1 156 ? -0.808 -114.722 25.066 1.00 17.09 267 LEU F N 1
ATOM 10930 C CA . LEU F 1 156 ? -1.098 -113.305 24.894 1.00 16.89 267 LEU F CA 1
ATOM 10931 C C . LEU F 1 156 ? -0.321 -112.688 23.739 1.00 16.95 267 LEU F C 1
ATOM 10932 O O . LEU F 1 156 ? 0.758 -113.160 23.391 1.00 17.00 267 LEU F O 1
ATOM 10937 N N . PHE F 1 157 ? -0.895 -111.653 23.129 1.00 16.91 268 PHE F N 1
ATOM 10938 C CA . PHE F 1 157 ? -0.154 -110.790 22.210 1.00 16.69 268 PHE F CA 1
ATOM 10939 C C . PHE F 1 157 ? 0.457 -109.635 22.984 1.00 16.93 268 PHE F C 1
ATOM 10940 O O . PHE F 1 157 ? -0.172 -109.089 23.890 1.00 16.46 268 PHE F O 1
ATOM 10948 N N . GLN F 1 158 ? 1.683 -109.268 22.617 1.00 17.71 269 GLN F N 1
ATOM 10949 C CA . GLN F 1 158 ? 2.396 -108.164 23.248 1.00 18.59 269 GLN F CA 1
ATOM 10950 C C . GLN F 1 158 ? 1.721 -106.828 22.977 1.00 19.00 269 GLN F C 1
ATOM 10951 O O . GLN F 1 158 ? 1.660 -105.971 23.860 1.00 19.12 269 GLN F O 1
ATOM 10957 N N . ASP F 1 159 ? 1.229 -106.655 21.753 1.00 19.45 270 ASP F N 1
ATOM 10958 C CA . ASP F 1 159 ? 0.485 -105.458 21.371 1.00 20.10 270 ASP F CA 1
ATOM 10959 C C . ASP F 1 159 ? -0.586 -105.814 20.344 1.00 20.41 270 ASP F C 1
ATOM 10960 O O . ASP F 1 159 ? -0.770 -106.989 20.016 1.00 20.57 270 ASP F O 1
ATOM 10965 N N . THR F 1 160 ? -1.273 -104.796 19.829 1.00 20.51 271 THR F N 1
ATOM 10966 C CA . THR F 1 160 ? -2.400 -104.997 18.922 1.00 20.48 271 THR F CA 1
ATOM 10967 C C . THR F 1 160 ? -2.037 -104.923 17.440 1.00 20.34 271 THR F C 1
ATOM 10968 O O . THR F 1 160 ? -2.930 -104.929 16.580 1.00 20.49 271 THR F O 1
ATOM 10972 N N . SER F 1 161 ? -0.736 -104.863 17.150 1.00 19.77 272 SER F N 1
ATOM 10973 C CA . SER F 1 161 ? -0.234 -104.909 15.777 1.00 19.34 272 SER F CA 1
ATOM 10974 C C . SER F 1 161 ? -0.636 -106.225 15.118 1.00 19.15 272 SER F C 1
ATOM 10975 O O . SER F 1 161 ? -0.614 -107.269 15.769 1.00 19.49 272 SER F O 1
ATOM 10977 N N . PRO F 1 162 ? -0.992 -106.191 13.820 1.00 18.99 273 PRO F N 1
ATOM 10978 C CA . PRO F 1 162 ? -1.313 -107.446 13.136 1.00 18.69 273 PRO F CA 1
ATOM 10979 C C . PRO F 1 162 ? -0.231 -108.501 13.379 1.00 18.37 273 PRO F C 1
ATOM 10980 O O . PRO F 1 162 ? -0.537 -109.684 13.533 1.00 18.61 273 PRO F O 1
ATOM 10984 N N . HIS F 1 163 ? 1.019 -108.051 13.434 1.00 17.79 274 HIS F N 1
ATOM 10985 C CA . HIS F 1 163 ? 2.181 -108.933 13.467 1.00 17.44 274 HIS F CA 1
ATOM 10986 C C . HIS F 1 163 ? 2.797 -109.081 14.861 1.00 17.11 274 HIS F C 1
ATOM 10987 O O . HIS F 1 163 ? 3.968 -109.434 14.989 1.00 17.24 274 HIS F O 1
ATOM 10994 N N . SER F 1 164 ? 2.009 -108.817 15.900 1.00 16.64 275 SER F N 1
ATOM 10995 C CA . SER F 1 164 ? 2.516 -108.858 17.259 1.00 16.29 275 SER F CA 1
ATOM 10996 C C . SER F 1 164 ? 3.021 -110.254 17.604 1.00 16.23 275 SER F C 1
ATOM 10997 O O . SER F 1 164 ? 2.386 -111.249 17.246 1.00 16.58 275 SER F O 1
ATOM 11000 N N . PRO F 1 165 ? 4.173 -110.339 18.290 1.00 15.87 276 PRO F N 1
ATOM 11001 C CA . PRO F 1 165 ? 4.610 -111.645 18.773 1.00 15.50 276 PRO F CA 1
ATOM 11002 C C . PRO F 1 165 ? 3.728 -112.093 19.932 1.00 15.47 276 PRO F C 1
ATOM 11003 O O . PRO F 1 165 ? 3.006 -111.278 20.511 1.00 15.35 276 PRO F O 1
ATOM 11007 N N . ILE F 1 166 ? 3.775 -113.381 20.252 1.00 15.64 277 ILE F N 1
ATOM 11008 C CA . ILE F 1 166 ? 2.985 -113.929 21.347 1.00 15.57 277 ILE F CA 1
ATOM 11009 C C . ILE F 1 166 ? 3.822 -114.095 22.602 1.00 15.80 277 ILE F C 1
ATOM 11010 O O . ILE F 1 166 ? 5.049 -114.134 22.539 1.00 16.16 277 ILE F O 1
ATOM 11015 N N . LYS F 1 167 ? 3.141 -114.192 23.737 1.00 15.69 278 LYS F N 1
ATOM 11016 C CA . LYS F 1 167 ? 3.763 -114.495 25.012 1.00 15.39 278 LYS F CA 1
ATOM 11017 C C . LYS F 1 167 ? 2.928 -115.553 25.709 1.00 15.43 278 LYS F C 1
ATOM 11018 O O . LYS F 1 167 ? 1.738 -115.350 25.974 1.00 15.72 278 LYS F O 1
ATOM 11024 N N . ILE F 1 168 ? 3.539 -116.702 25.972 1.00 15.20 279 ILE F N 1
ATOM 11025 C CA . ILE F 1 168 ? 2.885 -117.750 26.749 1.00 14.71 279 ILE F CA 1
ATOM 11026 C C . ILE F 1 168 ? 2.864 -117.356 28.231 1.00 14.43 279 ILE F C 1
ATOM 11027 O O . ILE F 1 168 ? 3.881 -116.928 28.771 1.00 14.67 279 ILE F O 1
ATOM 11032 N N . ILE F 1 169 ? 1.694 -117.472 28.860 1.00 14.12 280 ILE F N 1
ATOM 11033 C CA . ILE F 1 169 ? 1.497 -117.137 30.278 1.00 13.45 280 ILE F CA 1
ATOM 11034 C C . ILE F 1 169 ? 0.869 -118.319 31.014 1.00 13.90 280 ILE F C 1
ATOM 11035 O O . ILE F 1 169 ? 0.665 -119.389 30.431 1.00 14.32 280 ILE F O 1
ATOM 11040 N N . ASP F 1 170 ? 0.576 -118.117 32.297 1.00 13.99 281 ASP F N 1
ATOM 11041 C CA . ASP F 1 170 ? -0.150 -119.088 33.119 1.00 14.03 281 ASP F CA 1
ATOM 11042 C C . ASP F 1 170 ? 0.380 -120.510 33.007 1.00 13.81 281 ASP F C 1
ATOM 11043 O O . ASP F 1 170 ? -0.391 -121.441 32.769 1.00 13.52 281 ASP F O 1
ATOM 11048 N N . PHE F 1 171 ? 1.689 -120.675 33.183 1.00 13.84 282 PHE F N 1
ATOM 11049 C CA . PHE F 1 171 ? 2.269 -122.014 33.341 1.00 13.89 282 PHE F CA 1
ATOM 11050 C C . PHE F 1 171 ? 1.536 -122.733 34.470 1.00 14.33 282 PHE F C 1
ATOM 11051 O O . PHE F 1 171 ? 1.256 -122.132 35.505 1.00 14.48 282 PHE F O 1
ATOM 11059 N N . GLY F 1 172 ? 1.204 -124.004 34.254 1.00 15.09 283 GLY F N 1
ATOM 11060 C CA . GLY F 1 172 ? 0.412 -124.788 35.209 1.00 16.17 283 GLY F CA 1
ATOM 11061 C C . GLY F 1 172 ? 1.073 -125.060 36.552 1.00 17.07 283 GLY F C 1
ATOM 11062 O O . GLY F 1 172 ? 2.250 -125.415 36.613 1.00 17.30 283 GLY F O 1
ATOM 11063 N N . LEU F 1 173 ? 0.304 -124.898 37.626 1.00 18.00 284 LEU F N 1
ATOM 11064 C CA . LEU F 1 173 ? 0.800 -125.081 38.993 1.00 19.11 284 LEU F CA 1
ATOM 11065 C C . LEU F 1 173 ? -0.042 -126.090 39.779 1.00 19.92 284 LEU F C 1
ATOM 11066 O O . LEU F 1 173 ? -0.031 -126.084 41.012 1.00 20.22 284 LEU F O 1
ATOM 11071 N N . ALA F 1 174 ? -0.759 -126.953 39.059 1.00 20.84 285 ALA F N 1
ATOM 11072 C CA . ALA F 1 174 ? -1.708 -127.915 39.644 1.00 21.59 285 ALA F CA 1
ATOM 11073 C C . ALA F 1 174 ? -1.108 -128.833 40.703 1.00 22.15 285 ALA F C 1
ATOM 11074 O O . ALA F 1 174 ? -1.798 -129.227 41.649 1.00 22.42 285 ALA F O 1
ATOM 11076 N N . GLU F 1 175 ? 0.169 -129.175 40.544 1.00 22.71 286 GLU F N 1
ATOM 11077 C CA . GLU F 1 175 ? 0.851 -130.045 41.505 1.00 23.19 286 GLU F CA 1
ATOM 11078 C C . GLU F 1 175 ? 1.346 -129.279 42.736 1.00 23.42 286 GLU F C 1
ATOM 11079 O O . GLU F 1 175 ? 1.806 -129.882 43.706 1.00 23.65 286 GLU F O 1
ATOM 11081 N N . LEU F 1 176 ? 1.235 -127.956 42.694 1.00 23.82 287 LEU F N 1
ATOM 11082 C CA . LEU F 1 176 ? 1.688 -127.097 43.787 1.00 24.29 287 LEU F CA 1
ATOM 11083 C C . LEU F 1 176 ? 0.526 -126.517 44.590 1.00 24.62 287 LEU F C 1
ATOM 11084 O O . LEU F 1 176 ? 0.629 -126.337 45.805 1.00 24.69 287 LEU F O 1
ATOM 11089 N N . PHE F 1 177 ? -0.573 -126.215 43.900 1.00 25.00 288 PHE F N 1
ATOM 11090 C CA . PHE F 1 177 ? -1.751 -125.625 44.526 1.00 25.23 288 PHE F CA 1
ATOM 11091 C C . PHE F 1 177 ? -3.021 -126.341 44.065 1.00 25.67 288 PHE F C 1
ATOM 11092 O O . PHE F 1 177 ? -3.174 -126.631 42.877 1.00 25.73 288 PHE F O 1
ATOM 11100 N N . LYS F 1 178 ? -3.926 -126.607 45.009 1.00 26.12 289 LYS F N 1
ATOM 11101 C CA . LYS F 1 178 ? -5.194 -127.286 44.724 1.00 26.71 289 LYS F CA 1
ATOM 11102 C C . LYS F 1 178 ? -6.129 -126.445 43.856 1.00 27.06 289 LYS F C 1
ATOM 11103 O O . LYS F 1 178 ? -6.357 -125.267 44.132 1.00 27.67 289 LYS F O 1
ATOM 11105 N N . ALA F 1 186 ? -10.700 -124.616 33.425 1.00 29.33 297 ALA F N 1
ATOM 11106 C CA . ALA F 1 186 ? -10.877 -125.979 33.935 1.00 29.51 297 ALA F CA 1
ATOM 11107 C C . ALA F 1 186 ? -11.633 -126.867 32.936 1.00 29.46 297 ALA F C 1
ATOM 11108 O O . ALA F 1 186 ? -11.073 -127.834 32.402 1.00 29.60 297 ALA F O 1
ATOM 11110 N N . ALA F 1 187 ? -12.900 -126.533 32.687 1.00 29.17 298 ALA F N 1
ATOM 11111 C CA . ALA F 1 187 ? -13.682 -127.168 31.624 1.00 28.78 298 ALA F CA 1
ATOM 11112 C C . ALA F 1 187 ? -13.081 -126.846 30.250 1.00 28.37 298 ALA F C 1
ATOM 11113 O O . ALA F 1 187 ? -13.181 -127.644 29.317 1.00 28.50 298 ALA F O 1
ATOM 11115 N N . GLY F 1 188 ? -12.457 -125.674 30.145 1.00 27.81 299 GLY F N 1
ATOM 11116 C CA . GLY F 1 188 ? -11.730 -125.268 28.946 1.00 27.05 299 GLY F CA 1
ATOM 11117 C C . GLY F 1 188 ? -10.411 -126.008 28.811 1.00 26.51 299 GLY F C 1
ATOM 11118 O O . GLY F 1 188 ? -10.048 -126.440 27.720 1.00 26.76 299 GLY F O 1
ATOM 11119 N N . THR F 1 189 ? -9.695 -126.155 29.925 1.00 25.75 300 THR F N 1
ATOM 11120 C CA . THR F 1 189 ? -8.448 -126.924 29.972 1.00 24.80 300 THR F CA 1
ATOM 11121 C C . THR F 1 189 ? -8.669 -128.386 29.548 1.00 23.96 300 THR F C 1
ATOM 11122 O O . THR F 1 189 ? -7.824 -128.969 28.868 1.00 23.72 300 THR F O 1
ATOM 11126 N N . ALA F 1 190 ? -9.816 -128.954 29.927 1.00 23.15 301 ALA F N 1
ATOM 11127 C CA . ALA F 1 190 ? -10.204 -130.313 29.514 1.00 22.26 301 ALA F CA 1
ATOM 11128 C C . ALA F 1 190 ? -10.125 -130.516 27.998 1.00 21.67 301 ALA F C 1
ATOM 11129 O O . ALA F 1 190 ? -9.685 -131.567 27.526 1.00 21.62 301 ALA F O 1
ATOM 11131 N N . LEU F 1 191 ? -10.530 -129.491 27.252 1.00 20.85 302 LEU F N 1
ATOM 11132 C CA . LEU F 1 191 ? -10.542 -129.522 25.790 1.00 20.26 302 LEU F CA 1
ATOM 11133 C C . LEU F 1 191 ? -9.145 -129.596 25.165 1.00 20.09 302 LEU F C 1
ATOM 11134 O O . LEU F 1 191 ? -9.001 -129.952 23.992 1.00 19.81 302 LEU F O 1
ATOM 11139 N N . TYR F 1 192 ? -8.119 -129.270 25.951 1.00 19.84 303 TYR F N 1
ATOM 11140 C CA . TYR F 1 192 ? -6.751 -129.198 25.431 1.00 19.62 303 TYR F CA 1
ATOM 11141 C C . TYR F 1 192 ? -5.858 -130.275 26.031 1.00 19.80 303 TYR F C 1
ATOM 11142 O O . TYR F 1 192 ? -4.679 -130.374 25.694 1.00 20.03 303 TYR F O 1
ATOM 11151 N N . MET F 1 193 ? -6.452 -131.097 26.893 1.00 19.87 304 MET F N 1
ATOM 11152 C CA . MET F 1 193 ? -5.730 -132.057 27.717 1.00 20.01 304 MET F CA 1
ATOM 11153 C C . MET F 1 193 ? -5.454 -133.364 26.983 1.00 20.01 304 MET F C 1
ATOM 11154 O O . MET F 1 193 ? -6.380 -134.022 26.506 1.00 20.21 304 MET F O 1
ATOM 11159 N N . ALA F 1 194 ? -4.173 -133.731 26.913 1.00 19.97 305 ALA F N 1
ATOM 11160 C CA . ALA F 1 194 ? -3.721 -134.963 26.256 1.00 19.87 305 ALA F CA 1
ATOM 11161 C C . ALA F 1 194 ? -4.320 -136.215 26.900 1.00 19.94 305 ALA F C 1
ATOM 11162 O O . ALA F 1 194 ? -4.597 -136.213 28.098 1.00 20.00 305 ALA F O 1
ATOM 11164 N N . PRO F 1 195 ? -4.522 -137.290 26.105 1.00 20.05 306 PRO F N 1
ATOM 11165 C CA . PRO F 1 195 ? -5.098 -138.528 26.635 1.00 20.06 306 PRO F CA 1
ATOM 11166 C C . PRO F 1 195 ? -4.385 -139.027 27.892 1.00 20.15 306 PRO F C 1
ATOM 11167 O O . PRO F 1 195 ? -5.044 -139.358 28.878 1.00 20.18 306 PRO F O 1
ATOM 11171 N N . GLU F 1 196 ? -3.056 -139.050 27.862 1.00 20.35 307 GLU F N 1
ATOM 11172 C CA . GLU F 1 196 ? -2.268 -139.606 28.961 1.00 20.86 307 GLU F CA 1
ATOM 11173 C C . GLU F 1 196 ? -2.349 -138.835 30.293 1.00 21.14 307 GLU F C 1
ATOM 11174 O O . GLU F 1 196 ? -2.239 -139.443 31.363 1.00 21.11 307 GLU F O 1
ATOM 11180 N N . VAL F 1 197 ? -2.551 -137.516 30.235 1.00 21.46 308 VAL F N 1
ATOM 11181 C CA . VAL F 1 197 ? -2.653 -136.716 31.467 1.00 21.90 308 VAL F CA 1
ATOM 11182 C C . VAL F 1 197 ? -3.952 -136.962 32.246 1.00 22.34 308 VAL F C 1
ATOM 11183 O O . VAL F 1 197 ? -3.991 -136.785 33.470 1.00 22.60 308 VAL F O 1
ATOM 11187 N N . PHE F 1 198 ? -4.991 -137.413 31.545 1.00 22.73 309 PHE F N 1
ATOM 11188 C CA . PHE F 1 198 ? -6.189 -137.938 32.206 1.00 23.15 309 PHE F CA 1
ATOM 11189 C C . PHE F 1 198 ? -5.844 -139.153 33.069 1.00 23.48 309 PHE F C 1
ATOM 11190 O O . PHE F 1 198 ? -6.465 -139.387 34.107 1.00 23.40 309 PHE F O 1
ATOM 11198 N N . LYS F 1 199 ? -4.851 -139.917 32.618 1.00 24.05 310 LYS F N 1
ATOM 11199 C CA . LYS F 1 199 ? -4.341 -141.078 33.341 1.00 24.64 310 LYS F CA 1
ATOM 11200 C C . LYS F 1 199 ? -3.109 -140.706 34.178 1.00 24.81 310 LYS F C 1
ATOM 11201 O O . LYS F 1 199 ? -2.371 -141.582 34.641 1.00 24.85 310 LYS F O 1
ATOM 11207 N N . ARG F 1 200 ? -2.900 -139.399 34.356 1.00 25.10 311 ARG F N 1
ATOM 11208 C CA . ARG F 1 200 ? -1.867 -138.835 35.254 1.00 25.40 311 ARG F CA 1
ATOM 11209 C C . ARG F 1 200 ? -0.418 -139.019 34.788 1.00 25.11 311 ARG F C 1
ATOM 11210 O O . ARG F 1 200 ? 0.515 -138.784 35.552 1.00 25.26 311 ARG F O 1
ATOM 11218 N N . ASP F 1 201 ? -0.234 -139.442 33.543 1.00 24.96 312 ASP F N 1
ATOM 11219 C CA . ASP F 1 201 ? 1.091 -139.475 32.935 1.00 24.84 312 ASP F CA 1
ATOM 11220 C C . ASP F 1 201 ? 1.342 -138.118 32.286 1.00 24.63 312 ASP F C 1
ATOM 11221 O O . ASP F 1 201 ? 0.920 -137.863 31.153 1.00 24.63 312 ASP F O 1
ATOM 11226 N N . VAL F 1 202 ? 2.005 -137.237 33.029 1.00 24.25 313 VAL F N 1
ATOM 11227 C CA . VAL F 1 202 ? 2.252 -135.874 32.570 1.00 23.86 313 VAL F CA 1
ATOM 11228 C C . VAL F 1 202 ? 3.737 -135.654 32.260 1.00 23.65 313 VAL F C 1
ATOM 11229 O O . VAL F 1 202 ? 4.575 -135.541 33.155 1.00 23.63 313 VAL F O 1
ATOM 11233 N N . THR F 1 203 ? 4.043 -135.635 30.967 1.00 23.51 314 THR F N 1
ATOM 11234 C CA . THR F 1 203 ? 5.388 -135.362 30.471 1.00 23.32 314 THR F CA 1
ATOM 11235 C C . THR F 1 203 ? 5.326 -134.160 29.541 1.00 23.19 314 THR F C 1
ATOM 11236 O O . THR F 1 203 ? 4.259 -133.573 29.350 1.00 23.04 314 THR F O 1
ATOM 11240 N N . PHE F 1 204 ? 6.468 -133.812 28.952 1.00 23.14 315 PHE F N 1
ATOM 11241 C CA . PHE F 1 204 ? 6.558 -132.676 28.039 1.00 23.02 315 PHE F CA 1
ATOM 11242 C C . PHE F 1 204 ? 5.744 -132.880 26.762 1.00 22.68 315 PHE F C 1
ATOM 11243 O O . PHE F 1 204 ? 5.423 -131.913 26.071 1.00 23.03 315 PHE F O 1
ATOM 11251 N N . LYS F 1 205 ? 5.414 -134.137 26.461 1.00 22.28 316 LYS F N 1
ATOM 11252 C CA . LYS F 1 205 ? 4.636 -134.491 25.270 1.00 21.70 316 LYS F CA 1
ATOM 11253 C C . LYS F 1 205 ? 3.194 -134.001 25.358 1.00 21.52 316 LYS F C 1
ATOM 11254 O O . LYS F 1 205 ? 2.542 -133.791 24.329 1.00 21.87 316 LYS F O 1
ATOM 11260 N N . CYS F 1 206 ? 2.701 -133.810 26.581 1.00 20.85 317 CYS F N 1
ATOM 11261 C CA . CYS F 1 206 ? 1.360 -133.270 26.784 1.00 20.24 317 CYS F CA 1
ATOM 11262 C C . CYS F 1 206 ? 1.231 -131.821 26.281 1.00 20.17 317 CYS F C 1
ATOM 11263 O O . CYS F 1 206 ? 0.147 -131.398 25.881 1.00 19.94 317 CYS F O 1
ATOM 11266 N N . ASP F 1 207 ? 2.338 -131.076 26.297 1.00 20.01 318 ASP F N 1
ATOM 11267 C CA . ASP F 1 207 ? 2.364 -129.718 25.754 1.00 20.24 318 ASP F CA 1
ATOM 11268 C C . ASP F 1 207 ? 2.275 -129.725 24.229 1.00 20.38 318 ASP F C 1
ATOM 11269 O O . ASP F 1 207 ? 1.721 -128.803 23.629 1.00 20.75 318 ASP F O 1
ATOM 11274 N N . ILE F 1 208 ? 2.829 -130.764 23.609 1.00 20.23 319 ILE F N 1
ATOM 11275 C CA . ILE F 1 208 ? 2.777 -130.934 22.162 1.00 19.92 319 ILE F CA 1
ATOM 11276 C C . ILE F 1 208 ? 1.333 -131.179 21.700 1.00 19.90 319 ILE F C 1
ATOM 11277 O O . ILE F 1 208 ? 0.893 -130.636 20.680 1.00 19.82 319 ILE F O 1
ATOM 11282 N N . TRP F 1 209 ? 0.604 -131.993 22.461 1.00 19.61 320 TRP F N 1
ATOM 11283 C CA . TRP F 1 209 ? -0.802 -132.264 22.183 1.00 19.21 320 TRP F CA 1
ATOM 11284 C C . TRP F 1 209 ? -1.595 -130.970 22.263 1.00 19.18 320 TRP F C 1
ATOM 11285 O O . TRP F 1 209 ? -2.308 -130.615 21.326 1.00 19.39 320 TRP F O 1
ATOM 11296 N N . SER F 1 210 ? -1.461 -130.271 23.390 1.00 18.97 321 SER F N 1
ATOM 11297 C CA . SER F 1 210 ? -2.174 -129.012 23.626 1.00 18.62 321 SER F CA 1
ATOM 11298 C C . SER F 1 210 ? -1.896 -127.965 22.539 1.00 18.34 321 SER F C 1
ATOM 11299 O O . SER F 1 210 ? -2.804 -127.257 22.090 1.00 18.09 321 SER F O 1
ATOM 11302 N N . ALA F 1 211 ? -0.638 -127.885 22.116 1.00 18.05 322 ALA F N 1
ATOM 11303 C CA . ALA F 1 211 ? -0.240 -127.001 21.026 1.00 17.81 322 ALA F CA 1
ATOM 11304 C C . ALA F 1 211 ? -0.891 -127.451 19.722 1.00 17.55 322 ALA F C 1
ATOM 11305 O O . ALA F 1 211 ? -1.245 -126.625 18.877 1.00 17.62 322 ALA F O 1
ATOM 11307 N N . GLY F 1 212 ? -1.048 -128.767 19.573 1.00 17.37 323 GLY F N 1
ATOM 11308 C CA . GLY F 1 212 ? -1.736 -129.356 18.430 1.00 17.12 323 GLY F CA 1
ATOM 11309 C C . GLY F 1 212 ? -3.204 -128.983 18.411 1.00 17.01 323 GLY F C 1
ATOM 11310 O O . GLY F 1 212 ? -3.743 -128.620 17.368 1.00 17.25 323 GLY F O 1
ATOM 11311 N N . VAL F 1 213 ? -3.850 -129.064 19.569 1.00 17.02 324 VAL F N 1
ATOM 11312 C CA . VAL F 1 213 ? -5.250 -128.646 19.705 1.00 16.98 324 VAL F CA 1
ATOM 11313 C C . VAL F 1 213 ? -5.420 -127.155 19.394 1.00 17.26 324 VAL F C 1
ATOM 11314 O O . VAL F 1 213 ? -6.381 -126.765 18.735 1.00 17.70 324 VAL F O 1
ATOM 11318 N N . VAL F 1 214 ? -4.478 -126.333 19.852 1.00 17.51 325 VAL F N 1
ATOM 11319 C CA . VAL F 1 214 ? -4.494 -124.896 19.565 1.00 17.72 325 VAL F CA 1
ATOM 11320 C C . VAL F 1 214 ? -4.351 -124.651 18.057 1.00 18.10 325 VAL F C 1
ATOM 11321 O O . VAL F 1 214 ? -5.081 -123.837 17.475 1.00 18.10 325 VAL F O 1
ATOM 11325 N N . MET F 1 215 ? -3.420 -125.374 17.434 1.00 18.25 326 MET F N 1
ATOM 11326 C CA . MET F 1 215 ? -3.201 -125.286 15.995 1.00 18.31 326 MET F CA 1
ATOM 11327 C C . MET F 1 215 ? -4.468 -125.621 15.211 1.00 18.29 326 MET F C 1
ATOM 11328 O O . MET F 1 215 ? -4.872 -124.866 14.324 1.00 18.53 326 MET F O 1
ATOM 11333 N N . TYR F 1 216 ? -5.090 -126.748 15.553 1.00 18.27 327 TYR F N 1
ATOM 11334 C CA . TYR F 1 216 ? -6.353 -127.172 14.954 1.00 18.21 327 TYR F CA 1
ATOM 11335 C C . TYR F 1 216 ? -7.392 -126.055 15.017 1.00 18.26 327 TYR F C 1
ATOM 11336 O O . TYR F 1 216 ? -8.067 -125.760 14.027 1.00 18.19 327 TYR F O 1
ATOM 11345 N N . PHE F 1 217 ? -7.498 -125.446 16.196 1.00 18.13 328 PHE F N 1
ATOM 11346 C CA . PHE F 1 217 ? -8.470 -124.399 16.487 1.00 17.92 328 PHE F CA 1
ATOM 11347 C C . PHE F 1 217 ? -8.166 -123.138 15.685 1.00 17.77 328 PHE F C 1
ATOM 11348 O O . PHE F 1 217 ? -9.084 -122.470 15.194 1.00 17.92 328 PHE F O 1
ATOM 11356 N N . LEU F 1 218 ? -6.881 -122.823 15.537 1.00 17.52 329 LEU F N 1
ATOM 11357 C CA . LEU F 1 218 ? -6.469 -121.624 14.802 1.00 17.41 329 LEU F CA 1
ATOM 11358 C C . LEU F 1 218 ? -6.793 -121.745 13.320 1.00 17.22 329 LEU F C 1
ATOM 11359 O O . LEU F 1 218 ? -7.154 -120.762 12.679 1.00 17.34 329 LEU F O 1
ATOM 11364 N N . LEU F 1 219 ? -6.667 -122.961 12.792 1.00 17.03 330 LEU F N 1
ATOM 11365 C CA . LEU F 1 219 ? -6.808 -123.217 11.359 1.00 16.64 330 LEU F CA 1
ATOM 11366 C C . LEU F 1 219 ? -8.235 -123.533 10.903 1.00 16.71 330 LEU F C 1
ATOM 11367 O O . LEU F 1 219 ? -8.600 -123.238 9.759 1.00 16.75 330 LEU F O 1
ATOM 11372 N N . THR F 1 220 ? -9.034 -124.134 11.785 1.00 16.51 331 THR F N 1
ATOM 11373 C CA . THR F 1 220 ? -10.376 -124.594 11.415 1.00 16.36 331 THR F CA 1
ATOM 11374 C C . THR F 1 220 ? -11.482 -123.738 12.006 1.00 16.46 331 THR F C 1
ATOM 11375 O O . THR F 1 220 ? -12.610 -123.761 11.515 1.00 16.49 331 THR F O 1
ATOM 11379 N N . GLY F 1 221 ? -11.168 -123.001 13.070 1.00 16.58 332 GLY F N 1
ATOM 11380 C CA . GLY F 1 221 ? -12.192 -122.294 13.842 1.00 16.59 332 GLY F CA 1
ATOM 11381 C C . GLY F 1 221 ? -13.008 -123.243 14.706 1.00 16.79 332 GLY F C 1
ATOM 11382 O O . GLY F 1 221 ? -14.015 -122.850 15.282 1.00 16.73 332 GLY F O 1
ATOM 11383 N N . CYS F 1 222 ? -12.559 -124.495 14.798 1.00 17.10 333 CYS F N 1
ATOM 11384 C CA . CYS F 1 222 ? -13.242 -125.538 15.568 1.00 17.49 333 CYS F CA 1
ATOM 11385 C C . CYS F 1 222 ? -12.279 -126.253 16.509 1.00 17.17 333 CYS F C 1
ATOM 11386 O O . CYS F 1 222 ? -11.099 -126.411 16.196 1.00 16.90 333 CYS F O 1
ATOM 11389 N N . LEU F 1 223 ? -12.787 -126.685 17.661 1.00 17.18 334 LEU F N 1
ATOM 11390 C CA . LEU F 1 223 ? -12.034 -127.588 18.524 1.00 17.26 334 LEU F CA 1
ATOM 11391 C C . LEU F 1 223 ? -12.157 -128.995 17.964 1.00 17.28 334 LEU F C 1
ATOM 11392 O O . LEU F 1 223 ? -13.233 -129.373 17.483 1.00 17.27 334 LEU F O 1
ATOM 11397 N N . PRO F 1 224 ? -11.061 -129.776 18.021 1.00 17.25 335 PRO F N 1
ATOM 11398 C CA . PRO F 1 224 ? -11.090 -131.151 17.516 1.00 17.51 335 PRO F CA 1
ATOM 11399 C C . PRO F 1 224 ? -12.012 -132.068 18.319 1.00 17.84 335 PRO F C 1
ATOM 11400 O O . PRO F 1 224 ? -12.649 -132.941 17.737 1.00 18.24 335 PRO F O 1
ATOM 11404 N N . PHE F 1 225 ? -12.084 -131.864 19.633 1.00 18.25 336 PHE F N 1
ATOM 11405 C CA . PHE F 1 225 ? -12.857 -132.727 20.530 1.00 18.55 336 PHE F CA 1
ATOM 11406 C C . PHE F 1 225 ? -13.802 -131.907 21.392 1.00 18.94 336 PHE F C 1
ATOM 11407 O O . PHE F 1 225 ? -13.360 -131.081 22.188 1.00 19.54 336 PHE F O 1
ATOM 11415 N N . THR F 1 226 ? -15.101 -132.128 21.227 1.00 19.41 337 THR F N 1
ATOM 11416 C CA . THR F 1 226 ? -16.111 -131.416 21.998 1.00 19.88 337 THR F CA 1
ATOM 11417 C C . THR F 1 226 ? -17.108 -132.400 22.603 1.00 20.52 337 THR F C 1
ATOM 11418 O O . THR F 1 226 ? -17.305 -133.501 22.077 1.00 20.43 337 THR F O 1
ATOM 11422 N N . GLY F 1 227 ? -17.736 -131.997 23.708 1.00 21.23 338 GLY F N 1
ATOM 11423 C CA . GLY F 1 227 ? -18.742 -132.825 24.366 1.00 22.03 338 GLY F CA 1
ATOM 11424 C C . GLY F 1 227 ? -19.606 -132.086 25.373 1.00 22.71 338 GLY F C 1
ATOM 11425 O O . GLY F 1 227 ? -19.292 -130.964 25.780 1.00 22.60 338 GLY F O 1
ATOM 11426 N N . THR F 1 228 ? -20.701 -132.724 25.779 1.00 23.14 339 THR F N 1
ATOM 11427 C CA . THR F 1 228 ? -21.610 -132.140 26.760 1.00 23.56 339 THR F CA 1
ATOM 11428 C C . THR F 1 228 ? -21.170 -132.462 28.189 1.00 23.70 339 THR F C 1
ATOM 11429 O O . THR F 1 228 ? -21.672 -131.870 29.149 1.00 23.92 339 THR F O 1
ATOM 11433 N N . SER F 1 229 ? -20.232 -133.399 28.323 1.00 23.68 340 SER F N 1
ATOM 11434 C CA . SER F 1 229 ? -19.703 -133.784 29.631 1.00 23.63 340 SER F CA 1
ATOM 11435 C C . SER F 1 229 ? -18.191 -133.979 29.590 1.00 23.71 340 SER F C 1
ATOM 11436 O O . SER F 1 229 ? -17.601 -134.149 28.518 1.00 23.76 340 SER F O 1
ATOM 11439 N N . LEU F 1 230 ? -17.582 -133.958 30.772 1.00 23.78 341 LEU F N 1
ATOM 11440 C CA . LEU F 1 230 ? -16.152 -134.193 30.941 1.00 23.90 341 LEU F CA 1
ATOM 11441 C C . LEU F 1 230 ? -15.734 -135.555 30.380 1.00 24.08 341 LEU F C 1
ATOM 11442 O O . LEU F 1 230 ? -14.732 -135.655 29.660 1.00 24.12 341 LEU F O 1
ATOM 11447 N N . GLU F 1 231 ? -16.516 -136.587 30.699 1.00 24.20 342 GLU F N 1
ATOM 11448 C CA . GLU F 1 231 ? -16.260 -137.944 30.217 1.00 24.39 342 GLU F CA 1
ATOM 11449 C C . GLU F 1 231 ? -16.345 -138.038 28.690 1.00 24.58 342 GLU F C 1
ATOM 11450 O O . GLU F 1 231 ? -15.492 -138.672 28.063 1.00 24.51 342 GLU F O 1
ATOM 11456 N N . GLU F 1 232 ? -17.355 -137.397 28.098 1.00 24.79 343 GLU F N 1
ATOM 11457 C CA . GLU F 1 232 ? -17.509 -137.394 26.641 1.00 24.94 343 GLU F CA 1
ATOM 11458 C C . GLU F 1 232 ? -16.272 -136.810 25.971 1.00 24.82 343 GLU F C 1
ATOM 11459 O O . GLU F 1 232 ? -15.782 -137.362 24.983 1.00 24.93 343 GLU F O 1
ATOM 11465 N N . VAL F 1 233 ? -15.778 -135.698 26.520 1.00 24.57 344 VAL F N 1
ATOM 11466 C CA . VAL F 1 233 ? -14.553 -135.051 26.042 1.00 24.12 344 VAL F CA 1
ATOM 11467 C C . VAL F 1 233 ? -13.340 -135.969 26.226 1.00 23.81 344 VAL F C 1
ATOM 11468 O O . VAL F 1 233 ? -12.555 -136.153 25.290 1.00 23.68 344 VAL F O 1
ATOM 11472 N N . GLN F 1 234 ? -13.203 -136.552 27.420 1.00 23.37 345 GLN F N 1
ATOM 11473 C CA . GLN F 1 234 ? -12.064 -137.422 27.721 1.00 23.05 345 GLN F CA 1
ATOM 11474 C C . GLN F 1 234 ? -11.946 -138.573 26.728 1.00 22.62 345 GLN F C 1
ATOM 11475 O O . GLN F 1 234 ? -10.871 -138.807 26.178 1.00 22.49 345 GLN F O 1
ATOM 11481 N N . GLN F 1 235 ? -13.055 -139.270 26.491 1.00 22.25 346 GLN F N 1
ATOM 11482 C CA . GLN F 1 235 ? -13.046 -140.457 25.632 1.00 21.89 346 GLN F CA 1
ATOM 11483 C C . GLN F 1 235 ? -12.819 -140.134 24.154 1.00 21.67 346 GLN F C 1
ATOM 11484 O O . GLN F 1 235 ? -12.170 -140.903 23.441 1.00 21.47 346 GLN F O 1
ATOM 11490 N N . LYS F 1 236 ? -13.344 -138.995 23.708 1.00 21.67 347 LYS F N 1
ATOM 11491 C CA . LYS F 1 236 ? -13.089 -138.509 22.351 1.00 21.86 347 LYS F CA 1
ATOM 11492 C C . LYS F 1 236 ? -11.606 -138.190 22.150 1.00 21.80 347 LYS F C 1
ATOM 11493 O O . LYS F 1 236 ? -11.003 -138.611 21.159 1.00 21.74 347 LYS F O 1
ATOM 11499 N N . ALA F 1 237 ? -11.015 -137.474 23.103 1.00 21.63 348 ALA F N 1
ATOM 11500 C CA . ALA F 1 237 ? -9.590 -137.167 23.041 1.00 21.68 348 ALA F CA 1
ATOM 11501 C C . ALA F 1 237 ? -8.772 -138.457 23.010 1.00 21.61 348 ALA F C 1
ATOM 11502 O O . ALA F 1 237 ? -7.782 -138.557 22.286 1.00 21.54 348 ALA F O 1
ATOM 11504 N N . THR F 1 238 ? -9.221 -139.447 23.776 1.00 21.63 349 THR F N 1
ATOM 11505 C CA . THR F 1 238 ? -8.508 -140.710 23.927 1.00 21.63 349 THR F CA 1
ATOM 11506 C C . THR F 1 238 ? -8.592 -141.609 22.691 1.00 21.78 349 THR F C 1
ATOM 11507 O O . THR F 1 238 ? -7.603 -142.254 22.343 1.00 21.82 349 THR F O 1
ATOM 11511 N N . TYR F 1 239 ? -9.750 -141.641 22.027 1.00 21.97 350 TYR F N 1
ATOM 11512 C CA . TYR F 1 239 ? -9.984 -142.619 20.949 1.00 22.44 350 TYR F CA 1
ATOM 11513 C C . TYR F 1 239 ? -10.424 -142.075 19.576 1.00 22.79 350 TYR F C 1
ATOM 11514 O O . TYR F 1 239 ? -10.106 -142.673 18.549 1.00 22.64 350 TYR F O 1
ATOM 11523 N N . LYS F 1 240 ? -11.155 -140.964 19.564 1.00 23.51 351 LYS F N 1
ATOM 11524 C CA . LYS F 1 240 ? -11.751 -140.430 18.332 1.00 24.27 351 LYS F CA 1
ATOM 11525 C C . LYS F 1 240 ? -10.726 -139.746 17.431 1.00 24.57 351 LYS F C 1
ATOM 11526 O O . LYS F 1 240 ? -9.866 -139.000 17.906 1.00 24.63 351 LYS F O 1
ATOM 11532 N N . GLU F 1 241 ? -10.816 -140.001 16.129 1.00 24.87 352 GLU F N 1
ATOM 11533 C CA . GLU F 1 241 ? -10.052 -139.207 15.181 1.00 25.35 352 GLU F CA 1
ATOM 11534 C C . GLU F 1 241 ? -10.865 -137.951 14.871 1.00 24.90 352 GLU F C 1
ATOM 11535 O O . GLU F 1 241 ? -12.067 -138.041 14.604 1.00 24.98 352 GLU F O 1
ATOM 11541 N N . PRO F 1 242 ? -10.221 -136.772 14.934 1.00 24.52 353 PRO F N 1
ATOM 11542 C CA . PRO F 1 242 ? -10.882 -135.499 14.622 1.00 24.26 353 PRO F CA 1
ATOM 11543 C C . PRO F 1 242 ? -11.584 -135.517 13.265 1.00 23.90 353 PRO F C 1
ATOM 11544 O O . PRO F 1 242 ? -11.154 -136.224 12.355 1.00 23.88 353 PRO F O 1
ATOM 11548 N N . ASN F 1 243 ? -12.654 -134.739 13.139 1.00 23.55 354 ASN F N 1
ATOM 11549 C CA . ASN F 1 243 ? -13.390 -134.630 11.885 1.00 23.25 354 ASN F CA 1
ATOM 11550 C C . ASN F 1 243 ? -12.614 -133.794 10.846 1.00 22.88 354 ASN F C 1
ATOM 11551 O O . ASN F 1 243 ? -13.040 -132.696 10.470 1.00 22.86 354 ASN F O 1
ATOM 11556 N N . TYR F 1 244 ? -11.471 -134.323 10.400 1.00 22.17 355 TYR F N 1
ATOM 11557 C CA . TYR F 1 244 ? -10.618 -133.653 9.411 1.00 21.69 355 TYR F CA 1
ATOM 11558 C C . TYR F 1 244 ? -11.326 -133.374 8.080 1.00 21.25 355 TYR F C 1
ATOM 11559 O O . TYR F 1 244 ? -11.215 -132.273 7.545 1.00 21.11 355 TYR F O 1
ATOM 11568 N N . ALA F 1 245 ? -12.036 -134.373 7.551 1.00 20.67 356 ALA F N 1
ATOM 11569 C CA . ALA F 1 245 ? -12.723 -134.257 6.259 1.00 20.45 356 ALA F CA 1
ATOM 11570 C C . ALA F 1 245 ? -13.703 -133.081 6.186 1.00 20.38 356 ALA F C 1
ATOM 11571 O O . ALA F 1 245 ? -13.786 -132.399 5.165 1.00 20.49 356 ALA F O 1
ATOM 11573 N N . VAL F 1 246 ? -14.433 -132.852 7.274 1.00 20.27 357 VAL F N 1
ATOM 11574 C CA . VAL F 1 246 ? -15.403 -131.766 7.363 1.00 20.22 357 VAL F CA 1
ATOM 11575 C C . VAL F 1 246 ? -14.734 -130.435 7.744 1.00 20.47 357 VAL F C 1
ATOM 11576 O O . VAL F 1 246 ? -14.958 -129.412 7.094 1.00 20.65 357 VAL F O 1
ATOM 11580 N N . GLU F 1 247 ? -13.896 -130.462 8.779 1.00 20.53 358 GLU F N 1
ATOM 11581 C CA . GLU F 1 247 ? -13.387 -129.239 9.403 1.00 20.65 358 GLU F CA 1
ATOM 11582 C C . GLU F 1 247 ? -12.107 -128.686 8.779 1.00 20.68 358 GLU F C 1
ATOM 11583 O O . GLU F 1 247 ? -11.808 -127.497 8.920 1.00 20.73 358 GLU F O 1
ATOM 11589 N N . CYS F 1 248 ? -11.366 -129.544 8.084 1.00 20.62 359 CYS F N 1
ATOM 11590 C CA . CYS F 1 248 ? -10.089 -129.156 7.494 1.00 20.66 359 CYS F CA 1
ATOM 11591 C C . CYS F 1 248 ? -10.115 -129.009 5.972 1.00 20.56 359 CYS F C 1
ATOM 11592 O O . CYS F 1 248 ? -9.076 -129.141 5.319 1.00 20.66 359 CYS F O 1
ATOM 11595 N N . ARG F 1 249 ? -11.292 -128.715 5.420 1.00 20.36 360 ARG F N 1
ATOM 11596 C CA . ARG F 1 249 ? -11.449 -128.516 3.976 1.00 20.31 360 ARG F CA 1
ATOM 11597 C C . ARG F 1 249 ? -10.524 -127.465 3.360 1.00 20.27 360 ARG F C 1
ATOM 11598 O O . ARG F 1 249 ? -9.981 -127.698 2.282 1.00 20.46 360 ARG F O 1
ATOM 11606 N N . PRO F 1 250 ? -10.352 -126.299 4.024 1.00 20.27 361 PRO F N 1
ATOM 11607 C CA . PRO F 1 250 ? -9.485 -125.292 3.400 1.00 20.27 361 PRO F CA 1
ATOM 11608 C C . PRO F 1 250 ? -7.981 -125.536 3.564 1.00 20.19 361 PRO F C 1
ATOM 11609 O O . PRO F 1 250 ? -7.183 -124.769 3.022 1.00 20.53 361 PRO F O 1
ATOM 11613 N N . LEU F 1 251 ? -7.599 -126.591 4.279 1.00 19.92 362 LEU F N 1
ATOM 11614 C CA . LEU F 1 251 ? -6.203 -126.777 4.681 1.00 19.71 362 LEU F CA 1
ATOM 11615 C C . LEU F 1 251 ? -5.375 -127.633 3.731 1.00 19.62 362 LEU F C 1
ATOM 11616 O O . LEU F 1 251 ? -5.887 -128.579 3.126 1.00 19.70 362 LEU F O 1
ATOM 11621 N N . THR F 1 252 ? -4.088 -127.303 3.626 1.00 19.44 363 THR F N 1
ATOM 11622 C CA . THR F 1 252 ? -3.138 -128.111 2.867 1.00 19.45 363 THR F CA 1
ATOM 11623 C C . THR F 1 252 ? -2.955 -129.469 3.539 1.00 19.61 363 THR F C 1
ATOM 11624 O O . THR F 1 252 ? -3.106 -129.582 4.759 1.00 19.37 363 THR F O 1
ATOM 11628 N N . PRO F 1 253 ? -2.637 -130.509 2.746 1.00 19.87 364 PRO F N 1
ATOM 11629 C CA . PRO F 1 253 ? -2.390 -131.842 3.300 1.00 20.06 364 PRO F CA 1
ATOM 11630 C C . PRO F 1 253 ? -1.234 -131.894 4.301 1.00 20.24 364 PRO F C 1
ATOM 11631 O O . PRO F 1 253 ? -1.253 -132.728 5.207 1.00 20.54 364 PRO F O 1
ATOM 11635 N N . GLN F 1 254 ? -0.244 -131.018 4.152 1.00 20.09 365 GLN F N 1
ATOM 11636 C CA . GLN F 1 254 ? 0.885 -131.033 5.080 1.00 20.35 365 GLN F CA 1
ATOM 11637 C C . GLN F 1 254 ? 0.524 -130.446 6.450 1.00 19.97 365 GLN F C 1
ATOM 11638 O O . GLN F 1 254 ? 1.098 -130.839 7.470 1.00 20.05 365 GLN F O 1
ATOM 11644 N N . ALA F 1 255 ? -0.441 -129.531 6.469 1.00 19.56 366 ALA F N 1
ATOM 11645 C CA . ALA F 1 255 ? -0.988 -129.011 7.718 1.00 19.27 366 ALA F CA 1
ATOM 11646 C C . ALA F 1 255 ? -1.701 -130.117 8.498 1.00 19.14 366 ALA F C 1
ATOM 11647 O O . ALA F 1 255 ? -1.471 -130.292 9.693 1.00 19.07 366 ALA F O 1
ATOM 11649 N N . VAL F 1 256 ? -2.556 -130.862 7.804 1.00 19.12 367 VAL F N 1
ATOM 11650 C CA . VAL F 1 256 ? -3.315 -131.964 8.389 1.00 19.17 367 VAL F CA 1
ATOM 11651 C C . VAL F 1 256 ? -2.370 -133.059 8.887 1.00 19.55 367 VAL F C 1
ATOM 11652 O O . VAL F 1 256 ? -2.583 -133.630 9.961 1.00 19.74 367 VAL F O 1
ATOM 11656 N N . ASP F 1 257 ? -1.322 -133.334 8.110 1.00 19.63 368 ASP F N 1
ATOM 11657 C CA . ASP F 1 257 ? -0.280 -134.269 8.522 1.00 19.69 368 ASP F CA 1
ATOM 11658 C C . ASP F 1 257 ? 0.341 -133.898 9.875 1.00 19.82 368 ASP F C 1
ATOM 11659 O O . ASP F 1 257 ? 0.512 -134.771 10.735 1.00 20.21 368 ASP F O 1
ATOM 11664 N N . LEU F 1 258 ? 0.673 -132.617 10.062 1.00 19.59 369 LEU F N 1
ATOM 11665 C CA . LEU F 1 258 ? 1.262 -132.139 11.327 1.00 19.34 369 LEU F CA 1
ATOM 11666 C C . LEU F 1 258 ? 0.269 -132.201 12.482 1.00 19.30 369 LEU F C 1
ATOM 11667 O O . LEU F 1 258 ? 0.651 -132.524 13.612 1.00 19.28 369 LEU F O 1
ATOM 11672 N N . LEU F 1 259 ? -0.994 -131.883 12.193 1.00 19.12 370 LEU F N 1
ATOM 11673 C CA . LEU F 1 259 ? -2.068 -131.980 13.182 1.00 18.97 370 LEU F CA 1
ATOM 11674 C C . LEU F 1 259 ? -2.215 -133.414 13.661 1.00 19.10 370 LEU F C 1
ATOM 11675 O O . LEU F 1 259 ? -2.298 -133.665 14.860 1.00 19.29 370 LEU F O 1
ATOM 11680 N N . LYS F 1 260 ? -2.222 -134.350 12.715 1.00 19.14 371 LYS F N 1
ATOM 11681 C CA . LYS F 1 260 ? -2.293 -135.773 13.035 1.00 19.19 371 LYS F CA 1
ATOM 11682 C C . LYS F 1 260 ? -1.104 -136.231 13.876 1.00 18.98 371 LYS F C 1
ATOM 11683 O O . LYS F 1 260 ? -1.267 -137.063 14.769 1.00 19.34 371 LYS F O 1
ATOM 11689 N N . GLN F 1 261 ? 0.078 -135.684 13.593 1.00 18.71 372 GLN F N 1
ATOM 11690 C CA . GLN F 1 261 ? 1.291 -136.025 14.337 1.00 18.53 372 GLN F CA 1
ATOM 11691 C C . GLN F 1 261 ? 1.261 -135.484 15.776 1.00 18.55 372 GLN F C 1
ATOM 11692 O O . GLN F 1 261 ? 1.638 -136.187 16.716 1.00 18.61 372 GLN F O 1
ATOM 11698 N N . MET F 1 262 ? 0.807 -134.242 15.940 1.00 18.27 373 MET F N 1
ATOM 11699 C CA . MET F 1 262 ? 0.739 -133.607 17.257 1.00 18.14 373 MET F CA 1
ATOM 11700 C C . MET F 1 262 ? -0.411 -134.169 18.088 1.00 18.29 373 MET F C 1
ATOM 11701 O O . MET F 1 262 ? -0.338 -134.205 19.319 1.00 18.22 373 MET F O 1
ATOM 11706 N N . LEU F 1 263 ? -1.461 -134.618 17.406 1.00 18.44 374 LEU F N 1
ATOM 11707 C CA . LEU F 1 263 ? -2.625 -135.197 18.072 1.00 18.54 374 LEU F CA 1
ATOM 11708 C C . LEU F 1 263 ? -2.591 -136.723 18.048 1.00 18.75 374 LEU F C 1
ATOM 11709 O O . LEU F 1 263 ? -3.638 -137.378 18.084 1.00 18.69 374 LEU F O 1
ATOM 11714 N N . THR F 1 264 ? -1.378 -137.274 17.985 1.00 18.97 375 THR F N 1
ATOM 11715 C CA . THR F 1 264 ? -1.140 -138.711 18.132 1.00 19.30 375 THR F CA 1
ATOM 11716 C C . THR F 1 264 ? -1.476 -139.170 19.557 1.00 19.57 375 THR F C 1
ATOM 11717 O O . THR F 1 264 ? -0.984 -138.602 20.538 1.00 19.72 375 THR F O 1
ATOM 11721 N N . LYS F 1 265 ? -2.309 -140.203 19.651 1.00 19.76 376 LYS F N 1
ATOM 11722 C CA . LYS F 1 265 ? -2.865 -140.670 20.926 1.00 19.95 376 LYS F CA 1
ATOM 11723 C C . LYS F 1 265 ? -1.807 -141.115 21.939 1.00 20.35 376 LYS F C 1
ATOM 11724 O O . LYS F 1 265 ? -1.828 -140.680 23.093 1.00 20.44 376 LYS F O 1
ATOM 11730 N N . ASP F 1 266 ? -0.892 -141.976 21.501 1.00 20.75 377 ASP F N 1
ATOM 11731 C CA . ASP F 1 266 ? 0.206 -142.445 22.338 1.00 21.22 377 ASP F CA 1
ATOM 11732 C C . ASP F 1 266 ? 1.340 -141.415 22.354 1.00 21.39 377 ASP F C 1
ATOM 11733 O O . ASP F 1 266 ? 1.901 -141.101 21.303 1.00 21.40 377 ASP F O 1
ATOM 11738 N N . PRO F 1 267 ? 1.677 -140.892 23.553 1.00 21.65 378 PRO F N 1
ATOM 11739 C CA . PRO F 1 267 ? 2.699 -139.853 23.742 1.00 21.75 378 PRO F CA 1
ATOM 11740 C C . PRO F 1 267 ? 4.105 -140.271 23.322 1.00 21.92 378 PRO F C 1
ATOM 11741 O O . PRO F 1 267 ? 4.916 -139.420 22.956 1.00 21.95 378 PRO F O 1
ATOM 11745 N N . GLU F 1 268 ? 4.390 -141.568 23.386 1.00 22.15 379 GLU F N 1
ATOM 11746 C CA . GLU F 1 268 ? 5.698 -142.089 22.992 1.00 22.41 379 GLU F CA 1
ATOM 11747 C C . GLU F 1 268 ? 5.976 -141.892 21.496 1.00 22.36 379 GLU F C 1
ATOM 11748 O O . GLU F 1 268 ? 7.120 -141.676 21.095 1.00 22.49 379 GLU F O 1
ATOM 11754 N N . ARG F 1 269 ? 4.922 -141.941 20.684 1.00 22.25 380 ARG F N 1
ATOM 11755 C CA . ARG F 1 269 ? 5.047 -141.784 19.235 1.00 22.05 380 ARG F CA 1
ATOM 11756 C C . ARG F 1 269 ? 4.823 -140.338 18.787 1.00 21.77 380 ARG F C 1
ATOM 11757 O O . ARG F 1 269 ? 5.072 -139.993 17.627 1.00 21.77 380 ARG F O 1
ATOM 11765 N N . ARG F 1 270 ? 4.364 -139.505 19.720 1.00 21.32 381 ARG F N 1
ATOM 11766 C CA . ARG F 1 270 ? 4.165 -138.068 19.502 1.00 20.95 381 ARG F CA 1
ATOM 11767 C C . ARG F 1 270 ? 5.516 -137.351 19.391 1.00 20.83 381 ARG F C 1
ATOM 11768 O O . ARG F 1 270 ? 6.442 -137.669 20.138 1.00 20.90 381 ARG F O 1
ATOM 11776 N N . PRO F 1 271 ? 5.643 -136.387 18.460 1.00 20.71 382 PRO F N 1
ATOM 11777 C CA . PRO F 1 271 ? 6.943 -135.738 18.291 1.00 20.65 382 PRO F CA 1
ATOM 11778 C C . PRO F 1 271 ? 7.242 -134.703 19.379 1.00 20.66 382 PRO F C 1
ATOM 11779 O O . PRO F 1 271 ? 6.328 -134.213 20.047 1.00 20.77 382 PRO F O 1
ATOM 11783 N N . SER F 1 272 ? 8.521 -134.385 19.550 1.00 20.54 383 SER F N 1
ATOM 11784 C CA . SER F 1 272 ? 8.943 -133.316 20.450 1.00 20.14 383 SER F CA 1
ATOM 11785 C C . SER F 1 272 ? 8.784 -131.962 19.759 1.00 20.03 383 SER F C 1
ATOM 11786 O O . SER F 1 272 ? 8.622 -131.895 18.534 1.00 19.86 383 SER F O 1
ATOM 11789 N N . ALA F 1 273 ? 8.848 -130.892 20.548 1.00 19.75 384 ALA F N 1
ATOM 11790 C CA . ALA F 1 273 ? 8.825 -129.528 20.024 1.00 19.68 384 ALA F CA 1
ATOM 11791 C C . ALA F 1 273 ? 9.915 -129.287 18.971 1.00 19.74 384 ALA F C 1
ATOM 11792 O O . ALA F 1 273 ? 9.674 -128.610 17.968 1.00 19.77 384 ALA F O 1
ATOM 11794 N N . ALA F 1 274 ? 11.100 -129.851 19.200 1.00 19.75 385 ALA F N 1
ATOM 11795 C CA . ALA F 1 274 ? 12.205 -129.758 18.247 1.00 19.82 385 ALA F CA 1
ATOM 11796 C C . ALA F 1 274 ? 11.880 -130.433 16.905 1.00 19.96 385 ALA F C 1
ATOM 11797 O O . ALA F 1 274 ? 12.173 -129.879 15.841 1.00 20.02 385 ALA F O 1
ATOM 11799 N N . GLN F 1 275 ? 11.271 -131.619 16.965 1.00 20.02 386 GLN F N 1
ATOM 11800 C CA . GLN F 1 275 ? 10.930 -132.395 15.765 1.00 20.04 386 GLN F CA 1
ATOM 11801 C C . GLN F 1 275 ? 9.796 -131.763 14.961 1.00 20.09 386 GLN F C 1
ATOM 11802 O O . GLN F 1 275 ? 9.845 -131.747 13.729 1.00 20.18 386 GLN F O 1
ATOM 11808 N N . VAL F 1 276 ? 8.777 -131.258 15.663 1.00 20.01 387 VAL F N 1
ATOM 11809 C CA . VAL F 1 276 ? 7.657 -130.542 15.043 1.00 19.79 387 VAL F CA 1
ATOM 11810 C C . VAL F 1 276 ? 8.184 -129.389 14.198 1.00 19.79 387 VAL F C 1
ATOM 11811 O O . VAL F 1 276 ? 7.690 -129.128 13.105 1.00 19.79 387 VAL F O 1
ATOM 11815 N N . LEU F 1 277 ? 9.211 -128.724 14.714 1.00 19.90 388 LEU F N 1
ATOM 11816 C CA . LEU F 1 277 ? 9.798 -127.547 14.090 1.00 20.08 388 LEU F CA 1
ATOM 11817 C C . LEU F 1 277 ? 10.478 -127.896 12.762 1.00 20.20 388 LEU F C 1
ATOM 11818 O O . LEU F 1 277 ? 10.772 -127.011 11.961 1.00 20.16 388 LEU F O 1
ATOM 11823 N N . HIS F 1 278 ? 10.711 -129.189 12.539 1.00 20.51 389 HIS F N 1
ATOM 11824 C CA . HIS F 1 278 ? 11.338 -129.685 11.311 1.00 20.86 389 HIS F CA 1
ATOM 11825 C C . HIS F 1 278 ? 10.316 -130.151 10.269 1.00 20.83 389 HIS F C 1
ATOM 11826 O O . HIS F 1 278 ? 10.693 -130.584 9.178 1.00 20.76 389 HIS F O 1
ATOM 11833 N N . HIS F 1 279 ? 9.029 -130.062 10.607 1.00 20.93 390 HIS F N 1
ATOM 11834 C CA . HIS F 1 279 ? 7.956 -130.499 9.708 1.00 20.94 390 HIS F CA 1
ATOM 11835 C C . HIS F 1 279 ? 7.906 -129.676 8.421 1.00 20.87 390 HIS F C 1
ATOM 11836 O O . HIS F 1 279 ? 8.195 -128.478 8.425 1.00 20.76 390 HIS F O 1
ATOM 11843 N N . GLU F 1 280 ? 7.530 -130.342 7.330 1.00 20.86 391 GLU F N 1
ATOM 11844 C CA . GLU F 1 280 ? 7.453 -129.743 5.995 1.00 20.90 391 GLU F CA 1
ATOM 11845 C C . GLU F 1 280 ? 6.508 -128.536 5.935 1.00 20.76 391 GLU F C 1
ATOM 11846 O O . GLU F 1 280 ? 6.723 -127.611 5.143 1.00 20.65 391 GLU F O 1
ATOM 11852 N N . TRP F 1 281 ? 5.480 -128.551 6.784 1.00 20.68 392 TRP F N 1
ATOM 11853 C CA . TRP F 1 281 ? 4.485 -127.480 6.851 1.00 20.57 392 TRP F CA 1
ATOM 11854 C C . TRP F 1 281 ? 5.092 -126.103 7.105 1.00 20.64 392 TRP F C 1
ATOM 11855 O O . TRP F 1 281 ? 4.647 -125.112 6.526 1.00 20.64 392 TRP F O 1
ATOM 11866 N N . PHE F 1 282 ? 6.102 -126.051 7.969 1.00 20.86 393 PHE F N 1
ATOM 11867 C CA . PHE F 1 282 ? 6.812 -124.809 8.265 1.00 21.35 393 PHE F CA 1
ATOM 11868 C C . PHE F 1 282 ? 7.685 -124.325 7.106 1.00 21.79 393 PHE F C 1
ATOM 11869 O O . PHE F 1 282 ? 7.956 -123.130 6.993 1.00 21.91 393 PHE F O 1
ATOM 11877 N N . LYS F 1 283 ? 8.113 -125.256 6.254 1.00 22.30 394 LYS F N 1
ATOM 11878 C CA . LYS F 1 283 ? 8.985 -124.952 5.118 1.00 22.84 394 LYS F CA 1
ATOM 11879 C C . LYS F 1 283 ? 8.201 -124.642 3.835 1.00 23.29 394 LYS F C 1
ATOM 11880 O O . LYS F 1 283 ? 8.775 -124.170 2.848 1.00 23.19 394 LYS F O 1
ATOM 11882 N N . GLN F 1 284 ? 6.894 -124.907 3.862 1.00 23.86 395 GLN F N 1
ATOM 11883 C CA . GLN F 1 284 ? 6.015 -124.683 2.709 1.00 24.29 395 GLN F CA 1
ATOM 11884 C C . GLN F 1 284 ? 5.627 -123.210 2.578 1.00 24.50 395 GLN F C 1
ATOM 11885 O O . GLN F 1 284 ? 5.932 -122.568 1.571 1.00 24.55 395 GLN F O 1
ATOM 11887 N N . ALA F 1 285 ? 4.946 -122.698 3.603 1.00 24.84 396 ALA F N 1
ATOM 11888 C CA . ALA F 1 285 ? 4.542 -121.290 3.703 1.00 25.08 396 ALA F CA 1
ATOM 11889 C C . ALA F 1 285 ? 3.899 -121.040 5.063 1.00 25.13 396 ALA F C 1
ATOM 11890 O O . ALA F 1 285 ? 3.741 -121.966 5.866 1.00 25.14 396 ALA F O 1
#

Nearest PDB structures (foldseek):
  3is5-assembly1_F  TM=1.004E+00  e=3.163E-52  Toxoplasma gondii ME49
  3is5-assembly1_B  TM=9.880E-01  e=4.210E-44  Toxoplasma gondii ME49
  3is5-assembly1_C  TM=9.812E-01  e=5.139E-43  Toxoplasma gondii ME49
  4bid-assembly2_B  TM=7.901E-01  e=1.439E-16  Homo sapiens
  4bic-assembly2_B  TM=7.844E-01  e=7.920E-16  Homo sapiens